Protein 2MQD (pdb70)

CATH classification: 3.30.1460.60

Secondary structure (DSSP, 8-state):
---SS-HHHHHHHHHHTS-HHHHHHHHHTT-EEEEE-STTSS--SS-TT-EEEEETT-TTT-EEEE-EETTEEEEEEES-TTS----EEEEHHHHHHHHS-SSTHHHHHHHHTTS-B--

Solvent-accessible surface area: 7165 Å² total; per-residue (Å²): 83,202,74,143,85,76,31,54,49,0,2,9,2,0,0,23,29,25,52,50,140,22,4,103,105,3,20,93,62,54,68,6,29,32,15,69,5,102,116,87,116,140,60,54,99,52,2,108,76,32,0,62,8,12,0,62,119,33,112,107,45,44,12,2,6,0,35,4,123,44,99,53,0,42,0,40,48,7,89,86,107,137,53,167,15,98,77,91,66,31,57,12,53,90,0,92,145,83,38,40,108,69,175,87,31,80,164,100,3,65,89,33,12,91,15,26,134,80,195

Radius of gyration: 13.43 Å; Cα contacts (8 Å, |Δi|>4): 189; chains: 1; bounding box: 39×31×28 Å

Sequence (119 aa):
GHMKFTDQQIGVLAGLAISPEWLKQNIAANQLVYGIVKPSDTVPAGVDDYSYLVAADDQDGTIIFFKAEGQTVIIKYTSQRNTKLKAKALTLSQLKKEFYQTRSQKREVDDYVAGLRTEGHMKFTDQQIGVLAGLAISPEWLKQNIAANQLVYGIVKPSDTVPAGVDDYSYLVAADDQDGTIIFFKAEGQTVIIKYTSQRNTKLKAKALTLSQLKKEFYQTRSQKREVDDYVAGLRTEGHMKFTDQQIGVLAGLAISPEWLKQNIAANQLVYGIVKPSDTVPAGVDDYSYLVAADDQDGTIIFFKAEGQTVIIKYTSQRNTKLKAKALTLSQLKKEFYQTRSQKREVDDYVAGLRTEGHMKFTDQQIGVLAGLAISPEWLKQNIAANQLVYGIVKPSDTVPAGVDDYSYLVAADDQDGTIIFFKAEGQTVIIKYTSQRNTKLKAKALTLSQLKKEFYQTRSQKREVDDYVAGLRTEGHMKFTDQQIGVLAGLAISPEWLKQNIAANQLVYGIVKPSDTVPAGVDDYSYLVAADDQDGTIIFFKAEGQTVIIKYTSQRNTKLKAKALTLSQLKKEFYQTRSQKREVDDYVAGLRTEGHMKFTDQQIGVLAGLAISPEWLKQNIAANQLVYGIVKPSDTVPAGVDDYSYLVAADDQDGTIIFFKAEGQTVIIKYTSQRNTKLKAKALTLSQLKKEFYQTRSQKREVDDYVAGLRTEGHMKFTDQQIGVLAGLAISPEWLKQNIAANQLVYGIVKPSDTVPAGVDDYSYLVAADDQDGTIIFFKAEGQTVIIKYTSQRNTKLKAKALTLSQLKKEFYQTRSQKREVDDYVAGLRTEGHMKFTDQQIGVLAGLAISPEWLKQNIAANQLVYGIVKPSDTVPAGVDDYSYLVAADDQDGTIIFFKAEGQTVIIKYTSQRNTKLKAKALTLSQLKKEFYQTRSQKREVDDYVAGLRTEGHMKFTDQQIGVLAGLAISPEWLKQNIAANQLVYGIVKPSDTVPAGVDDYSYLVAADDQDGTIIFFKAEGQTVIIKYTSQRNTKLKAKALTLSQLKKEFYQTRSQKREVDDYVAGLRTEGHMKFTDQQIGVLAGLAISPEWLKQNIAANQLVYGIVKPSDTVPAGVDDYSYLVAADDQDGTIIFFKAEGQTVIIKYTSQRNTKLKAKALTLSQLKKEFYQTRSQKREVDDYVAGLRTEGHMKFTDQQIGVLAGLAISPEWLKQNIAANQLVYGIVKPSDTVPAGVDDYSYLVAADDQDGTIIFFKAEGQTVIIKYTSQRNTKLKAKALTLSQLKKEFYQTRSQKREVDDYVAGLRTEGHMKFTDQQIGVLAGLAISPEWLKQNIAANQLVYGIVKPSDTVPAGVDDYSYLVAADDQDGTIIFFKAEGQTVIIKYTSQRNTKLKAKALTLSQLKKEFYQTRSQKREVDDYVAGLRTEGHMKFTDQQIGVLAGLAISPEWLKQNIAANQLVYGIVKPSDTVPAGVDDYSYLVAADDQDGTIIFFKAEGQTVIIKYTSQRNTKLKAKALTLSQLKKEFYQTRSQKREVDDYVAGLRTEGHMKFTDQQIGVLAGLAISPEWLKQNIAANQLVYGIVKPSDTVPAGVDDYSYLVAADDQDGTIIFFKAEGQTVIIKYTSQRNTKLKAKALTLSQLKKEFYQTRSQKREVDDYVAGLRTEGHMKFTDQQIGVLAGLAISPEWLKQNIAANQLVYGIVKPSDTVPAGVDDYSYLVAADDQDGTIIFFKAEGQTVIIKYTSQRNTKLKAKALTLSQLKKEFYQTRSQKREVDDYVAGLRTEGHMKFTDQQIGVLAGLAISPEWLKQNIAANQLVYGIVKPSDTVPAGVDDYSYLVAADDQDGTIIFFKAEGQTVIIKYTSQRNTKLKAKALTLSQLKKEFYQTRSQKREVDDYVAGLRTEGHMKFTDQQIGVLAGLAISPEWLKQNIAANQLVYGIVKPSDTVPAGVDDYSYLVAADDQDGTIIFFKAEGQTVIIKYTSQRNTKLKAKALTLSQLKKEFYQTRSQKREVDDYVAGLRTEGHMKFTDQQIGVLAGLAISPEWLKQNIAANQLVYGIVKPSDTVPAGVDDYSYLVAADDQDGTIIFFKAEGQTVIIKYTSQRNTKLKAKALTLSQLKKEFYQTRSQKREVDDYVAGLRTEGHMKFTDQQIGVLAGLAISPEWLKQNIAANQLVYGIVKPSDTVPAGVDDYSYLVAADDQDGTIIFFKAEGQTVIIKYTSQRNTKLKAKALTLSQLKKEFYQTRSQKREVDDYVAGLRTEGHMKFTDQQIGVLAGLAISPEWLKQNIAANQLVYGIVKPSDTVPAGVDDYSYLVAADDQDGTIIFFKAEGQTVIIKYTSQRNTKLKAKALTLSQLKKEFYQTRSQKREVDDYVAGLRTE

Foldseek 3Di:
DPPLDDLLLVVLLLCCVPPNVVLVVCLVVLFKAKEFDDPPDDQDPDRHGWIKIDGNPCQQAWIWTWDADDFKIWIFTDGGRPDGTDTDIGGVVVSCVVQVVDPVSVVVSVSSSVSYHHD

Structure (mmCIF, N/CA/C/O backbone):
data_2MQD
#
_entry.id   2MQD
#
loop_
_atom_site.group_PDB
_atom_site.id
_atom_site.type_symbol
_atom_site.label_atom_id
_atom_site.label_alt_id
_atom_site.label_comp_id
_atom_site.label_asym_id
_atom_site.label_entity_id
_atom_site.label_seq_id
_atom_site.pdbx_PDB_ins_code
_atom_site.Cartn_x
_atom_site.Cartn_y
_atom_site.Cartn_z
_atom_site.occupancy
_atom_site.B_iso_or_equiv
_atom_site.auth_seq_id
_atom_site.auth_comp_id
_atom_site.auth_asym_id
_atom_site.auth_atom_id
_atom_site.pdbx_PDB_model_num
ATOM 1 N N . GLY A 1 1 ? -2.774 -18.520 3.813 1.00 0.00 19 GLY A N 1
ATOM 2 C CA . GLY A 1 1 ? -3.891 -18.222 2.908 1.00 0.00 19 GLY A CA 1
ATOM 3 C C . GLY A 1 1 ? -5.189 -18.224 3.689 1.00 0.00 19 GLY A C 1
ATOM 4 O O . GLY A 1 1 ? -5.297 -17.471 4.653 1.00 0.00 19 GLY A O 1
ATOM 8 N N . HIS A 1 2 ? -6.179 -19.037 3.289 1.00 0.00 20 HIS A N 1
ATOM 9 C CA . HIS A 1 2 ? -7.512 -19.148 3.908 1.00 0.00 20 HIS A CA 1
ATOM 10 C C . HIS A 1 2 ? -8.168 -17.785 4.237 1.00 0.00 20 HIS A C 1
ATOM 11 O O . HIS A 1 2 ? -8.982 -17.666 5.155 1.00 0.00 20 HIS A O 1
ATOM 25 N N . MET A 1 3 ? -7.822 -16.745 3.468 1.00 0.00 21 MET A N 1
ATOM 26 C CA . MET A 1 3 ? -8.062 -15.334 3.762 1.00 0.00 21 MET A CA 1
ATOM 27 C C . MET A 1 3 ? -9.338 -14.844 3.071 1.00 0.00 21 MET A C 1
ATOM 28 O O . MET A 1 3 ? -10.185 -15.652 2.676 1.00 0.00 21 MET A O 1
ATOM 42 N N . LYS A 1 4 ? -9.532 -13.529 2.971 1.00 0.00 22 LYS A N 1
ATOM 43 C CA . LYS A 1 4 ? -10.453 -12.888 2.036 1.00 0.00 22 LYS A CA 1
ATOM 44 C C . LYS A 1 4 ? -9.685 -11.752 1.353 1.00 0.00 22 LYS A C 1
ATOM 45 O O . LYS A 1 4 ? -8.517 -11.506 1.676 1.00 0.00 22 LYS A O 1
ATOM 64 N N . PHE A 1 5 ? -10.367 -11.021 0.467 1.00 0.00 23 PHE A N 1
ATOM 65 C CA . PHE A 1 5 ? -9.822 -9.955 -0.369 1.00 0.00 23 PHE A CA 1
ATOM 66 C C . PHE A 1 5 ? -8.681 -10.525 -1.237 1.00 0.00 23 PHE A C 1
ATOM 67 O O . PHE A 1 5 ? -8.453 -11.738 -1.277 1.00 0.00 23 PHE A O 1
ATOM 84 N N . THR A 1 6 ? -7.976 -9.667 -1.962 1.00 0.00 24 THR A N 1
ATOM 85 C CA . THR A 1 6 ? -6.731 -9.973 -2.644 1.00 0.00 24 THR A CA 1
ATOM 86 C C . THR A 1 6 ? -5.735 -8.871 -2.287 1.00 0.00 24 THR A C 1
ATOM 87 O O . THR A 1 6 ? -6.122 -7.740 -1.995 1.00 0.00 24 THR A O 1
ATOM 98 N N . ASP A 1 7 ? -4.444 -9.191 -2.303 1.00 0.00 25 ASP A N 1
ATOM 99 C CA . ASP A 1 7 ? -3.367 -8.302 -1.864 1.00 0.00 25 ASP A CA 1
ATOM 100 C C . ASP A 1 7 ? -3.383 -7.021 -2.696 1.00 0.00 25 ASP A C 1
ATOM 101 O O . ASP A 1 7 ? -3.332 -5.927 -2.139 1.00 0.00 25 ASP A O 1
ATOM 110 N N . GLN A 1 8 ? -3.574 -7.161 -4.014 1.00 0.00 26 GLN A N 1
ATOM 111 C CA . GLN A 1 8 ? -3.774 -6.075 -4.975 1.00 0.00 26 GLN A CA 1
ATOM 112 C C . GLN A 1 8 ? -4.771 -5.028 -4.460 1.00 0.00 26 GLN A C 1
ATOM 113 O O . GLN A 1 8 ? -4.517 -3.828 -4.557 1.00 0.00 26 GLN A O 1
ATOM 127 N N . GLN A 1 9 ? -5.918 -5.486 -3.949 1.00 0.00 27 GLN A N 1
ATOM 128 C CA . GLN A 1 9 ? -7.030 -4.645 -3.520 1.00 0.00 27 GLN A CA 1
ATOM 129 C C . GLN A 1 9 ? -6.727 -3.929 -2.201 1.00 0.00 27 GLN A C 1
ATOM 130 O O . GLN A 1 9 ? -7.293 -2.870 -1.921 1.00 0.00 27 GLN A O 1
ATOM 144 N N . ILE A 1 10 ? -5.890 -4.541 -1.365 1.00 0.00 28 ILE A N 1
ATOM 145 C CA . ILE A 1 10 ? -5.539 -4.063 -0.036 1.00 0.00 28 ILE A CA 1
ATOM 146 C C . ILE A 1 10 ? -4.423 -3.017 -0.130 1.00 0.00 28 ILE A C 1
ATOM 147 O O . ILE A 1 10 ? -4.416 -2.076 0.664 1.00 0.00 28 ILE A O 1
ATOM 163 N N . GLY A 1 11 ? -3.493 -3.146 -1.080 1.00 0.00 29 GLY A N 1
ATOM 164 C CA . GLY A 1 11 ? -2.352 -2.242 -1.155 1.00 0.00 29 GLY A CA 1
ATOM 165 C C . GLY A 1 11 ? -2.774 -0.809 -1.407 1.00 0.00 29 GLY A C 1
ATOM 166 O O . GLY A 1 11 ? -2.191 0.106 -0.827 1.00 0.00 29 GLY A O 1
ATOM 170 N N . VAL A 1 12 ? -3.813 -0.607 -2.220 1.00 0.00 30 VAL A N 1
ATOM 171 C CA . VAL A 1 12 ? -4.385 0.710 -2.462 1.00 0.00 30 VAL A CA 1
ATOM 172 C C . VAL A 1 12 ? -4.814 1.344 -1.139 1.00 0.00 30 VAL A C 1
ATOM 173 O O . VAL A 1 12 ? -4.457 2.488 -0.886 1.00 0.00 30 VAL A O 1
ATOM 186 N N . LEU A 1 13 ? -5.533 0.613 -0.280 1.00 0.00 31 LEU A N 1
ATOM 187 C CA . LEU A 1 13 ? -5.942 1.106 1.034 1.00 0.00 31 LEU A CA 1
ATOM 188 C C . LEU A 1 13 ? -4.695 1.452 1.855 1.00 0.00 31 LEU A C 1
ATOM 189 O O . LEU A 1 13 ? -4.645 2.515 2.471 1.00 0.00 31 LEU A O 1
ATOM 205 N N . ALA A 1 14 ? -3.697 0.560 1.876 1.00 0.00 32 ALA A N 1
ATOM 206 C CA . ALA A 1 14 ? -2.491 0.725 2.682 1.00 0.00 32 ALA A CA 1
ATOM 207 C C . ALA A 1 14 ? -1.646 1.941 2.274 1.00 0.00 32 ALA A C 1
ATOM 208 O O . ALA A 1 14 ? -0.919 2.462 3.118 1.00 0.00 32 ALA A O 1
ATOM 215 N N . GLY A 1 15 ? -1.731 2.400 1.021 1.00 0.00 33 GLY A N 1
ATOM 216 C CA . GLY A 1 15 ? -1.025 3.592 0.559 1.00 0.00 33 GLY A CA 1
ATOM 217 C C . GLY A 1 15 ? -1.927 4.828 0.540 1.00 0.00 33 GLY A C 1
ATOM 218 O O . GLY A 1 15 ? -1.439 5.939 0.717 1.00 0.00 33 GLY A O 1
ATOM 222 N N . LEU A 1 16 ? -3.255 4.688 0.438 1.00 0.00 34 LEU A N 1
ATOM 223 C CA . LEU A 1 16 ? -4.164 5.800 0.729 1.00 0.00 34 LEU A CA 1
ATOM 224 C C . LEU A 1 16 ? -4.034 6.227 2.199 1.00 0.00 34 LEU A C 1
ATOM 225 O O . LEU A 1 16 ? -4.280 7.390 2.539 1.00 0.00 34 LEU A O 1
ATOM 241 N N . ALA A 1 17 ? -3.657 5.287 3.068 1.00 0.00 35 ALA A N 1
ATOM 242 C CA . ALA A 1 17 ? -3.322 5.524 4.462 1.00 0.00 35 ALA A CA 1
ATOM 243 C C . ALA A 1 17 ? -1.974 6.233 4.650 1.00 0.00 35 ALA A C 1
ATOM 244 O O . ALA A 1 17 ? -1.777 6.819 5.716 1.00 0.00 35 ALA A O 1
ATOM 251 N N . ILE A 1 18 ? -1.043 6.138 3.692 1.00 0.00 36 ILE A N 1
ATOM 252 C CA . ILE A 1 18 ? 0.363 6.509 3.842 1.00 0.00 36 ILE A CA 1
ATOM 253 C C . ILE A 1 18 ? 0.814 7.149 2.519 1.00 0.00 36 ILE A C 1
ATOM 254 O O . ILE A 1 18 ? 1.278 6.468 1.606 1.00 0.00 36 ILE A O 1
ATOM 270 N N . SER A 1 19 ? 0.723 8.472 2.437 1.00 0.00 37 SER A N 1
ATOM 271 C CA . SER A 1 19 ? 1.028 9.276 1.260 1.00 0.00 37 SER A CA 1
ATOM 272 C C . SER A 1 19 ? 0.051 8.967 0.100 1.00 0.00 37 SER A C 1
ATOM 273 O O . SER A 1 19 ? 0.460 8.511 -0.973 1.00 0.00 37 SER A O 1
ATOM 281 N N . PRO A 1 20 ? -1.254 9.285 0.264 1.00 0.00 38 PRO A N 1
ATOM 282 C CA . PRO A 1 20 ? -2.267 9.084 -0.774 1.00 0.00 38 PRO A CA 1
ATOM 283 C C . PRO A 1 20 ? -1.951 9.894 -2.037 1.00 0.00 38 PRO A C 1
ATOM 284 O O . PRO A 1 20 ? -2.268 9.469 -3.146 1.00 0.00 38 PRO A O 1
ATOM 295 N N . GLU A 1 21 ? -1.347 11.074 -1.878 1.00 0.00 39 GLU A N 1
ATOM 296 C CA . GLU A 1 21 ? -1.061 11.989 -2.978 1.00 0.00 39 GLU A CA 1
ATOM 297 C C . GLU A 1 21 ? 0.064 11.409 -3.841 1.00 0.00 39 GLU A C 1
ATOM 298 O O . GLU A 1 21 ? -0.026 11.418 -5.068 1.00 0.00 39 GLU A O 1
ATOM 310 N N . TRP A 1 22 ? 1.088 10.824 -3.210 1.00 0.00 40 TRP A N 1
ATOM 311 C CA . TRP A 1 22 ? 2.149 10.119 -3.917 1.00 0.00 40 TRP A CA 1
ATOM 312 C C . TRP A 1 22 ? 1.607 8.885 -4.641 1.00 0.00 40 TRP A C 1
ATOM 313 O O . TRP A 1 22 ? 2.037 8.572 -5.749 1.00 0.00 40 TRP A O 1
ATOM 334 N N . LEU A 1 23 ? 0.653 8.169 -4.048 1.00 0.00 41 LEU A N 1
ATOM 335 C CA . LEU A 1 23 ? -0.006 7.066 -4.741 1.00 0.00 41 LEU A CA 1
ATOM 336 C C . LEU A 1 23 ? -0.684 7.614 -6.004 1.00 0.00 41 LEU A C 1
ATOM 337 O O . LEU A 1 23 ? -0.463 7.103 -7.106 1.00 0.00 41 LEU A O 1
ATOM 353 N N . LYS A 1 24 ? -1.462 8.690 -5.863 1.00 0.00 42 LYS A N 1
ATOM 354 C CA . LYS A 1 24 ? -2.192 9.316 -6.960 1.00 0.00 42 LYS A CA 1
ATOM 355 C C . LYS A 1 24 ? -1.282 9.806 -8.085 1.00 0.00 42 LYS A C 1
ATOM 356 O O . LYS A 1 24 ? -1.602 9.497 -9.236 1.00 0.00 42 LYS A O 1
ATOM 375 N N . GLN A 1 25 ? -0.190 10.533 -7.801 1.00 0.00 43 GLN A N 1
ATOM 376 C CA . GLN A 1 25 ? 0.671 11.100 -8.851 1.00 0.00 43 GLN A CA 1
ATOM 377 C C . GLN A 1 25 ? 1.208 10.006 -9.775 1.00 0.00 43 GLN A C 1
ATOM 378 O O . GLN A 1 25 ? 1.295 10.185 -10.990 1.00 0.00 43 GLN A O 1
ATOM 392 N N . ASN A 1 26 ? 1.553 8.866 -9.179 1.00 0.00 44 ASN A N 1
ATOM 393 C CA . ASN A 1 26 ? 2.142 7.729 -9.855 1.00 0.00 44 ASN A CA 1
ATOM 394 C C . ASN A 1 26 ? 1.092 6.975 -10.654 1.00 0.00 44 ASN A C 1
ATOM 395 O O . ASN A 1 26 ? 1.328 6.713 -11.830 1.00 0.00 44 ASN A O 1
ATOM 406 N N . ILE A 1 27 ? -0.071 6.651 -10.072 1.00 0.00 45 ILE A N 1
ATOM 407 C CA . ILE A 1 27 ? -1.158 6.005 -10.814 1.00 0.00 45 ILE A CA 1
ATOM 408 C C . ILE A 1 27 ? -1.621 6.878 -11.992 1.00 0.00 45 ILE A C 1
ATOM 409 O O . ILE A 1 27 ? -2.021 6.333 -13.023 1.00 0.00 45 ILE A O 1
ATOM 425 N N . ALA A 1 28 ? -1.563 8.212 -11.886 1.00 0.00 46 ALA A N 1
ATOM 426 C CA . ALA A 1 28 ? -2.015 9.090 -12.963 1.00 0.00 46 ALA A CA 1
ATOM 427 C C . ALA A 1 28 ? -1.297 8.771 -14.282 1.00 0.00 46 ALA A C 1
ATOM 428 O O . ALA A 1 28 ? -1.941 8.716 -15.329 1.00 0.00 46 ALA A O 1
ATOM 435 N N . ALA A 1 29 ? 0.003 8.464 -14.212 1.00 0.00 47 ALA A N 1
ATOM 436 C CA . ALA A 1 29 ? 0.825 8.057 -15.345 1.00 0.00 47 ALA A CA 1
ATOM 437 C C . ALA A 1 29 ? 1.220 6.572 -15.259 1.00 0.00 47 ALA A C 1
ATOM 438 O O . ALA A 1 29 ? 2.171 6.144 -15.914 1.00 0.00 47 ALA A O 1
ATOM 445 N N . ASN A 1 30 ? 0.511 5.746 -14.482 1.00 0.00 48 ASN A N 1
ATOM 446 C CA . ASN A 1 30 ? 0.743 4.298 -14.337 1.00 0.00 48 ASN A CA 1
ATOM 447 C C . ASN A 1 30 ? 2.161 3.940 -13.828 1.00 0.00 48 ASN A C 1
ATOM 448 O O . ASN A 1 30 ? 2.571 2.788 -13.908 1.00 0.00 48 ASN A O 1
ATOM 459 N N . GLN A 1 31 ? 2.928 4.896 -13.294 1.00 0.00 49 GLN A N 1
ATOM 460 C CA . GLN A 1 31 ? 4.349 4.775 -12.922 1.00 0.00 49 GLN A CA 1
ATOM 461 C C . GLN A 1 31 ? 4.587 3.867 -11.701 1.00 0.00 49 GLN A C 1
ATOM 462 O O . GLN A 1 31 ? 5.729 3.635 -11.307 1.00 0.00 49 GLN A O 1
ATOM 476 N N . LEU A 1 32 ? 3.515 3.415 -11.048 1.00 0.00 50 LEU A N 1
ATOM 477 C CA . LEU A 1 32 ? 3.549 2.675 -9.795 1.00 0.00 50 LEU A CA 1
ATOM 478 C C . LEU A 1 32 ? 3.736 1.200 -10.117 1.00 0.00 50 LEU A C 1
ATOM 479 O O . LEU A 1 32 ? 2.952 0.676 -10.905 1.00 0.00 50 LEU A O 1
ATOM 495 N N . VAL A 1 33 ? 4.678 0.518 -9.466 1.00 0.00 51 VAL A N 1
ATOM 496 C CA . VAL A 1 33 ? 4.817 -0.930 -9.555 1.00 0.00 51 VAL A CA 1
ATOM 497 C C . VAL A 1 33 ? 4.328 -1.552 -8.247 1.00 0.00 51 VAL A C 1
ATOM 498 O O . VAL A 1 33 ? 4.719 -1.129 -7.154 1.00 0.00 51 VAL A O 1
ATOM 511 N N . TYR A 1 34 ? 3.473 -2.564 -8.367 1.00 0.00 52 TYR A N 1
ATOM 512 C CA . TYR A 1 34 ? 3.148 -3.548 -7.343 1.00 0.00 52 TYR A CA 1
ATOM 513 C C . TYR A 1 34 ? 4.075 -4.735 -7.600 1.00 0.00 52 TYR A C 1
ATOM 514 O O . TYR A 1 34 ? 3.976 -5.362 -8.653 1.00 0.00 52 TYR A O 1
ATOM 532 N N . GLY A 1 35 ? 4.968 -5.052 -6.665 1.00 0.00 53 GLY A N 1
ATOM 533 C CA . GLY A 1 35 ? 5.780 -6.260 -6.711 1.00 0.00 53 GLY A CA 1
ATOM 534 C C . GLY A 1 35 ? 6.013 -6.837 -5.322 1.00 0.00 53 GLY A C 1
ATOM 535 O O . GLY A 1 35 ? 5.757 -6.160 -4.322 1.00 0.00 53 GLY A O 1
ATOM 539 N N . ILE A 1 36 ? 6.452 -8.096 -5.260 1.00 0.00 54 ILE A N 1
ATOM 540 C CA . ILE A 1 36 ? 6.674 -8.835 -4.016 1.00 0.00 54 ILE A CA 1
ATOM 541 C C . ILE A 1 36 ? 8.169 -8.833 -3.736 1.00 0.00 54 ILE A C 1
ATOM 542 O O . ILE A 1 36 ? 8.959 -9.000 -4.662 1.00 0.00 54 ILE A O 1
ATOM 558 N N . VAL A 1 37 ? 8.544 -8.688 -2.466 1.00 0.00 55 VAL A N 1
ATOM 559 C CA . VAL A 1 37 ? 9.910 -8.748 -1.968 1.00 0.00 55 VAL A CA 1
ATOM 560 C C . VAL A 1 37 ? 10.610 -10.020 -2.446 1.00 0.00 55 VAL A C 1
ATOM 561 O O . VAL A 1 37 ? 11.489 -9.931 -3.301 1.00 0.00 55 VAL A O 1
ATOM 574 N N . LYS A 1 38 ? 10.254 -11.182 -1.879 1.00 0.00 56 LYS A N 1
ATOM 575 C CA . LYS A 1 38 ? 10.963 -12.450 -2.017 1.00 0.00 56 LYS A CA 1
ATOM 576 C C . LYS A 1 38 ? 12.434 -12.361 -1.583 1.00 0.00 56 LYS A C 1
ATOM 577 O O . LYS A 1 38 ? 12.989 -11.281 -1.374 1.00 0.00 56 LYS A O 1
ATOM 596 N N . PRO A 1 39 ? 13.110 -13.502 -1.391 1.00 0.00 57 PRO A N 1
ATOM 597 C CA . PRO A 1 39 ? 14.564 -13.538 -1.383 1.00 0.00 57 PRO A CA 1
ATOM 598 C C . PRO A 1 39 ? 15.081 -13.294 -2.813 1.00 0.00 57 PRO A C 1
ATOM 599 O O . PRO A 1 39 ? 15.443 -14.233 -3.528 1.00 0.00 57 PRO A O 1
ATOM 610 N N . SER A 1 40 ? 15.037 -12.043 -3.264 1.00 0.00 58 SER A N 1
ATOM 611 C CA . SER A 1 40 ? 15.230 -11.646 -4.656 1.00 0.00 58 SER A CA 1
ATOM 612 C C . SER A 1 40 ? 16.244 -10.509 -4.765 1.00 0.00 58 SER A C 1
ATOM 613 O O . SER A 1 40 ? 17.240 -10.643 -5.478 1.00 0.00 58 SER A O 1
ATOM 621 N N . ASP A 1 41 ? 16.003 -9.401 -4.067 1.00 0.00 59 ASP A N 1
ATOM 622 C CA . ASP A 1 41 ? 16.773 -8.168 -4.194 1.00 0.00 59 ASP A CA 1
ATOM 623 C C . ASP A 1 41 ? 17.173 -7.699 -2.802 1.00 0.00 59 ASP A C 1
ATOM 624 O O . ASP A 1 41 ? 16.785 -8.301 -1.798 1.00 0.00 59 ASP A O 1
ATOM 633 N N . THR A 1 42 ? 17.952 -6.625 -2.725 1.00 0.00 60 THR A N 1
ATOM 634 C CA . THR A 1 42 ? 18.277 -5.956 -1.478 1.00 0.00 60 THR A CA 1
ATOM 635 C C . THR A 1 42 ? 16.993 -5.507 -0.781 1.00 0.00 60 THR A C 1
ATOM 636 O O . THR A 1 42 ? 16.315 -4.596 -1.262 1.00 0.00 60 THR A O 1
ATOM 647 N N . VAL A 1 43 ? 16.680 -6.082 0.378 1.00 0.00 61 VAL A N 1
ATOM 648 C CA . VAL A 1 43 ? 15.550 -5.650 1.189 1.00 0.00 61 VAL A CA 1
ATOM 649 C C . VAL A 1 43 ? 15.941 -5.621 2.670 1.00 0.00 61 VAL A C 1
ATOM 650 O O . VAL A 1 43 ? 16.903 -6.289 3.074 1.00 0.00 61 VAL A O 1
ATOM 663 N N . PRO A 1 44 ? 15.205 -4.870 3.501 1.00 0.00 62 PRO A N 1
ATOM 664 C CA . PRO A 1 44 ? 15.323 -4.922 4.951 1.00 0.00 62 PRO A CA 1
ATOM 665 C C . PRO A 1 44 ? 14.731 -6.221 5.517 1.00 0.00 62 PRO A C 1
ATOM 666 O O . PRO A 1 44 ? 14.158 -7.041 4.794 1.00 0.00 62 PRO A O 1
ATOM 677 N N . ALA A 1 45 ? 14.870 -6.408 6.830 1.00 0.00 63 ALA A N 1
ATOM 678 C CA . ALA A 1 45 ? 14.316 -7.546 7.551 1.00 0.00 63 ALA A CA 1
ATOM 679 C C . ALA A 1 45 ? 12.788 -7.451 7.655 1.00 0.00 63 ALA A C 1
ATOM 680 O O . ALA A 1 45 ? 12.232 -6.351 7.765 1.00 0.00 63 ALA A O 1
ATOM 687 N N . GLY A 1 46 ? 12.111 -8.597 7.750 1.00 0.00 64 GLY A N 1
ATOM 688 C CA . GLY A 1 46 ? 10.728 -8.692 8.211 1.00 0.00 64 GLY A CA 1
ATOM 689 C C . GLY A 1 46 ? 9.684 -8.427 7.134 1.00 0.00 64 GLY A C 1
ATOM 690 O O . GLY A 1 46 ? 8.613 -7.908 7.458 1.00 0.00 64 GLY A O 1
ATOM 694 N N . VAL A 1 47 ? 9.993 -8.715 5.868 1.00 0.00 65 VAL A N 1
ATOM 695 C CA . VAL A 1 47 ? 9.142 -8.407 4.719 1.00 0.00 65 VAL A CA 1
ATOM 696 C C . VAL A 1 47 ? 9.162 -9.554 3.686 1.00 0.00 65 VAL A C 1
ATOM 697 O O . VAL A 1 47 ? 8.970 -9.313 2.503 1.00 0.00 65 VAL A O 1
ATOM 710 N N . ASP A 1 48 ? 9.379 -10.806 4.102 1.00 0.00 66 ASP A N 1
ATOM 711 C CA . ASP A 1 48 ? 9.958 -11.876 3.265 1.00 0.00 66 ASP A CA 1
ATOM 712 C C . ASP A 1 48 ? 9.142 -12.315 2.037 1.00 0.00 66 ASP A C 1
ATOM 713 O O . ASP A 1 48 ? 9.664 -12.878 1.075 1.00 0.00 66 ASP A O 1
ATOM 722 N N . ASP A 1 49 ? 7.869 -11.945 2.022 1.00 0.00 67 ASP A N 1
ATOM 723 C CA . ASP A 1 49 ? 6.898 -12.111 0.928 1.00 0.00 67 ASP A CA 1
ATOM 724 C C . ASP A 1 49 ? 5.859 -10.985 1.024 1.00 0.00 67 ASP A C 1
ATOM 725 O O . ASP A 1 49 ? 4.677 -11.152 0.699 1.00 0.00 67 ASP A O 1
ATOM 734 N N . TYR A 1 50 ? 6.283 -9.835 1.559 1.00 0.00 68 TYR A N 1
ATOM 735 C CA . TYR A 1 50 ? 5.482 -8.624 1.588 1.00 0.00 68 TYR A CA 1
ATOM 736 C C . TYR A 1 50 ? 5.396 -8.075 0.176 1.00 0.00 68 TYR A C 1
ATOM 737 O O . TYR A 1 50 ? 6.329 -8.203 -0.623 1.00 0.00 68 TYR A O 1
ATOM 755 N N . SER A 1 51 ? 4.273 -7.440 -0.112 1.00 0.00 69 SER A N 1
ATOM 756 C CA . SER A 1 51 ? 4.101 -6.607 -1.268 1.00 0.00 69 SER A CA 1
ATOM 757 C C . SER A 1 51 ? 4.789 -5.273 -0.949 1.00 0.00 69 SER A C 1
ATOM 758 O O . SER A 1 51 ? 4.754 -4.814 0.195 1.00 0.00 69 SER A O 1
ATOM 766 N N . TYR A 1 52 ? 5.443 -4.652 -1.928 1.00 0.00 70 TYR A N 1
ATOM 767 C CA . TYR A 1 52 ? 5.970 -3.300 -1.821 1.00 0.00 70 TYR A CA 1
ATOM 768 C C . TYR A 1 52 ? 5.486 -2.475 -3.000 1.00 0.00 70 TYR A C 1
ATOM 769 O O . TYR A 1 52 ? 5.504 -2.928 -4.150 1.00 0.00 70 TYR A O 1
ATOM 787 N N . LEU A 1 53 ? 5.049 -1.259 -2.686 1.00 0.00 71 LEU A N 1
ATOM 788 C CA . LEU A 1 53 ? 4.685 -0.230 -3.637 1.00 0.00 71 LEU A CA 1
ATOM 789 C C . LEU A 1 53 ? 5.863 0.723 -3.724 1.00 0.00 71 LEU A C 1
ATOM 790 O O . LEU A 1 53 ? 6.360 1.185 -2.691 1.00 0.00 71 LEU A O 1
ATOM 806 N N . VAL A 1 54 ? 6.271 1.035 -4.946 1.00 0.00 72 VAL A N 1
ATOM 807 C CA . VAL A 1 54 ? 7.270 2.038 -5.284 1.00 0.00 72 VAL A CA 1
ATOM 808 C C . VAL A 1 54 ? 6.896 2.546 -6.686 1.00 0.00 72 VAL A C 1
ATOM 809 O O . VAL A 1 54 ? 6.051 1.930 -7.348 1.00 0.00 72 VAL A O 1
ATOM 822 N N . ALA A 1 55 ? 7.471 3.657 -7.148 1.00 0.00 73 ALA A N 1
ATOM 823 C CA . ALA A 1 55 ? 7.399 4.008 -8.562 1.00 0.00 73 ALA A CA 1
ATOM 824 C C . ALA A 1 55 ? 8.662 3.493 -9.236 1.00 0.00 73 ALA A C 1
ATOM 825 O O . ALA A 1 55 ? 9.703 3.394 -8.581 1.00 0.00 73 ALA A O 1
ATOM 832 N N . ALA A 1 56 ? 8.607 3.264 -10.547 1.00 0.00 74 ALA A N 1
ATOM 833 C CA . ALA A 1 56 ? 9.764 2.789 -11.300 1.00 0.00 74 ALA A CA 1
ATOM 834 C C . ALA A 1 56 ? 10.939 3.778 -11.282 1.00 0.00 74 ALA A C 1
ATOM 835 O O . ALA A 1 56 ? 12.067 3.386 -11.582 1.00 0.00 74 ALA A O 1
ATOM 842 N N . ASP A 1 57 ? 10.689 5.034 -10.904 1.00 0.00 75 ASP A N 1
ATOM 843 C CA . ASP A 1 57 ? 11.692 6.095 -10.820 1.00 0.00 75 ASP A CA 1
ATOM 844 C C . ASP A 1 57 ? 11.932 6.545 -9.373 1.00 0.00 75 ASP A C 1
ATOM 845 O O . ASP A 1 57 ? 12.771 7.422 -9.153 1.00 0.00 75 ASP A O 1
ATOM 854 N N . ASP A 1 58 ? 11.216 5.991 -8.387 1.00 0.00 76 ASP A N 1
ATOM 855 C CA . ASP A 1 58 ? 11.210 6.470 -6.991 1.00 0.00 76 ASP A CA 1
ATOM 856 C C . ASP A 1 58 ? 11.913 5.457 -6.085 1.00 0.00 76 ASP A C 1
ATOM 857 O O . ASP A 1 58 ? 11.636 5.430 -4.886 1.00 0.00 76 ASP A O 1
ATOM 866 N N . GLN A 1 59 ? 12.792 4.609 -6.646 1.00 0.00 77 GLN A N 1
ATOM 867 C CA . GLN A 1 59 ? 13.457 3.520 -5.931 1.00 0.00 77 GLN A CA 1
ATOM 868 C C . GLN A 1 59 ? 13.977 3.990 -4.566 1.00 0.00 77 GLN A C 1
ATOM 869 O O . GLN A 1 59 ? 13.532 3.502 -3.525 1.00 0.00 77 GLN A O 1
ATOM 883 N N . ASP A 1 60 ? 14.929 4.930 -4.559 1.00 0.00 78 ASP A N 1
ATOM 884 C CA . ASP A 1 60 ? 15.509 5.467 -3.319 1.00 0.00 78 ASP A CA 1
ATOM 885 C C . ASP A 1 60 ? 14.603 6.572 -2.743 1.00 0.00 78 ASP A C 1
ATOM 886 O O . ASP A 1 60 ? 14.683 6.882 -1.554 1.00 0.00 78 ASP A O 1
ATOM 895 N N . GLY A 1 61 ? 13.684 7.112 -3.546 1.00 0.00 79 GLY A N 1
ATOM 896 C CA . GLY A 1 61 ? 12.694 8.126 -3.219 1.00 0.00 79 GLY A CA 1
ATOM 897 C C . GLY A 1 61 ? 11.811 7.764 -2.027 1.00 0.00 79 GLY A C 1
ATOM 898 O O . GLY A 1 61 ? 12.041 8.266 -0.925 1.00 0.00 79 GLY A O 1
ATOM 902 N N . THR A 1 62 ? 10.787 6.933 -2.230 1.00 0.00 80 THR A N 1
ATOM 903 C CA . THR A 1 62 ? 9.829 6.580 -1.179 1.00 0.00 80 THR A CA 1
ATOM 904 C C . THR A 1 62 ? 9.340 5.157 -1.422 1.00 0.00 80 THR A C 1
ATOM 905 O O . THR A 1 62 ? 9.217 4.759 -2.580 1.00 0.00 80 THR A O 1
ATOM 916 N N . ILE A 1 63 ? 9.002 4.395 -0.374 1.00 0.00 81 ILE A N 1
ATOM 917 C CA . ILE A 1 63 ? 8.574 3.016 -0.568 1.00 0.00 81 ILE A CA 1
ATOM 918 C C . ILE A 1 63 ? 7.598 2.625 0.557 1.00 0.00 81 ILE A C 1
ATOM 919 O O . ILE A 1 63 ? 7.729 3.095 1.697 1.00 0.00 81 ILE A O 1
ATOM 935 N N . ILE A 1 64 ? 6.634 1.739 0.271 1.00 0.00 82 ILE A N 1
ATOM 936 C CA . ILE A 1 64 ? 5.638 1.269 1.238 1.00 0.00 82 ILE A CA 1
ATOM 937 C C . ILE A 1 64 ? 5.529 -0.248 1.097 1.00 0.00 82 ILE A C 1
ATOM 938 O O . ILE A 1 64 ? 5.029 -0.740 0.089 1.00 0.00 82 ILE A O 1
ATOM 954 N N . PHE A 1 65 ? 6.002 -0.995 2.088 1.00 0.00 83 PHE A N 1
ATOM 955 C CA . PHE A 1 65 ? 5.780 -2.433 2.196 1.00 0.00 83 PHE A CA 1
ATOM 956 C C . PHE A 1 65 ? 4.434 -2.656 2.907 1.00 0.00 83 PHE A C 1
ATOM 957 O O . PHE A 1 65 ? 4.096 -1.897 3.822 1.00 0.00 83 PHE A O 1
ATOM 974 N N . PHE A 1 66 ? 3.676 -3.707 2.579 1.00 0.00 84 PHE A N 1
ATOM 975 C CA . PHE A 1 66 ? 2.517 -4.154 3.354 1.00 0.00 84 PHE A CA 1
ATOM 976 C C . PHE A 1 66 ? 2.344 -5.671 3.218 1.00 0.00 84 PHE A C 1
ATOM 977 O O . PHE A 1 66 ? 2.913 -6.298 2.324 1.00 0.00 84 PHE A O 1
ATOM 994 N N . LYS A 1 67 ? 1.542 -6.262 4.106 1.00 0.00 85 LYS A N 1
ATOM 995 C CA . LYS A 1 67 ? 1.053 -7.634 3.994 1.00 0.00 85 LYS A CA 1
ATOM 996 C C . LYS A 1 67 ? -0.205 -7.712 4.839 1.00 0.00 85 LYS A C 1
ATOM 997 O O . LYS A 1 67 ? -0.162 -7.368 6.024 1.00 0.00 85 LYS A O 1
ATOM 1016 N N . ALA A 1 68 ? -1.315 -8.130 4.244 1.00 0.00 86 ALA A N 1
ATOM 1017 C CA . ALA A 1 68 ? -2.464 -8.615 4.981 1.00 0.00 86 ALA A CA 1
ATOM 1018 C C . ALA A 1 68 ? -2.201 -10.048 5.422 1.00 0.00 86 ALA A C 1
ATOM 1019 O O . ALA A 1 68 ? -1.976 -10.908 4.568 1.00 0.00 86 ALA A O 1
ATOM 1026 N N . GLU A 1 69 ? -2.308 -10.328 6.713 1.00 0.00 87 GLU A N 1
ATOM 1027 C CA . GLU A 1 69 ? -2.366 -11.672 7.270 1.00 0.00 87 GLU A CA 1
ATOM 1028 C C . GLU A 1 69 ? -3.663 -11.725 8.066 1.00 0.00 87 GLU A C 1
ATOM 1029 O O . GLU A 1 69 ? -3.828 -10.972 9.030 1.00 0.00 87 GLU A O 1
ATOM 1041 N N . GLY A 1 70 ? -4.606 -12.567 7.646 1.00 0.00 88 GLY A N 1
ATOM 1042 C CA . GLY A 1 70 ? -5.858 -12.796 8.339 1.00 0.00 88 GLY A CA 1
ATOM 1043 C C . GLY A 1 70 ? -6.802 -11.603 8.263 1.00 0.00 88 GLY A C 1
ATOM 1044 O O . GLY A 1 70 ? -7.565 -11.470 7.306 1.00 0.00 88 GLY A O 1
ATOM 1048 N N . GLN A 1 71 ? -6.796 -10.769 9.305 1.00 0.00 89 GLN A N 1
ATOM 1049 C CA . GLN A 1 71 ? -7.641 -9.588 9.481 1.00 0.00 89 GLN A CA 1
ATOM 1050 C C . GLN A 1 71 ? -6.811 -8.412 10.012 1.00 0.00 89 GLN A C 1
ATOM 1051 O O . GLN A 1 71 ? -7.380 -7.456 10.530 1.00 0.00 89 GLN A O 1
ATOM 1065 N N . THR A 1 72 ? -5.491 -8.439 9.830 1.00 0.00 90 THR A N 1
ATOM 1066 C CA . THR A 1 72 ? -4.567 -7.363 10.160 1.00 0.00 90 THR A CA 1
ATOM 1067 C C . THR A 1 72 ? -3.760 -7.048 8.894 1.00 0.00 90 THR A C 1
ATOM 1068 O O . THR A 1 72 ? -3.508 -7.944 8.083 1.00 0.00 90 THR A O 1
ATOM 1079 N N . VAL A 1 73 ? -3.341 -5.795 8.722 1.00 0.00 91 VAL A N 1
ATOM 1080 C CA . VAL A 1 73 ? -2.334 -5.380 7.748 1.00 0.00 91 VAL A CA 1
ATOM 1081 C C . VAL A 1 73 ? -1.230 -4.700 8.532 1.00 0.00 91 VAL A C 1
ATOM 1082 O O . VAL A 1 73 ? -1.509 -3.820 9.347 1.00 0.00 91 VAL A O 1
ATOM 1095 N N . ILE A 1 74 ? 0.013 -5.099 8.282 1.00 0.00 92 ILE A N 1
ATOM 1096 C CA . ILE A 1 74 ? 1.188 -4.514 8.882 1.00 0.00 92 ILE A CA 1
ATOM 1097 C C . ILE A 1 74 ? 1.844 -3.693 7.765 1.00 0.00 92 ILE A C 1
ATOM 1098 O O . ILE A 1 74 ? 2.592 -4.212 6.937 1.00 0.00 92 ILE A O 1
ATOM 1114 N N . ILE A 1 75 ? 1.503 -2.411 7.693 1.00 0.00 93 ILE A N 1
ATOM 1115 C CA . ILE A 1 75 ? 2.071 -1.452 6.757 1.00 0.00 93 ILE A CA 1
ATOM 1116 C C . ILE A 1 75 ? 3.444 -1.061 7.314 1.00 0.00 93 ILE A C 1
ATOM 1117 O O . ILE A 1 75 ? 3.570 -0.705 8.490 1.00 0.00 93 ILE A O 1
ATOM 1133 N N . LYS A 1 76 ? 4.481 -1.120 6.482 1.00 0.00 94 LYS A N 1
ATOM 1134 C CA . LYS A 1 76 ? 5.873 -0.901 6.848 1.00 0.00 94 LYS A CA 1
ATOM 1135 C C . LYS A 1 76 ? 6.454 0.086 5.835 1.00 0.00 94 LYS A C 1
ATOM 1136 O O . LYS A 1 76 ? 6.787 -0.293 4.720 1.00 0.00 94 LYS A O 1
ATOM 1155 N N . TYR A 1 77 ? 6.527 1.374 6.163 1.00 0.00 95 TYR A N 1
ATOM 1156 C CA . TYR A 1 77 ? 6.842 2.450 5.208 1.00 0.00 95 TYR A CA 1
ATOM 1157 C C . TYR A 1 77 ? 8.047 3.256 5.690 1.00 0.00 95 TYR A C 1
ATOM 1158 O O . TYR A 1 77 ? 8.423 3.150 6.858 1.00 0.00 95 TYR A O 1
ATOM 1176 N N . THR A 1 78 ? 8.662 4.058 4.820 1.00 0.00 96 THR A N 1
ATOM 1177 C CA . THR A 1 78 ? 9.748 4.955 5.194 1.00 0.00 96 THR A CA 1
ATOM 1178 C C . THR A 1 78 ? 9.835 6.106 4.187 1.00 0.00 96 THR A C 1
ATOM 1179 O O . THR A 1 78 ? 9.368 5.995 3.051 1.00 0.00 96 THR A O 1
ATOM 1190 N N . SER A 1 79 ? 10.487 7.188 4.609 1.00 0.00 97 SER A N 1
ATOM 1191 C CA . SER A 1 79 ? 10.853 8.341 3.799 1.00 0.00 97 SER A CA 1
ATOM 1192 C C . SER A 1 79 ? 12.373 8.381 3.551 1.00 0.00 97 SER A C 1
ATOM 1193 O O . SER A 1 79 ? 12.896 9.383 3.066 1.00 0.00 97 SER A O 1
ATOM 1201 N N . GLN A 1 80 ? 13.094 7.318 3.939 1.00 0.00 98 GLN A N 1
ATOM 1202 C CA . GLN A 1 80 ? 14.545 7.151 3.842 1.00 0.00 98 GLN A CA 1
ATOM 1203 C C . GLN A 1 80 ? 14.807 5.658 3.739 1.00 0.00 98 GLN A C 1
ATOM 1204 O O . GLN A 1 80 ? 14.817 4.894 4.708 1.00 0.00 98 GLN A O 1
ATOM 1218 N N . ARG A 1 81 ? 15.065 5.319 2.499 1.00 0.00 99 ARG A N 1
ATOM 1219 C CA . ARG A 1 81 ? 15.405 4.024 1.911 1.00 0.00 99 ARG A CA 1
ATOM 1220 C C . ARG A 1 81 ? 16.432 3.303 2.765 1.00 0.00 99 ARG A C 1
ATOM 1221 O O . ARG A 1 81 ? 16.248 2.137 3.121 1.00 0.00 99 ARG A O 1
ATOM 1242 N N . ASN A 1 82 ? 17.509 4.013 3.093 1.00 0.00 100 ASN A N 1
ATOM 1243 C CA . ASN A 1 82 ? 18.639 3.472 3.845 1.00 0.00 100 ASN A CA 1
ATOM 1244 C C . ASN A 1 82 ? 18.395 3.286 5.327 1.00 0.00 100 ASN A C 1
ATOM 1245 O O . ASN A 1 82 ? 19.316 2.915 6.054 1.00 0.00 100 ASN A O 1
ATOM 1256 N N . THR A 1 83 ? 17.186 3.554 5.793 1.00 0.00 101 THR A N 1
ATOM 1257 C CA . THR A 1 83 ? 16.821 3.225 7.161 1.00 0.00 101 THR A CA 1
ATOM 1258 C C . THR A 1 83 ? 15.645 2.253 7.192 1.00 0.00 101 THR A C 1
ATOM 1259 O O . THR A 1 83 ? 14.969 2.043 6.178 1.00 0.00 101 THR A O 1
ATOM 1270 N N . LYS A 1 84 ? 15.401 1.642 8.352 1.00 0.00 102 LYS A N 1
ATOM 1271 C CA . LYS A 1 84 ? 14.335 0.662 8.487 1.00 0.00 102 LYS A CA 1
ATOM 1272 C C . LYS A 1 84 ? 12.963 1.302 8.293 1.00 0.00 102 LYS A C 1
ATOM 1273 O O . LYS A 1 84 ? 12.803 2.525 8.209 1.00 0.00 102 LYS A O 1
ATOM 1292 N N . LEU A 1 85 ? 11.952 0.447 8.263 1.00 0.00 103 LEU A N 1
ATOM 1293 C CA . LEU A 1 85 ? 10.568 0.833 8.109 1.00 0.00 103 LEU A CA 1
ATOM 1294 C C . LEU A 1 85 ? 9.998 1.257 9.453 1.00 0.00 103 LEU A C 1
ATOM 1295 O O . LEU A 1 85 ? 10.391 0.759 10.503 1.00 0.00 103 LEU A O 1
ATOM 1311 N N . LYS A 1 86 ? 8.987 2.118 9.405 1.00 0.00 104 LYS A N 1
ATOM 1312 C CA . LYS A 1 86 ? 8.003 2.273 10.466 1.00 0.00 104 LYS A CA 1
ATOM 1313 C C . LYS A 1 86 ? 7.118 1.021 10.514 1.00 0.00 104 LYS A C 1
ATOM 1314 O O . LYS A 1 86 ? 7.271 0.106 9.698 1.00 0.00 104 LYS A O 1
ATOM 1333 N N . ALA A 1 87 ? 6.151 0.992 11.429 1.00 0.00 105 ALA A N 1
ATOM 1334 C CA . ALA A 1 87 ? 5.097 -0.005 11.482 1.00 0.00 105 ALA A CA 1
ATOM 1335 C C . ALA A 1 87 ? 3.789 0.702 11.817 1.00 0.00 105 ALA A C 1
ATOM 1336 O O . ALA A 1 87 ? 3.671 1.310 12.883 1.00 0.00 105 ALA A O 1
ATOM 1343 N N . LYS A 1 88 ? 2.802 0.601 10.926 1.00 0.00 106 LYS A N 1
ATOM 1344 C CA . LYS A 1 88 ? 1.394 0.806 11.236 1.00 0.00 106 LYS A CA 1
ATOM 1345 C C . LYS A 1 88 ? 0.743 -0.559 11.089 1.00 0.00 106 LYS A C 1
ATOM 1346 O O . LYS A 1 88 ? 0.597 -1.036 9.966 1.00 0.00 106 LYS A O 1
ATOM 1365 N N . ALA A 1 89 ? 0.392 -1.207 12.192 1.00 0.00 107 ALA A N 1
ATOM 1366 C CA . ALA A 1 89 ? -0.582 -2.284 12.149 1.00 0.00 107 ALA A CA 1
ATOM 1367 C C . ALA A 1 89 ? -1.975 -1.662 12.208 1.00 0.00 107 ALA A C 1
ATOM 1368 O O . ALA A 1 89 ? -2.191 -0.768 13.028 1.00 0.00 107 ALA A O 1
ATOM 1375 N N . LEU A 1 90 ? -2.898 -2.128 11.372 1.00 0.00 108 LEU A N 1
ATOM 1376 C CA . LEU A 1 90 ? -4.327 -1.828 11.424 1.00 0.00 108 LEU A CA 1
ATOM 1377 C C . LEU A 1 90 ? -5.060 -3.150 11.244 1.00 0.00 108 LEU A C 1
ATOM 1378 O O . LEU A 1 90 ? -4.523 -4.061 10.608 1.00 0.00 108 LEU A O 1
ATOM 1394 N N . THR A 1 91 ? -6.315 -3.245 11.679 1.00 0.00 109 THR A N 1
ATOM 1395 C CA . THR A 1 91 ? -7.163 -4.315 11.173 1.00 0.00 109 THR A CA 1
ATOM 1396 C C . THR A 1 91 ? -7.490 -4.059 9.699 1.00 0.00 109 THR A C 1
ATOM 1397 O O . THR A 1 91 ? -7.529 -2.911 9.239 1.00 0.00 109 THR A O 1
ATOM 1408 N N . LEU A 1 92 ? -7.798 -5.125 8.954 1.00 0.00 110 LEU A N 1
ATOM 1409 C CA . LEU A 1 92 ? -8.351 -4.990 7.611 1.00 0.00 110 LEU A CA 1
ATOM 1410 C C . LEU A 1 92 ? -9.660 -4.192 7.625 1.00 0.00 110 LEU A C 1
ATOM 1411 O O . LEU A 1 92 ? -9.961 -3.512 6.642 1.00 0.00 110 LEU A O 1
ATOM 1427 N N . SER A 1 93 ? -10.439 -4.259 8.708 1.00 0.00 111 SER A N 1
ATOM 1428 C CA . SER A 1 93 ? -11.629 -3.436 8.878 1.00 0.00 111 SER A CA 1
ATOM 1429 C C . SER A 1 93 ? -11.273 -1.949 8.971 1.00 0.00 111 SER A C 1
ATOM 1430 O O . SER A 1 93 ? -11.951 -1.165 8.313 1.00 0.00 111 SER A O 1
ATOM 1438 N N . GLN A 1 94 ? -10.238 -1.551 9.730 1.00 0.00 112 GLN A N 1
ATOM 1439 C CA . GLN A 1 94 ? -9.843 -0.149 9.879 1.00 0.00 112 GLN A CA 1
ATOM 1440 C C . GLN A 1 94 ? -9.675 0.486 8.496 1.00 0.00 112 GLN A C 1
ATOM 1441 O O . GLN A 1 94 ? -10.372 1.445 8.160 1.00 0.00 112 GLN A O 1
ATOM 1455 N N . LEU A 1 95 ? -8.803 -0.111 7.683 1.00 0.00 113 LEU A N 1
ATOM 1456 C CA . LEU A 1 95 ? -8.472 0.329 6.331 1.00 0.00 113 LEU A CA 1
ATOM 1457 C C . LEU A 1 95 ? -9.716 0.367 5.443 1.00 0.00 113 LEU A C 1
ATOM 1458 O O . LEU A 1 95 ? -9.935 1.332 4.712 1.00 0.00 113 LEU A O 1
ATOM 1474 N N . LYS A 1 96 ? -10.556 -0.672 5.500 1.00 0.00 114 LYS A N 1
ATOM 1475 C CA . LYS A 1 96 ? -11.809 -0.725 4.749 1.00 0.00 114 LYS A CA 1
ATOM 1476 C C . LYS A 1 96 ? -12.744 0.413 5.164 1.00 0.00 114 LYS A C 1
ATOM 1477 O O . LYS A 1 96 ? -13.501 0.923 4.337 1.00 0.00 114 LYS A O 1
ATOM 1496 N N . LYS A 1 97 ? -12.810 0.764 6.445 1.00 0.00 115 LYS A N 1
ATOM 1497 C CA . LYS A 1 97 ? -13.749 1.778 6.903 1.00 0.00 115 LYS A CA 1
ATOM 1498 C C . LYS A 1 97 ? -13.203 3.183 6.661 1.00 0.00 115 LYS A C 1
ATOM 1499 O O . LYS A 1 97 ? -14.005 4.100 6.556 1.00 0.00 115 LYS A O 1
ATOM 1518 N N . GLU A 1 98 ? -11.894 3.336 6.468 1.00 0.00 116 GLU A N 1
ATOM 1519 C CA . GLU A 1 98 ? -11.260 4.580 6.045 1.00 0.00 116 GLU A CA 1
ATOM 1520 C C . GLU A 1 98 ? -11.414 4.799 4.537 1.00 0.00 116 GLU A C 1
ATOM 1521 O O . GLU A 1 98 ? -11.866 5.861 4.110 1.00 0.00 116 GLU A O 1
ATOM 1533 N N . PHE A 1 99 ? -11.078 3.807 3.707 1.00 0.00 117 PHE A N 1
ATOM 1534 C CA . PHE A 1 99 ? -10.898 3.991 2.264 1.00 0.00 117 PHE A CA 1
ATOM 1535 C C . PHE A 1 99 ? -11.801 3.076 1.438 1.00 0.00 117 PHE A C 1
ATOM 1536 O O . PHE A 1 99 ? -11.541 2.837 0.267 1.00 0.00 117 PHE A O 1
ATOM 1553 N N . TYR A 1 100 ? -12.860 2.518 2.024 1.00 0.00 118 TYR A N 1
ATOM 1554 C CA . TYR A 1 100 ? -13.838 1.715 1.294 1.00 0.00 118 TYR A CA 1
ATOM 1555 C C . TYR A 1 100 ? -15.225 1.871 1.928 1.00 0.00 118 TYR A C 1
ATOM 1556 O O . TYR A 1 100 ? -16.011 0.920 1.970 1.00 0.00 118 TYR A O 1
ATOM 1574 N N . GLN A 1 101 ? -15.518 3.044 2.515 1.00 0.00 119 GLN A N 1
ATOM 1575 C CA . GLN A 1 101 ? -16.749 3.310 3.223 1.00 0.00 119 GLN A CA 1
ATOM 1576 C C . GLN A 1 101 ? -17.902 3.221 2.211 1.00 0.00 119 GLN A C 1
ATOM 1577 O O . GLN A 1 101 ? -18.763 2.342 2.321 1.00 0.00 119 GLN A O 1
ATOM 1591 N N . THR A 1 102 ? -17.901 4.150 1.243 1.00 0.00 120 THR A N 1
ATOM 1592 C CA . THR A 1 102 ? -19.028 4.372 0.328 1.00 0.00 120 THR A CA 1
ATOM 1593 C C . THR A 1 102 ? -19.097 3.277 -0.748 1.00 0.00 120 THR A C 1
ATOM 1594 O O . THR A 1 102 ? -18.216 2.411 -0.822 1.00 0.00 120 THR A O 1
ATOM 1605 N N . ARG A 1 103 ? -20.125 3.294 -1.607 1.00 0.00 121 ARG A N 1
ATOM 1606 C CA . ARG A 1 103 ? -20.221 2.389 -2.755 1.00 0.00 121 ARG A CA 1
ATOM 1607 C C . ARG A 1 103 ? -19.538 3.002 -3.966 1.00 0.00 121 ARG A C 1
ATOM 1608 O O . ARG A 1 103 ? -18.823 2.291 -4.661 1.00 0.00 121 ARG A O 1
ATOM 1629 N N . SER A 1 104 ? -19.723 4.298 -4.224 1.00 0.00 122 SER A N 1
ATOM 1630 C CA . SER A 1 104 ? -19.085 4.945 -5.366 1.00 0.00 122 SER A CA 1
ATOM 1631 C C . SER A 1 104 ? -17.565 4.806 -5.307 1.00 0.00 122 SER A C 1
ATOM 1632 O O . SER A 1 104 ? -16.955 4.497 -6.328 1.00 0.00 122 SER A O 1
ATOM 1640 N N . GLN A 1 105 ? -16.968 4.931 -4.118 1.00 0.00 123 GLN A N 1
ATOM 1641 C CA . GLN A 1 105 ? -15.522 4.852 -3.911 1.00 0.00 123 GLN A CA 1
ATOM 1642 C C . GLN A 1 105 ? -14.950 3.518 -4.381 1.00 0.00 123 GLN A C 1
ATOM 1643 O O . GLN A 1 105 ? -13.774 3.434 -4.724 1.00 0.00 123 GLN A O 1
ATOM 1657 N N . LYS A 1 106 ? -15.770 2.467 -4.403 1.00 0.00 124 LYS A N 1
ATOM 1658 C CA . LYS A 1 106 ? -15.337 1.143 -4.807 1.00 0.00 124 LYS A CA 1
ATOM 1659 C C . LYS A 1 106 ? -14.893 1.120 -6.268 1.00 0.00 124 LYS A C 1
ATOM 1660 O O . LYS A 1 106 ? -14.148 0.216 -6.636 1.00 0.00 124 LYS A O 1
ATOM 1679 N N . ARG A 1 107 ? -15.332 2.086 -7.084 1.00 0.00 125 ARG A N 1
ATOM 1680 C CA . ARG A 1 107 ? -14.779 2.323 -8.409 1.00 0.00 125 ARG A CA 1
ATOM 1681 C C . ARG A 1 107 ? -13.349 2.773 -8.241 1.00 0.00 125 ARG A C 1
ATOM 1682 O O . ARG A 1 107 ? -12.456 2.079 -8.694 1.00 0.00 125 ARG A O 1
ATOM 1703 N N . GLU A 1 108 ? -13.141 3.929 -7.619 1.00 0.00 126 GLU A N 1
ATOM 1704 C CA . GLU A 1 108 ? -11.855 4.602 -7.592 1.00 0.00 126 GLU A CA 1
ATOM 1705 C C . GLU A 1 108 ? -10.753 3.717 -7.027 1.00 0.00 126 GLU A C 1
ATOM 1706 O O . GLU A 1 108 ? -9.682 3.588 -7.601 1.00 0.00 126 GLU A O 1
ATOM 1718 N N . VAL A 1 109 ? -11.025 3.103 -5.886 1.00 0.00 127 VAL A N 1
ATOM 1719 C CA . VAL A 1 109 ? -10.083 2.211 -5.223 1.00 0.00 127 VAL A CA 1
ATOM 1720 C C . VAL A 1 109 ? -9.675 1.097 -6.193 1.00 0.00 127 VAL A C 1
ATOM 1721 O O . VAL A 1 109 ? -8.490 0.893 -6.432 1.00 0.00 127 VAL A O 1
ATOM 1734 N N . ASP A 1 110 ? -10.648 0.383 -6.762 1.00 0.00 128 ASP A N 1
ATOM 1735 C CA . ASP A 1 110 ? -10.409 -0.683 -7.735 1.00 0.00 128 ASP A CA 1
ATOM 1736 C C . ASP A 1 110 ? -9.817 -0.173 -9.059 1.00 0.00 128 ASP A C 1
ATOM 1737 O O . ASP A 1 110 ? -9.252 -0.951 -9.830 1.00 0.00 128 ASP A O 1
ATOM 1746 N N . ASP A 1 111 ? -9.929 1.125 -9.338 1.00 0.00 129 ASP A N 1
ATOM 1747 C CA . ASP A 1 111 ? -9.342 1.796 -10.492 1.00 0.00 129 ASP A CA 1
ATOM 1748 C C . ASP A 1 111 ? -7.847 1.972 -10.278 1.00 0.00 129 ASP A C 1
ATOM 1749 O O . ASP A 1 111 ? -7.068 1.640 -11.165 1.00 0.00 129 ASP A O 1
ATOM 1758 N N . TYR A 1 112 ? -7.437 2.394 -9.077 1.00 0.00 130 TYR A N 1
ATOM 1759 C CA . TYR A 1 112 ? -6.039 2.437 -8.665 1.00 0.00 130 TYR A CA 1
ATOM 1760 C C . TYR A 1 112 ? -5.425 1.022 -8.726 1.00 0.00 130 TYR A C 1
ATOM 1761 O O . TYR A 1 112 ? -4.240 0.887 -9.036 1.00 0.00 130 TYR A O 1
ATOM 1779 N N . VAL A 1 113 ? -6.194 -0.050 -8.478 1.00 0.00 131 VAL A N 1
ATOM 1780 C CA . VAL A 1 113 ? -5.733 -1.439 -8.665 1.00 0.00 131 VAL A CA 1
ATOM 1781 C C . VAL A 1 113 ? -5.559 -1.792 -10.150 1.00 0.00 131 VAL A C 1
ATOM 1782 O O . VAL A 1 113 ? -4.836 -2.735 -10.470 1.00 0.00 131 VAL A O 1
ATOM 1795 N N . ALA A 1 114 ? -6.195 -1.056 -11.059 1.00 0.00 132 ALA A N 1
ATOM 1796 C CA . ALA A 1 114 ? -6.245 -1.351 -12.482 1.00 0.00 132 ALA A CA 1
ATOM 1797 C C . ALA A 1 114 ? -5.604 -0.233 -13.308 1.00 0.00 132 ALA A C 1
ATOM 1798 O O . ALA A 1 114 ? -5.920 -0.119 -14.497 1.00 0.00 132 ALA A O 1
ATOM 1805 N N . GLY A 1 115 ? -4.748 0.579 -12.683 1.00 0.00 133 GLY A N 1
ATOM 1806 C CA . GLY A 1 115 ? -3.861 1.565 -13.290 1.00 0.00 133 GLY A CA 1
ATOM 1807 C C . GLY A 1 115 ? -2.455 1.480 -12.685 1.00 0.00 133 GLY A C 1
ATOM 1808 O O . GLY A 1 115 ? -1.698 2.450 -12.744 1.00 0.00 133 GLY A O 1
ATOM 1812 N N . LEU A 1 116 ? -2.120 0.359 -12.029 1.00 0.00 134 LEU A N 1
ATOM 1813 C CA . LEU A 1 116 ? -0.760 0.041 -11.596 1.00 0.00 134 LEU A CA 1
ATOM 1814 C C . LEU A 1 116 ? -0.029 -0.746 -12.688 1.00 0.00 134 LEU A C 1
ATOM 1815 O O . LEU A 1 116 ? -0.639 -1.264 -13.633 1.00 0.00 134 LEU A O 1
ATOM 1831 N N . ARG A 1 117 ? 1.293 -0.835 -12.570 1.00 0.00 135 ARG A N 1
ATOM 1832 C CA . ARG A 1 117 ? 2.146 -1.795 -13.259 1.00 0.00 135 ARG A CA 1
ATOM 1833 C C . ARG A 1 117 ? 2.524 -2.867 -12.247 1.00 0.00 135 ARG A C 1
ATOM 1834 O O . ARG A 1 117 ? 2.369 -2.690 -11.037 1.00 0.00 135 ARG A O 1
ATOM 1855 N N . THR A 1 118 ? 3.040 -3.973 -12.746 1.00 0.00 136 THR A N 1
ATOM 1856 C CA . THR A 1 118 ? 3.230 -5.210 -11.994 1.00 0.00 136 THR A CA 1
ATOM 1857 C C . THR A 1 118 ? 4.595 -5.836 -12.269 1.00 0.00 136 THR A C 1
ATOM 1858 O O . THR A 1 118 ? 4.946 -6.873 -11.710 1.00 0.00 136 THR A O 1
ATOM 1869 N N . GLU A 1 119 ? 5.312 -5.225 -13.196 1.00 0.00 137 GLU A N 1
ATOM 1870 C CA . GLU A 1 119 ? 6.564 -5.586 -13.826 1.00 0.00 137 GLU A CA 1
ATOM 1871 C C . GLU A 1 119 ? 6.813 -4.412 -14.772 1.00 0.00 137 GLU A C 1
ATOM 1872 O O . GLU A 1 119 ? 7.112 -4.610 -15.966 1.00 0.00 137 GLU A O 1
ATOM 1884 N N . GLY A 1 1 ? -15.388 -15.913 -7.868 1.00 0.00 19 GLY A N 2
ATOM 1885 C CA . GLY A 1 1 ? -15.480 -14.765 -8.770 1.00 0.00 19 GLY A CA 2
ATOM 1886 C C . GLY A 1 1 ? -15.729 -13.474 -8.021 1.00 0.00 19 GLY A C 2
ATOM 1887 O O . GLY A 1 1 ? -16.813 -13.285 -7.470 1.00 0.00 19 GLY A O 2
ATOM 1891 N N . HIS A 1 2 ? -14.741 -12.574 -8.026 1.00 0.00 20 HIS A N 2
ATOM 1892 C CA . HIS A 1 2 ? -14.787 -11.201 -7.528 1.00 0.00 20 HIS A CA 2
ATOM 1893 C C . HIS A 1 2 ? -15.476 -11.092 -6.157 1.00 0.00 20 HIS A C 2
ATOM 1894 O O . HIS A 1 2 ? -16.458 -10.368 -5.989 1.00 0.00 20 HIS A O 2
ATOM 1908 N N . MET A 1 3 ? -14.978 -11.830 -5.166 1.00 0.00 21 MET A N 2
ATOM 1909 C CA . MET A 1 3 ? -15.487 -11.785 -3.802 1.00 0.00 21 MET A CA 2
ATOM 1910 C C . MET A 1 3 ? -14.320 -12.081 -2.868 1.00 0.00 21 MET A C 2
ATOM 1911 O O . MET A 1 3 ? -13.437 -12.874 -3.215 1.00 0.00 21 MET A O 2
ATOM 1925 N N . LYS A 1 4 ? -14.308 -11.469 -1.681 1.00 0.00 22 LYS A N 2
ATOM 1926 C CA . LYS A 1 4 ? -13.123 -11.266 -0.852 1.00 0.00 22 LYS A CA 2
ATOM 1927 C C . LYS A 1 4 ? -12.123 -10.367 -1.594 1.00 0.00 22 LYS A C 2
ATOM 1928 O O . LYS A 1 4 ? -12.304 -10.038 -2.774 1.00 0.00 22 LYS A O 2
ATOM 1947 N N . PHE A 1 5 ? -11.101 -9.898 -0.888 1.00 0.00 23 PHE A N 2
ATOM 1948 C CA . PHE A 1 5 ? -10.105 -9.009 -1.456 1.00 0.00 23 PHE A CA 2
ATOM 1949 C C . PHE A 1 5 ? -9.136 -9.833 -2.309 1.00 0.00 23 PHE A C 2
ATOM 1950 O O . PHE A 1 5 ? -9.140 -11.069 -2.277 1.00 0.00 23 PHE A O 2
ATOM 1967 N N . THR A 1 6 ? -8.284 -9.129 -3.045 1.00 0.00 24 THR A N 2
ATOM 1968 C CA . THR A 1 6 ? -7.059 -9.661 -3.611 1.00 0.00 24 THR A CA 2
ATOM 1969 C C . THR A 1 6 ? -5.913 -8.825 -3.058 1.00 0.00 24 THR A C 2
ATOM 1970 O O . THR A 1 6 ? -6.136 -7.748 -2.496 1.00 0.00 24 THR A O 2
ATOM 1981 N N . ASP A 1 7 ? -4.693 -9.343 -3.154 1.00 0.00 25 ASP A N 2
ATOM 1982 C CA . ASP A 1 7 ? -3.548 -8.822 -2.410 1.00 0.00 25 ASP A CA 2
ATOM 1983 C C . ASP A 1 7 ? -3.256 -7.380 -2.827 1.00 0.00 25 ASP A C 2
ATOM 1984 O O . ASP A 1 7 ? -2.929 -6.526 -2.005 1.00 0.00 25 ASP A O 2
ATOM 1993 N N . GLN A 1 8 ? -3.471 -7.091 -4.114 1.00 0.00 26 GLN A N 2
ATOM 1994 C CA . GLN A 1 8 ? -3.310 -5.765 -4.701 1.00 0.00 26 GLN A CA 2
ATOM 1995 C C . GLN A 1 8 ? -4.315 -4.784 -4.097 1.00 0.00 26 GLN A C 2
ATOM 1996 O O . GLN A 1 8 ? -3.953 -3.651 -3.783 1.00 0.00 26 GLN A O 2
ATOM 2010 N N . GLN A 1 9 ? -5.570 -5.223 -3.940 1.00 0.00 27 GLN A N 2
ATOM 2011 C CA . GLN A 1 9 ? -6.660 -4.400 -3.431 1.00 0.00 27 GLN A CA 2
ATOM 2012 C C . GLN A 1 9 ? -6.286 -3.897 -2.035 1.00 0.00 27 GLN A C 2
ATOM 2013 O O . GLN A 1 9 ? -6.412 -2.705 -1.755 1.00 0.00 27 GLN A O 2
ATOM 2027 N N . ILE A 1 10 ? -5.807 -4.795 -1.170 1.00 0.00 28 ILE A N 2
ATOM 2028 C CA . ILE A 1 10 ? -5.384 -4.467 0.186 1.00 0.00 28 ILE A CA 2
ATOM 2029 C C . ILE A 1 10 ? -4.166 -3.539 0.128 1.00 0.00 28 ILE A C 2
ATOM 2030 O O . ILE A 1 10 ? -4.112 -2.569 0.886 1.00 0.00 28 ILE A O 2
ATOM 2046 N N . GLY A 1 11 ? -3.210 -3.799 -0.766 1.00 0.00 29 GLY A N 2
ATOM 2047 C CA . GLY A 1 11 ? -2.021 -2.978 -0.937 1.00 0.00 29 GLY A CA 2
ATOM 2048 C C . GLY A 1 11 ? -2.351 -1.524 -1.239 1.00 0.00 29 GLY A C 2
ATOM 2049 O O . GLY A 1 11 ? -1.742 -0.621 -0.656 1.00 0.00 29 GLY A O 2
ATOM 2053 N N . VAL A 1 12 ? -3.322 -1.297 -2.127 1.00 0.00 30 VAL A N 2
ATOM 2054 C CA . VAL A 1 12 ? -3.821 0.031 -2.449 1.00 0.00 30 VAL A CA 2
ATOM 2055 C C . VAL A 1 12 ? -4.398 0.672 -1.192 1.00 0.00 30 VAL A C 2
ATOM 2056 O O . VAL A 1 12 ? -4.001 1.781 -0.864 1.00 0.00 30 VAL A O 2
ATOM 2069 N N . LEU A 1 13 ? -5.299 0.002 -0.464 1.00 0.00 31 LEU A N 2
ATOM 2070 C CA . LEU A 1 13 ? -5.948 0.611 0.703 1.00 0.00 31 LEU A CA 2
ATOM 2071 C C . LEU A 1 13 ? -4.941 0.944 1.801 1.00 0.00 31 LEU A C 2
ATOM 2072 O O . LEU A 1 13 ? -5.106 1.925 2.518 1.00 0.00 31 LEU A O 2
ATOM 2088 N N . ALA A 1 14 ? -3.894 0.134 1.941 1.00 0.00 32 ALA A N 2
ATOM 2089 C CA . ALA A 1 14 ? -2.789 0.420 2.848 1.00 0.00 32 ALA A CA 2
ATOM 2090 C C . ALA A 1 14 ? -2.041 1.676 2.385 1.00 0.00 32 ALA A C 2
ATOM 2091 O O . ALA A 1 14 ? -1.738 2.546 3.201 1.00 0.00 32 ALA A O 2
ATOM 2098 N N . GLY A 1 15 ? -1.830 1.821 1.077 1.00 0.00 33 GLY A N 2
ATOM 2099 C CA . GLY A 1 15 ? -1.261 3.013 0.471 1.00 0.00 33 GLY A CA 2
ATOM 2100 C C . GLY A 1 15 ? -2.270 4.164 0.343 1.00 0.00 33 GLY A C 2
ATOM 2101 O O . GLY A 1 15 ? -1.913 5.196 -0.224 1.00 0.00 33 GLY A O 2
ATOM 2105 N N . LEU A 1 16 ? -3.487 4.050 0.901 1.00 0.00 34 LEU A N 2
ATOM 2106 C CA . LEU A 1 16 ? -4.390 5.172 1.178 1.00 0.00 34 LEU A CA 2
ATOM 2107 C C . LEU A 1 16 ? -4.351 5.583 2.661 1.00 0.00 34 LEU A C 2
ATOM 2108 O O . LEU A 1 16 ? -4.863 6.651 3.005 1.00 0.00 34 LEU A O 2
ATOM 2124 N N . ALA A 1 17 ? -3.686 4.802 3.526 1.00 0.00 35 ALA A N 2
ATOM 2125 C CA . ALA A 1 17 ? -3.463 5.138 4.931 1.00 0.00 35 ALA A CA 2
ATOM 2126 C C . ALA A 1 17 ? -2.068 5.726 5.205 1.00 0.00 35 ALA A C 2
ATOM 2127 O O . ALA A 1 17 ? -1.818 6.162 6.333 1.00 0.00 35 ALA A O 2
ATOM 2134 N N . ILE A 1 18 ? -1.148 5.688 4.236 1.00 0.00 36 ILE A N 2
ATOM 2135 C CA . ILE A 1 18 ? 0.271 6.044 4.280 1.00 0.00 36 ILE A CA 2
ATOM 2136 C C . ILE A 1 18 ? 0.604 6.782 2.969 1.00 0.00 36 ILE A C 2
ATOM 2137 O O . ILE A 1 18 ? 0.950 6.141 1.979 1.00 0.00 36 ILE A O 2
ATOM 2153 N N . SER A 1 19 ? 0.538 8.121 2.961 1.00 0.00 37 SER A N 2
ATOM 2154 C CA . SER A 1 19 ? 0.892 8.958 1.804 1.00 0.00 37 SER A CA 2
ATOM 2155 C C . SER A 1 19 ? -0.010 8.723 0.563 1.00 0.00 37 SER A C 2
ATOM 2156 O O . SER A 1 19 ? 0.410 8.123 -0.428 1.00 0.00 37 SER A O 2
ATOM 2164 N N . PRO A 1 20 ? -1.274 9.200 0.586 1.00 0.00 38 PRO A N 2
ATOM 2165 C CA . PRO A 1 20 ? -2.256 8.878 -0.456 1.00 0.00 38 PRO A CA 2
ATOM 2166 C C . PRO A 1 20 ? -2.037 9.717 -1.713 1.00 0.00 38 PRO A C 2
ATOM 2167 O O . PRO A 1 20 ? -2.349 9.278 -2.816 1.00 0.00 38 PRO A O 2
ATOM 2178 N N . GLU A 1 21 ? -1.522 10.936 -1.548 1.00 0.00 39 GLU A N 2
ATOM 2179 C CA . GLU A 1 21 ? -1.309 11.896 -2.592 1.00 0.00 39 GLU A CA 2
ATOM 2180 C C . GLU A 1 21 ? -0.269 11.365 -3.577 1.00 0.00 39 GLU A C 2
ATOM 2181 O O . GLU A 1 21 ? -0.497 11.445 -4.783 1.00 0.00 39 GLU A O 2
ATOM 2193 N N . TRP A 1 22 ? 0.827 10.791 -3.063 1.00 0.00 40 TRP A N 2
ATOM 2194 C CA . TRP A 1 22 ? 1.811 10.028 -3.823 1.00 0.00 40 TRP A CA 2
ATOM 2195 C C . TRP A 1 22 ? 1.119 8.943 -4.632 1.00 0.00 40 TRP A C 2
ATOM 2196 O O . TRP A 1 22 ? 1.151 9.026 -5.855 1.00 0.00 40 TRP A O 2
ATOM 2217 N N . LEU A 1 23 ? 0.451 7.983 -3.981 1.00 0.00 41 LEU A N 2
ATOM 2218 C CA . LEU A 1 23 ? -0.165 6.849 -4.669 1.00 0.00 41 LEU A CA 2
ATOM 2219 C C . LEU A 1 23 ? -1.071 7.312 -5.811 1.00 0.00 41 LEU A C 2
ATOM 2220 O O . LEU A 1 23 ? -0.900 6.883 -6.951 1.00 0.00 41 LEU A O 2
ATOM 2236 N N . LYS A 1 24 ? -1.998 8.229 -5.529 1.00 0.00 42 LYS A N 2
ATOM 2237 C CA . LYS A 1 24 ? -2.913 8.774 -6.529 1.00 0.00 42 LYS A CA 2
ATOM 2238 C C . LYS A 1 24 ? -2.152 9.452 -7.673 1.00 0.00 42 LYS A C 2
ATOM 2239 O O . LYS A 1 24 ? -2.485 9.195 -8.829 1.00 0.00 42 LYS A O 2
ATOM 2258 N N . GLN A 1 25 ? -1.128 10.272 -7.394 1.00 0.00 43 GLN A N 2
ATOM 2259 C CA . GLN A 1 25 ? -0.327 10.886 -8.455 1.00 0.00 43 GLN A CA 2
ATOM 2260 C C . GLN A 1 25 ? 0.357 9.814 -9.302 1.00 0.00 43 GLN A C 2
ATOM 2261 O O . GLN A 1 25 ? 0.305 9.890 -10.529 1.00 0.00 43 GLN A O 2
ATOM 2275 N N . ASN A 1 26 ? 0.960 8.803 -8.665 1.00 0.00 44 ASN A N 2
ATOM 2276 C CA . ASN A 1 26 ? 1.668 7.749 -9.376 1.00 0.00 44 ASN A CA 2
ATOM 2277 C C . ASN A 1 26 ? 0.706 7.059 -10.344 1.00 0.00 44 ASN A C 2
ATOM 2278 O O . ASN A 1 26 ? 1.103 6.761 -11.466 1.00 0.00 44 ASN A O 2
ATOM 2289 N N . ILE A 1 27 ? -0.534 6.772 -9.925 1.00 0.00 45 ILE A N 2
ATOM 2290 C CA . ILE A 1 27 ? -1.556 6.183 -10.789 1.00 0.00 45 ILE A CA 2
ATOM 2291 C C . ILE A 1 27 ? -1.921 7.156 -11.915 1.00 0.00 45 ILE A C 2
ATOM 2292 O O . ILE A 1 27 ? -1.960 6.737 -13.066 1.00 0.00 45 ILE A O 2
ATOM 2308 N N . ALA A 1 28 ? -2.148 8.443 -11.629 1.00 0.00 46 ALA A N 2
ATOM 2309 C CA . ALA A 1 28 ? -2.429 9.450 -12.653 1.00 0.00 46 ALA A CA 2
ATOM 2310 C C . ALA A 1 28 ? -1.291 9.577 -13.672 1.00 0.00 46 ALA A C 2
ATOM 2311 O O . ALA A 1 28 ? -1.499 10.095 -14.769 1.00 0.00 46 ALA A O 2
ATOM 2318 N N . ALA A 1 29 ? -0.078 9.134 -13.335 1.00 0.00 47 ALA A N 2
ATOM 2319 C CA . ALA A 1 29 ? 1.083 9.080 -14.218 1.00 0.00 47 ALA A CA 2
ATOM 2320 C C . ALA A 1 29 ? 1.360 7.656 -14.749 1.00 0.00 47 ALA A C 2
ATOM 2321 O O . ALA A 1 29 ? 2.342 7.434 -15.461 1.00 0.00 47 ALA A O 2
ATOM 2328 N N . ASN A 1 30 ? 0.523 6.675 -14.374 1.00 0.00 48 ASN A N 2
ATOM 2329 C CA . ASN A 1 30 ? 0.685 5.234 -14.587 1.00 0.00 48 ASN A CA 2
ATOM 2330 C C . ASN A 1 30 ? 2.117 4.781 -14.252 1.00 0.00 48 ASN A C 2
ATOM 2331 O O . ASN A 1 30 ? 2.688 3.955 -14.961 1.00 0.00 48 ASN A O 2
ATOM 2342 N N . GLN A 1 31 ? 2.757 5.404 -13.256 1.00 0.00 49 GLN A N 2
ATOM 2343 C CA . GLN A 1 31 ? 4.161 5.220 -12.860 1.00 0.00 49 GLN A CA 2
ATOM 2344 C C . GLN A 1 31 ? 4.350 4.103 -11.829 1.00 0.00 49 GLN A C 2
ATOM 2345 O O . GLN A 1 31 ? 5.473 3.659 -11.573 1.00 0.00 49 GLN A O 2
ATOM 2359 N N . LEU A 1 32 ? 3.259 3.732 -11.176 1.00 0.00 50 LEU A N 2
ATOM 2360 C CA . LEU A 1 32 ? 3.234 2.955 -9.945 1.00 0.00 50 LEU A CA 2
ATOM 2361 C C . LEU A 1 32 ? 3.508 1.480 -10.266 1.00 0.00 50 LEU A C 2
ATOM 2362 O O . LEU A 1 32 ? 2.837 0.939 -11.144 1.00 0.00 50 LEU A O 2
ATOM 2378 N N . VAL A 1 33 ? 4.431 0.817 -9.565 1.00 0.00 51 VAL A N 2
ATOM 2379 C CA . VAL A 1 33 ? 4.664 -0.625 -9.679 1.00 0.00 51 VAL A CA 2
ATOM 2380 C C . VAL A 1 33 ? 4.149 -1.300 -8.391 1.00 0.00 51 VAL A C 2
ATOM 2381 O O . VAL A 1 33 ? 3.976 -0.687 -7.336 1.00 0.00 51 VAL A O 2
ATOM 2394 N N . TYR A 1 34 ? 3.835 -2.584 -8.482 1.00 0.00 52 TYR A N 2
ATOM 2395 C CA . TYR A 1 34 ? 3.406 -3.466 -7.414 1.00 0.00 52 TYR A CA 2
ATOM 2396 C C . TYR A 1 34 ? 4.341 -4.663 -7.484 1.00 0.00 52 TYR A C 2
ATOM 2397 O O . TYR A 1 34 ? 4.627 -5.148 -8.580 1.00 0.00 52 TYR A O 2
ATOM 2415 N N . GLY A 1 35 ? 4.802 -5.167 -6.343 1.00 0.00 53 GLY A N 2
ATOM 2416 C CA . GLY A 1 35 ? 5.653 -6.335 -6.346 1.00 0.00 53 GLY A CA 2
ATOM 2417 C C . GLY A 1 35 ? 5.710 -7.011 -4.994 1.00 0.00 53 GLY A C 2
ATOM 2418 O O . GLY A 1 35 ? 5.036 -6.622 -4.033 1.00 0.00 53 GLY A O 2
ATOM 2422 N N . ILE A 1 36 ? 6.502 -8.068 -4.967 1.00 0.00 54 ILE A N 2
ATOM 2423 C CA . ILE A 1 36 ? 6.707 -9.026 -3.908 1.00 0.00 54 ILE A CA 2
ATOM 2424 C C . ILE A 1 36 ? 8.208 -9.008 -3.655 1.00 0.00 54 ILE A C 2
ATOM 2425 O O . ILE A 1 36 ? 8.986 -9.001 -4.608 1.00 0.00 54 ILE A O 2
ATOM 2441 N N . VAL A 1 37 ? 8.607 -8.969 -2.385 1.00 0.00 55 VAL A N 2
ATOM 2442 C CA . VAL A 1 37 ? 10.003 -8.869 -1.968 1.00 0.00 55 VAL A CA 2
ATOM 2443 C C . VAL A 1 37 ? 10.934 -9.803 -2.743 1.00 0.00 55 VAL A C 2
ATOM 2444 O O . VAL A 1 37 ? 11.899 -9.321 -3.334 1.00 0.00 55 VAL A O 2
ATOM 2457 N N . LYS A 1 38 ? 10.613 -11.097 -2.766 1.00 0.00 56 LYS A N 2
ATOM 2458 C CA . LYS A 1 38 ? 11.379 -12.226 -3.272 1.00 0.00 56 LYS A CA 2
ATOM 2459 C C . LYS A 1 38 ? 12.656 -12.437 -2.453 1.00 0.00 56 LYS A C 2
ATOM 2460 O O . LYS A 1 38 ? 13.161 -11.517 -1.815 1.00 0.00 56 LYS A O 2
ATOM 2479 N N . PRO A 1 39 ? 13.207 -13.659 -2.452 1.00 0.00 57 PRO A N 2
ATOM 2480 C CA . PRO A 1 39 ? 14.379 -14.028 -1.663 1.00 0.00 57 PRO A CA 2
ATOM 2481 C C . PRO A 1 39 ? 15.670 -13.309 -2.091 1.00 0.00 57 PRO A C 2
ATOM 2482 O O . PRO A 1 39 ? 16.736 -13.626 -1.563 1.00 0.00 57 PRO A O 2
ATOM 2493 N N . SER A 1 40 ? 15.646 -12.487 -3.144 1.00 0.00 58 SER A N 2
ATOM 2494 C CA . SER A 1 40 ? 16.831 -12.040 -3.862 1.00 0.00 58 SER A CA 2
ATOM 2495 C C . SER A 1 40 ? 17.023 -10.518 -3.858 1.00 0.00 58 SER A C 2
ATOM 2496 O O . SER A 1 40 ? 18.012 -10.059 -4.437 1.00 0.00 58 SER A O 2
ATOM 2504 N N . ASP A 1 41 ? 16.124 -9.715 -3.276 1.00 0.00 59 ASP A N 2
ATOM 2505 C CA . ASP A 1 41 ? 16.173 -8.251 -3.439 1.00 0.00 59 ASP A CA 2
ATOM 2506 C C . ASP A 1 41 ? 17.033 -7.540 -2.367 1.00 0.00 59 ASP A C 2
ATOM 2507 O O . ASP A 1 41 ? 17.498 -8.177 -1.417 1.00 0.00 59 ASP A O 2
ATOM 2516 N N . THR A 1 42 ? 17.255 -6.229 -2.514 1.00 0.00 60 THR A N 2
ATOM 2517 C CA . THR A 1 42 ? 18.012 -5.307 -1.656 1.00 0.00 60 THR A CA 2
ATOM 2518 C C . THR A 1 42 ? 17.240 -4.912 -0.381 1.00 0.00 60 THR A C 2
ATOM 2519 O O . THR A 1 42 ? 17.248 -3.763 0.070 1.00 0.00 60 THR A O 2
ATOM 2530 N N . VAL A 1 43 ? 16.479 -5.852 0.171 1.00 0.00 61 VAL A N 2
ATOM 2531 C CA . VAL A 1 43 ? 15.441 -5.566 1.151 1.00 0.00 61 VAL A CA 2
ATOM 2532 C C . VAL A 1 43 ? 15.942 -5.604 2.603 1.00 0.00 61 VAL A C 2
ATOM 2533 O O . VAL A 1 43 ? 16.840 -6.383 2.946 1.00 0.00 61 VAL A O 2
ATOM 2546 N N . PRO A 1 44 ? 15.302 -4.835 3.502 1.00 0.00 62 PRO A N 2
ATOM 2547 C CA . PRO A 1 44 ? 15.616 -4.834 4.924 1.00 0.00 62 PRO A CA 2
ATOM 2548 C C . PRO A 1 44 ? 15.156 -6.144 5.570 1.00 0.00 62 PRO A C 2
ATOM 2549 O O . PRO A 1 44 ? 14.266 -6.827 5.056 1.00 0.00 62 PRO A O 2
ATOM 2560 N N . ALA A 1 45 ? 15.741 -6.499 6.714 1.00 0.00 63 ALA A N 2
ATOM 2561 C CA . ALA A 1 45 ? 15.409 -7.721 7.441 1.00 0.00 63 ALA A CA 2
ATOM 2562 C C . ALA A 1 45 ? 13.979 -7.622 7.980 1.00 0.00 63 ALA A C 2
ATOM 2563 O O . ALA A 1 45 ? 13.574 -6.536 8.409 1.00 0.00 63 ALA A O 2
ATOM 2570 N N . GLY A 1 46 ? 13.221 -8.718 8.016 1.00 0.00 64 GLY A N 2
ATOM 2571 C CA . GLY A 1 46 ? 11.874 -8.707 8.594 1.00 0.00 64 GLY A CA 2
ATOM 2572 C C . GLY A 1 46 ? 10.783 -8.346 7.586 1.00 0.00 64 GLY A C 2
ATOM 2573 O O . GLY A 1 46 ? 9.704 -7.904 7.988 1.00 0.00 64 GLY A O 2
ATOM 2577 N N . VAL A 1 47 ? 11.057 -8.502 6.291 1.00 0.00 65 VAL A N 2
ATOM 2578 C CA . VAL A 1 47 ? 10.082 -8.490 5.217 1.00 0.00 65 VAL A CA 2
ATOM 2579 C C . VAL A 1 47 ? 10.550 -9.590 4.271 1.00 0.00 65 VAL A C 2
ATOM 2580 O O . VAL A 1 47 ? 11.417 -9.365 3.435 1.00 0.00 65 VAL A O 2
ATOM 2593 N N . ASP A 1 48 ? 10.065 -10.812 4.473 1.00 0.00 66 ASP A N 2
ATOM 2594 C CA . ASP A 1 48 ? 10.348 -11.938 3.564 1.00 0.00 66 ASP A CA 2
ATOM 2595 C C . ASP A 1 48 ? 9.294 -12.100 2.477 1.00 0.00 66 ASP A C 2
ATOM 2596 O O . ASP A 1 48 ? 9.528 -12.752 1.457 1.00 0.00 66 ASP A O 2
ATOM 2605 N N . ASP A 1 49 ? 8.149 -11.461 2.682 1.00 0.00 67 ASP A N 2
ATOM 2606 C CA . ASP A 1 49 ? 6.970 -11.510 1.817 1.00 0.00 67 ASP A CA 2
ATOM 2607 C C . ASP A 1 49 ? 5.939 -10.455 2.235 1.00 0.00 67 ASP A C 2
ATOM 2608 O O . ASP A 1 49 ? 4.744 -10.722 2.365 1.00 0.00 67 ASP A O 2
ATOM 2617 N N . TYR A 1 50 ? 6.405 -9.231 2.470 1.00 0.00 68 TYR A N 2
ATOM 2618 C CA . TYR A 1 50 ? 5.550 -8.054 2.504 1.00 0.00 68 TYR A CA 2
ATOM 2619 C C . TYR A 1 50 ? 5.618 -7.454 1.107 1.00 0.00 68 TYR A C 2
ATOM 2620 O O . TYR A 1 50 ? 6.699 -7.011 0.718 1.00 0.00 68 TYR A O 2
ATOM 2638 N N . SER A 1 51 ? 4.521 -7.427 0.352 1.00 0.00 69 SER A N 2
ATOM 2639 C CA . SER A 1 51 ? 4.500 -6.736 -0.920 1.00 0.00 69 SER A CA 2
ATOM 2640 C C . SER A 1 51 ? 4.910 -5.275 -0.740 1.00 0.00 69 SER A C 2
ATOM 2641 O O . SER A 1 51 ? 4.714 -4.688 0.327 1.00 0.00 69 SER A O 2
ATOM 2649 N N . TYR A 1 52 ? 5.438 -4.670 -1.803 1.00 0.00 70 TYR A N 2
ATOM 2650 C CA . TYR A 1 52 ? 5.897 -3.290 -1.791 1.00 0.00 70 TYR A CA 2
ATOM 2651 C C . TYR A 1 52 ? 5.331 -2.532 -2.980 1.00 0.00 70 TYR A C 2
ATOM 2652 O O . TYR A 1 52 ? 5.035 -3.121 -4.026 1.00 0.00 70 TYR A O 2
ATOM 2670 N N . LEU A 1 53 ? 5.207 -1.216 -2.813 1.00 0.00 71 LEU A N 2
ATOM 2671 C CA . LEU A 1 53 ? 4.875 -0.243 -3.828 1.00 0.00 71 LEU A CA 2
ATOM 2672 C C . LEU A 1 53 ? 6.052 0.716 -3.911 1.00 0.00 71 LEU A C 2
ATOM 2673 O O . LEU A 1 53 ? 6.523 1.194 -2.875 1.00 0.00 71 LEU A O 2
ATOM 2689 N N . VAL A 1 54 ? 6.479 1.026 -5.125 1.00 0.00 72 VAL A N 2
ATOM 2690 C CA . VAL A 1 54 ? 7.467 2.042 -5.467 1.00 0.00 72 VAL A CA 2
ATOM 2691 C C . VAL A 1 54 ? 7.028 2.566 -6.842 1.00 0.00 72 VAL A C 2
ATOM 2692 O O . VAL A 1 54 ? 6.271 1.872 -7.538 1.00 0.00 72 VAL A O 2
ATOM 2705 N N . ALA A 1 55 ? 7.433 3.769 -7.257 1.00 0.00 73 ALA A N 2
ATOM 2706 C CA . ALA A 1 55 ? 7.237 4.152 -8.646 1.00 0.00 73 ALA A CA 2
ATOM 2707 C C . ALA A 1 55 ? 8.427 3.627 -9.451 1.00 0.00 73 ALA A C 2
ATOM 2708 O O . ALA A 1 55 ? 9.470 3.242 -8.920 1.00 0.00 73 ALA A O 2
ATOM 2715 N N . ALA A 1 56 ? 8.273 3.602 -10.769 1.00 0.00 74 ALA A N 2
ATOM 2716 C CA . ALA A 1 56 ? 9.307 3.118 -11.666 1.00 0.00 74 ALA A CA 2
ATOM 2717 C C . ALA A 1 56 ? 10.418 4.145 -11.900 1.00 0.00 74 ALA A C 2
ATOM 2718 O O . ALA A 1 56 ? 11.311 3.870 -12.697 1.00 0.00 74 ALA A O 2
ATOM 2725 N N . ASP A 1 57 ? 10.356 5.329 -11.291 1.00 0.00 75 ASP A N 2
ATOM 2726 C CA . ASP A 1 57 ? 11.242 6.437 -11.655 1.00 0.00 75 ASP A CA 2
ATOM 2727 C C . ASP A 1 57 ? 11.778 7.189 -10.435 1.00 0.00 75 ASP A C 2
ATOM 2728 O O . ASP A 1 57 ? 12.483 8.189 -10.568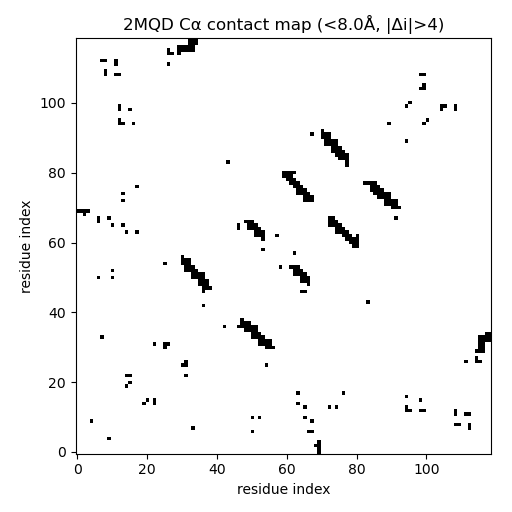 1.00 0.00 75 ASP A O 2
ATOM 2737 N N . ASP A 1 58 ? 11.458 6.715 -9.232 1.00 0.00 76 ASP A N 2
ATOM 2738 C CA . ASP A 1 58 ? 11.819 7.303 -7.940 1.00 0.00 76 ASP A CA 2
ATOM 2739 C C . ASP A 1 58 ? 12.470 6.232 -7.051 1.00 0.00 76 ASP A C 2
ATOM 2740 O O . ASP A 1 58 ? 12.279 6.205 -5.837 1.00 0.00 76 ASP A O 2
ATOM 2749 N N . GLN A 1 59 ? 13.216 5.310 -7.677 1.00 0.00 77 GLN A N 2
ATOM 2750 C CA . GLN A 1 59 ? 13.636 4.032 -7.096 1.00 0.00 77 GLN A CA 2
ATOM 2751 C C . GLN A 1 59 ? 14.427 4.129 -5.779 1.00 0.00 77 GLN A C 2
ATOM 2752 O O . GLN A 1 59 ? 14.602 3.101 -5.123 1.00 0.00 77 GLN A O 2
ATOM 2766 N N . ASP A 1 60 ? 14.926 5.291 -5.361 1.00 0.00 78 ASP A N 2
ATOM 2767 C CA . ASP A 1 60 ? 15.586 5.465 -4.056 1.00 0.00 78 ASP A CA 2
ATOM 2768 C C . ASP A 1 60 ? 14.949 6.593 -3.240 1.00 0.00 78 ASP A C 2
ATOM 2769 O O . ASP A 1 60 ? 15.460 6.956 -2.177 1.00 0.00 78 ASP A O 2
ATOM 2778 N N . GLY A 1 61 ? 13.838 7.146 -3.726 1.00 0.00 79 GLY A N 2
ATOM 2779 C CA . GLY A 1 61 ? 13.097 8.242 -3.143 1.00 0.00 79 GLY A CA 2
ATOM 2780 C C . GLY A 1 61 ? 12.173 7.725 -2.052 1.00 0.00 79 GLY A C 2
ATOM 2781 O O . GLY A 1 61 ? 12.463 7.903 -0.868 1.00 0.00 79 GLY A O 2
ATOM 2785 N N . THR A 1 62 ? 11.107 7.015 -2.420 1.00 0.00 80 THR A N 2
ATOM 2786 C CA . THR A 1 62 ? 10.125 6.468 -1.478 1.00 0.00 80 THR A CA 2
ATOM 2787 C C . THR A 1 62 ? 10.104 4.928 -1.593 1.00 0.00 80 THR A C 2
ATOM 2788 O O . THR A 1 62 ? 10.798 4.370 -2.447 1.00 0.00 80 THR A O 2
ATOM 2799 N N . ILE A 1 63 ? 9.403 4.231 -0.689 1.00 0.00 81 ILE A N 2
ATOM 2800 C CA . ILE A 1 63 ? 8.878 2.870 -0.839 1.00 0.00 81 ILE A CA 2
ATOM 2801 C C . ILE A 1 63 ? 7.913 2.633 0.326 1.00 0.00 81 ILE A C 2
ATOM 2802 O O . ILE A 1 63 ? 8.120 3.162 1.427 1.00 0.00 81 ILE A O 2
ATOM 2818 N N . ILE A 1 64 ? 6.873 1.824 0.114 1.00 0.00 82 ILE A N 2
ATOM 2819 C CA . ILE A 1 64 ? 5.959 1.394 1.164 1.00 0.00 82 ILE A CA 2
ATOM 2820 C C . ILE A 1 64 ? 5.792 -0.112 1.018 1.00 0.00 82 ILE A C 2
ATOM 2821 O O . ILE A 1 64 ? 5.519 -0.598 -0.076 1.00 0.00 82 ILE A O 2
ATOM 2837 N N . PHE A 1 65 ? 5.930 -0.851 2.117 1.00 0.00 83 PHE A N 2
ATOM 2838 C CA . PHE A 1 65 ? 5.655 -2.276 2.219 1.00 0.00 83 PHE A CA 2
ATOM 2839 C C . PHE A 1 65 ? 4.341 -2.469 2.983 1.00 0.00 83 PHE A C 2
ATOM 2840 O O . PHE A 1 65 ? 4.015 -1.672 3.871 1.00 0.00 83 PHE A O 2
ATOM 2857 N N . PHE A 1 66 ? 3.613 -3.551 2.715 1.00 0.00 84 PHE A N 2
ATOM 2858 C CA . PHE A 1 66 ? 2.451 -3.982 3.486 1.00 0.00 84 PHE A CA 2
ATOM 2859 C C . PHE A 1 66 ? 2.430 -5.508 3.532 1.00 0.00 84 PHE A C 2
ATOM 2860 O O . PHE A 1 66 ? 2.962 -6.164 2.637 1.00 0.00 84 PHE A O 2
ATOM 2877 N N . LYS A 1 67 ? 1.765 -6.077 4.535 1.00 0.00 85 LYS A N 2
ATOM 2878 C CA . LYS A 1 67 ? 1.319 -7.463 4.507 1.00 0.00 85 LYS A CA 2
ATOM 2879 C C . LYS A 1 67 ? -0.006 -7.540 5.231 1.00 0.00 85 LYS A C 2
ATOM 2880 O O . LYS A 1 67 ? -0.127 -6.967 6.317 1.00 0.00 85 LYS A O 2
ATOM 2899 N N . ALA A 1 68 ? -0.981 -8.241 4.657 1.00 0.00 86 ALA A N 2
ATOM 2900 C CA . ALA A 1 68 ? -2.099 -8.731 5.437 1.00 0.00 86 ALA A CA 2
ATOM 2901 C C . ALA A 1 68 ? -1.555 -9.842 6.329 1.00 0.00 86 ALA A C 2
ATOM 2902 O O . ALA A 1 68 ? -1.001 -10.818 5.829 1.00 0.00 86 ALA A O 2
ATOM 2909 N N . GLU A 1 69 ? -1.730 -9.705 7.638 1.00 0.00 87 GLU A N 2
ATOM 2910 C CA . GLU A 1 69 ? -1.556 -10.787 8.603 1.00 0.00 87 GLU A CA 2
ATOM 2911 C C . GLU A 1 69 ? -2.933 -11.369 8.957 1.00 0.00 87 GLU A C 2
ATOM 2912 O O . GLU A 1 69 ? -3.108 -11.953 10.029 1.00 0.00 87 GLU A O 2
ATOM 2924 N N . GLY A 1 70 ? -3.921 -11.194 8.069 1.00 0.00 88 GLY A N 2
ATOM 2925 C CA . GLY A 1 70 ? -5.264 -11.740 8.168 1.00 0.00 88 GLY A CA 2
ATOM 2926 C C . GLY A 1 70 ? -6.098 -10.949 9.169 1.00 0.00 88 GLY A C 2
ATOM 2927 O O . GLY A 1 70 ? -5.792 -10.939 10.361 1.00 0.00 88 GLY A O 2
ATOM 2931 N N . GLN A 1 71 ? -7.153 -10.274 8.702 1.00 0.00 89 GLN A N 2
ATOM 2932 C CA . GLN A 1 71 ? -7.990 -9.346 9.477 1.00 0.00 89 GLN A CA 2
ATOM 2933 C C . GLN A 1 71 ? -7.221 -8.132 10.024 1.00 0.00 89 GLN A C 2
ATOM 2934 O O . GLN A 1 71 ? -7.838 -7.253 10.634 1.00 0.00 89 GLN A O 2
ATOM 2948 N N . THR A 1 72 ? -5.925 -8.039 9.737 1.00 0.00 90 THR A N 2
ATOM 2949 C CA . THR A 1 72 ? -5.015 -6.972 10.099 1.00 0.00 90 THR A CA 2
ATOM 2950 C C . THR A 1 72 ? -4.058 -6.795 8.921 1.00 0.00 90 THR A C 2
ATOM 2951 O O . THR A 1 72 ? -3.741 -7.771 8.232 1.00 0.00 90 THR A O 2
ATOM 2962 N N . VAL A 1 73 ? -3.569 -5.578 8.712 1.00 0.00 91 VAL A N 2
ATOM 2963 C CA . VAL A 1 73 ? -2.538 -5.240 7.749 1.00 0.00 91 VAL A CA 2
ATOM 2964 C C . VAL A 1 73 ? -1.464 -4.493 8.526 1.00 0.00 91 VAL A C 2
ATOM 2965 O O . VAL A 1 73 ? -1.763 -3.555 9.274 1.00 0.00 91 VAL A O 2
ATOM 2978 N N . ILE A 1 74 ? -0.219 -4.925 8.364 1.00 0.00 92 ILE A N 2
ATOM 2979 C CA . ILE A 1 74 ? 0.953 -4.289 8.926 1.00 0.00 92 ILE A CA 2
ATOM 2980 C C . ILE A 1 74 ? 1.547 -3.481 7.777 1.00 0.00 92 ILE A C 2
ATOM 2981 O O . ILE A 1 74 ? 1.973 -4.060 6.779 1.00 0.00 92 ILE A O 2
ATOM 2997 N N . ILE A 1 75 ? 1.523 -2.152 7.877 1.00 0.00 93 ILE A N 2
ATOM 2998 C CA . ILE A 1 75 ? 2.052 -1.259 6.853 1.00 0.00 93 ILE A CA 2
ATOM 2999 C C . ILE A 1 75 ? 3.415 -0.793 7.355 1.00 0.00 93 ILE A C 2
ATOM 3000 O O . ILE A 1 75 ? 3.516 -0.159 8.412 1.00 0.00 93 ILE A O 2
ATOM 3016 N N . LYS A 1 76 ? 4.469 -1.119 6.613 1.00 0.00 94 LYS A N 2
ATOM 3017 C CA . LYS A 1 76 ? 5.873 -0.917 6.949 1.00 0.00 94 LYS A CA 2
ATOM 3018 C C . LYS A 1 76 ? 6.450 0.052 5.915 1.00 0.00 94 LYS A C 2
ATOM 3019 O O . LYS A 1 76 ? 6.648 -0.333 4.771 1.00 0.00 94 LYS A O 2
ATOM 3038 N N . TYR A 1 77 ? 6.689 1.319 6.245 1.00 0.00 95 TYR A N 2
ATOM 3039 C CA . TYR A 1 77 ? 7.188 2.308 5.278 1.00 0.00 95 TYR A CA 2
ATOM 3040 C C . TYR A 1 77 ? 8.455 2.977 5.795 1.00 0.00 95 TYR A C 2
ATOM 3041 O O . TYR A 1 77 ? 8.817 2.814 6.962 1.00 0.00 95 TYR A O 2
ATOM 3059 N N . THR A 1 78 ? 9.122 3.734 4.930 1.00 0.00 96 THR A N 2
ATOM 3060 C CA . THR A 1 78 ? 10.325 4.487 5.233 1.00 0.00 96 THR A CA 2
ATOM 3061 C C . THR A 1 78 ? 10.372 5.709 4.313 1.00 0.00 96 THR A C 2
ATOM 3062 O O . THR A 1 78 ? 9.602 5.817 3.353 1.00 0.00 96 THR A O 2
ATOM 3073 N N . SER A 1 79 ? 11.285 6.626 4.618 1.00 0.00 97 SER A N 2
ATOM 3074 C CA . SER A 1 79 ? 11.678 7.717 3.751 1.00 0.00 97 SER A CA 2
ATOM 3075 C C . SER A 1 79 ? 12.818 7.352 2.806 1.00 0.00 97 SER A C 2
ATOM 3076 O O . SER A 1 79 ? 13.116 8.111 1.889 1.00 0.00 97 SER A O 2
ATOM 3084 N N . GLN A 1 80 ? 13.484 6.223 3.041 1.00 0.00 98 GLN A N 2
ATOM 3085 C CA . GLN A 1 80 ? 14.662 5.809 2.285 1.00 0.00 98 GLN A CA 2
ATOM 3086 C C . GLN A 1 80 ? 14.739 4.289 2.243 1.00 0.00 98 GLN A C 2
ATOM 3087 O O . GLN A 1 80 ? 14.586 3.618 3.267 1.00 0.00 98 GLN A O 2
ATOM 3101 N N . ARG A 1 81 ? 15.068 3.741 1.075 1.00 0.00 99 ARG A N 2
ATOM 3102 C CA . ARG A 1 81 ? 15.156 2.308 0.803 1.00 0.00 99 ARG A CA 2
ATOM 3103 C C . ARG A 1 81 ? 16.192 1.617 1.693 1.00 0.00 99 ARG A C 2
ATOM 3104 O O . ARG A 1 81 ? 16.086 0.407 1.915 1.00 0.00 99 ARG A O 2
ATOM 3125 N N . ASN A 1 82 ? 17.144 2.382 2.244 1.00 0.00 100 ASN A N 2
ATOM 3126 C CA . ASN A 1 82 ? 18.230 1.908 3.105 1.00 0.00 100 ASN A CA 2
ATOM 3127 C C . ASN A 1 82 ? 17.960 1.987 4.605 1.00 0.00 100 ASN A C 2
ATOM 3128 O O . ASN A 1 82 ? 18.838 1.630 5.390 1.00 0.00 100 ASN A O 2
ATOM 3139 N N . THR A 1 83 ? 16.779 2.419 5.032 1.00 0.00 101 THR A N 2
ATOM 3140 C CA . THR A 1 83 ? 16.509 2.670 6.456 1.00 0.00 101 THR A CA 2
ATOM 3141 C C . THR A 1 83 ? 15.335 1.843 6.992 1.00 0.00 101 THR A C 2
ATOM 3142 O O . THR A 1 83 ? 14.491 1.356 6.230 1.00 0.00 101 THR A O 2
ATOM 3153 N N . LYS A 1 84 ? 15.332 1.629 8.317 1.00 0.00 102 LYS A N 2
ATOM 3154 C CA . LYS A 1 84 ? 14.441 0.697 9.006 1.00 0.00 102 LYS A CA 2
ATOM 3155 C C . LYS A 1 84 ? 12.992 1.160 8.858 1.00 0.00 102 LYS A C 2
ATOM 3156 O O . LYS A 1 84 ? 12.686 2.346 8.996 1.00 0.00 102 LYS A O 2
ATOM 3175 N N . LEU A 1 85 ? 12.103 0.217 8.558 1.00 0.00 103 LEU A N 2
ATOM 3176 C CA . LEU A 1 85 ? 10.694 0.479 8.301 1.00 0.00 103 LEU A CA 2
ATOM 3177 C C . LEU A 1 85 ? 9.984 0.821 9.612 1.00 0.00 103 LEU A C 2
ATOM 3178 O O . LEU A 1 85 ? 10.282 0.253 10.665 1.00 0.00 103 LEU A O 2
ATOM 3194 N N . LYS A 1 86 ? 9.019 1.738 9.571 1.00 0.00 104 LYS A N 2
ATOM 3195 C CA . LYS A 1 86 ? 8.114 2.057 10.670 1.00 0.00 104 LYS A CA 2
ATOM 3196 C C . LYS A 1 86 ? 7.121 0.896 10.870 1.00 0.00 104 LYS A C 2
ATOM 3197 O O . LYS A 1 86 ? 7.289 -0.178 10.275 1.00 0.00 104 LYS A O 2
ATOM 3216 N N . ALA A 1 87 ? 6.100 1.064 11.719 1.00 0.00 105 ALA A N 2
ATOM 3217 C CA . ALA A 1 87 ? 4.995 0.114 11.822 1.00 0.00 105 ALA A CA 2
ATOM 3218 C C . ALA A 1 87 ? 3.683 0.857 12.088 1.00 0.00 105 ALA A C 2
ATOM 3219 O O . ALA A 1 87 ? 3.426 1.279 13.217 1.00 0.00 105 ALA A O 2
ATOM 3226 N N . LYS A 1 88 ? 2.825 1.002 11.073 1.00 0.00 106 LYS A N 2
ATOM 3227 C CA . LYS A 1 88 ? 1.383 1.028 11.324 1.00 0.00 106 LYS A CA 2
ATOM 3228 C C . LYS A 1 88 ? 0.931 -0.429 11.353 1.00 0.00 106 LYS A C 2
ATOM 3229 O O . LYS A 1 88 ? 1.457 -1.255 10.605 1.00 0.00 106 LYS A O 2
ATOM 3248 N N . ALA A 1 89 ? 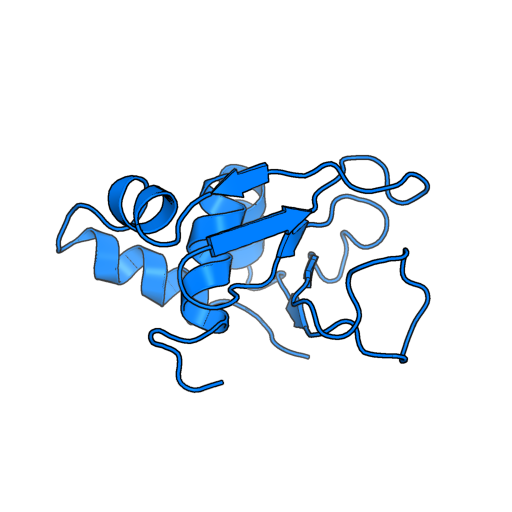-0.075 -0.727 12.162 1.00 0.00 107 ALA A N 2
ATOM 3249 C CA . ALA A 1 89 ? -0.810 -1.977 12.170 1.00 0.00 107 ALA A CA 2
ATOM 3250 C C . ALA A 1 89 ? -2.278 -1.603 12.321 1.00 0.00 107 ALA A C 2
ATOM 3251 O O . ALA A 1 89 ? -2.618 -0.807 13.202 1.00 0.00 107 ALA A O 2
ATOM 3258 N N . LEU A 1 90 ? -3.133 -2.100 11.433 1.00 0.00 108 LEU A N 2
ATOM 3259 C CA . LEU A 1 90 ? -4.511 -1.645 11.287 1.00 0.00 108 LEU A CA 2
ATOM 3260 C C . LEU A 1 90 ? -5.382 -2.855 11.002 1.00 0.00 108 LEU A C 2
ATOM 3261 O O . LEU A 1 90 ? -4.969 -3.708 10.216 1.00 0.00 108 LEU A O 2
ATOM 3277 N N . THR A 1 91 ? -6.574 -2.951 11.584 1.00 0.00 109 THR A N 2
ATOM 3278 C CA . THR A 1 91 ? -7.481 -4.026 11.207 1.00 0.00 109 THR A CA 2
ATOM 3279 C C . THR A 1 91 ? -7.992 -3.800 9.781 1.00 0.00 109 THR A C 2
ATOM 3280 O O . THR A 1 91 ? -8.111 -2.661 9.316 1.00 0.00 109 THR A O 2
ATOM 3291 N N . LEU A 1 92 ? -8.386 -4.877 9.092 1.00 0.00 110 LEU A N 2
ATOM 3292 C CA . LEU A 1 92 ? -9.120 -4.743 7.841 1.00 0.00 110 LEU A CA 2
ATOM 3293 C C . LEU A 1 92 ? -10.423 -3.977 8.077 1.00 0.00 110 LEU A C 2
ATOM 3294 O O . LEU A 1 92 ? -10.907 -3.303 7.174 1.00 0.00 110 LEU A O 2
ATOM 3310 N N . SER A 1 93 ? -10.996 -4.056 9.282 1.00 0.00 111 SER A N 2
ATOM 3311 C CA . SER A 1 93 ? -12.231 -3.360 9.594 1.00 0.00 111 SER A CA 2
ATOM 3312 C C . SER A 1 93 ? -12.033 -1.845 9.706 1.00 0.00 111 SER A C 2
ATOM 3313 O O . SER A 1 93 ? -12.968 -1.097 9.422 1.00 0.00 111 SER A O 2
ATOM 3321 N N . GLN A 1 94 ? -10.856 -1.368 10.117 1.00 0.00 112 GLN A N 2
ATOM 3322 C CA . GLN A 1 94 ? -10.515 0.022 10.190 1.00 0.00 112 GLN A CA 2
ATOM 3323 C C . GLN A 1 94 ? -10.397 0.502 8.736 1.00 0.00 112 GLN A C 2
ATOM 3324 O O . GLN A 1 94 ? -11.174 1.340 8.281 1.00 0.00 112 GLN A O 2
ATOM 3338 N N . LEU A 1 95 ? -9.483 -0.110 7.978 1.00 0.00 113 LEU A N 2
ATOM 3339 C CA . LEU A 1 95 ? -9.160 0.259 6.598 1.00 0.00 113 LEU A CA 2
ATOM 3340 C C . LEU A 1 95 ? -10.373 0.211 5.662 1.00 0.00 113 LEU A C 2
ATOM 3341 O O . LEU A 1 95 ? -10.492 1.054 4.772 1.00 0.00 113 LEU A O 2
ATOM 3357 N N . LYS A 1 96 ? -11.284 -0.757 5.836 1.00 0.00 114 LYS A N 2
ATOM 3358 C CA . LYS A 1 96 ? -12.445 -0.899 4.958 1.00 0.00 114 LYS A CA 2
ATOM 3359 C C . LYS A 1 96 ? -13.431 0.243 5.198 1.00 0.00 114 LYS A C 2
ATOM 3360 O O . LYS A 1 96 ? -14.170 0.619 4.292 1.00 0.00 114 LYS A O 2
ATOM 3379 N N . LYS A 1 97 ? -13.511 0.750 6.426 1.00 0.00 115 LYS A N 2
ATOM 3380 C CA . LYS A 1 97 ? -14.324 1.901 6.745 1.00 0.00 115 LYS A CA 2
ATOM 3381 C C . LYS A 1 97 ? -13.689 3.099 6.049 1.00 0.00 115 LYS A C 2
ATOM 3382 O O . LYS A 1 97 ? -14.307 3.636 5.131 1.00 0.00 115 LYS A O 2
ATOM 3401 N N . GLU A 1 98 ? -12.456 3.445 6.424 1.00 0.00 116 GLU A N 2
ATOM 3402 C CA . GLU A 1 98 ? -11.736 4.633 5.968 1.00 0.00 116 GLU A CA 2
ATOM 3403 C C . GLU A 1 98 ? -11.827 4.798 4.453 1.00 0.00 116 GLU A C 2
ATOM 3404 O O . GLU A 1 98 ? -12.252 5.837 3.951 1.00 0.00 116 GLU A O 2
ATOM 3416 N N . PHE A 1 99 ? -11.460 3.757 3.708 1.00 0.00 117 PHE A N 2
ATOM 3417 C CA . PHE A 1 99 ? -11.154 3.889 2.290 1.00 0.00 117 PHE A CA 2
ATOM 3418 C C . PHE A 1 99 ? -12.086 3.045 1.424 1.00 0.00 117 PHE A C 2
ATOM 3419 O O . PHE A 1 99 ? -11.817 2.861 0.237 1.00 0.00 117 PHE A O 2
ATOM 3436 N N . TYR A 1 100 ? -13.174 2.498 1.989 1.00 0.00 118 TYR A N 2
ATOM 3437 C CA . TYR A 1 100 ? -14.099 1.672 1.219 1.00 0.00 118 TYR A CA 2
ATOM 3438 C C . TYR A 1 100 ? -15.556 1.751 1.722 1.00 0.00 118 TYR A C 2
ATOM 3439 O O . TYR A 1 100 ? -16.290 0.755 1.688 1.00 0.00 118 TYR A O 2
ATOM 3457 N N . GLN A 1 101 ? -16.005 2.919 2.208 1.00 0.00 119 GLN A N 2
ATOM 3458 C CA . GLN A 1 101 ? -17.335 3.102 2.784 1.00 0.00 119 GLN A CA 2
ATOM 3459 C C . GLN A 1 101 ? -18.451 3.301 1.756 1.00 0.00 119 GLN A C 2
ATOM 3460 O O . GLN A 1 101 ? -19.542 2.775 1.976 1.00 0.00 119 GLN A O 2
ATOM 3474 N N . THR A 1 102 ? -18.257 4.056 0.669 1.00 0.00 120 THR A N 2
ATOM 3475 C CA . THR A 1 102 ? -19.357 4.308 -0.281 1.00 0.00 120 THR A CA 2
ATOM 3476 C C . THR A 1 102 ? -19.398 3.215 -1.361 1.00 0.00 120 THR A C 2
ATOM 3477 O O . THR A 1 102 ? -18.582 2.287 -1.330 1.00 0.00 120 THR A O 2
ATOM 3488 N N . ARG A 1 103 ? -20.322 3.290 -2.330 1.00 0.00 121 ARG A N 2
ATOM 3489 C CA . ARG A 1 103 ? -20.273 2.398 -3.487 1.00 0.00 121 ARG A CA 2
ATOM 3490 C C . ARG A 1 103 ? -19.410 3.029 -4.574 1.00 0.00 121 ARG A C 2
ATOM 3491 O O . ARG A 1 103 ? -18.582 2.322 -5.144 1.00 0.00 121 ARG A O 2
ATOM 3512 N N . SER A 1 104 ? -19.577 4.318 -4.874 1.00 0.00 122 SER A N 2
ATOM 3513 C CA . SER A 1 104 ? -18.845 4.924 -5.977 1.00 0.00 122 SER A CA 2
ATOM 3514 C C . SER A 1 104 ? -17.340 4.975 -5.683 1.00 0.00 122 SER A C 2
ATOM 3515 O O . SER A 1 104 ? -16.549 4.791 -6.600 1.00 0.00 122 SER A O 2
ATOM 3523 N N . GLN A 1 105 ? -16.923 5.090 -4.411 1.00 0.00 123 GLN A N 2
ATOM 3524 C CA . GLN A 1 105 ? -15.493 5.075 -4.064 1.00 0.00 123 GLN A CA 2
ATOM 3525 C C . GLN A 1 105 ? -14.837 3.776 -4.538 1.00 0.00 123 GLN A C 2
ATOM 3526 O O . GLN A 1 105 ? -13.664 3.778 -4.903 1.00 0.00 123 GLN A O 2
ATOM 3540 N N . LYS A 1 106 ? -15.582 2.664 -4.576 1.00 0.00 124 LYS A N 2
ATOM 3541 C CA . LYS A 1 106 ? -15.039 1.390 -5.028 1.00 0.00 124 LYS A CA 2
ATOM 3542 C C . LYS A 1 106 ? -14.530 1.469 -6.467 1.00 0.00 124 LYS A C 2
ATOM 3543 O O . LYS A 1 106 ? -13.666 0.677 -6.837 1.00 0.00 124 LYS A O 2
ATOM 3562 N N . ARG A 1 107 ? -15.096 2.369 -7.273 1.00 0.00 125 ARG A N 2
ATOM 3563 C CA . ARG A 1 107 ? -14.747 2.576 -8.666 1.00 0.00 125 ARG A CA 2
ATOM 3564 C C . ARG A 1 107 ? -13.332 3.139 -8.741 1.00 0.00 125 ARG A C 2
ATOM 3565 O O . ARG A 1 107 ? -12.506 2.577 -9.452 1.00 0.00 125 ARG A O 2
ATOM 3586 N N . GLU A 1 108 ? -13.039 4.193 -7.977 1.00 0.00 126 GLU A N 2
ATOM 3587 C CA . GLU A 1 108 ? -11.700 4.778 -7.906 1.00 0.00 126 GLU A CA 2
ATOM 3588 C C . GLU A 1 108 ? -10.686 3.802 -7.323 1.00 0.00 126 GLU A C 2
ATOM 3589 O O . GLU A 1 108 ? -9.581 3.641 -7.831 1.00 0.00 126 GLU A O 2
ATOM 3601 N N . VAL A 1 109 ? -11.049 3.196 -6.195 1.00 0.00 127 VAL A N 2
ATOM 3602 C CA . VAL A 1 109 ? -10.179 2.268 -5.483 1.00 0.00 127 VAL A CA 2
ATOM 3603 C C . VAL A 1 109 ? -9.717 1.174 -6.438 1.00 0.00 127 VAL A C 2
ATOM 3604 O O . VAL A 1 109 ? -8.521 0.940 -6.583 1.00 0.00 127 VAL A O 2
ATOM 3617 N N . ASP A 1 110 ? -10.670 0.501 -7.081 1.00 0.00 128 ASP A N 2
ATOM 3618 C CA . ASP A 1 110 ? -10.356 -0.525 -8.068 1.00 0.00 128 ASP A CA 2
ATOM 3619 C C . ASP A 1 110 ? -9.621 0.011 -9.303 1.00 0.00 128 ASP A C 2
ATOM 3620 O O . ASP A 1 110 ? -8.870 -0.740 -9.921 1.00 0.00 128 ASP A O 2
ATOM 3629 N N . ASP A 1 111 ? -9.772 1.297 -9.636 1.00 0.00 129 ASP A N 2
ATOM 3630 C CA . ASP A 1 111 ? -8.984 1.947 -10.685 1.00 0.00 129 ASP A CA 2
ATOM 3631 C C . ASP A 1 111 ? -7.513 1.974 -10.298 1.00 0.00 129 ASP A C 2
ATOM 3632 O O . ASP A 1 111 ? -6.677 1.628 -11.124 1.00 0.00 129 ASP A O 2
ATOM 3641 N N . TYR A 1 112 ? -7.164 2.303 -9.050 1.00 0.00 130 TYR A N 2
ATOM 3642 C CA . TYR A 1 112 ? -5.767 2.238 -8.612 1.00 0.00 130 TYR A CA 2
ATOM 3643 C C . TYR A 1 112 ? -5.230 0.808 -8.747 1.00 0.00 130 TYR A C 2
ATOM 3644 O O . TYR A 1 112 ? -4.083 0.602 -9.141 1.00 0.00 130 TYR A O 2
ATOM 3662 N N . VAL A 1 113 ? -6.068 -0.194 -8.468 1.00 0.00 131 VAL A N 2
ATOM 3663 C CA . VAL A 1 113 ? -5.711 -1.604 -8.590 1.00 0.00 131 VAL A CA 2
ATOM 3664 C C . VAL A 1 113 ? -5.576 -2.031 -10.069 1.00 0.00 131 VAL A C 2
ATOM 3665 O O . VAL A 1 113 ? -5.104 -3.137 -10.352 1.00 0.00 131 VAL A O 2
ATOM 3678 N N . ALA A 1 114 ? -5.957 -1.182 -11.027 1.00 0.00 132 ALA A N 2
ATOM 3679 C CA . ALA A 1 114 ? -5.854 -1.443 -12.457 1.00 0.00 132 ALA A CA 2
ATOM 3680 C C . ALA A 1 114 ? -4.924 -0.462 -13.191 1.00 0.00 132 ALA A C 2
ATOM 3681 O O . ALA A 1 114 ? -4.527 -0.752 -14.320 1.00 0.00 132 ALA A O 2
ATOM 3688 N N . GLY A 1 115 ? -4.544 0.664 -12.586 1.00 0.00 133 GLY A N 2
ATOM 3689 C CA . GLY A 1 115 ? -3.607 1.653 -13.126 1.00 0.00 133 GLY A CA 2
ATOM 3690 C C . GLY A 1 115 ? -2.188 1.478 -12.586 1.00 0.00 133 GLY A C 2
ATOM 3691 O O . GLY A 1 115 ? -1.268 2.183 -13.002 1.00 0.00 133 GLY A O 2
ATOM 3695 N N . LEU A 1 116 ? -2.001 0.556 -11.639 1.00 0.00 134 LEU A N 2
ATOM 3696 C CA . LEU A 1 116 ? -0.690 0.068 -11.244 1.00 0.00 134 LEU A CA 2
ATOM 3697 C C . LEU A 1 116 ? -0.064 -0.751 -12.375 1.00 0.00 134 LEU A C 2
ATOM 3698 O O . LEU A 1 116 ? -0.702 -1.084 -13.376 1.00 0.00 134 LEU A O 2
ATOM 3714 N N . ARG A 1 117 ? 1.206 -1.094 -12.209 1.00 0.00 135 ARG A N 2
ATOM 3715 C CA . ARG A 1 117 ? 1.990 -1.988 -13.054 1.00 0.00 135 ARG A CA 2
ATOM 3716 C C . ARG A 1 117 ? 2.610 -3.043 -12.147 1.00 0.00 135 ARG A C 2
ATOM 3717 O O . ARG A 1 117 ? 2.452 -2.960 -10.929 1.00 0.00 135 ARG A O 2
ATOM 3738 N N . THR A 1 118 ? 3.290 -4.055 -12.682 1.00 0.00 136 THR A N 2
ATOM 3739 C CA . THR A 1 118 ? 3.740 -5.183 -11.851 1.00 0.00 136 THR A CA 2
ATOM 3740 C C . THR A 1 118 ? 5.052 -5.810 -12.359 1.00 0.00 136 THR A C 2
ATOM 3741 O O . THR A 1 118 ? 5.407 -6.928 -11.989 1.00 0.00 136 THR A O 2
ATOM 3752 N N . GLU A 1 119 ? 5.785 -5.097 -13.212 1.00 0.00 137 GLU A N 2
ATOM 3753 C CA . GLU A 1 119 ? 6.959 -5.581 -13.944 1.00 0.00 137 GLU A CA 2
ATOM 3754 C C . GLU A 1 119 ? 6.570 -6.831 -14.734 1.00 0.00 137 GLU A C 2
ATOM 3755 O O . GLU A 1 119 ? 7.384 -7.769 -14.894 1.00 0.00 137 GLU A O 2
ATOM 3767 N N . GLY A 1 1 ? -12.905 -19.527 -5.989 1.00 0.00 19 GLY A N 3
ATOM 3768 C CA . GLY A 1 1 ? -13.748 -18.755 -5.067 1.00 0.00 19 GLY A CA 3
ATOM 3769 C C . GLY A 1 1 ? -13.084 -18.597 -3.706 1.00 0.00 19 GLY A C 3
ATOM 3770 O O . GLY A 1 1 ? -11.867 -18.724 -3.597 1.00 0.00 19 GLY A O 3
ATOM 3774 N N . HIS A 1 2 ? -13.890 -18.304 -2.684 1.00 0.00 20 HIS A N 3
ATOM 3775 C CA . HIS A 1 2 ? -13.560 -18.197 -1.266 1.00 0.00 20 HIS A CA 3
ATOM 3776 C C . HIS A 1 2 ? -12.269 -17.424 -0.928 1.00 0.00 20 HIS A C 3
ATOM 3777 O O . HIS A 1 2 ? -11.174 -17.981 -0.912 1.00 0.00 20 HIS A O 3
ATOM 3791 N N . MET A 1 3 ? -12.401 -16.132 -0.604 1.00 0.00 21 MET A N 3
ATOM 3792 C CA . MET A 1 3 ? -11.304 -15.310 -0.082 1.00 0.00 21 MET A CA 3
ATOM 3793 C C . MET A 1 3 ? -11.834 -14.148 0.772 1.00 0.00 21 MET A C 3
ATOM 3794 O O . MET A 1 3 ? -13.054 -13.957 0.877 1.00 0.00 21 MET A O 3
ATOM 3808 N N . LYS A 1 4 ? -10.927 -13.347 1.350 1.00 0.00 22 LYS A N 3
ATOM 3809 C CA . LYS A 1 4 ? -11.203 -12.119 2.093 1.00 0.00 22 LYS A CA 3
ATOM 3810 C C . LYS A 1 4 ? -10.207 -11.078 1.588 1.00 0.00 22 LYS A C 3
ATOM 3811 O O . LYS A 1 4 ? -9.078 -11.010 2.066 1.00 0.00 22 LYS A O 3
ATOM 3830 N N . PHE A 1 5 ? -10.641 -10.296 0.597 1.00 0.00 23 PHE A N 3
ATOM 3831 C CA . PHE A 1 5 ? -9.807 -9.404 -0.212 1.00 0.00 23 PHE A CA 3
ATOM 3832 C C . PHE A 1 5 ? -8.603 -10.158 -0.818 1.00 0.00 23 PHE A C 3
ATOM 3833 O O . PHE A 1 5 ? -8.574 -11.388 -0.854 1.00 0.00 23 PHE A O 3
ATOM 3850 N N . THR A 1 6 ? -7.655 -9.409 -1.377 1.00 0.00 24 THR A N 3
ATOM 3851 C CA . THR A 1 6 ? -6.397 -9.816 -1.984 1.00 0.00 24 THR A CA 3
ATOM 3852 C C . THR A 1 6 ? -5.320 -8.822 -1.549 1.00 0.00 24 THR A C 3
ATOM 3853 O O . THR A 1 6 ? -5.646 -7.652 -1.336 1.00 0.00 24 THR A O 3
ATOM 3864 N N . ASP A 1 7 ? -4.057 -9.255 -1.454 1.00 0.00 25 ASP A N 3
ATOM 3865 C CA . ASP A 1 7 ? -2.929 -8.412 -1.032 1.00 0.00 25 ASP A CA 3
ATOM 3866 C C . ASP A 1 7 ? -2.904 -7.116 -1.847 1.00 0.00 25 ASP A C 3
ATOM 3867 O O . ASP A 1 7 ? -2.721 -6.040 -1.287 1.00 0.00 25 ASP A O 3
ATOM 3876 N N . GLN A 1 8 ? -3.166 -7.199 -3.154 1.00 0.00 26 GLN A N 3
ATOM 3877 C CA . GLN A 1 8 ? -3.290 -6.062 -4.070 1.00 0.00 26 GLN A CA 3
ATOM 3878 C C . GLN A 1 8 ? -4.296 -5.019 -3.577 1.00 0.00 26 GLN A C 3
ATOM 3879 O O . GLN A 1 8 ? -3.958 -3.853 -3.377 1.00 0.00 26 GLN A O 3
ATOM 3893 N N . GLN A 1 9 ? -5.542 -5.459 -3.404 1.00 0.00 27 GLN A N 3
ATOM 3894 C CA . GLN A 1 9 ? -6.687 -4.639 -3.034 1.00 0.00 27 GLN A CA 3
ATOM 3895 C C . GLN A 1 9 ? -6.506 -4.020 -1.642 1.00 0.00 27 GLN A C 3
ATOM 3896 O O . GLN A 1 9 ? -7.095 -2.986 -1.325 1.00 0.00 27 GLN A O 3
ATOM 3910 N N . ILE A 1 10 ? -5.716 -4.672 -0.795 1.00 0.00 28 ILE A N 3
ATOM 3911 C CA . ILE A 1 10 ? -5.330 -4.199 0.520 1.00 0.00 28 ILE A CA 3
ATOM 3912 C C . ILE A 1 10 ? -4.217 -3.153 0.388 1.00 0.00 28 ILE A C 3
ATOM 3913 O O . ILE A 1 10 ? -4.234 -2.154 1.102 1.00 0.00 28 ILE A O 3
ATOM 3929 N N . GLY A 1 11 ? -3.251 -3.364 -0.508 1.00 0.00 29 GLY A N 3
ATOM 3930 C CA . GLY A 1 11 ? -2.087 -2.511 -0.686 1.00 0.00 29 GLY A CA 3
ATOM 3931 C C . GLY A 1 11 ? -2.465 -1.067 -0.980 1.00 0.00 29 GLY A C 3
ATOM 3932 O O . GLY A 1 11 ? -1.846 -0.151 -0.435 1.00 0.00 29 GLY A O 3
ATOM 3936 N N . VAL A 1 12 ? -3.492 -0.864 -1.809 1.00 0.00 30 VAL A N 3
ATOM 3937 C CA . VAL A 1 12 ? -3.995 0.466 -2.127 1.00 0.00 30 VAL A CA 3
ATOM 3938 C C . VAL A 1 12 ? -4.605 1.086 -0.866 1.00 0.00 30 VAL A C 3
ATOM 3939 O O . VAL A 1 12 ? -4.241 2.203 -0.519 1.00 0.00 30 VAL A O 3
ATOM 3952 N N . LEU A 1 13 ? -5.481 0.373 -0.145 1.00 0.00 31 LEU A N 3
ATOM 3953 C CA . LEU A 1 13 ? -6.071 0.856 1.110 1.00 0.00 31 LEU A CA 3
ATOM 3954 C C . LEU A 1 13 ? -4.979 1.274 2.094 1.00 0.00 31 LEU A C 3
ATOM 3955 O O . LEU A 1 13 ? -5.047 2.357 2.669 1.00 0.00 31 LEU A O 3
ATOM 3971 N N . ALA A 1 14 ? -3.986 0.412 2.304 1.00 0.00 32 ALA A N 3
ATOM 3972 C CA . ALA A 1 14 ? -2.878 0.683 3.200 1.00 0.00 32 ALA A CA 3
ATOM 3973 C C . ALA A 1 14 ? -2.076 1.905 2.738 1.00 0.00 32 ALA A C 3
ATOM 3974 O O . ALA A 1 14 ? -1.654 2.699 3.578 1.00 0.00 32 ALA A O 3
ATOM 3981 N N . GLY A 1 15 ? -1.890 2.080 1.428 1.00 0.00 33 GLY A N 3
ATOM 3982 C CA . GLY A 1 15 ? -1.219 3.243 0.870 1.00 0.00 33 GLY A CA 3
ATOM 3983 C C . GLY A 1 15 ? -2.046 4.510 1.042 1.00 0.00 33 GLY A C 3
ATOM 3984 O O . GLY A 1 15 ? -1.493 5.580 1.273 1.00 0.00 33 GLY A O 3
ATOM 3988 N N . LEU A 1 16 ? -3.377 4.429 1.013 1.00 0.00 34 LEU A N 3
ATOM 3989 C CA . LEU A 1 16 ? -4.196 5.613 1.243 1.00 0.00 34 LEU A CA 3
ATOM 3990 C C . LEU A 1 16 ? -4.027 6.150 2.669 1.00 0.00 34 LEU A C 3
ATOM 3991 O O . LEU A 1 16 ? -4.227 7.341 2.902 1.00 0.00 34 LEU A O 3
ATOM 4007 N N . ALA A 1 17 ? -3.608 5.315 3.625 1.00 0.00 35 ALA A N 3
ATOM 4008 C CA . ALA A 1 17 ? -3.254 5.779 4.960 1.00 0.00 35 ALA A CA 3
ATOM 4009 C C . ALA A 1 17 ? -1.844 6.388 5.029 1.00 0.00 35 ALA A C 3
ATOM 4010 O O . ALA A 1 17 ? -1.538 7.050 6.025 1.00 0.00 35 ALA A O 3
ATOM 4017 N N . ILE A 1 18 ? -0.967 6.136 4.052 1.00 0.00 36 ILE A N 3
ATOM 4018 C CA . ILE A 1 18 ? 0.439 6.519 4.049 1.00 0.00 36 ILE A CA 3
ATOM 4019 C C . ILE A 1 18 ? 0.750 7.111 2.672 1.00 0.00 36 ILE A C 3
ATOM 4020 O O . ILE A 1 18 ? 1.076 6.392 1.727 1.00 0.00 36 ILE A O 3
ATOM 4036 N N . SER A 1 19 ? 0.730 8.437 2.582 1.00 0.00 37 SER A N 3
ATOM 4037 C CA . SER A 1 19 ? 1.082 9.177 1.379 1.00 0.00 37 SER A CA 3
ATOM 4038 C C . SER A 1 19 ? 0.075 8.880 0.243 1.00 0.00 37 SER A C 3
ATOM 4039 O O . SER A 1 19 ? 0.502 8.529 -0.859 1.00 0.00 37 SER A O 3
ATOM 4047 N N . PRO A 1 20 ? -1.249 9.073 0.456 1.00 0.00 38 PRO A N 3
ATOM 4048 C CA . PRO A 1 20 ? -2.276 8.786 -0.551 1.00 0.00 38 PRO A CA 3
ATOM 4049 C C . PRO A 1 20 ? -2.005 9.543 -1.849 1.00 0.00 38 PRO A C 3
ATOM 4050 O O . PRO A 1 20 ? -2.195 9.026 -2.945 1.00 0.00 38 PRO A O 3
ATOM 4061 N N . GLU A 1 21 ? -1.560 10.788 -1.716 1.00 0.00 39 GLU A N 3
ATOM 4062 C CA . GLU A 1 21 ? -1.329 11.703 -2.811 1.00 0.00 39 GLU A CA 3
ATOM 4063 C C . GLU A 1 21 ? -0.169 11.264 -3.707 1.00 0.00 39 GLU A C 3
ATOM 4064 O O . GLU A 1 21 ? -0.236 11.456 -4.917 1.00 0.00 39 GLU A O 3
ATOM 4076 N N . TRP A 1 22 ? 0.866 10.648 -3.125 1.00 0.00 40 TRP A N 3
ATOM 4077 C CA . TRP A 1 22 ? 1.965 10.053 -3.871 1.00 0.00 40 TRP A CA 3
ATOM 4078 C C . TRP A 1 22 ? 1.397 8.915 -4.711 1.00 0.00 40 TRP A C 3
ATOM 4079 O O . TRP A 1 22 ? 1.515 8.966 -5.931 1.00 0.00 40 TRP A O 3
ATOM 4100 N N . LEU A 1 23 ? 0.690 7.959 -4.090 1.00 0.00 41 LEU A N 3
ATOM 4101 C CA . LEU A 1 23 ? 0.067 6.837 -4.796 1.00 0.00 41 LEU A CA 3
ATOM 4102 C C . LEU A 1 23 ? -0.774 7.337 -5.974 1.00 0.00 41 LEU A C 3
ATOM 4103 O O . LEU A 1 23 ? -0.618 6.866 -7.103 1.00 0.00 41 LEU A O 3
ATOM 4119 N N . LYS A 1 24 ? -1.621 8.339 -5.727 1.00 0.00 42 LYS A N 3
ATOM 4120 C CA . LYS A 1 24 ? -2.427 8.993 -6.750 1.00 0.00 42 LYS A CA 3
ATOM 4121 C C . LYS A 1 24 ? -1.544 9.616 -7.843 1.00 0.00 42 LYS A C 3
ATOM 4122 O O . LYS A 1 24 ? -1.826 9.391 -9.016 1.00 0.00 42 LYS A O 3
ATOM 4141 N N . GLN A 1 25 ? -0.481 10.367 -7.521 1.00 0.00 43 GLN A N 3
ATOM 4142 C CA . GLN A 1 25 ? 0.455 10.923 -8.510 1.00 0.00 43 GLN A CA 3
ATOM 4143 C C . GLN A 1 25 ? 1.114 9.836 -9.363 1.00 0.00 43 GLN A C 3
ATOM 4144 O O . GLN A 1 25 ? 1.278 10.039 -10.567 1.00 0.00 43 GLN A O 3
ATOM 4158 N N . ASN A 1 26 ? 1.494 8.703 -8.770 1.00 0.00 44 ASN A N 3
ATOM 4159 C CA . ASN A 1 26 ? 2.173 7.622 -9.480 1.00 0.00 44 ASN A CA 3
ATOM 4160 C C . ASN A 1 26 ? 1.210 7.003 -10.493 1.00 0.00 44 ASN A C 3
ATOM 4161 O O . ASN A 1 26 ? 1.570 6.692 -11.632 1.00 0.00 44 ASN A O 3
ATOM 4172 N N . ILE A 1 27 ? -0.028 6.755 -10.063 1.00 0.00 45 ILE A N 3
ATOM 4173 C CA . ILE A 1 27 ? -1.054 6.149 -10.897 1.00 0.00 45 ILE A CA 3
ATOM 4174 C C . ILE A 1 27 ? -1.516 7.154 -11.948 1.00 0.00 45 ILE A C 3
ATOM 4175 O O . ILE A 1 27 ? -1.789 6.751 -13.073 1.00 0.00 45 ILE A O 3
ATOM 4191 N N . ALA A 1 28 ? -1.518 8.451 -11.639 1.00 0.00 46 ALA A N 3
ATOM 4192 C CA . ALA A 1 28 ? -1.795 9.512 -12.595 1.00 0.00 46 ALA A CA 3
ATOM 4193 C C . ALA A 1 28 ? -0.630 9.747 -13.570 1.00 0.00 46 ALA A C 3
ATOM 4194 O O . ALA A 1 28 ? -0.764 10.567 -14.478 1.00 0.00 46 ALA A O 3
ATOM 4201 N N . ALA A 1 29 ? 0.508 9.055 -13.407 1.00 0.00 47 ALA A N 3
ATOM 4202 C CA . ALA A 1 29 ? 1.498 8.873 -14.471 1.00 0.00 47 ALA A CA 3
ATOM 4203 C C . ALA A 1 29 ? 1.245 7.586 -15.266 1.00 0.00 47 ALA A C 3
ATOM 4204 O O . ALA A 1 29 ? 1.768 7.414 -16.371 1.00 0.00 47 ALA A O 3
ATOM 4211 N N . ASN A 1 30 ? 0.435 6.684 -14.710 1.00 0.00 48 ASN A N 3
ATOM 4212 C CA . ASN A 1 30 ? 0.185 5.318 -15.148 1.00 0.00 48 ASN A CA 3
ATOM 4213 C C . ASN A 1 30 ? 1.442 4.478 -14.924 1.00 0.00 48 ASN A C 3
ATOM 4214 O O . ASN A 1 30 ? 1.705 3.567 -15.695 1.00 0.00 48 ASN A O 3
ATOM 4225 N N . GLN A 1 31 ? 2.248 4.813 -13.905 1.00 0.00 49 GLN A N 3
ATOM 4226 C CA . GLN A 1 31 ? 3.448 4.052 -13.598 1.00 0.00 49 GLN A CA 3
ATOM 4227 C C . GLN A 1 31 ? 3.135 3.007 -12.507 1.00 0.00 49 GLN A C 3
ATOM 4228 O O . GLN A 1 31 ? 2.745 1.903 -12.841 1.00 0.00 49 GLN A O 3
ATOM 4242 N N . LEU A 1 32 ? 3.276 3.374 -11.234 1.00 0.00 50 LEU A N 3
ATOM 4243 C CA . LEU A 1 32 ? 2.964 2.624 -9.995 1.00 0.00 50 LEU A CA 3
ATOM 4244 C C . LEU A 1 32 ? 3.356 1.132 -10.051 1.00 0.00 50 LEU A C 3
ATOM 4245 O O . LEU A 1 32 ? 2.547 0.332 -10.512 1.00 0.00 50 LEU A O 3
ATOM 4261 N N . VAL A 1 33 ? 4.507 0.725 -9.525 1.00 0.00 51 VAL A N 3
ATOM 4262 C CA . VAL A 1 33 ? 4.940 -0.673 -9.606 1.00 0.00 51 VAL A CA 3
ATOM 4263 C C . VAL A 1 33 ? 4.547 -1.396 -8.304 1.00 0.00 51 VAL A C 3
ATOM 4264 O O . VAL A 1 33 ? 4.584 -0.814 -7.215 1.00 0.00 51 VAL A O 3
ATOM 4277 N N . TYR A 1 34 ? 4.156 -2.666 -8.437 1.00 0.00 52 TYR A N 3
ATOM 4278 C CA . TYR A 1 34 ? 3.835 -3.622 -7.388 1.00 0.00 52 TYR A CA 3
ATOM 4279 C C . TYR A 1 34 ? 4.795 -4.802 -7.521 1.00 0.00 52 TYR A C 3
ATOM 4280 O O . TYR A 1 34 ? 4.991 -5.335 -8.616 1.00 0.00 52 TYR A O 3
ATOM 4298 N N . GLY A 1 35 ? 5.314 -5.287 -6.399 1.00 0.00 53 GLY A N 3
ATOM 4299 C CA . GLY A 1 35 ? 6.177 -6.445 -6.334 1.00 0.00 53 GLY A CA 3
ATOM 4300 C C . GLY A 1 35 ? 6.068 -7.085 -4.966 1.00 0.00 53 GLY A C 3
ATOM 4301 O O . GLY A 1 35 ? 5.424 -6.543 -4.065 1.00 0.00 53 GLY A O 3
ATOM 4305 N N . ILE A 1 36 ? 6.734 -8.223 -4.821 1.00 0.00 54 ILE A N 3
ATOM 4306 C CA . ILE A 1 36 ? 6.915 -8.959 -3.579 1.00 0.00 54 ILE A CA 3
ATOM 4307 C C . ILE A 1 36 ? 8.415 -8.954 -3.319 1.00 0.00 54 ILE A C 3
ATOM 4308 O O . ILE A 1 36 ? 9.189 -9.011 -4.275 1.00 0.00 54 ILE A O 3
ATOM 4324 N N . VAL A 1 37 ? 8.810 -8.909 -2.051 1.00 0.00 55 VAL A N 3
ATOM 4325 C CA . VAL A 1 37 ? 10.178 -8.966 -1.576 1.00 0.00 55 VAL A CA 3
ATOM 4326 C C . VAL A 1 37 ? 10.925 -10.147 -2.210 1.00 0.00 55 VAL A C 3
ATOM 4327 O O . VAL A 1 37 ? 11.693 -9.915 -3.145 1.00 0.00 55 VAL A O 3
ATOM 4340 N N . LYS A 1 38 ? 10.717 -11.391 -1.756 1.00 0.00 56 LYS A N 3
ATOM 4341 C CA . LYS A 1 38 ? 11.553 -12.564 -2.047 1.00 0.00 56 LYS A CA 3
ATOM 4342 C C . LYS A 1 38 ? 13.023 -12.341 -1.620 1.00 0.00 56 LYS A C 3
ATOM 4343 O O . LYS A 1 38 ? 13.407 -11.218 -1.290 1.00 0.00 56 LYS A O 3
ATOM 4362 N N . PRO A 1 39 ? 13.872 -13.381 -1.539 1.00 0.00 57 PRO A N 3
ATOM 4363 C CA . PRO A 1 39 ? 15.242 -13.186 -1.073 1.00 0.00 57 PRO A CA 3
ATOM 4364 C C . PRO A 1 39 ? 16.140 -12.530 -2.128 1.00 0.00 57 PRO A C 3
ATOM 4365 O O . PRO A 1 39 ? 17.063 -11.797 -1.768 1.00 0.00 57 PRO A O 3
ATOM 4376 N N . SER A 1 40 ? 15.900 -12.806 -3.415 1.00 0.00 58 SER A N 3
ATOM 4377 C CA . SER A 1 40 ? 16.691 -12.316 -4.539 1.00 0.00 58 SER A CA 3
ATOM 4378 C C . SER A 1 40 ? 16.270 -10.873 -4.857 1.00 0.00 58 SER A C 3
ATOM 4379 O O . SER A 1 40 ? 15.695 -10.578 -5.908 1.00 0.00 58 SER A O 3
ATOM 4387 N N . ASP A 1 41 ? 16.568 -9.957 -3.937 1.00 0.00 59 ASP A N 3
ATOM 4388 C CA . ASP A 1 41 ? 16.670 -8.515 -4.160 1.00 0.00 59 ASP A CA 3
ATOM 4389 C C . ASP A 1 41 ? 17.559 -7.943 -3.047 1.00 0.00 59 ASP A C 3
ATOM 4390 O O . ASP A 1 41 ? 18.230 -8.728 -2.368 1.00 0.00 59 ASP A O 3
ATOM 4399 N N . THR A 1 42 ? 17.621 -6.625 -2.847 1.00 0.00 60 THR A N 3
ATOM 4400 C CA . THR A 1 42 ? 18.340 -6.002 -1.737 1.00 0.00 60 THR A CA 3
ATOM 4401 C C . THR A 1 42 ? 17.299 -5.421 -0.779 1.00 0.00 60 THR A C 3
ATOM 4402 O O . THR A 1 42 ? 16.705 -4.394 -1.105 1.00 0.00 60 THR A O 3
ATOM 4413 N N . VAL A 1 43 ? 17.056 -6.052 0.374 1.00 0.00 61 VAL A N 3
ATOM 4414 C CA . VAL A 1 43 ? 15.956 -5.685 1.273 1.00 0.00 61 VAL A CA 3
ATOM 4415 C C . VAL A 1 43 ? 16.369 -5.698 2.750 1.00 0.00 61 VAL A C 3
ATOM 4416 O O . VAL A 1 43 ? 17.335 -6.375 3.124 1.00 0.00 61 VAL A O 3
ATOM 4429 N N . PRO A 1 44 ? 15.615 -4.989 3.608 1.00 0.00 62 PRO A N 3
ATOM 4430 C CA . PRO A 1 44 ? 15.797 -5.020 5.048 1.00 0.00 62 PRO A CA 3
ATOM 4431 C C . PRO A 1 44 ? 15.308 -6.341 5.640 1.00 0.00 62 PRO A C 3
ATOM 4432 O O . PRO A 1 44 ? 14.502 -7.060 5.051 1.00 0.00 62 PRO A O 3
ATOM 4443 N N . ALA A 1 45 ? 15.723 -6.593 6.878 1.00 0.00 63 ALA A N 3
ATOM 4444 C CA . ALA A 1 45 ? 15.202 -7.666 7.698 1.00 0.00 63 ALA A CA 3
ATOM 4445 C C . ALA A 1 45 ? 13.705 -7.481 7.986 1.00 0.00 63 ALA A C 3
ATOM 4446 O O . ALA A 1 45 ? 13.270 -6.378 8.349 1.00 0.00 63 ALA A O 3
ATOM 4453 N N . GLY A 1 46 ? 12.929 -8.565 7.912 1.00 0.00 64 GLY A N 3
ATOM 4454 C CA . GLY A 1 46 ? 11.582 -8.616 8.472 1.00 0.00 64 GLY A CA 3
ATOM 4455 C C . GLY A 1 46 ? 10.496 -8.163 7.501 1.00 0.00 64 GLY A C 3
ATOM 4456 O O . GLY A 1 46 ? 9.502 -7.582 7.935 1.00 0.00 64 GLY A O 3
ATOM 4460 N N . VAL A 1 47 ? 10.676 -8.379 6.198 1.00 0.00 65 VAL A N 3
ATOM 4461 C CA . VAL A 1 47 ? 9.642 -8.155 5.179 1.00 0.00 65 VAL A CA 3
ATOM 4462 C C . VAL A 1 47 ? 9.613 -9.332 4.193 1.00 0.00 65 VAL A C 3
ATOM 4463 O O . VAL A 1 47 ? 9.211 -9.177 3.052 1.00 0.00 65 VAL A O 3
ATOM 4476 N N . ASP A 1 48 ? 10.099 -10.506 4.590 1.00 0.00 66 ASP A N 3
ATOM 4477 C CA . ASP A 1 48 ? 10.719 -11.504 3.709 1.00 0.00 66 ASP A CA 3
ATOM 4478 C C . ASP A 1 48 ? 9.826 -12.123 2.621 1.00 0.00 66 ASP A C 3
ATOM 4479 O O . ASP A 1 48 ? 10.326 -12.864 1.776 1.00 0.00 66 ASP A O 3
ATOM 4488 N N . ASP A 1 49 ? 8.522 -11.870 2.667 1.00 0.00 67 ASP A N 3
ATOM 4489 C CA . ASP A 1 49 ? 7.474 -12.215 1.674 1.00 0.00 67 ASP A CA 3
ATOM 4490 C C . ASP A 1 49 ? 6.361 -11.154 1.644 1.00 0.00 67 ASP A C 3
ATOM 4491 O O . ASP A 1 49 ? 5.199 -11.449 1.367 1.00 0.00 67 ASP A O 3
ATOM 4500 N N . TYR A 1 50 ? 6.695 -9.916 2.013 1.00 0.00 68 TYR A N 3
ATOM 4501 C CA . TYR A 1 50 ? 5.788 -8.778 1.965 1.00 0.00 68 TYR A CA 3
ATOM 4502 C C . TYR A 1 50 ? 5.687 -8.275 0.527 1.00 0.00 68 TYR A C 3
ATOM 4503 O O . TYR A 1 50 ? 6.643 -8.391 -0.246 1.00 0.00 68 TYR A O 3
ATOM 4521 N N . SER A 1 51 ? 4.568 -7.640 0.189 1.00 0.00 69 SER A N 3
ATOM 4522 C CA . SER A 1 51 ? 4.419 -6.820 -0.983 1.00 0.00 69 SER A CA 3
ATOM 4523 C C . SER A 1 51 ? 5.117 -5.474 -0.734 1.00 0.00 69 SER A C 3
ATOM 4524 O O . SER A 1 51 ? 5.189 -5.018 0.413 1.00 0.00 69 SER A O 3
ATOM 4532 N N . TYR A 1 52 ? 5.604 -4.816 -1.790 1.00 0.00 70 TYR A N 3
ATOM 4533 C CA . TYR A 1 52 ? 6.049 -3.427 -1.755 1.00 0.00 70 TYR A CA 3
ATOM 4534 C C . TYR A 1 52 ? 5.491 -2.661 -2.948 1.00 0.00 70 TYR A C 3
ATOM 4535 O O . TYR A 1 52 ? 5.338 -3.225 -4.040 1.00 0.00 70 TYR A O 3
ATOM 4553 N N . LEU A 1 53 ? 5.184 -1.384 -2.737 1.00 0.00 71 LEU A N 3
ATOM 4554 C CA . LEU A 1 53 ? 4.724 -0.428 -3.737 1.00 0.00 71 LEU A CA 3
ATOM 4555 C C . LEU A 1 53 ? 5.801 0.640 -3.830 1.00 0.00 71 LEU A C 3
ATOM 4556 O O . LEU A 1 53 ? 6.343 1.083 -2.812 1.00 0.00 71 LEU A O 3
ATOM 4572 N N . VAL A 1 54 ? 6.096 1.036 -5.056 1.00 0.00 72 VAL A N 3
ATOM 4573 C CA . VAL A 1 54 ? 7.085 2.028 -5.446 1.00 0.00 72 VAL A CA 3
ATOM 4574 C C . VAL A 1 54 ? 6.518 2.648 -6.739 1.00 0.00 72 VAL A C 3
ATOM 4575 O O . VAL A 1 54 ? 5.559 2.116 -7.311 1.00 0.00 72 VAL A O 3
ATOM 4588 N N . ALA A 1 55 ? 7.057 3.760 -7.230 1.00 0.00 73 ALA A N 3
ATOM 4589 C CA . ALA A 1 55 ? 6.751 4.237 -8.576 1.00 0.00 73 ALA A CA 3
ATOM 4590 C C . ALA A 1 55 ? 7.986 4.053 -9.440 1.00 0.00 73 ALA A C 3
ATOM 4591 O O . ALA A 1 55 ? 9.099 4.074 -8.919 1.00 0.00 73 ALA A O 3
ATOM 4598 N N . ALA A 1 56 ? 7.801 3.904 -10.752 1.00 0.00 74 ALA A N 3
ATOM 4599 C CA . ALA A 1 56 ? 8.918 3.743 -11.677 1.00 0.00 74 ALA A CA 3
ATOM 4600 C C . ALA A 1 56 ? 9.648 5.058 -11.968 1.00 0.00 74 ALA A C 3
ATOM 4601 O O . ALA A 1 56 ? 10.580 5.068 -12.775 1.00 0.00 74 ALA A O 3
ATOM 4608 N N . ASP A 1 57 ? 9.258 6.166 -11.333 1.00 0.00 75 ASP A N 3
ATOM 4609 C CA . ASP A 1 57 ? 10.158 7.306 -11.229 1.00 0.00 75 ASP A CA 3
ATOM 4610 C C . ASP A 1 57 ? 10.811 7.330 -9.852 1.00 0.00 75 ASP A C 3
ATOM 4611 O O . ASP A 1 57 ? 12.030 7.374 -9.744 1.00 0.00 75 ASP A O 3
ATOM 4620 N N . ASP A 1 58 ? 10.013 7.175 -8.793 1.00 0.00 76 ASP A N 3
ATOM 4621 C CA . ASP A 1 58 ? 10.413 7.284 -7.383 1.00 0.00 76 ASP A CA 3
ATOM 4622 C C . ASP A 1 58 ? 11.178 6.035 -6.888 1.00 0.00 76 ASP A C 3
ATOM 4623 O O . ASP A 1 58 ? 11.104 5.712 -5.699 1.00 0.00 76 ASP A O 3
ATOM 4632 N N . GLN A 1 59 ? 11.836 5.264 -7.760 1.00 0.00 77 GLN A N 3
ATOM 4633 C CA . GLN A 1 59 ? 12.322 3.898 -7.499 1.00 0.00 77 GLN A CA 3
ATOM 4634 C C . GLN A 1 59 ? 13.249 3.796 -6.281 1.00 0.00 77 GLN A C 3
ATOM 4635 O O . GLN A 1 59 ? 13.354 2.735 -5.660 1.00 0.00 77 GLN A O 3
ATOM 4649 N N . ASP A 1 60 ? 13.969 4.870 -5.974 1.00 0.00 78 ASP A N 3
ATOM 4650 C CA . ASP A 1 60 ? 14.833 5.051 -4.805 1.00 0.00 78 ASP A CA 3
ATOM 4651 C C . ASP A 1 60 ? 14.494 6.346 -4.062 1.00 0.00 78 ASP A C 3
ATOM 4652 O O . ASP A 1 60 ? 15.216 6.735 -3.143 1.00 0.00 78 ASP A O 3
ATOM 4661 N N . GLY A 1 61 ? 13.366 6.974 -4.402 1.00 0.00 79 GLY A N 3
ATOM 4662 C CA . GLY A 1 61 ? 12.839 8.163 -3.757 1.00 0.00 79 GLY A CA 3
ATOM 4663 C C . GLY A 1 61 ? 11.944 7.796 -2.572 1.00 0.00 79 GLY A C 3
ATOM 4664 O O . GLY A 1 61 ? 12.235 8.201 -1.445 1.00 0.00 79 GLY A O 3
ATOM 4668 N N . THR A 1 62 ? 10.898 6.999 -2.799 1.00 0.00 80 THR A N 3
ATOM 4669 C CA . THR A 1 62 ? 9.950 6.540 -1.778 1.00 0.00 80 THR A CA 3
ATOM 4670 C C . THR A 1 62 ? 9.850 5.006 -1.876 1.00 0.00 80 THR A C 3
ATOM 4671 O O . THR A 1 62 ? 10.189 4.442 -2.914 1.00 0.00 80 THR A O 3
ATOM 4682 N N . ILE A 1 63 ? 9.362 4.301 -0.853 1.00 0.00 81 ILE A N 3
ATOM 4683 C CA . ILE A 1 63 ? 8.830 2.945 -0.984 1.00 0.00 81 ILE A CA 3
ATOM 4684 C C . ILE A 1 63 ? 7.876 2.704 0.191 1.00 0.00 81 ILE A C 3
ATOM 4685 O O . ILE A 1 63 ? 8.040 3.298 1.267 1.00 0.00 81 ILE A O 3
ATOM 4701 N N . ILE A 1 64 ? 6.913 1.797 0.031 1.00 0.00 82 ILE A N 3
ATOM 4702 C CA . ILE A 1 64 ? 6.078 1.298 1.114 1.00 0.00 82 ILE A CA 3
ATOM 4703 C C . ILE A 1 64 ? 5.991 -0.227 0.971 1.00 0.00 82 ILE A C 3
ATOM 4704 O O . ILE A 1 64 ? 6.059 -0.749 -0.136 1.00 0.00 82 ILE A O 3
ATOM 4720 N N . PHE A 1 65 ? 5.828 -0.938 2.089 1.00 0.00 83 PHE A N 3
ATOM 4721 C CA . PHE A 1 65 ? 5.660 -2.383 2.193 1.00 0.00 83 PHE A CA 3
ATOM 4722 C C . PHE A 1 65 ? 4.365 -2.678 2.948 1.00 0.00 83 PHE A C 3
ATOM 4723 O O . PHE A 1 65 ? 3.882 -1.841 3.727 1.00 0.00 83 PHE A O 3
ATOM 4740 N N . PHE A 1 66 ? 3.815 -3.880 2.780 1.00 0.00 84 PHE A N 3
ATOM 4741 C CA . PHE A 1 66 ? 2.686 -4.377 3.561 1.00 0.00 84 PHE A CA 3
ATOM 4742 C C . PHE A 1 66 ? 2.582 -5.895 3.426 1.00 0.00 84 PHE A C 3
ATOM 4743 O O . PHE A 1 66 ? 3.132 -6.476 2.490 1.00 0.00 84 PHE A O 3
ATOM 4760 N N . LYS A 1 67 ? 1.843 -6.529 4.340 1.00 0.00 85 LYS A N 3
ATOM 4761 C CA . LYS A 1 67 ? 1.466 -7.935 4.250 1.00 0.00 85 LYS A CA 3
ATOM 4762 C C . LYS A 1 67 ? 0.186 -8.123 5.044 1.00 0.00 85 LYS A C 3
ATOM 4763 O O . LYS A 1 67 ? 0.138 -7.646 6.183 1.00 0.00 85 LYS A O 3
ATOM 4782 N N . ALA A 1 68 ? -0.822 -8.778 4.468 1.00 0.00 86 ALA A N 3
ATOM 4783 C CA . ALA A 1 68 ? -2.017 -9.178 5.195 1.00 0.00 86 ALA A CA 3
ATOM 4784 C C . ALA A 1 68 ? -1.777 -10.520 5.870 1.00 0.00 86 ALA A C 3
ATOM 4785 O O . ALA A 1 68 ? -1.066 -11.368 5.328 1.00 0.00 86 ALA A O 3
ATOM 4792 N N . GLU A 1 69 ? -2.454 -10.724 6.997 1.00 0.00 87 GLU A N 3
ATOM 4793 C CA . GLU A 1 69 ? -2.487 -11.961 7.773 1.00 0.00 87 GLU A CA 3
ATOM 4794 C C . GLU A 1 69 ? -3.909 -12.551 7.823 1.00 0.00 87 GLU A C 3
ATOM 4795 O O . GLU A 1 69 ? -4.104 -13.642 8.367 1.00 0.00 87 GLU A O 3
ATOM 4807 N N . GLY A 1 70 ? -4.900 -11.863 7.247 1.00 0.00 88 GLY A N 3
ATOM 4808 C CA . GLY A 1 70 ? -6.282 -12.316 7.149 1.00 0.00 88 GLY A CA 3
ATOM 4809 C C . GLY A 1 70 ? -7.275 -11.213 7.483 1.00 0.00 88 GLY A C 3
ATOM 4810 O O . GLY A 1 70 ? -8.349 -11.149 6.882 1.00 0.00 88 GLY A O 3
ATOM 4814 N N . GLN A 1 71 ? -6.939 -10.369 8.462 1.00 0.00 89 GLN A N 3
ATOM 4815 C CA . GLN A 1 71 ? -7.594 -9.103 8.762 1.00 0.00 89 GLN A CA 3
ATOM 4816 C C . GLN A 1 71 ? -6.494 -8.047 8.898 1.00 0.00 89 GLN A C 3
ATOM 4817 O O . GLN A 1 71 ? -6.489 -6.998 8.276 1.00 0.00 89 GLN A O 3
ATOM 4831 N N . THR A 1 72 ? -5.595 -8.253 9.823 1.00 0.00 90 THR A N 3
ATOM 4832 C CA . THR A 1 72 ? -4.566 -7.290 10.127 1.00 0.00 90 THR A CA 3
ATOM 4833 C C . THR A 1 72 ? -3.516 -7.263 9.024 1.00 0.00 90 THR A C 3
ATOM 4834 O O . THR A 1 72 ? -3.187 -8.283 8.414 1.00 0.00 90 THR A O 3
ATOM 4845 N N . VAL A 1 73 ? -3.029 -6.053 8.760 1.00 0.00 91 VAL A N 3
ATOM 4846 C CA . VAL A 1 73 ? -2.101 -5.724 7.701 1.00 0.00 91 VAL A CA 3
ATOM 4847 C C . VAL A 1 73 ? -1.031 -4.852 8.339 1.00 0.00 91 VAL A C 3
ATOM 4848 O O . VAL A 1 73 ? -1.309 -3.763 8.855 1.00 0.00 91 VAL A O 3
ATOM 4861 N N . ILE A 1 74 ? 0.193 -5.359 8.350 1.00 0.00 92 ILE A N 3
ATOM 4862 C CA . ILE A 1 74 ? 1.359 -4.700 8.884 1.00 0.00 92 ILE A CA 3
ATOM 4863 C C . ILE A 1 74 ? 1.872 -3.800 7.770 1.00 0.00 92 ILE A C 3
ATOM 4864 O O . ILE A 1 74 ? 2.606 -4.230 6.886 1.00 0.00 92 ILE A O 3
ATOM 4880 N N . ILE A 1 75 ? 1.455 -2.541 7.806 1.00 0.00 93 ILE A N 3
ATOM 4881 C CA . ILE A 1 75 ? 1.978 -1.502 6.935 1.00 0.00 93 ILE A CA 3
ATOM 4882 C C . ILE A 1 75 ? 3.396 -1.230 7.436 1.00 0.00 93 ILE A C 3
ATOM 4883 O O . ILE A 1 75 ? 3.596 -0.987 8.634 1.00 0.00 93 ILE A O 3
ATOM 4899 N N . LYS A 1 76 ? 4.383 -1.268 6.545 1.00 0.00 94 LYS A N 3
ATOM 4900 C CA . LYS A 1 76 ? 5.769 -0.950 6.856 1.00 0.00 94 LYS A CA 3
ATOM 4901 C C . LYS A 1 76 ? 6.262 0.065 5.838 1.00 0.00 94 LYS A C 3
ATOM 4902 O O . LYS A 1 76 ? 6.425 -0.271 4.678 1.00 0.00 94 LYS A O 3
ATOM 4921 N N . TYR A 1 77 ? 6.463 1.319 6.224 1.00 0.00 95 TYR A N 3
ATOM 4922 C CA . TYR A 1 77 ? 6.772 2.416 5.303 1.00 0.00 95 TYR A CA 3
ATOM 4923 C C . TYR A 1 77 ? 7.997 3.172 5.790 1.00 0.00 95 TYR A C 3
ATOM 4924 O O . TYR A 1 77 ? 8.454 2.950 6.912 1.00 0.00 95 TYR A O 3
ATOM 4942 N N . THR A 1 78 ? 8.535 4.039 4.940 1.00 0.00 96 THR A N 3
ATOM 4943 C CA . THR A 1 78 ? 9.742 4.799 5.196 1.00 0.00 96 THR A CA 3
ATOM 4944 C C . THR A 1 78 ? 9.706 6.082 4.354 1.00 0.00 96 THR A C 3
ATOM 4945 O O . THR A 1 78 ? 8.860 6.215 3.461 1.00 0.00 96 THR A O 3
ATOM 4956 N N . SER A 1 79 ? 10.632 7.006 4.619 1.00 0.00 97 SER A N 3
ATOM 4957 C CA . SER A 1 79 ? 10.977 8.088 3.707 1.00 0.00 97 SER A CA 3
ATOM 4958 C C . SER A 1 79 ? 12.246 7.778 2.909 1.00 0.00 97 SER A C 3
ATOM 4959 O O . SER A 1 79 ? 12.513 8.423 1.899 1.00 0.00 97 SER A O 3
ATOM 4967 N N . GLN A 1 80 ? 13.008 6.765 3.322 1.00 0.00 98 GLN A N 3
ATOM 4968 C CA . GLN A 1 80 ? 14.284 6.397 2.720 1.00 0.00 98 GLN A CA 3
ATOM 4969 C C . GLN A 1 80 ? 14.390 4.892 2.509 1.00 0.00 98 GLN A C 3
ATOM 4970 O O . GLN A 1 80 ? 14.241 4.110 3.455 1.00 0.00 98 GLN A O 3
ATOM 4984 N N . ARG A 1 81 ? 14.705 4.503 1.271 1.00 0.00 99 ARG A N 3
ATOM 4985 C CA . ARG A 1 81 ? 14.742 3.128 0.769 1.00 0.00 99 ARG A CA 3
ATOM 4986 C C . ARG A 1 81 ? 15.670 2.236 1.578 1.00 0.00 99 ARG A C 3
ATOM 4987 O O . ARG A 1 81 ? 15.406 1.050 1.725 1.00 0.00 99 ARG A O 3
ATOM 5008 N N . ASN A 1 82 ? 16.721 2.809 2.143 1.00 0.00 100 ASN A N 3
ATOM 5009 C CA . ASN A 1 82 ? 17.719 2.110 2.942 1.00 0.00 100 ASN A CA 3
ATOM 5010 C C . ASN A 1 82 ? 17.705 2.644 4.376 1.00 0.00 100 ASN A C 3
ATOM 5011 O O . ASN A 1 82 ? 18.738 3.002 4.947 1.00 0.00 100 ASN A O 3
ATOM 5022 N N . THR A 1 83 ? 16.512 2.704 4.974 1.00 0.00 101 THR A N 3
ATOM 5023 C CA . THR A 1 83 ? 16.321 2.865 6.414 1.00 0.00 101 THR A CA 3
ATOM 5024 C C . THR A 1 83 ? 15.228 1.886 6.874 1.00 0.00 101 THR A C 3
ATOM 5025 O O . THR A 1 83 ? 14.405 1.458 6.059 1.00 0.00 101 THR A O 3
ATOM 5036 N N . LYS A 1 84 ? 15.198 1.505 8.155 1.00 0.00 102 LYS A N 3
ATOM 5037 C CA . LYS A 1 84 ? 14.189 0.586 8.692 1.00 0.00 102 LYS A CA 3
ATOM 5038 C C . LYS A 1 84 ? 12.781 1.189 8.591 1.00 0.00 102 LYS A C 3
ATOM 5039 O O . LYS A 1 84 ? 12.615 2.410 8.651 1.00 0.00 102 LYS A O 3
ATOM 5058 N N . LEU A 1 85 ? 11.770 0.335 8.426 1.00 0.00 103 LEU A N 3
ATOM 5059 C CA . LEU A 1 85 ? 10.377 0.718 8.209 1.00 0.00 103 LEU A CA 3
ATOM 5060 C C . LEU A 1 85 ? 9.673 0.999 9.538 1.00 0.00 103 LEU A C 3
ATOM 5061 O O . LEU A 1 85 ? 10.042 0.435 10.566 1.00 0.00 103 LEU A O 3
ATOM 5077 N N . LYS A 1 86 ? 8.626 1.828 9.504 1.00 0.00 104 LYS A N 3
ATOM 5078 C CA . LYS A 1 86 ? 7.715 2.102 10.612 1.00 0.00 104 LYS A CA 3
ATOM 5079 C C . LYS A 1 86 ? 6.814 0.903 10.892 1.00 0.00 104 LYS A C 3
ATOM 5080 O O . LYS A 1 86 ? 6.694 0.002 10.062 1.00 0.00 104 LYS A O 3
ATOM 5099 N N . ALA A 1 87 ? 6.074 0.987 11.998 1.00 0.00 105 ALA A N 3
ATOM 5100 C CA . ALA A 1 87 ? 4.964 0.114 12.338 1.00 0.00 105 ALA A CA 3
ATOM 5101 C C . ALA A 1 87 ? 3.678 0.945 12.356 1.00 0.00 105 ALA A C 3
ATOM 5102 O O . ALA A 1 87 ? 3.550 1.861 13.168 1.00 0.00 105 ALA A O 3
ATOM 5109 N N . LYS A 1 88 ? 2.719 0.642 11.482 1.00 0.00 106 LYS A N 3
ATOM 5110 C CA . LYS A 1 88 ? 1.299 0.957 11.666 1.00 0.00 106 LYS A CA 3
ATOM 5111 C C . LYS A 1 88 ? 0.576 -0.335 11.274 1.00 0.00 106 LYS A C 3
ATOM 5112 O O . LYS A 1 88 ? 0.813 -0.841 10.175 1.00 0.00 106 LYS A O 3
ATOM 5131 N N . ALA A 1 89 ? -0.118 -0.999 12.193 1.00 0.00 107 ALA A N 3
ATOM 5132 C CA . ALA A 1 89 ? -0.730 -2.316 11.996 1.00 0.00 107 ALA A CA 3
ATOM 5133 C C . ALA A 1 89 ? -2.216 -2.108 12.254 1.00 0.00 107 ALA A C 3
ATOM 5134 O O . ALA A 1 89 ? -2.567 -1.600 13.318 1.00 0.00 107 ALA A O 3
ATOM 5141 N N . LEU A 1 90 ? -3.061 -2.428 11.275 1.00 0.00 108 LEU A N 3
ATOM 5142 C CA . LEU A 1 90 ? -4.478 -2.071 11.253 1.00 0.00 108 LEU A CA 3
ATOM 5143 C C . LEU A 1 90 ? -5.275 -3.267 10.743 1.00 0.00 108 LEU A C 3
ATOM 5144 O O . LEU A 1 90 ? -4.779 -3.992 9.875 1.00 0.00 108 LEU A O 3
ATOM 5160 N N . THR A 1 91 ? -6.493 -3.479 11.249 1.00 0.00 109 THR A N 3
ATOM 5161 C CA . THR A 1 91 ? -7.377 -4.530 10.755 1.00 0.00 109 THR A CA 3
ATOM 5162 C C . THR A 1 91 ? -8.024 -4.116 9.434 1.00 0.00 109 THR A C 3
ATOM 5163 O O . THR A 1 91 ? -8.339 -2.942 9.237 1.00 0.00 109 THR A O 3
ATOM 5174 N N . LEU A 1 92 ? -8.360 -5.097 8.588 1.00 0.00 110 LEU A N 3
ATOM 5175 C CA . LEU A 1 92 ? -9.075 -4.888 7.330 1.00 0.00 110 LEU A CA 3
ATOM 5176 C C . LEU A 1 92 ? -10.330 -4.054 7.553 1.00 0.00 110 LEU A C 3
ATOM 5177 O O . LEU A 1 92 ? -10.686 -3.181 6.764 1.00 0.00 110 LEU A O 3
ATOM 5193 N N . SER A 1 93 ? -11.024 -4.379 8.641 1.00 0.00 111 SER A N 3
ATOM 5194 C CA . SER A 1 93 ? -12.282 -3.788 9.030 1.00 0.00 111 SER A CA 3
ATOM 5195 C C . SER A 1 93 ? -12.166 -2.270 9.184 1.00 0.00 111 SER A C 3
ATOM 5196 O O . SER A 1 93 ? -13.116 -1.560 8.848 1.00 0.00 111 SER A O 3
ATOM 5204 N N . GLN A 1 94 ? -11.014 -1.803 9.677 1.00 0.00 112 GLN A N 3
ATOM 5205 C CA . GLN A 1 94 ? -10.634 -0.418 9.808 1.00 0.00 112 GLN A CA 3
ATOM 5206 C C . GLN A 1 94 ? -10.563 0.229 8.424 1.00 0.00 112 GLN A C 3
ATOM 5207 O O . GLN A 1 94 ? -11.421 1.048 8.103 1.00 0.00 112 GLN A O 3
ATOM 5221 N N . LEU A 1 95 ? -9.596 -0.170 7.592 1.00 0.00 113 LEU A N 3
ATOM 5222 C CA . LEU A 1 95 ? -9.304 0.449 6.294 1.00 0.00 113 LEU A CA 3
ATOM 5223 C C . LEU A 1 95 ? -10.534 0.450 5.392 1.00 0.00 113 LEU A C 3
ATOM 5224 O O . LEU A 1 95 ? -10.783 1.407 4.662 1.00 0.00 113 LEU A O 3
ATOM 5240 N N . LYS A 1 96 ? -11.320 -0.624 5.439 1.00 0.00 114 LYS A N 3
ATOM 5241 C CA . LYS A 1 96 ? -12.559 -0.730 4.688 1.00 0.00 114 LYS A CA 3
ATOM 5242 C C . LYS A 1 96 ? -13.561 0.361 5.071 1.00 0.00 114 LYS A C 3
ATOM 5243 O O . LYS A 1 96 ? -14.384 0.749 4.237 1.00 0.00 114 LYS A O 3
ATOM 5262 N N . LYS A 1 97 ? -13.609 0.795 6.329 1.00 0.00 115 LYS A N 3
ATOM 5263 C CA . LYS A 1 97 ? -14.442 1.908 6.712 1.00 0.00 115 LYS A CA 3
ATOM 5264 C C . LYS A 1 97 ? -13.856 3.167 6.100 1.00 0.00 115 LYS A C 3
ATOM 5265 O O . LYS A 1 97 ? -14.502 3.760 5.239 1.00 0.00 115 LYS A O 3
ATOM 5284 N N . GLU A 1 98 ? -12.606 3.461 6.446 1.00 0.00 116 GLU A N 3
ATOM 5285 C CA . GLU A 1 98 ? -11.850 4.654 6.076 1.00 0.00 116 GLU A CA 3
ATOM 5286 C C . GLU A 1 98 ? -12.011 4.950 4.584 1.00 0.00 116 GLU A C 3
ATOM 5287 O O . GLU A 1 98 ? -12.488 6.019 4.200 1.00 0.00 116 GLU A O 3
ATOM 5299 N N . PHE A 1 99 ? -11.651 3.971 3.752 1.00 0.00 117 PHE A N 3
ATOM 5300 C CA . PHE A 1 99 ? -11.405 4.133 2.337 1.00 0.00 117 PHE A CA 3
ATOM 5301 C C . PHE A 1 99 ? -12.326 3.266 1.487 1.00 0.00 117 PHE A C 3
ATOM 5302 O O . PHE A 1 99 ? -12.047 3.093 0.304 1.00 0.00 117 PHE A O 3
ATOM 5319 N N . TYR A 1 100 ? -13.394 2.673 2.043 1.00 0.00 118 TYR A N 3
ATOM 5320 C CA . TYR A 1 100 ? -14.260 1.823 1.229 1.00 0.00 118 TYR A CA 3
ATOM 5321 C C . TYR A 1 100 ? -15.732 1.841 1.650 1.00 0.00 118 TYR A C 3
ATOM 5322 O O . TYR A 1 100 ? -16.456 0.857 1.482 1.00 0.00 118 TYR A O 3
ATOM 5340 N N . GLN A 1 101 ? -16.205 2.946 2.236 1.00 0.00 119 GLN A N 3
ATOM 5341 C CA . GLN A 1 101 ? -17.596 3.061 2.663 1.00 0.00 119 GLN A CA 3
ATOM 5342 C C . GLN A 1 101 ? -18.557 3.122 1.471 1.00 0.00 119 GLN A C 3
ATOM 5343 O O . GLN A 1 101 ? -19.420 2.260 1.304 1.00 0.00 119 GLN A O 3
ATOM 5357 N N . THR A 1 102 ? -18.382 4.134 0.632 1.00 0.00 120 THR A N 3
ATOM 5358 C CA . THR A 1 102 ? -19.343 4.576 -0.365 1.00 0.00 120 THR A CA 3
ATOM 5359 C C . THR A 1 102 ? -18.959 4.021 -1.741 1.00 0.00 120 THR A C 3
ATOM 5360 O O . THR A 1 102 ? -17.842 3.542 -1.947 1.00 0.00 120 THR A O 3
ATOM 5371 N N . ARG A 1 103 ? -19.895 4.046 -2.688 1.00 0.00 121 ARG A N 3
ATOM 5372 C CA . ARG A 1 103 ? -19.796 3.327 -3.958 1.00 0.00 121 ARG A CA 3
ATOM 5373 C C . ARG A 1 103 ? -18.940 4.028 -4.994 1.00 0.00 121 ARG A C 3
ATOM 5374 O O . ARG A 1 103 ? -18.194 3.347 -5.687 1.00 0.00 121 ARG A O 3
ATOM 5395 N N . SER A 1 104 ? -19.001 5.350 -5.082 1.00 0.00 122 SER A N 3
ATOM 5396 C CA . SER A 1 104 ? -18.145 6.132 -5.960 1.00 0.00 122 SER A CA 3
ATOM 5397 C C . SER A 1 104 ? -16.672 5.854 -5.627 1.00 0.00 122 SER A C 3
ATOM 5398 O O . SER A 1 104 ? -15.864 5.645 -6.527 1.00 0.00 122 SER A O 3
ATOM 5406 N N . GLN A 1 105 ? -16.342 5.708 -4.338 1.00 0.00 123 GLN A N 3
ATOM 5407 C CA . GLN A 1 105 ? -14.992 5.370 -3.901 1.00 0.00 123 GLN A CA 3
ATOM 5408 C C . GLN A 1 105 ? -14.542 3.993 -4.407 1.00 0.00 123 GLN A C 3
ATOM 5409 O O . GLN A 1 105 ? -13.345 3.747 -4.543 1.00 0.00 123 GLN A O 3
ATOM 5423 N N . LYS A 1 106 ? -15.477 3.079 -4.692 1.00 0.00 124 LYS A N 3
ATOM 5424 C CA . LYS A 1 106 ? -15.136 1.760 -5.213 1.00 0.00 124 LYS A CA 3
ATOM 5425 C C . LYS A 1 106 ? -14.653 1.827 -6.656 1.00 0.00 124 LYS A C 3
ATOM 5426 O O . LYS A 1 106 ? -14.158 0.806 -7.139 1.00 0.00 124 LYS A O 3
ATOM 5445 N N . ARG A 1 107 ? -14.830 2.954 -7.358 1.00 0.00 125 ARG A N 3
ATOM 5446 C CA . ARG A 1 107 ? -14.092 3.220 -8.582 1.00 0.00 125 ARG A CA 3
ATOM 5447 C C . ARG A 1 107 ? -12.669 3.497 -8.168 1.00 0.00 125 ARG A C 3
ATOM 5448 O O . ARG A 1 107 ? -11.874 2.595 -8.355 1.00 0.00 125 ARG A O 3
ATOM 5469 N N . GLU A 1 108 ? -12.354 4.651 -7.569 1.00 0.00 126 GLU A N 3
ATOM 5470 C CA . GLU A 1 108 ? -10.968 5.092 -7.412 1.00 0.00 126 GLU A CA 3
ATOM 5471 C C . GLU A 1 108 ? -10.067 3.993 -6.870 1.00 0.00 126 GLU A C 3
ATOM 5472 O O . GLU A 1 108 ? -9.065 3.656 -7.485 1.00 0.00 126 GLU A O 3
ATOM 5484 N N . VAL A 1 109 ? -10.444 3.431 -5.726 1.00 0.00 127 VAL A N 3
ATOM 5485 C CA . VAL A 1 109 ? -9.657 2.425 -5.024 1.00 0.00 127 VAL A CA 3
ATOM 5486 C C . VAL A 1 109 ? -9.332 1.252 -5.959 1.00 0.00 127 VAL A C 3
ATOM 5487 O O . VAL A 1 109 ? -8.194 0.799 -6.027 1.00 0.00 127 VAL A O 3
ATOM 5500 N N . ASP A 1 110 ? -10.334 0.699 -6.642 1.00 0.00 128 ASP A N 3
ATOM 5501 C CA . ASP A 1 110 ? -10.108 -0.371 -7.617 1.00 0.00 128 ASP A CA 3
ATOM 5502 C C . ASP A 1 110 ? -9.392 0.071 -8.878 1.00 0.00 128 ASP A C 3
ATOM 5503 O O . ASP A 1 110 ? -8.632 -0.706 -9.446 1.00 0.00 128 ASP A O 3
ATOM 5512 N N . ASP A 1 111 ? -9.647 1.298 -9.315 1.00 0.00 129 ASP A N 3
ATOM 5513 C CA . ASP A 1 111 ? -9.065 1.919 -10.491 1.00 0.00 129 ASP A CA 3
ATOM 5514 C C . ASP A 1 111 ? -7.563 2.067 -10.277 1.00 0.00 129 ASP A C 3
ATOM 5515 O O . ASP A 1 111 ? -6.799 1.954 -11.230 1.00 0.00 129 ASP A O 3
ATOM 5524 N N . TYR A 1 112 ? -7.128 2.265 -9.032 1.00 0.00 130 TYR A N 3
ATOM 5525 C CA . TYR A 1 112 ? -5.737 2.256 -8.617 1.00 0.00 130 TYR A CA 3
ATOM 5526 C C . TYR A 1 112 ? -5.145 0.852 -8.721 1.00 0.00 130 TYR A C 3
ATOM 5527 O O . TYR A 1 112 ? -4.026 0.704 -9.211 1.00 0.00 130 TYR A O 3
ATOM 5545 N N . VAL A 1 113 ? -5.877 -0.198 -8.330 1.00 0.00 131 VAL A N 3
ATOM 5546 C CA . VAL A 1 113 ? -5.410 -1.568 -8.563 1.00 0.00 131 VAL A CA 3
ATOM 5547 C C . VAL A 1 113 ? -5.366 -1.840 -10.080 1.00 0.00 131 VAL A C 3
ATOM 5548 O O . VAL A 1 113 ? -4.451 -2.497 -10.560 1.00 0.00 131 VAL A O 3
ATOM 5561 N N . ALA A 1 114 ? -6.297 -1.286 -10.862 1.00 0.00 132 ALA A N 3
ATOM 5562 C CA . ALA A 1 114 ? -6.283 -1.342 -12.322 1.00 0.00 132 ALA A CA 3
ATOM 5563 C C . ALA A 1 114 ? -5.341 -0.300 -12.947 1.00 0.00 132 ALA A C 3
ATOM 5564 O O . ALA A 1 114 ? -5.429 -0.025 -14.149 1.00 0.00 132 ALA A O 3
ATOM 5571 N N . GLY A 1 115 ? -4.515 0.368 -12.139 1.00 0.00 133 GLY A N 3
ATOM 5572 C CA . GLY A 1 115 ? -3.674 1.495 -12.518 1.00 0.00 133 GLY A CA 3
ATOM 5573 C C . GLY A 1 115 ? -2.228 1.307 -12.078 1.00 0.00 133 GLY A C 3
ATOM 5574 O O . GLY A 1 115 ? -1.382 2.120 -12.456 1.00 0.00 133 GLY A O 3
ATOM 5578 N N . LEU A 1 116 ? -1.929 0.237 -11.336 1.00 0.00 134 LEU A N 3
ATOM 5579 C CA . LEU A 1 116 ? -0.573 -0.211 -11.069 1.00 0.00 134 LEU A CA 3
ATOM 5580 C C . LEU A 1 116 ? -0.069 -1.086 -12.210 1.00 0.00 134 LEU A C 3
ATOM 5581 O O . LEU A 1 116 ? -0.773 -1.353 -13.188 1.00 0.00 134 LEU A O 3
ATOM 5597 N N . ARG A 1 117 ? 1.186 -1.485 -12.097 1.00 0.00 135 ARG A N 3
ATOM 5598 C CA . ARG A 1 117 ? 1.963 -2.306 -13.008 1.00 0.00 135 ARG A CA 3
ATOM 5599 C C . ARG A 1 117 ? 2.745 -3.268 -12.124 1.00 0.00 135 ARG A C 3
ATOM 5600 O O . ARG A 1 117 ? 2.894 -3.005 -10.928 1.00 0.00 135 ARG A O 3
ATOM 5621 N N . THR A 1 118 ? 3.282 -4.347 -12.674 1.00 0.00 136 THR A N 3
ATOM 5622 C CA . THR A 1 118 ? 4.073 -5.276 -11.859 1.00 0.00 136 THR A CA 3
ATOM 5623 C C . THR A 1 118 ? 5.555 -5.208 -12.244 1.00 0.00 136 THR A C 3
ATOM 5624 O O . THR A 1 118 ? 6.422 -5.819 -11.624 1.00 0.00 136 THR A O 3
ATOM 5635 N N . GLU A 1 119 ? 5.828 -4.444 -13.287 1.00 0.00 137 GLU A N 3
ATOM 5636 C CA . GLU A 1 119 ? 7.084 -4.190 -13.952 1.00 0.00 137 GLU A CA 3
ATOM 5637 C C . GLU A 1 119 ? 6.916 -2.862 -14.668 1.00 0.00 137 GLU A C 3
ATOM 5638 O O . GLU A 1 119 ? 5.836 -2.685 -15.280 1.00 0.00 137 GLU A O 3
ATOM 5650 N N . GLY A 1 1 ? -20.224 -10.832 6.622 1.00 0.00 19 GLY A N 4
ATOM 5651 C CA . GLY A 1 1 ? -19.603 -11.750 5.666 1.00 0.00 19 GLY A CA 4
ATOM 5652 C C . GLY A 1 1 ? -18.096 -11.688 5.803 1.00 0.00 19 GLY A C 4
ATOM 5653 O O . GLY A 1 1 ? -17.518 -10.599 5.810 1.00 0.00 19 GLY A O 4
ATOM 5657 N N . HIS A 1 2 ? -17.424 -12.837 5.896 1.00 0.00 20 HIS A N 4
ATOM 5658 C CA . HIS A 1 2 ? -16.007 -12.879 5.570 1.00 0.00 20 HIS A CA 4
ATOM 5659 C C . HIS A 1 2 ? -15.885 -12.590 4.079 1.00 0.00 20 HIS A C 4
ATOM 5660 O O . HIS A 1 2 ? -16.681 -13.085 3.272 1.00 0.00 20 HIS A O 4
ATOM 5674 N N . MET A 1 3 ? -14.932 -11.741 3.716 1.00 0.00 21 MET A N 4
ATOM 5675 C CA . MET A 1 3 ? -14.889 -11.068 2.431 1.00 0.00 21 MET A CA 4
ATOM 5676 C C . MET A 1 3 ? -13.447 -11.178 1.963 1.00 0.00 21 MET A C 4
ATOM 5677 O O . MET A 1 3 ? -12.575 -10.495 2.505 1.00 0.00 21 MET A O 4
ATOM 5691 N N . LYS A 1 4 ? -13.191 -12.107 1.040 1.00 0.00 22 LYS A N 4
ATOM 5692 C CA . LYS A 1 4 ? -11.867 -12.349 0.481 1.00 0.00 22 LYS A CA 4
ATOM 5693 C C . LYS A 1 4 ? -11.367 -11.059 -0.157 1.00 0.00 22 LYS A C 4
ATOM 5694 O O . LYS A 1 4 ? -12.047 -10.510 -1.027 1.00 0.00 22 LYS A O 4
ATOM 5713 N N . PHE A 1 5 ? -10.223 -10.563 0.307 1.00 0.00 23 PHE A N 4
ATOM 5714 C CA . PHE A 1 5 ? -9.527 -9.410 -0.255 1.00 0.00 23 PHE A CA 4
ATOM 5715 C C . PHE A 1 5 ? -8.216 -9.912 -0.881 1.00 0.00 23 PHE A C 4
ATOM 5716 O O . PHE A 1 5 ? -7.840 -11.073 -0.686 1.00 0.00 23 PHE A O 4
ATOM 5733 N N . THR A 1 6 ? -7.490 -9.060 -1.595 1.00 0.00 24 THR A N 4
ATOM 5734 C CA . THR A 1 6 ? -6.227 -9.393 -2.244 1.00 0.00 24 THR A CA 4
ATOM 5735 C C . THR A 1 6 ? -5.170 -8.362 -1.890 1.00 0.00 24 THR A C 4
ATOM 5736 O O . THR A 1 6 ? -5.505 -7.195 -1.702 1.00 0.00 24 THR A O 4
ATOM 5747 N N . ASP A 1 7 ? -3.892 -8.759 -1.903 1.00 0.00 25 ASP A N 4
ATOM 5748 C CA . ASP A 1 7 ? -2.742 -7.866 -1.715 1.00 0.00 25 ASP A CA 4
ATOM 5749 C C . ASP A 1 7 ? -2.877 -6.639 -2.609 1.00 0.00 25 ASP A C 4
ATOM 5750 O O . ASP A 1 7 ? -2.648 -5.515 -2.181 1.00 0.00 25 ASP A O 4
ATOM 5759 N N . GLN A 1 8 ? -3.321 -6.876 -3.843 1.00 0.00 26 GLN A N 4
ATOM 5760 C CA . GLN A 1 8 ? -3.641 -5.898 -4.869 1.00 0.00 26 GLN A CA 4
ATOM 5761 C C . GLN A 1 8 ? -4.575 -4.811 -4.305 1.00 0.00 26 GLN A C 4
ATOM 5762 O O . GLN A 1 8 ? -4.228 -3.634 -4.227 1.00 0.00 26 GLN A O 4
ATOM 5776 N N . GLN A 1 9 ? -5.775 -5.236 -3.909 1.00 0.00 27 GLN A N 4
ATOM 5777 C CA . GLN A 1 9 ? -6.897 -4.412 -3.491 1.00 0.00 27 GLN A CA 4
ATOM 5778 C C . GLN A 1 9 ? -6.629 -3.751 -2.137 1.00 0.00 27 GLN A C 4
ATOM 5779 O O . GLN A 1 9 ? -7.098 -2.644 -1.867 1.00 0.00 27 GLN A O 4
ATOM 5793 N N . ILE A 1 10 ? -5.892 -4.431 -1.264 1.00 0.00 28 ILE A N 4
ATOM 5794 C CA . ILE A 1 10 ? -5.452 -3.917 0.022 1.00 0.00 28 ILE A CA 4
ATOM 5795 C C . ILE A 1 10 ? -4.367 -2.867 -0.212 1.00 0.00 28 ILE A C 4
ATOM 5796 O O . ILE A 1 10 ? -4.284 -1.909 0.554 1.00 0.00 28 ILE A O 4
ATOM 5812 N N . GLY A 1 11 ? -3.538 -3.042 -1.243 1.00 0.00 29 GLY A N 4
ATOM 5813 C CA . GLY A 1 11 ? -2.396 -2.205 -1.546 1.00 0.00 29 GLY A CA 4
ATOM 5814 C C . GLY A 1 11 ? -2.798 -0.742 -1.629 1.00 0.00 29 GLY A C 4
ATOM 5815 O O . GLY A 1 11 ? -2.140 0.109 -1.029 1.00 0.00 29 GLY A O 4
ATOM 5819 N N . VAL A 1 12 ? -3.888 -0.463 -2.344 1.00 0.00 30 VAL A N 4
ATOM 5820 C CA . VAL A 1 12 ? -4.396 0.886 -2.530 1.00 0.00 30 VAL A CA 4
ATOM 5821 C C . VAL A 1 12 ? -4.920 1.422 -1.194 1.00 0.00 30 VAL A C 4
ATOM 5822 O O . VAL A 1 12 ? -4.575 2.537 -0.817 1.00 0.00 30 VAL A O 4
ATOM 5835 N N . LEU A 1 13 ? -5.710 0.638 -0.454 1.00 0.00 31 LEU A N 4
ATOM 5836 C CA . LEU A 1 13 ? -6.278 1.045 0.834 1.00 0.00 31 LEU A CA 4
ATOM 5837 C C . LEU A 1 13 ? -5.186 1.410 1.837 1.00 0.00 31 LEU A C 4
ATOM 5838 O O . LEU A 1 13 ? -5.250 2.470 2.452 1.00 0.00 31 LEU A O 4
ATOM 5854 N N . ALA A 1 14 ? -4.209 0.526 2.033 1.00 0.00 32 ALA A N 4
ATOM 5855 C CA . ALA A 1 14 ? -3.116 0.759 2.964 1.00 0.00 32 ALA A CA 4
ATOM 5856 C C . ALA A 1 14 ? -2.251 1.943 2.518 1.00 0.00 32 ALA A C 4
ATOM 5857 O O . ALA A 1 14 ? -1.830 2.722 3.371 1.00 0.00 32 ALA A O 4
ATOM 5864 N N . GLY A 1 15 ? -2.025 2.119 1.214 1.00 0.00 33 GLY A N 4
ATOM 5865 C CA . GLY A 1 15 ? -1.285 3.266 0.708 1.00 0.00 33 GLY A CA 4
ATOM 5866 C C . GLY A 1 15 ? -2.070 4.568 0.867 1.00 0.00 33 GLY A C 4
ATOM 5867 O O . GLY A 1 15 ? -1.479 5.623 1.063 1.00 0.00 33 GLY A O 4
ATOM 5871 N N . LEU A 1 16 ? -3.404 4.534 0.858 1.00 0.00 34 LEU A N 4
ATOM 5872 C CA . LEU A 1 16 ? -4.201 5.734 1.084 1.00 0.00 34 LEU A CA 4
ATOM 5873 C C . LEU A 1 16 ? -4.029 6.292 2.500 1.00 0.00 34 LEU A C 4
ATOM 5874 O O . LEU A 1 16 ? -4.211 7.490 2.715 1.00 0.00 34 LEU A O 4
ATOM 5890 N N . ALA A 1 17 ? -3.656 5.448 3.462 1.00 0.00 35 ALA A N 4
ATOM 5891 C CA . ALA A 1 17 ? -3.296 5.898 4.799 1.00 0.00 35 ALA A CA 4
ATOM 5892 C C . ALA A 1 17 ? -1.871 6.477 4.865 1.00 0.00 35 ALA A C 4
ATOM 5893 O O . ALA A 1 17 ? -1.574 7.220 5.804 1.00 0.00 35 ALA A O 4
ATOM 5900 N N . ILE A 1 18 ? -0.978 6.126 3.932 1.00 0.00 36 ILE A N 4
ATOM 5901 C CA . ILE A 1 18 ? 0.442 6.463 3.948 1.00 0.00 36 ILE A CA 4
ATOM 5902 C C . ILE A 1 18 ? 0.780 7.053 2.569 1.00 0.00 36 ILE A C 4
ATOM 5903 O O . ILE A 1 18 ? 1.173 6.336 1.655 1.00 0.00 36 ILE A O 4
ATOM 5919 N N . SER A 1 19 ? 0.692 8.376 2.441 1.00 0.00 37 SER A N 4
ATOM 5920 C CA . SER A 1 19 ? 0.966 9.110 1.209 1.00 0.00 37 SER A CA 4
ATOM 5921 C C . SER A 1 19 ? -0.052 8.760 0.100 1.00 0.00 37 SER A C 4
ATOM 5922 O O . SER A 1 19 ? 0.322 8.294 -0.981 1.00 0.00 37 SER A O 4
ATOM 5930 N N . PRO A 1 20 ? -1.349 9.080 0.308 1.00 0.00 38 PRO A N 4
ATOM 5931 C CA . PRO A 1 20 ? -2.378 8.895 -0.712 1.00 0.00 38 PRO A CA 4
ATOM 5932 C C . PRO A 1 20 ? -2.054 9.694 -1.974 1.00 0.00 38 PRO A C 4
ATOM 5933 O O . PRO A 1 20 ? -2.356 9.259 -3.080 1.00 0.00 38 PRO A O 4
ATOM 5944 N N . GLU A 1 21 ? -1.460 10.878 -1.815 1.00 0.00 39 GLU A N 4
ATOM 5945 C CA . GLU A 1 21 ? -1.180 11.771 -2.927 1.00 0.00 39 GLU A CA 4
ATOM 5946 C C . GLU A 1 21 ? -0.096 11.193 -3.831 1.00 0.00 39 GLU A C 4
ATOM 5947 O O . GLU A 1 21 ? -0.347 11.077 -5.027 1.00 0.00 39 GLU A O 4
ATOM 5959 N N . TRP A 1 22 ? 1.041 10.753 -3.276 1.00 0.00 40 TRP A N 4
ATOM 5960 C CA . TRP A 1 22 ? 2.079 10.053 -4.029 1.00 0.00 40 TRP A CA 4
ATOM 5961 C C . TRP A 1 22 ? 1.464 8.883 -4.792 1.00 0.00 40 TRP A C 4
ATOM 5962 O O . TRP A 1 22 ? 1.662 8.760 -6.002 1.00 0.00 40 TRP A O 4
ATOM 5983 N N . LEU A 1 23 ? 0.692 8.039 -4.098 1.00 0.00 41 LEU A N 4
ATOM 5984 C CA . LEU A 1 23 ? 0.037 6.885 -4.698 1.00 0.00 41 LEU A CA 4
ATOM 5985 C C . LEU A 1 23 ? -0.782 7.341 -5.904 1.00 0.00 41 LEU A C 4
ATOM 5986 O O . LEU A 1 23 ? -0.525 6.912 -7.029 1.00 0.00 41 LEU A O 4
ATOM 6002 N N . LYS A 1 24 ? -1.743 8.239 -5.692 1.00 0.00 42 LYS A N 4
ATOM 6003 C CA . LYS A 1 24 ? -2.657 8.672 -6.741 1.00 0.00 42 LYS A CA 4
ATOM 6004 C C . LYS A 1 24 ? -1.933 9.376 -7.890 1.00 0.00 42 LYS A C 4
ATOM 6005 O O . LYS A 1 24 ? -2.374 9.222 -9.027 1.00 0.00 42 LYS A O 4
ATOM 6024 N N . GLN A 1 25 ? -0.835 10.107 -7.649 1.00 0.00 43 GLN A N 4
ATOM 6025 C CA . GLN A 1 25 ? -0.081 10.725 -8.739 1.00 0.00 43 GLN A CA 4
ATOM 6026 C C . GLN A 1 25 ? 0.493 9.627 -9.625 1.00 0.00 43 GLN A C 4
ATOM 6027 O O . GLN A 1 25 ? 0.313 9.658 -10.839 1.00 0.00 43 GLN A O 4
ATOM 6041 N N . ASN A 1 26 ? 1.130 8.627 -9.018 1.00 0.00 44 ASN A N 4
ATOM 6042 C CA . ASN A 1 26 ? 1.764 7.561 -9.774 1.00 0.00 44 ASN A CA 4
ATOM 6043 C C . ASN A 1 26 ? 0.745 6.716 -10.528 1.00 0.00 44 ASN A C 4
ATOM 6044 O O . ASN A 1 26 ? 1.066 6.249 -11.621 1.00 0.00 44 ASN A O 4
ATOM 6055 N N . ILE A 1 27 ? -0.460 6.498 -9.985 1.00 0.00 45 ILE A N 4
ATOM 6056 C CA . ILE A 1 27 ? -1.548 5.883 -10.736 1.00 0.00 45 ILE A CA 4
ATOM 6057 C C . ILE A 1 27 ? -1.904 6.770 -11.933 1.00 0.00 45 ILE A C 4
ATOM 6058 O O . ILE A 1 27 ? -1.947 6.276 -13.058 1.00 0.00 45 ILE A O 4
ATOM 6074 N N . ALA A 1 28 ? -2.111 8.074 -11.727 1.00 0.00 46 ALA A N 4
ATOM 6075 C CA . ALA A 1 28 ? -2.412 9.036 -12.791 1.00 0.00 46 ALA A CA 4
ATOM 6076 C C . ALA A 1 28 ? -1.248 9.234 -13.782 1.00 0.00 46 ALA A C 4
ATOM 6077 O O . ALA A 1 28 ? -1.374 9.984 -14.757 1.00 0.00 46 ALA A O 4
ATOM 6084 N N . ALA A 1 29 ? -0.107 8.584 -13.542 1.00 0.00 47 ALA A N 4
ATOM 6085 C CA . ALA A 1 29 ? 1.048 8.504 -14.422 1.00 0.00 47 ALA A CA 4
ATOM 6086 C C . ALA A 1 29 ? 1.262 7.093 -14.976 1.00 0.00 47 ALA A C 4
ATOM 6087 O O . ALA A 1 29 ? 2.107 6.904 -15.852 1.00 0.00 47 ALA A O 4
ATOM 6094 N N . ASN A 1 30 ? 0.498 6.106 -14.500 1.00 0.00 48 ASN A N 4
ATOM 6095 C CA . ASN A 1 30 ? 0.695 4.667 -14.685 1.00 0.00 48 ASN A CA 4
ATOM 6096 C C . ASN A 1 30 ? 2.165 4.276 -14.474 1.00 0.00 48 ASN A C 4
ATOM 6097 O O . ASN A 1 30 ? 2.722 3.461 -15.206 1.00 0.00 48 ASN A O 4
ATOM 6108 N N . GLN A 1 31 ? 2.818 4.902 -13.490 1.00 0.00 49 GLN A N 4
ATOM 6109 C CA . GLN A 1 31 ? 4.244 4.743 -13.177 1.00 0.00 49 GLN A CA 4
ATOM 6110 C C . GLN A 1 31 ? 4.448 3.922 -11.908 1.00 0.00 49 GLN A C 4
ATOM 6111 O O . GLN A 1 31 ? 5.580 3.652 -11.519 1.00 0.00 49 GLN A O 4
ATOM 6125 N N . LEU A 1 32 ? 3.365 3.568 -11.227 1.00 0.00 50 LEU A N 4
ATOM 6126 C CA . LEU A 1 32 ? 3.400 2.869 -9.955 1.00 0.00 50 LEU A CA 4
ATOM 6127 C C . LEU A 1 32 ? 3.624 1.397 -10.255 1.00 0.00 50 LEU A C 4
ATOM 6128 O O . LEU A 1 32 ? 2.994 0.881 -11.171 1.00 0.00 50 LEU A O 4
ATOM 6144 N N . VAL A 1 33 ? 4.461 0.719 -9.484 1.00 0.00 51 VAL A N 4
ATOM 6145 C CA . VAL A 1 33 ? 4.735 -0.708 -9.556 1.00 0.00 51 VAL A CA 4
ATOM 6146 C C . VAL A 1 33 ? 4.305 -1.309 -8.215 1.00 0.00 51 VAL A C 4
ATOM 6147 O O . VAL A 1 33 ? 4.322 -0.636 -7.181 1.00 0.00 51 VAL A O 4
ATOM 6160 N N . TYR A 1 34 ? 3.897 -2.571 -8.265 1.00 0.00 52 TYR A N 4
ATOM 6161 C CA . TYR A 1 34 ? 3.539 -3.462 -7.181 1.00 0.00 52 TYR A CA 4
ATOM 6162 C C . TYR A 1 34 ? 4.418 -4.695 -7.356 1.00 0.00 52 TYR A C 4
ATOM 6163 O O . TYR A 1 34 ? 4.659 -5.128 -8.486 1.00 0.00 52 TYR A O 4
ATOM 6181 N N . GLY A 1 35 ? 4.887 -5.292 -6.263 1.00 0.00 53 GLY A N 4
ATOM 6182 C CA . GLY A 1 35 ? 5.729 -6.471 -6.340 1.00 0.00 53 GLY A CA 4
ATOM 6183 C C . GLY A 1 35 ? 5.874 -7.138 -4.985 1.00 0.00 53 GLY A C 4
ATOM 6184 O O . GLY A 1 35 ? 5.299 -6.692 -3.990 1.00 0.00 53 GLY A O 4
ATOM 6188 N N . ILE A 1 36 ? 6.652 -8.217 -4.971 1.00 0.00 54 ILE A N 4
ATOM 6189 C CA . ILE A 1 36 ? 6.890 -9.077 -3.825 1.00 0.00 54 ILE A CA 4
ATOM 6190 C C . ILE A 1 36 ? 8.378 -9.023 -3.537 1.00 0.00 54 ILE A C 4
ATOM 6191 O O . ILE A 1 36 ? 9.177 -9.105 -4.471 1.00 0.00 54 ILE A O 4
ATOM 6207 N N . VAL A 1 37 ? 8.728 -8.931 -2.257 1.00 0.00 55 VAL A N 4
ATOM 6208 C CA . VAL A 1 37 ? 10.099 -8.969 -1.767 1.00 0.00 55 VAL A CA 4
ATOM 6209 C C . VAL A 1 37 ? 10.935 -10.067 -2.438 1.00 0.00 55 VAL A C 4
ATOM 6210 O O . VAL A 1 37 ? 11.788 -9.728 -3.254 1.00 0.00 55 VAL A O 4
ATOM 6223 N N . LYS A 1 38 ? 10.687 -11.350 -2.115 1.00 0.00 56 LYS A N 4
ATOM 6224 C CA . LYS A 1 38 ? 11.569 -12.486 -2.389 1.00 0.00 56 LYS A CA 4
ATOM 6225 C C . LYS A 1 38 ? 12.996 -12.295 -1.822 1.00 0.00 56 LYS A C 4
ATOM 6226 O O . LYS A 1 38 ? 13.386 -11.192 -1.446 1.00 0.00 56 LYS A O 4
ATOM 6245 N N . PRO A 1 39 ? 13.812 -13.359 -1.729 1.00 0.00 57 PRO A N 4
ATOM 6246 C CA . PRO A 1 39 ? 15.199 -13.208 -1.297 1.00 0.00 57 PRO A CA 4
ATOM 6247 C C . PRO A 1 39 ? 16.079 -12.691 -2.443 1.00 0.00 57 PRO A C 4
ATOM 6248 O O . PRO A 1 39 ? 17.140 -12.121 -2.206 1.00 0.00 57 PRO A O 4
ATOM 6259 N N . SER A 1 40 ? 15.648 -12.882 -3.692 1.00 0.00 58 SER A N 4
ATOM 6260 C CA . SER A 1 40 ? 16.395 -12.604 -4.912 1.00 0.00 58 SER A CA 4
ATOM 6261 C C . SER A 1 40 ? 16.445 -11.112 -5.281 1.00 0.00 58 SER A C 4
ATOM 6262 O O . SER A 1 40 ? 16.721 -10.788 -6.439 1.00 0.00 58 SER A O 4
ATOM 6270 N N . ASP A 1 41 ? 16.192 -10.205 -4.332 1.00 0.00 59 ASP A N 4
ATOM 6271 C CA . ASP A 1 41 ? 16.262 -8.753 -4.501 1.00 0.00 59 ASP A CA 4
ATOM 6272 C C . ASP A 1 41 ? 17.048 -8.147 -3.328 1.00 0.00 59 ASP A C 4
ATOM 6273 O O . ASP A 1 41 ? 17.503 -8.886 -2.450 1.00 0.00 59 ASP A O 4
ATOM 6282 N N . THR A 1 42 ? 17.272 -6.835 -3.299 1.00 0.00 60 THR A N 4
ATOM 6283 C CA . THR A 1 42 ? 17.880 -6.116 -2.181 1.00 0.00 60 THR A CA 4
ATOM 6284 C C . THR A 1 42 ? 16.756 -5.644 -1.259 1.00 0.00 60 THR A C 4
ATOM 6285 O O . THR A 1 42 ? 15.956 -4.802 -1.676 1.00 0.00 60 THR A O 4
ATOM 6296 N N . VAL A 1 43 ? 16.663 -6.199 -0.048 1.00 0.00 61 VAL A N 4
ATOM 6297 C CA . VAL A 1 43 ? 15.614 -5.872 0.914 1.00 0.00 61 VAL A CA 4
ATOM 6298 C C . VAL A 1 43 ? 16.172 -5.903 2.349 1.00 0.00 61 VAL A C 4
ATOM 6299 O O . VAL A 1 43 ? 17.237 -6.492 2.579 1.00 0.00 61 VAL A O 4
ATOM 6312 N N . PRO A 1 44 ? 15.479 -5.290 3.328 1.00 0.00 62 PRO A N 4
ATOM 6313 C CA . PRO A 1 44 ? 15.818 -5.405 4.743 1.00 0.00 62 PRO A CA 4
ATOM 6314 C C . PRO A 1 44 ? 15.456 -6.781 5.316 1.00 0.00 62 PRO A C 4
ATOM 6315 O O . PRO A 1 44 ? 15.085 -7.717 4.605 1.00 0.00 62 PRO A O 4
ATOM 6326 N N . ALA A 1 45 ? 15.601 -6.902 6.635 1.00 0.00 63 ALA A N 4
ATOM 6327 C CA . ALA A 1 45 ? 15.051 -7.989 7.421 1.00 0.00 63 ALA A CA 4
ATOM 6328 C C . ALA A 1 45 ? 13.527 -7.902 7.511 1.00 0.00 63 ALA A C 4
ATOM 6329 O O . ALA A 1 45 ? 12.945 -6.814 7.428 1.00 0.00 63 ALA A O 4
ATOM 6336 N N . GLY A 1 46 ? 12.908 -9.021 7.882 1.00 0.00 64 GLY A N 4
ATOM 6337 C CA . GLY A 1 46 ? 11.558 -9.062 8.414 1.00 0.00 64 GLY A CA 4
ATOM 6338 C C . GLY A 1 46 ? 10.489 -8.705 7.388 1.00 0.00 64 GLY A C 4
ATOM 6339 O O . GLY A 1 46 ? 9.501 -8.062 7.745 1.00 0.00 64 GLY A O 4
ATOM 6343 N N . VAL A 1 47 ? 10.689 -9.052 6.119 1.00 0.00 65 VAL A N 4
ATOM 6344 C CA . VAL A 1 47 ? 9.773 -8.719 5.038 1.00 0.00 65 VAL A CA 4
ATOM 6345 C C . VAL A 1 47 ? 9.697 -9.843 3.995 1.00 0.00 65 VAL A C 4
ATOM 6346 O O . VAL A 1 47 ? 9.398 -9.550 2.846 1.00 0.00 65 VAL A O 4
ATOM 6359 N N . ASP A 1 48 ? 9.944 -11.115 4.351 1.00 0.00 66 ASP A N 4
ATOM 6360 C CA . ASP A 1 48 ? 10.235 -12.220 3.407 1.00 0.00 66 ASP A CA 4
ATOM 6361 C C . ASP A 1 48 ? 9.191 -12.456 2.329 1.00 0.00 66 ASP A C 4
ATOM 6362 O O . ASP A 1 48 ? 9.450 -13.104 1.314 1.00 0.00 66 ASP A O 4
ATOM 6371 N N . ASP A 1 49 ? 8.023 -11.902 2.546 1.00 0.00 67 ASP A N 4
ATOM 6372 C CA . ASP A 1 49 ? 6.793 -12.093 1.818 1.00 0.00 67 ASP A CA 4
ATOM 6373 C C . ASP A 1 49 ? 5.948 -10.827 1.861 1.00 0.00 67 ASP A C 4
ATOM 6374 O O . ASP A 1 49 ? 4.760 -10.879 1.547 1.00 0.00 67 ASP A O 4
ATOM 6383 N N . TYR A 1 50 ? 6.531 -9.689 2.240 1.00 0.00 68 TYR A N 4
ATOM 6384 C CA . TYR A 1 50 ? 5.812 -8.431 2.234 1.00 0.00 68 TYR A CA 4
ATOM 6385 C C . TYR A 1 50 ? 5.684 -7.987 0.783 1.00 0.00 68 TYR A C 4
ATOM 6386 O O . TYR A 1 50 ? 6.637 -8.009 -0.002 1.00 0.00 68 TYR A O 4
ATOM 6404 N N . SER A 1 51 ? 4.468 -7.610 0.432 1.00 0.00 69 SER A N 4
ATOM 6405 C CA . SER A 1 51 ? 4.147 -6.904 -0.771 1.00 0.00 69 SER A CA 4
ATOM 6406 C C . SER A 1 51 ? 4.755 -5.502 -0.648 1.00 0.00 69 SER A C 4
ATOM 6407 O O . SER A 1 51 ? 4.878 -4.964 0.457 1.00 0.00 69 SER A O 4
ATOM 6415 N N . TYR A 1 52 ? 5.149 -4.892 -1.764 1.00 0.00 70 TYR A N 4
ATOM 6416 C CA . TYR A 1 52 ? 5.609 -3.510 -1.791 1.00 0.00 70 TYR A CA 4
ATOM 6417 C C . TYR A 1 52 ? 5.020 -2.773 -2.976 1.00 0.00 70 TYR A C 4
ATOM 6418 O O . TYR A 1 52 ? 4.473 -3.386 -3.897 1.00 0.00 70 TYR A O 4
ATOM 6436 N N . LEU A 1 53 ? 5.113 -1.448 -2.905 1.00 0.00 71 LEU A N 4
ATOM 6437 C CA . LEU A 1 53 ? 4.638 -0.488 -3.880 1.00 0.00 71 LEU A CA 4
ATOM 6438 C C . LEU A 1 53 ? 5.719 0.584 -3.971 1.00 0.00 71 LEU A C 4
ATOM 6439 O O . LEU A 1 53 ? 6.246 1.020 -2.941 1.00 0.00 71 LEU A O 4
ATOM 6455 N N . VAL A 1 54 ? 6.056 0.997 -5.185 1.00 0.00 72 VAL A N 4
ATOM 6456 C CA . VAL A 1 54 ? 7.138 1.932 -5.486 1.00 0.00 72 VAL A CA 4
ATOM 6457 C C . VAL A 1 54 ? 6.813 2.577 -6.830 1.00 0.00 72 VAL A C 4
ATOM 6458 O O . VAL A 1 54 ? 6.049 2.007 -7.606 1.00 0.00 72 VAL A O 4
ATOM 6471 N N . ALA A 1 55 ? 7.364 3.745 -7.143 1.00 0.00 73 ALA A N 4
ATOM 6472 C CA . ALA A 1 55 ? 7.273 4.244 -8.507 1.00 0.00 73 ALA A CA 4
ATOM 6473 C C . ALA A 1 55 ? 8.409 3.637 -9.317 1.00 0.00 73 ALA A C 4
ATOM 6474 O O . ALA A 1 55 ? 9.480 3.354 -8.776 1.00 0.00 73 ALA A O 4
ATOM 6481 N N . ALA A 1 56 ? 8.223 3.527 -10.628 1.00 0.00 74 ALA A N 4
ATOM 6482 C CA . ALA A 1 56 ? 9.276 3.050 -11.501 1.00 0.00 74 ALA A CA 4
ATOM 6483 C C . ALA A 1 56 ? 10.414 4.045 -11.653 1.00 0.00 74 ALA A C 4
ATOM 6484 O O . ALA A 1 56 ? 11.492 3.640 -12.077 1.00 0.00 74 ALA A O 4
ATOM 6491 N N . ASP A 1 57 ? 10.203 5.305 -11.280 1.00 0.00 75 ASP A N 4
ATOM 6492 C CA . ASP A 1 57 ? 11.267 6.302 -11.259 1.00 0.00 75 ASP A CA 4
ATOM 6493 C C . ASP A 1 57 ? 11.725 6.568 -9.834 1.00 0.00 75 ASP A C 4
ATOM 6494 O O . ASP A 1 57 ? 12.931 6.622 -9.597 1.00 0.00 75 ASP A O 4
ATOM 6503 N N . ASP A 1 58 ? 10.802 6.613 -8.868 1.00 0.00 76 ASP A N 4
ATOM 6504 C CA . ASP A 1 58 ? 11.045 7.110 -7.494 1.00 0.00 76 ASP A CA 4
ATOM 6505 C C . ASP A 1 58 ? 11.687 6.013 -6.629 1.00 0.00 76 ASP A C 4
ATOM 6506 O O . ASP A 1 58 ? 11.454 5.952 -5.422 1.00 0.00 76 ASP A O 4
ATOM 6515 N N . GLN A 1 59 ? 12.444 5.100 -7.238 1.00 0.00 77 GLN A N 4
ATOM 6516 C CA . GLN A 1 59 ? 12.959 3.867 -6.650 1.00 0.00 77 GLN A CA 4
ATOM 6517 C C . GLN A 1 59 ? 13.635 4.154 -5.308 1.00 0.00 77 GLN A C 4
ATOM 6518 O O . GLN A 1 59 ? 13.276 3.569 -4.293 1.00 0.00 77 GLN A O 4
ATOM 6532 N N . ASP A 1 60 ? 14.589 5.084 -5.286 1.00 0.00 78 ASP A N 4
ATOM 6533 C CA . ASP A 1 60 ? 15.285 5.545 -4.085 1.00 0.00 78 ASP A CA 4
ATOM 6534 C C . ASP A 1 60 ? 14.624 6.776 -3.441 1.00 0.00 78 ASP A C 4
ATOM 6535 O O . ASP A 1 60 ? 15.175 7.333 -2.489 1.00 0.00 78 ASP A O 4
ATOM 6544 N N . GLY A 1 61 ? 13.445 7.183 -3.915 1.00 0.00 79 GLY A N 4
ATOM 6545 C CA . GLY A 1 61 ? 12.706 8.362 -3.488 1.00 0.00 79 GLY A CA 4
ATOM 6546 C C . GLY A 1 61 ? 11.666 8.014 -2.423 1.00 0.00 79 GLY A C 4
ATOM 6547 O O . GLY A 1 61 ? 11.836 8.379 -1.257 1.00 0.00 79 GLY A O 4
ATOM 6551 N N . THR A 1 62 ? 10.607 7.275 -2.773 1.00 0.00 80 THR A N 4
ATOM 6552 C CA . THR A 1 62 ? 9.630 6.773 -1.799 1.00 0.00 80 THR A CA 4
ATOM 6553 C C . THR A 1 62 ? 9.335 5.313 -2.102 1.00 0.00 80 THR A C 4
ATOM 6554 O O . THR A 1 62 ? 9.237 4.921 -3.264 1.00 0.00 80 THR A O 4
ATOM 6565 N N . ILE A 1 63 ? 9.146 4.512 -1.055 1.00 0.00 81 ILE A N 4
ATOM 6566 C CA . ILE A 1 63 ? 8.687 3.147 -1.190 1.00 0.00 81 ILE A CA 4
ATOM 6567 C C . ILE A 1 63 ? 7.761 2.854 -0.015 1.00 0.00 81 ILE A C 4
ATOM 6568 O O . ILE A 1 63 ? 7.893 3.491 1.038 1.00 0.00 81 ILE A O 4
ATOM 6584 N N . ILE A 1 64 ? 6.877 1.864 -0.130 1.00 0.00 82 ILE A N 4
ATOM 6585 C CA . ILE A 1 64 ? 5.983 1.449 0.947 1.00 0.00 82 ILE A CA 4
ATOM 6586 C C . ILE A 1 64 ? 5.883 -0.081 0.883 1.00 0.00 82 ILE A C 4
ATOM 6587 O O . ILE A 1 64 ? 5.809 -0.647 -0.207 1.00 0.00 82 ILE A O 4
ATOM 6603 N N . PHE A 1 65 ? 5.917 -0.761 2.034 1.00 0.00 83 PHE A N 4
ATOM 6604 C CA . PHE A 1 65 ? 5.766 -2.216 2.148 1.00 0.00 83 PHE A CA 4
ATOM 6605 C C . PHE A 1 65 ? 4.517 -2.515 2.986 1.00 0.00 83 PHE A C 4
ATOM 6606 O O . PHE A 1 65 ? 4.102 -1.692 3.811 1.00 0.00 83 PHE A O 4
ATOM 6623 N N . PHE A 1 66 ? 3.916 -3.697 2.832 1.00 0.00 84 PHE A N 4
ATOM 6624 C CA . PHE A 1 66 ? 2.796 -4.158 3.649 1.00 0.00 84 PHE A CA 4
ATOM 6625 C C . PHE A 1 66 ? 2.648 -5.679 3.551 1.00 0.00 84 PHE A C 4
ATOM 6626 O O . PHE A 1 66 ? 3.045 -6.280 2.554 1.00 0.00 84 PHE A O 4
ATOM 6643 N N . LYS A 1 67 ? 1.993 -6.297 4.537 1.00 0.00 85 LYS A N 4
ATOM 6644 C CA . LYS A 1 67 ? 1.529 -7.681 4.455 1.00 0.00 85 LYS A CA 4
ATOM 6645 C C . LYS A 1 67 ? 0.249 -7.767 5.263 1.00 0.00 85 LYS A C 4
ATOM 6646 O O . LYS A 1 67 ? 0.278 -7.576 6.478 1.00 0.00 85 LYS A O 4
ATOM 6665 N N . ALA A 1 68 ? -0.885 -7.947 4.587 1.00 0.00 86 ALA A N 4
ATOM 6666 C CA . ALA A 1 68 ? -2.153 -8.179 5.254 1.00 0.00 86 ALA A CA 4
ATOM 6667 C C . ALA A 1 68 ? -2.279 -9.668 5.553 1.00 0.00 86 ALA A C 4
ATOM 6668 O O . ALA A 1 68 ? -2.148 -10.495 4.643 1.00 0.00 86 ALA A O 4
ATOM 6675 N N . GLU A 1 69 ? -2.502 -9.996 6.818 1.00 0.00 87 GLU A N 4
ATOM 6676 C CA . GLU A 1 69 ? -2.607 -11.330 7.374 1.00 0.00 87 GLU A CA 4
ATOM 6677 C C . GLU A 1 69 ? -3.506 -11.333 8.608 1.00 0.00 87 GLU A C 4
ATOM 6678 O O . GLU A 1 69 ? -3.531 -10.342 9.329 1.00 0.00 87 GLU A O 4
ATOM 6690 N N . GLY A 1 70 ? -4.184 -12.448 8.891 1.00 0.00 88 GLY A N 4
ATOM 6691 C CA . GLY A 1 70 ? -4.953 -12.673 10.120 1.00 0.00 88 GLY A CA 4
ATOM 6692 C C . GLY A 1 70 ? -5.859 -11.497 10.508 1.00 0.00 88 GLY A C 4
ATOM 6693 O O . GLY A 1 70 ? -5.769 -10.992 11.626 1.00 0.00 88 GLY A O 4
ATOM 6697 N N . GLN A 1 71 ? -6.715 -11.037 9.587 1.00 0.00 89 GLN A N 4
ATOM 6698 C CA . GLN A 1 71 ? -7.559 -9.834 9.698 1.00 0.00 89 GLN A CA 4
ATOM 6699 C C . GLN A 1 71 ? -6.794 -8.521 9.949 1.00 0.00 89 GLN A C 4
ATOM 6700 O O . GLN A 1 71 ? -7.448 -7.515 10.202 1.00 0.00 89 GLN A O 4
ATOM 6714 N N . THR A 1 72 ? -5.472 -8.482 9.812 1.00 0.00 90 THR A N 4
ATOM 6715 C CA . THR A 1 72 ? -4.546 -7.424 10.218 1.00 0.00 90 THR A CA 4
ATOM 6716 C C . THR A 1 72 ? -3.659 -7.042 9.018 1.00 0.00 90 THR A C 4
ATOM 6717 O O . THR A 1 72 ? -3.680 -7.738 8.004 1.00 0.00 90 THR A O 4
ATOM 6728 N N . VAL A 1 73 ? -2.871 -5.961 9.097 1.00 0.00 91 VAL A N 4
ATOM 6729 C CA . VAL A 1 73 ? -1.904 -5.580 8.075 1.00 0.00 91 VAL A CA 4
ATOM 6730 C C . VAL A 1 73 ? -0.791 -4.723 8.621 1.00 0.00 91 VAL A C 4
ATOM 6731 O O . VAL A 1 73 ? -1.024 -3.562 8.942 1.00 0.00 91 VAL A O 4
ATOM 6744 N N . ILE A 1 74 ? 0.410 -5.286 8.697 1.00 0.00 92 ILE A N 4
ATOM 6745 C CA . ILE A 1 74 ? 1.619 -4.579 9.057 1.00 0.00 92 ILE A CA 4
ATOM 6746 C C . ILE A 1 74 ? 2.063 -3.824 7.802 1.00 0.00 92 ILE A C 4
ATOM 6747 O O . ILE A 1 74 ? 2.698 -4.386 6.913 1.00 0.00 92 ILE A O 4
ATOM 6763 N N . ILE A 1 75 ? 1.684 -2.557 7.693 1.00 0.00 93 ILE A N 4
ATOM 6764 C CA . ILE A 1 75 ? 2.249 -1.602 6.755 1.00 0.00 93 ILE A CA 4
ATOM 6765 C C . ILE A 1 75 ? 3.604 -1.202 7.345 1.00 0.00 93 ILE A C 4
ATOM 6766 O O . ILE A 1 75 ? 3.687 -0.787 8.508 1.00 0.00 93 ILE A O 4
ATOM 6782 N N . LYS A 1 76 ? 4.666 -1.293 6.550 1.00 0.00 94 LYS A N 4
ATOM 6783 C CA . LYS A 1 76 ? 6.040 -0.941 6.897 1.00 0.00 94 LYS A CA 4
ATOM 6784 C C . LYS A 1 76 ? 6.446 0.190 5.956 1.00 0.00 94 LYS A C 4
ATOM 6785 O O . LYS A 1 76 ? 6.538 -0.045 4.754 1.00 0.00 94 LYS A O 4
ATOM 6804 N N . TYR A 1 77 ? 6.623 1.419 6.453 1.00 0.00 95 TYR A N 4
ATOM 6805 C CA . TYR A 1 77 ? 7.007 2.560 5.610 1.00 0.00 95 TYR A CA 4
ATOM 6806 C C . TYR A 1 77 ? 8.244 3.294 6.129 1.00 0.00 95 TYR A C 4
ATOM 6807 O O . TYR A 1 77 ? 8.641 3.099 7.281 1.00 0.00 95 TYR A O 4
ATOM 6825 N N . THR A 1 78 ? 8.848 4.136 5.284 1.00 0.00 96 THR A N 4
ATOM 6826 C CA . THR A 1 78 ? 10.047 4.916 5.564 1.00 0.00 96 THR A CA 4
ATOM 6827 C C . THR A 1 78 ? 9.974 6.226 4.773 1.00 0.00 96 THR A C 4
ATOM 6828 O O . THR A 1 78 ? 9.099 6.393 3.918 1.00 0.00 96 THR A O 4
ATOM 6839 N N . SER A 1 79 ? 10.916 7.129 5.043 1.00 0.00 97 SER A N 4
ATOM 6840 C CA . SER A 1 79 ? 11.183 8.335 4.273 1.00 0.00 97 SER A CA 4
ATOM 6841 C C . SER A 1 79 ? 12.564 8.300 3.616 1.00 0.00 97 SER A C 4
ATOM 6842 O O . SER A 1 79 ? 12.912 9.229 2.890 1.00 0.00 97 SER A O 4
ATOM 6850 N N . GLN A 1 80 ? 13.340 7.233 3.838 1.00 0.00 98 GLN A N 4
ATOM 6851 C CA . GLN A 1 80 ? 14.456 6.897 2.965 1.00 0.00 98 GLN A CA 4
ATOM 6852 C C . GLN A 1 80 ? 14.554 5.383 2.835 1.00 0.00 98 GLN A C 4
ATOM 6853 O O . GLN A 1 80 ? 14.389 4.656 3.820 1.00 0.00 98 GLN A O 4
ATOM 6867 N N . ARG A 1 81 ? 14.911 4.896 1.645 1.00 0.00 99 ARG A N 4
ATOM 6868 C CA . ARG A 1 81 ? 15.131 3.473 1.384 1.00 0.00 99 ARG A CA 4
ATOM 6869 C C . ARG A 1 81 ? 16.243 2.858 2.232 1.00 0.00 99 ARG A C 4
ATOM 6870 O O . ARG A 1 81 ? 16.343 1.629 2.258 1.00 0.00 99 ARG A O 4
ATOM 6891 N N . ASN A 1 82 ? 17.047 3.657 2.944 1.00 0.00 100 ASN A N 4
ATOM 6892 C CA . ASN A 1 82 ? 18.102 3.158 3.829 1.00 0.00 100 ASN A CA 4
ATOM 6893 C C . ASN A 1 82 ? 17.763 3.170 5.313 1.00 0.00 100 ASN A C 4
ATOM 6894 O O . ASN A 1 82 ? 18.609 2.783 6.116 1.00 0.00 100 ASN A O 4
ATOM 6905 N N . THR A 1 83 ? 16.565 3.593 5.689 1.00 0.00 101 THR A N 4
ATOM 6906 C CA . THR A 1 83 ? 16.193 3.750 7.097 1.00 0.00 101 THR A CA 4
ATOM 6907 C C . THR A 1 83 ? 15.110 2.759 7.534 1.00 0.00 101 THR A C 4
ATOM 6908 O O . THR A 1 83 ? 14.356 2.209 6.723 1.00 0.00 101 THR A O 4
ATOM 6919 N N . LYS A 1 84 ? 15.078 2.504 8.846 1.00 0.00 102 LYS A N 4
ATOM 6920 C CA . LYS A 1 84 ? 14.317 1.440 9.491 1.00 0.00 102 LYS A CA 4
ATOM 6921 C C . LYS A 1 84 ? 12.827 1.683 9.306 1.00 0.00 102 LYS A C 4
ATOM 6922 O O . LYS A 1 84 ? 12.357 2.803 9.522 1.00 0.00 102 LYS A O 4
ATOM 6941 N N . LEU A 1 85 ? 12.075 0.665 8.908 1.00 0.00 103 LEU A N 4
ATOM 6942 C CA . LEU A 1 85 ? 10.667 0.809 8.560 1.00 0.00 103 LEU A CA 4
ATOM 6943 C C . LEU A 1 85 ? 9.834 0.887 9.831 1.00 0.00 103 LEU A C 4
ATOM 6944 O O . LEU A 1 85 ? 10.087 0.153 10.791 1.00 0.00 103 LEU A O 4
ATOM 6960 N N . LYS A 1 86 ? 8.820 1.750 9.825 1.00 0.00 104 LYS A N 4
ATOM 6961 C CA . LYS A 1 86 ? 7.880 1.938 10.931 1.00 0.00 104 LYS A CA 4
ATOM 6962 C C . LYS A 1 86 ? 7.010 0.680 11.130 1.00 0.00 104 LYS A C 4
ATOM 6963 O O . LYS A 1 86 ? 7.216 -0.360 10.491 1.00 0.00 104 LYS A O 4
ATOM 6982 N N . ALA A 1 87 ? 6.026 0.752 12.032 1.00 0.00 105 ALA A N 4
ATOM 6983 C CA . ALA A 1 87 ? 5.094 -0.330 12.321 1.00 0.00 105 ALA A CA 4
ATOM 6984 C C . ALA A 1 87 ? 3.690 0.247 12.454 1.00 0.00 105 ALA A C 4
ATOM 6985 O O . ALA A 1 87 ? 3.369 0.842 13.479 1.00 0.00 105 ALA A O 4
ATOM 6992 N N . LYS A 1 88 ? 2.856 0.110 11.427 1.00 0.00 106 LYS A N 4
ATOM 6993 C CA . LYS A 1 88 ? 1.448 0.494 11.426 1.00 0.00 106 LYS A CA 4
ATOM 6994 C C . LYS A 1 88 ? 0.718 -0.803 11.109 1.00 0.00 106 LYS A C 4
ATOM 6995 O O . LYS A 1 88 ? 0.984 -1.363 10.054 1.00 0.00 106 LYS A O 4
ATOM 7014 N N . ALA A 1 89 ? -0.056 -1.362 12.032 1.00 0.00 107 ALA A N 4
ATOM 7015 C CA . ALA A 1 89 ? -0.579 -2.724 11.945 1.00 0.00 107 ALA A CA 4
ATOM 7016 C C . ALA A 1 89 ? -2.093 -2.661 12.125 1.00 0.00 107 ALA A C 4
ATOM 7017 O O . ALA A 1 89 ? -2.500 -2.411 13.267 1.00 0.00 107 ALA A O 4
ATOM 7024 N N . LEU A 1 90 ? -2.918 -2.833 11.075 1.00 0.00 108 LEU A N 4
ATOM 7025 C CA . LEU A 1 90 ? -4.296 -2.326 11.127 1.00 0.00 108 LEU A CA 4
ATOM 7026 C C . LEU A 1 90 ? -5.253 -3.446 10.758 1.00 0.00 108 LEU A C 4
ATOM 7027 O O . LEU A 1 90 ? -4.823 -4.331 10.024 1.00 0.00 108 LEU A O 4
ATOM 7043 N N . THR A 1 91 ? -6.516 -3.445 11.184 1.00 0.00 109 THR A N 4
ATOM 7044 C CA . THR A 1 91 ? -7.394 -4.509 10.714 1.00 0.00 109 THR A CA 4
ATOM 7045 C C . THR A 1 91 ? -7.793 -4.300 9.248 1.00 0.00 109 THR A C 4
ATOM 7046 O O . THR A 1 91 ? -7.970 -3.164 8.810 1.00 0.00 109 THR A O 4
ATOM 7057 N N . LEU A 1 92 ? -7.993 -5.375 8.471 1.00 0.00 110 LEU A N 4
ATOM 7058 C CA . LEU A 1 92 ? -8.624 -5.308 7.152 1.00 0.00 110 LEU A CA 4
ATOM 7059 C C . LEU A 1 92 ? -9.893 -4.450 7.227 1.00 0.00 110 LEU A C 4
ATOM 7060 O O . LEU A 1 92 ? -10.138 -3.548 6.428 1.00 0.00 110 LEU A O 4
ATOM 7076 N N . SER A 1 93 ? -10.727 -4.745 8.219 1.00 0.00 111 SER A N 4
ATOM 7077 C CA . SER A 1 93 ? -12.029 -4.135 8.391 1.00 0.00 111 SER A CA 4
ATOM 7078 C C . SER A 1 93 ? -11.931 -2.673 8.837 1.00 0.00 111 SER A C 4
ATOM 7079 O O . SER A 1 93 ? -12.934 -1.957 8.770 1.00 0.00 111 SER A O 4
ATOM 7087 N N . GLN A 1 94 ? -10.773 -2.218 9.317 1.00 0.00 112 GLN A N 4
ATOM 7088 C CA . GLN A 1 94 ? -10.500 -0.838 9.604 1.00 0.00 112 GLN A CA 4
ATOM 7089 C C . GLN A 1 94 ? -10.264 -0.118 8.275 1.00 0.00 112 GLN A C 4
ATOM 7090 O O . GLN A 1 94 ? -11.021 0.797 7.973 1.00 0.00 112 GLN A O 4
ATOM 7104 N N . LEU A 1 95 ? -9.313 -0.554 7.442 1.00 0.00 113 LEU A N 4
ATOM 7105 C CA . LEU A 1 95 ? -9.022 0.091 6.151 1.00 0.00 113 LEU A CA 4
ATOM 7106 C C . LEU A 1 95 ? -10.268 0.191 5.272 1.00 0.00 113 LEU A C 4
ATOM 7107 O O . LEU A 1 95 ? -10.460 1.192 4.579 1.00 0.00 113 LEU A O 4
ATOM 7123 N N . LYS A 1 96 ? -11.134 -0.831 5.293 1.00 0.00 114 LYS A N 4
ATOM 7124 C CA . LYS A 1 96 ? -12.420 -0.751 4.597 1.00 0.00 114 LYS A CA 4
ATOM 7125 C C . LYS A 1 96 ? -13.219 0.456 5.095 1.00 0.00 114 LYS A C 4
ATOM 7126 O O . LYS A 1 96 ? -13.813 1.171 4.291 1.00 0.00 114 LYS A O 4
ATOM 7145 N N . LYS A 1 97 ? -13.313 0.626 6.412 1.00 0.00 115 LYS A N 4
ATOM 7146 C CA . LYS A 1 97 ? -14.093 1.681 7.037 1.00 0.00 115 LYS A CA 4
ATOM 7147 C C . LYS A 1 97 ? -13.483 3.066 6.824 1.00 0.00 115 LYS A C 4
ATOM 7148 O O . LYS A 1 97 ? -14.203 4.050 6.992 1.00 0.00 115 LYS A O 4
ATOM 7167 N N . GLU A 1 98 ? -12.191 3.145 6.503 1.00 0.00 116 GLU A N 4
ATOM 7168 C CA . GLU A 1 98 ? -11.514 4.401 6.179 1.00 0.00 116 GLU A CA 4
ATOM 7169 C C . GLU A 1 98 ? -11.739 4.782 4.713 1.00 0.00 116 GLU A C 4
ATOM 7170 O O . GLU A 1 98 ? -12.277 5.848 4.425 1.00 0.00 116 GLU A O 4
ATOM 7182 N N . PHE A 1 99 ? -11.367 3.914 3.770 1.00 0.00 117 PHE A N 4
ATOM 7183 C CA . PHE A 1 99 ? -11.201 4.316 2.372 1.00 0.00 117 PHE A CA 4
ATOM 7184 C C . PHE A 1 99 ? -12.180 3.623 1.431 1.00 0.00 117 PHE A C 4
ATOM 7185 O O . PHE A 1 99 ? -12.122 3.857 0.224 1.00 0.00 117 PHE A O 4
ATOM 7202 N N . TYR A 1 100 ? -13.071 2.767 1.950 1.00 0.00 118 TYR A N 4
ATOM 7203 C CA . TYR A 1 100 ? -13.969 1.954 1.137 1.00 0.00 118 TYR A CA 4
ATOM 7204 C C . TYR A 1 100 ? -15.393 1.881 1.692 1.00 0.00 118 TYR A C 4
ATOM 7205 O O . TYR A 1 100 ? -16.122 0.927 1.405 1.00 0.00 118 TYR A O 4
ATOM 7223 N N . GLN A 1 101 ? -15.825 2.900 2.438 1.00 0.00 119 GLN A N 4
ATOM 7224 C CA . GLN A 1 101 ? -17.199 2.972 2.917 1.00 0.00 119 GLN A CA 4
ATOM 7225 C C . GLN A 1 101 ? -18.208 3.469 1.876 1.00 0.00 119 GLN A C 4
ATOM 7226 O O . GLN A 1 101 ? -19.387 3.136 1.986 1.00 0.00 119 GLN A O 4
ATOM 7240 N N . THR A 1 102 ? -17.790 4.274 0.897 1.00 0.00 120 THR A N 4
ATOM 7241 C CA . THR A 1 102 ? -18.713 4.996 0.020 1.00 0.00 120 THR A CA 4
ATOM 7242 C C . THR A 1 102 ? -19.255 4.072 -1.093 1.00 0.00 120 THR A C 4
ATOM 7243 O O . THR A 1 102 ? -19.160 2.839 -0.993 1.00 0.00 120 THR A O 4
ATOM 7254 N N . ARG A 1 103 ? -19.868 4.651 -2.135 1.00 0.00 121 ARG A N 4
ATOM 7255 C CA . ARG A 1 103 ? -20.297 3.940 -3.349 1.00 0.00 121 ARG A CA 4
ATOM 7256 C C . ARG A 1 103 ? -19.523 4.407 -4.584 1.00 0.00 121 ARG A C 4
ATOM 7257 O O . ARG A 1 103 ? -19.285 3.607 -5.487 1.00 0.00 121 ARG A O 4
ATOM 7278 N N . SER A 1 104 ? -19.154 5.680 -4.626 1.00 0.00 122 SER A N 4
ATOM 7279 C CA . SER A 1 104 ? -18.329 6.302 -5.644 1.00 0.00 122 SER A CA 4
ATOM 7280 C C . SER A 1 104 ? -16.942 5.675 -5.676 1.00 0.00 122 SER A C 4
ATOM 7281 O O . SER A 1 104 ? -16.492 5.281 -6.744 1.00 0.00 122 SER A O 4
ATOM 7289 N N . GLN A 1 105 ? -16.284 5.514 -4.526 1.00 0.00 123 GLN A N 4
ATOM 7290 C CA . GLN A 1 105 ? -14.887 5.077 -4.461 1.00 0.00 123 GLN A CA 4
ATOM 7291 C C . GLN A 1 105 ? -14.639 3.722 -5.131 1.00 0.00 123 GLN A C 4
ATOM 7292 O O . GLN A 1 105 ? -13.523 3.437 -5.543 1.00 0.00 123 GLN A O 4
ATOM 7306 N N . LYS A 1 106 ? -15.658 2.864 -5.216 1.00 0.00 124 LYS A N 4
ATOM 7307 C CA . LYS A 1 106 ? -15.611 1.568 -5.897 1.00 0.00 124 LYS A CA 4
ATOM 7308 C C . LYS A 1 106 ? -15.412 1.700 -7.409 1.00 0.00 124 LYS A C 4
ATOM 7309 O O . LYS A 1 106 ? -15.340 0.684 -8.101 1.00 0.00 124 LYS A O 4
ATOM 7328 N N . ARG A 1 107 ? -15.397 2.920 -7.936 1.00 0.00 125 ARG A N 4
ATOM 7329 C CA . ARG A 1 107 ? -14.711 3.245 -9.165 1.00 0.00 125 ARG A CA 4
ATOM 7330 C C . ARG A 1 107 ? -13.248 3.404 -8.777 1.00 0.00 125 ARG A C 4
ATOM 7331 O O . ARG A 1 107 ? -12.488 2.453 -8.864 1.00 0.00 125 ARG A O 4
ATOM 7352 N N . GLU A 1 108 ? -12.863 4.580 -8.291 1.00 0.00 126 GLU A N 4
ATOM 7353 C CA . GLU A 1 108 ? -11.480 5.040 -8.260 1.00 0.00 126 GLU A CA 4
ATOM 7354 C C . GLU A 1 108 ? -10.531 4.073 -7.553 1.00 0.00 126 GLU A C 4
ATOM 7355 O O . GLU A 1 108 ? -9.542 3.624 -8.113 1.00 0.00 126 GLU A O 4
ATOM 7367 N N . VAL A 1 109 ? -10.832 3.749 -6.305 1.00 0.00 127 VAL A N 4
ATOM 7368 C CA . VAL A 1 109 ? -9.990 2.917 -5.448 1.00 0.00 127 VAL A CA 4
ATOM 7369 C C . VAL A 1 109 ? -9.842 1.491 -6.015 1.00 0.00 127 VAL A C 4
ATOM 7370 O O . VAL A 1 109 ? -8.920 0.771 -5.639 1.00 0.00 127 VAL A O 4
ATOM 7383 N N . ASP A 1 110 ? -10.767 1.052 -6.868 1.00 0.00 128 ASP A N 4
ATOM 7384 C CA . ASP A 1 110 ? -10.768 -0.241 -7.553 1.00 0.00 128 ASP A CA 4
ATOM 7385 C C . ASP A 1 110 ? -10.002 -0.131 -8.880 1.00 0.00 128 ASP A C 4
ATOM 7386 O O . ASP A 1 110 ? -9.191 -1.000 -9.204 1.00 0.00 128 ASP A O 4
ATOM 7395 N N . ASP A 1 111 ? -10.176 0.991 -9.586 1.00 0.00 129 ASP A N 4
ATOM 7396 C CA . ASP A 1 111 ? -9.480 1.375 -10.813 1.00 0.00 129 ASP A CA 4
ATOM 7397 C C . ASP A 1 111 ? -7.976 1.455 -10.576 1.00 0.00 129 ASP A C 4
ATOM 7398 O O . ASP A 1 111 ? -7.194 1.054 -11.438 1.00 0.00 129 ASP A O 4
ATOM 7407 N N . TYR A 1 112 ? -7.559 1.985 -9.424 1.00 0.00 130 TYR A N 4
ATOM 7408 C CA . TYR A 1 112 ? -6.161 2.124 -9.017 1.00 0.00 130 TYR A CA 4
ATOM 7409 C C . TYR A 1 112 ? -5.483 0.762 -8.938 1.00 0.00 130 TYR A C 4
ATOM 7410 O O . TYR A 1 112 ? -4.315 0.624 -9.303 1.00 0.00 130 TYR A O 4
ATOM 7428 N N . VAL A 1 113 ? -6.225 -0.280 -8.563 1.00 0.00 131 VAL A N 4
ATOM 7429 C CA . VAL A 1 113 ? -5.711 -1.648 -8.532 1.00 0.00 131 VAL A CA 4
ATOM 7430 C C . VAL A 1 113 ? -5.444 -2.166 -9.964 1.00 0.00 131 VAL A C 4
ATOM 7431 O O . VAL A 1 113 ? -4.740 -3.157 -10.128 1.00 0.00 131 VAL A O 4
ATOM 7444 N N . ALA A 1 114 ? -5.946 -1.492 -11.004 1.00 0.00 132 ALA A N 4
ATOM 7445 C CA . ALA A 1 114 ? -5.649 -1.762 -12.404 1.00 0.00 132 ALA A CA 4
ATOM 7446 C C . ALA A 1 114 ? -4.920 -0.565 -13.060 1.00 0.00 132 ALA A C 4
ATOM 7447 O O . ALA A 1 114 ? -4.966 -0.374 -14.283 1.00 0.00 132 ALA A O 4
ATOM 7454 N N . GLY A 1 115 ? -4.350 0.340 -12.256 1.00 0.00 133 GLY A N 4
ATOM 7455 C CA . GLY A 1 115 ? -3.589 1.519 -12.681 1.00 0.00 133 GLY A CA 4
ATOM 7456 C C . GLY A 1 115 ? -2.171 1.520 -12.101 1.00 0.00 133 GLY A C 4
ATOM 7457 O O . GLY A 1 115 ? -1.327 2.327 -12.494 1.00 0.00 133 GLY A O 4
ATOM 7461 N N . LEU A 1 116 ? -1.904 0.617 -11.154 1.00 0.00 134 LEU A N 4
ATOM 7462 C CA . LEU A 1 116 ? -0.571 0.143 -10.824 1.00 0.00 134 LEU A CA 4
ATOM 7463 C C . LEU A 1 116 ? -0.087 -0.786 -11.934 1.00 0.00 134 LEU A C 4
ATOM 7464 O O . LEU A 1 116 ? -0.866 -1.259 -12.759 1.00 0.00 134 LEU A O 4
ATOM 7480 N N . ARG A 1 117 ? 1.207 -1.070 -11.936 1.00 0.00 135 ARG A N 4
ATOM 7481 C CA . ARG A 1 117 ? 1.900 -2.039 -12.776 1.00 0.00 135 ARG A CA 4
ATOM 7482 C C . ARG A 1 117 ? 2.350 -3.175 -11.868 1.00 0.00 135 ARG A C 4
ATOM 7483 O O . ARG A 1 117 ? 2.494 -2.969 -10.664 1.00 0.00 135 ARG A O 4
ATOM 7504 N N . THR A 1 118 ? 2.683 -4.327 -12.436 1.00 0.00 136 THR A N 4
ATOM 7505 C CA . THR A 1 118 ? 3.198 -5.470 -11.677 1.00 0.00 136 THR A CA 4
ATOM 7506 C C . THR A 1 118 ? 4.451 -6.046 -12.360 1.00 0.00 136 THR A C 4
ATOM 7507 O O . THR A 1 118 ? 4.860 -7.177 -12.086 1.00 0.00 136 THR A O 4
ATOM 7518 N N . GLU A 1 119 ? 5.071 -5.268 -13.247 1.00 0.00 137 GLU A N 4
ATOM 7519 C CA . GLU A 1 119 ? 6.140 -5.612 -14.166 1.00 0.00 137 GLU A CA 4
ATOM 7520 C C . GLU A 1 119 ? 5.542 -6.438 -15.304 1.00 0.00 137 GLU A C 4
ATOM 7521 O O . GLU A 1 119 ? 5.088 -5.778 -16.264 1.00 0.00 137 GLU A O 4
ATOM 7533 N N . GLY A 1 1 ? -22.287 -10.867 -1.214 1.00 0.00 19 GLY A N 5
ATOM 7534 C CA . GLY A 1 1 ? -22.373 -10.673 0.234 1.00 0.00 19 GLY A CA 5
ATOM 7535 C C . GLY A 1 1 ? -20.987 -10.428 0.784 1.00 0.00 19 GLY A C 5
ATOM 7536 O O . GLY A 1 1 ? -20.317 -9.515 0.309 1.00 0.00 19 GLY A O 5
ATOM 7540 N N . HIS A 1 2 ? -20.544 -11.225 1.761 1.00 0.00 20 HIS A N 5
ATOM 7541 C CA . HIS A 1 2 ? -19.299 -10.967 2.484 1.00 0.00 20 HIS A CA 5
ATOM 7542 C C . HIS A 1 2 ? -18.053 -10.893 1.606 1.00 0.00 20 HIS A C 5
ATOM 7543 O O . HIS A 1 2 ? -17.177 -10.069 1.901 1.00 0.00 20 HIS A O 5
ATOM 7557 N N . MET A 1 3 ? -18.002 -11.667 0.511 1.00 0.00 21 MET A N 5
ATOM 7558 C CA . MET A 1 3 ? -16.899 -11.630 -0.450 1.00 0.00 21 MET A CA 5
ATOM 7559 C C . MET A 1 3 ? -15.565 -11.994 0.232 1.00 0.00 21 MET A C 5
ATOM 7560 O O . MET A 1 3 ? -15.551 -12.545 1.340 1.00 0.00 21 MET A O 5
ATOM 7574 N N . LYS A 1 4 ? -14.442 -11.754 -0.446 1.00 0.00 22 LYS A N 5
ATOM 7575 C CA . LYS A 1 4 ? -13.100 -11.713 0.125 1.00 0.00 22 LYS A CA 5
ATOM 7576 C C . LYS A 1 4 ? -12.383 -10.476 -0.405 1.00 0.00 22 LYS A C 5
ATOM 7577 O O . LYS A 1 4 ? -12.906 -9.775 -1.282 1.00 0.00 22 LYS A O 5
ATOM 7596 N N . PHE A 1 5 ? -11.216 -10.190 0.159 1.00 0.00 23 PHE A N 5
ATOM 7597 C CA . PHE A 1 5 ? -10.304 -9.154 -0.295 1.00 0.00 23 PHE A CA 5
ATOM 7598 C C . PHE A 1 5 ? -9.164 -9.821 -1.076 1.00 0.00 23 PHE A C 5
ATOM 7599 O O . PHE A 1 5 ? -9.065 -11.055 -1.131 1.00 0.00 23 PHE A O 5
ATOM 7616 N N . THR A 1 6 ? -8.306 -9.012 -1.689 1.00 0.00 24 THR A N 5
ATOM 7617 C CA . THR A 1 6 ? -7.134 -9.445 -2.437 1.00 0.00 24 THR A CA 5
ATOM 7618 C C . THR A 1 6 ? -5.950 -8.553 -2.049 1.00 0.00 24 THR A C 5
ATOM 7619 O O . THR A 1 6 ? -6.136 -7.382 -1.709 1.00 0.00 24 THR A O 5
ATOM 7630 N N . ASP A 1 7 ? -4.726 -9.090 -2.119 1.00 0.00 25 ASP A N 5
ATOM 7631 C CA . ASP A 1 7 ? -3.512 -8.398 -1.660 1.00 0.00 25 ASP A CA 5
ATOM 7632 C C . ASP A 1 7 ? -3.344 -7.061 -2.380 1.00 0.00 25 ASP A C 5
ATOM 7633 O O . ASP A 1 7 ? -2.989 -6.056 -1.770 1.00 0.00 25 ASP A O 5
ATOM 7642 N N . GLN A 1 8 ? -3.672 -7.058 -3.674 1.00 0.00 26 GLN A N 5
ATOM 7643 C CA . GLN A 1 8 ? -3.749 -5.910 -4.565 1.00 0.00 26 GLN A CA 5
ATOM 7644 C C . GLN A 1 8 ? -4.562 -4.760 -3.949 1.00 0.00 26 GLN A C 5
ATOM 7645 O O . GLN A 1 8 ? -4.069 -3.649 -3.751 1.00 0.00 26 GLN A O 5
ATOM 7659 N N . GLN A 1 9 ? -5.836 -5.041 -3.674 1.00 0.00 27 GLN A N 5
ATOM 7660 C CA . GLN A 1 9 ? -6.842 -4.093 -3.226 1.00 0.00 27 GLN A CA 5
ATOM 7661 C C . GLN A 1 9 ? -6.481 -3.590 -1.824 1.00 0.00 27 GLN A C 5
ATOM 7662 O O . GLN A 1 9 ? -6.612 -2.398 -1.542 1.00 0.00 27 GLN A O 5
ATOM 7676 N N . ILE A 1 10 ? -5.994 -4.484 -0.954 1.00 0.00 28 ILE A N 5
ATOM 7677 C CA . ILE A 1 10 ? -5.480 -4.115 0.359 1.00 0.00 28 ILE A CA 5
ATOM 7678 C C . ILE A 1 10 ? -4.275 -3.182 0.192 1.00 0.00 28 ILE A C 5
ATOM 7679 O O . ILE A 1 10 ? -4.098 -2.276 1.004 1.00 0.00 28 ILE A O 5
ATOM 7695 N N . GLY A 1 11 ? -3.453 -3.387 -0.838 1.00 0.00 29 GLY A N 5
ATOM 7696 C CA . GLY A 1 11 ? -2.304 -2.559 -1.138 1.00 0.00 29 GLY A CA 5
ATOM 7697 C C . GLY A 1 11 ? -2.705 -1.106 -1.316 1.00 0.00 29 GLY A C 5
ATOM 7698 O O . GLY A 1 11 ? -2.094 -0.250 -0.672 1.00 0.00 29 GLY A O 5
ATOM 7702 N N . VAL A 1 12 ? -3.708 -0.827 -2.155 1.00 0.00 30 VAL A N 5
ATOM 7703 C CA . VAL A 1 12 ? -4.224 0.526 -2.374 1.00 0.00 30 VAL A CA 5
ATOM 7704 C C . VAL A 1 12 ? -4.703 1.103 -1.041 1.00 0.00 30 VAL A C 5
ATOM 7705 O O . VAL A 1 12 ? -4.301 2.199 -0.664 1.00 0.00 30 VAL A O 5
ATOM 7718 N N . LEU A 1 13 ? -5.525 0.353 -0.307 1.00 0.00 31 LEU A N 5
ATOM 7719 C CA . LEU A 1 13 ? -6.085 0.763 0.977 1.00 0.00 31 LEU A CA 5
ATOM 7720 C C . LEU A 1 13 ? -4.997 1.151 1.979 1.00 0.00 31 LEU A C 5
ATOM 7721 O O . LEU A 1 13 ? -5.093 2.201 2.609 1.00 0.00 31 LEU A O 5
ATOM 7737 N N . ALA A 1 14 ? -3.981 0.308 2.159 1.00 0.00 32 ALA A N 5
ATOM 7738 C CA . ALA A 1 14 ? -2.917 0.549 3.119 1.00 0.00 32 ALA A CA 5
ATOM 7739 C C . ALA A 1 14 ? -2.091 1.780 2.737 1.00 0.00 32 ALA A C 5
ATOM 7740 O O . ALA A 1 14 ? -1.784 2.587 3.615 1.00 0.00 32 ALA A O 5
ATOM 7747 N N . GLY A 1 15 ? -1.747 1.958 1.457 1.00 0.00 33 GLY A N 5
ATOM 7748 C CA . GLY A 1 15 ? -1.020 3.157 1.042 1.00 0.00 33 GLY A CA 5
ATOM 7749 C C . GLY A 1 15 ? -1.874 4.413 1.156 1.00 0.00 33 GLY A C 5
ATOM 7750 O O . GLY A 1 15 ? -1.355 5.505 1.369 1.00 0.00 33 GLY A O 5
ATOM 7754 N N . LEU A 1 16 ? -3.196 4.300 1.093 1.00 0.00 34 LEU A N 5
ATOM 7755 C CA . LEU A 1 16 ? -4.052 5.458 1.266 1.00 0.00 34 LEU A CA 5
ATOM 7756 C C . LEU A 1 16 ? -3.972 6.014 2.688 1.00 0.00 34 LEU A C 5
ATOM 7757 O O . LEU A 1 16 ? -4.197 7.206 2.894 1.00 0.00 34 LEU A O 5
ATOM 7773 N N . ALA A 1 17 ? -3.596 5.187 3.670 1.00 0.00 35 ALA A N 5
ATOM 7774 C CA . ALA A 1 17 ? -3.287 5.651 5.017 1.00 0.00 35 ALA A CA 5
ATOM 7775 C C . ALA A 1 17 ? -1.890 6.292 5.120 1.00 0.00 35 ALA A C 5
ATOM 7776 O O . ALA A 1 17 ? -1.657 7.060 6.053 1.00 0.00 35 ALA A O 5
ATOM 7783 N N . ILE A 1 18 ? -0.946 5.988 4.224 1.00 0.00 36 ILE A N 5
ATOM 7784 C CA . ILE A 1 18 ? 0.460 6.359 4.316 1.00 0.00 36 ILE A CA 5
ATOM 7785 C C . ILE A 1 18 ? 0.887 6.837 2.925 1.00 0.00 36 ILE A C 5
ATOM 7786 O O . ILE A 1 18 ? 1.201 6.028 2.055 1.00 0.00 36 ILE A O 5
ATOM 7802 N N . SER A 1 19 ? 0.967 8.152 2.732 1.00 0.00 37 SER A N 5
ATOM 7803 C CA . SER A 1 19 ? 1.350 8.790 1.466 1.00 0.00 37 SER A CA 5
ATOM 7804 C C . SER A 1 19 ? 0.340 8.521 0.327 1.00 0.00 37 SER A C 5
ATOM 7805 O O . SER A 1 19 ? 0.727 8.002 -0.722 1.00 0.00 37 SER A O 5
ATOM 7813 N N . PRO A 1 20 ? -0.940 8.912 0.493 1.00 0.00 38 PRO A N 5
ATOM 7814 C CA . PRO A 1 20 ? -1.963 8.773 -0.542 1.00 0.00 38 PRO A CA 5
ATOM 7815 C C . PRO A 1 20 ? -1.662 9.636 -1.772 1.00 0.00 38 PRO A C 5
ATOM 7816 O O . PRO A 1 20 ? -1.810 9.141 -2.882 1.00 0.00 38 PRO A O 5
ATOM 7827 N N . GLU A 1 21 ? -1.231 10.896 -1.605 1.00 0.00 39 GLU A N 5
ATOM 7828 C CA . GLU A 1 21 ? -0.961 11.827 -2.710 1.00 0.00 39 GLU A CA 5
ATOM 7829 C C . GLU A 1 21 ? 0.007 11.194 -3.707 1.00 0.00 39 GLU A C 5
ATOM 7830 O O . GLU A 1 21 ? -0.324 11.049 -4.880 1.00 0.00 39 GLU A O 5
ATOM 7842 N N . TRP A 1 22 ? 1.170 10.756 -3.218 1.00 0.00 40 TRP A N 5
ATOM 7843 C CA . TRP A 1 22 ? 2.188 10.067 -3.998 1.00 0.00 40 TRP A CA 5
ATOM 7844 C C . TRP A 1 22 ? 1.588 8.865 -4.729 1.00 0.00 40 TRP A C 5
ATOM 7845 O O . TRP A 1 22 ? 1.905 8.632 -5.898 1.00 0.00 40 TRP A O 5
ATOM 7866 N N . LEU A 1 23 ? 0.723 8.097 -4.056 1.00 0.00 41 LEU A N 5
ATOM 7867 C CA . LEU A 1 23 ? 0.194 6.861 -4.618 1.00 0.00 41 LEU A CA 5
ATOM 7868 C C . LEU A 1 23 ? -0.680 7.253 -5.810 1.00 0.00 41 LEU A C 5
ATOM 7869 O O . LEU A 1 23 ? -0.444 6.787 -6.924 1.00 0.00 41 LEU A O 5
ATOM 7885 N N . LYS A 1 24 ? -1.645 8.153 -5.592 1.00 0.00 42 LYS A N 5
ATOM 7886 C CA . LYS A 1 24 ? -2.570 8.617 -6.619 1.00 0.00 42 LYS A CA 5
ATOM 7887 C C . LYS A 1 24 ? -1.814 9.229 -7.785 1.00 0.00 42 LYS A C 5
ATOM 7888 O O . LYS A 1 24 ? -2.156 8.934 -8.922 1.00 0.00 42 LYS A O 5
ATOM 7907 N N . GLN A 1 25 ? -0.805 10.059 -7.516 1.00 0.00 43 GLN A N 5
ATOM 7908 C CA . GLN A 1 25 ? 0.014 10.697 -8.533 1.00 0.00 43 GLN A CA 5
ATOM 7909 C C . GLN A 1 25 ? 0.627 9.639 -9.446 1.00 0.00 43 GLN A C 5
ATOM 7910 O O . GLN A 1 25 ? 0.467 9.705 -10.662 1.00 0.00 43 GLN A O 5
ATOM 7924 N N . ASN A 1 26 ? 1.292 8.636 -8.870 1.00 0.00 44 ASN A N 5
ATOM 7925 C CA . ASN A 1 26 ? 1.996 7.652 -9.678 1.00 0.00 44 ASN A CA 5
ATOM 7926 C C . ASN A 1 26 ? 1.024 6.729 -10.407 1.00 0.00 44 ASN A C 5
ATOM 7927 O O . ASN A 1 26 ? 1.383 6.217 -11.463 1.00 0.00 44 ASN A O 5
ATOM 7938 N N . ILE A 1 27 ? -0.209 6.538 -9.925 1.00 0.00 45 ILE A N 5
ATOM 7939 C CA . ILE A 1 27 ? -1.247 5.893 -10.729 1.00 0.00 45 ILE A CA 5
ATOM 7940 C C . ILE A 1 27 ? -1.725 6.831 -11.846 1.00 0.00 45 ILE A C 5
ATOM 7941 O O . ILE A 1 27 ? -1.979 6.368 -12.956 1.00 0.00 45 ILE A O 5
ATOM 7957 N N . ALA A 1 28 ? -1.859 8.134 -11.597 1.00 0.00 46 ALA A N 5
ATOM 7958 C CA . ALA A 1 28 ? -2.333 9.110 -12.575 1.00 0.00 46 ALA A CA 5
ATOM 7959 C C . ALA A 1 28 ? -1.377 9.271 -13.764 1.00 0.00 46 ALA A C 5
ATOM 7960 O O . ALA A 1 28 ? -1.711 9.980 -14.716 1.00 0.00 46 ALA A O 5
ATOM 7967 N N . ALA A 1 29 ? -0.200 8.637 -13.718 1.00 0.00 47 ALA A N 5
ATOM 7968 C CA . ALA A 1 29 ? 0.710 8.472 -14.843 1.00 0.00 47 ALA A CA 5
ATOM 7969 C C . ALA A 1 29 ? 1.067 6.995 -15.093 1.00 0.00 47 ALA A C 5
ATOM 7970 O O . ALA A 1 29 ? 1.974 6.695 -15.875 1.00 0.00 47 ALA A O 5
ATOM 7977 N N . ASN A 1 30 ? 0.370 6.064 -14.429 1.00 0.00 48 ASN A N 5
ATOM 7978 C CA . ASN A 1 30 ? 0.527 4.604 -14.456 1.00 0.00 48 ASN A CA 5
ATOM 7979 C C . ASN A 1 30 ? 1.986 4.162 -14.218 1.00 0.00 48 ASN A C 5
ATOM 7980 O O . ASN A 1 30 ? 2.429 3.117 -14.687 1.00 0.00 48 ASN A O 5
ATOM 7991 N N . GLN A 1 31 ? 2.754 4.983 -13.495 1.00 0.00 49 GLN A N 5
ATOM 7992 C CA . GLN A 1 31 ? 4.161 4.794 -13.147 1.00 0.00 49 GLN A CA 5
ATOM 7993 C C . GLN A 1 31 ? 4.354 3.893 -11.931 1.00 0.00 49 GLN A C 5
ATOM 7994 O O . GLN A 1 31 ? 5.488 3.526 -11.626 1.00 0.00 49 GLN A O 5
ATOM 8008 N N . LEU A 1 32 ? 3.296 3.514 -11.222 1.00 0.00 50 LEU A N 5
ATOM 8009 C CA . LEU A 1 32 ? 3.428 2.725 -10.001 1.00 0.00 50 LEU A CA 5
ATOM 8010 C C . LEU A 1 32 ? 3.729 1.255 -10.347 1.00 0.00 50 LEU A C 5
ATOM 8011 O O . LEU A 1 32 ? 3.235 0.762 -11.362 1.00 0.00 50 LEU A O 5
ATOM 8027 N N . VAL A 1 33 ? 4.496 0.540 -9.520 1.00 0.00 51 VAL A N 5
ATOM 8028 C CA . VAL A 1 33 ? 4.714 -0.913 -9.595 1.00 0.00 51 VAL A CA 5
ATOM 8029 C C . VAL A 1 33 ? 4.317 -1.520 -8.233 1.00 0.00 51 VAL A C 5
ATOM 8030 O O . VAL A 1 33 ? 4.260 -0.817 -7.218 1.00 0.00 51 VAL A O 5
ATOM 8043 N N . TYR A 1 34 ? 4.036 -2.824 -8.223 1.00 0.00 52 TYR A N 5
ATOM 8044 C CA . TYR A 1 34 ? 3.771 -3.688 -7.083 1.00 0.00 52 TYR A CA 5
ATOM 8045 C C . TYR A 1 34 ? 4.668 -4.922 -7.220 1.00 0.00 52 TYR A C 5
ATOM 8046 O O . TYR A 1 34 ? 4.848 -5.429 -8.333 1.00 0.00 52 TYR A O 5
ATOM 8064 N N . GLY A 1 35 ? 5.170 -5.471 -6.111 1.00 0.00 53 GLY A N 5
ATOM 8065 C CA . GLY A 1 35 ? 5.938 -6.713 -6.118 1.00 0.00 53 GLY A CA 5
ATOM 8066 C C . GLY A 1 35 ? 5.988 -7.329 -4.727 1.00 0.00 53 GLY A C 5
ATOM 8067 O O . GLY A 1 35 ? 5.530 -6.709 -3.767 1.00 0.00 53 GLY A O 5
ATOM 8071 N N . ILE A 1 36 ? 6.555 -8.531 -4.623 1.00 0.00 54 ILE A N 5
ATOM 8072 C CA . ILE A 1 36 ? 6.901 -9.175 -3.363 1.00 0.00 54 ILE A CA 5
ATOM 8073 C C . ILE A 1 36 ? 8.417 -9.089 -3.251 1.00 0.00 54 ILE A C 5
ATOM 8074 O O . ILE A 1 36 ? 9.124 -9.124 -4.257 1.00 0.00 54 ILE A O 5
ATOM 8090 N N . VAL A 1 37 ? 8.906 -8.978 -2.022 1.00 0.00 55 VAL A N 5
ATOM 8091 C CA . VAL A 1 37 ? 10.315 -9.006 -1.653 1.00 0.00 55 VAL A CA 5
ATOM 8092 C C . VAL A 1 37 ? 11.050 -10.213 -2.249 1.00 0.00 55 VAL A C 5
ATOM 8093 O O . VAL A 1 37 ? 11.748 -10.057 -3.257 1.00 0.00 55 VAL A O 5
ATOM 8106 N N . LYS A 1 38 ? 10.863 -11.397 -1.650 1.00 0.00 56 LYS A N 5
ATOM 8107 C CA . LYS A 1 38 ? 11.593 -12.627 -1.918 1.00 0.00 56 LYS A CA 5
ATOM 8108 C C . LYS A 1 38 ? 13.119 -12.516 -1.733 1.00 0.00 56 LYS A C 5
ATOM 8109 O O . LYS A 1 38 ? 13.664 -11.412 -1.620 1.00 0.00 56 LYS A O 5
ATOM 8128 N N . PRO A 1 39 ? 13.854 -13.643 -1.663 1.00 0.00 57 PRO A N 5
ATOM 8129 C CA . PRO A 1 39 ? 15.312 -13.641 -1.616 1.00 0.00 57 PRO A CA 5
ATOM 8130 C C . PRO A 1 39 ? 15.870 -13.418 -3.031 1.00 0.00 57 PRO A C 5
ATOM 8131 O O . PRO A 1 39 ? 16.510 -14.291 -3.637 1.00 0.00 57 PRO A O 5
ATOM 8142 N N . SER A 1 40 ? 15.584 -12.236 -3.562 1.00 0.00 58 SER A N 5
ATOM 8143 C CA . SER A 1 40 ? 15.762 -11.854 -4.953 1.00 0.00 58 SER A CA 5
ATOM 8144 C C . SER A 1 40 ? 16.281 -10.427 -5.111 1.00 0.00 58 SER A C 5
ATOM 8145 O O . SER A 1 40 ? 16.802 -10.099 -6.176 1.00 0.00 58 SER A O 5
ATOM 8153 N N . ASP A 1 41 ? 16.195 -9.578 -4.082 1.00 0.00 59 ASP A N 5
ATOM 8154 C CA . ASP A 1 41 ? 16.440 -8.138 -4.202 1.00 0.00 59 ASP A CA 5
ATOM 8155 C C . ASP A 1 41 ? 17.075 -7.630 -2.902 1.00 0.00 59 ASP A C 5
ATOM 8156 O O . ASP A 1 41 ? 16.977 -8.310 -1.878 1.00 0.00 59 ASP A O 5
ATOM 8165 N N . THR A 1 42 ? 17.721 -6.464 -2.891 1.00 0.00 60 THR A N 5
ATOM 8166 C CA . THR A 1 42 ? 18.226 -5.864 -1.661 1.00 0.00 60 THR A CA 5
ATOM 8167 C C . THR A 1 42 ? 17.031 -5.380 -0.849 1.00 0.00 60 THR A C 5
ATOM 8168 O O . THR A 1 42 ? 16.281 -4.511 -1.297 1.00 0.00 60 THR A O 5
ATOM 8179 N N . VAL A 1 43 ? 16.852 -5.952 0.340 1.00 0.00 61 VAL A N 5
ATOM 8180 C CA . VAL A 1 43 ? 15.772 -5.634 1.259 1.00 0.00 61 VAL A CA 5
ATOM 8181 C C . VAL A 1 43 ? 16.318 -5.616 2.689 1.00 0.00 61 VAL A C 5
ATOM 8182 O O . VAL A 1 43 ? 17.370 -6.212 2.944 1.00 0.00 61 VAL A O 5
ATOM 8195 N N . PRO A 1 44 ? 15.632 -4.954 3.635 1.00 0.00 62 PRO A N 5
ATOM 8196 C CA . PRO A 1 44 ? 15.960 -5.078 5.042 1.00 0.00 62 PRO A CA 5
ATOM 8197 C C . PRO A 1 44 ? 15.537 -6.458 5.556 1.00 0.00 62 PRO A C 5
ATOM 8198 O O . PRO A 1 44 ? 15.010 -7.304 4.827 1.00 0.00 62 PRO A O 5
ATOM 8209 N N . ALA A 1 45 ? 15.755 -6.686 6.846 1.00 0.00 63 ALA A N 5
ATOM 8210 C CA . ALA A 1 45 ? 15.214 -7.847 7.516 1.00 0.00 63 ALA A CA 5
ATOM 8211 C C . ALA A 1 45 ? 13.706 -7.712 7.734 1.00 0.00 63 ALA A C 5
ATOM 8212 O O . ALA A 1 45 ? 13.157 -6.605 7.719 1.00 0.00 63 ALA A O 5
ATOM 8219 N N . GLY A 1 46 ? 13.037 -8.833 8.022 1.00 0.00 64 GLY A N 5
ATOM 8220 C CA . GLY A 1 46 ? 11.670 -8.818 8.532 1.00 0.00 64 GLY A CA 5
ATOM 8221 C C . GLY A 1 46 ? 10.604 -8.681 7.450 1.00 0.00 64 GLY A C 5
ATOM 8222 O O . GLY A 1 46 ? 9.482 -8.290 7.783 1.00 0.00 64 GLY A O 5
ATOM 8226 N N . VAL A 1 47 ? 10.933 -8.927 6.178 1.00 0.00 65 VAL A N 5
ATOM 8227 C CA . VAL A 1 47 ? 10.051 -8.649 5.044 1.00 0.00 65 VAL A CA 5
ATOM 8228 C C . VAL A 1 47 ? 10.108 -9.724 3.948 1.00 0.00 65 VAL A C 5
ATOM 8229 O O . VAL A 1 47 ? 9.672 -9.461 2.841 1.00 0.00 65 VAL A O 5
ATOM 8242 N N . ASP A 1 48 ? 10.589 -10.934 4.231 1.00 0.00 66 ASP A N 5
ATOM 8243 C CA . ASP A 1 48 ? 10.956 -11.998 3.267 1.00 0.00 66 ASP A CA 5
ATOM 8244 C C . ASP A 1 48 ? 9.842 -12.461 2.305 1.00 0.00 66 ASP A C 5
ATOM 8245 O O . ASP A 1 48 ? 10.071 -13.104 1.283 1.00 0.00 66 ASP A O 5
ATOM 8254 N N . ASP A 1 49 ? 8.610 -12.064 2.594 1.00 0.00 67 ASP A N 5
ATOM 8255 C CA . ASP A 1 49 ? 7.415 -12.310 1.766 1.00 0.00 67 ASP A CA 5
ATOM 8256 C C . ASP A 1 49 ? 6.451 -11.116 1.787 1.00 0.00 67 ASP A C 5
ATOM 8257 O O . ASP A 1 49 ? 5.284 -11.228 1.418 1.00 0.00 67 ASP A O 5
ATOM 8266 N N . TYR A 1 50 ? 6.920 -9.956 2.256 1.00 0.00 68 TYR A N 5
ATOM 8267 C CA . TYR A 1 50 ? 6.122 -8.740 2.256 1.00 0.00 68 TYR A CA 5
ATOM 8268 C C . TYR A 1 50 ? 5.946 -8.262 0.819 1.00 0.00 68 TYR A C 5
ATOM 8269 O O . TYR A 1 50 ? 6.846 -8.388 -0.016 1.00 0.00 68 TYR A O 5
ATOM 8287 N N . SER A 1 51 ? 4.805 -7.639 0.554 1.00 0.00 69 SER A N 5
ATOM 8288 C CA . SER A 1 51 ? 4.583 -6.824 -0.606 1.00 0.00 69 SER A CA 5
ATOM 8289 C C . SER A 1 51 ? 5.342 -5.501 -0.463 1.00 0.00 69 SER A C 5
ATOM 8290 O O . SER A 1 51 ? 5.590 -5.034 0.654 1.00 0.00 69 SER A O 5
ATOM 8298 N N . TYR A 1 52 ? 5.623 -4.841 -1.587 1.00 0.00 70 TYR A N 5
ATOM 8299 C CA . TYR A 1 52 ? 6.019 -3.441 -1.648 1.00 0.00 70 TYR A CA 5
ATOM 8300 C C . TYR A 1 52 ? 5.282 -2.736 -2.780 1.00 0.00 70 TYR A C 5
ATOM 8301 O O . TYR A 1 52 ? 4.729 -3.380 -3.678 1.00 0.00 70 TYR A O 5
ATOM 8319 N N . LEU A 1 53 ? 5.270 -1.404 -2.708 1.00 0.00 71 LEU A N 5
ATOM 8320 C CA . LEU A 1 53 ? 4.803 -0.491 -3.740 1.00 0.00 71 LEU A CA 5
ATOM 8321 C C . LEU A 1 53 ? 5.869 0.588 -3.845 1.00 0.00 71 LEU A C 5
ATOM 8322 O O . LEU A 1 53 ? 6.381 1.069 -2.829 1.00 0.00 71 LEU A O 5
ATOM 8338 N N . VAL A 1 54 ? 6.208 0.945 -5.073 1.00 0.00 72 VAL A N 5
ATOM 8339 C CA . VAL A 1 54 ? 7.207 1.934 -5.451 1.00 0.00 72 VAL A CA 5
ATOM 8340 C C . VAL A 1 54 ? 6.764 2.434 -6.838 1.00 0.00 72 VAL A C 5
ATOM 8341 O O . VAL A 1 54 ? 5.713 2.016 -7.339 1.00 0.00 72 VAL A O 5
ATOM 8354 N N . ALA A 1 55 ? 7.508 3.331 -7.479 1.00 0.00 73 ALA A N 5
ATOM 8355 C CA . ALA A 1 55 ? 7.194 3.762 -8.830 1.00 0.00 73 ALA A CA 5
ATOM 8356 C C . ALA A 1 55 ? 8.444 3.731 -9.702 1.00 0.00 73 ALA A C 5
ATOM 8357 O O . ALA A 1 55 ? 9.568 3.714 -9.194 1.00 0.00 73 ALA A O 5
ATOM 8364 N N . ALA A 1 56 ? 8.213 3.664 -11.012 1.00 0.00 74 ALA A N 5
ATOM 8365 C CA . ALA A 1 56 ? 9.175 3.246 -12.024 1.00 0.00 74 ALA A CA 5
ATOM 8366 C C . ALA A 1 56 ? 10.301 4.234 -12.274 1.00 0.00 74 ALA A C 5
ATOM 8367 O O . ALA A 1 56 ? 11.323 3.862 -12.854 1.00 0.00 74 ALA A O 5
ATOM 8374 N N . ASP A 1 57 ? 10.118 5.473 -11.844 1.00 0.00 75 ASP A N 5
ATOM 8375 C CA . ASP A 1 57 ? 11.141 6.507 -11.923 1.00 0.00 75 ASP A CA 5
ATOM 8376 C C . ASP A 1 57 ? 11.546 6.996 -10.537 1.00 0.00 75 ASP A C 5
ATOM 8377 O O . ASP A 1 57 ? 12.647 7.506 -10.359 1.00 0.00 75 ASP A O 5
ATOM 8386 N N . ASP A 1 58 ? 10.725 6.772 -9.514 1.00 0.00 76 ASP A N 5
ATOM 8387 C CA . ASP A 1 58 ? 11.007 7.239 -8.159 1.00 0.00 76 ASP A CA 5
ATOM 8388 C C . ASP A 1 58 ? 11.824 6.182 -7.398 1.00 0.00 76 ASP A C 5
ATOM 8389 O O . ASP A 1 58 ? 11.571 5.941 -6.218 1.00 0.00 76 ASP A O 5
ATOM 8398 N N . GLN A 1 59 ? 12.773 5.503 -8.057 1.00 0.00 77 GLN A N 5
ATOM 8399 C CA . GLN A 1 59 ? 13.430 4.305 -7.522 1.00 0.00 77 GLN A CA 5
ATOM 8400 C C . GLN A 1 59 ? 13.978 4.508 -6.100 1.00 0.00 77 GLN A C 5
ATOM 8401 O O . GLN A 1 59 ? 13.654 3.727 -5.199 1.00 0.00 77 GLN A O 5
ATOM 8415 N N . ASP A 1 60 ? 14.774 5.562 -5.889 1.00 0.00 78 ASP A N 5
ATOM 8416 C CA . ASP A 1 60 ? 15.328 5.894 -4.568 1.00 0.00 78 ASP A CA 5
ATOM 8417 C C . ASP A 1 60 ? 14.469 6.941 -3.846 1.00 0.00 78 ASP A C 5
ATOM 8418 O O . ASP A 1 60 ? 14.827 7.387 -2.753 1.00 0.00 78 ASP A O 5
ATOM 8427 N N . GLY A 1 61 ? 13.352 7.368 -4.432 1.00 0.00 79 GLY A N 5
ATOM 8428 C CA . GLY A 1 61 ? 12.552 8.501 -3.993 1.00 0.00 79 GLY A CA 5
ATOM 8429 C C . GLY A 1 61 ? 11.758 8.202 -2.723 1.00 0.00 79 GLY A C 5
ATOM 8430 O O . GLY A 1 61 ? 12.054 8.780 -1.673 1.00 0.00 79 GLY A O 5
ATOM 8434 N N . THR A 1 62 ? 10.780 7.293 -2.798 1.00 0.00 80 THR A N 5
ATOM 8435 C CA . THR A 1 62 ? 9.946 6.866 -1.670 1.00 0.00 80 THR A CA 5
ATOM 8436 C C . THR A 1 62 ? 9.647 5.369 -1.850 1.00 0.00 80 THR A C 5
ATOM 8437 O O . THR A 1 62 ? 9.648 4.895 -2.986 1.00 0.00 80 THR A O 5
ATOM 8448 N N . ILE A 1 63 ? 9.375 4.608 -0.780 1.00 0.00 81 ILE A N 5
ATOM 8449 C CA . ILE A 1 63 ? 8.969 3.209 -0.907 1.00 0.00 81 ILE A CA 5
ATOM 8450 C C . ILE A 1 63 ? 8.115 2.843 0.323 1.00 0.00 81 ILE A C 5
ATOM 8451 O O . ILE A 1 63 ? 8.370 3.341 1.430 1.00 0.00 81 ILE A O 5
ATOM 8467 N N . ILE A 1 64 ? 7.146 1.930 0.194 1.00 0.00 82 ILE A N 5
ATOM 8468 C CA . ILE A 1 64 ? 6.370 1.385 1.309 1.00 0.00 82 ILE A CA 5
ATOM 8469 C C . ILE A 1 64 ? 6.234 -0.132 1.119 1.00 0.00 82 ILE A C 5
ATOM 8470 O O . ILE A 1 64 ? 6.194 -0.635 -0.003 1.00 0.00 82 ILE A O 5
ATOM 8486 N N . PHE A 1 65 ? 6.137 -0.871 2.229 1.00 0.00 83 PHE A N 5
ATOM 8487 C CA . PHE A 1 65 ? 5.993 -2.323 2.296 1.00 0.00 83 PHE A CA 5
ATOM 8488 C C . PHE A 1 65 ? 4.751 -2.673 3.123 1.00 0.00 83 PHE A C 5
ATOM 8489 O O . PHE A 1 65 ? 4.248 -1.835 3.883 1.00 0.00 83 PHE A O 5
ATOM 8506 N N . PHE A 1 66 ? 4.241 -3.904 3.018 1.00 0.00 84 PHE A N 5
ATOM 8507 C CA . PHE A 1 66 ? 3.117 -4.390 3.823 1.00 0.00 84 PHE A CA 5
ATOM 8508 C C . PHE A 1 66 ? 3.032 -5.912 3.815 1.00 0.00 84 PHE A C 5
ATOM 8509 O O . PHE A 1 66 ? 3.552 -6.541 2.896 1.00 0.00 84 PHE A O 5
ATOM 8526 N N . LYS A 1 67 ? 2.333 -6.488 4.801 1.00 0.00 85 LYS A N 5
ATOM 8527 C CA . LYS A 1 67 ? 1.828 -7.855 4.749 1.00 0.00 85 LYS A CA 5
ATOM 8528 C C . LYS A 1 67 ? 0.469 -7.905 5.418 1.00 0.00 85 LYS A C 5
ATOM 8529 O O . LYS A 1 67 ? 0.387 -7.645 6.624 1.00 0.00 85 LYS A O 5
ATOM 8548 N N . ALA A 1 68 ? -0.598 -8.132 4.646 1.00 0.00 86 ALA A N 5
ATOM 8549 C CA . ALA A 1 68 ? -1.916 -8.334 5.225 1.00 0.00 86 ALA A CA 5
ATOM 8550 C C . ALA A 1 68 ? -1.999 -9.791 5.667 1.00 0.00 86 ALA A C 5
ATOM 8551 O O . ALA A 1 68 ? -2.123 -10.716 4.861 1.00 0.00 86 ALA A O 5
ATOM 8558 N N . GLU A 1 69 ? -1.858 -9.977 6.967 1.00 0.00 87 GLU A N 5
ATOM 8559 C CA . GLU A 1 69 ? -1.913 -11.246 7.665 1.00 0.00 87 GLU A CA 5
ATOM 8560 C C . GLU A 1 69 ? -3.339 -11.388 8.188 1.00 0.00 87 GLU A C 5
ATOM 8561 O O . GLU A 1 69 ? -3.629 -10.927 9.296 1.00 0.00 87 GLU A O 5
ATOM 8573 N N . GLY A 1 70 ? -4.229 -11.993 7.400 1.00 0.00 88 GLY A N 5
ATOM 8574 C CA . GLY A 1 70 ? -5.605 -12.194 7.810 1.00 0.00 88 GLY A CA 5
ATOM 8575 C C . GLY A 1 70 ? -6.303 -10.851 8.023 1.00 0.00 88 GLY A C 5
ATOM 8576 O O . GLY A 1 70 ? -6.149 -9.905 7.248 1.00 0.00 88 GLY A O 5
ATOM 8580 N N . GLN A 1 71 ? -7.079 -10.766 9.102 1.00 0.00 89 GLN A N 5
ATOM 8581 C CA . GLN A 1 71 ? -7.846 -9.591 9.491 1.00 0.00 89 GLN A CA 5
ATOM 8582 C C . GLN A 1 71 ? -7.012 -8.344 9.813 1.00 0.00 89 GLN A C 5
ATOM 8583 O O . GLN A 1 71 ? -7.630 -7.360 10.214 1.00 0.00 89 GLN A O 5
ATOM 8597 N N . THR A 1 72 ? -5.691 -8.322 9.639 1.00 0.00 90 THR A N 5
ATOM 8598 C CA . THR A 1 72 ? -4.816 -7.212 10.001 1.00 0.00 90 THR A CA 5
ATOM 8599 C C . THR A 1 72 ? -3.663 -7.079 8.990 1.00 0.00 90 THR A C 5
ATOM 8600 O O . THR A 1 72 ? -3.304 -8.044 8.321 1.00 0.00 90 THR A O 5
ATOM 8611 N N . VAL A 1 73 ? -3.050 -5.897 8.874 1.00 0.00 91 VAL A N 5
ATOM 8612 C CA . VAL A 1 73 ? -1.914 -5.652 7.984 1.00 0.00 91 VAL A CA 5
ATOM 8613 C C . VAL A 1 73 ? -0.823 -4.827 8.614 1.00 0.00 91 VAL A C 5
ATOM 8614 O O . VAL A 1 73 ? -1.065 -3.670 8.943 1.00 0.00 91 VAL A O 5
ATOM 8627 N N . ILE A 1 74 ? 0.372 -5.405 8.727 1.00 0.00 92 ILE A N 5
ATOM 8628 C CA . ILE A 1 74 ? 1.560 -4.697 9.163 1.00 0.00 92 ILE A CA 5
ATOM 8629 C C . ILE A 1 74 ? 2.049 -3.897 7.951 1.00 0.00 92 ILE A C 5
ATOM 8630 O O . ILE A 1 74 ? 2.775 -4.407 7.099 1.00 0.00 92 ILE A O 5
ATOM 8646 N N . ILE A 1 75 ? 1.630 -2.640 7.866 1.00 0.00 93 ILE A N 5
ATOM 8647 C CA . ILE A 1 75 ? 2.188 -1.614 7.004 1.00 0.00 93 ILE A CA 5
ATOM 8648 C C . ILE A 1 75 ? 3.587 -1.334 7.549 1.00 0.00 93 ILE A C 5
ATOM 8649 O O . ILE A 1 75 ? 3.752 -1.028 8.737 1.00 0.00 93 ILE A O 5
ATOM 8665 N N . LYS A 1 76 ? 4.593 -1.440 6.680 1.00 0.00 94 LYS A N 5
ATOM 8666 C CA . LYS A 1 76 ? 5.981 -1.146 7.001 1.00 0.00 94 LYS A CA 5
ATOM 8667 C C . LYS A 1 76 ? 6.452 -0.049 6.042 1.00 0.00 94 LYS A C 5
ATOM 8668 O O . LYS A 1 76 ? 6.849 -0.331 4.917 1.00 0.00 94 LYS A O 5
ATOM 8687 N N . TYR A 1 77 ? 6.401 1.220 6.444 1.00 0.00 95 TYR A N 5
ATOM 8688 C CA . TYR A 1 77 ? 6.771 2.347 5.581 1.00 0.00 95 TYR A CA 5
ATOM 8689 C C . TYR A 1 77 ? 8.061 3.001 6.037 1.00 0.00 95 TYR A C 5
ATOM 8690 O O . TYR A 1 77 ? 8.483 2.834 7.183 1.00 0.00 95 TYR A O 5
ATOM 8708 N N . THR A 1 78 ? 8.650 3.794 5.150 1.00 0.00 96 THR A N 5
ATOM 8709 C CA . THR A 1 78 ? 9.768 4.664 5.442 1.00 0.00 96 THR A CA 5
ATOM 8710 C C . THR A 1 78 ? 9.620 5.900 4.550 1.00 0.00 96 THR A C 5
ATOM 8711 O O . THR A 1 78 ? 8.825 5.909 3.606 1.00 0.00 96 THR A O 5
ATOM 8722 N N . SER A 1 79 ? 10.388 6.939 4.855 1.00 0.00 97 SER A N 5
ATOM 8723 C CA . SER A 1 79 ? 10.542 8.140 4.045 1.00 0.00 97 SER A CA 5
ATOM 8724 C C . SER A 1 79 ? 11.806 8.072 3.198 1.00 0.00 97 SER A C 5
ATOM 8725 O O . SER A 1 79 ? 11.988 8.886 2.303 1.00 0.00 97 SER A O 5
ATOM 8733 N N . GLN A 1 80 ? 12.675 7.105 3.491 1.00 0.00 98 GLN A N 5
ATOM 8734 C CA . GLN A 1 80 ? 13.930 6.910 2.798 1.00 0.00 98 GLN A CA 5
ATOM 8735 C C . GLN A 1 80 ? 14.157 5.420 2.611 1.00 0.00 98 GLN A C 5
ATOM 8736 O O . GLN A 1 80 ? 14.076 4.640 3.565 1.00 0.00 98 GLN A O 5
ATOM 8750 N N . ARG A 1 81 ? 14.528 5.037 1.395 1.00 0.00 99 ARG A N 5
ATOM 8751 C CA . ARG A 1 81 ? 14.848 3.662 1.008 1.00 0.00 99 ARG A CA 5
ATOM 8752 C C . ARG A 1 81 ? 15.943 3.050 1.893 1.00 0.00 99 ARG A C 5
ATOM 8753 O O . ARG A 1 81 ? 15.951 1.833 2.108 1.00 0.00 99 ARG A O 5
ATOM 8774 N N . ASN A 1 82 ? 16.801 3.891 2.482 1.00 0.00 100 ASN A N 5
ATOM 8775 C CA . ASN A 1 82 ? 17.915 3.440 3.324 1.00 0.00 100 ASN A CA 5
ATOM 8776 C C . ASN A 1 82 ? 17.630 3.118 4.793 1.00 0.00 100 ASN A C 5
ATOM 8777 O O . ASN A 1 82 ? 18.525 2.625 5.478 1.00 0.00 100 ASN A O 5
ATOM 8788 N N . THR A 1 83 ? 16.427 3.352 5.289 1.00 0.00 101 THR A N 5
ATOM 8789 C CA . THR A 1 83 ? 16.134 3.284 6.736 1.00 0.00 101 THR A CA 5
ATOM 8790 C C . THR A 1 83 ? 15.126 2.191 7.112 1.00 0.00 101 THR A C 5
ATOM 8791 O O . THR A 1 83 ? 14.390 1.674 6.263 1.00 0.00 101 THR A O 5
ATOM 8802 N N . LYS A 1 84 ? 15.104 1.819 8.405 1.00 0.00 102 LYS A N 5
ATOM 8803 C CA . LYS A 1 84 ? 14.196 0.800 8.931 1.00 0.00 102 LYS A CA 5
ATOM 8804 C C . LYS A 1 84 ? 12.759 1.280 8.806 1.00 0.00 102 LYS A C 5
ATOM 8805 O O . LYS A 1 84 ? 12.496 2.484 8.830 1.00 0.00 102 LYS A O 5
ATOM 8824 N N . LEU A 1 85 ? 11.829 0.338 8.705 1.00 0.00 103 LEU A N 5
ATOM 8825 C CA . LEU A 1 85 ? 10.435 0.643 8.465 1.00 0.00 103 LEU A CA 5
ATOM 8826 C C . LEU A 1 85 ? 9.723 0.873 9.794 1.00 0.00 103 LEU A C 5
ATOM 8827 O O . LEU A 1 85 ? 9.929 0.139 10.766 1.00 0.00 103 LEU A O 5
ATOM 8843 N N . LYS A 1 86 ? 8.843 1.871 9.819 1.00 0.00 104 LYS A N 5
ATOM 8844 C CA . LYS A 1 86 ? 7.835 2.042 10.858 1.00 0.00 104 LYS A CA 5
ATOM 8845 C C . LYS A 1 86 ? 6.894 0.835 10.868 1.00 0.00 104 LYS A C 5
ATOM 8846 O O . LYS A 1 86 ? 6.959 -0.020 9.982 1.00 0.00 104 LYS A O 5
ATOM 8865 N N . ALA A 1 87 ? 5.985 0.782 11.838 1.00 0.00 105 ALA A N 5
ATOM 8866 C CA . ALA A 1 87 ? 4.954 -0.245 11.918 1.00 0.00 105 ALA A CA 5
ATOM 8867 C C . ALA A 1 87 ? 3.610 0.424 12.181 1.00 0.00 105 ALA A C 5
ATOM 8868 O O . ALA A 1 87 ? 3.462 1.157 13.158 1.00 0.00 105 ALA A O 5
ATOM 8875 N N . LYS A 1 88 ? 2.620 0.174 11.331 1.00 0.00 106 LYS A N 5
ATOM 8876 C CA . LYS A 1 88 ? 1.204 0.414 11.599 1.00 0.00 106 LYS A CA 5
ATOM 8877 C C . LYS A 1 88 ? 0.542 -0.919 11.274 1.00 0.00 106 LYS A C 5
ATOM 8878 O O . LYS A 1 88 ? 0.754 -1.430 10.179 1.00 0.00 106 LYS A O 5
ATOM 8897 N N . ALA A 1 89 ? -0.178 -1.522 12.216 1.00 0.00 107 ALA A N 5
ATOM 8898 C CA . ALA A 1 89 ? -0.973 -2.717 11.932 1.00 0.00 107 ALA A CA 5
ATOM 8899 C C . ALA A 1 89 ? -2.412 -2.230 11.684 1.00 0.00 107 ALA A C 5
ATOM 8900 O O . ALA A 1 89 ? -2.859 -1.469 12.547 1.00 0.00 107 ALA A O 5
ATOM 8907 N N . LEU A 1 90 ? -3.122 -2.569 10.581 1.00 0.00 108 LEU A N 5
ATOM 8908 C CA . LEU A 1 90 ? -4.504 -2.060 10.454 1.00 0.00 108 LEU A CA 5
ATOM 8909 C C . LEU A 1 90 ? -5.426 -3.230 10.252 1.00 0.00 108 LEU A C 5
ATOM 8910 O O . LEU A 1 90 ? -5.087 -4.119 9.477 1.00 0.00 108 LEU A O 5
ATOM 8926 N N . THR A 1 91 ? -6.579 -3.247 10.909 1.00 0.00 109 THR A N 5
ATOM 8927 C CA . THR A 1 91 ? -7.551 -4.283 10.614 1.00 0.00 109 THR A CA 5
ATOM 8928 C C . THR A 1 91 ? -8.055 -4.142 9.171 1.00 0.00 109 THR A C 5
ATOM 8929 O O . THR A 1 91 ? -8.212 -3.018 8.684 1.00 0.00 109 THR A O 5
ATOM 8940 N N . LEU A 1 92 ? -8.405 -5.258 8.512 1.00 0.00 110 LEU A N 5
ATOM 8941 C CA . LEU A 1 92 ? -9.177 -5.237 7.271 1.00 0.00 110 LEU A CA 5
ATOM 8942 C C . LEU A 1 92 ? -10.410 -4.349 7.439 1.00 0.00 110 LEU A C 5
ATOM 8943 O O . LEU A 1 92 ? -10.780 -3.593 6.544 1.00 0.00 110 LEU A O 5
ATOM 8959 N N . SER A 1 93 ? -11.066 -4.474 8.596 1.00 0.00 111 SER A N 5
ATOM 8960 C CA . SER A 1 93 ? -12.282 -3.751 8.892 1.00 0.00 111 SER A CA 5
ATOM 8961 C C . SER A 1 93 ? -12.019 -2.242 8.901 1.00 0.00 111 SER A C 5
ATOM 8962 O O . SER A 1 93 ? -12.783 -1.512 8.269 1.00 0.00 111 SER A O 5
ATOM 8970 N N . GLN A 1 94 ? -10.936 -1.782 9.553 1.00 0.00 112 GLN A N 5
ATOM 8971 C CA . GLN A 1 94 ? -10.545 -0.378 9.537 1.00 0.00 112 GLN A CA 5
ATOM 8972 C C . GLN A 1 94 ? -10.457 0.130 8.113 1.00 0.00 112 GLN A C 5
ATOM 8973 O O . GLN A 1 94 ? -11.197 1.036 7.751 1.00 0.00 112 GLN A O 5
ATOM 8987 N N . LEU A 1 95 ? -9.581 -0.455 7.304 1.00 0.00 113 LEU A N 5
ATOM 8988 C CA . LEU A 1 95 ? -9.298 0.072 5.977 1.00 0.00 113 LEU A CA 5
ATOM 8989 C C . LEU A 1 95 ? -10.542 0.064 5.088 1.00 0.00 113 LEU A C 5
ATOM 8990 O O . LEU A 1 95 ? -10.724 0.967 4.276 1.00 0.00 113 LEU A O 5
ATOM 9006 N N . LYS A 1 96 ? -11.439 -0.911 5.262 1.00 0.00 114 LYS A N 5
ATOM 9007 C CA . LYS A 1 96 ? -12.717 -0.931 4.559 1.00 0.00 114 LYS A CA 5
ATOM 9008 C C . LYS A 1 96 ? -13.587 0.240 5.019 1.00 0.00 114 LYS A C 5
ATOM 9009 O O . LYS A 1 96 ? -14.334 0.806 4.215 1.00 0.00 114 LYS A O 5
ATOM 9028 N N . LYS A 1 97 ? -13.609 0.556 6.312 1.00 0.00 115 LYS A N 5
ATOM 9029 C CA . LYS A 1 97 ? -14.444 1.620 6.834 1.00 0.00 115 LYS A CA 5
ATOM 9030 C C . LYS A 1 97 ? -13.912 2.975 6.414 1.00 0.00 115 LYS A C 5
ATOM 9031 O O . LYS A 1 97 ? -14.699 3.757 5.879 1.00 0.00 115 LYS A O 5
ATOM 9050 N N . GLU A 1 98 ? -12.617 3.211 6.612 1.00 0.00 116 GLU A N 5
ATOM 9051 C CA . GLU A 1 98 ? -11.896 4.420 6.239 1.00 0.00 116 GLU A CA 5
ATOM 9052 C C . GLU A 1 98 ? -12.107 4.665 4.746 1.00 0.00 116 GLU A C 5
ATOM 9053 O O . GLU A 1 98 ? -12.640 5.700 4.358 1.00 0.00 116 GLU A O 5
ATOM 9065 N N . PHE A 1 99 ? -11.747 3.688 3.909 1.00 0.00 117 PHE A N 5
ATOM 9066 C CA . PHE A 1 99 ? -11.482 3.919 2.495 1.00 0.00 117 PHE A CA 5
ATOM 9067 C C . PHE A 1 99 ? -12.426 3.143 1.576 1.00 0.00 117 PHE A C 5
ATOM 9068 O O . PHE A 1 99 ? -12.123 2.973 0.397 1.00 0.00 117 PHE A O 5
ATOM 9085 N N . TYR A 1 100 ? -13.560 2.627 2.069 1.00 0.00 118 TYR A N 5
ATOM 9086 C CA . TYR A 1 100 ? -14.471 1.863 1.209 1.00 0.00 118 TYR A CA 5
ATOM 9087 C C . TYR A 1 100 ? -15.970 1.968 1.523 1.00 0.00 118 TYR A C 5
ATOM 9088 O O . TYR A 1 100 ? -16.734 1.044 1.224 1.00 0.00 118 TYR A O 5
ATOM 9106 N N . GLN A 1 101 ? -16.428 3.069 2.127 1.00 0.00 119 GLN A N 5
ATOM 9107 C CA . GLN A 1 101 ? -17.830 3.236 2.498 1.00 0.00 119 GLN A CA 5
ATOM 9108 C C . GLN A 1 101 ? -18.742 3.644 1.320 1.00 0.00 119 GLN A C 5
ATOM 9109 O O . GLN A 1 101 ? -19.744 2.961 1.097 1.00 0.00 119 GLN A O 5
ATOM 9123 N N . THR A 1 102 ? -18.443 4.707 0.558 1.00 0.00 120 THR A N 5
ATOM 9124 C CA . THR A 1 102 ? -19.367 5.222 -0.468 1.00 0.00 120 THR A CA 5
ATOM 9125 C C . THR A 1 102 ? -19.208 4.472 -1.803 1.00 0.00 120 THR A C 5
ATOM 9126 O O . THR A 1 102 ? -18.148 3.900 -2.067 1.00 0.00 120 THR A O 5
ATOM 9137 N N . ARG A 1 103 ? -20.216 4.513 -2.687 1.00 0.00 121 ARG A N 5
ATOM 9138 C CA . ARG A 1 103 ? -20.133 3.885 -4.012 1.00 0.00 121 ARG A CA 5
ATOM 9139 C C . ARG A 1 103 ? -19.061 4.482 -4.912 1.00 0.00 121 ARG A C 5
ATOM 9140 O O . ARG A 1 103 ? -18.383 3.691 -5.566 1.00 0.00 121 ARG A O 5
ATOM 9161 N N . SER A 1 104 ? -18.926 5.811 -5.007 1.00 0.00 122 SER A N 5
ATOM 9162 C CA . SER A 1 104 ? -17.916 6.382 -5.899 1.00 0.00 122 SER A CA 5
ATOM 9163 C C . SER A 1 104 ? -16.539 5.922 -5.440 1.00 0.00 122 SER A C 5
ATOM 9164 O O . SER A 1 104 ? -15.722 5.514 -6.262 1.00 0.00 122 SER A O 5
ATOM 9172 N N . GLN A 1 105 ? -16.318 5.876 -4.120 1.00 0.00 123 GLN A N 5
ATOM 9173 C CA . GLN A 1 105 ? -15.033 5.479 -3.576 1.00 0.00 123 GLN A CA 5
ATOM 9174 C C . GLN A 1 105 ? -14.650 4.102 -4.098 1.00 0.00 123 GLN A C 5
ATOM 9175 O O . GLN A 1 105 ? -13.496 3.880 -4.447 1.00 0.00 123 GLN A O 5
ATOM 9189 N N . LYS A 1 106 ? -15.619 3.188 -4.208 1.00 0.00 124 LYS A N 5
ATOM 9190 C CA . LYS A 1 106 ? -15.343 1.860 -4.721 1.00 0.00 124 LYS A CA 5
ATOM 9191 C C . LYS A 1 106 ? -14.762 1.878 -6.119 1.00 0.00 124 LYS A C 5
ATOM 9192 O O . LYS A 1 106 ? -13.997 0.973 -6.445 1.00 0.00 124 LYS A O 5
ATOM 9211 N N . ARG A 1 107 ? -15.229 2.793 -6.964 1.00 0.00 125 ARG A N 5
ATOM 9212 C CA . ARG A 1 107 ? -14.785 2.898 -8.337 1.00 0.00 125 ARG A CA 5
ATOM 9213 C C . ARG A 1 107 ? -13.343 3.348 -8.305 1.00 0.00 125 ARG A C 5
ATOM 9214 O O . ARG A 1 107 ? -12.492 2.578 -8.722 1.00 0.00 125 ARG A O 5
ATOM 9235 N N . GLU A 1 108 ? -13.082 4.523 -7.743 1.00 0.00 126 GLU A N 5
ATOM 9236 C CA . GLU A 1 108 ? -11.766 5.145 -7.666 1.00 0.00 126 GLU A CA 5
ATOM 9237 C C . GLU A 1 108 ? -10.724 4.171 -7.114 1.00 0.00 126 GLU A C 5
ATOM 9238 O O . GLU A 1 108 ? -9.691 3.944 -7.730 1.00 0.00 126 GLU A O 5
ATOM 9250 N N . VAL A 1 109 ? -11.009 3.576 -5.960 1.00 0.00 127 VAL A N 5
ATOM 9251 C CA . VAL A 1 109 ? -10.130 2.610 -5.292 1.00 0.00 127 VAL A CA 5
ATOM 9252 C C . VAL A 1 109 ? -9.785 1.436 -6.223 1.00 0.00 127 VAL A C 5
ATOM 9253 O O . VAL A 1 109 ? -8.624 1.052 -6.331 1.00 0.00 127 VAL A O 5
ATOM 9266 N N . ASP A 1 110 ? -10.793 0.837 -6.863 1.00 0.00 128 ASP A N 5
ATOM 9267 C CA . ASP A 1 110 ? -10.611 -0.289 -7.784 1.00 0.00 128 ASP A CA 5
ATOM 9268 C C . ASP A 1 110 ? -9.859 0.132 -9.050 1.00 0.00 128 ASP A C 5
ATOM 9269 O O . ASP A 1 110 ? -9.082 -0.641 -9.610 1.00 0.00 128 ASP A O 5
ATOM 9278 N N . ASP A 1 111 ? -10.054 1.385 -9.467 1.00 0.00 129 ASP A N 5
ATOM 9279 C CA . ASP A 1 111 ? -9.378 2.023 -10.583 1.00 0.00 129 ASP A CA 5
ATOM 9280 C C . ASP A 1 111 ? -7.874 2.072 -10.321 1.00 0.00 129 ASP A C 5
ATOM 9281 O O . ASP A 1 111 ? -7.097 1.788 -11.235 1.00 0.00 129 ASP A O 5
ATOM 9290 N N . TYR A 1 112 ? -7.463 2.392 -9.084 1.00 0.00 130 TYR A N 5
ATOM 9291 C CA . TYR A 1 112 ? -6.054 2.412 -8.697 1.00 0.00 130 TYR A CA 5
ATOM 9292 C C . TYR A 1 112 ? -5.399 1.045 -8.847 1.00 0.00 130 TYR A C 5
ATOM 9293 O O . TYR A 1 112 ? -4.253 0.966 -9.284 1.00 0.00 130 TYR A O 5
ATOM 9311 N N . VAL A 1 113 ? -6.102 -0.040 -8.525 1.00 0.00 131 VAL A N 5
ATOM 9312 C CA . VAL A 1 113 ? -5.540 -1.376 -8.690 1.00 0.00 131 VAL A CA 5
ATOM 9313 C C . VAL A 1 113 ? -5.280 -1.650 -10.176 1.00 0.00 131 VAL A C 5
ATOM 9314 O O . VAL A 1 113 ? -4.234 -2.192 -10.521 1.00 0.00 131 VAL A O 5
ATOM 9327 N N . ALA A 1 114 ? -6.195 -1.255 -11.066 1.00 0.00 132 ALA A N 5
ATOM 9328 C CA . ALA A 1 114 ? -5.994 -1.427 -12.502 1.00 0.00 132 ALA A CA 5
ATOM 9329 C C . ALA A 1 114 ? -4.925 -0.478 -13.071 1.00 0.00 132 ALA A C 5
ATOM 9330 O O . ALA A 1 114 ? -4.497 -0.660 -14.213 1.00 0.00 132 ALA A O 5
ATOM 9337 N N . GLY A 1 115 ? -4.506 0.541 -12.316 1.00 0.00 133 GLY A N 5
ATOM 9338 C CA . GLY A 1 115 ? -3.630 1.615 -12.769 1.00 0.00 133 GLY A CA 5
ATOM 9339 C C . GLY A 1 115 ? -2.181 1.456 -12.309 1.00 0.00 133 GLY A C 5
ATOM 9340 O O . GLY A 1 115 ? -1.400 2.407 -12.414 1.00 0.00 133 GLY A O 5
ATOM 9344 N N . LEU A 1 116 ? -1.815 0.287 -11.771 1.00 0.00 134 LEU A N 5
ATOM 9345 C CA . LEU A 1 116 ? -0.453 -0.044 -11.392 1.00 0.00 134 LEU A CA 5
ATOM 9346 C C . LEU A 1 116 ? 0.049 -1.219 -12.213 1.00 0.00 134 LEU A C 5
ATOM 9347 O O . LEU A 1 116 ? -0.686 -1.799 -13.015 1.00 0.00 134 LEU A O 5
ATOM 9363 N N . ARG A 1 117 ? 1.331 -1.528 -12.059 1.00 0.00 135 ARG A N 5
ATOM 9364 C CA . ARG A 1 117 ? 2.064 -2.500 -12.861 1.00 0.00 135 ARG A CA 5
ATOM 9365 C C . ARG A 1 117 ? 2.707 -3.506 -11.917 1.00 0.00 135 ARG A C 5
ATOM 9366 O O . ARG A 1 117 ? 2.754 -3.264 -10.712 1.00 0.00 135 ARG A O 5
ATOM 9387 N N . THR A 1 118 ? 3.222 -4.622 -12.426 1.00 0.00 136 THR A N 5
ATOM 9388 C CA . THR A 1 118 ? 3.772 -5.664 -11.553 1.00 0.00 136 THR A CA 5
ATOM 9389 C C . THR A 1 118 ? 5.199 -6.066 -11.926 1.00 0.00 136 THR A C 5
ATOM 9390 O O . THR A 1 118 ? 5.849 -6.882 -11.265 1.00 0.00 136 THR A O 5
ATOM 9401 N N . GLU A 1 119 ? 5.654 -5.511 -13.037 1.00 0.00 137 GLU A N 5
ATOM 9402 C CA . GLU A 1 119 ? 6.894 -5.701 -13.782 1.00 0.00 137 GLU A CA 5
ATOM 9403 C C . GLU A 1 119 ? 6.782 -4.760 -14.983 1.00 0.00 137 GLU A C 5
ATOM 9404 O O . GLU A 1 119 ? 5.913 -3.863 -14.958 1.00 0.00 137 GLU A O 5
ATOM 9416 N N . GLY A 1 1 ? -1.791 -11.770 1.597 1.00 0.00 19 GLY A N 6
ATOM 9417 C CA . GLY A 1 1 ? -3.235 -11.971 1.423 1.00 0.00 19 GLY A CA 6
ATOM 9418 C C . GLY A 1 1 ? -3.691 -13.292 2.025 1.00 0.00 19 GLY A C 6
ATOM 9419 O O . GLY A 1 1 ? -3.510 -14.342 1.400 1.00 0.00 19 GLY A O 6
ATOM 9423 N N . HIS A 1 2 ? -4.289 -13.267 3.226 1.00 0.00 20 HIS A N 6
ATOM 9424 C CA . HIS A 1 2 ? -4.601 -14.454 4.028 1.00 0.00 20 HIS A CA 6
ATOM 9425 C C . HIS A 1 2 ? -6.061 -14.527 4.520 1.00 0.00 20 HIS A C 6
ATOM 9426 O O . HIS A 1 2 ? -6.478 -15.601 4.955 1.00 0.00 20 HIS A O 6
ATOM 9440 N N . MET A 1 3 ? -6.855 -13.448 4.470 1.00 0.00 21 MET A N 6
ATOM 9441 C CA . MET A 1 3 ? -8.256 -13.438 4.909 1.00 0.00 21 MET A CA 6
ATOM 9442 C C . MET A 1 3 ? -9.082 -12.481 4.044 1.00 0.00 21 MET A C 6
ATOM 9443 O O . MET A 1 3 ? -9.249 -11.308 4.387 1.00 0.00 21 MET A O 6
ATOM 9457 N N . LYS A 1 4 ? -9.664 -13.014 2.962 1.00 0.00 22 LYS A N 6
ATOM 9458 C CA . LYS A 1 4 ? -10.519 -12.304 2.002 1.00 0.00 22 LYS A CA 6
ATOM 9459 C C . LYS A 1 4 ? -9.776 -11.137 1.342 1.00 0.00 22 LYS A C 6
ATOM 9460 O O . LYS A 1 4 ? -8.592 -10.901 1.581 1.00 0.00 22 LYS A O 6
ATOM 9479 N N . PHE A 1 5 ? -10.488 -10.423 0.468 1.00 0.00 23 PHE A N 6
ATOM 9480 C CA . PHE A 1 5 ? -9.954 -9.466 -0.488 1.00 0.00 23 PHE A CA 6
ATOM 9481 C C . PHE A 1 5 ? -8.959 -10.166 -1.425 1.00 0.00 23 PHE A C 6
ATOM 9482 O O . PHE A 1 5 ? -8.818 -11.393 -1.420 1.00 0.00 23 PHE A O 6
ATOM 9499 N N . THR A 1 6 ? -8.325 -9.377 -2.279 1.00 0.00 24 THR A N 6
ATOM 9500 C CA . THR A 1 6 ? -7.154 -9.745 -3.042 1.00 0.00 24 THR A CA 6
ATOM 9501 C C . THR A 1 6 ? -6.069 -8.762 -2.633 1.00 0.00 24 THR A C 6
ATOM 9502 O O . THR A 1 6 ? -6.372 -7.635 -2.231 1.00 0.00 24 THR A O 6
ATOM 9513 N N . ASP A 1 7 ? -4.817 -9.204 -2.669 1.00 0.00 25 ASP A N 6
ATOM 9514 C CA . ASP A 1 7 ? -3.729 -8.519 -1.977 1.00 0.00 25 ASP A CA 6
ATOM 9515 C C . ASP A 1 7 ? -3.536 -7.106 -2.537 1.00 0.00 25 ASP A C 6
ATOM 9516 O O . ASP A 1 7 ? -3.313 -6.155 -1.786 1.00 0.00 25 ASP A O 6
ATOM 9525 N N . GLN A 1 8 ? -3.739 -6.941 -3.851 1.00 0.00 26 GLN A N 6
ATOM 9526 C CA . GLN A 1 8 ? -3.570 -5.664 -4.533 1.00 0.00 26 GLN A CA 6
ATOM 9527 C C . GLN A 1 8 ? -4.606 -4.658 -4.021 1.00 0.00 26 GLN A C 6
ATOM 9528 O O . GLN A 1 8 ? -4.254 -3.502 -3.765 1.00 0.00 26 GLN A O 6
ATOM 9542 N N . GLN A 1 9 ? -5.867 -5.089 -3.856 1.00 0.00 27 GLN A N 6
ATOM 9543 C CA . GLN A 1 9 ? -6.949 -4.234 -3.378 1.00 0.00 27 GLN A CA 6
ATOM 9544 C C . GLN A 1 9 ? -6.625 -3.728 -1.973 1.00 0.00 27 GLN A C 6
ATOM 9545 O O . GLN A 1 9 ? -6.951 -2.588 -1.639 1.00 0.00 27 GLN A O 6
ATOM 9559 N N . ILE A 1 10 ? -5.994 -4.568 -1.151 1.00 0.00 28 ILE A N 6
ATOM 9560 C CA . ILE A 1 10 ? -5.599 -4.220 0.203 1.00 0.00 28 ILE A CA 6
ATOM 9561 C C . ILE A 1 10 ? -4.468 -3.185 0.140 1.00 0.00 28 ILE A C 6
ATOM 9562 O O . ILE A 1 10 ? -4.524 -2.194 0.865 1.00 0.00 28 ILE A O 6
ATOM 9578 N N . GLY A 1 11 ? -3.463 -3.392 -0.717 1.00 0.00 29 GLY A N 6
ATOM 9579 C CA . GLY A 1 11 ? -2.290 -2.528 -0.811 1.00 0.00 29 GLY A CA 6
ATOM 9580 C C . GLY A 1 11 ? -2.627 -1.082 -1.163 1.00 0.00 29 GLY A C 6
ATOM 9581 O O . GLY A 1 11 ? -1.997 -0.168 -0.625 1.00 0.00 29 GLY A O 6
ATOM 9585 N N . VAL A 1 12 ? -3.630 -0.868 -2.021 1.00 0.00 30 VAL A N 6
ATOM 9586 C CA . VAL A 1 12 ? -4.118 0.469 -2.347 1.00 0.00 30 VAL A CA 6
ATOM 9587 C C . VAL A 1 12 ? -4.706 1.119 -1.091 1.00 0.00 30 VAL A C 6
ATOM 9588 O O . VAL A 1 12 ? -4.371 2.260 -0.784 1.00 0.00 30 VAL A O 6
ATOM 9601 N N . LEU A 1 13 ? -5.575 0.419 -0.351 1.00 0.00 31 LEU A N 6
ATOM 9602 C CA . LEU A 1 13 ? -6.201 0.988 0.845 1.00 0.00 31 LEU A CA 6
ATOM 9603 C C . LEU A 1 13 ? -5.144 1.310 1.891 1.00 0.00 31 LEU A C 6
ATOM 9604 O O . LEU A 1 13 ? -5.184 2.374 2.506 1.00 0.00 31 LEU A O 6
ATOM 9620 N N . ALA A 1 14 ? -4.209 0.381 2.087 1.00 0.00 32 ALA A N 6
ATOM 9621 C CA . ALA A 1 14 ? -3.068 0.557 2.970 1.00 0.00 32 ALA A CA 6
ATOM 9622 C C . ALA A 1 14 ? -2.307 1.821 2.584 1.00 0.00 32 ALA A C 6
ATOM 9623 O O . ALA A 1 14 ? -1.910 2.591 3.455 1.00 0.00 32 ALA A O 6
ATOM 9630 N N . GLY A 1 15 ? -2.086 2.049 1.291 1.00 0.00 33 GLY A N 6
ATOM 9631 C CA . GLY A 1 15 ? -1.374 3.226 0.836 1.00 0.00 33 GLY A CA 6
ATOM 9632 C C . GLY A 1 15 ? -2.217 4.471 1.079 1.00 0.00 33 GLY A C 6
ATOM 9633 O O . GLY A 1 15 ? -1.671 5.522 1.405 1.00 0.00 33 GLY A O 6
ATOM 9637 N N . LEU A 1 16 ? -3.544 4.420 0.952 1.00 0.00 34 LEU A N 6
ATOM 9638 C CA . LEU A 1 16 ? -4.377 5.598 1.200 1.00 0.00 34 LEU A CA 6
ATOM 9639 C C . LEU A 1 16 ? -4.277 6.086 2.652 1.00 0.00 34 LEU A C 6
ATOM 9640 O O . LEU A 1 16 ? -4.614 7.239 2.940 1.00 0.00 34 LEU A O 6
ATOM 9656 N N . ALA A 1 17 ? -3.798 5.230 3.555 1.00 0.00 35 ALA A N 6
ATOM 9657 C CA . ALA A 1 17 ? -3.461 5.553 4.938 1.00 0.00 35 ALA A CA 6
ATOM 9658 C C . ALA A 1 17 ? -2.031 6.098 5.126 1.00 0.00 35 ALA A C 6
ATOM 9659 O O . ALA A 1 17 ? -1.761 6.653 6.191 1.00 0.00 35 ALA A O 6
ATOM 9666 N N . ILE A 1 18 ? -1.114 5.919 4.167 1.00 0.00 36 ILE A N 6
ATOM 9667 C CA . ILE A 1 18 ? 0.290 6.324 4.209 1.00 0.00 36 ILE A CA 6
ATOM 9668 C C . ILE A 1 18 ? 0.614 6.958 2.844 1.00 0.00 36 ILE A C 6
ATOM 9669 O O . ILE A 1 18 ? 0.960 6.260 1.893 1.00 0.00 36 ILE A O 6
ATOM 9685 N N . SER A 1 19 ? 0.546 8.282 2.757 1.00 0.00 37 SER A N 6
ATOM 9686 C CA . SER A 1 19 ? 0.767 9.111 1.572 1.00 0.00 37 SER A CA 6
ATOM 9687 C C . SER A 1 19 ? -0.200 8.761 0.421 1.00 0.00 37 SER A C 6
ATOM 9688 O O . SER A 1 19 ? 0.209 8.165 -0.582 1.00 0.00 37 SER A O 6
ATOM 9696 N N . PRO A 1 20 ? -1.489 9.144 0.532 1.00 0.00 38 PRO A N 6
ATOM 9697 C CA . PRO A 1 20 ? -2.468 9.026 -0.550 1.00 0.00 38 PRO A CA 6
ATOM 9698 C C . PRO A 1 20 ? -2.054 9.834 -1.788 1.00 0.00 38 PRO A C 6
ATOM 9699 O O . PRO A 1 20 ? -2.106 9.322 -2.905 1.00 0.00 38 PRO A O 6
ATOM 9710 N N . GLU A 1 21 ? -1.622 11.088 -1.607 1.00 0.00 39 GLU A N 6
ATOM 9711 C CA . GLU A 1 21 ? -1.312 12.000 -2.714 1.00 0.00 39 GLU A CA 6
ATOM 9712 C C . GLU A 1 21 ? -0.164 11.478 -3.585 1.00 0.00 39 GLU A C 6
ATOM 9713 O O . GLU A 1 21 ? -0.102 11.780 -4.777 1.00 0.00 39 GLU A O 6
ATOM 9725 N N . TRP A 1 22 ? 0.751 10.684 -3.022 1.00 0.00 40 TRP A N 6
ATOM 9726 C CA . TRP A 1 22 ? 1.788 10.014 -3.792 1.00 0.00 40 TRP A CA 6
ATOM 9727 C C . TRP A 1 22 ? 1.134 9.004 -4.736 1.00 0.00 40 TRP A C 6
ATOM 9728 O O . TRP A 1 22 ? 1.163 9.198 -5.950 1.00 0.00 40 TRP A O 6
ATOM 9749 N N . LEU A 1 23 ? 0.491 7.962 -4.196 1.00 0.00 41 LEU A N 6
ATOM 9750 C CA . LEU A 1 23 ? -0.077 6.856 -4.974 1.00 0.00 41 LEU A CA 6
ATOM 9751 C C . LEU A 1 23 ? -0.983 7.385 -6.083 1.00 0.00 41 LEU A C 6
ATOM 9752 O O . LEU A 1 23 ? -0.871 6.969 -7.237 1.00 0.00 41 LEU A O 6
ATOM 9768 N N . LYS A 1 24 ? -1.875 8.316 -5.737 1.00 0.00 42 LYS A N 6
ATOM 9769 C CA . LYS A 1 24 ? -2.845 8.891 -6.664 1.00 0.00 42 LYS A CA 6
ATOM 9770 C C . LYS A 1 24 ? -2.129 9.575 -7.827 1.00 0.00 42 LYS A C 6
ATOM 9771 O O . LYS A 1 24 ? -2.491 9.314 -8.977 1.00 0.00 42 LYS A O 6
ATOM 9790 N N . GLN A 1 25 ? -1.105 10.396 -7.568 1.00 0.00 43 GLN A N 6
ATOM 9791 C CA . GLN A 1 25 ? -0.290 10.969 -8.637 1.00 0.00 43 GLN A CA 6
ATOM 9792 C C . GLN A 1 25 ? 0.418 9.881 -9.447 1.00 0.00 43 GLN A C 6
ATOM 9793 O O . GLN A 1 25 ? 0.474 9.978 -10.671 1.00 0.00 43 GLN A O 6
ATOM 9807 N N . ASN A 1 26 ? 0.960 8.847 -8.799 1.00 0.00 44 ASN A N 6
ATOM 9808 C CA . ASN A 1 26 ? 1.720 7.815 -9.498 1.00 0.00 44 ASN A CA 6
ATOM 9809 C C . ASN A 1 26 ? 0.811 7.126 -10.519 1.00 0.00 44 ASN A C 6
ATOM 9810 O O . ASN A 1 26 ? 1.169 6.992 -11.691 1.00 0.00 44 ASN A O 6
ATOM 9821 N N . ILE A 1 27 ? -0.386 6.712 -10.087 1.00 0.00 45 ILE A N 6
ATOM 9822 C CA . ILE A 1 27 ? -1.390 6.087 -10.943 1.00 0.00 45 ILE A CA 6
ATOM 9823 C C . ILE A 1 27 ? -1.824 7.052 -12.054 1.00 0.00 45 ILE A C 6
ATOM 9824 O O . ILE A 1 27 ? -2.085 6.612 -13.174 1.00 0.00 45 ILE A O 6
ATOM 9840 N N . ALA A 1 28 ? -1.882 8.364 -11.800 1.00 0.00 46 ALA A N 6
ATOM 9841 C CA . ALA A 1 28 ? -2.290 9.322 -12.821 1.00 0.00 46 ALA A CA 6
ATOM 9842 C C . ALA A 1 28 ? -1.305 9.396 -14.002 1.00 0.00 46 ALA A C 6
ATOM 9843 O O . ALA A 1 28 ? -1.653 9.991 -15.026 1.00 0.00 46 ALA A O 6
ATOM 9850 N N . ALA A 1 29 ? -0.131 8.760 -13.915 1.00 0.00 47 ALA A N 6
ATOM 9851 C CA . ALA A 1 29 ? 0.772 8.542 -15.041 1.00 0.00 47 ALA A CA 6
ATOM 9852 C C . ALA A 1 29 ? 1.096 7.055 -15.253 1.00 0.00 47 ALA A C 6
ATOM 9853 O O . ALA A 1 29 ? 1.973 6.703 -16.042 1.00 0.00 47 ALA A O 6
ATOM 9860 N N . ASN A 1 30 ? 0.377 6.159 -14.569 1.00 0.00 48 ASN A N 6
ATOM 9861 C CA . ASN A 1 30 ? 0.592 4.712 -14.555 1.00 0.00 48 ASN A CA 6
ATOM 9862 C C . ASN A 1 30 ? 2.056 4.349 -14.218 1.00 0.00 48 ASN A C 6
ATOM 9863 O O . ASN A 1 30 ? 2.617 3.385 -14.746 1.00 0.00 48 ASN A O 6
ATOM 9874 N N . GLN A 1 31 ? 2.680 5.155 -13.351 1.00 0.00 49 GLN A N 6
ATOM 9875 C CA . GLN A 1 31 ? 4.080 5.073 -12.922 1.00 0.00 49 GLN A CA 6
ATOM 9876 C C . GLN A 1 31 ? 4.328 4.151 -11.721 1.00 0.00 49 GLN A C 6
ATOM 9877 O O . GLN A 1 31 ? 5.460 4.060 -11.256 1.00 0.00 49 GLN A O 6
ATOM 9891 N N . LEU A 1 32 ? 3.295 3.527 -11.168 1.00 0.00 50 LEU A N 6
ATOM 9892 C CA . LEU A 1 32 ? 3.363 2.759 -9.923 1.00 0.00 50 LEU A CA 6
ATOM 9893 C C . LEU A 1 32 ? 3.685 1.305 -10.245 1.00 0.00 50 LEU A C 6
ATOM 9894 O O . LEU A 1 32 ? 3.028 0.701 -11.102 1.00 0.00 50 LEU A O 6
ATOM 9910 N N . VAL A 1 33 ? 4.618 0.714 -9.503 1.00 0.00 51 VAL A N 6
ATOM 9911 C CA . VAL A 1 33 ? 4.995 -0.693 -9.559 1.00 0.00 51 VAL A CA 6
ATOM 9912 C C . VAL A 1 33 ? 4.713 -1.316 -8.185 1.00 0.00 51 VAL A C 6
ATOM 9913 O O . VAL A 1 33 ? 4.621 -0.626 -7.165 1.00 0.00 51 VAL A O 6
ATOM 9926 N N . TYR A 1 34 ? 4.472 -2.624 -8.210 1.00 0.00 52 TYR A N 6
ATOM 9927 C CA . TYR A 1 34 ? 4.090 -3.472 -7.108 1.00 0.00 52 TYR A CA 6
ATOM 9928 C C . TYR A 1 34 ? 4.935 -4.747 -7.195 1.00 0.00 52 TYR A C 6
ATOM 9929 O O . TYR A 1 34 ? 5.195 -5.234 -8.301 1.00 0.00 52 TYR A O 6
ATOM 9947 N N . GLY A 1 35 ? 5.264 -5.358 -6.055 1.00 0.00 53 GLY A N 6
ATOM 9948 C CA . GLY A 1 35 ? 5.884 -6.673 -6.019 1.00 0.00 53 GLY A CA 6
ATOM 9949 C C . GLY A 1 35 ? 5.783 -7.302 -4.638 1.00 0.00 53 GLY A C 6
ATOM 9950 O O . GLY A 1 35 ? 5.348 -6.659 -3.684 1.00 0.00 53 GLY A O 6
ATOM 9954 N N . ILE A 1 36 ? 6.197 -8.564 -4.521 1.00 0.00 54 ILE A N 6
ATOM 9955 C CA . ILE A 1 36 ? 6.531 -9.187 -3.246 1.00 0.00 54 ILE A CA 6
ATOM 9956 C C . ILE A 1 36 ? 8.043 -9.060 -3.088 1.00 0.00 54 ILE A C 6
ATOM 9957 O O . ILE A 1 36 ? 8.771 -9.150 -4.074 1.00 0.00 54 ILE A O 6
ATOM 9973 N N . VAL A 1 37 ? 8.494 -8.933 -1.842 1.00 0.00 55 VAL A N 6
ATOM 9974 C CA . VAL A 1 37 ? 9.880 -8.829 -1.427 1.00 0.00 55 VAL A CA 6
ATOM 9975 C C . VAL A 1 37 ? 10.804 -9.828 -2.121 1.00 0.00 55 VAL A C 6
ATOM 9976 O O . VAL A 1 37 ? 11.741 -9.384 -2.786 1.00 0.00 55 VAL A O 6
ATOM 9989 N N . LYS A 1 38 ? 10.537 -11.134 -1.972 1.00 0.00 56 LYS A N 6
ATOM 9990 C CA . LYS A 1 38 ? 11.333 -12.246 -2.490 1.00 0.00 56 LYS A CA 6
ATOM 9991 C C . LYS A 1 38 ? 12.783 -12.253 -1.979 1.00 0.00 56 LYS A C 6
ATOM 9992 O O . LYS A 1 38 ? 13.245 -11.298 -1.351 1.00 0.00 56 LYS A O 6
ATOM 10011 N N . PRO A 1 39 ? 13.514 -13.371 -2.142 1.00 0.00 57 PRO A N 6
ATOM 10012 C CA . PRO A 1 39 ? 14.934 -13.420 -1.801 1.00 0.00 57 PRO A CA 6
ATOM 10013 C C . PRO A 1 39 ? 15.792 -12.663 -2.826 1.00 0.00 57 PRO A C 6
ATOM 10014 O O . PRO A 1 39 ? 16.888 -12.207 -2.500 1.00 0.00 57 PRO A O 6
ATOM 10025 N N . SER A 1 40 ? 15.313 -12.530 -4.063 1.00 0.00 58 SER A N 6
ATOM 10026 C CA . SER A 1 40 ? 16.043 -12.018 -5.216 1.00 0.00 58 SER A CA 6
ATOM 10027 C C . SER A 1 40 ? 15.650 -10.563 -5.494 1.00 0.00 58 SER A C 6
ATOM 10028 O O . SER A 1 40 ? 15.077 -10.252 -6.541 1.00 0.00 58 SER A O 6
ATOM 10036 N N . ASP A 1 41 ? 15.958 -9.687 -4.535 1.00 0.00 59 ASP A N 6
ATOM 10037 C CA . ASP A 1 41 ? 15.906 -8.223 -4.613 1.00 0.00 59 ASP A CA 6
ATOM 10038 C C . ASP A 1 41 ? 16.851 -7.684 -3.513 1.00 0.00 59 ASP A C 6
ATOM 10039 O O . ASP A 1 41 ? 17.615 -8.470 -2.939 1.00 0.00 59 ASP A O 6
ATOM 10048 N N . THR A 1 42 ? 16.848 -6.387 -3.200 1.00 0.00 60 THR A N 6
ATOM 10049 C CA . THR A 1 42 ? 17.575 -5.793 -2.074 1.00 0.00 60 THR A CA 6
ATOM 10050 C C . THR A 1 42 ? 16.567 -5.144 -1.127 1.00 0.00 60 THR A C 6
ATOM 10051 O O . THR A 1 42 ? 15.956 -4.124 -1.467 1.00 0.00 60 THR A O 6
ATOM 10062 N N . VAL A 1 43 ? 16.399 -5.737 0.058 1.00 0.00 61 VAL A N 6
ATOM 10063 C CA . VAL A 1 43 ? 15.425 -5.328 1.066 1.00 0.00 61 VAL A CA 6
ATOM 10064 C C . VAL A 1 43 ? 16.032 -5.298 2.481 1.00 0.00 61 VAL A C 6
ATOM 10065 O O . VAL A 1 43 ? 17.090 -5.900 2.709 1.00 0.00 61 VAL A O 6
ATOM 10078 N N . PRO A 1 44 ? 15.371 -4.620 3.440 1.00 0.00 62 PRO A N 6
ATOM 10079 C CA . PRO A 1 44 ? 15.741 -4.630 4.854 1.00 0.00 62 PRO A CA 6
ATOM 10080 C C . PRO A 1 44 ? 15.342 -5.935 5.549 1.00 0.00 62 PRO A C 6
ATOM 10081 O O . PRO A 1 44 ? 14.633 -6.774 4.987 1.00 0.00 62 PRO A O 6
ATOM 10092 N N . ALA A 1 45 ? 15.772 -6.091 6.803 1.00 0.00 63 ALA A N 6
ATOM 10093 C CA . ALA A 1 45 ? 15.497 -7.266 7.610 1.00 0.00 63 ALA A CA 6
ATOM 10094 C C . ALA A 1 45 ? 14.056 -7.257 8.119 1.00 0.00 63 ALA A C 6
ATOM 10095 O O . ALA A 1 45 ? 13.587 -6.250 8.671 1.00 0.00 63 ALA A O 6
ATOM 10102 N N . GLY A 1 46 ? 13.398 -8.409 8.023 1.00 0.00 64 GLY A N 6
ATOM 10103 C CA . GLY A 1 46 ? 12.119 -8.699 8.644 1.00 0.00 64 GLY A CA 6
ATOM 10104 C C . GLY A 1 46 ? 10.931 -8.231 7.815 1.00 0.00 64 GLY A C 6
ATOM 10105 O O . GLY A 1 46 ? 10.016 -7.625 8.375 1.00 0.00 64 GLY A O 6
ATOM 10109 N N . VAL A 1 47 ? 10.942 -8.488 6.507 1.00 0.00 65 VAL A N 6
ATOM 10110 C CA . VAL A 1 47 ? 9.838 -8.243 5.574 1.00 0.00 65 VAL A CA 6
ATOM 10111 C C . VAL A 1 47 ? 9.721 -9.432 4.594 1.00 0.00 65 VAL A C 6
ATOM 10112 O O . VAL A 1 47 ? 9.473 -9.245 3.410 1.00 0.00 65 VAL A O 6
ATOM 10125 N N . ASP A 1 48 ? 9.919 -10.667 5.068 1.00 0.00 66 ASP A N 6
ATOM 10126 C CA . ASP A 1 48 ? 10.488 -11.787 4.292 1.00 0.00 66 ASP A CA 6
ATOM 10127 C C . ASP A 1 48 ? 9.650 -12.291 3.105 1.00 0.00 66 ASP A C 6
ATOM 10128 O O . ASP A 1 48 ? 10.161 -12.925 2.184 1.00 0.00 66 ASP A O 6
ATOM 10137 N N . ASP A 1 49 ? 8.379 -11.913 3.084 1.00 0.00 67 ASP A N 6
ATOM 10138 C CA . ASP A 1 49 ? 7.383 -12.171 2.031 1.00 0.00 67 ASP A CA 6
ATOM 10139 C C . ASP A 1 49 ? 6.363 -11.027 1.934 1.00 0.00 67 ASP A C 6
ATOM 10140 O O . ASP A 1 49 ? 5.286 -11.176 1.349 1.00 0.00 67 ASP A O 6
ATOM 10149 N N . TYR A 1 50 ? 6.699 -9.870 2.508 1.00 0.00 68 TYR A N 6
ATOM 10150 C CA . TYR A 1 50 ? 5.861 -8.684 2.451 1.00 0.00 68 TYR A CA 6
ATOM 10151 C C . TYR A 1 50 ? 5.688 -8.255 0.993 1.00 0.00 68 TYR A C 6
ATOM 10152 O O . TYR A 1 50 ? 6.538 -8.496 0.137 1.00 0.00 68 TYR A O 6
ATOM 10170 N N . SER A 1 51 ? 4.575 -7.601 0.721 1.00 0.00 69 SER A N 6
ATOM 10171 C CA . SER A 1 51 ? 4.305 -6.837 -0.466 1.00 0.00 69 SER A CA 6
ATOM 10172 C C . SER A 1 51 ? 5.079 -5.509 -0.385 1.00 0.00 69 SER A C 6
ATOM 10173 O O . SER A 1 51 ? 5.334 -5.019 0.719 1.00 0.00 69 SER A O 6
ATOM 10181 N N . TYR A 1 52 ? 5.418 -4.888 -1.519 1.00 0.00 70 TYR A N 6
ATOM 10182 C CA . TYR A 1 52 ? 5.914 -3.514 -1.592 1.00 0.00 70 TYR A CA 6
ATOM 10183 C C . TYR A 1 52 ? 5.268 -2.768 -2.759 1.00 0.00 70 TYR A C 6
ATOM 10184 O O . TYR A 1 52 ? 4.664 -3.383 -3.641 1.00 0.00 70 TYR A O 6
ATOM 10202 N N . LEU A 1 53 ? 5.375 -1.439 -2.725 1.00 0.00 71 LEU A N 6
ATOM 10203 C CA . LEU A 1 53 ? 4.857 -0.483 -3.697 1.00 0.00 71 LEU A CA 6
ATOM 10204 C C . LEU A 1 53 ? 5.902 0.618 -3.829 1.00 0.00 71 LEU A C 6
ATOM 10205 O O . LEU A 1 53 ? 6.390 1.113 -2.805 1.00 0.00 71 LEU A O 6
ATOM 10221 N N . VAL A 1 54 ? 6.242 1.000 -5.060 1.00 0.00 72 VAL A N 6
ATOM 10222 C CA . VAL A 1 54 ? 7.297 1.965 -5.362 1.00 0.00 72 VAL A CA 6
ATOM 10223 C C . VAL A 1 54 ? 7.054 2.536 -6.770 1.00 0.00 72 VAL A C 6
ATOM 10224 O O . VAL A 1 54 ? 6.336 1.917 -7.558 1.00 0.00 72 VAL A O 6
ATOM 10237 N N . ALA A 1 55 ? 7.619 3.703 -7.106 1.00 0.00 73 ALA A N 6
ATOM 10238 C CA . ALA A 1 55 ? 7.454 4.255 -8.446 1.00 0.00 73 ALA A CA 6
ATOM 10239 C C . ALA A 1 55 ? 8.524 3.700 -9.369 1.00 0.00 73 ALA A C 6
ATOM 10240 O O . ALA A 1 55 ? 9.681 3.567 -8.973 1.00 0.00 73 ALA A O 6
ATOM 10247 N N . ALA A 1 56 ? 8.151 3.530 -10.633 1.00 0.00 74 ALA A N 6
ATOM 10248 C CA . ALA A 1 56 ? 8.991 3.092 -11.734 1.00 0.00 74 ALA A CA 6
ATOM 10249 C C . ALA A 1 56 ? 10.152 4.039 -12.047 1.00 0.00 74 ALA A C 6
ATOM 10250 O O . ALA A 1 56 ? 11.019 3.686 -12.843 1.00 0.00 74 ALA A O 6
ATOM 10257 N N . ASP A 1 57 ? 10.158 5.235 -11.461 1.00 0.00 75 ASP A N 6
ATOM 10258 C CA . ASP A 1 57 ? 11.045 6.347 -11.801 1.00 0.00 75 ASP A CA 6
ATOM 10259 C C . ASP A 1 57 ? 11.623 7.056 -10.580 1.00 0.00 75 ASP A C 6
ATOM 10260 O O . ASP A 1 57 ? 12.529 7.876 -10.715 1.00 0.00 75 ASP A O 6
ATOM 10269 N N . ASP A 1 58 ? 11.157 6.690 -9.391 1.00 0.00 76 ASP A N 6
ATOM 10270 C CA . ASP A 1 58 ? 11.586 7.223 -8.102 1.00 0.00 76 ASP A CA 6
ATOM 10271 C C . ASP A 1 58 ? 11.898 6.037 -7.196 1.00 0.00 76 ASP A C 6
ATOM 10272 O O . ASP A 1 58 ? 11.576 6.047 -6.008 1.00 0.00 76 ASP A O 6
ATOM 10281 N N . GLN A 1 59 ? 12.483 4.984 -7.786 1.00 0.00 77 GLN A N 6
ATOM 10282 C CA . GLN A 1 59 ? 12.737 3.714 -7.099 1.00 0.00 77 GLN A CA 6
ATOM 10283 C C . GLN A 1 59 ? 13.422 3.934 -5.744 1.00 0.00 77 GLN A C 6
ATOM 10284 O O . GLN A 1 59 ? 13.115 3.260 -4.763 1.00 0.00 77 GLN A O 6
ATOM 10298 N N . ASP A 1 60 ? 14.356 4.885 -5.690 1.00 0.00 78 ASP A N 6
ATOM 10299 C CA . ASP A 1 60 ? 15.198 5.155 -4.528 1.00 0.00 78 ASP A CA 6
ATOM 10300 C C . ASP A 1 60 ? 14.578 6.180 -3.580 1.00 0.00 78 ASP A C 6
ATOM 10301 O O . ASP A 1 60 ? 15.128 6.410 -2.500 1.00 0.00 78 ASP A O 6
ATOM 10310 N N . GLY A 1 61 ? 13.463 6.803 -3.966 1.00 0.00 79 GLY A N 6
ATOM 10311 C CA . GLY A 1 61 ? 12.901 7.963 -3.303 1.00 0.00 79 GLY A CA 6
ATOM 10312 C C . GLY A 1 61 ? 11.990 7.574 -2.164 1.00 0.00 79 GLY A C 6
ATOM 10313 O O . GLY A 1 61 ? 12.294 7.877 -1.007 1.00 0.00 79 GLY A O 6
ATOM 10317 N N . THR A 1 62 ? 10.871 6.931 -2.488 1.00 0.00 80 THR A N 6
ATOM 10318 C CA . THR A 1 62 ? 9.808 6.637 -1.537 1.00 0.00 80 THR A CA 6
ATOM 10319 C C . THR A 1 62 ? 9.390 5.187 -1.727 1.00 0.00 80 THR A C 6
ATOM 10320 O O . THR A 1 62 ? 9.064 4.798 -2.850 1.00 0.00 80 THR A O 6
ATOM 10331 N N . ILE A 1 63 ? 9.355 4.390 -0.657 1.00 0.00 81 ILE A N 6
ATOM 10332 C CA . ILE A 1 63 ? 8.902 3.012 -0.753 1.00 0.00 81 ILE A CA 6
ATOM 10333 C C . ILE A 1 63 ? 8.007 2.706 0.443 1.00 0.00 81 ILE A C 6
ATOM 10334 O O . ILE A 1 63 ? 8.216 3.241 1.543 1.00 0.00 81 ILE A O 6
ATOM 10350 N N . ILE A 1 64 ? 7.039 1.812 0.250 1.00 0.00 82 ILE A N 6
ATOM 10351 C CA . ILE A 1 64 ? 6.198 1.299 1.316 1.00 0.00 82 ILE A CA 6
ATOM 10352 C C . ILE A 1 64 ? 6.143 -0.213 1.139 1.00 0.00 82 ILE A C 6
ATOM 10353 O O . ILE A 1 64 ? 6.019 -0.720 0.024 1.00 0.00 82 ILE A O 6
ATOM 10369 N N . PHE A 1 65 ? 6.235 -0.930 2.252 1.00 0.00 83 PHE A N 6
ATOM 10370 C CA . PHE A 1 65 ? 6.058 -2.365 2.366 1.00 0.00 83 PHE A CA 6
ATOM 10371 C C . PHE A 1 65 ? 4.760 -2.591 3.147 1.00 0.00 83 PHE A C 6
ATOM 10372 O O . PHE A 1 65 ? 4.394 -1.762 3.988 1.00 0.00 83 PHE A O 6
ATOM 10389 N N . PHE A 1 66 ? 4.069 -3.708 2.935 1.00 0.00 84 PHE A N 6
ATOM 10390 C CA . PHE A 1 66 ? 2.921 -4.104 3.742 1.00 0.00 84 PHE A CA 6
ATOM 10391 C C . PHE A 1 66 ? 2.781 -5.621 3.687 1.00 0.00 84 PHE A C 6
ATOM 10392 O O . PHE A 1 66 ? 3.340 -6.252 2.796 1.00 0.00 84 PHE A O 6
ATOM 10409 N N . LYS A 1 67 ? 2.023 -6.231 4.599 1.00 0.00 85 LYS A N 6
ATOM 10410 C CA . LYS A 1 67 ? 1.731 -7.661 4.522 1.00 0.00 85 LYS A CA 6
ATOM 10411 C C . LYS A 1 67 ? 0.346 -7.899 5.073 1.00 0.00 85 LYS A C 6
ATOM 10412 O O . LYS A 1 67 ? 0.114 -7.677 6.264 1.00 0.00 85 LYS A O 6
ATOM 10431 N N . ALA A 1 68 ? -0.583 -8.244 4.184 1.00 0.00 86 ALA A N 6
ATOM 10432 C CA . ALA A 1 68 ? -1.963 -8.534 4.513 1.00 0.00 86 ALA A CA 6
ATOM 10433 C C . ALA A 1 68 ? -2.038 -9.933 5.120 1.00 0.00 86 ALA A C 6
ATOM 10434 O O . ALA A 1 68 ? -2.318 -10.924 4.438 1.00 0.00 86 ALA A O 6
ATOM 10441 N N . GLU A 1 69 ? -1.743 -9.983 6.412 1.00 0.00 87 GLU A N 6
ATOM 10442 C CA . GLU A 1 69 ? -1.869 -11.123 7.296 1.00 0.00 87 GLU A CA 6
ATOM 10443 C C . GLU A 1 69 ? -3.359 -11.356 7.619 1.00 0.00 87 GLU A C 6
ATOM 10444 O O . GLU A 1 69 ? -4.251 -10.637 7.152 1.00 0.00 87 GLU A O 6
ATOM 10456 N N . GLY A 1 70 ? -3.662 -12.377 8.417 1.00 0.00 88 GLY A N 6
ATOM 10457 C CA . GLY A 1 70 ? -5.008 -12.677 8.872 1.00 0.00 88 GLY A CA 6
ATOM 10458 C C . GLY A 1 70 ? -5.682 -11.464 9.518 1.00 0.00 88 GLY A C 6
ATOM 10459 O O . GLY A 1 70 ? -5.192 -10.970 10.538 1.00 0.00 88 GLY A O 6
ATOM 10463 N N . GLN A 1 71 ? -6.788 -10.986 8.928 1.00 0.00 89 GLN A N 6
ATOM 10464 C CA . GLN A 1 71 ? -7.607 -9.841 9.352 1.00 0.00 89 GLN A CA 6
ATOM 10465 C C . GLN A 1 71 ? -6.817 -8.537 9.547 1.00 0.00 89 GLN A C 6
ATOM 10466 O O . GLN A 1 71 ? -7.396 -7.585 10.076 1.00 0.00 89 GLN A O 6
ATOM 10480 N N . THR A 1 72 ? -5.557 -8.444 9.121 1.00 0.00 90 THR A N 6
ATOM 10481 C CA . THR A 1 72 ? -4.643 -7.375 9.507 1.00 0.00 90 THR A CA 6
ATOM 10482 C C . THR A 1 72 ? -3.752 -7.021 8.314 1.00 0.00 90 THR A C 6
ATOM 10483 O O . THR A 1 72 ? -3.557 -7.833 7.413 1.00 0.00 90 THR A O 6
ATOM 10494 N N . VAL A 1 73 ? -3.167 -5.829 8.323 1.00 0.00 91 VAL A N 6
ATOM 10495 C CA . VAL A 1 73 ? -2.105 -5.418 7.426 1.00 0.00 91 VAL A CA 6
ATOM 10496 C C . VAL A 1 73 ? -1.073 -4.754 8.323 1.00 0.00 91 VAL A C 6
ATOM 10497 O O . VAL A 1 73 ? -1.388 -3.766 8.990 1.00 0.00 91 VAL A O 6
ATOM 10510 N N . ILE A 1 74 ? 0.128 -5.319 8.403 1.00 0.00 92 ILE A N 6
ATOM 10511 C CA . ILE A 1 74 ? 1.263 -4.663 9.017 1.00 0.00 92 ILE A CA 6
ATOM 10512 C C . ILE A 1 74 ? 1.841 -3.788 7.910 1.00 0.00 92 ILE A C 6
ATOM 10513 O O . ILE A 1 74 ? 2.469 -4.299 6.983 1.00 0.00 92 ILE A O 6
ATOM 10529 N N . ILE A 1 75 ? 1.577 -2.486 7.955 1.00 0.00 93 ILE A N 6
ATOM 10530 C CA . ILE A 1 75 ? 2.145 -1.527 7.025 1.00 0.00 93 ILE A CA 6
ATOM 10531 C C . ILE A 1 75 ? 3.520 -1.146 7.580 1.00 0.00 93 ILE A C 6
ATOM 10532 O O . ILE A 1 75 ? 3.672 -0.877 8.778 1.00 0.00 93 ILE A O 6
ATOM 10548 N N . LYS A 1 76 ? 4.530 -1.121 6.711 1.00 0.00 94 LYS A N 6
ATOM 10549 C CA . LYS A 1 76 ? 5.926 -0.883 7.038 1.00 0.00 94 LYS A CA 6
ATOM 10550 C C . LYS A 1 76 ? 6.495 0.124 6.033 1.00 0.00 94 LYS A C 6
ATOM 10551 O O . LYS A 1 76 ? 6.852 -0.236 4.918 1.00 0.00 94 LYS A O 6
ATOM 10570 N N . TYR A 1 77 ? 6.564 1.406 6.386 1.00 0.00 95 TYR A N 6
ATOM 10571 C CA . TYR A 1 77 ? 6.937 2.497 5.476 1.00 0.00 95 TYR A CA 6
ATOM 10572 C C . TYR A 1 77 ? 8.147 3.258 6.018 1.00 0.00 95 TYR A C 6
ATOM 10573 O O . TYR A 1 77 ? 8.537 3.059 7.173 1.00 0.00 95 TYR A O 6
ATOM 10591 N N . THR A 1 78 ? 8.748 4.121 5.198 1.00 0.00 96 THR A N 6
ATOM 10592 C CA . THR A 1 78 ? 9.989 4.823 5.503 1.00 0.00 96 THR A CA 6
ATOM 10593 C C . THR A 1 78 ? 10.022 6.141 4.724 1.00 0.00 96 THR A C 6
ATOM 10594 O O . THR A 1 78 ? 9.216 6.345 3.815 1.00 0.00 96 THR A O 6
ATOM 10605 N N . SER A 1 79 ? 10.952 7.032 5.075 1.00 0.00 97 SER A N 6
ATOM 10606 C CA . SER A 1 79 ? 11.297 8.194 4.268 1.00 0.00 97 SER A CA 6
ATOM 10607 C C . SER A 1 79 ? 12.398 7.891 3.249 1.00 0.00 97 SER A C 6
ATOM 10608 O O . SER A 1 79 ? 12.597 8.673 2.325 1.00 0.00 97 SER A O 6
ATOM 10616 N N . GLN A 1 80 ? 13.116 6.778 3.398 1.00 0.00 98 GLN A N 6
ATOM 10617 C CA . GLN A 1 80 ? 14.319 6.478 2.613 1.00 0.00 98 GLN A CA 6
ATOM 10618 C C . GLN A 1 80 ? 14.494 4.962 2.447 1.00 0.00 98 GLN A C 6
ATOM 10619 O O . GLN A 1 80 ? 14.225 4.202 3.380 1.00 0.00 98 GLN A O 6
ATOM 10633 N N . ARG A 1 81 ? 15.045 4.510 1.310 1.00 0.00 99 ARG A N 6
ATOM 10634 C CA . ARG A 1 81 ? 15.356 3.098 0.985 1.00 0.00 99 ARG A CA 6
ATOM 10635 C C . ARG A 1 81 ? 16.458 2.494 1.867 1.00 0.00 99 ARG A C 6
ATOM 10636 O O . ARG A 1 81 ? 16.992 1.433 1.548 1.00 0.00 99 ARG A O 6
ATOM 10657 N N . ASN A 1 82 ? 16.866 3.158 2.948 1.00 0.00 100 ASN A N 6
ATOM 10658 C CA . ASN A 1 82 ? 17.943 2.702 3.829 1.00 0.00 100 ASN A CA 6
ATOM 10659 C C . ASN A 1 82 ? 17.711 2.816 5.328 1.00 0.00 100 ASN A C 6
ATOM 10660 O O . ASN A 1 82 ? 18.645 2.629 6.104 1.00 0.00 100 ASN A O 6
ATOM 10671 N N . THR A 1 83 ? 16.489 3.122 5.744 1.00 0.00 101 THR A N 6
ATOM 10672 C CA . THR A 1 83 ? 16.152 3.242 7.160 1.00 0.00 101 THR A CA 6
ATOM 10673 C C . THR A 1 83 ? 15.125 2.176 7.560 1.00 0.00 101 THR A C 6
ATOM 10674 O O . THR A 1 83 ? 14.449 1.586 6.707 1.00 0.00 101 THR A O 6
ATOM 10685 N N . LYS A 1 84 ? 15.044 1.868 8.862 1.00 0.00 102 LYS A N 6
ATOM 10686 C CA . LYS A 1 84 ? 14.179 0.809 9.381 1.00 0.00 102 LYS A CA 6
ATOM 10687 C C . LYS A 1 84 ? 12.731 1.271 9.269 1.00 0.00 102 LYS A C 6
ATOM 10688 O O . LYS A 1 84 ? 12.404 2.390 9.672 1.00 0.00 102 LYS A O 6
ATOM 10707 N N . LEU A 1 85 ? 11.866 0.421 8.716 1.00 0.00 103 LEU A N 6
ATOM 10708 C CA . LEU A 1 85 ? 10.465 0.754 8.493 1.00 0.00 103 LEU A CA 6
ATOM 10709 C C . LEU A 1 85 ? 9.762 0.976 9.826 1.00 0.00 103 LEU A C 6
ATOM 10710 O O . LEU A 1 85 ? 10.008 0.269 10.805 1.00 0.00 103 LEU A O 6
ATOM 10726 N N . LYS A 1 86 ? 8.799 1.898 9.820 1.00 0.00 104 LYS A N 6
ATOM 10727 C CA . LYS A 1 86 ? 7.786 2.025 10.851 1.00 0.00 104 LYS A CA 6
ATOM 10728 C C . LYS A 1 86 ? 6.974 0.733 10.946 1.00 0.00 104 LYS A C 6
ATOM 10729 O O . LYS A 1 86 ? 7.065 -0.125 10.069 1.00 0.00 104 LYS A O 6
ATOM 10748 N N . ALA A 1 87 ? 6.109 0.624 11.952 1.00 0.00 105 ALA A N 6
ATOM 10749 C CA . ALA A 1 87 ? 5.094 -0.417 12.050 1.00 0.00 105 ALA A CA 6
ATOM 10750 C C . ALA A 1 87 ? 3.756 0.242 12.349 1.00 0.00 105 ALA A C 6
ATOM 10751 O O . ALA A 1 87 ? 3.522 0.733 13.456 1.00 0.00 105 ALA A O 6
ATOM 10758 N N . LYS A 1 88 ? 2.874 0.254 11.357 1.00 0.00 106 LYS A N 6
ATOM 10759 C CA . LYS A 1 88 ? 1.489 0.687 11.463 1.00 0.00 106 LYS A CA 6
ATOM 10760 C C . LYS A 1 88 ? 0.683 -0.563 11.147 1.00 0.00 106 LYS A C 6
ATOM 10761 O O . LYS A 1 88 ? 0.393 -0.830 9.984 1.00 0.00 106 LYS A O 6
ATOM 10780 N N . ALA A 1 89 ? 0.447 -1.399 12.154 1.00 0.00 107 ALA A N 6
ATOM 10781 C CA . ALA A 1 89 ? -0.458 -2.525 12.005 1.00 0.00 107 ALA A CA 6
ATOM 10782 C C . ALA A 1 89 ? -1.870 -1.981 12.139 1.00 0.00 107 ALA A C 6
ATOM 10783 O O . ALA A 1 89 ? -2.116 -1.125 12.993 1.00 0.00 107 ALA A O 6
ATOM 10790 N N . LEU A 1 90 ? -2.770 -2.454 11.284 1.00 0.00 108 LEU A N 6
ATOM 10791 C CA . LEU A 1 90 ? -4.163 -2.041 11.225 1.00 0.00 108 LEU A CA 6
ATOM 10792 C C . LEU A 1 90 ? -4.982 -3.265 10.877 1.00 0.00 108 LEU A C 6
ATOM 10793 O O . LEU A 1 90 ? -4.527 -4.091 10.079 1.00 0.00 108 LEU A O 6
ATOM 10809 N N . THR A 1 91 ? -6.210 -3.362 11.365 1.00 0.00 109 THR A N 6
ATOM 10810 C CA . THR A 1 91 ? -7.117 -4.414 10.934 1.00 0.00 109 THR A CA 6
ATOM 10811 C C . THR A 1 91 ? -7.656 -4.118 9.531 1.00 0.00 109 THR A C 6
ATOM 10812 O O . THR A 1 91 ? -7.804 -2.952 9.145 1.00 0.00 109 THR A O 6
ATOM 10823 N N . LEU A 1 92 ? -7.963 -5.162 8.750 1.00 0.00 110 LEU A N 6
ATOM 10824 C CA . LEU A 1 92 ? -8.587 -5.034 7.437 1.00 0.00 110 LEU A CA 6
ATOM 10825 C C . LEU A 1 92 ? -9.897 -4.264 7.541 1.00 0.00 110 LEU A C 6
ATOM 10826 O O . LEU A 1 92 ? -10.206 -3.465 6.658 1.00 0.00 110 LEU A O 6
ATOM 10842 N N . SER A 1 93 ? -10.657 -4.495 8.617 1.00 0.00 111 SER A N 6
ATOM 10843 C CA . SER A 1 93 ? -11.893 -3.766 8.838 1.00 0.00 111 SER A CA 6
ATOM 10844 C C . SER A 1 93 ? -11.643 -2.257 8.826 1.00 0.00 111 SER A C 6
ATOM 10845 O O . SER A 1 93 ? -12.418 -1.548 8.185 1.00 0.00 111 SER A O 6
ATOM 10853 N N . GLN A 1 94 ? -10.563 -1.776 9.463 1.00 0.00 112 GLN A N 6
ATOM 10854 C CA . GLN A 1 94 ? -10.220 -0.363 9.507 1.00 0.00 112 GLN A CA 6
ATOM 10855 C C . GLN A 1 94 ? -10.085 0.189 8.095 1.00 0.00 112 GLN A C 6
ATOM 10856 O O . GLN A 1 94 ? -10.814 1.110 7.745 1.00 0.00 112 GLN A O 6
ATOM 10870 N N . LEU A 1 95 ? -9.215 -0.400 7.270 1.00 0.00 113 LEU A N 6
ATOM 10871 C CA . LEU A 1 95 ? -8.988 0.059 5.899 1.00 0.00 113 LEU A CA 6
ATOM 10872 C C . LEU A 1 95 ? -10.296 0.112 5.110 1.00 0.00 113 LEU A C 6
ATOM 10873 O O . LEU A 1 95 ? -10.526 1.044 4.337 1.00 0.00 113 LEU A O 6
ATOM 10889 N N . LYS A 1 96 ? -11.167 -0.883 5.303 1.00 0.00 114 LYS A N 6
ATOM 10890 C CA . LYS A 1 96 ? -12.432 -0.970 4.594 1.00 0.00 114 LYS A CA 6
ATOM 10891 C C . LYS A 1 96 ? -13.394 0.118 5.061 1.00 0.00 114 LYS A C 6
ATOM 10892 O O . LYS A 1 96 ? -14.190 0.616 4.266 1.00 0.00 114 LYS A O 6
ATOM 10911 N N . LYS A 1 97 ? -13.397 0.425 6.355 1.00 0.00 115 LYS A N 6
ATOM 10912 C CA . LYS A 1 97 ? -14.204 1.472 6.950 1.00 0.00 115 LYS A CA 6
ATOM 10913 C C . LYS A 1 97 ? -13.679 2.859 6.568 1.00 0.00 115 LYS A C 6
ATOM 10914 O O . LYS A 1 97 ? -14.471 3.799 6.578 1.00 0.00 115 LYS A O 6
ATOM 10933 N N . GLU A 1 98 ? -12.378 3.007 6.322 1.00 0.00 116 GLU A N 6
ATOM 10934 C CA . GLU A 1 98 ? -11.735 4.305 6.173 1.00 0.00 116 GLU A CA 6
ATOM 10935 C C . GLU A 1 98 ? -11.765 4.799 4.734 1.00 0.00 116 GLU A C 6
ATOM 10936 O O . GLU A 1 98 ? -12.058 5.982 4.532 1.00 0.00 116 GLU A O 6
ATOM 10948 N N . PHE A 1 99 ? -11.497 3.934 3.747 1.00 0.00 117 PHE A N 6
ATOM 10949 C CA . PHE A 1 99 ? -11.430 4.317 2.343 1.00 0.00 117 PHE A CA 6
ATOM 10950 C C . PHE A 1 99 ? -12.209 3.361 1.429 1.00 0.00 117 PHE A C 6
ATOM 10951 O O . PHE A 1 99 ? -12.007 3.373 0.218 1.00 0.00 117 PHE A O 6
ATOM 10968 N N . TYR A 1 100 ? -13.085 2.503 1.966 1.00 0.00 118 TYR A N 6
ATOM 10969 C CA . TYR A 1 100 ? -13.909 1.593 1.169 1.00 0.00 118 TYR A CA 6
ATOM 10970 C C . TYR A 1 100 ? -15.368 1.544 1.638 1.00 0.00 118 TYR A C 6
ATOM 10971 O O . TYR A 1 100 ? -16.064 0.540 1.469 1.00 0.00 118 TYR A O 6
ATOM 10989 N N . GLN A 1 101 ? -15.838 2.627 2.248 1.00 0.00 119 GLN A N 6
ATOM 10990 C CA . GLN A 1 101 ? -17.144 2.778 2.871 1.00 0.00 119 GLN A CA 6
ATOM 10991 C C . GLN A 1 101 ? -18.195 3.370 1.934 1.00 0.00 119 GLN A C 6
ATOM 10992 O O . GLN A 1 101 ? -19.380 3.182 2.191 1.00 0.00 119 GLN A O 6
ATOM 11006 N N . THR A 1 102 ? -17.792 4.072 0.875 1.00 0.00 120 THR A N 6
ATOM 11007 C CA . THR A 1 102 ? -18.712 4.760 -0.035 1.00 0.00 120 THR A CA 6
ATOM 11008 C C . THR A 1 102 ? -19.176 3.801 -1.156 1.00 0.00 120 THR A C 6
ATOM 11009 O O . THR A 1 102 ? -18.999 2.575 -1.057 1.00 0.00 120 THR A O 6
ATOM 11020 N N . ARG A 1 103 ? -19.816 4.333 -2.208 1.00 0.00 121 ARG A N 6
ATOM 11021 C CA . ARG A 1 103 ? -19.963 3.653 -3.503 1.00 0.00 121 ARG A CA 6
ATOM 11022 C C . ARG A 1 103 ? -18.985 4.246 -4.526 1.00 0.00 121 ARG A C 6
ATOM 11023 O O . ARG A 1 103 ? -18.386 3.498 -5.288 1.00 0.00 121 ARG A O 6
ATOM 11044 N N . SER A 1 104 ? -18.837 5.575 -4.586 1.00 0.00 122 SER A N 6
ATOM 11045 C CA . SER A 1 104 ? -18.007 6.244 -5.589 1.00 0.00 122 SER A CA 6
ATOM 11046 C C . SER A 1 104 ? -16.519 5.903 -5.474 1.00 0.00 122 SER A C 6
ATOM 11047 O O . SER A 1 104 ? -15.807 6.006 -6.469 1.00 0.00 122 SER A O 6
ATOM 11055 N N . GLN A 1 105 ? -16.016 5.464 -4.321 1.00 0.00 123 GLN A N 6
ATOM 11056 C CA . GLN A 1 105 ? -14.632 5.018 -4.219 1.00 0.00 123 GLN A CA 6
ATOM 11057 C C . GLN A 1 105 ? -14.397 3.766 -5.063 1.00 0.00 123 GLN A C 6
ATOM 11058 O O . GLN A 1 105 ? -13.279 3.520 -5.493 1.00 0.00 123 GLN A O 6
ATOM 11072 N N . LYS A 1 106 ? -15.437 2.975 -5.334 1.00 0.00 124 LYS A N 6
ATOM 11073 C CA . LYS A 1 106 ? -15.350 1.812 -6.219 1.00 0.00 124 LYS A CA 6
ATOM 11074 C C . LYS A 1 106 ? -15.059 2.215 -7.665 1.00 0.00 124 LYS A C 6
ATOM 11075 O O . LYS A 1 106 ? -14.858 1.338 -8.501 1.00 0.00 124 LYS A O 6
ATOM 11094 N N . ARG A 1 107 ? -15.068 3.509 -7.999 1.00 0.00 125 ARG A N 6
ATOM 11095 C CA . ARG A 1 107 ? -14.365 3.996 -9.172 1.00 0.00 125 ARG A CA 6
ATOM 11096 C C . ARG A 1 107 ? -12.909 4.120 -8.795 1.00 0.00 125 ARG A C 6
ATOM 11097 O O . ARG A 1 107 ? -12.130 3.277 -9.202 1.00 0.00 125 ARG A O 6
ATOM 11118 N N . GLU A 1 108 ? -12.542 5.147 -8.038 1.00 0.00 126 GLU A N 6
ATOM 11119 C CA . GLU A 1 108 ? -11.151 5.535 -7.845 1.00 0.00 126 GLU A CA 6
ATOM 11120 C C . GLU A 1 108 ? -10.263 4.404 -7.327 1.00 0.00 126 GLU A C 6
ATOM 11121 O O . GLU A 1 108 ? -9.256 4.087 -7.942 1.00 0.00 126 GLU A O 6
ATOM 11133 N N . VAL A 1 109 ? -10.626 3.799 -6.203 1.00 0.00 127 VAL A N 6
ATOM 11134 C CA . VAL A 1 109 ? -9.874 2.724 -5.560 1.00 0.00 127 VAL A CA 6
ATOM 11135 C C . VAL A 1 109 ? -9.728 1.545 -6.526 1.00 0.00 127 VAL A C 6
ATOM 11136 O O . VAL A 1 109 ? -8.618 1.071 -6.754 1.00 0.00 127 VAL A O 6
ATOM 11149 N N . ASP A 1 110 ? -10.837 1.037 -7.073 1.00 0.00 128 ASP A N 6
ATOM 11150 C CA . ASP A 1 110 ? -10.798 -0.058 -8.054 1.00 0.00 128 ASP A CA 6
ATOM 11151 C C . ASP A 1 110 ? -10.029 0.314 -9.327 1.00 0.00 128 ASP A C 6
ATOM 11152 O O . ASP A 1 110 ? -9.500 -0.559 -10.012 1.00 0.00 128 ASP A O 6
ATOM 11161 N N . ASP A 1 111 ? -9.962 1.601 -9.662 1.00 0.00 129 ASP A N 6
ATOM 11162 C CA . ASP A 1 111 ? -9.208 2.134 -10.790 1.00 0.00 129 ASP A CA 6
ATOM 11163 C C . ASP A 1 111 ? -7.717 2.123 -10.484 1.00 0.00 129 ASP A C 6
ATOM 11164 O O . ASP A 1 111 ? -6.934 1.666 -11.309 1.00 0.00 129 ASP A O 6
ATOM 11173 N N . TYR A 1 112 ? -7.321 2.511 -9.267 1.00 0.00 130 TYR A N 6
ATOM 11174 C CA . TYR A 1 112 ? -5.945 2.401 -8.802 1.00 0.00 130 TYR A CA 6
ATOM 11175 C C . TYR A 1 112 ? -5.472 0.946 -8.888 1.00 0.00 130 TYR A C 6
ATOM 11176 O O . TYR A 1 112 ? -4.351 0.689 -9.323 1.00 0.00 130 TYR A O 6
ATOM 11194 N N . VAL A 1 113 ? -6.310 -0.028 -8.514 1.00 0.00 131 VAL A N 6
ATOM 11195 C CA . VAL A 1 113 ? -5.940 -1.441 -8.617 1.00 0.00 131 VAL A CA 6
ATOM 11196 C C . VAL A 1 113 ? -5.892 -1.896 -10.086 1.00 0.00 131 VAL A C 6
ATOM 11197 O O . VAL A 1 113 ? -5.118 -2.795 -10.421 1.00 0.00 131 VAL A O 6
ATOM 11210 N N . ALA A 1 114 ? -6.701 -1.306 -10.972 1.00 0.00 132 ALA A N 6
ATOM 11211 C CA . ALA A 1 114 ? -6.679 -1.588 -12.404 1.00 0.00 132 ALA A CA 6
ATOM 11212 C C . ALA A 1 114 ? -5.509 -0.898 -13.124 1.00 0.00 132 ALA A C 6
ATOM 11213 O O . ALA A 1 114 ? -5.195 -1.274 -14.255 1.00 0.00 132 ALA A O 6
ATOM 11220 N N . GLY A 1 115 ? -4.865 0.087 -12.496 1.00 0.00 133 GLY A N 6
ATOM 11221 C CA . GLY A 1 115 ? -3.838 0.945 -13.077 1.00 0.00 133 GLY A CA 6
ATOM 11222 C C . GLY A 1 115 ? -2.438 0.597 -12.576 1.00 0.00 133 GLY A C 6
ATOM 11223 O O . GLY A 1 115 ? -1.489 1.343 -12.828 1.00 0.00 133 GLY A O 6
ATOM 11227 N N . LEU A 1 116 ? -2.283 -0.493 -11.819 1.00 0.00 134 LEU A N 6
ATOM 11228 C CA . LEU A 1 116 ? -1.025 -0.832 -11.165 1.00 0.00 134 LEU A CA 6
ATOM 11229 C C . LEU A 1 116 ? -0.316 -1.948 -11.937 1.00 0.00 134 LEU A C 6
ATOM 11230 O O . LEU A 1 116 ? -0.959 -2.800 -12.560 1.00 0.00 134 LEU A O 6
ATOM 11246 N N . ARG A 1 117 ? 1.018 -1.915 -11.941 1.00 0.00 135 ARG A N 6
ATOM 11247 C CA . ARG A 1 117 ? 1.920 -2.788 -12.700 1.00 0.00 135 ARG A CA 6
ATOM 11248 C C . ARG A 1 117 ? 2.671 -3.698 -11.739 1.00 0.00 135 ARG A C 6
ATOM 11249 O O . ARG A 1 117 ? 2.906 -3.306 -10.599 1.00 0.00 135 ARG A O 6
ATOM 11270 N N . THR A 1 118 ? 3.134 -4.851 -12.207 1.00 0.00 136 THR A N 6
ATOM 11271 C CA . THR A 1 118 ? 3.814 -5.851 -11.381 1.00 0.00 136 THR A CA 6
ATOM 11272 C C . THR A 1 118 ? 5.122 -6.318 -12.054 1.00 0.00 136 THR A C 6
ATOM 11273 O O . THR A 1 118 ? 5.643 -7.401 -11.791 1.00 0.00 136 THR A O 6
ATOM 11284 N N . GLU A 1 119 ? 5.639 -5.449 -12.922 1.00 0.00 137 GLU A N 6
ATOM 11285 C CA . GLU A 1 119 ? 7.000 -5.379 -13.441 1.00 0.00 137 GLU A CA 6
ATOM 11286 C C . GLU A 1 119 ? 7.328 -6.550 -14.360 1.00 0.00 137 GLU A C 6
ATOM 11287 O O . GLU A 1 119 ? 6.967 -6.432 -15.552 1.00 0.00 137 GLU A O 6
ATOM 11299 N N . GLY A 1 1 ? -7.849 -16.438 -6.000 1.00 0.00 19 GLY A N 7
ATOM 11300 C CA . GLY A 1 1 ? -8.098 -15.783 -7.290 1.00 0.00 19 GLY A CA 7
ATOM 11301 C C . GLY A 1 1 ? -8.872 -14.489 -7.086 1.00 0.00 19 GLY A C 7
ATOM 11302 O O . GLY A 1 1 ? -8.337 -13.521 -6.554 1.00 0.00 19 GLY A O 7
ATOM 11306 N N . HIS A 1 2 ? -10.127 -14.458 -7.531 1.00 0.00 20 HIS A N 7
ATOM 11307 C CA . HIS A 1 2 ? -11.043 -13.318 -7.445 1.00 0.00 20 HIS A CA 7
ATOM 11308 C C . HIS A 1 2 ? -11.811 -13.277 -6.121 1.00 0.00 20 HIS A C 7
ATOM 11309 O O . HIS A 1 2 ? -12.386 -12.241 -5.784 1.00 0.00 20 HIS A O 7
ATOM 11323 N N . MET A 1 3 ? -11.889 -14.397 -5.397 1.00 0.00 21 MET A N 7
ATOM 11324 C CA . MET A 1 3 ? -12.669 -14.475 -4.168 1.00 0.00 21 MET A CA 7
ATOM 11325 C C . MET A 1 3 ? -12.031 -13.588 -3.098 1.00 0.00 21 MET A C 7
ATOM 11326 O O . MET A 1 3 ? -10.829 -13.711 -2.838 1.00 0.00 21 MET A O 7
ATOM 11340 N N . LYS A 1 4 ? -12.849 -12.766 -2.436 1.00 0.00 22 LYS A N 7
ATOM 11341 C CA . LYS A 1 4 ? -12.471 -11.815 -1.390 1.00 0.00 22 LYS A CA 7
ATOM 11342 C C . LYS A 1 4 ? -11.507 -10.733 -1.900 1.00 0.00 22 LYS A C 7
ATOM 11343 O O . LYS A 1 4 ? -11.297 -10.574 -3.103 1.00 0.00 22 LYS A O 7
ATOM 11362 N N . PHE A 1 5 ? -10.974 -9.935 -0.971 1.00 0.00 23 PHE A N 7
ATOM 11363 C CA . PHE A 1 5 ? -9.842 -9.055 -1.234 1.00 0.00 23 PHE A CA 7
ATOM 11364 C C . PHE A 1 5 ? -8.635 -9.903 -1.655 1.00 0.00 23 PHE A C 7
ATOM 11365 O O . PHE A 1 5 ? -8.633 -11.125 -1.498 1.00 0.00 23 PHE A O 7
ATOM 11382 N N . THR A 1 6 ? -7.603 -9.249 -2.172 1.00 0.00 24 THR A N 7
ATOM 11383 C CA . THR A 1 6 ? -6.341 -9.843 -2.581 1.00 0.00 24 THR A CA 7
ATOM 11384 C C . THR A 1 6 ? -5.240 -8.923 -2.050 1.00 0.00 24 THR A C 7
ATOM 11385 O O . THR A 1 6 ? -5.525 -7.783 -1.662 1.00 0.00 24 THR A O 7
ATOM 11396 N N . ASP A 1 7 ? -3.986 -9.379 -2.061 1.00 0.00 25 ASP A N 7
ATOM 11397 C CA . ASP A 1 7 ? -2.861 -8.620 -1.515 1.00 0.00 25 ASP A CA 7
ATOM 11398 C C . ASP A 1 7 ? -2.749 -7.255 -2.199 1.00 0.00 25 ASP A C 7
ATOM 11399 O O . ASP A 1 7 ? -2.474 -6.256 -1.537 1.00 0.00 25 ASP A O 7
ATOM 11408 N N . GLN A 1 8 ? -3.032 -7.206 -3.505 1.00 0.00 26 GLN A N 7
ATOM 11409 C CA . GLN A 1 8 ? -3.020 -5.990 -4.320 1.00 0.00 26 GLN A CA 7
ATOM 11410 C C . GLN A 1 8 ? -4.071 -4.990 -3.824 1.00 0.00 26 GLN A C 7
ATOM 11411 O O . GLN A 1 8 ? -3.766 -3.820 -3.596 1.00 0.00 26 GLN A O 7
ATOM 11425 N N . GLN A 1 9 ? -5.310 -5.465 -3.630 1.00 0.00 27 GLN A N 7
ATOM 11426 C CA . GLN A 1 9 ? -6.457 -4.640 -3.244 1.00 0.00 27 GLN A CA 7
ATOM 11427 C C . GLN A 1 9 ? -6.162 -3.935 -1.922 1.00 0.00 27 GLN A C 7
ATOM 11428 O O . GLN A 1 9 ? -6.528 -2.778 -1.709 1.00 0.00 27 GLN A O 7
ATOM 11442 N N . ILE A 1 10 ? -5.520 -4.668 -1.021 1.00 0.00 28 ILE A N 7
ATOM 11443 C CA . ILE A 1 10 ? -5.203 -4.236 0.321 1.00 0.00 28 ILE A CA 7
ATOM 11444 C C . ILE A 1 10 ? -4.083 -3.188 0.279 1.00 0.00 28 ILE A C 7
ATOM 11445 O O . ILE A 1 10 ? -4.122 -2.225 1.048 1.00 0.00 28 ILE A O 7
ATOM 11461 N N . GLY A 1 11 ? -3.119 -3.339 -0.633 1.00 0.00 29 GLY A N 7
ATOM 11462 C CA . GLY A 1 11 ? -2.018 -2.406 -0.803 1.00 0.00 29 GLY A CA 7
ATOM 11463 C C . GLY A 1 11 ? -2.488 -0.980 -1.082 1.00 0.00 29 GLY A C 7
ATOM 11464 O O . GLY A 1 11 ? -1.830 -0.028 -0.651 1.00 0.00 29 GLY A O 7
ATOM 11468 N N . VAL A 1 12 ? -3.608 -0.813 -1.790 1.00 0.00 30 VAL A N 7
ATOM 11469 C CA . VAL A 1 12 ? -4.207 0.490 -2.062 1.00 0.00 30 VAL A CA 7
ATOM 11470 C C . VAL A 1 12 ? -4.675 1.114 -0.744 1.00 0.00 30 VAL A C 7
ATOM 11471 O O . VAL A 1 12 ? -4.219 2.195 -0.390 1.00 0.00 30 VAL A O 7
ATOM 11484 N N . LEU A 1 13 ? -5.521 0.418 0.020 1.00 0.00 31 LEU A N 7
ATOM 11485 C CA . LEU A 1 13 ? -6.046 0.893 1.304 1.00 0.00 31 LEU A CA 7
ATOM 11486 C C . LEU A 1 13 ? -4.921 1.255 2.279 1.00 0.00 31 LEU A C 7
ATOM 11487 O O . LEU A 1 13 ? -5.006 2.275 2.960 1.00 0.00 31 LEU A O 7
ATOM 11503 N N . ALA A 1 14 ? -3.874 0.436 2.346 1.00 0.00 32 ALA A N 7
ATOM 11504 C CA . ALA A 1 14 ? -2.655 0.661 3.094 1.00 0.00 32 ALA A CA 7
ATOM 11505 C C . ALA A 1 14 ? -1.996 1.982 2.677 1.00 0.00 32 ALA A C 7
ATOM 11506 O O . ALA A 1 14 ? -1.708 2.814 3.538 1.00 0.00 32 ALA A O 7
ATOM 11513 N N . GLY A 1 15 ? -1.795 2.200 1.375 1.00 0.00 33 GLY A N 7
ATOM 11514 C CA . GLY A 1 15 ? -1.162 3.407 0.854 1.00 0.00 33 GLY A CA 7
ATOM 11515 C C . GLY A 1 15 ? -2.034 4.645 1.018 1.00 0.00 33 GLY A C 7
ATOM 11516 O O . GLY A 1 15 ? -1.513 5.748 1.141 1.00 0.00 33 GLY A O 7
ATOM 11520 N N . LEU A 1 16 ? -3.358 4.512 1.091 1.00 0.00 34 LEU A N 7
ATOM 11521 C CA . LEU A 1 16 ? -4.195 5.681 1.327 1.00 0.00 34 LEU A CA 7
ATOM 11522 C C . LEU A 1 16 ? -3.998 6.266 2.725 1.00 0.00 34 LEU A C 7
ATOM 11523 O O . LEU A 1 16 ? -4.286 7.441 2.947 1.00 0.00 34 LEU A O 7
ATOM 11539 N N . ALA A 1 17 ? -3.470 5.486 3.667 1.00 0.00 35 ALA A N 7
ATOM 11540 C CA . ALA A 1 17 ? -3.044 6.010 4.956 1.00 0.00 35 ALA A CA 7
ATOM 11541 C C . ALA A 1 17 ? -1.656 6.652 4.903 1.00 0.00 35 ALA A C 7
ATOM 11542 O O . ALA A 1 17 ? -1.290 7.347 5.848 1.00 0.00 35 ALA A O 7
ATOM 11549 N N . ILE A 1 18 ? -0.847 6.384 3.878 1.00 0.00 36 ILE A N 7
ATOM 11550 C CA . ILE A 1 18 ? 0.593 6.536 3.901 1.00 0.00 36 ILE A CA 7
ATOM 11551 C C . ILE A 1 18 ? 0.997 7.040 2.523 1.00 0.00 36 ILE A C 7
ATOM 11552 O O . ILE A 1 18 ? 1.142 6.261 1.588 1.00 0.00 36 ILE A O 7
ATOM 11568 N N . SER A 1 19 ? 1.253 8.334 2.408 1.00 0.00 37 SER A N 7
ATOM 11569 C CA . SER A 1 19 ? 1.559 8.980 1.136 1.00 0.00 37 SER A CA 7
ATOM 11570 C C . SER A 1 19 ? 0.461 8.751 0.075 1.00 0.00 37 SER A C 7
ATOM 11571 O O . SER A 1 19 ? 0.767 8.386 -1.059 1.00 0.00 37 SER A O 7
ATOM 11579 N N . PRO A 1 20 ? -0.808 9.082 0.386 1.00 0.00 38 PRO A N 7
ATOM 11580 C CA . PRO A 1 20 ? -1.919 8.954 -0.553 1.00 0.00 38 PRO A CA 7
ATOM 11581 C C . PRO A 1 20 ? -1.704 9.841 -1.783 1.00 0.00 38 PRO A C 7
ATOM 11582 O O . PRO A 1 20 ? -2.029 9.439 -2.900 1.00 0.00 38 PRO A O 7
ATOM 11593 N N . GLU A 1 21 ? -1.202 11.066 -1.594 1.00 0.00 39 GLU A N 7
ATOM 11594 C CA . GLU A 1 21 ? -1.158 12.060 -2.661 1.00 0.00 39 GLU A CA 7
ATOM 11595 C C . GLU A 1 21 ? -0.213 11.601 -3.776 1.00 0.00 39 GLU A C 7
ATOM 11596 O O . GLU A 1 21 ? -0.618 11.562 -4.941 1.00 0.00 39 GLU A O 7
ATOM 11608 N N . TRP A 1 22 ? 0.990 11.154 -3.392 1.00 0.00 40 TRP A N 7
ATOM 11609 C CA . TRP A 1 22 ? 1.983 10.486 -4.235 1.00 0.00 40 TRP A CA 7
ATOM 11610 C C . TRP A 1 22 ? 1.329 9.371 -5.045 1.00 0.00 40 TRP A C 7
ATOM 11611 O O . TRP A 1 22 ? 1.568 9.243 -6.249 1.00 0.00 40 TRP A O 7
ATOM 11632 N N . LEU A 1 23 ? 0.501 8.557 -4.382 1.00 0.00 41 LEU A N 7
ATOM 11633 C CA . LEU A 1 23 ? 0.043 7.296 -4.940 1.00 0.00 41 LEU A CA 7
ATOM 11634 C C . LEU A 1 23 ? -0.862 7.610 -6.143 1.00 0.00 41 LEU A C 7
ATOM 11635 O O . LEU A 1 23 ? -0.669 7.041 -7.219 1.00 0.00 41 LEU A O 7
ATOM 11651 N N . LYS A 1 24 ? -1.801 8.559 -5.997 1.00 0.00 42 LYS A N 7
ATOM 11652 C CA . LYS A 1 24 ? -2.686 8.973 -7.089 1.00 0.00 42 LYS A CA 7
ATOM 11653 C C . LYS A 1 24 ? -1.900 9.588 -8.246 1.00 0.00 42 LYS A C 7
ATOM 11654 O O . LYS A 1 24 ? -2.265 9.302 -9.384 1.00 0.00 42 LYS A O 7
ATOM 11673 N N . GLN A 1 25 ? -0.833 10.371 -8.000 1.00 0.00 43 GLN A N 7
ATOM 11674 C CA . GLN A 1 25 ? -0.036 10.908 -9.106 1.00 0.00 43 GLN A CA 7
ATOM 11675 C C . GLN A 1 25 ? 0.519 9.747 -9.928 1.00 0.00 43 GLN A C 7
ATOM 11676 O O . GLN A 1 25 ? 0.401 9.723 -11.152 1.00 0.00 43 GLN A O 7
ATOM 11690 N N . ASN A 1 26 ? 1.105 8.768 -9.238 1.00 0.00 44 ASN A N 7
ATOM 11691 C CA . ASN A 1 26 ? 1.816 7.676 -9.876 1.00 0.00 44 ASN A CA 7
ATOM 11692 C C . ASN A 1 26 ? 0.868 6.816 -10.702 1.00 0.00 44 ASN A C 7
ATOM 11693 O O . ASN A 1 26 ? 1.235 6.443 -11.814 1.00 0.00 44 ASN A O 7
ATOM 11704 N N . ILE A 1 27 ? -0.346 6.524 -10.214 1.00 0.00 45 ILE A N 7
ATOM 11705 C CA . ILE A 1 27 ? -1.356 5.825 -11.008 1.00 0.00 45 ILE A CA 7
ATOM 11706 C C . ILE A 1 27 ? -1.767 6.668 -12.217 1.00 0.00 45 ILE A C 7
ATOM 11707 O O . ILE A 1 27 ? -1.838 6.132 -13.325 1.00 0.00 45 ILE A O 7
ATOM 11723 N N . ALA A 1 28 ? -2.007 7.972 -12.038 1.00 0.00 46 ALA A N 7
ATOM 11724 C CA . ALA A 1 28 ? -2.403 8.864 -13.123 1.00 0.00 46 ALA A CA 7
ATOM 11725 C C . ALA A 1 28 ? -1.322 9.013 -14.203 1.00 0.00 46 ALA A C 7
ATOM 11726 O O . ALA A 1 28 ? -1.599 9.571 -15.262 1.00 0.00 46 ALA A O 7
ATOM 11733 N N . ALA A 1 29 ? -0.108 8.534 -13.943 1.00 0.00 47 ALA A N 7
ATOM 11734 C CA . ALA A 1 29 ? 0.996 8.485 -14.888 1.00 0.00 47 ALA A CA 7
ATOM 11735 C C . ALA A 1 29 ? 1.426 7.044 -15.196 1.00 0.00 47 ALA A C 7
ATOM 11736 O O . ALA A 1 29 ? 2.431 6.841 -15.880 1.00 0.00 47 ALA A O 7
ATOM 11743 N N . ASN A 1 30 ? 0.670 6.047 -14.712 1.00 0.00 48 ASN A N 7
ATOM 11744 C CA . ASN A 1 30 ? 0.908 4.605 -14.796 1.00 0.00 48 ASN A CA 7
ATOM 11745 C C . ASN A 1 30 ? 2.354 4.214 -14.447 1.00 0.00 48 ASN A C 7
ATOM 11746 O O . ASN A 1 30 ? 2.929 3.303 -15.028 1.00 0.00 48 ASN A O 7
ATOM 11757 N N . GLN A 1 31 ? 2.967 4.937 -13.510 1.00 0.00 49 GLN A N 7
ATOM 11758 C CA . GLN A 1 31 ? 4.357 4.769 -13.072 1.00 0.00 49 GLN A CA 7
ATOM 11759 C C . GLN A 1 31 ? 4.550 3.658 -12.033 1.00 0.00 49 GLN A C 7
ATOM 11760 O O . GLN A 1 31 ? 5.686 3.328 -11.697 1.00 0.00 49 GLN A O 7
ATOM 11774 N N . LEU A 1 32 ? 3.473 3.158 -11.433 1.00 0.00 50 LEU A N 7
ATOM 11775 C CA . LEU A 1 32 ? 3.517 2.500 -10.132 1.00 0.00 50 LEU A CA 7
ATOM 11776 C C . LEU A 1 32 ? 3.666 0.995 -10.308 1.00 0.00 50 LEU A C 7
ATOM 11777 O O . LEU A 1 32 ? 2.802 0.374 -10.937 1.00 0.00 50 LEU A O 7
ATOM 11793 N N . VAL A 1 33 ? 4.706 0.413 -9.711 1.00 0.00 51 VAL A N 7
ATOM 11794 C CA . VAL A 1 33 ? 4.934 -1.025 -9.666 1.00 0.00 51 VAL A CA 7
ATOM 11795 C C . VAL A 1 33 ? 4.577 -1.523 -8.257 1.00 0.00 51 VAL A C 7
ATOM 11796 O O . VAL A 1 33 ? 4.837 -0.873 -7.240 1.00 0.00 51 VAL A O 7
ATOM 11809 N N . TYR A 1 34 ? 3.953 -2.695 -8.220 1.00 0.00 52 TYR A N 7
ATOM 11810 C CA . TYR A 1 34 ? 3.667 -3.544 -7.080 1.00 0.00 52 TYR A CA 7
ATOM 11811 C C . TYR A 1 34 ? 4.587 -4.759 -7.191 1.00 0.00 52 TYR A C 7
ATOM 11812 O O . TYR A 1 34 ? 4.920 -5.183 -8.299 1.00 0.00 52 TYR A O 7
ATOM 11830 N N . GLY A 1 35 ? 4.959 -5.372 -6.072 1.00 0.00 53 GLY A N 7
ATOM 11831 C CA . GLY A 1 35 ? 5.751 -6.588 -6.098 1.00 0.00 53 GLY A CA 7
ATOM 11832 C C . GLY A 1 35 ? 5.749 -7.286 -4.752 1.00 0.00 53 GLY A C 7
ATOM 11833 O O . GLY A 1 35 ? 5.238 -6.746 -3.772 1.00 0.00 53 GLY A O 7
ATOM 11837 N N . ILE A 1 36 ? 6.345 -8.475 -4.714 1.00 0.00 54 ILE A N 7
ATOM 11838 C CA . ILE A 1 36 ? 6.757 -9.162 -3.498 1.00 0.00 54 ILE A CA 7
ATOM 11839 C C . ILE A 1 36 ? 8.276 -9.075 -3.469 1.00 0.00 54 ILE A C 7
ATOM 11840 O O . ILE A 1 36 ? 8.919 -9.189 -4.514 1.00 0.00 54 ILE A O 7
ATOM 11856 N N . VAL A 1 37 ? 8.827 -8.914 -2.272 1.00 0.00 55 VAL A N 7
ATOM 11857 C CA . VAL A 1 37 ? 10.250 -8.793 -2.002 1.00 0.00 55 VAL A CA 7
ATOM 11858 C C . VAL A 1 37 ? 11.103 -9.871 -2.689 1.00 0.00 55 VAL A C 7
ATOM 11859 O O . VAL A 1 37 ? 11.971 -9.519 -3.491 1.00 0.00 55 VAL A O 7
ATOM 11872 N N . LYS A 1 38 ? 10.873 -11.156 -2.375 1.00 0.00 56 LYS A N 7
ATOM 11873 C CA . LYS A 1 38 ? 11.705 -12.294 -2.761 1.00 0.00 56 LYS A CA 7
ATOM 11874 C C . LYS A 1 38 ? 13.144 -12.205 -2.223 1.00 0.00 56 LYS A C 7
ATOM 11875 O O . LYS A 1 38 ? 13.562 -11.181 -1.687 1.00 0.00 56 LYS A O 7
ATOM 11894 N N . PRO A 1 39 ? 13.917 -13.304 -2.260 1.00 0.00 57 PRO A N 7
ATOM 11895 C CA . PRO A 1 39 ? 15.346 -13.262 -1.945 1.00 0.00 57 PRO A CA 7
ATOM 11896 C C . PRO A 1 39 ? 16.174 -12.588 -3.053 1.00 0.00 57 PRO A C 7
ATOM 11897 O O . PRO A 1 39 ? 17.371 -12.364 -2.872 1.00 0.00 57 PRO A O 7
ATOM 11908 N N . SER A 1 40 ? 15.565 -12.268 -4.199 1.00 0.00 58 SER A N 7
ATOM 11909 C CA . SER A 1 40 ? 16.249 -11.670 -5.333 1.00 0.00 58 SER A CA 7
ATOM 11910 C C . SER A 1 40 ? 16.674 -10.225 -5.063 1.00 0.00 58 SER A C 7
ATOM 11911 O O . SER A 1 40 ? 17.689 -9.791 -5.611 1.00 0.00 58 SER A O 7
ATOM 11919 N N . ASP A 1 41 ? 15.889 -9.448 -4.306 1.00 0.00 59 ASP A N 7
ATOM 11920 C CA . ASP A 1 41 ? 15.995 -7.988 -4.356 1.00 0.00 59 ASP A CA 7
ATOM 11921 C C . ASP A 1 41 ? 16.653 -7.415 -3.103 1.00 0.00 59 ASP A C 7
ATOM 11922 O O . ASP A 1 41 ? 16.853 -8.107 -2.101 1.00 0.00 59 ASP A O 7
ATOM 11931 N N . THR A 1 42 ? 17.024 -6.138 -3.162 1.00 0.00 60 THR A N 7
ATOM 11932 C CA . THR A 1 42 ? 17.810 -5.471 -2.139 1.00 0.00 60 THR A CA 7
ATOM 11933 C C . THR A 1 42 ? 16.876 -4.870 -1.086 1.00 0.00 60 THR A C 7
ATOM 11934 O O . THR A 1 42 ? 16.214 -3.855 -1.341 1.00 0.00 60 THR A O 7
ATOM 11945 N N . VAL A 1 43 ? 16.771 -5.507 0.081 1.00 0.00 61 VAL A N 7
ATOM 11946 C CA . VAL A 1 43 ? 15.703 -5.256 1.046 1.00 0.00 61 VAL A CA 7
ATOM 11947 C C . VAL A 1 43 ? 16.222 -5.273 2.493 1.00 0.00 61 VAL A C 7
ATOM 11948 O O . VAL A 1 43 ? 17.253 -5.893 2.771 1.00 0.00 61 VAL A O 7
ATOM 11961 N N . PRO A 1 44 ? 15.527 -4.615 3.438 1.00 0.00 62 PRO A N 7
ATOM 11962 C CA . PRO A 1 44 ? 15.845 -4.710 4.857 1.00 0.00 62 PRO A CA 7
ATOM 11963 C C . PRO A 1 44 ? 15.449 -6.094 5.397 1.00 0.00 62 PRO A C 7
ATOM 11964 O O . PRO A 1 44 ? 14.953 -6.953 4.664 1.00 0.00 62 PRO A O 7
ATOM 11975 N N . ALA A 1 45 ? 15.696 -6.331 6.684 1.00 0.00 63 ALA A N 7
ATOM 11976 C CA . ALA A 1 45 ? 15.258 -7.530 7.384 1.00 0.00 63 ALA A CA 7
ATOM 11977 C C . ALA A 1 45 ? 13.759 -7.447 7.690 1.00 0.00 63 ALA A C 7
ATOM 11978 O O . ALA A 1 45 ? 13.184 -6.355 7.738 1.00 0.00 63 ALA A O 7
ATOM 11985 N N . GLY A 1 46 ? 13.147 -8.593 8.000 1.00 0.00 64 GLY A N 7
ATOM 11986 C CA . GLY A 1 46 ? 11.777 -8.653 8.484 1.00 0.00 64 GLY A CA 7
ATOM 11987 C C . GLY A 1 46 ? 10.735 -8.515 7.374 1.00 0.00 64 GLY A C 7
ATOM 11988 O O . GLY A 1 46 ? 9.553 -8.322 7.684 1.00 0.00 64 GLY A O 7
ATOM 11992 N N . VAL A 1 47 ? 11.119 -8.632 6.103 1.00 0.00 65 VAL A N 7
ATOM 11993 C CA . VAL A 1 47 ? 10.249 -8.537 4.942 1.00 0.00 65 VAL A CA 7
ATOM 11994 C C . VAL A 1 47 ? 10.769 -9.486 3.849 1.00 0.00 65 VAL A C 7
ATOM 11995 O O . VAL A 1 47 ? 11.348 -9.043 2.876 1.00 0.00 65 VAL A O 7
ATOM 12008 N N . ASP A 1 48 ? 10.578 -10.805 3.970 1.00 0.00 66 ASP A N 7
ATOM 12009 C CA . ASP A 1 48 ? 10.936 -11.753 2.888 1.00 0.00 66 ASP A CA 7
ATOM 12010 C C . ASP A 1 48 ? 9.800 -11.992 1.899 1.00 0.00 66 ASP A C 7
ATOM 12011 O O . ASP A 1 48 ? 9.981 -12.535 0.807 1.00 0.00 66 ASP A O 7
ATOM 12020 N N . ASP A 1 49 ? 8.617 -11.591 2.320 1.00 0.00 67 ASP A N 7
ATOM 12021 C CA . ASP A 1 49 ? 7.336 -12.017 1.775 1.00 0.00 67 ASP A CA 7
ATOM 12022 C C . ASP A 1 49 ? 6.282 -10.923 1.939 1.00 0.00 67 ASP A C 7
ATOM 12023 O O . ASP A 1 49 ? 5.100 -11.119 1.642 1.00 0.00 67 ASP A O 7
ATOM 12032 N N . TYR A 1 50 ? 6.696 -9.750 2.421 1.00 0.00 68 TYR A N 7
ATOM 12033 C CA . TYR A 1 50 ? 5.859 -8.571 2.374 1.00 0.00 68 TYR A CA 7
ATOM 12034 C C . TYR A 1 50 ? 5.750 -8.161 0.908 1.00 0.00 68 TYR A C 7
ATOM 12035 O O . TYR A 1 50 ? 6.705 -8.286 0.131 1.00 0.00 68 TYR A O 7
ATOM 12053 N N . SER A 1 51 ? 4.579 -7.663 0.540 1.00 0.00 69 SER A N 7
ATOM 12054 C CA . SER A 1 51 ? 4.378 -6.917 -0.670 1.00 0.00 69 SER A CA 7
ATOM 12055 C C . SER A 1 51 ? 5.045 -5.546 -0.536 1.00 0.00 69 SER A C 7
ATOM 12056 O O . SER A 1 51 ? 5.308 -5.091 0.581 1.00 0.00 69 SER A O 7
ATOM 12064 N N . TYR A 1 52 ? 5.261 -4.855 -1.657 1.00 0.00 70 TYR A N 7
ATOM 12065 C CA . TYR A 1 52 ? 5.678 -3.461 -1.686 1.00 0.00 70 TYR A CA 7
ATOM 12066 C C . TYR A 1 52 ? 5.004 -2.707 -2.837 1.00 0.00 70 TYR A C 7
ATOM 12067 O O . TYR A 1 52 ? 4.411 -3.318 -3.729 1.00 0.00 70 TYR A O 7
ATOM 12085 N N . LEU A 1 53 ? 5.094 -1.374 -2.806 1.00 0.00 71 LEU A N 7
ATOM 12086 C CA . LEU A 1 53 ? 4.615 -0.429 -3.814 1.00 0.00 71 LEU A CA 7
ATOM 12087 C C . LEU A 1 53 ? 5.635 0.697 -3.909 1.00 0.00 71 LEU A C 7
ATOM 12088 O O . LEU A 1 53 ? 6.059 1.215 -2.872 1.00 0.00 71 LEU A O 7
ATOM 12104 N N . VAL A 1 54 ? 5.997 1.087 -5.125 1.00 0.00 72 VAL A N 7
ATOM 12105 C CA . VAL A 1 54 ? 7.080 2.013 -5.442 1.00 0.00 72 VAL A CA 7
ATOM 12106 C C . VAL A 1 54 ? 6.818 2.526 -6.870 1.00 0.00 72 VAL A C 7
ATOM 12107 O O . VAL A 1 54 ? 6.114 1.862 -7.639 1.00 0.00 72 VAL A O 7
ATOM 12120 N N . ALA A 1 55 ? 7.356 3.683 -7.257 1.00 0.00 73 ALA A N 7
ATOM 12121 C CA . ALA A 1 55 ? 7.353 4.073 -8.663 1.00 0.00 73 ALA A CA 7
ATOM 12122 C C . ALA A 1 55 ? 8.440 3.293 -9.398 1.00 0.00 73 ALA A C 7
ATOM 12123 O O . ALA A 1 55 ? 9.444 2.889 -8.807 1.00 0.00 73 ALA A O 7
ATOM 12130 N N . ALA A 1 56 ? 8.296 3.158 -10.711 1.00 0.00 74 ALA A N 7
ATOM 12131 C CA . ALA A 1 56 ? 9.329 2.635 -11.587 1.00 0.00 74 ALA A CA 7
ATOM 12132 C C . ALA A 1 56 ? 10.512 3.591 -11.744 1.00 0.00 74 ALA A C 7
ATOM 12133 O O . ALA A 1 56 ? 11.528 3.171 -12.294 1.00 0.00 74 ALA A O 7
ATOM 12140 N N . ASP A 1 57 ? 10.383 4.839 -11.286 1.00 0.00 75 ASP A N 7
ATOM 12141 C CA . ASP A 1 57 ? 11.335 5.932 -11.506 1.00 0.00 75 ASP A CA 7
ATOM 12142 C C . ASP A 1 57 ? 11.565 6.731 -10.207 1.00 0.00 75 ASP A C 7
ATOM 12143 O O . ASP A 1 57 ? 11.953 7.895 -10.244 1.00 0.00 75 ASP A O 7
ATOM 12152 N N . ASP A 1 58 ? 11.294 6.146 -9.034 1.00 0.00 76 ASP A N 7
ATOM 12153 C CA . ASP A 1 58 ? 11.612 6.727 -7.720 1.00 0.00 76 ASP A CA 7
ATOM 12154 C C . ASP A 1 58 ? 12.092 5.595 -6.813 1.00 0.00 76 ASP A C 7
ATOM 12155 O O . ASP A 1 58 ? 11.615 5.446 -5.683 1.00 0.00 76 ASP A O 7
ATOM 12164 N N . GLN A 1 59 ? 12.954 4.707 -7.322 1.00 0.00 77 GLN A N 7
ATOM 12165 C CA . GLN A 1 59 ? 13.327 3.507 -6.572 1.00 0.00 77 GLN A CA 7
ATOM 12166 C C . GLN A 1 59 ? 14.021 3.884 -5.260 1.00 0.00 77 GLN A C 7
ATOM 12167 O O . GLN A 1 59 ? 13.656 3.369 -4.204 1.00 0.00 77 GLN A O 7
ATOM 12181 N N . ASP A 1 60 ? 15.008 4.785 -5.297 1.00 0.00 78 ASP A N 7
ATOM 12182 C CA . ASP A 1 60 ? 15.678 5.287 -4.087 1.00 0.00 78 ASP A CA 7
ATOM 12183 C C . ASP A 1 60 ? 14.828 6.309 -3.309 1.00 0.00 78 ASP A C 7
ATOM 12184 O O . ASP A 1 60 ? 15.216 6.706 -2.209 1.00 0.00 78 ASP A O 7
ATOM 12193 N N . GLY A 1 61 ? 13.654 6.683 -3.822 1.00 0.00 79 GLY A N 7
ATOM 12194 C CA . GLY A 1 61 ? 12.815 7.728 -3.262 1.00 0.00 79 GLY A CA 7
ATOM 12195 C C . GLY A 1 61 ? 11.884 7.198 -2.173 1.00 0.00 79 GLY A C 7
ATOM 12196 O O . GLY A 1 61 ? 12.284 7.065 -1.015 1.00 0.00 79 GLY A O 7
ATOM 12200 N N . THR A 1 62 ? 10.624 6.913 -2.513 1.00 0.00 80 THR A N 7
ATOM 12201 C CA . THR A 1 62 ? 9.601 6.488 -1.548 1.00 0.00 80 THR A CA 7
ATOM 12202 C C . THR A 1 62 ? 9.358 4.987 -1.694 1.00 0.00 80 THR A C 7
ATOM 12203 O O . THR A 1 62 ? 9.487 4.463 -2.797 1.00 0.00 80 THR A O 7
ATOM 12214 N N . ILE A 1 63 ? 8.961 4.284 -0.631 1.00 0.00 81 ILE A N 7
ATOM 12215 C CA . ILE A 1 63 ? 8.413 2.939 -0.765 1.00 0.00 81 ILE A CA 7
ATOM 12216 C C . ILE A 1 63 ? 7.487 2.651 0.413 1.00 0.00 81 ILE A C 7
ATOM 12217 O O . ILE A 1 63 ? 7.664 3.187 1.515 1.00 0.00 81 ILE A O 7
ATOM 12233 N N . ILE A 1 64 ? 6.532 1.747 0.201 1.00 0.00 82 ILE A N 7
ATOM 12234 C CA . ILE A 1 64 ? 5.668 1.208 1.236 1.00 0.00 82 ILE A CA 7
ATOM 12235 C C . ILE A 1 64 ? 5.709 -0.310 1.087 1.00 0.00 82 ILE A C 7
ATOM 12236 O O . ILE A 1 64 ? 5.476 -0.811 -0.009 1.00 0.00 82 ILE A O 7
ATOM 12252 N N . PHE A 1 65 ? 6.011 -1.036 2.166 1.00 0.00 83 PHE A N 7
ATOM 12253 C CA . PHE A 1 65 ? 5.870 -2.485 2.267 1.00 0.00 83 PHE A CA 7
ATOM 12254 C C . PHE A 1 65 ? 4.606 -2.780 3.081 1.00 0.00 83 PHE A C 7
ATOM 12255 O O . PHE A 1 65 ? 4.187 -1.946 3.891 1.00 0.00 83 PHE A O 7
ATOM 12272 N N . PHE A 1 66 ? 3.987 -3.949 2.920 1.00 0.00 84 PHE A N 7
ATOM 12273 C CA . PHE A 1 66 ? 2.798 -4.354 3.677 1.00 0.00 84 PHE A CA 7
ATOM 12274 C C . PHE A 1 66 ? 2.629 -5.873 3.601 1.00 0.00 84 PHE A C 7
ATOM 12275 O O . PHE A 1 66 ? 3.081 -6.497 2.642 1.00 0.00 84 PHE A O 7
ATOM 12292 N N . LYS A 1 67 ? 1.978 -6.464 4.604 1.00 0.00 85 LYS A N 7
ATOM 12293 C CA . LYS A 1 67 ? 1.580 -7.868 4.631 1.00 0.00 85 LYS A CA 7
ATOM 12294 C C . LYS A 1 67 ? 0.222 -7.943 5.300 1.00 0.00 85 LYS A C 7
ATOM 12295 O O . LYS A 1 67 ? 0.097 -7.491 6.440 1.00 0.00 85 LYS A O 7
ATOM 12314 N N . ALA A 1 68 ? -0.779 -8.448 4.586 1.00 0.00 86 ALA A N 7
ATOM 12315 C CA . ALA A 1 68 ? -2.071 -8.785 5.153 1.00 0.00 86 ALA A CA 7
ATOM 12316 C C . ALA A 1 68 ? -1.995 -10.175 5.775 1.00 0.00 86 ALA A C 7
ATOM 12317 O O . ALA A 1 68 ? -1.434 -11.093 5.173 1.00 0.00 86 ALA A O 7
ATOM 12324 N N . GLU A 1 69 ? -2.640 -10.344 6.924 1.00 0.00 87 GLU A N 7
ATOM 12325 C CA . GLU A 1 69 ? -2.763 -11.586 7.663 1.00 0.00 87 GLU A CA 7
ATOM 12326 C C . GLU A 1 69 ? -4.220 -11.735 8.101 1.00 0.00 87 GLU A C 7
ATOM 12327 O O . GLU A 1 69 ? -4.588 -11.334 9.209 1.00 0.00 87 GLU A O 7
ATOM 12339 N N . GLY A 1 70 ? -5.073 -12.262 7.217 1.00 0.00 88 GLY A N 7
ATOM 12340 C CA . GLY A 1 70 ? -6.479 -12.582 7.465 1.00 0.00 88 GLY A CA 7
ATOM 12341 C C . GLY A 1 70 ? -7.375 -11.345 7.541 1.00 0.00 88 GLY A C 7
ATOM 12342 O O . GLY A 1 70 ? -8.427 -11.301 6.899 1.00 0.00 88 GLY A O 7
ATOM 12346 N N . GLN A 1 71 ? -6.971 -10.349 8.326 1.00 0.00 89 GLN A N 7
ATOM 12347 C CA . GLN A 1 71 ? -7.490 -8.996 8.354 1.00 0.00 89 GLN A CA 7
ATOM 12348 C C . GLN A 1 71 ? -6.356 -7.998 8.574 1.00 0.00 89 GLN A C 7
ATOM 12349 O O . GLN A 1 71 ? -6.359 -6.901 8.040 1.00 0.00 89 GLN A O 7
ATOM 12363 N N . THR A 1 72 ? -5.453 -8.289 9.480 1.00 0.00 90 THR A N 7
ATOM 12364 C CA . THR A 1 72 ? -4.545 -7.269 9.959 1.00 0.00 90 THR A CA 7
ATOM 12365 C C . THR A 1 72 ? -3.429 -7.054 8.941 1.00 0.00 90 THR A C 7
ATOM 12366 O O . THR A 1 72 ? -2.793 -8.013 8.509 1.00 0.00 90 THR A O 7
ATOM 12377 N N . VAL A 1 73 ? -3.237 -5.806 8.524 1.00 0.00 91 VAL A N 7
ATOM 12378 C CA . VAL A 1 73 ? -2.219 -5.383 7.582 1.00 0.00 91 VAL A CA 7
ATOM 12379 C C . VAL A 1 73 ? -1.157 -4.672 8.395 1.00 0.00 91 VAL A C 7
ATOM 12380 O O . VAL A 1 73 ? -1.438 -3.617 8.967 1.00 0.00 91 VAL A O 7
ATOM 12393 N N . ILE A 1 74 ? 0.038 -5.245 8.474 1.00 0.00 92 ILE A N 7
ATOM 12394 C CA . ILE A 1 74 ? 1.204 -4.586 9.017 1.00 0.00 92 ILE A CA 7
ATOM 12395 C C . ILE A 1 74 ? 1.766 -3.752 7.862 1.00 0.00 92 ILE A C 7
ATOM 12396 O O . ILE A 1 74 ? 2.478 -4.270 7.004 1.00 0.00 92 ILE A O 7
ATOM 12412 N N . ILE A 1 75 ? 1.403 -2.474 7.792 1.00 0.00 93 ILE A N 7
ATOM 12413 C CA . ILE A 1 75 ? 1.965 -1.518 6.848 1.00 0.00 93 ILE A CA 7
ATOM 12414 C C . ILE A 1 75 ? 3.347 -1.131 7.376 1.00 0.00 93 ILE A C 7
ATOM 12415 O O . ILE A 1 75 ? 3.484 -0.547 8.457 1.00 0.00 93 ILE A O 7
ATOM 12431 N N . LYS A 1 76 ? 4.377 -1.443 6.598 1.00 0.00 94 LYS A N 7
ATOM 12432 C CA . LYS A 1 76 ? 5.777 -1.205 6.886 1.00 0.00 94 LYS A CA 7
ATOM 12433 C C . LYS A 1 76 ? 6.290 -0.166 5.891 1.00 0.00 94 LYS A C 7
ATOM 12434 O O . LYS A 1 76 ? 6.838 -0.498 4.847 1.00 0.00 94 LYS A O 7
ATOM 12453 N N . TYR A 1 77 ? 6.088 1.117 6.165 1.00 0.00 95 TYR A N 7
ATOM 12454 C CA . TYR A 1 77 ? 6.487 2.196 5.258 1.00 0.00 95 TYR A CA 7
ATOM 12455 C C . TYR A 1 77 ? 7.764 2.860 5.738 1.00 0.00 95 TYR A C 7
ATOM 12456 O O . TYR A 1 77 ? 8.150 2.688 6.888 1.00 0.00 95 TYR A O 7
ATOM 12474 N N . THR A 1 78 ? 8.394 3.668 4.896 1.00 0.00 96 THR A N 7
ATOM 12475 C CA . THR A 1 78 ? 9.497 4.527 5.288 1.00 0.00 96 THR A CA 7
ATOM 12476 C C . THR A 1 78 ? 9.275 5.897 4.654 1.00 0.00 96 THR A C 7
ATOM 12477 O O . THR A 1 78 ? 8.278 6.143 3.970 1.00 0.00 96 THR A O 7
ATOM 12488 N N . SER A 1 79 ? 10.187 6.802 4.963 1.00 0.00 97 SER A N 7
ATOM 12489 C CA . SER A 1 79 ? 10.315 8.123 4.380 1.00 0.00 97 SER A CA 7
ATOM 12490 C C . SER A 1 79 ? 11.744 8.361 3.890 1.00 0.00 97 SER A C 7
ATOM 12491 O O . SER A 1 79 ? 11.998 9.382 3.254 1.00 0.00 97 SER A O 7
ATOM 12499 N N . GLN A 1 80 ? 12.649 7.397 4.113 1.00 0.00 98 GLN A N 7
ATOM 12500 C CA . GLN A 1 80 ? 13.863 7.268 3.324 1.00 0.00 98 GLN A CA 7
ATOM 12501 C C . GLN A 1 80 ? 14.244 5.798 3.202 1.00 0.00 98 GLN A C 7
ATOM 12502 O O . GLN A 1 80 ? 14.198 5.056 4.192 1.00 0.00 98 GLN A O 7
ATOM 12516 N N . ARG A 1 81 ? 14.749 5.401 2.034 1.00 0.00 99 ARG A N 7
ATOM 12517 C CA . ARG A 1 81 ? 15.240 4.044 1.785 1.00 0.00 99 ARG A CA 7
ATOM 12518 C C . ARG A 1 81 ? 16.350 3.630 2.747 1.00 0.00 99 ARG A C 7
ATOM 12519 O O . ARG A 1 81 ? 16.374 2.488 3.200 1.00 0.00 99 ARG A O 7
ATOM 12540 N N . ASN A 1 82 ? 17.199 4.574 3.156 1.00 0.00 100 ASN A N 7
ATOM 12541 C CA . ASN A 1 82 ? 18.325 4.323 4.062 1.00 0.00 100 ASN A CA 7
ATOM 12542 C C . ASN A 1 82 ? 17.919 4.116 5.528 1.00 0.00 100 ASN A C 7
ATOM 12543 O O . ASN A 1 82 ? 18.788 4.164 6.401 1.00 0.00 100 ASN A O 7
ATOM 12554 N N . THR A 1 83 ? 16.635 3.902 5.831 1.00 0.00 101 THR A N 7
ATOM 12555 C CA . THR A 1 83 ? 16.199 3.520 7.170 1.00 0.00 101 THR A CA 7
ATOM 12556 C C . THR A 1 83 ? 15.225 2.348 7.098 1.00 0.00 101 THR A C 7
ATOM 12557 O O . THR A 1 83 ? 14.584 2.131 6.064 1.00 0.00 101 THR A O 7
ATOM 12568 N N . LYS A 1 84 ? 15.077 1.615 8.208 1.00 0.00 102 LYS A N 7
ATOM 12569 C CA . LYS A 1 84 ? 14.057 0.582 8.348 1.00 0.00 102 LYS A CA 7
ATOM 12570 C C . LYS A 1 84 ? 12.658 1.180 8.251 1.00 0.00 102 LYS A C 7
ATOM 12571 O O . LYS A 1 84 ? 12.462 2.398 8.239 1.00 0.00 102 LYS A O 7
ATOM 12590 N N . LEU A 1 85 ? 11.670 0.299 8.248 1.00 0.00 103 LEU A N 7
ATOM 12591 C CA . LEU A 1 85 ? 10.279 0.668 8.125 1.00 0.00 103 LEU A CA 7
ATOM 12592 C C . LEU A 1 85 ? 9.701 1.064 9.491 1.00 0.00 103 LEU A C 7
ATOM 12593 O O . LEU A 1 85 ? 10.078 0.518 10.533 1.00 0.00 103 LEU A O 7
ATOM 12609 N N . LYS A 1 86 ? 8.725 1.974 9.471 1.00 0.00 104 LYS A N 7
ATOM 12610 C CA . LYS A 1 86 ? 7.709 2.174 10.503 1.00 0.00 104 LYS A CA 7
ATOM 12611 C C . LYS A 1 86 ? 6.818 0.917 10.557 1.00 0.00 104 LYS A C 7
ATOM 12612 O O . LYS A 1 86 ? 7.070 -0.058 9.841 1.00 0.00 104 LYS A O 7
ATOM 12631 N N . ALA A 1 87 ? 5.784 0.902 11.399 1.00 0.00 105 ALA A N 7
ATOM 12632 C CA . ALA A 1 87 ? 4.884 -0.244 11.542 1.00 0.00 105 ALA A CA 7
ATOM 12633 C C . ALA A 1 87 ? 3.496 0.187 12.038 1.00 0.00 105 ALA A C 7
ATOM 12634 O O . ALA A 1 87 ? 3.266 0.290 13.243 1.00 0.00 105 ALA A O 7
ATOM 12641 N N . LYS A 1 88 ? 2.553 0.410 11.121 1.00 0.00 106 LYS A N 7
ATOM 12642 C CA . LYS A 1 88 ? 1.136 0.691 11.392 1.00 0.00 106 LYS A CA 7
ATOM 12643 C C . LYS A 1 88 ? 0.389 -0.621 11.137 1.00 0.00 106 LYS A C 7
ATOM 12644 O O . LYS A 1 88 ? 0.494 -1.137 10.030 1.00 0.00 106 LYS A O 7
ATOM 12663 N N . ALA A 1 89 ? -0.300 -1.189 12.126 1.00 0.00 107 ALA A N 7
ATOM 12664 C CA . ALA A 1 89 ? -1.028 -2.455 12.021 1.00 0.00 107 ALA A CA 7
ATOM 12665 C C . ALA A 1 89 ? -2.523 -2.184 12.179 1.00 0.00 107 ALA A C 7
ATOM 12666 O O . ALA A 1 89 ? -2.917 -1.597 13.191 1.00 0.00 107 ALA A O 7
ATOM 12673 N N . LEU A 1 90 ? -3.344 -2.578 11.201 1.00 0.00 108 LEU A N 7
ATOM 12674 C CA . LEU A 1 90 ? -4.752 -2.175 11.089 1.00 0.00 108 LEU A CA 7
ATOM 12675 C C . LEU A 1 90 ? -5.574 -3.352 10.568 1.00 0.00 108 LEU A C 7
ATOM 12676 O O . LEU A 1 90 ? -5.087 -4.048 9.679 1.00 0.00 108 LEU A O 7
ATOM 12692 N N . THR A 1 91 ? -6.799 -3.586 11.047 1.00 0.00 109 THR A N 7
ATOM 12693 C CA . THR A 1 91 ? -7.623 -4.684 10.526 1.00 0.00 109 THR A CA 7
ATOM 12694 C C . THR A 1 91 ? -8.276 -4.315 9.191 1.00 0.00 109 THR A C 7
ATOM 12695 O O . THR A 1 91 ? -8.684 -3.177 8.980 1.00 0.00 109 THR A O 7
ATOM 12706 N N . LEU A 1 92 ? -8.495 -5.298 8.308 1.00 0.00 110 LEU A N 7
ATOM 12707 C CA . LEU A 1 92 ? -9.091 -5.097 6.984 1.00 0.00 110 LEU A CA 7
ATOM 12708 C C . LEU A 1 92 ? -10.453 -4.426 7.070 1.00 0.00 110 LEU A C 7
ATOM 12709 O O . LEU A 1 92 ? -10.868 -3.710 6.160 1.00 0.00 110 LEU A O 7
ATOM 12725 N N . SER A 1 93 ? -11.152 -4.694 8.164 1.00 0.00 111 SER A N 7
ATOM 12726 C CA . SER A 1 93 ? -12.433 -4.119 8.466 1.00 0.00 111 SER A CA 7
ATOM 12727 C C . SER A 1 93 ? -12.316 -2.603 8.694 1.00 0.00 111 SER A C 7
ATOM 12728 O O . SER A 1 93 ? -13.074 -1.851 8.079 1.00 0.00 111 SER A O 7
ATOM 12736 N N . GLN A 1 94 ? -11.332 -2.163 9.496 1.00 0.00 112 GLN A N 7
ATOM 12737 C CA . GLN A 1 94 ? -10.940 -0.764 9.623 1.00 0.00 112 GLN A CA 7
ATOM 12738 C C . GLN A 1 94 ? -10.610 -0.216 8.245 1.00 0.00 112 GLN A C 7
ATOM 12739 O O . GLN A 1 94 ? -11.289 0.710 7.827 1.00 0.00 112 GLN A O 7
ATOM 12753 N N . LEU A 1 95 ? -9.631 -0.785 7.527 1.00 0.00 113 LEU A N 7
ATOM 12754 C CA . LEU A 1 95 ? -9.194 -0.269 6.225 1.00 0.00 113 LEU A CA 7
ATOM 12755 C C . LEU A 1 95 ? -10.386 0.010 5.301 1.00 0.00 113 LEU A C 7
ATOM 12756 O O . LEU A 1 95 ? -10.440 1.046 4.642 1.00 0.00 113 LEU A O 7
ATOM 12772 N N . LYS A 1 96 ? -11.341 -0.920 5.233 1.00 0.00 114 LYS A N 7
ATOM 12773 C CA . LYS A 1 96 ? -12.502 -0.817 4.359 1.00 0.00 114 LYS A CA 7
ATOM 12774 C C . LYS A 1 96 ? -13.466 0.271 4.822 1.00 0.00 114 LYS A C 7
ATOM 12775 O O . LYS A 1 96 ? -14.191 0.843 4.015 1.00 0.00 114 LYS A O 7
ATOM 12794 N N . LYS A 1 97 ? -13.554 0.534 6.116 1.00 0.00 115 LYS A N 7
ATOM 12795 C CA . LYS A 1 97 ? -14.270 1.691 6.612 1.00 0.00 115 LYS A CA 7
ATOM 12796 C C . LYS A 1 97 ? -13.507 2.940 6.170 1.00 0.00 115 LYS A C 7
ATOM 12797 O O . LYS A 1 97 ? -13.993 3.632 5.273 1.00 0.00 115 LYS A O 7
ATOM 12816 N N . GLU A 1 98 ? -12.292 3.123 6.690 1.00 0.00 116 GLU A N 7
ATOM 12817 C CA . GLU A 1 98 ? -11.431 4.298 6.552 1.00 0.00 116 GLU A CA 7
ATOM 12818 C C . GLU A 1 98 ? -11.417 4.779 5.098 1.00 0.00 116 GLU A C 7
ATOM 12819 O O . GLU A 1 98 ? -11.688 5.950 4.814 1.00 0.00 116 GLU A O 7
ATOM 12831 N N . PHE A 1 99 ? -11.143 3.859 4.173 1.00 0.00 117 PHE A N 7
ATOM 12832 C CA . PHE A 1 99 ? -10.816 4.165 2.790 1.00 0.00 117 PHE A CA 7
ATOM 12833 C C . PHE A 1 99 ? -11.732 3.433 1.812 1.00 0.00 117 PHE A C 7
ATOM 12834 O O . PHE A 1 99 ? -11.441 3.417 0.623 1.00 0.00 117 PHE A O 7
ATOM 12851 N N . TYR A 1 100 ? -12.851 2.842 2.256 1.00 0.00 118 TYR A N 7
ATOM 12852 C CA . TYR A 1 100 ? -13.843 2.265 1.342 1.00 0.00 118 TYR A CA 7
ATOM 12853 C C . TYR A 1 100 ? -15.297 2.616 1.751 1.00 0.00 118 TYR A C 7
ATOM 12854 O O . TYR A 1 100 ? -16.231 2.027 1.213 1.00 0.00 118 TYR A O 7
ATOM 12872 N N . GLN A 1 101 ? -15.552 3.607 2.632 1.00 0.00 119 GLN A N 7
ATOM 12873 C CA . GLN A 1 101 ? -16.932 3.954 2.995 1.00 0.00 119 GLN A CA 7
ATOM 12874 C C . GLN A 1 101 ? -17.858 4.463 1.872 1.00 0.00 119 GLN A C 7
ATOM 12875 O O . GLN A 1 101 ? -19.021 4.057 1.836 1.00 0.00 119 GLN A O 7
ATOM 12889 N N . THR A 1 102 ? -17.412 5.380 1.001 1.00 0.00 120 THR A N 7
ATOM 12890 C CA . THR A 1 102 ? -18.358 6.129 0.135 1.00 0.00 120 THR A CA 7
ATOM 12891 C C . THR A 1 102 ? -18.907 5.217 -0.986 1.00 0.00 120 THR A C 7
ATOM 12892 O O . THR A 1 102 ? -18.564 4.040 -1.032 1.00 0.00 120 THR A O 7
ATOM 12903 N N . ARG A 1 103 ? -19.721 5.699 -1.937 1.00 0.00 121 ARG A N 7
ATOM 12904 C CA . ARG A 1 103 ? -20.094 4.921 -3.141 1.00 0.00 121 ARG A CA 7
ATOM 12905 C C . ARG A 1 103 ? -18.996 4.974 -4.196 1.00 0.00 121 ARG A C 7
ATOM 12906 O O . ARG A 1 103 ? -18.913 4.113 -5.064 1.00 0.00 121 ARG A O 7
ATOM 12927 N N . SER A 1 104 ? -18.188 6.016 -4.164 1.00 0.00 122 SER A N 7
ATOM 12928 C CA . SER A 1 104 ? -17.279 6.395 -5.219 1.00 0.00 122 SER A CA 7
ATOM 12929 C C . SER A 1 104 ? -15.962 5.622 -5.065 1.00 0.00 122 SER A C 7
ATOM 12930 O O . SER A 1 104 ? -15.294 5.352 -6.059 1.00 0.00 122 SER A O 7
ATOM 12938 N N . GLN A 1 105 ? -15.659 5.130 -3.855 1.00 0.00 123 GLN A N 7
ATOM 12939 C CA . GLN A 1 105 ? -14.516 4.259 -3.590 1.00 0.00 123 GLN A CA 7
ATOM 12940 C C . GLN A 1 105 ? -14.551 3.019 -4.511 1.00 0.00 123 GLN A C 7
ATOM 12941 O O . GLN A 1 105 ? -13.505 2.565 -4.960 1.00 0.00 123 GLN A O 7
ATOM 12955 N N . LYS A 1 106 ? -15.738 2.500 -4.867 1.00 0.00 124 LYS A N 7
ATOM 12956 C CA . LYS A 1 106 ? -15.946 1.348 -5.767 1.00 0.00 124 LYS A CA 7
ATOM 12957 C C . LYS A 1 106 ? -15.459 1.608 -7.203 1.00 0.00 124 LYS A C 7
ATOM 12958 O O . LYS A 1 106 ? -15.550 0.732 -8.066 1.00 0.00 124 LYS A O 7
ATOM 12977 N N . ARG A 1 107 ? -14.991 2.819 -7.476 1.00 0.00 125 ARG A N 7
ATOM 12978 C CA . ARG A 1 107 ? -14.550 3.350 -8.760 1.00 0.00 125 ARG A CA 7
ATOM 12979 C C . ARG A 1 107 ? -13.251 4.110 -8.639 1.00 0.00 125 ARG A C 7
ATOM 12980 O O . ARG A 1 107 ? -12.753 4.655 -9.617 1.00 0.00 125 ARG A O 7
ATOM 13001 N N . GLU A 1 108 ? -12.759 4.216 -7.424 1.00 0.00 126 GLU A N 7
ATOM 13002 C CA . GLU A 1 108 ? -11.490 4.805 -7.098 1.00 0.00 126 GLU A CA 7
ATOM 13003 C C . GLU A 1 108 ? -10.576 3.710 -6.602 1.00 0.00 126 GLU A C 7
ATOM 13004 O O . GLU A 1 108 ? -9.669 3.330 -7.327 1.00 0.00 126 GLU A O 7
ATOM 13016 N N . VAL A 1 109 ? -10.838 3.168 -5.414 1.00 0.00 127 VAL A N 7
ATOM 13017 C CA . VAL A 1 109 ? -10.100 2.064 -4.822 1.00 0.00 127 VAL A CA 7
ATOM 13018 C C . VAL A 1 109 ? -9.974 0.952 -5.846 1.00 0.00 127 VAL A C 7
ATOM 13019 O O . VAL A 1 109 ? -8.862 0.576 -6.206 1.00 0.00 127 VAL A O 7
ATOM 13032 N N . ASP A 1 110 ? -11.109 0.452 -6.337 1.00 0.00 128 ASP A N 7
ATOM 13033 C CA . ASP A 1 110 ? -11.113 -0.629 -7.312 1.00 0.00 128 ASP A CA 7
ATOM 13034 C C . ASP A 1 110 ? -10.402 -0.265 -8.622 1.00 0.00 128 ASP A C 7
ATOM 13035 O O . ASP A 1 110 ? -10.041 -1.171 -9.375 1.00 0.00 128 ASP A O 7
ATOM 13044 N N . ASP A 1 111 ? -10.208 1.029 -8.891 1.00 0.00 129 ASP A N 7
ATOM 13045 C CA . ASP A 1 111 ? -9.584 1.567 -10.095 1.00 0.00 129 ASP A CA 7
ATOM 13046 C C . ASP A 1 111 ? -8.066 1.599 -9.964 1.00 0.00 129 ASP A C 7
ATOM 13047 O O . ASP A 1 111 ? -7.369 1.189 -10.882 1.00 0.00 129 ASP A O 7
ATOM 13056 N N . TYR A 1 112 ? -7.536 2.023 -8.811 1.00 0.00 130 TYR A N 7
ATOM 13057 C CA . TYR A 1 112 ? -6.094 2.044 -8.549 1.00 0.00 130 TYR A CA 7
ATOM 13058 C C . TYR A 1 112 ? -5.526 0.619 -8.583 1.00 0.00 130 TYR A C 7
ATOM 13059 O O . TYR A 1 112 ? -4.417 0.399 -9.074 1.00 0.00 130 TYR A O 7
ATOM 13077 N N . VAL A 1 113 ? -6.295 -0.383 -8.136 1.00 0.00 131 VAL A N 7
ATOM 13078 C CA . VAL A 1 113 ? -5.908 -1.793 -8.257 1.00 0.00 131 VAL A CA 7
ATOM 13079 C C . VAL A 1 113 ? -5.861 -2.232 -9.732 1.00 0.00 131 VAL A C 7
ATOM 13080 O O . VAL A 1 113 ? -5.276 -3.266 -10.041 1.00 0.00 131 VAL A O 7
ATOM 13093 N N . ALA A 1 114 ? -6.464 -1.485 -10.656 1.00 0.00 132 ALA A N 7
ATOM 13094 C CA . ALA A 1 114 ? -6.445 -1.738 -12.088 1.00 0.00 132 ALA A CA 7
ATOM 13095 C C . ALA A 1 114 ? -5.540 -0.746 -12.833 1.00 0.00 132 ALA A C 7
ATOM 13096 O O . ALA A 1 114 ? -5.458 -0.817 -14.060 1.00 0.00 132 ALA A O 7
ATOM 13103 N N . GLY A 1 115 ? -4.856 0.166 -12.136 1.00 0.00 133 GLY A N 7
ATOM 13104 C CA . GLY A 1 115 ? -3.948 1.146 -12.725 1.00 0.00 133 GLY A CA 7
ATOM 13105 C C . GLY A 1 115 ? -2.495 0.931 -12.304 1.00 0.00 133 GLY A C 7
ATOM 13106 O O . GLY A 1 115 ? -1.607 1.630 -12.795 1.00 0.00 133 GLY A O 7
ATOM 13110 N N . LEU A 1 116 ? -2.229 0.006 -11.376 1.00 0.00 134 LEU A N 7
ATOM 13111 C CA . LEU A 1 116 ? -0.875 -0.390 -10.997 1.00 0.00 134 LEU A CA 7
ATOM 13112 C C . LEU A 1 116 ? -0.305 -1.378 -12.022 1.00 0.00 134 LEU A C 7
ATOM 13113 O O . LEU A 1 116 ? -1.014 -1.867 -12.902 1.00 0.00 134 LEU A O 7
ATOM 13129 N N . ARG A 1 117 ? 0.991 -1.659 -11.913 1.00 0.00 135 ARG A N 7
ATOM 13130 C CA . ARG A 1 117 ? 1.741 -2.637 -12.700 1.00 0.00 135 ARG A CA 7
ATOM 13131 C C . ARG A 1 117 ? 2.403 -3.587 -11.711 1.00 0.00 135 ARG A C 7
ATOM 13132 O O . ARG A 1 117 ? 2.587 -3.213 -10.555 1.00 0.00 135 ARG A O 7
ATOM 13153 N N . THR A 1 118 ? 2.848 -4.759 -12.155 1.00 0.00 136 THR A N 7
ATOM 13154 C CA . THR A 1 118 ? 3.420 -5.777 -11.270 1.00 0.00 136 THR A CA 7
ATOM 13155 C C . THR A 1 118 ? 4.734 -6.340 -11.824 1.00 0.00 136 THR A C 7
ATOM 13156 O O . THR A 1 118 ? 5.251 -7.333 -11.313 1.00 0.00 136 THR A O 7
ATOM 13167 N N . GLU A 1 119 ? 5.292 -5.707 -12.859 1.00 0.00 137 GLU A N 7
ATOM 13168 C CA . GLU A 1 119 ? 6.229 -6.326 -13.791 1.00 0.00 137 GLU A CA 7
ATOM 13169 C C . GLU A 1 119 ? 5.587 -7.601 -14.347 1.00 0.00 137 GLU A C 7
ATOM 13170 O O . GLU A 1 119 ? 6.266 -8.634 -14.545 1.00 0.00 137 GLU A O 7
ATOM 13182 N N . GLY A 1 1 ? -7.043 -18.081 9.844 1.00 0.00 19 GLY A N 8
ATOM 13183 C CA . GLY A 1 1 ? -6.747 -18.233 8.415 1.00 0.00 19 GLY A CA 8
ATOM 13184 C C . GLY A 1 1 ? -7.946 -17.956 7.528 1.00 0.00 19 GLY A C 8
ATOM 13185 O O . GLY A 1 1 ? -8.317 -18.805 6.712 1.00 0.00 19 GLY A O 8
ATOM 13189 N N . HIS A 1 2 ? -8.538 -16.766 7.633 1.00 0.00 20 HIS A N 8
ATOM 13190 C CA . HIS A 1 2 ? -9.572 -16.277 6.736 1.00 0.00 20 HIS A CA 8
ATOM 13191 C C . HIS A 1 2 ? -9.313 -14.795 6.479 1.00 0.00 20 HIS A C 8
ATOM 13192 O O . HIS A 1 2 ? -8.878 -14.072 7.382 1.00 0.00 20 HIS A O 8
ATOM 13206 N N . MET A 1 3 ? -9.597 -14.324 5.267 1.00 0.00 21 MET A N 8
ATOM 13207 C CA . MET A 1 3 ? -9.274 -12.979 4.805 1.00 0.00 21 MET A CA 8
ATOM 13208 C C . MET A 1 3 ? -10.324 -12.483 3.809 1.00 0.00 21 MET A C 8
ATOM 13209 O O . MET A 1 3 ? -11.247 -13.204 3.429 1.00 0.00 21 MET A O 8
ATOM 13223 N N . LYS A 1 4 ? -10.180 -11.237 3.366 1.00 0.00 22 LYS A N 8
ATOM 13224 C CA . LYS A 1 4 ? -10.973 -10.594 2.324 1.00 0.00 22 LYS A CA 8
ATOM 13225 C C . LYS A 1 4 ? -10.021 -9.700 1.538 1.00 0.00 22 LYS A C 8
ATOM 13226 O O . LYS A 1 4 ? -8.971 -9.358 2.080 1.00 0.00 22 LYS A O 8
ATOM 13245 N N . PHE A 1 5 ? -10.440 -9.268 0.345 1.00 0.00 23 PHE A N 8
ATOM 13246 C CA . PHE A 1 5 ? -9.687 -8.519 -0.657 1.00 0.00 23 PHE A CA 8
ATOM 13247 C C . PHE A 1 5 ? -8.474 -9.305 -1.189 1.00 0.00 23 PHE A C 8
ATOM 13248 O O . PHE A 1 5 ? -8.058 -10.306 -0.606 1.00 0.00 23 PHE A O 8
ATOM 13265 N N . THR A 1 6 ? -7.916 -8.853 -2.315 1.00 0.00 24 THR A N 8
ATOM 13266 C CA . THR A 1 6 ? -6.682 -9.399 -2.874 1.00 0.00 24 THR A CA 8
ATOM 13267 C C . THR A 1 6 ? -5.510 -8.635 -2.240 1.00 0.00 24 THR A C 8
ATOM 13268 O O . THR A 1 6 ? -5.696 -7.496 -1.796 1.00 0.00 24 THR A O 8
ATOM 13279 N N . ASP A 1 7 ? -4.296 -9.197 -2.265 1.00 0.00 25 ASP A N 8
ATOM 13280 C CA . ASP A 1 7 ? -3.072 -8.522 -1.813 1.00 0.00 25 ASP A CA 8
ATOM 13281 C C . ASP A 1 7 ? -2.976 -7.122 -2.423 1.00 0.00 25 ASP A C 8
ATOM 13282 O O . ASP A 1 7 ? -2.767 -6.145 -1.707 1.00 0.00 25 ASP A O 8
ATOM 13291 N N . GLN A 1 8 ? -3.193 -7.015 -3.739 1.00 0.00 26 GLN A N 8
ATOM 13292 C CA . GLN A 1 8 ? -3.120 -5.755 -4.477 1.00 0.00 26 GLN A CA 8
ATOM 13293 C C . GLN A 1 8 ? -4.040 -4.707 -3.837 1.00 0.00 26 GLN A C 8
ATOM 13294 O O . GLN A 1 8 ? -3.598 -3.621 -3.468 1.00 0.00 26 GLN A O 8
ATOM 13308 N N . GLN A 1 9 ? -5.322 -5.055 -3.692 1.00 0.00 27 GLN A N 8
ATOM 13309 C CA . GLN A 1 9 ? -6.397 -4.180 -3.226 1.00 0.00 27 GLN A CA 8
ATOM 13310 C C . GLN A 1 9 ? -6.082 -3.647 -1.825 1.00 0.00 27 GLN A C 8
ATOM 13311 O O . GLN A 1 9 ? -6.264 -2.457 -1.550 1.00 0.00 27 GLN A O 8
ATOM 13325 N N . ILE A 1 10 ? -5.605 -4.536 -0.954 1.00 0.00 28 ILE A N 8
ATOM 13326 C CA . ILE A 1 10 ? -5.201 -4.247 0.412 1.00 0.00 28 ILE A CA 8
ATOM 13327 C C . ILE A 1 10 ? -4.060 -3.233 0.378 1.00 0.00 28 ILE A C 8
ATOM 13328 O O . ILE A 1 10 ? -4.089 -2.277 1.159 1.00 0.00 28 ILE A O 8
ATOM 13344 N N . GLY A 1 11 ? -3.075 -3.437 -0.498 1.00 0.00 29 GLY A N 8
ATOM 13345 C CA . GLY A 1 11 ? -1.917 -2.574 -0.639 1.00 0.00 29 GLY A CA 8
ATOM 13346 C C . GLY A 1 11 ? -2.282 -1.156 -1.051 1.00 0.00 29 GLY A C 8
ATOM 13347 O O . GLY A 1 11 ? -1.629 -0.215 -0.600 1.00 0.00 29 GLY A O 8
ATOM 13351 N N . VAL A 1 12 ? -3.313 -0.987 -1.882 1.00 0.00 30 VAL A N 8
ATOM 13352 C CA . VAL A 1 12 ? -3.774 0.329 -2.304 1.00 0.00 30 VAL A CA 8
ATOM 13353 C C . VAL A 1 12 ? -4.338 1.061 -1.089 1.00 0.00 30 VAL A C 8
ATOM 13354 O O . VAL A 1 12 ? -3.932 2.184 -0.804 1.00 0.00 30 VAL A O 8
ATOM 13367 N N . LEU A 1 13 ? -5.257 0.432 -0.349 1.00 0.00 31 LEU A N 8
ATOM 13368 C CA . LEU A 1 13 ? -5.901 1.075 0.793 1.00 0.00 31 LEU A CA 8
ATOM 13369 C C . LEU A 1 13 ? -4.898 1.411 1.888 1.00 0.00 31 LEU A C 8
ATOM 13370 O O . LEU A 1 13 ? -4.992 2.467 2.510 1.00 0.00 31 LEU A O 8
ATOM 13386 N N . ALA A 1 14 ? -3.957 0.502 2.139 1.00 0.00 32 ALA A N 8
ATOM 13387 C CA . ALA A 1 14 ? -2.881 0.736 3.087 1.00 0.00 32 ALA A CA 8
ATOM 13388 C C . ALA A 1 14 ? -2.011 1.918 2.635 1.00 0.00 32 ALA A C 8
ATOM 13389 O O . ALA A 1 14 ? -1.571 2.703 3.476 1.00 0.00 32 ALA A O 8
ATOM 13396 N N . GLY A 1 15 ? -1.820 2.101 1.326 1.00 0.00 33 GLY A N 8
ATOM 13397 C CA . GLY A 1 15 ? -0.999 3.178 0.804 1.00 0.00 33 GLY A CA 8
ATOM 13398 C C . GLY A 1 15 ? -1.752 4.502 0.858 1.00 0.00 33 GLY A C 8
ATOM 13399 O O . GLY A 1 15 ? -1.134 5.540 1.069 1.00 0.00 33 GLY A O 8
ATOM 13403 N N . LEU A 1 16 ? -3.087 4.494 0.775 1.00 0.00 34 LEU A N 8
ATOM 13404 C CA . LEU A 1 16 ? -3.866 5.704 1.024 1.00 0.00 34 LEU A CA 8
ATOM 13405 C C . LEU A 1 16 ? -3.693 6.189 2.469 1.00 0.00 34 LEU A C 8
ATOM 13406 O O . LEU A 1 16 ? -3.795 7.386 2.726 1.00 0.00 34 LEU A O 8
ATOM 13422 N N . ALA A 1 17 ? -3.393 5.300 3.423 1.00 0.00 35 ALA A N 8
ATOM 13423 C CA . ALA A 1 17 ? -3.098 5.723 4.788 1.00 0.00 35 ALA A CA 8
ATOM 13424 C C . ALA A 1 17 ? -1.704 6.368 4.902 1.00 0.00 35 ALA A C 8
ATOM 13425 O O . ALA A 1 17 ? -1.457 7.097 5.870 1.00 0.00 35 ALA A O 8
ATOM 13432 N N . ILE A 1 18 ? -0.782 6.098 3.970 1.00 0.00 36 ILE A N 8
ATOM 13433 C CA . ILE A 1 18 ? 0.625 6.479 4.033 1.00 0.00 36 ILE A CA 8
ATOM 13434 C C . ILE A 1 18 ? 1.019 7.139 2.700 1.00 0.00 36 ILE A C 8
ATOM 13435 O O . ILE A 1 18 ? 1.498 6.501 1.765 1.00 0.00 36 ILE A O 8
ATOM 13451 N N . SER A 1 19 ? 0.893 8.463 2.657 1.00 0.00 37 SER A N 8
ATOM 13452 C CA . SER A 1 19 ? 1.177 9.301 1.500 1.00 0.00 37 SER A CA 8
ATOM 13453 C C . SER A 1 19 ? 0.205 8.962 0.350 1.00 0.00 37 SER A C 8
ATOM 13454 O O . SER A 1 19 ? 0.616 8.474 -0.705 1.00 0.00 37 SER A O 8
ATOM 13462 N N . PRO A 1 20 ? -1.100 9.267 0.522 1.00 0.00 38 PRO A N 8
ATOM 13463 C CA . PRO A 1 20 ? -2.105 9.042 -0.511 1.00 0.00 38 PRO A CA 8
ATOM 13464 C C . PRO A 1 20 ? -1.843 9.901 -1.743 1.00 0.00 38 PRO A C 8
ATOM 13465 O O . PRO A 1 20 ? -2.167 9.490 -2.849 1.00 0.00 38 PRO A O 8
ATOM 13476 N N . GLU A 1 21 ? -1.302 11.106 -1.564 1.00 0.00 39 GLU A N 8
ATOM 13477 C CA . GLU A 1 21 ? -1.052 12.018 -2.670 1.00 0.00 39 GLU A CA 8
ATOM 13478 C C . GLU A 1 21 ? -0.003 11.438 -3.606 1.00 0.00 39 GLU A C 8
ATOM 13479 O O . GLU A 1 21 ? -0.290 11.349 -4.793 1.00 0.00 39 GLU A O 8
ATOM 13491 N N . TRP A 1 22 ? 1.126 10.946 -3.086 1.00 0.00 40 TRP A N 8
ATOM 13492 C CA . TRP A 1 22 ? 2.091 10.158 -3.847 1.00 0.00 40 TRP A CA 8
ATOM 13493 C C . TRP A 1 22 ? 1.369 9.051 -4.615 1.00 0.00 40 TRP A C 8
ATOM 13494 O O . TRP A 1 22 ? 1.377 9.069 -5.840 1.00 0.00 40 TRP A O 8
ATOM 13515 N N . LEU A 1 23 ? 0.700 8.139 -3.897 1.00 0.00 41 LEU A N 8
ATOM 13516 C CA . LEU A 1 23 ? -0.012 6.971 -4.429 1.00 0.00 41 LEU A CA 8
ATOM 13517 C C . LEU A 1 23 ? -0.858 7.382 -5.647 1.00 0.00 41 LEU A C 8
ATOM 13518 O O . LEU A 1 23 ? -0.666 6.899 -6.765 1.00 0.00 41 LEU A O 8
ATOM 13534 N N . LYS A 1 24 ? -1.770 8.331 -5.445 1.00 0.00 42 LYS A N 8
ATOM 13535 C CA . LYS A 1 24 ? -2.684 8.836 -6.462 1.00 0.00 42 LYS A CA 8
ATOM 13536 C C . LYS A 1 24 ? -1.935 9.510 -7.607 1.00 0.00 42 LYS A C 8
ATOM 13537 O O . LYS A 1 24 ? -2.270 9.252 -8.762 1.00 0.00 42 LYS A O 8
ATOM 13556 N N . GLN A 1 25 ? -0.937 10.349 -7.331 1.00 0.00 43 GLN A N 8
ATOM 13557 C CA . GLN A 1 25 ? -0.132 11.005 -8.354 1.00 0.00 43 GLN A CA 8
ATOM 13558 C C . GLN A 1 25 ? 0.624 9.980 -9.200 1.00 0.00 43 GLN A C 8
ATOM 13559 O O . GLN A 1 25 ? 0.848 10.222 -10.387 1.00 0.00 43 GLN A O 8
ATOM 13573 N N . ASN A 1 26 ? 1.035 8.851 -8.617 1.00 0.00 44 ASN A N 8
ATOM 13574 C CA . ASN A 1 26 ? 1.696 7.794 -9.363 1.00 0.00 44 ASN A CA 8
ATOM 13575 C C . ASN A 1 26 ? 0.683 7.223 -10.358 1.00 0.00 44 ASN A C 8
ATOM 13576 O O . ASN A 1 26 ? 0.998 7.099 -11.540 1.00 0.00 44 ASN A O 8
ATOM 13587 N N . ILE A 1 27 ? -0.529 6.863 -9.904 1.00 0.00 45 ILE A N 8
ATOM 13588 C CA . ILE A 1 27 ? -1.590 6.358 -10.785 1.00 0.00 45 ILE A CA 8
ATOM 13589 C C . ILE A 1 27 ? -1.967 7.395 -11.850 1.00 0.00 45 ILE A C 8
ATOM 13590 O O . ILE A 1 27 ? -2.186 7.023 -12.999 1.00 0.00 45 ILE A O 8
ATOM 13606 N N . ALA A 1 28 ? -1.968 8.687 -11.514 1.00 0.00 46 ALA A N 8
ATOM 13607 C CA . ALA A 1 28 ? -2.308 9.757 -12.445 1.00 0.00 46 ALA A CA 8
ATOM 13608 C C . ALA A 1 28 ? -1.340 9.836 -13.637 1.00 0.00 46 ALA A C 8
ATOM 13609 O O . ALA A 1 28 ? -1.634 10.535 -14.611 1.00 0.00 46 ALA A O 8
ATOM 13616 N N . ALA A 1 29 ? -0.202 9.133 -13.563 1.00 0.00 47 ALA A N 8
ATOM 13617 C CA . ALA A 1 29 ? 0.762 8.944 -14.635 1.00 0.00 47 ALA A CA 8
ATOM 13618 C C . ALA A 1 29 ? 1.064 7.453 -14.875 1.00 0.00 47 ALA A C 8
ATOM 13619 O O . ALA A 1 29 ? 2.093 7.119 -15.464 1.00 0.00 47 ALA A O 8
ATOM 13626 N N . ASN A 1 30 ? 0.183 6.550 -14.426 1.00 0.00 48 ASN A N 8
ATOM 13627 C CA . ASN A 1 30 ? 0.251 5.088 -14.551 1.00 0.00 48 ASN A CA 8
ATOM 13628 C C . ASN A 1 30 ? 1.591 4.500 -14.068 1.00 0.00 48 ASN A C 8
ATOM 13629 O O . ASN A 1 30 ? 2.009 3.428 -14.491 1.00 0.00 48 ASN A O 8
ATOM 13640 N N . GLN A 1 31 ? 2.295 5.212 -13.192 1.00 0.00 49 GLN A N 8
ATOM 13641 C CA . GLN A 1 31 ? 3.699 4.974 -12.860 1.00 0.00 49 GLN A CA 8
ATOM 13642 C C . GLN A 1 31 ? 3.911 3.808 -11.895 1.00 0.00 49 GLN A C 8
ATOM 13643 O O . GLN A 1 31 ? 5.008 3.250 -11.792 1.00 0.00 49 GLN A O 8
ATOM 13657 N N . LEU A 1 32 ? 2.883 3.554 -11.100 1.00 0.00 50 LEU A N 8
ATOM 13658 C CA . LEU A 1 32 ? 2.953 2.856 -9.831 1.00 0.00 50 LEU A CA 8
ATOM 13659 C C . LEU A 1 32 ? 3.094 1.351 -10.077 1.00 0.00 50 LEU A C 8
ATOM 13660 O O . LEU A 1 32 ? 2.478 0.830 -11.005 1.00 0.00 50 LEU A O 8
ATOM 13676 N N . VAL A 1 33 ? 3.837 0.644 -9.231 1.00 0.00 51 VAL A N 8
ATOM 13677 C CA . VAL A 1 33 ? 4.106 -0.786 -9.302 1.00 0.00 51 VAL A CA 8
ATOM 13678 C C . VAL A 1 33 ? 3.681 -1.433 -7.970 1.00 0.00 51 VAL A C 8
ATOM 13679 O O . VAL A 1 33 ? 3.570 -0.764 -6.938 1.00 0.00 51 VAL A O 8
ATOM 13692 N N . TYR A 1 34 ? 3.434 -2.740 -7.999 1.00 0.00 52 TYR A N 8
ATOM 13693 C CA . TYR A 1 34 ? 3.310 -3.632 -6.861 1.00 0.00 52 TYR A CA 8
ATOM 13694 C C . TYR A 1 34 ? 4.324 -4.753 -7.074 1.00 0.00 52 TYR A C 8
ATOM 13695 O O . TYR A 1 34 ? 4.476 -5.249 -8.193 1.00 0.00 52 TYR A O 8
ATOM 13713 N N . GLY A 1 35 ? 4.954 -5.232 -6.006 1.00 0.00 53 GLY A N 8
ATOM 13714 C CA . GLY A 1 35 ? 5.756 -6.439 -6.048 1.00 0.00 53 GLY A CA 8
ATOM 13715 C C . GLY A 1 35 ? 5.713 -7.144 -4.708 1.00 0.00 53 GLY A C 8
ATOM 13716 O O . GLY A 1 35 ? 5.365 -6.546 -3.688 1.00 0.00 53 GLY A O 8
ATOM 13720 N N . ILE A 1 36 ? 6.124 -8.408 -4.714 1.00 0.00 54 ILE A N 8
ATOM 13721 C CA . ILE A 1 36 ? 6.603 -9.094 -3.529 1.00 0.00 54 ILE A CA 8
ATOM 13722 C C . ILE A 1 36 ? 8.115 -8.908 -3.541 1.00 0.00 54 ILE A C 8
ATOM 13723 O O . ILE A 1 36 ? 8.738 -8.933 -4.606 1.00 0.00 54 ILE A O 8
ATOM 13739 N N . VAL A 1 37 ? 8.681 -8.756 -2.346 1.00 0.00 55 VAL A N 8
ATOM 13740 C CA . VAL A 1 37 ? 10.097 -8.585 -2.078 1.00 0.00 55 VAL A CA 8
ATOM 13741 C C . VAL A 1 37 ? 10.962 -9.565 -2.870 1.00 0.00 55 VAL A C 8
ATOM 13742 O O . VAL A 1 37 ? 11.699 -9.131 -3.756 1.00 0.00 55 VAL A O 8
ATOM 13755 N N . LYS A 1 38 ? 10.863 -10.852 -2.531 1.00 0.00 56 LYS A N 8
ATOM 13756 C CA . LYS A 1 38 ? 11.711 -11.979 -2.867 1.00 0.00 56 LYS A CA 8
ATOM 13757 C C . LYS A 1 38 ? 13.164 -11.808 -2.388 1.00 0.00 56 LYS A C 8
ATOM 13758 O O . LYS A 1 38 ? 13.672 -10.693 -2.296 1.00 0.00 56 LYS A O 8
ATOM 13777 N N . PRO A 1 39 ? 13.870 -12.911 -2.085 1.00 0.00 57 PRO A N 8
ATOM 13778 C CA . PRO A 1 39 ? 15.178 -12.844 -1.436 1.00 0.00 57 PRO A CA 8
ATOM 13779 C C . PRO A 1 39 ? 16.312 -12.467 -2.394 1.00 0.00 57 PRO A C 8
ATOM 13780 O O . PRO A 1 39 ? 17.386 -12.058 -1.959 1.00 0.00 57 PRO A O 8
ATOM 13791 N N . SER A 1 40 ? 16.088 -12.569 -3.704 1.00 0.00 58 SER A N 8
ATOM 13792 C CA . SER A 1 40 ? 17.052 -12.153 -4.724 1.00 0.00 58 SER A CA 8
ATOM 13793 C C . SER A 1 40 ? 17.237 -10.625 -4.784 1.00 0.00 58 SER A C 8
ATOM 13794 O O . SER A 1 40 ? 18.057 -10.130 -5.563 1.00 0.00 58 SER A O 8
ATOM 13802 N N . ASP A 1 41 ? 16.479 -9.869 -3.990 1.00 0.00 59 ASP A N 8
ATOM 13803 C CA . ASP A 1 41 ? 16.514 -8.417 -3.919 1.00 0.00 59 ASP A CA 8
ATOM 13804 C C . ASP A 1 41 ? 16.990 -8.008 -2.523 1.00 0.00 59 ASP A C 8
ATOM 13805 O O . ASP A 1 41 ? 17.231 -8.853 -1.656 1.00 0.00 59 ASP A O 8
ATOM 13814 N N . THR A 1 42 ? 17.233 -6.721 -2.307 1.00 0.00 60 THR A N 8
ATOM 13815 C CA . THR A 1 42 ? 17.917 -6.180 -1.136 1.00 0.00 60 THR A CA 8
ATOM 13816 C C . THR A 1 42 ? 16.866 -5.457 -0.296 1.00 0.00 60 THR A C 8
ATOM 13817 O O . THR A 1 42 ? 16.139 -4.614 -0.826 1.00 0.00 60 THR A O 8
ATOM 13828 N N . VAL A 1 43 ? 16.716 -5.829 0.978 1.00 0.00 61 VAL A N 8
ATOM 13829 C CA . VAL A 1 43 ? 15.622 -5.376 1.841 1.00 0.00 61 VAL A CA 8
ATOM 13830 C C . VAL A 1 43 ? 16.103 -5.146 3.279 1.00 0.00 61 VAL A C 8
ATOM 13831 O O . VAL A 1 43 ? 17.105 -5.737 3.693 1.00 0.00 61 VAL A O 8
ATOM 13844 N N . PRO A 1 44 ? 15.413 -4.295 4.060 1.00 0.00 62 PRO A N 8
ATOM 13845 C CA . PRO A 1 44 ? 15.554 -4.237 5.510 1.00 0.00 62 PRO A CA 8
ATOM 13846 C C . PRO A 1 44 ? 15.053 -5.533 6.169 1.00 0.00 62 PRO A C 8
ATOM 13847 O O . PRO A 1 44 ? 14.492 -6.394 5.499 1.00 0.00 62 PRO A O 8
ATOM 13858 N N . ALA A 1 45 ? 15.247 -5.691 7.480 1.00 0.00 63 ALA A N 8
ATOM 13859 C CA . ALA A 1 45 ? 14.830 -6.901 8.179 1.00 0.00 63 ALA A CA 8
ATOM 13860 C C . ALA A 1 45 ? 13.308 -6.956 8.368 1.00 0.00 63 ALA A C 8
ATOM 13861 O O . ALA A 1 45 ? 12.668 -5.971 8.753 1.00 0.00 63 ALA A O 8
ATOM 13868 N N . GLY A 1 46 ? 12.749 -8.150 8.189 1.00 0.00 64 GLY A N 8
ATOM 13869 C CA . GLY A 1 46 ? 11.362 -8.500 8.462 1.00 0.00 64 GLY A CA 8
ATOM 13870 C C . GLY A 1 46 ? 10.416 -8.091 7.389 1.00 0.00 64 GLY A C 8
ATOM 13871 O O . GLY A 1 46 ? 9.419 -7.414 7.648 1.00 0.00 64 GLY A O 8
ATOM 13875 N N . VAL A 1 47 ? 10.766 -8.555 6.199 1.00 0.00 65 VAL A N 8
ATOM 13876 C CA . VAL A 1 47 ? 10.195 -8.170 4.947 1.00 0.00 65 VAL A CA 8
ATOM 13877 C C . VAL A 1 47 ? 11.005 -8.917 3.900 1.00 0.00 65 VAL A C 8
ATOM 13878 O O . VAL A 1 47 ? 11.809 -8.325 3.199 1.00 0.00 65 VAL A O 8
ATOM 13891 N N . ASP A 1 48 ? 10.795 -10.237 3.829 1.00 0.00 66 ASP A N 8
ATOM 13892 C CA . ASP A 1 48 ? 11.411 -11.127 2.837 1.00 0.00 66 ASP A CA 8
ATOM 13893 C C . ASP A 1 48 ? 10.378 -11.633 1.828 1.00 0.00 66 ASP A C 8
ATOM 13894 O O . ASP A 1 48 ? 10.695 -12.094 0.737 1.00 0.00 66 ASP A O 8
ATOM 13903 N N . ASP A 1 49 ? 9.112 -11.478 2.196 1.00 0.00 67 ASP A N 8
ATOM 13904 C CA . ASP A 1 49 ? 7.912 -11.857 1.442 1.00 0.00 67 ASP A CA 8
ATOM 13905 C C . ASP A 1 49 ? 6.782 -10.844 1.692 1.00 0.00 67 ASP A C 8
ATOM 13906 O O . ASP A 1 49 ? 5.612 -11.071 1.379 1.00 0.00 67 ASP A O 8
ATOM 13915 N N . TYR A 1 50 ? 7.134 -9.705 2.294 1.00 0.00 68 TYR A N 8
ATOM 13916 C CA . TYR A 1 50 ? 6.250 -8.556 2.377 1.00 0.00 68 TYR A CA 8
ATOM 13917 C C . TYR A 1 50 ? 5.975 -8.106 0.933 1.00 0.00 68 TYR A C 8
ATOM 13918 O O . TYR A 1 50 ? 6.829 -8.237 0.049 1.00 0.00 68 TYR A O 8
ATOM 13936 N N . SER A 1 51 ? 4.790 -7.582 0.675 1.00 0.00 69 SER A N 8
ATOM 13937 C CA . SER A 1 51 ? 4.504 -6.816 -0.507 1.00 0.00 69 SER A CA 8
ATOM 13938 C C . SER A 1 51 ? 5.202 -5.454 -0.385 1.00 0.00 69 SER A C 8
ATOM 13939 O O . SER A 1 51 ? 5.505 -5.011 0.727 1.00 0.00 69 SER A O 8
ATOM 13947 N N . TYR A 1 52 ? 5.418 -4.753 -1.498 1.00 0.00 70 TYR A N 8
ATOM 13948 C CA . TYR A 1 52 ? 5.776 -3.341 -1.525 1.00 0.00 70 TYR A CA 8
ATOM 13949 C C . TYR A 1 52 ? 5.053 -2.642 -2.671 1.00 0.00 70 TYR A C 8
ATOM 13950 O O . TYR A 1 52 ? 4.686 -3.284 -3.659 1.00 0.00 70 TYR A O 8
ATOM 13968 N N . LEU A 1 53 ? 4.875 -1.326 -2.533 1.00 0.00 71 LEU A N 8
ATOM 13969 C CA . LEU A 1 53 ? 4.454 -0.412 -3.578 1.00 0.00 71 LEU A CA 8
ATOM 13970 C C . LEU A 1 53 ? 5.600 0.577 -3.761 1.00 0.00 71 LEU A C 8
ATOM 13971 O O . LEU A 1 53 ? 6.088 1.097 -2.754 1.00 0.00 71 LEU A O 8
ATOM 13987 N N . VAL A 1 54 ? 5.997 0.857 -4.998 1.00 0.00 72 VAL A N 8
ATOM 13988 C CA . VAL A 1 54 ? 6.928 1.922 -5.381 1.00 0.00 72 VAL A CA 8
ATOM 13989 C C . VAL A 1 54 ? 6.528 2.374 -6.791 1.00 0.00 72 VAL A C 8
ATOM 13990 O O . VAL A 1 54 ? 5.772 1.657 -7.450 1.00 0.00 72 VAL A O 8
ATOM 14003 N N . ALA A 1 55 ? 6.997 3.523 -7.281 1.00 0.00 73 ALA A N 8
ATOM 14004 C CA . ALA A 1 55 ? 6.787 3.903 -8.674 1.00 0.00 73 ALA A CA 8
ATOM 14005 C C . ALA A 1 55 ? 8.048 3.552 -9.465 1.00 0.00 73 ALA A C 8
ATOM 14006 O O . ALA A 1 55 ? 9.151 3.580 -8.915 1.00 0.00 73 ALA A O 8
ATOM 14013 N N . ALA A 1 56 ? 7.893 3.227 -10.749 1.00 0.00 74 ALA A N 8
ATOM 14014 C CA . ALA A 1 56 ? 8.984 2.712 -11.573 1.00 0.00 74 ALA A CA 8
ATOM 14015 C C . ALA A 1 56 ? 10.127 3.708 -11.769 1.00 0.00 74 ALA A C 8
ATOM 14016 O O . ALA A 1 56 ? 11.220 3.317 -12.173 1.00 0.00 74 ALA A O 8
ATOM 14023 N N . ASP A 1 57 ? 9.855 4.980 -11.529 1.00 0.00 75 ASP A N 8
ATOM 14024 C CA . ASP A 1 57 ? 10.731 6.126 -11.723 1.00 0.00 75 ASP A CA 8
ATOM 14025 C C . ASP A 1 57 ? 10.622 7.056 -10.496 1.00 0.00 75 ASP A C 8
ATOM 14026 O O . ASP A 1 57 ? 10.779 8.274 -10.588 1.00 0.00 75 ASP A O 8
ATOM 14035 N N . ASP A 1 58 ? 10.269 6.481 -9.339 1.00 0.00 76 ASP A N 8
ATOM 14036 C CA . ASP A 1 58 ? 10.472 6.989 -7.972 1.00 0.00 76 ASP A CA 8
ATOM 14037 C C . ASP A 1 58 ? 11.138 5.836 -7.202 1.00 0.00 76 ASP A C 8
ATOM 14038 O O . ASP A 1 58 ? 10.762 5.479 -6.088 1.00 0.00 76 ASP A O 8
ATOM 14047 N N . GLN A 1 59 ? 12.051 5.146 -7.893 1.00 0.00 77 GLN A N 8
ATOM 14048 C CA . GLN A 1 59 ? 12.556 3.816 -7.596 1.00 0.00 77 GLN A CA 8
ATOM 14049 C C . GLN A 1 59 ? 13.376 3.823 -6.307 1.00 0.00 77 GLN A C 8
ATOM 14050 O O . GLN A 1 59 ? 13.114 3.028 -5.407 1.00 0.00 77 GLN A O 8
ATOM 14064 N N . ASP A 1 60 ? 14.329 4.747 -6.198 1.00 0.00 78 ASP A N 8
ATOM 14065 C CA . ASP A 1 60 ? 15.047 5.087 -4.970 1.00 0.00 78 ASP A CA 8
ATOM 14066 C C . ASP A 1 60 ? 14.360 6.319 -4.353 1.00 0.00 78 ASP A C 8
ATOM 14067 O O . ASP A 1 60 ? 14.999 7.214 -3.795 1.00 0.00 78 ASP A O 8
ATOM 14076 N N . GLY A 1 61 ? 13.025 6.335 -4.412 1.00 0.00 79 GLY A N 8
ATOM 14077 C CA . GLY A 1 61 ? 12.156 7.367 -3.882 1.00 0.00 79 GLY A CA 8
ATOM 14078 C C . GLY A 1 61 ? 11.272 6.794 -2.779 1.00 0.00 79 GLY A C 8
ATOM 14079 O O . GLY A 1 61 ? 11.790 6.268 -1.781 1.00 0.00 79 GLY A O 8
ATOM 14083 N N . THR A 1 62 ? 9.956 6.962 -2.898 1.00 0.00 80 THR A N 8
ATOM 14084 C CA . THR A 1 62 ? 9.014 6.607 -1.847 1.00 0.00 80 THR A CA 8
ATOM 14085 C C . THR A 1 62 ? 8.605 5.143 -1.986 1.00 0.00 80 THR A C 8
ATOM 14086 O O . THR A 1 62 ? 8.276 4.688 -3.078 1.00 0.00 80 THR A O 8
ATOM 14097 N N . ILE A 1 63 ? 8.558 4.408 -0.876 1.00 0.00 81 ILE A N 8
ATOM 14098 C CA . ILE A 1 63 ? 8.142 3.020 -0.880 1.00 0.00 81 ILE A CA 8
ATOM 14099 C C . ILE A 1 63 ? 7.283 2.738 0.338 1.00 0.00 81 ILE A C 8
ATOM 14100 O O . ILE A 1 63 ? 7.472 3.321 1.414 1.00 0.00 81 ILE A O 8
ATOM 14116 N N . ILE A 1 64 ? 6.375 1.777 0.199 1.00 0.00 82 ILE A N 8
ATOM 14117 C CA . ILE A 1 64 ? 5.549 1.315 1.295 1.00 0.00 82 ILE A CA 8
ATOM 14118 C C . ILE A 1 64 ? 5.548 -0.214 1.244 1.00 0.00 82 ILE A C 8
ATOM 14119 O O . ILE A 1 64 ? 4.918 -0.789 0.356 1.00 0.00 82 ILE A O 8
ATOM 14135 N N . PHE A 1 65 ? 6.212 -0.898 2.183 1.00 0.00 83 PHE A N 8
ATOM 14136 C CA . PHE A 1 65 ? 6.047 -2.346 2.366 1.00 0.00 83 PHE A CA 8
ATOM 14137 C C . PHE A 1 65 ? 4.723 -2.625 3.102 1.00 0.00 83 PHE A C 8
ATOM 14138 O O . PHE A 1 65 ? 4.253 -1.776 3.870 1.00 0.00 83 PHE A O 8
ATOM 14155 N N . PHE A 1 66 ? 4.095 -3.788 2.918 1.00 0.00 84 PHE A N 8
ATOM 14156 C CA . PHE A 1 66 ? 3.004 -4.258 3.779 1.00 0.00 84 PHE A CA 8
ATOM 14157 C C . PHE A 1 66 ? 2.958 -5.784 3.770 1.00 0.00 84 PHE A C 8
ATOM 14158 O O . PHE A 1 66 ? 3.506 -6.413 2.867 1.00 0.00 84 PHE A O 8
ATOM 14175 N N . LYS A 1 67 ? 2.242 -6.385 4.721 1.00 0.00 85 LYS A N 8
ATOM 14176 C CA . LYS A 1 67 ? 1.740 -7.748 4.586 1.00 0.00 85 LYS A CA 8
ATOM 14177 C C . LYS A 1 67 ? 0.431 -7.869 5.341 1.00 0.00 85 LYS A C 8
ATOM 14178 O O . LYS A 1 67 ? 0.330 -7.329 6.446 1.00 0.00 85 LYS A O 8
ATOM 14197 N N . ALA A 1 68 ? -0.556 -8.553 4.760 1.00 0.00 86 ALA A N 8
ATOM 14198 C CA . ALA A 1 68 ? -1.687 -9.040 5.533 1.00 0.00 86 ALA A CA 8
ATOM 14199 C C . ALA A 1 68 ? -1.241 -10.256 6.357 1.00 0.00 86 ALA A C 8
ATOM 14200 O O . ALA A 1 68 ? -0.365 -11.001 5.922 1.00 0.00 86 ALA A O 8
ATOM 14207 N N . GLU A 1 69 ? -1.875 -10.482 7.508 1.00 0.00 87 GLU A N 8
ATOM 14208 C CA . GLU A 1 69 ? -1.574 -11.548 8.473 1.00 0.00 87 GLU A CA 8
ATOM 14209 C C . GLU A 1 69 ? -2.866 -12.189 9.028 1.00 0.00 87 GLU A C 8
ATOM 14210 O O . GLU A 1 69 ? -2.831 -12.930 10.013 1.00 0.00 87 GLU A O 8
ATOM 14222 N N . GLY A 1 70 ? -4.025 -11.934 8.408 1.00 0.00 88 GLY A N 8
ATOM 14223 C CA . GLY A 1 70 ? -5.317 -12.458 8.857 1.00 0.00 88 GLY A CA 8
ATOM 14224 C C . GLY A 1 70 ? -6.083 -11.342 9.556 1.00 0.00 88 GLY A C 8
ATOM 14225 O O . GLY A 1 70 ? -5.760 -10.960 10.683 1.00 0.00 88 GLY A O 8
ATOM 14229 N N . GLN A 1 71 ? -7.035 -10.741 8.833 1.00 0.00 89 GLN A N 8
ATOM 14230 C CA . GLN A 1 71 ? -7.786 -9.537 9.205 1.00 0.00 89 GLN A CA 8
ATOM 14231 C C . GLN A 1 71 ? -6.929 -8.356 9.679 1.00 0.00 89 GLN A C 8
ATOM 14232 O O . GLN A 1 71 ? -7.495 -7.379 10.159 1.00 0.00 89 GLN A O 8
ATOM 14246 N N . THR A 1 72 ? -5.610 -8.379 9.486 1.00 0.00 90 THR A N 8
ATOM 14247 C CA . THR A 1 72 ? -4.677 -7.378 9.986 1.00 0.00 90 THR A CA 8
ATOM 14248 C C . THR A 1 72 ? -3.617 -7.155 8.912 1.00 0.00 90 THR A C 8
ATOM 14249 O O . THR A 1 72 ? -3.303 -8.104 8.189 1.00 0.00 90 THR A O 8
ATOM 14260 N N . VAL A 1 73 ? -3.077 -5.939 8.810 1.00 0.00 91 VAL A N 8
ATOM 14261 C CA . VAL A 1 73 ? -2.062 -5.545 7.841 1.00 0.00 91 VAL A CA 8
ATOM 14262 C C . VAL A 1 73 ? -1.008 -4.733 8.578 1.00 0.00 91 VAL A C 8
ATOM 14263 O O . VAL A 1 73 ? -1.313 -3.644 9.068 1.00 0.00 91 VAL A O 8
ATOM 14276 N N . ILE A 1 74 ? 0.219 -5.248 8.663 1.00 0.00 92 ILE A N 8
ATOM 14277 C CA . ILE A 1 74 ? 1.377 -4.493 9.094 1.00 0.00 92 ILE A CA 8
ATOM 14278 C C . ILE A 1 74 ? 1.819 -3.664 7.883 1.00 0.00 92 ILE A C 8
ATOM 14279 O O . ILE A 1 74 ? 2.433 -4.191 6.957 1.00 0.00 92 ILE A O 8
ATOM 14295 N N . ILE A 1 75 ? 1.477 -2.378 7.863 1.00 0.00 93 ILE A N 8
ATOM 14296 C CA . ILE A 1 75 ? 1.989 -1.398 6.920 1.00 0.00 93 ILE A CA 8
ATOM 14297 C C . ILE A 1 75 ? 3.376 -0.995 7.437 1.00 0.00 93 ILE A C 8
ATOM 14298 O O . ILE A 1 75 ? 3.510 -0.398 8.514 1.00 0.00 93 ILE A O 8
ATOM 14314 N N . LYS A 1 76 ? 4.422 -1.348 6.690 1.00 0.00 94 LYS A N 8
ATOM 14315 C CA . LYS A 1 76 ? 5.812 -1.085 7.040 1.00 0.00 94 LYS A CA 8
ATOM 14316 C C . LYS A 1 76 ? 6.333 -0.024 6.084 1.00 0.00 94 LYS A C 8
ATOM 14317 O O . LYS A 1 76 ? 6.647 -0.330 4.944 1.00 0.00 94 LYS A O 8
ATOM 14336 N N . TYR A 1 77 ? 6.399 1.231 6.509 1.00 0.00 95 TYR A N 8
ATOM 14337 C CA . TYR A 1 77 ? 6.716 2.352 5.625 1.00 0.00 95 TYR A CA 8
ATOM 14338 C C . TYR A 1 77 ? 7.901 3.137 6.152 1.00 0.00 95 TYR A C 8
ATOM 14339 O O . TYR A 1 77 ? 8.394 2.851 7.249 1.00 0.00 95 TYR A O 8
ATOM 14357 N N . THR A 1 78 ? 8.370 4.115 5.379 1.00 0.00 96 THR A N 8
ATOM 14358 C CA . THR A 1 78 ? 9.572 4.865 5.679 1.00 0.00 96 THR A CA 8
ATOM 14359 C C . THR A 1 78 ? 9.598 6.049 4.698 1.00 0.00 96 THR A C 8
ATOM 14360 O O . THR A 1 78 ? 8.871 6.039 3.701 1.00 0.00 96 THR A O 8
ATOM 14371 N N . SER A 1 79 ? 10.434 7.050 4.978 1.00 0.00 97 SER A N 8
ATOM 14372 C CA . SER A 1 79 ? 10.793 8.101 4.036 1.00 0.00 97 SER A CA 8
ATOM 14373 C C . SER A 1 79 ? 11.769 7.627 2.960 1.00 0.00 97 SER A C 8
ATOM 14374 O O . SER A 1 79 ? 12.031 8.351 2.000 1.00 0.00 97 SER A O 8
ATOM 14382 N N . GLN A 1 80 ? 12.367 6.459 3.161 1.00 0.00 98 GLN A N 8
ATOM 14383 C CA . GLN A 1 80 ? 13.566 6.028 2.466 1.00 0.00 98 GLN A CA 8
ATOM 14384 C C . GLN A 1 80 ? 13.434 4.578 2.008 1.00 0.00 98 GLN A C 8
ATOM 14385 O O . GLN A 1 80 ? 12.347 4.019 1.992 1.00 0.00 98 GLN A O 8
ATOM 14399 N N . ARG A 1 81 ? 14.518 3.981 1.527 1.00 0.00 99 ARG A N 8
ATOM 14400 C CA . ARG A 1 81 ? 14.554 2.664 0.916 1.00 0.00 99 ARG A CA 8
ATOM 14401 C C . ARG A 1 81 ? 15.365 1.729 1.769 1.00 0.00 99 ARG A C 8
ATOM 14402 O O . ARG A 1 81 ? 14.814 0.880 2.468 1.00 0.00 99 ARG A O 8
ATOM 14423 N N . ASN A 1 82 ? 16.666 1.954 1.791 1.00 0.00 100 ASN A N 8
ATOM 14424 C CA . ASN A 1 82 ? 17.605 1.175 2.582 1.00 0.00 100 ASN A CA 8
ATOM 14425 C C . ASN A 1 82 ? 17.580 1.559 4.081 1.00 0.00 100 ASN A C 8
ATOM 14426 O O . ASN A 1 82 ? 18.628 1.837 4.672 1.00 0.00 100 ASN A O 8
ATOM 14437 N N . THR A 1 83 ? 16.416 1.598 4.740 1.00 0.00 101 THR A N 8
ATOM 14438 C CA . THR A 1 83 ? 16.337 1.880 6.177 1.00 0.00 101 THR A CA 8
ATOM 14439 C C . THR A 1 83 ? 15.259 1.026 6.853 1.00 0.00 101 THR A C 8
ATOM 14440 O O . THR A 1 83 ? 14.392 0.456 6.187 1.00 0.00 101 THR A O 8
ATOM 14451 N N . LYS A 1 84 ? 15.275 0.957 8.188 1.00 0.00 102 LYS A N 8
ATOM 14452 C CA . LYS A 1 84 ? 14.243 0.267 8.959 1.00 0.00 102 LYS A CA 8
ATOM 14453 C C . LYS A 1 84 ? 12.896 0.994 8.837 1.00 0.00 102 LYS A C 8
ATOM 14454 O O . LYS A 1 84 ? 12.845 2.165 8.455 1.00 0.00 102 LYS A O 8
ATOM 14473 N N . LEU A 1 85 ? 11.800 0.304 9.157 1.00 0.00 103 LEU A N 8
ATOM 14474 C CA . LEU A 1 85 ? 10.436 0.688 8.798 1.00 0.00 103 LEU A CA 8
ATOM 14475 C C . LEU A 1 85 ? 9.637 1.021 10.061 1.00 0.00 103 LEU A C 8
ATOM 14476 O O . LEU A 1 85 ? 9.964 0.554 11.155 1.00 0.00 103 LEU A O 8
ATOM 14492 N N . LYS A 1 86 ? 8.534 1.758 9.910 1.00 0.00 104 LYS A N 8
ATOM 14493 C CA . LYS A 1 86 ? 7.481 1.859 10.928 1.00 0.00 104 LYS A CA 8
ATOM 14494 C C . LYS A 1 86 ? 6.670 0.550 10.950 1.00 0.00 104 LYS A C 8
ATOM 14495 O O . LYS A 1 86 ? 6.912 -0.342 10.133 1.00 0.00 104 LYS A O 8
ATOM 14514 N N . ALA A 1 87 ? 5.697 0.430 11.859 1.00 0.00 105 ALA A N 8
ATOM 14515 C CA . ALA A 1 87 ? 4.959 -0.804 12.117 1.00 0.00 105 ALA A CA 8
ATOM 14516 C C . ALA A 1 87 ? 3.487 -0.535 12.451 1.00 0.00 105 ALA A C 8
ATOM 14517 O O . ALA A 1 87 ? 2.965 -1.037 13.448 1.00 0.00 105 ALA A O 8
ATOM 14524 N N . LYS A 1 88 ? 2.806 0.239 11.607 1.00 0.00 106 LYS A N 8
ATOM 14525 C CA . LYS A 1 88 ? 1.368 0.498 11.692 1.00 0.00 106 LYS A CA 8
ATOM 14526 C C . LYS A 1 88 ? 0.675 -0.838 11.429 1.00 0.00 106 LYS A C 8
ATOM 14527 O O . LYS A 1 88 ? 0.935 -1.429 10.387 1.00 0.00 106 LYS A O 8
ATOM 14546 N N . ALA A 1 89 ? -0.121 -1.366 12.356 1.00 0.00 107 ALA A N 8
ATOM 14547 C CA . ALA A 1 89 ? -0.843 -2.627 12.209 1.00 0.00 107 ALA A CA 8
ATOM 14548 C C . ALA A 1 89 ? -2.326 -2.353 12.389 1.00 0.00 107 ALA A C 8
ATOM 14549 O O . ALA A 1 89 ? -2.827 -2.334 13.517 1.00 0.00 107 ALA A O 8
ATOM 14556 N N . LEU A 1 90 ? -3.011 -2.114 11.275 1.00 0.00 108 LEU A N 8
ATOM 14557 C CA . LEU A 1 90 ? -4.446 -1.866 11.240 1.00 0.00 108 LEU A CA 8
ATOM 14558 C C . LEU A 1 90 ? -5.158 -3.169 10.927 1.00 0.00 108 LEU A C 8
ATOM 14559 O O . LEU A 1 90 ? -4.576 -4.066 10.313 1.00 0.00 108 LEU A O 8
ATOM 14575 N N . THR A 1 91 ? -6.446 -3.250 11.252 1.00 0.00 109 THR A N 8
ATOM 14576 C CA . THR A 1 91 ? -7.259 -4.343 10.742 1.00 0.00 109 THR A CA 8
ATOM 14577 C C . THR A 1 91 ? -7.560 -4.111 9.247 1.00 0.00 109 THR A C 8
ATOM 14578 O O . THR A 1 91 ? -7.633 -2.970 8.787 1.00 0.00 109 THR A O 8
ATOM 14589 N N . LEU A 1 92 ? -7.835 -5.169 8.477 1.00 0.00 110 LEU A N 8
ATOM 14590 C CA . LEU A 1 92 ? -8.409 -5.059 7.136 1.00 0.00 110 LEU A CA 8
ATOM 14591 C C . LEU A 1 92 ? -9.735 -4.306 7.212 1.00 0.00 110 LEU A C 8
ATOM 14592 O O . LEU A 1 92 ? -10.064 -3.496 6.344 1.00 0.00 110 LEU A O 8
ATOM 14608 N N . SER A 1 93 ? -10.495 -4.593 8.267 1.00 0.00 111 SER A N 8
ATOM 14609 C CA . SER A 1 93 ? -11.775 -3.984 8.532 1.00 0.00 111 SER A CA 8
ATOM 14610 C C . SER A 1 93 ? -11.632 -2.471 8.773 1.00 0.00 111 SER A C 8
ATOM 14611 O O . SER A 1 93 ? -12.520 -1.728 8.344 1.00 0.00 111 SER A O 8
ATOM 14619 N N . GLN A 1 94 ? -10.527 -2.013 9.388 1.00 0.00 112 GLN A N 8
ATOM 14620 C CA . GLN A 1 94 ? -10.151 -0.605 9.467 1.00 0.00 112 GLN A CA 8
ATOM 14621 C C . GLN A 1 94 ? -10.113 -0.056 8.050 1.00 0.00 112 GLN A C 8
ATOM 14622 O O . GLN A 1 94 ? -11.005 0.702 7.691 1.00 0.00 112 GLN A O 8
ATOM 14636 N N . LEU A 1 95 ? -9.141 -0.486 7.233 1.00 0.00 113 LEU A N 8
ATOM 14637 C CA . LEU A 1 95 ? -8.863 0.118 5.928 1.00 0.00 113 LEU A CA 8
ATOM 14638 C C . LEU A 1 95 ? -10.104 0.184 5.041 1.00 0.00 113 LEU A C 8
ATOM 14639 O O . LEU A 1 95 ? -10.276 1.152 4.304 1.00 0.00 113 LEU A O 8
ATOM 14655 N N . LYS A 1 96 ? -10.988 -0.816 5.120 1.00 0.00 114 LYS A N 8
ATOM 14656 C CA . LYS A 1 96 ? -12.263 -0.757 4.423 1.00 0.00 114 LYS A CA 8
ATOM 14657 C C . LYS A 1 96 ? -13.101 0.405 4.933 1.00 0.00 114 LYS A C 8
ATOM 14658 O O . LYS A 1 96 ? -13.611 1.182 4.131 1.00 0.00 114 LYS A O 8
ATOM 14677 N N . LYS A 1 97 ? -13.398 0.434 6.233 1.00 0.00 115 LYS A N 8
ATOM 14678 C CA . LYS A 1 97 ? -14.352 1.383 6.777 1.00 0.00 115 LYS A CA 8
ATOM 14679 C C . LYS A 1 97 ? -13.816 2.810 6.669 1.00 0.00 115 LYS A C 8
ATOM 14680 O O . LYS A 1 97 ? -14.624 3.717 6.505 1.00 0.00 115 LYS A O 8
ATOM 14699 N N . GLU A 1 98 ? -12.490 2.956 6.733 1.00 0.00 116 GLU A N 8
ATOM 14700 C CA . GLU A 1 98 ? -11.712 4.155 6.470 1.00 0.00 116 GLU A CA 8
ATOM 14701 C C . GLU A 1 98 ? -11.952 4.567 5.006 1.00 0.00 116 GLU A C 8
ATOM 14702 O O . GLU A 1 98 ? -12.863 5.341 4.713 1.00 0.00 116 GLU A O 8
ATOM 14714 N N . PHE A 1 99 ? -11.200 3.998 4.059 1.00 0.00 117 PHE A N 8
ATOM 14715 C CA . PHE A 1 99 ? -11.047 4.548 2.714 1.00 0.00 117 PHE A CA 8
ATOM 14716 C C . PHE A 1 99 ? -12.082 4.039 1.716 1.00 0.00 117 PHE A C 8
ATOM 14717 O O . PHE A 1 99 ? -12.245 4.639 0.654 1.00 0.00 117 PHE A O 8
ATOM 14734 N N . TYR A 1 100 ? -12.790 2.952 2.021 1.00 0.00 118 TYR A N 8
ATOM 14735 C CA . TYR A 1 100 ? -13.612 2.216 1.067 1.00 0.00 118 TYR A CA 8
ATOM 14736 C C . TYR A 1 100 ? -15.093 2.308 1.463 1.00 0.00 118 TYR A C 8
ATOM 14737 O O . TYR A 1 100 ? -15.819 1.308 1.493 1.00 0.00 118 TYR A O 8
ATOM 14755 N N . GLN A 1 101 ? -15.549 3.513 1.810 1.00 0.00 119 GLN A N 8
ATOM 14756 C CA . GLN A 1 101 ? -16.813 3.690 2.512 1.00 0.00 119 GLN A CA 8
ATOM 14757 C C . GLN A 1 101 ? -18.063 3.670 1.619 1.00 0.00 119 GLN A C 8
ATOM 14758 O O . GLN A 1 101 ? -19.084 3.113 2.023 1.00 0.00 119 GLN A O 8
ATOM 14772 N N . THR A 1 102 ? -18.005 4.233 0.415 1.00 0.00 120 THR A N 8
ATOM 14773 C CA . THR A 1 102 ? -19.163 4.409 -0.477 1.00 0.00 120 THR A CA 8
ATOM 14774 C C . THR A 1 102 ? -19.156 3.317 -1.574 1.00 0.00 120 THR A C 8
ATOM 14775 O O . THR A 1 102 ? -18.522 2.262 -1.422 1.00 0.00 120 THR A O 8
ATOM 14786 N N . ARG A 1 103 ? -19.935 3.503 -2.644 1.00 0.00 121 ARG A N 8
ATOM 14787 C CA . ARG A 1 103 ? -19.810 2.811 -3.931 1.00 0.00 121 ARG A CA 8
ATOM 14788 C C . ARG A 1 103 ? -19.047 3.647 -4.958 1.00 0.00 121 ARG A C 8
ATOM 14789 O O . ARG A 1 103 ? -18.534 3.089 -5.930 1.00 0.00 121 ARG A O 8
ATOM 14810 N N . SER A 1 104 ? -18.997 4.963 -4.790 1.00 0.00 122 SER A N 8
ATOM 14811 C CA . SER A 1 104 ? -18.424 5.868 -5.766 1.00 0.00 122 SER A CA 8
ATOM 14812 C C . SER A 1 104 ? -16.905 5.896 -5.653 1.00 0.00 122 SER A C 8
ATOM 14813 O O . SER A 1 104 ? -16.262 5.990 -6.687 1.00 0.00 122 SER A O 8
ATOM 14821 N N . GLN A 1 105 ? -16.309 5.703 -4.467 1.00 0.00 123 GLN A N 8
ATOM 14822 C CA . GLN A 1 105 ? -14.843 5.667 -4.364 1.00 0.00 123 GLN A CA 8
ATOM 14823 C C . GLN A 1 105 ? -14.272 4.523 -5.189 1.00 0.00 123 GLN A C 8
ATOM 14824 O O . GLN A 1 105 ? -13.141 4.600 -5.654 1.00 0.00 123 GLN A O 8
ATOM 14838 N N . LYS A 1 106 ? -15.043 3.434 -5.334 1.00 0.00 124 LYS A N 8
ATOM 14839 C CA . LYS A 1 106 ? -14.620 2.254 -6.074 1.00 0.00 124 LYS A CA 8
ATOM 14840 C C . LYS A 1 106 ? -14.157 2.658 -7.461 1.00 0.00 124 LYS A C 8
ATOM 14841 O O . LYS A 1 106 ? -13.211 2.075 -7.957 1.00 0.00 124 LYS A O 8
ATOM 14860 N N . ARG A 1 107 ? -14.784 3.670 -8.060 1.00 0.00 125 ARG A N 8
ATOM 14861 C CA . ARG A 1 107 ? -14.432 4.114 -9.390 1.00 0.00 125 ARG A CA 8
ATOM 14862 C C . ARG A 1 107 ? -12.988 4.566 -9.496 1.00 0.00 125 ARG A C 8
ATOM 14863 O O . ARG A 1 107 ? -12.451 4.535 -10.601 1.00 0.00 125 ARG A O 8
ATOM 14884 N N . GLU A 1 108 ? -12.384 5.020 -8.403 1.00 0.00 126 GLU A N 8
ATOM 14885 C CA . GLU A 1 108 ? -10.986 5.369 -8.372 1.00 0.00 126 GLU A CA 8
ATOM 14886 C C . GLU A 1 108 ? -10.179 4.237 -7.754 1.00 0.00 126 GLU A C 8
ATOM 14887 O O . GLU A 1 108 ? -9.196 3.812 -8.327 1.00 0.00 126 GLU A O 8
ATOM 14899 N N . VAL A 1 109 ? -10.565 3.754 -6.574 1.00 0.00 127 VAL A N 8
ATOM 14900 C CA . VAL A 1 109 ? -9.781 2.751 -5.842 1.00 0.00 127 VAL A CA 8
ATOM 14901 C C . VAL A 1 109 ? -9.616 1.480 -6.688 1.00 0.00 127 VAL A C 8
ATOM 14902 O O . VAL A 1 109 ? -8.512 0.958 -6.813 1.00 0.00 127 VAL A O 8
ATOM 14915 N N . ASP A 1 110 ? -10.706 0.966 -7.261 1.00 0.00 128 ASP A N 8
ATOM 14916 C CA . ASP A 1 110 ? -10.654 -0.187 -8.155 1.00 0.00 128 ASP A CA 8
ATOM 14917 C C . ASP A 1 110 ? -9.821 0.099 -9.400 1.00 0.00 128 ASP A C 8
ATOM 14918 O O . ASP A 1 110 ? -9.101 -0.781 -9.872 1.00 0.00 128 ASP A O 8
ATOM 14927 N N . ASP A 1 111 ? -9.908 1.331 -9.912 1.00 0.00 129 ASP A N 8
ATOM 14928 C CA . ASP A 1 111 ? -9.099 1.806 -11.027 1.00 0.00 129 ASP A CA 8
ATOM 14929 C C . ASP A 1 111 ? -7.617 1.786 -10.651 1.00 0.00 129 ASP A C 8
ATOM 14930 O O . ASP A 1 111 ? -6.824 1.299 -11.449 1.00 0.00 129 ASP A O 8
ATOM 14939 N N . TYR A 1 112 ? -7.241 2.217 -9.443 1.00 0.00 130 TYR A N 8
ATOM 14940 C CA . TYR A 1 112 ? -5.865 2.210 -8.962 1.00 0.00 130 TYR A CA 8
ATOM 14941 C C . TYR A 1 112 ? -5.304 0.784 -8.976 1.00 0.00 130 TYR A C 8
ATOM 14942 O O . TYR A 1 112 ? -4.141 0.583 -9.331 1.00 0.00 130 TYR A O 8
ATOM 14960 N N . VAL A 1 113 ? -6.110 -0.219 -8.607 1.00 0.00 131 VAL A N 8
ATOM 14961 C CA . VAL A 1 113 ? -5.679 -1.617 -8.588 1.00 0.00 131 VAL A CA 8
ATOM 14962 C C . VAL A 1 113 ? -5.452 -2.149 -10.012 1.00 0.00 131 VAL A C 8
ATOM 14963 O O . VAL A 1 113 ? -4.557 -2.971 -10.210 1.00 0.00 131 VAL A O 8
ATOM 14976 N N . ALA A 1 114 ? -6.217 -1.691 -11.007 1.00 0.00 132 ALA A N 8
ATOM 14977 C CA . ALA A 1 114 ? -5.984 -2.067 -12.400 1.00 0.00 132 ALA A CA 8
ATOM 14978 C C . ALA A 1 114 ? -4.954 -1.149 -13.071 1.00 0.00 132 ALA A C 8
ATOM 14979 O O . ALA A 1 114 ? -4.422 -1.502 -14.118 1.00 0.00 132 ALA A O 8
ATOM 14986 N N . GLY A 1 115 ? -4.659 0.012 -12.489 1.00 0.00 133 GLY A N 8
ATOM 14987 C CA . GLY A 1 115 ? -3.731 1.006 -13.001 1.00 0.00 133 GLY A CA 8
ATOM 14988 C C . GLY A 1 115 ? -2.300 0.646 -12.637 1.00 0.00 133 GLY A C 8
ATOM 14989 O O . GLY A 1 115 ? -1.410 0.678 -13.492 1.00 0.00 133 GLY A O 8
ATOM 14993 N N . LEU A 1 116 ? -2.080 0.273 -11.370 1.00 0.00 134 LEU A N 8
ATOM 14994 C CA . LEU A 1 116 ? -0.775 -0.172 -10.896 1.00 0.00 134 LEU A CA 8
ATOM 14995 C C . LEU A 1 116 ? -0.281 -1.331 -11.755 1.00 0.00 134 LEU A C 8
ATOM 14996 O O . LEU A 1 116 ? -1.057 -2.181 -12.196 1.00 0.00 134 LEU A O 8
ATOM 15012 N N . ARG A 1 117 ? 1.021 -1.337 -12.005 1.00 0.00 135 ARG A N 8
ATOM 15013 C CA . ARG A 1 117 ? 1.754 -2.403 -12.659 1.00 0.00 135 ARG A CA 8
ATOM 15014 C C . ARG A 1 117 ? 2.158 -3.459 -11.643 1.00 0.00 135 ARG A C 8
ATOM 15015 O O . ARG A 1 117 ? 2.075 -3.237 -10.438 1.00 0.00 135 ARG A O 8
ATOM 15036 N N . THR A 1 118 ? 2.686 -4.574 -12.129 1.00 0.00 136 THR A N 8
ATOM 15037 C CA . THR A 1 118 ? 3.289 -5.615 -11.304 1.00 0.00 136 THR A CA 8
ATOM 15038 C C . THR A 1 118 ? 4.789 -5.787 -11.607 1.00 0.00 136 THR A C 8
ATOM 15039 O O . THR A 1 118 ? 5.509 -6.518 -10.929 1.00 0.00 136 THR A O 8
ATOM 15050 N N . GLU A 1 119 ? 5.263 -5.071 -12.616 1.00 0.00 137 GLU A N 8
ATOM 15051 C CA . GLU A 1 119 ? 6.622 -4.915 -13.121 1.00 0.00 137 GLU A CA 8
ATOM 15052 C C . GLU A 1 119 ? 6.629 -3.680 -14.015 1.00 0.00 137 GLU A C 8
ATOM 15053 O O . GLU A 1 119 ? 7.636 -2.959 -14.071 1.00 0.00 137 GLU A O 8
ATOM 15065 N N . GLY A 1 1 ? -5.147 -12.752 5.688 1.00 0.00 19 GLY A N 9
ATOM 15066 C CA . GLY A 1 1 ? -6.532 -13.237 5.800 1.00 0.00 19 GLY A CA 9
ATOM 15067 C C . GLY A 1 1 ? -6.700 -14.578 5.101 1.00 0.00 19 GLY A C 9
ATOM 15068 O O . GLY A 1 1 ? -5.713 -15.179 4.677 1.00 0.00 19 GLY A O 9
ATOM 15072 N N . HIS A 1 2 ? -7.940 -15.061 4.994 1.00 0.00 20 HIS A N 9
ATOM 15073 C CA . HIS A 1 2 ? -8.301 -16.274 4.270 1.00 0.00 20 HIS A CA 9
ATOM 15074 C C . HIS A 1 2 ? -9.597 -15.986 3.515 1.00 0.00 20 HIS A C 9
ATOM 15075 O O . HIS A 1 2 ? -10.584 -15.573 4.134 1.00 0.00 20 HIS A O 9
ATOM 15089 N N . MET A 1 3 ? -9.615 -16.214 2.200 1.00 0.00 21 MET A N 9
ATOM 15090 C CA . MET A 1 3 ? -10.725 -15.929 1.293 1.00 0.00 21 MET A CA 9
ATOM 15091 C C . MET A 1 3 ? -11.349 -14.543 1.547 1.00 0.00 21 MET A C 9
ATOM 15092 O O . MET A 1 3 ? -12.553 -14.424 1.814 1.00 0.00 21 MET A O 9
ATOM 15106 N N . LYS A 1 4 ? -10.549 -13.472 1.485 1.00 0.00 22 LYS A N 9
ATOM 15107 C CA . LYS A 1 4 ? -11.061 -12.116 1.653 1.00 0.00 22 LYS A CA 9
ATOM 15108 C C . LYS A 1 4 ? -10.167 -11.131 0.904 1.00 0.00 22 LYS A C 9
ATOM 15109 O O . LYS A 1 4 ? -8.990 -10.998 1.234 1.00 0.00 22 LYS A O 9
ATOM 15128 N N . PHE A 1 5 ? -10.765 -10.398 -0.042 1.00 0.00 23 PHE A N 9
ATOM 15129 C CA . PHE A 1 5 ? -10.162 -9.384 -0.912 1.00 0.00 23 PHE A CA 9
ATOM 15130 C C . PHE A 1 5 ? -9.141 -10.039 -1.858 1.00 0.00 23 PHE A C 9
ATOM 15131 O O . PHE A 1 5 ? -9.036 -11.268 -1.914 1.00 0.00 23 PHE A O 9
ATOM 15148 N N . THR A 1 6 ? -8.413 -9.227 -2.620 1.00 0.00 24 THR A N 9
ATOM 15149 C CA . THR A 1 6 ? -7.204 -9.605 -3.332 1.00 0.00 24 THR A CA 9
ATOM 15150 C C . THR A 1 6 ? -6.104 -8.619 -2.935 1.00 0.00 24 THR A C 9
ATOM 15151 O O . THR A 1 6 ? -6.365 -7.452 -2.637 1.00 0.00 24 THR A O 9
ATOM 15162 N N . ASP A 1 7 ? -4.853 -9.070 -2.924 1.00 0.00 25 ASP A N 9
ATOM 15163 C CA . ASP A 1 7 ? -3.706 -8.337 -2.368 1.00 0.00 25 ASP A CA 9
ATOM 15164 C C . ASP A 1 7 ? -3.410 -7.072 -3.171 1.00 0.00 25 ASP A C 9
ATOM 15165 O O . ASP A 1 7 ? -2.920 -6.065 -2.657 1.00 0.00 25 ASP A O 9
ATOM 15174 N N . GLN A 1 8 ? -3.836 -7.085 -4.430 1.00 0.00 26 GLN A N 9
ATOM 15175 C CA . GLN A 1 8 ? -3.870 -5.970 -5.358 1.00 0.00 26 GLN A CA 9
ATOM 15176 C C . GLN A 1 8 ? -4.691 -4.817 -4.757 1.00 0.00 26 GLN A C 9
ATOM 15177 O O . GLN A 1 8 ? -4.222 -3.681 -4.717 1.00 0.00 26 GLN A O 9
ATOM 15191 N N . GLN A 1 9 ? -5.889 -5.119 -4.251 1.00 0.00 27 GLN A N 9
ATOM 15192 C CA . GLN A 1 9 ? -6.826 -4.172 -3.657 1.00 0.00 27 GLN A CA 9
ATOM 15193 C C . GLN A 1 9 ? -6.272 -3.613 -2.340 1.00 0.00 27 GLN A C 9
ATOM 15194 O O . GLN A 1 9 ? -6.494 -2.452 -2.000 1.00 0.00 27 GLN A O 9
ATOM 15208 N N . ILE A 1 10 ? -5.568 -4.453 -1.580 1.00 0.00 28 ILE A N 9
ATOM 15209 C CA . ILE A 1 10 ? -5.109 -4.142 -0.232 1.00 0.00 28 ILE A CA 9
ATOM 15210 C C . ILE A 1 10 ? -4.013 -3.086 -0.258 1.00 0.00 28 ILE A C 9
ATOM 15211 O O . ILE A 1 10 ? -4.045 -2.193 0.580 1.00 0.00 28 ILE A O 9
ATOM 15227 N N . GLY A 1 11 ? -3.050 -3.174 -1.177 1.00 0.00 29 GLY A N 9
ATOM 15228 C CA . GLY A 1 11 ? -1.930 -2.240 -1.192 1.00 0.00 29 GLY A CA 9
ATOM 15229 C C . GLY A 1 11 ? -2.374 -0.818 -1.489 1.00 0.00 29 GLY A C 9
ATOM 15230 O O . GLY A 1 11 ? -1.769 0.119 -0.970 1.00 0.00 29 GLY A O 9
ATOM 15234 N N . VAL A 1 12 ? -3.455 -0.662 -2.259 1.00 0.00 30 VAL A N 9
ATOM 15235 C CA . VAL A 1 12 ? -4.091 0.624 -2.476 1.00 0.00 30 VAL A CA 9
ATOM 15236 C C . VAL A 1 12 ? -4.603 1.133 -1.133 1.00 0.00 30 VAL A C 9
ATOM 15237 O O . VAL A 1 12 ? -4.202 2.204 -0.699 1.00 0.00 30 VAL A O 9
ATOM 15250 N N . LEU A 1 13 ? -5.447 0.357 -0.451 1.00 0.00 31 LEU A N 9
ATOM 15251 C CA . LEU A 1 13 ? -6.013 0.719 0.846 1.00 0.00 31 LEU A CA 9
ATOM 15252 C C . LEU A 1 13 ? -4.926 1.021 1.889 1.00 0.00 31 LEU A C 9
ATOM 15253 O O . LEU A 1 13 ? -5.091 1.946 2.677 1.00 0.00 31 LEU A O 9
ATOM 15269 N N . ALA A 1 14 ? -3.836 0.253 1.925 1.00 0.00 32 ALA A N 9
ATOM 15270 C CA . ALA A 1 14 ? -2.729 0.476 2.848 1.00 0.00 32 ALA A CA 9
ATOM 15271 C C . ALA A 1 14 ? -1.955 1.747 2.483 1.00 0.00 32 ALA A C 9
ATOM 15272 O O . ALA A 1 14 ? -1.640 2.544 3.363 1.00 0.00 32 ALA A O 9
ATOM 15279 N N . GLY A 1 15 ? -1.657 1.962 1.201 1.00 0.00 33 GLY A N 9
ATOM 15280 C CA . GLY A 1 15 ? -0.913 3.131 0.755 1.00 0.00 33 GLY A CA 9
ATOM 15281 C C . GLY A 1 15 ? -1.773 4.398 0.820 1.00 0.00 33 GLY A C 9
ATOM 15282 O O . GLY A 1 15 ? -1.252 5.496 0.961 1.00 0.00 33 GLY A O 9
ATOM 15286 N N . LEU A 1 16 ? -3.102 4.280 0.814 1.00 0.00 34 LEU A N 9
ATOM 15287 C CA . LEU A 1 16 ? -3.999 5.404 1.072 1.00 0.00 34 LEU A CA 9
ATOM 15288 C C . LEU A 1 16 ? -3.880 5.918 2.508 1.00 0.00 34 LEU A C 9
ATOM 15289 O O . LEU A 1 16 ? -4.216 7.069 2.782 1.00 0.00 34 LEU A O 9
ATOM 15305 N N . ALA A 1 17 ? -3.397 5.083 3.428 1.00 0.00 35 ALA A N 9
ATOM 15306 C CA . ALA A 1 17 ? -3.098 5.470 4.804 1.00 0.00 35 ALA A CA 9
ATOM 15307 C C . ALA A 1 17 ? -1.692 6.065 4.970 1.00 0.00 35 ALA A C 9
ATOM 15308 O O . ALA A 1 17 ? -1.445 6.690 6.001 1.00 0.00 35 ALA A O 9
ATOM 15315 N N . ILE A 1 18 ? -0.772 5.846 4.024 1.00 0.00 36 ILE A N 9
ATOM 15316 C CA . ILE A 1 18 ? 0.618 6.284 4.081 1.00 0.00 36 ILE A CA 9
ATOM 15317 C C . ILE A 1 18 ? 0.938 6.934 2.726 1.00 0.00 36 ILE A C 9
ATOM 15318 O O . ILE A 1 18 ? 1.330 6.262 1.776 1.00 0.00 36 ILE A O 9
ATOM 15334 N N . SER A 1 19 ? 0.810 8.256 2.655 1.00 0.00 37 SER A N 9
ATOM 15335 C CA . SER A 1 19 ? 0.953 9.082 1.463 1.00 0.00 37 SER A CA 9
ATOM 15336 C C . SER A 1 19 ? -0.052 8.680 0.366 1.00 0.00 37 SER A C 9
ATOM 15337 O O . SER A 1 19 ? 0.335 8.196 -0.704 1.00 0.00 37 SER A O 9
ATOM 15345 N N . PRO A 1 20 ? -1.357 8.962 0.571 1.00 0.00 38 PRO A N 9
ATOM 15346 C CA . PRO A 1 20 ? -2.370 8.743 -0.455 1.00 0.00 38 PRO A CA 9
ATOM 15347 C C . PRO A 1 20 ? -2.018 9.508 -1.729 1.00 0.00 38 PRO A C 9
ATOM 15348 O O . PRO A 1 20 ? -2.086 8.949 -2.820 1.00 0.00 38 PRO A O 9
ATOM 15359 N N . GLU A 1 21 ? -1.617 10.776 -1.599 1.00 0.00 39 GLU A N 9
ATOM 15360 C CA . GLU A 1 21 ? -1.268 11.631 -2.725 1.00 0.00 39 GLU A CA 9
ATOM 15361 C C . GLU A 1 21 ? -0.167 11.020 -3.591 1.00 0.00 39 GLU A C 9
ATOM 15362 O O . GLU A 1 21 ? -0.312 11.016 -4.810 1.00 0.00 39 GLU A O 9
ATOM 15374 N N . TRP A 1 22 ? 0.913 10.500 -2.997 1.00 0.00 40 TRP A N 9
ATOM 15375 C CA . TRP A 1 22 ? 1.991 9.884 -3.764 1.00 0.00 40 TRP A CA 9
ATOM 15376 C C . TRP A 1 22 ? 1.427 8.749 -4.619 1.00 0.00 40 TRP A C 9
ATOM 15377 O O . TRP A 1 22 ? 1.663 8.718 -5.828 1.00 0.00 40 TRP A O 9
ATOM 15398 N N . LEU A 1 23 ? 0.638 7.849 -4.022 1.00 0.00 41 LEU A N 9
ATOM 15399 C CA . LEU A 1 23 ? -0.003 6.755 -4.745 1.00 0.00 41 LEU A CA 9
ATOM 15400 C C . LEU A 1 23 ? -0.824 7.321 -5.907 1.00 0.00 41 LEU A C 9
ATOM 15401 O O . LEU A 1 23 ? -0.567 6.988 -7.064 1.00 0.00 41 LEU A O 9
ATOM 15417 N N . LYS A 1 24 ? -1.785 8.199 -5.612 1.00 0.00 42 LYS A N 9
ATOM 15418 C CA . LYS A 1 24 ? -2.732 8.751 -6.583 1.00 0.00 42 LYS A CA 9
ATOM 15419 C C . LYS A 1 24 ? -1.997 9.407 -7.752 1.00 0.00 42 LYS A C 9
ATOM 15420 O O . LYS A 1 24 ? -2.412 9.247 -8.901 1.00 0.00 42 LYS A O 9
ATOM 15439 N N . GLN A 1 25 ? -0.901 10.120 -7.490 1.00 0.00 43 GLN A N 9
ATOM 15440 C CA . GLN A 1 25 ? -0.154 10.791 -8.537 1.00 0.00 43 GLN A CA 9
ATOM 15441 C C . GLN A 1 25 ? 0.513 9.786 -9.460 1.00 0.00 43 GLN A C 9
ATOM 15442 O O . GLN A 1 25 ? 0.393 9.901 -10.680 1.00 0.00 43 GLN A O 9
ATOM 15456 N N . ASN A 1 26 ? 1.199 8.795 -8.893 1.00 0.00 44 ASN A N 9
ATOM 15457 C CA . ASN A 1 26 ? 1.944 7.828 -9.687 1.00 0.00 44 ASN A CA 9
ATOM 15458 C C . ASN A 1 26 ? 0.993 6.964 -10.528 1.00 0.00 44 ASN A C 9
ATOM 15459 O O . ASN A 1 26 ? 1.377 6.545 -11.619 1.00 0.00 44 ASN A O 9
ATOM 15470 N N . ILE A 1 27 ? -0.252 6.718 -10.084 1.00 0.00 45 ILE A N 9
ATOM 15471 C CA . ILE A 1 27 ? -1.285 6.096 -10.921 1.00 0.00 45 ILE A CA 9
ATOM 15472 C C . ILE A 1 27 ? -1.627 7.020 -12.094 1.00 0.00 45 ILE A C 9
ATOM 15473 O O . ILE A 1 27 ? -1.711 6.566 -13.236 1.00 0.00 45 ILE A O 9
ATOM 15489 N N . ALA A 1 28 ? -1.814 8.321 -11.856 1.00 0.00 46 ALA A N 9
ATOM 15490 C CA . ALA A 1 28 ? -2.074 9.275 -12.932 1.00 0.00 46 ALA A CA 9
ATOM 15491 C C . ALA A 1 28 ? -0.877 9.439 -13.884 1.00 0.00 46 ALA A C 9
ATOM 15492 O O . ALA A 1 28 ? -1.033 10.036 -14.952 1.00 0.00 46 ALA A O 9
ATOM 15499 N N . ALA A 1 29 ? 0.295 8.895 -13.545 1.00 0.00 47 ALA A N 9
ATOM 15500 C CA . ALA A 1 29 ? 1.463 8.801 -14.412 1.00 0.00 47 ALA A CA 9
ATOM 15501 C C . ALA A 1 29 ? 1.652 7.404 -15.012 1.00 0.00 47 ALA A C 9
ATOM 15502 O O . ALA A 1 29 ? 2.540 7.222 -15.844 1.00 0.00 47 ALA A O 9
ATOM 15509 N N . ASN A 1 30 ? 0.831 6.416 -14.631 1.00 0.00 48 ASN A N 9
ATOM 15510 C CA . ASN A 1 30 ? 1.033 4.988 -14.911 1.00 0.00 48 ASN A CA 9
ATOM 15511 C C . ASN A 1 30 ? 2.490 4.579 -14.609 1.00 0.00 48 ASN A C 9
ATOM 15512 O O . ASN A 1 30 ? 3.111 3.843 -15.372 1.00 0.00 48 ASN A O 9
ATOM 15523 N N . GLN A 1 31 ? 3.058 5.109 -13.518 1.00 0.00 49 GLN A N 9
ATOM 15524 C CA . GLN A 1 31 ? 4.447 4.892 -13.094 1.00 0.00 49 GLN A CA 9
ATOM 15525 C C . GLN A 1 31 ? 4.549 3.948 -11.891 1.00 0.00 49 GLN A C 9
ATOM 15526 O O . GLN A 1 31 ? 5.647 3.524 -11.530 1.00 0.00 49 GLN A O 9
ATOM 15540 N N . LEU A 1 32 ? 3.431 3.672 -11.221 1.00 0.00 50 LEU A N 9
ATOM 15541 C CA . LEU A 1 32 ? 3.400 3.006 -9.922 1.00 0.00 50 LEU A CA 9
ATOM 15542 C C . LEU A 1 32 ? 3.442 1.494 -10.139 1.00 0.00 50 LEU A C 9
ATOM 15543 O O . LEU A 1 32 ? 2.683 0.983 -10.970 1.00 0.00 50 LEU A O 9
ATOM 15559 N N . VAL A 1 33 ? 4.273 0.781 -9.379 1.00 0.00 51 VAL A N 9
ATOM 15560 C CA . VAL A 1 33 ? 4.476 -0.661 -9.461 1.00 0.00 51 VAL A CA 9
ATOM 15561 C C . VAL A 1 33 ? 4.045 -1.311 -8.131 1.00 0.00 51 VAL A C 9
ATOM 15562 O O . VAL A 1 33 ? 3.813 -0.643 -7.120 1.00 0.00 51 VAL A O 9
ATOM 15575 N N . TYR A 1 34 ? 3.872 -2.627 -8.148 1.00 0.00 52 TYR A N 9
ATOM 15576 C CA . TYR A 1 34 ? 3.462 -3.524 -7.079 1.00 0.00 52 TYR A CA 9
ATOM 15577 C C . TYR A 1 34 ? 4.270 -4.782 -7.352 1.00 0.00 52 TYR A C 9
ATOM 15578 O O . TYR A 1 34 ? 4.027 -5.428 -8.371 1.00 0.00 52 TYR A O 9
ATOM 15596 N N . GLY A 1 35 ? 5.247 -5.111 -6.512 1.00 0.00 53 GLY A N 9
ATOM 15597 C CA . GLY A 1 35 ? 5.919 -6.400 -6.608 1.00 0.00 53 GLY A CA 9
ATOM 15598 C C . GLY A 1 35 ? 6.215 -6.949 -5.224 1.00 0.00 53 GLY A C 9
ATOM 15599 O O . GLY A 1 35 ? 6.015 -6.259 -4.219 1.00 0.00 53 GLY A O 9
ATOM 15603 N N . ILE A 1 36 ? 6.655 -8.203 -5.167 1.00 0.00 54 ILE A N 9
ATOM 15604 C CA . ILE A 1 36 ? 6.894 -8.902 -3.912 1.00 0.00 54 ILE A CA 9
ATOM 15605 C C . ILE A 1 36 ? 8.389 -8.862 -3.621 1.00 0.00 54 ILE A C 9
ATOM 15606 O O . ILE A 1 36 ? 9.216 -8.949 -4.531 1.00 0.00 54 ILE A O 9
ATOM 15622 N N . VAL A 1 37 ? 8.712 -8.731 -2.334 1.00 0.00 55 VAL A N 9
ATOM 15623 C CA . VAL A 1 37 ? 10.065 -8.782 -1.805 1.00 0.00 55 VAL A CA 9
ATOM 15624 C C . VAL A 1 37 ? 10.809 -10.024 -2.288 1.00 0.00 55 VAL A C 9
ATOM 15625 O O . VAL A 1 37 ? 11.831 -9.880 -2.953 1.00 0.00 55 VAL A O 9
ATOM 15638 N N . LYS A 1 38 ? 10.300 -11.221 -1.967 1.00 0.00 56 LYS A N 9
ATOM 15639 C CA . LYS A 1 38 ? 10.879 -12.508 -2.329 1.00 0.00 56 LYS A CA 9
ATOM 15640 C C . LYS A 1 38 ? 12.297 -12.729 -1.781 1.00 0.00 56 LYS A C 9
ATOM 15641 O O . LYS A 1 38 ? 12.974 -11.808 -1.322 1.00 0.00 56 LYS A O 9
ATOM 15660 N N . PRO A 1 39 ? 12.793 -13.980 -1.809 1.00 0.00 57 PRO A N 9
ATOM 15661 C CA . PRO A 1 39 ? 14.192 -14.261 -1.504 1.00 0.00 57 PRO A CA 9
ATOM 15662 C C . PRO A 1 39 ? 15.158 -13.624 -2.511 1.00 0.00 57 PRO A C 9
ATOM 15663 O O . PRO A 1 39 ? 16.319 -13.400 -2.180 1.00 0.00 57 PRO A O 9
ATOM 15674 N N . SER A 1 40 ? 14.713 -13.380 -3.743 1.00 0.00 58 SER A N 9
ATOM 15675 C CA . SER A 1 40 ? 15.578 -13.086 -4.879 1.00 0.00 58 SER A CA 9
ATOM 15676 C C . SER A 1 40 ? 15.954 -11.608 -5.045 1.00 0.00 58 SER A C 9
ATOM 15677 O O . SER A 1 40 ? 16.653 -11.295 -6.013 1.00 0.00 58 SER A O 9
ATOM 15685 N N . ASP A 1 41 ? 15.534 -10.714 -4.147 1.00 0.00 59 ASP A N 9
ATOM 15686 C CA . ASP A 1 41 ? 15.669 -9.264 -4.328 1.00 0.00 59 ASP A CA 9
ATOM 15687 C C . ASP A 1 41 ? 16.407 -8.640 -3.139 1.00 0.00 59 ASP A C 9
ATOM 15688 O O . ASP A 1 41 ? 16.479 -9.257 -2.072 1.00 0.00 59 ASP A O 9
ATOM 15697 N N . THR A 1 42 ? 16.959 -7.433 -3.298 1.00 0.00 60 THR A N 9
ATOM 15698 C CA . THR A 1 42 ? 17.737 -6.754 -2.261 1.00 0.00 60 THR A CA 9
ATOM 15699 C C . THR A 1 42 ? 16.792 -5.916 -1.393 1.00 0.00 60 THR A C 9
ATOM 15700 O O . THR A 1 42 ? 16.202 -4.950 -1.879 1.00 0.00 60 THR A O 9
ATOM 15711 N N . VAL A 1 43 ? 16.641 -6.248 -0.111 1.00 0.00 61 VAL A N 9
ATOM 15712 C CA . VAL A 1 43 ? 15.610 -5.643 0.728 1.00 0.00 61 VAL A CA 9
ATOM 15713 C C . VAL A 1 43 ? 16.089 -5.409 2.167 1.00 0.00 61 VAL A C 9
ATOM 15714 O O . VAL A 1 43 ? 17.126 -5.942 2.581 1.00 0.00 61 VAL A O 9
ATOM 15727 N N . PRO A 1 44 ? 15.350 -4.593 2.939 1.00 0.00 62 PRO A N 9
ATOM 15728 C CA . PRO A 1 44 ? 15.542 -4.468 4.377 1.00 0.00 62 PRO A CA 9
ATOM 15729 C C . PRO A 1 44 ? 15.170 -5.763 5.108 1.00 0.00 62 PRO A C 9
ATOM 15730 O O . PRO A 1 44 ? 14.474 -6.626 4.574 1.00 0.00 62 PRO A O 9
ATOM 15741 N N . ALA A 1 45 ? 15.589 -5.878 6.369 1.00 0.00 63 ALA A N 9
ATOM 15742 C CA . ALA A 1 45 ? 15.223 -6.998 7.220 1.00 0.00 63 ALA A CA 9
ATOM 15743 C C . ALA A 1 45 ? 13.736 -6.950 7.559 1.00 0.00 63 ALA A C 9
ATOM 15744 O O . ALA A 1 45 ? 13.230 -5.898 7.968 1.00 0.00 63 ALA A O 9
ATOM 15751 N N . GLY A 1 46 ? 13.070 -8.106 7.526 1.00 0.00 64 GLY A N 9
ATOM 15752 C CA . GLY A 1 46 ? 11.783 -8.298 8.183 1.00 0.00 64 GLY A CA 9
ATOM 15753 C C . GLY A 1 46 ? 10.571 -8.138 7.273 1.00 0.00 64 GLY A C 9
ATOM 15754 O O . GLY A 1 46 ? 9.504 -7.763 7.766 1.00 0.00 64 GLY A O 9
ATOM 15758 N N . VAL A 1 47 ? 10.733 -8.355 5.967 1.00 0.00 65 VAL A N 9
ATOM 15759 C CA . VAL A 1 47 ? 9.704 -8.128 4.957 1.00 0.00 65 VAL A CA 9
ATOM 15760 C C . VAL A 1 47 ? 9.659 -9.292 3.947 1.00 0.00 65 VAL A C 9
ATOM 15761 O O . VAL A 1 47 ? 9.315 -9.075 2.795 1.00 0.00 65 VAL A O 9
ATOM 15774 N N . ASP A 1 48 ? 10.009 -10.525 4.342 1.00 0.00 66 ASP A N 9
ATOM 15775 C CA . ASP A 1 48 ? 10.555 -11.596 3.472 1.00 0.00 66 ASP A CA 9
ATOM 15776 C C . ASP A 1 48 ? 9.703 -12.043 2.274 1.00 0.00 66 ASP A C 9
ATOM 15777 O O . ASP A 1 48 ? 10.207 -12.623 1.315 1.00 0.00 66 ASP A O 9
ATOM 15786 N N . ASP A 1 49 ? 8.428 -11.688 2.298 1.00 0.00 67 ASP A N 9
ATOM 15787 C CA . ASP A 1 49 ? 7.434 -11.855 1.230 1.00 0.00 67 ASP A CA 9
ATOM 15788 C C . ASP A 1 49 ? 6.325 -10.830 1.421 1.00 0.00 67 ASP A C 9
ATOM 15789 O O . ASP A 1 49 ? 5.160 -11.095 1.154 1.00 0.00 67 ASP A O 9
ATOM 15798 N N . TYR A 1 50 ? 6.667 -9.655 1.945 1.00 0.00 68 TYR A N 9
ATOM 15799 C CA . TYR A 1 50 ? 5.762 -8.518 1.937 1.00 0.00 68 TYR A CA 9
ATOM 15800 C C . TYR A 1 50 ? 5.633 -8.061 0.489 1.00 0.00 68 TYR A C 9
ATOM 15801 O O . TYR A 1 50 ? 6.534 -8.252 -0.339 1.00 0.00 68 TYR A O 9
ATOM 15819 N N . SER A 1 51 ? 4.526 -7.401 0.200 1.00 0.00 69 SER A N 9
ATOM 15820 C CA . SER A 1 51 ? 4.399 -6.562 -0.969 1.00 0.00 69 SER A CA 9
ATOM 15821 C C . SER A 1 51 ? 5.160 -5.262 -0.705 1.00 0.00 69 SER A C 9
ATOM 15822 O O . SER A 1 51 ? 5.283 -4.833 0.448 1.00 0.00 69 SER A O 9
ATOM 15830 N N . TYR A 1 52 ? 5.625 -4.604 -1.763 1.00 0.00 70 TYR A N 9
ATOM 15831 C CA . TYR A 1 52 ? 6.072 -3.224 -1.721 1.00 0.00 70 TYR A CA 9
ATOM 15832 C C . TYR A 1 52 ? 5.547 -2.474 -2.937 1.00 0.00 70 TYR A C 9
ATOM 15833 O O . TYR A 1 52 ? 5.377 -3.048 -4.018 1.00 0.00 70 TYR A O 9
ATOM 15851 N N . LEU A 1 53 ? 5.318 -1.177 -2.745 1.00 0.00 71 LEU A N 9
ATOM 15852 C CA . LEU A 1 53 ? 4.912 -0.231 -3.761 1.00 0.00 71 LEU A CA 9
ATOM 15853 C C . LEU A 1 53 ? 6.047 0.775 -3.885 1.00 0.00 71 LEU A C 9
ATOM 15854 O O . LEU A 1 53 ? 6.460 1.362 -2.882 1.00 0.00 71 LEU A O 9
ATOM 15870 N N . VAL A 1 54 ? 6.530 0.980 -5.104 1.00 0.00 72 VAL A N 9
ATOM 15871 C CA . VAL A 1 54 ? 7.481 2.017 -5.499 1.00 0.00 72 VAL A CA 9
ATOM 15872 C C . VAL A 1 54 ? 7.083 2.425 -6.922 1.00 0.00 72 VAL A C 9
ATOM 15873 O O . VAL A 1 54 ? 6.364 1.677 -7.593 1.00 0.00 72 VAL A O 9
ATOM 15886 N N . ALA A 1 55 ? 7.489 3.606 -7.386 1.00 0.00 73 ALA A N 9
ATOM 15887 C CA . ALA A 1 55 ? 7.344 3.939 -8.797 1.00 0.00 73 ALA A CA 9
ATOM 15888 C C . ALA A 1 55 ? 8.559 3.401 -9.540 1.00 0.00 73 ALA A C 9
ATOM 15889 O O . ALA A 1 55 ? 9.626 3.263 -8.937 1.00 0.00 73 ALA A O 9
ATOM 15896 N N . ALA A 1 56 ? 8.446 3.219 -10.856 1.00 0.00 74 ALA A N 9
ATOM 15897 C CA . ALA A 1 56 ? 9.560 2.697 -11.645 1.00 0.00 74 ALA A CA 9
ATOM 15898 C C . ALA A 1 56 ? 10.801 3.598 -11.590 1.00 0.00 74 ALA A C 9
ATOM 15899 O O . ALA A 1 56 ? 11.908 3.138 -11.875 1.00 0.00 74 ALA A O 9
ATOM 15906 N N . ASP A 1 57 ? 10.625 4.861 -11.199 1.00 0.00 75 ASP A N 9
ATOM 15907 C CA . ASP A 1 57 ? 11.645 5.906 -11.205 1.00 0.00 75 ASP A CA 9
ATOM 15908 C C . ASP A 1 57 ? 11.856 6.530 -9.819 1.00 0.00 75 ASP A C 9
ATOM 15909 O O . ASP A 1 57 ? 12.570 7.522 -9.696 1.00 0.00 75 ASP A O 9
ATOM 15918 N N . ASP A 1 58 ? 11.240 5.977 -8.767 1.00 0.00 76 ASP A N 9
ATOM 15919 C CA . ASP A 1 58 ? 11.264 6.544 -7.405 1.00 0.00 76 ASP A CA 9
ATOM 15920 C C . ASP A 1 58 ? 12.096 5.672 -6.457 1.00 0.00 76 ASP A C 9
ATOM 15921 O O . ASP A 1 58 ? 11.926 5.699 -5.241 1.00 0.00 76 ASP A O 9
ATOM 15930 N N . GLN A 1 59 ? 12.982 4.862 -7.044 1.00 0.00 77 GLN A N 9
ATOM 15931 C CA . GLN A 1 59 ? 13.727 3.757 -6.445 1.00 0.00 77 GLN A CA 9
ATOM 15932 C C . GLN A 1 59 ? 14.408 4.136 -5.131 1.00 0.00 77 GLN A C 9
ATOM 15933 O O . GLN A 1 59 ? 14.385 3.353 -4.180 1.00 0.00 77 GLN A O 9
ATOM 15947 N N . ASP A 1 60 ? 15.049 5.303 -5.086 1.00 0.00 78 ASP A N 9
ATOM 15948 C CA . ASP A 1 60 ? 15.746 5.810 -3.899 1.00 0.00 78 ASP A CA 9
ATOM 15949 C C . ASP A 1 60 ? 14.943 6.905 -3.187 1.00 0.00 78 ASP A C 9
ATOM 15950 O O . ASP A 1 60 ? 15.269 7.267 -2.055 1.00 0.00 78 ASP A O 9
ATOM 15959 N N . GLY A 1 61 ? 13.856 7.371 -3.805 1.00 0.00 79 GLY A N 9
ATOM 15960 C CA . GLY A 1 61 ? 12.962 8.392 -3.292 1.00 0.00 79 GLY A CA 9
ATOM 15961 C C . GLY A 1 61 ? 12.092 7.824 -2.181 1.00 0.00 79 GLY A C 9
ATOM 15962 O O . GLY A 1 61 ? 12.297 8.164 -1.007 1.00 0.00 79 GLY A O 9
ATOM 15966 N N . THR A 1 62 ? 11.159 6.929 -2.514 1.00 0.00 80 THR A N 9
ATOM 15967 C CA . THR A 1 62 ? 10.127 6.465 -1.588 1.00 0.00 80 THR A CA 9
ATOM 15968 C C . THR A 1 62 ? 9.860 4.968 -1.776 1.00 0.00 80 THR A C 9
ATOM 15969 O O . THR A 1 62 ? 10.221 4.386 -2.794 1.00 0.00 80 THR A O 9
ATOM 15980 N N . ILE A 1 63 ? 9.237 4.325 -0.785 1.00 0.00 81 ILE A N 9
ATOM 15981 C CA . ILE A 1 63 ? 8.739 2.956 -0.869 1.00 0.00 81 ILE A CA 9
ATOM 15982 C C . ILE A 1 63 ? 7.751 2.755 0.275 1.00 0.00 81 ILE A C 9
ATOM 15983 O O . ILE A 1 63 ? 7.916 3.368 1.334 1.00 0.00 81 ILE A O 9
ATOM 15999 N N . ILE A 1 64 ? 6.772 1.865 0.128 1.00 0.00 82 ILE A N 9
ATOM 16000 C CA . ILE A 1 64 ? 5.924 1.407 1.226 1.00 0.00 82 ILE A CA 9
ATOM 16001 C C . ILE A 1 64 ? 5.867 -0.114 1.107 1.00 0.00 82 ILE A C 9
ATOM 16002 O O . ILE A 1 64 ? 5.839 -0.632 -0.006 1.00 0.00 82 ILE A O 9
ATOM 16018 N N . PHE A 1 65 ? 5.842 -0.832 2.229 1.00 0.00 83 PHE A N 9
ATOM 16019 C CA . PHE A 1 65 ? 5.711 -2.287 2.312 1.00 0.00 83 PHE A CA 9
ATOM 16020 C C . PHE A 1 65 ? 4.422 -2.609 3.080 1.00 0.00 83 PHE A C 9
ATOM 16021 O O . PHE A 1 65 ? 4.062 -1.852 3.987 1.00 0.00 83 PHE A O 9
ATOM 16038 N N . PHE A 1 66 ? 3.744 -3.732 2.811 1.00 0.00 84 PHE A N 9
ATOM 16039 C CA . PHE A 1 66 ? 2.615 -4.188 3.634 1.00 0.00 84 PHE A CA 9
ATOM 16040 C C . PHE A 1 66 ? 2.527 -5.713 3.685 1.00 0.00 84 PHE A C 9
ATOM 16041 O O . PHE A 1 66 ? 3.064 -6.388 2.805 1.00 0.00 84 PHE A O 9
ATOM 16058 N N . LYS A 1 67 ? 1.831 -6.253 4.696 1.00 0.00 85 LYS A N 9
ATOM 16059 C CA . LYS A 1 67 ? 1.431 -7.666 4.732 1.00 0.00 85 LYS A CA 9
ATOM 16060 C C . LYS A 1 67 ? 0.196 -7.854 5.605 1.00 0.00 85 LYS A C 9
ATOM 16061 O O . LYS A 1 67 ? 0.269 -7.647 6.814 1.00 0.00 85 LYS A O 9
ATOM 16080 N N . ALA A 1 68 ? -0.941 -8.176 4.998 1.00 0.00 86 ALA A N 9
ATOM 16081 C CA . ALA A 1 68 ? -2.210 -8.552 5.610 1.00 0.00 86 ALA A CA 9
ATOM 16082 C C . ALA A 1 68 ? -2.132 -9.876 6.377 1.00 0.00 86 ALA A C 9
ATOM 16083 O O . ALA A 1 68 ? -2.116 -10.947 5.774 1.00 0.00 86 ALA A O 9
ATOM 16090 N N . GLU A 1 69 ? -2.184 -9.815 7.707 1.00 0.00 87 GLU A N 9
ATOM 16091 C CA . GLU A 1 69 ? -2.071 -10.962 8.594 1.00 0.00 87 GLU A CA 9
ATOM 16092 C C . GLU A 1 69 ? -3.306 -11.103 9.480 1.00 0.00 87 GLU A C 9
ATOM 16093 O O . GLU A 1 69 ? -3.425 -10.471 10.532 1.00 0.00 87 GLU A O 9
ATOM 16105 N N . GLY A 1 70 ? -4.224 -11.974 9.058 1.00 0.00 88 GLY A N 9
ATOM 16106 C CA . GLY A 1 70 ? -5.409 -12.347 9.814 1.00 0.00 88 GLY A CA 9
ATOM 16107 C C . GLY A 1 70 ? -6.180 -11.149 10.350 1.00 0.00 88 GLY A C 9
ATOM 16108 O O . GLY A 1 70 ? -6.099 -10.823 11.530 1.00 0.00 88 GLY A O 9
ATOM 16112 N N . GLN A 1 71 ? -6.936 -10.500 9.465 1.00 0.00 89 GLN A N 9
ATOM 16113 C CA . GLN A 1 71 ? -7.366 -9.116 9.547 1.00 0.00 89 GLN A CA 9
ATOM 16114 C C . GLN A 1 71 ? -6.131 -8.228 9.370 1.00 0.00 89 GLN A C 9
ATOM 16115 O O . GLN A 1 71 ? -5.796 -7.864 8.247 1.00 0.00 89 GLN A O 9
ATOM 16129 N N . THR A 1 72 ? -5.419 -7.940 10.436 1.00 0.00 90 THR A N 9
ATOM 16130 C CA . THR A 1 72 ? -4.547 -6.795 10.567 1.00 0.00 90 THR A CA 9
ATOM 16131 C C . THR A 1 72 ? -3.364 -6.808 9.600 1.00 0.00 90 THR A C 9
ATOM 16132 O O . THR A 1 72 ? -2.630 -7.781 9.500 1.00 0.00 90 THR A O 9
ATOM 16143 N N . VAL A 1 73 ? -3.126 -5.698 8.916 1.00 0.00 91 VAL A N 9
ATOM 16144 C CA . VAL A 1 73 ? -2.063 -5.555 7.956 1.00 0.00 91 VAL A CA 9
ATOM 16145 C C . VAL A 1 73 ? -0.881 -4.807 8.545 1.00 0.00 91 VAL A C 9
ATOM 16146 O O . VAL A 1 73 ? -1.010 -3.634 8.866 1.00 0.00 91 VAL A O 9
ATOM 16159 N N . ILE A 1 74 ? 0.270 -5.453 8.697 1.00 0.00 92 ILE A N 9
ATOM 16160 C CA . ILE A 1 74 ? 1.503 -4.805 9.101 1.00 0.00 92 ILE A CA 9
ATOM 16161 C C . ILE A 1 74 ? 1.985 -3.980 7.904 1.00 0.00 92 ILE A C 9
ATOM 16162 O O . ILE A 1 74 ? 2.558 -4.527 6.966 1.00 0.00 92 ILE A O 9
ATOM 16178 N N . ILE A 1 75 ? 1.751 -2.672 7.912 1.00 0.00 93 ILE A N 9
ATOM 16179 C CA . ILE A 1 75 ? 2.388 -1.748 6.976 1.00 0.00 93 ILE A CA 9
ATOM 16180 C C . ILE A 1 75 ? 3.781 -1.465 7.545 1.00 0.00 93 ILE A C 9
ATOM 16181 O O . ILE A 1 75 ? 3.952 -1.300 8.758 1.00 0.00 93 ILE A O 9
ATOM 16197 N N . LYS A 1 76 ? 4.781 -1.401 6.669 1.00 0.00 94 LYS A N 9
ATOM 16198 C CA . LYS A 1 76 ? 6.163 -1.099 6.995 1.00 0.00 94 LYS A CA 9
ATOM 16199 C C . LYS A 1 76 ? 6.625 0.002 6.052 1.00 0.00 94 LYS A C 9
ATOM 16200 O O . LYS A 1 76 ? 6.672 -0.198 4.845 1.00 0.00 94 LYS A O 9
ATOM 16219 N N . TYR A 1 77 ? 6.893 1.203 6.555 1.00 0.00 95 TYR A N 9
ATOM 16220 C CA . TYR A 1 77 ? 7.098 2.386 5.711 1.00 0.00 95 TYR A CA 9
ATOM 16221 C C . TYR A 1 77 ? 8.270 3.208 6.221 1.00 0.00 95 TYR A C 9
ATOM 16222 O O . TYR A 1 77 ? 8.759 2.968 7.325 1.00 0.00 95 TYR A O 9
ATOM 16240 N N . THR A 1 78 ? 8.741 4.162 5.426 1.00 0.00 96 THR A N 9
ATOM 16241 C CA . THR A 1 78 ? 9.934 4.927 5.732 1.00 0.00 96 THR A CA 9
ATOM 16242 C C . THR A 1 78 ? 9.846 6.293 5.050 1.00 0.00 96 THR A C 9
ATOM 16243 O O . THR A 1 78 ? 8.983 6.541 4.210 1.00 0.00 96 THR A O 9
ATOM 16254 N N . SER A 1 79 ? 10.772 7.180 5.384 1.00 0.00 97 SER A N 9
ATOM 16255 C CA . SER A 1 79 ? 10.981 8.443 4.696 1.00 0.00 97 SER A CA 9
ATOM 16256 C C . SER A 1 79 ? 12.360 8.471 4.009 1.00 0.00 97 SER A C 9
ATOM 16257 O O . SER A 1 79 ? 12.673 9.449 3.331 1.00 0.00 97 SER A O 9
ATOM 16265 N N . GLN A 1 80 ? 13.156 7.391 4.106 1.00 0.00 98 GLN A N 9
ATOM 16266 C CA . GLN A 1 80 ? 14.369 7.188 3.305 1.00 0.00 98 GLN A CA 9
ATOM 16267 C C . GLN A 1 80 ? 14.558 5.713 2.933 1.00 0.00 98 GLN A C 9
ATOM 16268 O O . GLN A 1 80 ? 14.185 4.800 3.685 1.00 0.00 98 GLN A O 9
ATOM 16282 N N . ARG A 1 81 ? 15.248 5.458 1.815 1.00 0.00 99 ARG A N 9
ATOM 16283 C CA . ARG A 1 81 ? 15.527 4.100 1.330 1.00 0.00 99 ARG A CA 9
ATOM 16284 C C . ARG A 1 81 ? 16.671 3.424 2.105 1.00 0.00 99 ARG A C 9
ATOM 16285 O O . ARG A 1 81 ? 17.055 2.308 1.768 1.00 0.00 99 ARG A O 9
ATOM 16306 N N . ASN A 1 82 ? 17.253 4.073 3.121 1.00 0.00 100 ASN A N 9
ATOM 16307 C CA . ASN A 1 82 ? 18.435 3.600 3.867 1.00 0.00 100 ASN A CA 9
ATOM 16308 C C . ASN A 1 82 ? 18.181 3.266 5.339 1.00 0.00 100 ASN A C 9
ATOM 16309 O O . ASN A 1 82 ? 19.087 2.840 6.055 1.00 0.00 100 ASN A O 9
ATOM 16320 N N . THR A 1 83 ? 16.945 3.400 5.792 1.00 0.00 101 THR A N 9
ATOM 16321 C CA . THR A 1 83 ? 16.598 3.419 7.215 1.00 0.00 101 THR A CA 9
ATOM 16322 C C . THR A 1 83 ? 15.633 2.285 7.602 1.00 0.00 101 THR A C 9
ATOM 16323 O O . THR A 1 83 ? 15.151 1.539 6.734 1.00 0.00 101 THR A O 9
ATOM 16334 N N . LYS A 1 84 ? 15.360 2.121 8.908 1.00 0.00 102 LYS A N 9
ATOM 16335 C CA . LYS A 1 84 ? 14.460 1.088 9.424 1.00 0.00 102 LYS A CA 9
ATOM 16336 C C . LYS A 1 84 ? 13.016 1.430 9.066 1.00 0.00 102 LYS A C 9
ATOM 16337 O O . LYS A 1 84 ? 12.576 2.553 9.333 1.00 0.00 102 LYS A O 9
ATOM 16356 N N . LEU A 1 85 ? 12.258 0.467 8.533 1.00 0.00 103 LEU A N 9
ATOM 16357 C CA . LEU A 1 85 ? 10.818 0.650 8.357 1.00 0.00 103 LEU A CA 9
ATOM 16358 C C . LEU A 1 85 ? 10.150 0.798 9.724 1.00 0.00 103 LEU A C 9
ATOM 16359 O O . LEU A 1 85 ? 10.357 -0.014 10.628 1.00 0.00 103 LEU A O 9
ATOM 16375 N N . LYS A 1 86 ? 9.298 1.809 9.843 1.00 0.00 104 LYS A N 9
ATOM 16376 C CA . LYS A 1 86 ? 8.320 1.963 10.905 1.00 0.00 104 LYS A CA 9
ATOM 16377 C C . LYS A 1 86 ? 7.261 0.871 10.782 1.00 0.00 104 LYS A C 9
ATOM 16378 O O . LYS A 1 86 ? 7.234 0.146 9.789 1.00 0.00 104 LYS A O 9
ATOM 16397 N N . ALA A 1 87 ? 6.337 0.812 11.739 1.00 0.00 105 ALA A N 9
ATOM 16398 C CA . ALA A 1 87 ? 5.204 -0.110 11.751 1.00 0.00 105 ALA A CA 9
ATOM 16399 C C . ALA A 1 87 ? 3.890 0.674 11.881 1.00 0.00 105 ALA A C 9
ATOM 16400 O O . ALA A 1 87 ? 3.873 1.760 12.467 1.00 0.00 105 ALA A O 9
ATOM 16407 N N . LYS A 1 88 ? 2.773 0.139 11.384 1.00 0.00 106 LYS A N 9
ATOM 16408 C CA . LYS A 1 88 ? 1.389 0.586 11.605 1.00 0.00 106 LYS A CA 9
ATOM 16409 C C . LYS A 1 88 ? 0.523 -0.577 11.126 1.00 0.00 106 LYS A C 9
ATOM 16410 O O . LYS A 1 88 ? 0.540 -0.880 9.934 1.00 0.00 106 LYS A O 9
ATOM 16429 N N . ALA A 1 89 ? -0.133 -1.282 12.048 1.00 0.00 107 ALA A N 9
ATOM 16430 C CA . ALA A 1 89 ? -0.840 -2.525 11.758 1.00 0.00 107 ALA A CA 9
ATOM 16431 C C . ALA A 1 89 ? -2.328 -2.191 11.552 1.00 0.00 107 ALA A C 9
ATOM 16432 O O . ALA A 1 89 ? -2.878 -1.615 12.497 1.00 0.00 107 ALA A O 9
ATOM 16439 N N . LEU A 1 90 ? -2.993 -2.476 10.409 1.00 0.00 108 LEU A N 9
ATOM 16440 C CA . LEU A 1 90 ? -4.370 -1.951 10.221 1.00 0.00 108 LEU A CA 9
ATOM 16441 C C . LEU A 1 90 ? -5.358 -3.085 10.045 1.00 0.00 108 LEU A C 9
ATOM 16442 O O . LEU A 1 90 ? -5.201 -3.886 9.126 1.00 0.00 108 LEU A O 9
ATOM 16458 N N . THR A 1 91 ? -6.374 -3.170 10.900 1.00 0.00 109 THR A N 9
ATOM 16459 C CA . THR A 1 91 ? -7.412 -4.179 10.754 1.00 0.00 109 THR A CA 9
ATOM 16460 C C . THR A 1 91 ? -8.105 -4.024 9.394 1.00 0.00 109 THR A C 9
ATOM 16461 O O . THR A 1 91 ? -8.339 -2.914 8.919 1.00 0.00 109 THR A O 9
ATOM 16472 N N . LEU A 1 92 ? -8.495 -5.132 8.758 1.00 0.00 110 LEU A N 9
ATOM 16473 C CA . LEU A 1 92 ? -9.321 -5.081 7.553 1.00 0.00 110 LEU A CA 9
ATOM 16474 C C . LEU A 1 92 ? -10.573 -4.237 7.750 1.00 0.00 110 LEU A C 9
ATOM 16475 O O . LEU A 1 92 ? -11.084 -3.643 6.795 1.00 0.00 110 LEU A O 9
ATOM 16491 N N . SER A 1 93 ? -11.102 -4.214 8.968 1.00 0.00 111 SER A N 9
ATOM 16492 C CA . SER A 1 93 ? -12.222 -3.346 9.280 1.00 0.00 111 SER A CA 9
ATOM 16493 C C . SER A 1 93 ? -11.846 -1.858 9.152 1.00 0.00 111 SER A C 9
ATOM 16494 O O . SER A 1 93 ? -12.625 -1.132 8.531 1.00 0.00 111 SER A O 9
ATOM 16502 N N . GLN A 1 94 ? -10.669 -1.425 9.644 1.00 0.00 112 GLN A N 9
ATOM 16503 C CA . GLN A 1 94 ? -10.148 -0.068 9.453 1.00 0.00 112 GLN A CA 9
ATOM 16504 C C . GLN A 1 94 ? -10.171 0.282 7.970 1.00 0.00 112 GLN A C 9
ATOM 16505 O O . GLN A 1 94 ? -10.921 1.172 7.582 1.00 0.00 112 GLN A O 9
ATOM 16519 N N . LEU A 1 95 ? -9.374 -0.408 7.140 1.00 0.00 113 LEU A N 9
ATOM 16520 C CA . LEU A 1 95 ? -9.162 0.012 5.749 1.00 0.00 113 LEU A CA 9
ATOM 16521 C C . LEU A 1 95 ? -10.482 0.117 4.984 1.00 0.00 113 LEU A C 9
ATOM 16522 O O . LEU A 1 95 ? -10.631 0.954 4.096 1.00 0.00 113 LEU A O 9
ATOM 16538 N N . LYS A 1 96 ? -11.439 -0.757 5.302 1.00 0.00 114 LYS A N 9
ATOM 16539 C CA . LYS A 1 96 ? -12.715 -0.792 4.619 1.00 0.00 114 LYS A CA 9
ATOM 16540 C C . LYS A 1 96 ? -13.547 0.422 4.984 1.00 0.00 114 LYS A C 9
ATOM 16541 O O . LYS A 1 96 ? -14.251 0.933 4.122 1.00 0.00 114 LYS A O 9
ATOM 16560 N N . LYS A 1 97 ? -13.540 0.846 6.248 1.00 0.00 115 LYS A N 9
ATOM 16561 C CA . LYS A 1 97 ? -14.206 2.067 6.626 1.00 0.00 115 LYS A CA 9
ATOM 16562 C C . LYS A 1 97 ? -13.466 3.215 5.960 1.00 0.00 115 LYS A C 9
ATOM 16563 O O . LYS A 1 97 ? -14.074 3.880 5.125 1.00 0.00 115 LYS A O 9
ATOM 16582 N N . GLU A 1 98 ? -12.171 3.372 6.246 1.00 0.00 116 GLU A N 9
ATOM 16583 C CA . GLU A 1 98 ? -11.377 4.499 5.784 1.00 0.00 116 GLU A CA 9
ATOM 16584 C C . GLU A 1 98 ? -11.577 4.766 4.299 1.00 0.00 116 GLU A C 9
ATOM 16585 O O . GLU A 1 98 ? -11.873 5.897 3.929 1.00 0.00 116 GLU A O 9
ATOM 16597 N N . PHE A 1 99 ? -11.447 3.739 3.455 1.00 0.00 117 PHE A N 9
ATOM 16598 C CA . PHE A 1 99 ? -11.309 3.937 2.017 1.00 0.00 117 PHE A CA 9
ATOM 16599 C C . PHE A 1 99 ? -12.266 3.065 1.209 1.00 0.00 117 PHE A C 9
ATOM 16600 O O . PHE A 1 99 ? -12.077 2.903 0.009 1.00 0.00 117 PHE A O 9
ATOM 16617 N N . TYR A 1 100 ? -13.295 2.465 1.823 1.00 0.00 118 TYR A N 9
ATOM 16618 C CA . TYR A 1 100 ? -14.241 1.633 1.074 1.00 0.00 118 TYR A CA 9
ATOM 16619 C C . TYR A 1 100 ? -15.659 1.642 1.671 1.00 0.00 118 TYR A C 9
ATOM 16620 O O . TYR A 1 100 ? -16.474 0.734 1.454 1.00 0.00 118 TYR A O 9
ATOM 16638 N N . GLN A 1 101 ? -15.971 2.695 2.430 1.00 0.00 119 GLN A N 9
ATOM 16639 C CA . GLN A 1 101 ? -17.223 2.892 3.155 1.00 0.00 119 GLN A CA 9
ATOM 16640 C C . GLN A 1 101 ? -18.472 2.810 2.269 1.00 0.00 119 GLN A C 9
ATOM 16641 O O . GLN A 1 101 ? -19.531 2.409 2.747 1.00 0.00 119 GLN A O 9
ATOM 16655 N N . THR A 1 102 ? -18.357 3.162 0.989 1.00 0.00 120 THR A N 9
ATOM 16656 C CA . THR A 1 102 ? -19.478 3.356 0.065 1.00 0.00 120 THR A CA 9
ATOM 16657 C C . THR A 1 102 ? -19.193 2.700 -1.293 1.00 0.00 120 THR A C 9
ATOM 16658 O O . THR A 1 102 ? -18.032 2.453 -1.632 1.00 0.00 120 THR A O 9
ATOM 16669 N N . ARG A 1 103 ? -20.239 2.428 -2.086 1.00 0.00 121 ARG A N 9
ATOM 16670 C CA . ARG A 1 103 ? -20.105 1.865 -3.432 1.00 0.00 121 ARG A CA 9
ATOM 16671 C C . ARG A 1 103 ? -19.535 2.871 -4.410 1.00 0.00 121 ARG A C 9
ATOM 16672 O O . ARG A 1 103 ? -18.813 2.468 -5.305 1.00 0.00 121 ARG A O 9
ATOM 16693 N N . SER A 1 104 ? -19.818 4.160 -4.267 1.00 0.00 122 SER A N 9
ATOM 16694 C CA . SER A 1 104 ? -19.347 5.145 -5.233 1.00 0.00 122 SER A CA 9
ATOM 16695 C C . SER A 1 104 ? -17.820 5.192 -5.226 1.00 0.00 122 SER A C 9
ATOM 16696 O O . SER A 1 104 ? -17.218 5.201 -6.294 1.00 0.00 122 SER A O 9
ATOM 16704 N N . GLN A 1 105 ? -17.204 5.062 -4.049 1.00 0.00 123 GLN A N 9
ATOM 16705 C CA . GLN A 1 105 ? -15.760 4.982 -3.874 1.00 0.00 123 GLN A CA 9
ATOM 16706 C C . GLN A 1 105 ? -15.144 3.744 -4.540 1.00 0.00 123 GLN A C 9
ATOM 16707 O O . GLN A 1 105 ? -13.949 3.755 -4.831 1.00 0.00 123 GLN A O 9
ATOM 16721 N N . LYS A 1 106 ? -15.927 2.700 -4.848 1.00 0.00 124 LYS A N 9
ATOM 16722 C CA . LYS A 1 106 ? -15.419 1.541 -5.580 1.00 0.00 124 LYS A CA 9
ATOM 16723 C C . LYS A 1 106 ? -14.792 1.954 -6.901 1.00 0.00 124 LYS A C 9
ATOM 16724 O O . LYS A 1 106 ? -13.834 1.305 -7.308 1.00 0.00 124 LYS A O 9
ATOM 16743 N N . ARG A 1 107 ? -15.310 3.008 -7.543 1.00 0.00 125 ARG A N 9
ATOM 16744 C CA . ARG A 1 107 ? -14.807 3.494 -8.818 1.00 0.00 125 ARG A CA 9
ATOM 16745 C C . ARG A 1 107 ? -13.317 3.768 -8.731 1.00 0.00 125 ARG A C 9
ATOM 16746 O O . ARG A 1 107 ? -12.542 3.243 -9.528 1.00 0.00 125 ARG A O 9
ATOM 16767 N N . GLU A 1 108 ? -12.945 4.660 -7.821 1.00 0.00 126 GLU A N 9
ATOM 16768 C CA . GLU A 1 108 ? -11.611 5.229 -7.760 1.00 0.00 126 GLU A CA 9
ATOM 16769 C C . GLU A 1 108 ? -10.630 4.217 -7.219 1.00 0.00 126 GLU A C 9
ATOM 16770 O O . GLU A 1 108 ? -9.569 4.020 -7.797 1.00 0.00 126 GLU A O 9
ATOM 16782 N N . VAL A 1 109 ? -11.014 3.566 -6.125 1.00 0.00 127 VAL A N 9
ATOM 16783 C CA . VAL A 1 109 ? -10.182 2.586 -5.451 1.00 0.00 127 VAL A CA 9
ATOM 16784 C C . VAL A 1 109 ? -9.800 1.502 -6.453 1.00 0.00 127 VAL A C 9
ATOM 16785 O O . VAL A 1 109 ? -8.616 1.268 -6.672 1.00 0.00 127 VAL A O 9
ATOM 16798 N N . ASP A 1 110 ? -10.794 0.860 -7.073 1.00 0.00 128 ASP A N 9
ATOM 16799 C CA . ASP A 1 110 ? -10.563 -0.165 -8.086 1.00 0.00 128 ASP A CA 9
ATOM 16800 C C . ASP A 1 110 ? -9.773 0.349 -9.285 1.00 0.00 128 ASP A C 9
ATOM 16801 O O . ASP A 1 110 ? -9.026 -0.426 -9.869 1.00 0.00 128 ASP A O 9
ATOM 16810 N N . ASP A 1 111 ? -9.904 1.630 -9.649 1.00 0.00 129 ASP A N 9
ATOM 16811 C CA . ASP A 1 111 ? -9.140 2.201 -10.757 1.00 0.00 129 ASP A CA 9
ATOM 16812 C C . ASP A 1 111 ? -7.654 2.274 -10.422 1.00 0.00 129 ASP A C 9
ATOM 16813 O O . ASP A 1 111 ? -6.829 1.972 -11.282 1.00 0.00 129 ASP A O 9
ATOM 16822 N N . TYR A 1 112 ? -7.293 2.588 -9.170 1.00 0.00 130 TYR A N 9
ATOM 16823 C CA . TYR A 1 112 ? -5.904 2.499 -8.735 1.00 0.00 130 TYR A CA 9
ATOM 16824 C C . TYR A 1 112 ? -5.420 1.046 -8.851 1.00 0.00 130 TYR A C 9
ATOM 16825 O O . TYR A 1 112 ? -4.313 0.809 -9.331 1.00 0.00 130 TYR A O 9
ATOM 16843 N N . VAL A 1 113 ? -6.235 0.061 -8.456 1.00 0.00 131 VAL A N 9
ATOM 16844 C CA . VAL A 1 113 ? -5.871 -1.355 -8.571 1.00 0.00 131 VAL A CA 9
ATOM 16845 C C . VAL A 1 113 ? -5.686 -1.745 -10.044 1.00 0.00 131 VAL A C 9
ATOM 16846 O O . VAL A 1 113 ? -4.787 -2.519 -10.376 1.00 0.00 131 VAL A O 9
ATOM 16859 N N . ALA A 1 114 ? -6.528 -1.226 -10.935 1.00 0.00 132 ALA A N 9
ATOM 16860 C CA . ALA A 1 114 ? -6.521 -1.565 -12.346 1.00 0.00 132 ALA A CA 9
ATOM 16861 C C . ALA A 1 114 ? -5.446 -0.795 -13.132 1.00 0.00 132 ALA A C 9
ATOM 16862 O O . ALA A 1 114 ? -5.078 -1.236 -14.224 1.00 0.00 132 ALA A O 9
ATOM 16869 N N . GLY A 1 115 ? -4.926 0.317 -12.600 1.00 0.00 133 GLY A N 9
ATOM 16870 C CA . GLY A 1 115 ? -3.940 1.187 -13.243 1.00 0.00 133 GLY A CA 9
ATOM 16871 C C . GLY A 1 115 ? -2.540 1.105 -12.630 1.00 0.00 133 GLY A C 9
ATOM 16872 O O . GLY A 1 115 ? -1.606 1.736 -13.133 1.00 0.00 133 GLY A O 9
ATOM 16876 N N . LEU A 1 116 ? -2.362 0.368 -11.531 1.00 0.00 134 LEU A N 9
ATOM 16877 C CA . LEU A 1 116 ? -1.033 0.076 -11.009 1.00 0.00 134 LEU A CA 9
ATOM 16878 C C . LEU A 1 116 ? -0.404 -1.036 -11.847 1.00 0.00 134 LEU A C 9
ATOM 16879 O O . LEU A 1 116 ? -1.106 -1.926 -12.331 1.00 0.00 134 LEU A O 9
ATOM 16895 N N . ARG A 1 117 ? 0.916 -0.982 -12.025 1.00 0.00 135 ARG A N 9
ATOM 16896 C CA . ARG A 1 117 ? 1.684 -1.975 -12.772 1.00 0.00 135 ARG A CA 9
ATOM 16897 C C . ARG A 1 117 ? 2.147 -3.067 -11.814 1.00 0.00 135 ARG A C 9
ATOM 16898 O O . ARG A 1 117 ? 2.193 -2.849 -10.606 1.00 0.00 135 ARG A O 9
ATOM 16919 N N . THR A 1 118 ? 2.591 -4.200 -12.351 1.00 0.00 136 THR A N 9
ATOM 16920 C CA . THR A 1 118 ? 3.130 -5.315 -11.567 1.00 0.00 136 THR A CA 9
ATOM 16921 C C . THR A 1 118 ? 4.572 -5.648 -11.991 1.00 0.00 136 THR A C 9
ATOM 16922 O O . THR A 1 118 ? 5.157 -6.606 -11.497 1.00 0.00 136 THR A O 9
ATOM 16933 N N . GLU A 1 119 ? 5.127 -4.815 -12.881 1.00 0.00 137 GLU A N 9
ATOM 16934 C CA . GLU A 1 119 ? 6.291 -5.011 -13.729 1.00 0.00 137 GLU A CA 9
ATOM 16935 C C . GLU A 1 119 ? 6.216 -6.282 -14.566 1.00 0.00 137 GLU A C 9
ATOM 16936 O O . GLU A 1 119 ? 6.300 -6.112 -15.798 1.00 0.00 137 GLU A O 9
ATOM 16948 N N . GLY A 1 1 ? -7.871 -11.696 -10.252 1.00 0.00 19 GLY A N 10
ATOM 16949 C CA . GLY A 1 1 ? -8.873 -12.012 -9.223 1.00 0.00 19 GLY A CA 10
ATOM 16950 C C . GLY A 1 1 ? -10.146 -11.200 -9.403 1.00 0.00 19 GLY A C 10
ATOM 16951 O O . GLY A 1 1 ? -10.125 -10.127 -10.015 1.00 0.00 19 GLY A O 10
ATOM 16955 N N . HIS A 1 2 ? -11.255 -11.706 -8.852 1.00 0.00 20 HIS A N 10
ATOM 16956 C CA . HIS A 1 2 ? -12.531 -11.003 -8.708 1.00 0.00 20 HIS A CA 10
ATOM 16957 C C . HIS A 1 2 ? -13.369 -11.685 -7.611 1.00 0.00 20 HIS A C 10
ATOM 16958 O O . HIS A 1 2 ? -14.561 -11.953 -7.780 1.00 0.00 20 HIS A O 10
ATOM 16972 N N . MET A 1 3 ? -12.741 -12.040 -6.491 1.00 0.00 21 MET A N 10
ATOM 16973 C CA . MET A 1 3 ? -13.420 -12.562 -5.316 1.00 0.00 21 MET A CA 10
ATOM 16974 C C . MET A 1 3 ? -12.638 -12.114 -4.085 1.00 0.00 21 MET A C 10
ATOM 16975 O O . MET A 1 3 ? -11.411 -12.240 -4.070 1.00 0.00 21 MET A O 10
ATOM 16989 N N . LYS A 1 4 ? -13.358 -11.626 -3.069 1.00 0.00 22 LYS A N 10
ATOM 16990 C CA . LYS A 1 4 ? -12.862 -11.026 -1.828 1.00 0.00 22 LYS A CA 10
ATOM 16991 C C . LYS A 1 4 ? -11.861 -9.882 -2.053 1.00 0.00 22 LYS A C 10
ATOM 16992 O O . LYS A 1 4 ? -11.585 -9.472 -3.185 1.00 0.00 22 LYS A O 10
ATOM 17011 N N . PHE A 1 5 ? -11.366 -9.306 -0.958 1.00 0.00 23 PHE A N 10
ATOM 17012 C CA . PHE A 1 5 ? -10.240 -8.385 -0.990 1.00 0.00 23 PHE A CA 10
ATOM 17013 C C . PHE A 1 5 ? -9.050 -9.143 -1.584 1.00 0.00 23 PHE A C 10
ATOM 17014 O O . PHE A 1 5 ? -8.702 -10.200 -1.058 1.00 0.00 23 PHE A O 10
ATOM 17031 N N . THR A 1 6 ? -8.443 -8.644 -2.659 1.00 0.00 24 THR A N 10
ATOM 17032 C CA . THR A 1 6 ? -7.247 -9.238 -3.255 1.00 0.00 24 THR A CA 10
ATOM 17033 C C . THR A 1 6 ? -6.011 -8.546 -2.662 1.00 0.00 24 THR A C 10
ATOM 17034 O O . THR A 1 6 ? -6.139 -7.467 -2.079 1.00 0.00 24 THR A O 10
ATOM 17045 N N . ASP A 1 7 ? -4.809 -9.109 -2.832 1.00 0.00 25 ASP A N 10
ATOM 17046 C CA . ASP A 1 7 ? -3.575 -8.483 -2.329 1.00 0.00 25 ASP A CA 10
ATOM 17047 C C . ASP A 1 7 ? -3.431 -7.069 -2.895 1.00 0.00 25 ASP A C 10
ATOM 17048 O O . ASP A 1 7 ? -3.130 -6.126 -2.162 1.00 0.00 25 ASP A O 10
ATOM 17057 N N . GLN A 1 8 ? -3.692 -6.930 -4.200 1.00 0.00 26 GLN A N 10
ATOM 17058 C CA . GLN A 1 8 ? -3.616 -5.659 -4.905 1.00 0.00 26 GLN A CA 10
ATOM 17059 C C . GLN A 1 8 ? -4.545 -4.637 -4.245 1.00 0.00 26 GLN A C 10
ATOM 17060 O O . GLN A 1 8 ? -4.136 -3.517 -3.947 1.00 0.00 26 GLN A O 10
ATOM 17074 N N . GLN A 1 9 ? -5.807 -5.031 -4.035 1.00 0.00 27 GLN A N 10
ATOM 17075 C CA . GLN A 1 9 ? -6.864 -4.175 -3.515 1.00 0.00 27 GLN A CA 10
ATOM 17076 C C . GLN A 1 9 ? -6.465 -3.641 -2.140 1.00 0.00 27 GLN A C 10
ATOM 17077 O O . GLN A 1 9 ? -6.594 -2.442 -1.879 1.00 0.00 27 GLN A O 10
ATOM 17091 N N . ILE A 1 10 ? -6.004 -4.518 -1.246 1.00 0.00 28 ILE A N 10
ATOM 17092 C CA . ILE A 1 10 ? -5.684 -4.141 0.127 1.00 0.00 28 ILE A CA 10
ATOM 17093 C C . ILE A 1 10 ? -4.502 -3.169 0.110 1.00 0.00 28 ILE A C 10
ATOM 17094 O O . ILE A 1 10 ? -4.480 -2.226 0.898 1.00 0.00 28 ILE A O 10
ATOM 17110 N N . GLY A 1 11 ? -3.549 -3.361 -0.809 1.00 0.00 29 GLY A N 10
ATOM 17111 C CA . GLY A 1 11 ? -2.413 -2.473 -0.959 1.00 0.00 29 GLY A CA 10
ATOM 17112 C C . GLY A 1 11 ? -2.825 -1.032 -1.235 1.00 0.00 29 GLY A C 10
ATOM 17113 O O . GLY A 1 11 ? -2.167 -0.117 -0.736 1.00 0.00 29 GLY A O 10
ATOM 17117 N N . VAL A 1 12 ? -3.893 -0.819 -2.003 1.00 0.00 30 VAL A N 10
ATOM 17118 C CA . VAL A 1 12 ? -4.351 0.514 -2.363 1.00 0.00 30 VAL A CA 10
ATOM 17119 C C . VAL A 1 12 ? -4.932 1.200 -1.119 1.00 0.00 30 VAL A C 10
ATOM 17120 O O . VAL A 1 12 ? -4.575 2.340 -0.823 1.00 0.00 30 VAL A O 10
ATOM 17133 N N . LEU A 1 13 ? -5.777 0.495 -0.361 1.00 0.00 31 LEU A N 10
ATOM 17134 C CA . LEU A 1 13 ? -6.371 0.980 0.885 1.00 0.00 31 LEU A CA 10
ATOM 17135 C C . LEU A 1 13 ? -5.301 1.318 1.921 1.00 0.00 31 LEU A C 10
ATOM 17136 O O . LEU A 1 13 ? -5.373 2.366 2.555 1.00 0.00 31 LEU A O 10
ATOM 17152 N N . ALA A 1 14 ? -4.323 0.433 2.104 1.00 0.00 32 ALA A N 10
ATOM 17153 C CA . ALA A 1 14 ? -3.179 0.635 2.973 1.00 0.00 32 ALA A CA 10
ATOM 17154 C C . ALA A 1 14 ? -2.489 1.965 2.652 1.00 0.00 32 ALA A C 10
ATOM 17155 O O . ALA A 1 14 ? -2.266 2.765 3.566 1.00 0.00 32 ALA A O 10
ATOM 17162 N N . GLY A 1 15 ? -2.218 2.222 1.368 1.00 0.00 33 GLY A N 10
ATOM 17163 C CA . GLY A 1 15 ? -1.607 3.465 0.919 1.00 0.00 33 GLY A CA 10
ATOM 17164 C C . GLY A 1 15 ? -2.470 4.694 1.169 1.00 0.00 33 GLY A C 10
ATOM 17165 O O . GLY A 1 15 ? -1.927 5.762 1.431 1.00 0.00 33 GLY A O 10
ATOM 17169 N N . LEU A 1 16 ? -3.801 4.581 1.160 1.00 0.00 34 LEU A N 10
ATOM 17170 C CA . LEU A 1 16 ? -4.640 5.747 1.440 1.00 0.00 34 LEU A CA 10
ATOM 17171 C C . LEU A 1 16 ? -4.447 6.275 2.857 1.00 0.00 34 LEU A C 10
ATOM 17172 O O . LEU A 1 16 ? -4.692 7.452 3.115 1.00 0.00 34 LEU A O 10
ATOM 17188 N N . ALA A 1 17 ? -3.967 5.428 3.764 1.00 0.00 35 ALA A N 10
ATOM 17189 C CA . ALA A 1 17 ? -3.630 5.830 5.118 1.00 0.00 35 ALA A CA 10
ATOM 17190 C C . ALA A 1 17 ? -2.139 6.187 5.267 1.00 0.00 35 ALA A C 10
ATOM 17191 O O . ALA A 1 17 ? -1.785 6.832 6.253 1.00 0.00 35 ALA A O 10
ATOM 17198 N N . ILE A 1 18 ? -1.264 5.803 4.330 1.00 0.00 36 ILE A N 10
ATOM 17199 C CA . ILE A 1 18 ? 0.169 6.094 4.344 1.00 0.00 36 ILE A CA 10
ATOM 17200 C C . ILE A 1 18 ? 0.503 6.752 2.997 1.00 0.00 36 ILE A C 10
ATOM 17201 O O . ILE A 1 18 ? 0.799 6.075 2.012 1.00 0.00 36 ILE A O 10
ATOM 17217 N N . SER A 1 19 ? 0.501 8.087 2.977 1.00 0.00 37 SER A N 10
ATOM 17218 C CA . SER A 1 19 ? 0.775 8.916 1.807 1.00 0.00 37 SER A CA 10
ATOM 17219 C C . SER A 1 19 ? -0.230 8.646 0.661 1.00 0.00 37 SER A C 10
ATOM 17220 O O . SER A 1 19 ? 0.164 8.206 -0.420 1.00 0.00 37 SER A O 10
ATOM 17228 N N . PRO A 1 20 ? -1.528 8.972 0.849 1.00 0.00 38 PRO A N 10
ATOM 17229 C CA . PRO A 1 20 ? -2.558 8.778 -0.176 1.00 0.00 38 PRO A CA 10
ATOM 17230 C C . PRO A 1 20 ? -2.206 9.493 -1.480 1.00 0.00 38 PRO A C 10
ATOM 17231 O O . PRO A 1 20 ? -2.370 8.935 -2.562 1.00 0.00 38 PRO A O 10
ATOM 17242 N N . GLU A 1 21 ? -1.738 10.733 -1.354 1.00 0.00 39 GLU A N 10
ATOM 17243 C CA . GLU A 1 21 ? -1.487 11.621 -2.471 1.00 0.00 39 GLU A CA 10
ATOM 17244 C C . GLU A 1 21 ? -0.341 11.092 -3.316 1.00 0.00 39 GLU A C 10
ATOM 17245 O O . GLU A 1 21 ? -0.417 11.129 -4.539 1.00 0.00 39 GLU A O 10
ATOM 17257 N N . TRP A 1 22 ? 0.703 10.534 -2.693 1.00 0.00 40 TRP A N 10
ATOM 17258 C CA . TRP A 1 22 ? 1.777 9.870 -3.417 1.00 0.00 40 TRP A CA 10
ATOM 17259 C C . TRP A 1 22 ? 1.178 8.778 -4.301 1.00 0.00 40 TRP A C 10
ATOM 17260 O O . TRP A 1 22 ? 1.341 8.820 -5.520 1.00 0.00 40 TRP A O 10
ATOM 17281 N N . LEU A 1 23 ? 0.428 7.837 -3.722 1.00 0.00 41 LEU A N 10
ATOM 17282 C CA . LEU A 1 23 ? -0.156 6.733 -4.483 1.00 0.00 41 LEU A CA 10
ATOM 17283 C C . LEU A 1 23 ? -0.991 7.261 -5.652 1.00 0.00 41 LEU A C 10
ATOM 17284 O O . LEU A 1 23 ? -0.751 6.885 -6.800 1.00 0.00 41 LEU A O 10
ATOM 17300 N N . LYS A 1 24 ? -1.925 8.173 -5.382 1.00 0.00 42 LYS A N 10
ATOM 17301 C CA . LYS A 1 24 ? -2.808 8.751 -6.392 1.00 0.00 42 LYS A CA 10
ATOM 17302 C C . LYS A 1 24 ? -2.015 9.396 -7.534 1.00 0.00 42 LYS A C 10
ATOM 17303 O O . LYS A 1 24 ? -2.301 9.118 -8.699 1.00 0.00 42 LYS A O 10
ATOM 17322 N N . GLN A 1 25 ? -1.004 10.216 -7.236 1.00 0.00 43 GLN A N 10
ATOM 17323 C CA . GLN A 1 25 ? -0.231 10.904 -8.258 1.00 0.00 43 GLN A CA 10
ATOM 17324 C C . GLN A 1 25 ? 0.556 9.896 -9.089 1.00 0.00 43 GLN A C 10
ATOM 17325 O O . GLN A 1 25 ? 0.677 10.069 -10.301 1.00 0.00 43 GLN A O 10
ATOM 17339 N N . ASN A 1 26 ? 1.100 8.848 -8.474 1.00 0.00 44 ASN A N 10
ATOM 17340 C CA . ASN A 1 26 ? 1.885 7.857 -9.204 1.00 0.00 44 ASN A CA 10
ATOM 17341 C C . ASN A 1 26 ? 0.988 7.039 -10.136 1.00 0.00 44 ASN A C 10
ATOM 17342 O O . ASN A 1 26 ? 1.382 6.776 -11.272 1.00 0.00 44 ASN A O 10
ATOM 17353 N N . ILE A 1 27 ? -0.207 6.626 -9.696 1.00 0.00 45 ILE A N 10
ATOM 17354 C CA . ILE A 1 27 ? -1.149 5.887 -10.540 1.00 0.00 45 ILE A CA 10
ATOM 17355 C C . ILE A 1 27 ? -1.494 6.693 -11.800 1.00 0.00 45 ILE A C 10
ATOM 17356 O O . ILE A 1 27 ? -1.561 6.118 -12.890 1.00 0.00 45 ILE A O 10
ATOM 17372 N N . ALA A 1 28 ? -1.678 8.011 -11.677 1.00 0.00 46 ALA A N 10
ATOM 17373 C CA . ALA A 1 28 ? -2.096 8.865 -12.784 1.00 0.00 46 ALA A CA 10
ATOM 17374 C C . ALA A 1 28 ? -1.120 8.852 -13.973 1.00 0.00 46 ALA A C 10
ATOM 17375 O O . ALA A 1 28 ? -1.520 9.161 -15.092 1.00 0.00 46 ALA A O 10
ATOM 17382 N N . ALA A 1 29 ? 0.141 8.450 -13.780 1.00 0.00 47 ALA A N 10
ATOM 17383 C CA . ALA A 1 29 ? 1.129 8.278 -14.854 1.00 0.00 47 ALA A CA 10
ATOM 17384 C C . ALA A 1 29 ? 1.650 6.835 -14.935 1.00 0.00 47 ALA A C 10
ATOM 17385 O O . ALA A 1 29 ? 2.748 6.580 -15.444 1.00 0.00 47 ALA A O 10
ATOM 17392 N N . ASN A 1 30 ? 0.860 5.878 -14.424 1.00 0.00 48 ASN A N 10
ATOM 17393 C CA . ASN A 1 30 ? 1.167 4.447 -14.311 1.00 0.00 48 ASN A CA 10
ATOM 17394 C C . ASN A 1 30 ? 2.587 4.237 -13.772 1.00 0.00 48 ASN A C 10
ATOM 17395 O O . ASN A 1 30 ? 3.324 3.349 -14.197 1.00 0.00 48 ASN A O 10
ATOM 17406 N N . GLN A 1 31 ? 3.015 5.118 -12.867 1.00 0.00 49 GLN A N 10
ATOM 17407 C CA . GLN A 1 31 ? 4.358 5.107 -12.293 1.00 0.00 49 GLN A CA 10
ATOM 17408 C C . GLN A 1 31 ? 4.443 4.052 -11.202 1.00 0.00 49 GLN A C 10
ATOM 17409 O O . GLN A 1 31 ? 5.525 3.811 -10.698 1.00 0.00 49 GLN A O 10
ATOM 17423 N N . LEU A 1 32 ? 3.322 3.501 -10.745 1.00 0.00 50 LEU A N 10
ATOM 17424 C CA . LEU A 1 32 ? 3.248 2.886 -9.427 1.00 0.00 50 LEU A CA 10
ATOM 17425 C C . LEU A 1 32 ? 3.172 1.381 -9.592 1.00 0.00 50 LEU A C 10
ATOM 17426 O O . LEU A 1 32 ? 2.271 0.905 -10.276 1.00 0.00 50 LEU A O 10
ATOM 17442 N N . VAL A 1 33 ? 4.092 0.639 -8.986 1.00 0.00 51 VAL A N 10
ATOM 17443 C CA . VAL A 1 33 ? 4.167 -0.811 -9.067 1.00 0.00 51 VAL A CA 10
ATOM 17444 C C . VAL A 1 33 ? 3.823 -1.406 -7.727 1.00 0.00 51 VAL A C 10
ATOM 17445 O O . VAL A 1 33 ? 4.186 -0.845 -6.701 1.00 0.00 51 VAL A O 10
ATOM 17458 N N . TYR A 1 34 ? 3.128 -2.533 -7.748 1.00 0.00 52 TYR A N 10
ATOM 17459 C CA . TYR A 1 34 ? 2.960 -3.453 -6.640 1.00 0.00 52 TYR A CA 10
ATOM 17460 C C . TYR A 1 34 ? 3.963 -4.590 -6.856 1.00 0.00 52 TYR A C 10
ATOM 17461 O O . TYR A 1 34 ? 4.101 -5.057 -7.983 1.00 0.00 52 TYR A O 10
ATOM 17479 N N . GLY A 1 35 ? 4.652 -5.058 -5.818 1.00 0.00 53 GLY A N 10
ATOM 17480 C CA . GLY A 1 35 ? 5.570 -6.188 -5.944 1.00 0.00 53 GLY A CA 10
ATOM 17481 C C . GLY A 1 35 ? 5.726 -6.913 -4.615 1.00 0.00 53 GLY A C 10
ATOM 17482 O O . GLY A 1 35 ? 5.131 -6.495 -3.621 1.00 0.00 53 GLY A O 10
ATOM 17486 N N . ILE A 1 36 ? 6.516 -7.986 -4.588 1.00 0.00 54 ILE A N 10
ATOM 17487 C CA . ILE A 1 36 ? 6.914 -8.717 -3.389 1.00 0.00 54 ILE A CA 10
ATOM 17488 C C . ILE A 1 36 ? 8.427 -8.554 -3.236 1.00 0.00 54 ILE A C 10
ATOM 17489 O O . ILE A 1 36 ? 9.170 -8.513 -4.221 1.00 0.00 54 ILE A O 10
ATOM 17505 N N . VAL A 1 37 ? 8.867 -8.509 -1.984 1.00 0.00 55 VAL A N 10
ATOM 17506 C CA . VAL A 1 37 ? 10.265 -8.544 -1.562 1.00 0.00 55 VAL A CA 10
ATOM 17507 C C . VAL A 1 37 ? 10.981 -9.760 -2.146 1.00 0.00 55 VAL A C 10
ATOM 17508 O O . VAL A 1 37 ? 11.727 -9.599 -3.140 1.00 0.00 55 VAL A O 10
ATOM 17521 N N . LYS A 1 38 ? 10.741 -10.942 -1.615 1.00 0.00 56 LYS A N 10
ATOM 17522 C CA . LYS A 1 38 ? 11.576 -12.159 -1.627 1.00 0.00 56 LYS A CA 10
ATOM 17523 C C . LYS A 1 38 ? 12.991 -11.894 -1.086 1.00 0.00 56 LYS A C 10
ATOM 17524 O O . LYS A 1 38 ? 13.481 -10.767 -1.098 1.00 0.00 56 LYS A O 10
ATOM 17543 N N . PRO A 1 39 ? 13.714 -12.922 -0.620 1.00 0.00 57 PRO A N 10
ATOM 17544 C CA . PRO A 1 39 ? 15.145 -12.808 -0.338 1.00 0.00 57 PRO A CA 10
ATOM 17545 C C . PRO A 1 39 ? 15.967 -12.693 -1.631 1.00 0.00 57 PRO A C 10
ATOM 17546 O O . PRO A 1 39 ? 17.176 -12.482 -1.575 1.00 0.00 57 PRO A O 10
ATOM 17557 N N . SER A 1 40 ? 15.330 -12.809 -2.794 1.00 0.00 58 SER A N 10
ATOM 17558 C CA . SER A 1 40 ? 15.900 -12.603 -4.120 1.00 0.00 58 SER A CA 10
ATOM 17559 C C . SER A 1 40 ? 16.277 -11.140 -4.402 1.00 0.00 58 SER A C 10
ATOM 17560 O O . SER A 1 40 ? 16.693 -10.845 -5.524 1.00 0.00 58 SER A O 10
ATOM 17568 N N . ASP A 1 41 ? 16.139 -10.212 -3.448 1.00 0.00 59 ASP A N 10
ATOM 17569 C CA . ASP A 1 41 ? 16.348 -8.777 -3.647 1.00 0.00 59 ASP A CA 10
ATOM 17570 C C . ASP A 1 41 ? 17.151 -8.178 -2.479 1.00 0.00 59 ASP A C 10
ATOM 17571 O O . ASP A 1 41 ? 17.455 -8.867 -1.499 1.00 0.00 59 ASP A O 10
ATOM 17580 N N . THR A 1 42 ? 17.534 -6.909 -2.580 1.00 0.00 60 THR A N 10
ATOM 17581 C CA . THR A 1 42 ? 18.280 -6.152 -1.583 1.00 0.00 60 THR A CA 10
ATOM 17582 C C . THR A 1 42 ? 17.276 -5.478 -0.649 1.00 0.00 60 THR A C 10
ATOM 17583 O O . THR A 1 42 ? 16.620 -4.509 -1.049 1.00 0.00 60 THR A O 10
ATOM 17594 N N . VAL A 1 43 ? 17.096 -5.997 0.564 1.00 0.00 61 VAL A N 10
ATOM 17595 C CA . VAL A 1 43 ? 16.004 -5.587 1.441 1.00 0.00 61 VAL A CA 10
ATOM 17596 C C . VAL A 1 43 ? 16.386 -5.724 2.923 1.00 0.00 61 VAL A C 10
ATOM 17597 O O . VAL A 1 43 ? 17.215 -6.567 3.291 1.00 0.00 61 VAL A O 10
ATOM 17610 N N . PRO A 1 44 ? 15.752 -4.936 3.808 1.00 0.00 62 PRO A N 10
ATOM 17611 C CA . PRO A 1 44 ? 15.957 -5.044 5.243 1.00 0.00 62 PRO A CA 10
ATOM 17612 C C . PRO A 1 44 ? 15.366 -6.353 5.785 1.00 0.00 62 PRO A C 10
ATOM 17613 O O . PRO A 1 44 ? 14.601 -7.041 5.104 1.00 0.00 62 PRO A O 10
ATOM 17624 N N . ALA A 1 45 ? 15.724 -6.708 7.019 1.00 0.00 63 ALA A N 10
ATOM 17625 C CA . ALA A 1 45 ? 15.350 -7.977 7.631 1.00 0.00 63 ALA A CA 10
ATOM 17626 C C . ALA A 1 45 ? 13.886 -7.941 8.090 1.00 0.00 63 ALA A C 10
ATOM 17627 O O . ALA A 1 45 ? 13.401 -6.897 8.540 1.00 0.00 63 ALA A O 10
ATOM 17634 N N . GLY A 1 46 ? 13.184 -9.073 8.036 1.00 0.00 64 GLY A N 10
ATOM 17635 C CA . GLY A 1 46 ? 11.816 -9.179 8.535 1.00 0.00 64 GLY A CA 10
ATOM 17636 C C . GLY A 1 46 ? 10.765 -8.591 7.595 1.00 0.00 64 GLY A C 10
ATOM 17637 O O . GLY A 1 46 ? 9.745 -8.082 8.061 1.00 0.00 64 GLY A O 10
ATOM 17641 N N . VAL A 1 47 ? 10.972 -8.655 6.282 1.00 0.00 65 VAL A N 10
ATOM 17642 C CA . VAL A 1 47 ? 9.959 -8.347 5.266 1.00 0.00 65 VAL A CA 10
ATOM 17643 C C . VAL A 1 47 ? 9.955 -9.437 4.190 1.00 0.00 65 VAL A C 10
ATOM 17644 O O . VAL A 1 47 ? 9.614 -9.167 3.051 1.00 0.00 65 VAL A O 10
ATOM 17657 N N . ASP A 1 48 ? 10.375 -10.667 4.519 1.00 0.00 66 ASP A N 10
ATOM 17658 C CA . ASP A 1 48 ? 10.924 -11.643 3.566 1.00 0.00 66 ASP A CA 10
ATOM 17659 C C . ASP A 1 48 ? 9.995 -12.089 2.435 1.00 0.00 66 ASP A C 10
ATOM 17660 O O . ASP A 1 48 ? 10.447 -12.573 1.401 1.00 0.00 66 ASP A O 10
ATOM 17669 N N . ASP A 1 49 ? 8.710 -11.824 2.603 1.00 0.00 67 ASP A N 10
ATOM 17670 C CA . ASP A 1 49 ? 7.617 -12.100 1.669 1.00 0.00 67 ASP A CA 10
ATOM 17671 C C . ASP A 1 49 ? 6.553 -10.990 1.702 1.00 0.00 67 ASP A C 10
ATOM 17672 O O . ASP A 1 49 ? 5.438 -11.165 1.206 1.00 0.00 67 ASP A O 10
ATOM 17681 N N . TYR A 1 50 ? 6.880 -9.836 2.291 1.00 0.00 68 TYR A N 10
ATOM 17682 C CA . TYR A 1 50 ? 6.008 -8.667 2.306 1.00 0.00 68 TYR A CA 10
ATOM 17683 C C . TYR A 1 50 ? 5.864 -8.151 0.879 1.00 0.00 68 TYR A C 10
ATOM 17684 O O . TYR A 1 50 ? 6.808 -8.182 0.081 1.00 0.00 68 TYR A O 10
ATOM 17702 N N . SER A 1 51 ? 4.684 -7.622 0.581 1.00 0.00 69 SER A N 10
ATOM 17703 C CA . SER A 1 51 ? 4.500 -6.791 -0.584 1.00 0.00 69 SER A CA 10
ATOM 17704 C C . SER A 1 51 ? 5.137 -5.420 -0.359 1.00 0.00 69 SER A C 10
ATOM 17705 O O . SER A 1 51 ? 5.347 -4.982 0.776 1.00 0.00 69 SER A O 10
ATOM 17713 N N . TYR A 1 52 ? 5.369 -4.702 -1.452 1.00 0.00 70 TYR A N 10
ATOM 17714 C CA . TYR A 1 52 ? 5.681 -3.289 -1.472 1.00 0.00 70 TYR A CA 10
ATOM 17715 C C . TYR A 1 52 ? 4.876 -2.604 -2.566 1.00 0.00 70 TYR A C 10
ATOM 17716 O O . TYR A 1 52 ? 4.212 -3.253 -3.379 1.00 0.00 70 TYR A O 10
ATOM 17734 N N . LEU A 1 53 ? 4.956 -1.278 -2.577 1.00 0.00 71 LEU A N 10
ATOM 17735 C CA . LEU A 1 53 ? 4.497 -0.401 -3.640 1.00 0.00 71 LEU A CA 10
ATOM 17736 C C . LEU A 1 53 ? 5.652 0.556 -3.931 1.00 0.00 71 LEU A C 10
ATOM 17737 O O . LEU A 1 53 ? 6.246 1.038 -2.954 1.00 0.00 71 LEU A O 10
ATOM 17753 N N . VAL A 1 54 ? 5.999 0.838 -5.197 1.00 0.00 72 VAL A N 10
ATOM 17754 C CA . VAL A 1 54 ? 7.106 1.752 -5.469 1.00 0.00 72 VAL A CA 10
ATOM 17755 C C . VAL A 1 54 ? 6.876 2.508 -6.780 1.00 0.00 72 VAL A C 10
ATOM 17756 O O . VAL A 1 54 ? 6.171 2.039 -7.671 1.00 0.00 72 VAL A O 10
ATOM 17769 N N . ALA A 1 55 ? 7.441 3.711 -6.893 1.00 0.00 73 ALA A N 10
ATOM 17770 C CA . ALA A 1 55 ? 7.437 4.476 -8.118 1.00 0.00 73 ALA A CA 10
ATOM 17771 C C . ALA A 1 55 ? 8.523 3.910 -9.040 1.00 0.00 73 ALA A C 10
ATOM 17772 O O . ALA A 1 55 ? 9.714 4.037 -8.767 1.00 0.00 73 ALA A O 10
ATOM 17779 N N . ALA A 1 56 ? 8.099 3.304 -10.140 1.00 0.00 74 ALA A N 10
ATOM 17780 C CA . ALA A 1 56 ? 8.867 2.717 -11.232 1.00 0.00 74 ALA A CA 10
ATOM 17781 C C . ALA A 1 56 ? 9.705 3.714 -12.033 1.00 0.00 74 ALA A C 10
ATOM 17782 O O . ALA A 1 56 ? 10.483 3.302 -12.895 1.00 0.00 74 ALA A O 10
ATOM 17789 N N . ASP A 1 57 ? 9.510 5.004 -11.801 1.00 0.00 75 ASP A N 10
ATOM 17790 C CA . ASP A 1 57 ? 10.380 6.049 -12.308 1.00 0.00 75 ASP A CA 10
ATOM 17791 C C . ASP A 1 57 ? 11.219 6.611 -11.176 1.00 0.00 75 ASP A C 10
ATOM 17792 O O . ASP A 1 57 ? 12.402 6.889 -11.341 1.00 0.00 75 ASP A O 10
ATOM 17801 N N . ASP A 1 58 ? 10.615 6.762 -10.011 1.00 0.00 76 ASP A N 10
ATOM 17802 C CA . ASP A 1 58 ? 11.230 7.441 -8.897 1.00 0.00 76 ASP A CA 10
ATOM 17803 C C . ASP A 1 58 ? 11.896 6.376 -8.023 1.00 0.00 76 ASP A C 10
ATOM 17804 O O . ASP A 1 58 ? 11.614 6.232 -6.828 1.00 0.00 76 ASP A O 10
ATOM 17813 N N . GLN A 1 59 ? 12.706 5.521 -8.658 1.00 0.00 77 GLN A N 10
ATOM 17814 C CA . GLN A 1 59 ? 13.204 4.288 -8.051 1.00 0.00 77 GLN A CA 10
ATOM 17815 C C . GLN A 1 59 ? 14.192 4.475 -6.884 1.00 0.00 77 GLN A C 10
ATOM 17816 O O . GLN A 1 59 ? 14.543 3.474 -6.261 1.00 0.00 77 GLN A O 10
ATOM 17830 N N . ASP A 1 60 ? 14.578 5.704 -6.528 1.00 0.00 78 ASP A N 10
ATOM 17831 C CA . ASP A 1 60 ? 15.292 6.070 -5.284 1.00 0.00 78 ASP A CA 10
ATOM 17832 C C . ASP A 1 60 ? 14.531 7.156 -4.495 1.00 0.00 78 ASP A C 10
ATOM 17833 O O . ASP A 1 60 ? 15.043 7.773 -3.559 1.00 0.00 78 ASP A O 10
ATOM 17842 N N . GLY A 1 61 ? 13.268 7.381 -4.851 1.00 0.00 79 GLY A N 10
ATOM 17843 C CA . GLY A 1 61 ? 12.378 8.289 -4.158 1.00 0.00 79 GLY A CA 10
ATOM 17844 C C . GLY A 1 61 ? 11.796 7.643 -2.910 1.00 0.00 79 GLY A C 10
ATOM 17845 O O . GLY A 1 61 ? 12.371 7.792 -1.832 1.00 0.00 79 GLY A O 10
ATOM 17849 N N . THR A 1 62 ? 10.672 6.942 -3.047 1.00 0.00 80 THR A N 10
ATOM 17850 C CA . THR A 1 62 ? 9.886 6.437 -1.922 1.00 0.00 80 THR A CA 10
ATOM 17851 C C . THR A 1 62 ? 9.577 4.954 -2.146 1.00 0.00 80 THR A C 10
ATOM 17852 O O . THR A 1 62 ? 9.641 4.463 -3.278 1.00 0.00 80 THR A O 10
ATOM 17863 N N . ILE A 1 63 ? 9.222 4.231 -1.082 1.00 0.00 81 ILE A N 10
ATOM 17864 C CA . ILE A 1 63 ? 8.698 2.875 -1.151 1.00 0.00 81 ILE A CA 10
ATOM 17865 C C . ILE A 1 63 ? 7.838 2.630 0.091 1.00 0.00 81 ILE A C 10
ATOM 17866 O O . ILE A 1 63 ? 8.115 3.218 1.142 1.00 0.00 81 ILE A O 10
ATOM 17882 N N . ILE A 1 64 ? 6.854 1.725 0.031 1.00 0.00 82 ILE A N 10
ATOM 17883 C CA . ILE A 1 64 ? 5.979 1.417 1.163 1.00 0.00 82 ILE A CA 10
ATOM 17884 C C . ILE A 1 64 ? 5.728 -0.104 1.221 1.00 0.00 82 ILE A C 10
ATOM 17885 O O . ILE A 1 64 ? 5.095 -0.647 0.317 1.00 0.00 82 ILE A O 10
ATOM 17901 N N . PHE A 1 65 ? 6.235 -0.814 2.243 1.00 0.00 83 PHE A N 10
ATOM 17902 C CA . PHE A 1 65 ? 6.008 -2.256 2.435 1.00 0.00 83 PHE A CA 10
ATOM 17903 C C . PHE A 1 65 ? 4.709 -2.509 3.207 1.00 0.00 83 PHE A C 10
ATOM 17904 O O . PHE A 1 65 ? 4.284 -1.675 4.014 1.00 0.00 83 PHE A O 10
ATOM 17921 N N . PHE A 1 66 ? 4.091 -3.683 3.032 1.00 0.00 84 PHE A N 10
ATOM 17922 C CA . PHE A 1 66 ? 2.933 -4.122 3.811 1.00 0.00 84 PHE A CA 10
ATOM 17923 C C . PHE A 1 66 ? 2.750 -5.629 3.655 1.00 0.00 84 PHE A C 10
ATOM 17924 O O . PHE A 1 66 ? 3.124 -6.182 2.619 1.00 0.00 84 PHE A O 10
ATOM 17941 N N . LYS A 1 67 ? 2.106 -6.279 4.626 1.00 0.00 85 LYS A N 10
ATOM 17942 C CA . LYS A 1 67 ? 1.631 -7.653 4.511 1.00 0.00 85 LYS A CA 10
ATOM 17943 C C . LYS A 1 67 ? 0.305 -7.768 5.238 1.00 0.00 85 LYS A C 10
ATOM 17944 O O . LYS A 1 67 ? 0.273 -7.544 6.449 1.00 0.00 85 LYS A O 10
ATOM 17963 N N . ALA A 1 68 ? -0.793 -8.013 4.518 1.00 0.00 86 ALA A N 10
ATOM 17964 C CA . ALA A 1 68 ? -2.089 -8.206 5.151 1.00 0.00 86 ALA A CA 10
ATOM 17965 C C . ALA A 1 68 ? -2.185 -9.665 5.559 1.00 0.00 86 ALA A C 10
ATOM 17966 O O . ALA A 1 68 ? -2.550 -10.525 4.758 1.00 0.00 86 ALA A O 10
ATOM 17973 N N . GLU A 1 69 ? -1.858 -9.942 6.817 1.00 0.00 87 GLU A N 10
ATOM 17974 C CA . GLU A 1 69 ? -1.912 -11.293 7.386 1.00 0.00 87 GLU A CA 10
ATOM 17975 C C . GLU A 1 69 ? -3.348 -11.836 7.470 1.00 0.00 87 GLU A C 10
ATOM 17976 O O . GLU A 1 69 ? -3.546 -12.974 7.888 1.00 0.00 87 GLU A O 10
ATOM 17988 N N . GLY A 1 70 ? -4.358 -11.052 7.093 1.00 0.00 88 GLY A N 10
ATOM 17989 C CA . GLY A 1 70 ? -5.751 -11.450 7.159 1.00 0.00 88 GLY A CA 10
ATOM 17990 C C . GLY A 1 70 ? -6.287 -11.007 8.506 1.00 0.00 88 GLY A C 10
ATOM 17991 O O . GLY A 1 70 ? -5.656 -11.240 9.537 1.00 0.00 88 GLY A O 10
ATOM 17995 N N . GLN A 1 71 ? -7.404 -10.281 8.490 1.00 0.00 89 GLN A N 10
ATOM 17996 C CA . GLN A 1 71 ? -7.911 -9.442 9.575 1.00 0.00 89 GLN A CA 10
ATOM 17997 C C . GLN A 1 71 ? -6.918 -8.418 10.131 1.00 0.00 89 GLN A C 10
ATOM 17998 O O . GLN A 1 71 ? -7.381 -7.509 10.811 1.00 0.00 89 GLN A O 10
ATOM 18012 N N . THR A 1 72 ? -5.615 -8.458 9.844 1.00 0.00 90 THR A N 10
ATOM 18013 C CA . THR A 1 72 ? -4.632 -7.462 10.261 1.00 0.00 90 THR A CA 10
ATOM 18014 C C . THR A 1 72 ? -3.579 -7.281 9.154 1.00 0.00 90 THR A C 10
ATOM 18015 O O . THR A 1 72 ? -3.430 -8.161 8.305 1.00 0.00 90 THR A O 10
ATOM 18026 N N . VAL A 1 73 ? -2.895 -6.132 9.115 1.00 0.00 91 VAL A N 10
ATOM 18027 C CA . VAL A 1 73 ? -1.938 -5.766 8.078 1.00 0.00 91 VAL A CA 10
ATOM 18028 C C . VAL A 1 73 ? -0.818 -4.925 8.634 1.00 0.00 91 VAL A C 10
ATOM 18029 O O . VAL A 1 73 ? -1.043 -3.761 8.938 1.00 0.00 91 VAL A O 10
ATOM 18042 N N . ILE A 1 74 ? 0.369 -5.504 8.763 1.00 0.00 92 ILE A N 10
ATOM 18043 C CA . ILE A 1 74 ? 1.551 -4.808 9.213 1.00 0.00 92 ILE A CA 10
ATOM 18044 C C . ILE A 1 74 ? 2.067 -4.008 8.017 1.00 0.00 92 ILE A C 10
ATOM 18045 O O . ILE A 1 74 ? 2.563 -4.582 7.044 1.00 0.00 92 ILE A O 10
ATOM 18061 N N . ILE A 1 75 ? 1.910 -2.687 8.077 1.00 0.00 93 ILE A N 10
ATOM 18062 C CA . ILE A 1 75 ? 2.433 -1.731 7.109 1.00 0.00 93 ILE A CA 10
ATOM 18063 C C . ILE A 1 75 ? 3.775 -1.200 7.634 1.00 0.00 93 ILE A C 10
ATOM 18064 O O . ILE A 1 75 ? 3.869 -0.674 8.748 1.00 0.00 93 ILE A O 10
ATOM 18080 N N . LYS A 1 76 ? 4.824 -1.300 6.819 1.00 0.00 94 LYS A N 10
ATOM 18081 C CA . LYS A 1 76 ? 6.213 -0.989 7.160 1.00 0.00 94 LYS A CA 10
ATOM 18082 C C . LYS A 1 76 ? 6.691 0.052 6.149 1.00 0.00 94 LYS A C 10
ATOM 18083 O O . LYS A 1 76 ? 6.958 -0.295 5.007 1.00 0.00 94 LYS A O 10
ATOM 18102 N N . TYR A 1 77 ? 6.751 1.335 6.513 1.00 0.00 95 TYR A N 10
ATOM 18103 C CA . TYR A 1 77 ? 7.120 2.397 5.571 1.00 0.00 95 TYR A CA 10
ATOM 18104 C C . TYR A 1 77 ? 8.412 3.099 5.987 1.00 0.00 95 TYR A C 10
ATOM 18105 O O . TYR A 1 77 ? 8.864 2.935 7.124 1.00 0.00 95 TYR A O 10
ATOM 18123 N N . THR A 1 78 ? 9.002 3.886 5.085 1.00 0.00 96 THR A N 10
ATOM 18124 C CA . THR A 1 78 ? 10.161 4.731 5.341 1.00 0.00 96 THR A CA 10
ATOM 18125 C C . THR A 1 78 ? 10.076 5.989 4.466 1.00 0.00 96 THR A C 10
ATOM 18126 O O . THR A 1 78 ? 9.249 6.074 3.557 1.00 0.00 96 THR A O 10
ATOM 18137 N N . SER A 1 79 ? 10.946 6.956 4.756 1.00 0.00 97 SER A N 10
ATOM 18138 C CA . SER A 1 79 ? 11.178 8.202 4.035 1.00 0.00 97 SER A CA 10
ATOM 18139 C C . SER A 1 79 ? 12.529 8.179 3.310 1.00 0.00 97 SER A C 10
ATOM 18140 O O . SER A 1 79 ? 12.881 9.125 2.610 1.00 0.00 97 SER A O 10
ATOM 18148 N N . GLN A 1 80 ? 13.297 7.101 3.474 1.00 0.00 98 GLN A N 10
ATOM 18149 C CA . GLN A 1 80 ? 14.572 6.886 2.797 1.00 0.00 98 GLN A CA 10
ATOM 18150 C C . GLN A 1 80 ? 14.622 5.461 2.288 1.00 0.00 98 GLN A C 10
ATOM 18151 O O . GLN A 1 80 ? 14.387 4.527 3.056 1.00 0.00 98 GLN A O 10
ATOM 18165 N N . ARG A 1 81 ? 15.001 5.282 1.025 1.00 0.00 99 ARG A N 10
ATOM 18166 C CA . ARG A 1 81 ? 15.106 3.964 0.401 1.00 0.00 99 ARG A CA 10
ATOM 18167 C C . ARG A 1 81 ? 16.033 3.016 1.152 1.00 0.00 99 ARG A C 10
ATOM 18168 O O . ARG A 1 81 ? 15.842 1.805 1.063 1.00 0.00 99 ARG A O 10
ATOM 18189 N N . ASN A 1 82 ? 16.983 3.538 1.930 1.00 0.00 100 ASN A N 10
ATOM 18190 C CA . ASN A 1 82 ? 18.096 2.787 2.508 1.00 0.00 100 ASN A CA 10
ATOM 18191 C C . ASN A 1 82 ? 17.924 2.325 3.953 1.00 0.00 100 ASN A C 10
ATOM 18192 O O . ASN A 1 82 ? 18.798 1.639 4.477 1.00 0.00 100 ASN A O 10
ATOM 18203 N N . THR A 1 83 ? 16.805 2.618 4.600 1.00 0.00 101 THR A N 10
ATOM 18204 C CA . THR A 1 83 ? 16.696 2.485 6.065 1.00 0.00 101 THR A CA 10
ATOM 18205 C C . THR A 1 83 ? 15.666 1.439 6.519 1.00 0.00 101 THR A C 10
ATOM 18206 O O . THR A 1 83 ? 14.874 0.935 5.717 1.00 0.00 101 THR A O 10
ATOM 18217 N N . LYS A 1 84 ? 15.690 1.067 7.808 1.00 0.00 102 LYS A N 10
ATOM 18218 C CA . LYS A 1 84 ? 14.715 0.140 8.394 1.00 0.00 102 LYS A CA 10
ATOM 18219 C C . LYS A 1 84 ? 13.361 0.846 8.534 1.00 0.00 102 LYS A C 10
ATOM 18220 O O . LYS A 1 84 ? 13.314 2.074 8.652 1.00 0.00 102 LYS A O 10
ATOM 18239 N N . LEU A 1 85 ? 12.264 0.086 8.510 1.00 0.00 103 LEU A N 10
ATOM 18240 C CA . LEU A 1 85 ? 10.910 0.618 8.369 1.00 0.00 103 LEU A CA 10
ATOM 18241 C C . LEU A 1 85 ? 10.302 0.979 9.729 1.00 0.00 103 LEU A C 10
ATOM 18242 O O . LEU A 1 85 ? 10.777 0.536 10.779 1.00 0.00 103 LEU A O 10
ATOM 18258 N N . LYS A 1 86 ? 9.239 1.788 9.709 1.00 0.00 104 LYS A N 10
ATOM 18259 C CA . LYS A 1 86 ? 8.330 2.042 10.833 1.00 0.00 104 LYS A CA 10
ATOM 18260 C C . LYS A 1 86 ? 7.436 0.802 11.046 1.00 0.00 104 LYS A C 10
ATOM 18261 O O . LYS A 1 86 ? 7.664 -0.234 10.419 1.00 0.00 104 LYS A O 10
ATOM 18280 N N . ALA A 1 87 ? 6.446 0.870 11.946 1.00 0.00 105 ALA A N 10
ATOM 18281 C CA . ALA A 1 87 ? 5.524 -0.226 12.233 1.00 0.00 105 ALA A CA 10
ATOM 18282 C C . ALA A 1 87 ? 4.107 0.302 12.507 1.00 0.00 105 ALA A C 10
ATOM 18283 O O . ALA A 1 87 ? 3.769 0.642 13.645 1.00 0.00 105 ALA A O 10
ATOM 18290 N N . LYS A 1 88 ? 3.246 0.358 11.490 1.00 0.00 106 LYS A N 10
ATOM 18291 C CA . LYS A 1 88 ? 1.793 0.499 11.650 1.00 0.00 106 LYS A CA 10
ATOM 18292 C C . LYS A 1 88 ? 1.201 -0.889 11.398 1.00 0.00 106 LYS A C 10
ATOM 18293 O O . LYS A 1 88 ? 1.777 -1.652 10.624 1.00 0.00 106 LYS A O 10
ATOM 18312 N N . ALA A 1 89 ? 0.072 -1.255 12.005 1.00 0.00 107 ALA A N 10
ATOM 18313 C CA . ALA A 1 89 ? -0.633 -2.499 11.769 1.00 0.00 107 ALA A CA 10
ATOM 18314 C C . ALA A 1 89 ? -2.126 -2.181 11.787 1.00 0.00 107 ALA A C 10
ATOM 18315 O O . ALA A 1 89 ? -2.535 -1.578 12.789 1.00 0.00 107 ALA A O 10
ATOM 18322 N N . LEU A 1 90 ? -2.937 -2.513 10.774 1.00 0.00 108 LEU A N 10
ATOM 18323 C CA . LEU A 1 90 ? -4.360 -2.127 10.835 1.00 0.00 108 LEU A CA 10
ATOM 18324 C C . LEU A 1 90 ? -5.190 -3.371 10.738 1.00 0.00 108 LEU A C 10
ATOM 18325 O O . LEU A 1 90 ? -4.690 -4.363 10.213 1.00 0.00 108 LEU A O 10
ATOM 18341 N N . THR A 1 91 ? -6.451 -3.368 11.186 1.00 0.00 109 THR A N 10
ATOM 18342 C CA . THR A 1 91 ? -7.326 -4.460 10.814 1.00 0.00 109 THR A CA 10
ATOM 18343 C C . THR A 1 91 ? -7.737 -4.304 9.350 1.00 0.00 109 THR A C 10
ATOM 18344 O O . THR A 1 91 ? -7.783 -3.185 8.834 1.00 0.00 109 THR A O 10
ATOM 18355 N N . LEU A 1 92 ? -8.126 -5.398 8.682 1.00 0.00 110 LEU A N 10
ATOM 18356 C CA . LEU A 1 92 ? -8.781 -5.263 7.385 1.00 0.00 110 LEU A CA 10
ATOM 18357 C C . LEU A 1 92 ? -10.058 -4.438 7.526 1.00 0.00 110 LEU A C 10
ATOM 18358 O O . LEU A 1 92 ? -10.423 -3.670 6.638 1.00 0.00 110 LEU A O 10
ATOM 18374 N N . SER A 1 93 ? -10.752 -4.612 8.651 1.00 0.00 111 SER A N 10
ATOM 18375 C CA . SER A 1 93 ? -11.998 -3.921 8.875 1.00 0.00 111 SER A CA 10
ATOM 18376 C C . SER A 1 93 ? -11.766 -2.411 9.015 1.00 0.00 111 SER A C 10
ATOM 18377 O O . SER A 1 93 ? -12.571 -1.650 8.470 1.00 0.00 111 SER A O 10
ATOM 18385 N N . GLN A 1 94 ? -10.651 -1.991 9.643 1.00 0.00 112 GLN A N 10
ATOM 18386 C CA . GLN A 1 94 ? -10.219 -0.599 9.697 1.00 0.00 112 GLN A CA 10
ATOM 18387 C C . GLN A 1 94 ? -10.202 -0.024 8.280 1.00 0.00 112 GLN A C 10
ATOM 18388 O O . GLN A 1 94 ? -10.932 0.924 7.998 1.00 0.00 112 GLN A O 10
ATOM 18402 N N . LEU A 1 95 ? -9.416 -0.625 7.378 1.00 0.00 113 LEU A N 10
ATOM 18403 C CA . LEU A 1 95 ? -9.227 -0.118 6.021 1.00 0.00 113 LEU A CA 10
ATOM 18404 C C . LEU A 1 95 ? -10.549 0.039 5.279 1.00 0.00 113 LEU A C 10
ATOM 18405 O O . LEU A 1 95 ? -10.744 1.011 4.550 1.00 0.00 113 LEU A O 10
ATOM 18421 N N . LYS A 1 96 ? -11.472 -0.910 5.447 1.00 0.00 114 LYS A N 10
ATOM 18422 C CA . LYS A 1 96 ? -12.772 -0.844 4.790 1.00 0.00 114 LYS A CA 10
ATOM 18423 C C . LYS A 1 96 ? -13.545 0.369 5.286 1.00 0.00 114 LYS A C 10
ATOM 18424 O O . LYS A 1 96 ? -14.212 1.030 4.492 1.00 0.00 114 LYS A O 10
ATOM 18443 N N . LYS A 1 97 ? -13.559 0.597 6.596 1.00 0.00 115 LYS A N 10
ATOM 18444 C CA . LYS A 1 97 ? -14.315 1.687 7.189 1.00 0.00 115 LYS A CA 10
ATOM 18445 C C . LYS A 1 97 ? -13.684 3.032 6.829 1.00 0.00 115 LYS A C 10
ATOM 18446 O O . LYS A 1 97 ? -14.409 4.005 6.649 1.00 0.00 115 LYS A O 10
ATOM 18465 N N . GLU A 1 98 ? -12.357 3.091 6.732 1.00 0.00 116 GLU A N 10
ATOM 18466 C CA . GLU A 1 98 ? -11.636 4.293 6.346 1.00 0.00 116 GLU A CA 10
ATOM 18467 C C . GLU A 1 98 ? -11.943 4.617 4.883 1.00 0.00 116 GLU A C 10
ATOM 18468 O O . GLU A 1 98 ? -12.469 5.690 4.591 1.00 0.00 116 GLU A O 10
ATOM 18480 N N . PHE A 1 99 ? -11.645 3.692 3.962 1.00 0.00 117 PHE A N 10
ATOM 18481 C CA . PHE A 1 99 ? -11.509 4.004 2.539 1.00 0.00 117 PHE A CA 10
ATOM 18482 C C . PHE A 1 99 ? -12.228 3.016 1.623 1.00 0.00 117 PHE A C 10
ATOM 18483 O O . PHE A 1 99 ? -11.899 2.945 0.442 1.00 0.00 117 PHE A O 10
ATOM 18500 N N . TYR A 1 100 ? -13.195 2.229 2.107 1.00 0.00 118 TYR A N 10
ATOM 18501 C CA . TYR A 1 100 ? -14.007 1.406 1.202 1.00 0.00 118 TYR A CA 10
ATOM 18502 C C . TYR A 1 100 ? -15.487 1.350 1.612 1.00 0.00 118 TYR A C 10
ATOM 18503 O O . TYR A 1 100 ? -16.020 0.293 1.959 1.00 0.00 118 TYR A O 10
ATOM 18521 N N . GLN A 1 101 ? -16.200 2.480 1.539 1.00 0.00 119 GLN A N 10
ATOM 18522 C CA . GLN A 1 101 ? -17.523 2.663 2.126 1.00 0.00 119 GLN A CA 10
ATOM 18523 C C . GLN A 1 101 ? -18.681 2.998 1.172 1.00 0.00 119 GLN A C 10
ATOM 18524 O O . GLN A 1 101 ? -19.821 2.667 1.499 1.00 0.00 119 GLN A O 10
ATOM 18538 N N . THR A 1 102 ? -18.443 3.599 0.007 1.00 0.00 120 THR A N 10
ATOM 18539 C CA . THR A 1 102 ? -19.469 4.098 -0.916 1.00 0.00 120 THR A CA 10
ATOM 18540 C C . THR A 1 102 ? -19.035 3.775 -2.354 1.00 0.00 120 THR A C 10
ATOM 18541 O O . THR A 1 102 ? -17.844 3.666 -2.638 1.00 0.00 120 THR A O 10
ATOM 18552 N N . ARG A 1 103 ? -19.965 3.610 -3.302 1.00 0.00 121 ARG A N 10
ATOM 18553 C CA . ARG A 1 103 ? -19.599 3.224 -4.677 1.00 0.00 121 ARG A CA 10
ATOM 18554 C C . ARG A 1 103 ? -18.659 4.205 -5.341 1.00 0.00 121 ARG A C 10
ATOM 18555 O O . ARG A 1 103 ? -17.869 3.795 -6.181 1.00 0.00 121 ARG A O 10
ATOM 18576 N N . SER A 1 104 ? -18.753 5.478 -4.980 1.00 0.00 122 SER A N 10
ATOM 18577 C CA . SER A 1 104 ? -17.903 6.507 -5.522 1.00 0.00 122 SER A CA 10
ATOM 18578 C C . SER A 1 104 ? -16.436 6.119 -5.370 1.00 0.00 122 SER A C 10
ATOM 18579 O O . SER A 1 104 ? -15.719 6.126 -6.367 1.00 0.00 122 SER A O 10
ATOM 18587 N N . GLN A 1 105 ? -15.997 5.677 -4.179 1.00 0.00 123 GLN A N 10
ATOM 18588 C CA . GLN A 1 105 ? -14.578 5.346 -4.072 1.00 0.00 123 GLN A CA 10
ATOM 18589 C C . GLN A 1 105 ? -14.344 4.032 -4.822 1.00 0.00 123 GLN A C 10
ATOM 18590 O O . GLN A 1 105 ? -13.308 3.853 -5.439 1.00 0.00 123 GLN A O 10
ATOM 18604 N N . LYS A 1 106 ? -15.318 3.111 -4.833 1.00 0.00 124 LYS A N 10
ATOM 18605 C CA . LYS A 1 106 ? -15.233 1.877 -5.620 1.00 0.00 124 LYS A CA 10
ATOM 18606 C C . LYS A 1 106 ? -15.159 2.101 -7.135 1.00 0.00 124 LYS A C 10
ATOM 18607 O O . LYS A 1 106 ? -15.088 1.109 -7.864 1.00 0.00 124 LYS A O 10
ATOM 18626 N N . ARG A 1 107 ? -15.241 3.325 -7.652 1.00 0.00 125 ARG A N 10
ATOM 18627 C CA . ARG A 1 107 ? -14.667 3.610 -8.961 1.00 0.00 125 ARG A CA 10
ATOM 18628 C C . ARG A 1 107 ? -13.173 3.708 -8.731 1.00 0.00 125 ARG A C 10
ATOM 18629 O O . ARG A 1 107 ? -12.465 2.733 -8.933 1.00 0.00 125 ARG A O 10
ATOM 18650 N N . GLU A 1 108 ? -12.711 4.865 -8.274 1.00 0.00 126 GLU A N 10
ATOM 18651 C CA . GLU A 1 108 ? -11.308 5.251 -8.331 1.00 0.00 126 GLU A CA 10
ATOM 18652 C C . GLU A 1 108 ? -10.386 4.267 -7.622 1.00 0.00 126 GLU A C 10
ATOM 18653 O O . GLU A 1 108 ? -9.395 3.835 -8.196 1.00 0.00 126 GLU A O 10
ATOM 18665 N N . VAL A 1 109 ? -10.729 3.911 -6.389 1.00 0.00 127 VAL A N 10
ATOM 18666 C CA . VAL A 1 109 ? -9.992 2.976 -5.544 1.00 0.00 127 VAL A CA 10
ATOM 18667 C C . VAL A 1 109 ? -9.836 1.620 -6.243 1.00 0.00 127 VAL A C 10
ATOM 18668 O O . VAL A 1 109 ? -8.805 0.967 -6.100 1.00 0.00 127 VAL A O 10
ATOM 18681 N N . ASP A 1 110 ? -10.855 1.158 -6.964 1.00 0.00 128 ASP A N 10
ATOM 18682 C CA . ASP A 1 110 ? -10.803 -0.085 -7.736 1.00 0.00 128 ASP A CA 10
ATOM 18683 C C . ASP A 1 110 ? -10.049 0.123 -9.058 1.00 0.00 128 ASP A C 10
ATOM 18684 O O . ASP A 1 110 ? -9.329 -0.767 -9.506 1.00 0.00 128 ASP A O 10
ATOM 18693 N N . ASP A 1 111 ? -10.132 1.307 -9.665 1.00 0.00 129 ASP A N 10
ATOM 18694 C CA . ASP A 1 111 ? -9.383 1.660 -10.874 1.00 0.00 129 ASP A CA 10
ATOM 18695 C C . ASP A 1 111 ? -7.886 1.790 -10.587 1.00 0.00 129 ASP A C 10
ATOM 18696 O O . ASP A 1 111 ? -7.077 1.446 -11.442 1.00 0.00 129 ASP A O 10
ATOM 18705 N N . TYR A 1 112 ? -7.469 2.209 -9.388 1.00 0.00 130 TYR A N 10
ATOM 18706 C CA . TYR A 1 112 ? -6.059 2.214 -8.987 1.00 0.00 130 TYR A CA 10
ATOM 18707 C C . TYR A 1 112 ? -5.486 0.794 -8.956 1.00 0.00 130 TYR A C 10
ATOM 18708 O O . TYR A 1 112 ? -4.279 0.620 -9.105 1.00 0.00 130 TYR A O 10
ATOM 18726 N N . VAL A 1 113 ? -6.330 -0.225 -8.778 1.00 0.00 131 VAL A N 10
ATOM 18727 C CA . VAL A 1 113 ? -5.914 -1.621 -8.849 1.00 0.00 131 VAL A CA 10
ATOM 18728 C C . VAL A 1 113 ? -5.761 -2.062 -10.314 1.00 0.00 131 VAL A C 10
ATOM 18729 O O . VAL A 1 113 ? -5.201 -3.126 -10.575 1.00 0.00 131 VAL A O 10
ATOM 18742 N N . ALA A 1 114 ? -6.233 -1.275 -11.283 1.00 0.00 132 ALA A N 10
ATOM 18743 C CA . ALA A 1 114 ? -6.016 -1.500 -12.705 1.00 0.00 132 ALA A CA 10
ATOM 18744 C C . ALA A 1 114 ? -4.975 -0.536 -13.286 1.00 0.00 132 ALA A C 10
ATOM 18745 O O . ALA A 1 114 ? -4.436 -0.805 -14.354 1.00 0.00 132 ALA A O 10
ATOM 18752 N N . GLY A 1 115 ? -4.659 0.561 -12.599 1.00 0.00 133 GLY A N 10
ATOM 18753 C CA . GLY A 1 115 ? -3.681 1.567 -13.001 1.00 0.00 133 GLY A CA 10
ATOM 18754 C C . GLY A 1 115 ? -2.312 1.360 -12.357 1.00 0.00 133 GLY A C 10
ATOM 18755 O O . GLY A 1 115 ? -1.530 2.311 -12.280 1.00 0.00 133 GLY A O 10
ATOM 18759 N N . LEU A 1 116 ? -2.039 0.160 -11.835 1.00 0.00 134 LEU A N 10
ATOM 18760 C CA . LEU A 1 116 ? -0.765 -0.197 -11.232 1.00 0.00 134 LEU A CA 10
ATOM 18761 C C . LEU A 1 116 ? 0.016 -1.126 -12.157 1.00 0.00 134 LEU A C 10
ATOM 18762 O O . LEU A 1 116 ? -0.544 -1.914 -12.921 1.00 0.00 134 LEU A O 10
ATOM 18778 N N . ARG A 1 117 ? 1.336 -1.001 -12.064 1.00 0.00 135 ARG A N 10
ATOM 18779 C CA . ARG A 1 117 ? 2.342 -1.939 -12.532 1.00 0.00 135 ARG A CA 10
ATOM 18780 C C . ARG A 1 117 ? 2.379 -3.118 -11.549 1.00 0.00 135 ARG A C 10
ATOM 18781 O O . ARG A 1 117 ? 1.880 -3.017 -10.425 1.00 0.00 135 ARG A O 10
ATOM 18802 N N . THR A 1 118 ? 3.077 -4.190 -11.909 1.00 0.00 136 THR A N 10
ATOM 18803 C CA . THR A 1 118 ? 3.255 -5.383 -11.070 1.00 0.00 136 THR A CA 10
ATOM 18804 C C . THR A 1 118 ? 4.709 -5.895 -11.051 1.00 0.00 136 THR A C 10
ATOM 18805 O O . THR A 1 118 ? 5.039 -6.861 -10.363 1.00 0.00 136 THR A O 10
ATOM 18816 N N . GLU A 1 119 ? 5.562 -5.255 -11.837 1.00 0.00 137 GLU A N 10
ATOM 18817 C CA . GLU A 1 119 ? 6.997 -5.422 -12.033 1.00 0.00 137 GLU A CA 10
ATOM 18818 C C . GLU A 1 119 ? 7.454 -4.314 -12.978 1.00 0.00 137 GLU A C 10
ATOM 18819 O O . GLU A 1 119 ? 8.674 -4.090 -13.086 1.00 0.00 137 GLU A O 10
ATOM 18831 N N . GLY A 1 1 ? -9.086 -22.204 2.905 1.00 0.00 19 GLY A N 11
ATOM 18832 C CA . GLY A 1 1 ? -10.113 -22.421 1.883 1.00 0.00 19 GLY A CA 11
ATOM 18833 C C . GLY A 1 1 ? -10.539 -21.104 1.261 1.00 0.00 19 GLY A C 11
ATOM 18834 O O . GLY A 1 1 ? -10.046 -20.754 0.193 1.00 0.00 19 GLY A O 11
ATOM 18838 N N . HIS A 1 2 ? -11.460 -20.369 1.890 1.00 0.00 20 HIS A N 11
ATOM 18839 C CA . HIS A 1 2 ? -11.829 -19.040 1.410 1.00 0.00 20 HIS A CA 11
ATOM 18840 C C . HIS A 1 2 ? -10.760 -18.024 1.795 1.00 0.00 20 HIS A C 11
ATOM 18841 O O . HIS A 1 2 ? -10.099 -18.182 2.824 1.00 0.00 20 HIS A O 11
ATOM 18855 N N . MET A 1 3 ? -10.691 -16.927 1.042 1.00 0.00 21 MET A N 11
ATOM 18856 C CA . MET A 1 3 ? -9.831 -15.773 1.287 1.00 0.00 21 MET A CA 11
ATOM 18857 C C . MET A 1 3 ? -10.684 -14.508 1.458 1.00 0.00 21 MET A C 11
ATOM 18858 O O . MET A 1 3 ? -11.894 -14.530 1.193 1.00 0.00 21 MET A O 11
ATOM 18872 N N . LYS A 1 4 ? -10.075 -13.402 1.888 1.00 0.00 22 LYS A N 11
ATOM 18873 C CA . LYS A 1 4 ? -10.706 -12.092 2.014 1.00 0.00 22 LYS A CA 11
ATOM 18874 C C . LYS A 1 4 ? -9.735 -11.039 1.482 1.00 0.00 22 LYS A C 11
ATOM 18875 O O . LYS A 1 4 ? -8.537 -11.132 1.733 1.00 0.00 22 LYS A O 11
ATOM 18894 N N . PHE A 1 5 ? -10.268 -10.039 0.767 1.00 0.00 23 PHE A N 11
ATOM 18895 C CA . PHE A 1 5 ? -9.529 -9.101 -0.086 1.00 0.00 23 PHE A CA 11
ATOM 18896 C C . PHE A 1 5 ? -8.555 -9.829 -1.047 1.00 0.00 23 PHE A C 11
ATOM 18897 O O . PHE A 1 5 ? -8.623 -11.053 -1.187 1.00 0.00 23 PHE A O 11
ATOM 18914 N N . THR A 1 6 ? -7.721 -9.092 -1.777 1.00 0.00 24 THR A N 11
ATOM 18915 C CA . THR A 1 6 ? -6.649 -9.522 -2.669 1.00 0.00 24 THR A CA 11
ATOM 18916 C C . THR A 1 6 ? -5.494 -8.530 -2.470 1.00 0.00 24 THR A C 11
ATOM 18917 O O . THR A 1 6 ? -5.763 -7.342 -2.305 1.00 0.00 24 THR A O 11
ATOM 18928 N N . ASP A 1 7 ? -4.224 -8.953 -2.535 1.00 0.00 25 ASP A N 11
ATOM 18929 C CA . ASP A 1 7 ? -3.069 -8.083 -2.229 1.00 0.00 25 ASP A CA 11
ATOM 18930 C C . ASP A 1 7 ? -3.136 -6.795 -3.049 1.00 0.00 25 ASP A C 11
ATOM 18931 O O . ASP A 1 7 ? -2.925 -5.700 -2.524 1.00 0.00 25 ASP A O 11
ATOM 18940 N N . GLN A 1 8 ? -3.470 -6.942 -4.338 1.00 0.00 26 GLN A N 11
ATOM 18941 C CA . GLN A 1 8 ? -3.715 -5.862 -5.292 1.00 0.00 26 GLN A CA 11
ATOM 18942 C C . GLN A 1 8 ? -4.604 -4.771 -4.671 1.00 0.00 26 GLN A C 11
ATOM 18943 O O . GLN A 1 8 ? -4.229 -3.601 -4.658 1.00 0.00 26 GLN A O 11
ATOM 18957 N N . GLN A 1 9 ? -5.778 -5.149 -4.145 1.00 0.00 27 GLN A N 11
ATOM 18958 C CA . GLN A 1 9 ? -6.764 -4.234 -3.562 1.00 0.00 27 GLN A CA 11
ATOM 18959 C C . GLN A 1 9 ? -6.252 -3.613 -2.261 1.00 0.00 27 GLN A C 11
ATOM 18960 O O . GLN A 1 9 ? -6.551 -2.457 -1.964 1.00 0.00 27 GLN A O 11
ATOM 18974 N N . ILE A 1 10 ? -5.520 -4.394 -1.464 1.00 0.00 28 ILE A N 11
ATOM 18975 C CA . ILE A 1 10 ? -5.078 -4.000 -0.132 1.00 0.00 28 ILE A CA 11
ATOM 18976 C C . ILE A 1 10 ? -3.988 -2.942 -0.253 1.00 0.00 28 ILE A C 11
ATOM 18977 O O . ILE A 1 10 ? -3.992 -1.995 0.529 1.00 0.00 28 ILE A O 11
ATOM 18993 N N . GLY A 1 11 ? -3.069 -3.072 -1.211 1.00 0.00 29 GLY A N 11
ATOM 18994 C CA . GLY A 1 11 ? -1.950 -2.148 -1.310 1.00 0.00 29 GLY A CA 11
ATOM 18995 C C . GLY A 1 11 ? -2.404 -0.723 -1.619 1.00 0.00 29 GLY A C 11
ATOM 18996 O O . GLY A 1 11 ? -1.842 0.222 -1.071 1.00 0.00 29 GLY A O 11
ATOM 19000 N N . VAL A 1 12 ? -3.456 -0.554 -2.426 1.00 0.00 30 VAL A N 11
ATOM 19001 C CA . VAL A 1 12 ? -4.044 0.758 -2.675 1.00 0.00 30 VAL A CA 11
ATOM 19002 C C . VAL A 1 12 ? -4.568 1.341 -1.362 1.00 0.00 30 VAL A C 11
ATOM 19003 O O . VAL A 1 12 ? -4.326 2.507 -1.065 1.00 0.00 30 VAL A O 11
ATOM 19016 N N . LEU A 1 13 ? -5.272 0.538 -0.564 1.00 0.00 31 LEU A N 11
ATOM 19017 C CA . LEU A 1 13 ? -5.795 0.937 0.739 1.00 0.00 31 LEU A CA 11
ATOM 19018 C C . LEU A 1 13 ? -4.649 1.292 1.699 1.00 0.00 31 LEU A C 11
ATOM 19019 O O . LEU A 1 13 ? -4.781 2.247 2.466 1.00 0.00 31 LEU A O 11
ATOM 19035 N N . ALA A 1 14 ? -3.534 0.557 1.662 1.00 0.00 32 ALA A N 11
ATOM 19036 C CA . ALA A 1 14 ? -2.354 0.835 2.473 1.00 0.00 32 ALA A CA 11
ATOM 19037 C C . ALA A 1 14 ? -1.676 2.138 2.036 1.00 0.00 32 ALA A C 11
ATOM 19038 O O . ALA A 1 14 ? -1.271 2.927 2.887 1.00 0.00 32 ALA A O 11
ATOM 19045 N N . GLY A 1 15 ? -1.573 2.400 0.732 1.00 0.00 33 GLY A N 11
ATOM 19046 C CA . GLY A 1 15 ? -1.010 3.646 0.224 1.00 0.00 33 GLY A CA 11
ATOM 19047 C C . GLY A 1 15 ? -1.935 4.828 0.510 1.00 0.00 33 GLY A C 11
ATOM 19048 O O . GLY A 1 15 ? -1.467 5.922 0.799 1.00 0.00 33 GLY A O 11
ATOM 19052 N N . LEU A 1 16 ? -3.258 4.633 0.503 1.00 0.00 34 LEU A N 11
ATOM 19053 C CA . LEU A 1 16 ? -4.182 5.677 0.936 1.00 0.00 34 LEU A CA 11
ATOM 19054 C C . LEU A 1 16 ? -3.986 6.017 2.414 1.00 0.00 34 LEU A C 11
ATOM 19055 O O . LEU A 1 16 ? -4.186 7.163 2.825 1.00 0.00 34 LEU A O 11
ATOM 19071 N N . ALA A 1 17 ? -3.562 5.047 3.222 1.00 0.00 35 ALA A N 11
ATOM 19072 C CA . ALA A 1 17 ? -3.193 5.290 4.608 1.00 0.00 35 ALA A CA 11
ATOM 19073 C C . ALA A 1 17 ? -1.881 6.075 4.729 1.00 0.00 35 ALA A C 11
ATOM 19074 O O . ALA A 1 17 ? -1.728 6.783 5.724 1.00 0.00 35 ALA A O 11
ATOM 19081 N N . ILE A 1 18 ? -0.955 5.971 3.771 1.00 0.00 36 ILE A N 11
ATOM 19082 C CA . ILE A 1 18 ? 0.428 6.403 3.887 1.00 0.00 36 ILE A CA 11
ATOM 19083 C C . ILE A 1 18 ? 0.798 7.147 2.600 1.00 0.00 36 ILE A C 11
ATOM 19084 O O . ILE A 1 18 ? 1.212 6.536 1.620 1.00 0.00 36 ILE A O 11
ATOM 19100 N N . SER A 1 19 ? 0.714 8.473 2.627 1.00 0.00 37 SER A N 11
ATOM 19101 C CA . SER A 1 19 ? 0.981 9.341 1.487 1.00 0.00 37 SER A CA 11
ATOM 19102 C C . SER A 1 19 ? -0.001 9.017 0.344 1.00 0.00 37 SER A C 11
ATOM 19103 O O . SER A 1 19 ? 0.394 8.562 -0.734 1.00 0.00 37 SER A O 11
ATOM 19111 N N . PRO A 1 20 ? -1.304 9.305 0.542 1.00 0.00 38 PRO A N 11
ATOM 19112 C CA . PRO A 1 20 ? -2.334 9.017 -0.448 1.00 0.00 38 PRO A CA 11
ATOM 19113 C C . PRO A 1 20 ? -2.057 9.759 -1.752 1.00 0.00 38 PRO A C 11
ATOM 19114 O O . PRO A 1 20 ? -2.368 9.246 -2.821 1.00 0.00 38 PRO A O 11
ATOM 19125 N N . GLU A 1 21 ? -1.487 10.964 -1.693 1.00 0.00 39 GLU A N 11
ATOM 19126 C CA . GLU A 1 21 ? -1.206 11.721 -2.900 1.00 0.00 39 GLU A CA 11
ATOM 19127 C C . GLU A 1 21 ? -0.074 11.101 -3.711 1.00 0.00 39 GLU A C 11
ATOM 19128 O O . GLU A 1 21 ? -0.166 11.066 -4.932 1.00 0.00 39 GLU A O 11
ATOM 19140 N N . TRP A 1 22 ? 0.982 10.598 -3.072 1.00 0.00 40 TRP A N 11
ATOM 19141 C CA . TRP A 1 22 ? 2.048 9.878 -3.765 1.00 0.00 40 TRP A CA 11
ATOM 19142 C C . TRP A 1 22 ? 1.437 8.697 -4.520 1.00 0.00 40 TRP A C 11
ATOM 19143 O O . TRP A 1 22 ? 1.571 8.622 -5.740 1.00 0.00 40 TRP A O 11
ATOM 19164 N N . LEU A 1 23 ? 0.671 7.858 -3.812 1.00 0.00 41 LEU A N 11
ATOM 19165 C CA . LEU A 1 23 ? -0.115 6.753 -4.366 1.00 0.00 41 LEU A CA 11
ATOM 19166 C C . LEU A 1 23 ? -0.888 7.247 -5.601 1.00 0.00 41 LEU A C 11
ATOM 19167 O O . LEU A 1 23 ? -0.708 6.714 -6.698 1.00 0.00 41 LEU A O 11
ATOM 19183 N N . LYS A 1 24 ? -1.715 8.286 -5.445 1.00 0.00 42 LYS A N 11
ATOM 19184 C CA . LYS A 1 24 ? -2.584 8.820 -6.498 1.00 0.00 42 LYS A CA 11
ATOM 19185 C C . LYS A 1 24 ? -1.788 9.343 -7.698 1.00 0.00 42 LYS A C 11
ATOM 19186 O O . LYS A 1 24 ? -2.195 9.094 -8.830 1.00 0.00 42 LYS A O 11
ATOM 19205 N N . GLN A 1 25 ? -0.666 10.036 -7.490 1.00 0.00 43 GLN A N 11
ATOM 19206 C CA . GLN A 1 25 ? 0.141 10.588 -8.577 1.00 0.00 43 GLN A CA 11
ATOM 19207 C C . GLN A 1 25 ? 0.776 9.446 -9.375 1.00 0.00 43 GLN A C 11
ATOM 19208 O O . GLN A 1 25 ? 0.668 9.410 -10.601 1.00 0.00 43 GLN A O 11
ATOM 19222 N N . ASN A 1 26 ? 1.388 8.479 -8.678 1.00 0.00 44 ASN A N 11
ATOM 19223 C CA . ASN A 1 26 ? 2.048 7.342 -9.314 1.00 0.00 44 ASN A CA 11
ATOM 19224 C C . ASN A 1 26 ? 1.054 6.581 -10.202 1.00 0.00 44 ASN A C 11
ATOM 19225 O O . ASN A 1 26 ? 1.410 6.153 -11.303 1.00 0.00 44 ASN A O 11
ATOM 19236 N N . ILE A 1 27 ? -0.179 6.391 -9.709 1.00 0.00 45 ILE A N 11
ATOM 19237 C CA . ILE A 1 27 ? -1.283 5.800 -10.455 1.00 0.00 45 ILE A CA 11
ATOM 19238 C C . ILE A 1 27 ? -1.596 6.644 -11.686 1.00 0.00 45 ILE A C 11
ATOM 19239 O O . ILE A 1 27 ? -1.640 6.103 -12.788 1.00 0.00 45 ILE A O 11
ATOM 19255 N N . ALA A 1 28 ? -1.857 7.944 -11.511 1.00 0.00 46 ALA A N 11
ATOM 19256 C CA . ALA A 1 28 ? -2.266 8.830 -12.590 1.00 0.00 46 ALA A CA 11
ATOM 19257 C C . ALA A 1 28 ? -1.284 8.746 -13.760 1.00 0.00 46 ALA A C 11
ATOM 19258 O O . ALA A 1 28 ? -1.703 8.660 -14.916 1.00 0.00 46 ALA A O 11
ATOM 19265 N N . ALA A 1 29 ? 0.014 8.725 -13.450 1.00 0.00 47 ALA A N 11
ATOM 19266 C CA . ALA A 1 29 ? 1.091 8.635 -14.421 1.00 0.00 47 ALA A CA 11
ATOM 19267 C C . ALA A 1 29 ? 1.225 7.265 -15.105 1.00 0.00 47 ALA A C 11
ATOM 19268 O O . ALA A 1 29 ? 2.005 7.132 -16.051 1.00 0.00 47 ALA A O 11
ATOM 19275 N N . ASN A 1 30 ? 0.492 6.241 -14.656 1.00 0.00 48 ASN A N 11
ATOM 19276 C CA . ASN A 1 30 ? 0.706 4.826 -14.972 1.00 0.00 48 ASN A CA 11
ATOM 19277 C C . ASN A 1 30 ? 2.170 4.426 -14.739 1.00 0.00 48 ASN A C 11
ATOM 19278 O O . ASN A 1 30 ? 2.778 3.738 -15.558 1.00 0.00 48 ASN A O 11
ATOM 19289 N N . GLN A 1 31 ? 2.775 4.920 -13.653 1.00 0.00 49 GLN A N 11
ATOM 19290 C CA . GLN A 1 31 ? 4.163 4.610 -13.275 1.00 0.00 49 GLN A CA 11
ATOM 19291 C C . GLN A 1 31 ? 4.271 3.762 -12.001 1.00 0.00 49 GLN A C 11
ATOM 19292 O O . GLN A 1 31 ? 5.380 3.386 -11.616 1.00 0.00 49 GLN A O 11
ATOM 19306 N N . LEU A 1 32 ? 3.164 3.486 -11.307 1.00 0.00 50 LEU A N 11
ATOM 19307 C CA . LEU A 1 32 ? 3.168 2.684 -10.090 1.00 0.00 50 LEU A CA 11
ATOM 19308 C C . LEU A 1 32 ? 3.384 1.216 -10.444 1.00 0.00 50 LEU A C 11
ATOM 19309 O O . LEU A 1 32 ? 2.620 0.669 -11.244 1.00 0.00 50 LEU A O 11
ATOM 19325 N N . VAL A 1 33 ? 4.350 0.570 -9.792 1.00 0.00 51 VAL A N 11
ATOM 19326 C CA . VAL A 1 33 ? 4.562 -0.870 -9.829 1.00 0.00 51 VAL A CA 11
ATOM 19327 C C . VAL A 1 33 ? 4.272 -1.410 -8.417 1.00 0.00 51 VAL A C 11
ATOM 19328 O O . VAL A 1 33 ? 4.440 -0.726 -7.401 1.00 0.00 51 VAL A O 11
ATOM 19341 N N . TYR A 1 34 ? 3.812 -2.653 -8.359 1.00 0.00 52 TYR A N 11
ATOM 19342 C CA . TYR A 1 34 ? 3.538 -3.452 -7.178 1.00 0.00 52 TYR A CA 11
ATOM 19343 C C . TYR A 1 34 ? 4.424 -4.688 -7.264 1.00 0.00 52 TYR A C 11
ATOM 19344 O O . TYR A 1 34 ? 4.698 -5.166 -8.366 1.00 0.00 52 TYR A O 11
ATOM 19362 N N . GLY A 1 35 ? 4.841 -5.230 -6.122 1.00 0.00 53 GLY A N 11
ATOM 19363 C CA . GLY A 1 35 ? 5.694 -6.402 -6.095 1.00 0.00 53 GLY A CA 11
ATOM 19364 C C . GLY A 1 35 ? 5.705 -7.053 -4.724 1.00 0.00 53 GLY A C 11
ATOM 19365 O O . GLY A 1 35 ? 5.092 -6.544 -3.782 1.00 0.00 53 GLY A O 11
ATOM 19369 N N . ILE A 1 36 ? 6.417 -8.173 -4.616 1.00 0.00 54 ILE A N 11
ATOM 19370 C CA . ILE A 1 36 ? 6.760 -8.836 -3.367 1.00 0.00 54 ILE A CA 11
ATOM 19371 C C . ILE A 1 36 ? 8.241 -8.578 -3.116 1.00 0.00 54 ILE A C 11
ATOM 19372 O O . ILE A 1 36 ? 9.007 -8.479 -4.068 1.00 0.00 54 ILE A O 11
ATOM 19388 N N . VAL A 1 37 ? 8.623 -8.512 -1.829 1.00 0.00 55 VAL A N 11
ATOM 19389 C CA . VAL A 1 37 ? 9.997 -8.429 -1.369 1.00 0.00 55 VAL A CA 11
ATOM 19390 C C . VAL A 1 37 ? 10.834 -9.540 -1.980 1.00 0.00 55 VAL A C 11
ATOM 19391 O O . VAL A 1 37 ? 11.413 -9.284 -3.031 1.00 0.00 55 VAL A O 11
ATOM 19404 N N . LYS A 1 38 ? 10.886 -10.748 -1.400 1.00 0.00 56 LYS A N 11
ATOM 19405 C CA . LYS A 1 38 ? 11.847 -11.809 -1.733 1.00 0.00 56 LYS A CA 11
ATOM 19406 C C . LYS A 1 38 ? 13.321 -11.346 -1.621 1.00 0.00 56 LYS A C 11
ATOM 19407 O O . LYS A 1 38 ? 13.602 -10.158 -1.530 1.00 0.00 56 LYS A O 11
ATOM 19426 N N . PRO A 1 39 ? 14.301 -12.274 -1.596 1.00 0.00 57 PRO A N 11
ATOM 19427 C CA . PRO A 1 39 ? 15.725 -11.940 -1.504 1.00 0.00 57 PRO A CA 11
ATOM 19428 C C . PRO A 1 39 ? 16.395 -11.608 -2.851 1.00 0.00 57 PRO A C 11
ATOM 19429 O O . PRO A 1 39 ? 17.600 -11.367 -2.886 1.00 0.00 57 PRO A O 11
ATOM 19440 N N . SER A 1 40 ? 15.680 -11.711 -3.977 1.00 0.00 58 SER A N 11
ATOM 19441 C CA . SER A 1 40 ? 16.219 -11.499 -5.319 1.00 0.00 58 SER A CA 11
ATOM 19442 C C . SER A 1 40 ? 16.808 -10.093 -5.526 1.00 0.00 58 SER A C 11
ATOM 19443 O O . SER A 1 40 ? 17.690 -9.936 -6.375 1.00 0.00 58 SER A O 11
ATOM 19451 N N . ASP A 1 41 ? 16.370 -9.105 -4.752 1.00 0.00 59 ASP A N 11
ATOM 19452 C CA . ASP A 1 41 ? 16.843 -7.729 -4.666 1.00 0.00 59 ASP A CA 11
ATOM 19453 C C . ASP A 1 41 ? 17.196 -7.438 -3.206 1.00 0.00 59 ASP A C 11
ATOM 19454 O O . ASP A 1 41 ? 16.774 -8.167 -2.305 1.00 0.00 59 ASP A O 11
ATOM 19463 N N . THR A 1 42 ? 17.917 -6.343 -2.946 1.00 0.00 60 THR A N 11
ATOM 19464 C CA . THR A 1 42 ? 18.138 -5.900 -1.574 1.00 0.00 60 THR A CA 11
ATOM 19465 C C . THR A 1 42 ? 16.805 -5.472 -0.952 1.00 0.00 60 THR A C 11
ATOM 19466 O O . THR A 1 42 ? 15.948 -4.875 -1.619 1.00 0.00 60 THR A O 11
ATOM 19477 N N . VAL A 1 43 ? 16.679 -5.703 0.351 1.00 0.00 61 VAL A N 11
ATOM 19478 C CA . VAL A 1 43 ? 15.563 -5.289 1.181 1.00 0.00 61 VAL A CA 11
ATOM 19479 C C . VAL A 1 43 ? 16.051 -5.135 2.628 1.00 0.00 61 VAL A C 11
ATOM 19480 O O . VAL A 1 43 ? 17.120 -5.656 2.968 1.00 0.00 61 VAL A O 11
ATOM 19493 N N . PRO A 1 44 ? 15.302 -4.428 3.491 1.00 0.00 62 PRO A N 11
ATOM 19494 C CA . PRO A 1 44 ? 15.587 -4.369 4.920 1.00 0.00 62 PRO A CA 11
ATOM 19495 C C . PRO A 1 44 ? 15.161 -5.671 5.604 1.00 0.00 62 PRO A C 11
ATOM 19496 O O . PRO A 1 44 ? 14.408 -6.473 5.042 1.00 0.00 62 PRO A O 11
ATOM 19507 N N . ALA A 1 45 ? 15.587 -5.855 6.852 1.00 0.00 63 ALA A N 11
ATOM 19508 C CA . ALA A 1 45 ? 15.137 -6.944 7.704 1.00 0.00 63 ALA A CA 11
ATOM 19509 C C . ALA A 1 45 ? 13.685 -6.716 8.120 1.00 0.00 63 ALA A C 11
ATOM 19510 O O . ALA A 1 45 ? 13.309 -5.599 8.496 1.00 0.00 63 ALA A O 11
ATOM 19517 N N . GLY A 1 46 ? 12.894 -7.787 8.140 1.00 0.00 64 GLY A N 11
ATOM 19518 C CA . GLY A 1 46 ? 11.560 -7.847 8.710 1.00 0.00 64 GLY A CA 11
ATOM 19519 C C . GLY A 1 46 ? 10.463 -7.575 7.682 1.00 0.00 64 GLY A C 11
ATOM 19520 O O . GLY A 1 46 ? 9.523 -6.852 8.013 1.00 0.00 64 GLY A O 11
ATOM 19524 N N . VAL A 1 47 ? 10.588 -8.076 6.448 1.00 0.00 65 VAL A N 11
ATOM 19525 C CA . VAL A 1 47 ? 9.605 -7.929 5.364 1.00 0.00 65 VAL A CA 11
ATOM 19526 C C . VAL A 1 47 ? 9.682 -9.121 4.373 1.00 0.00 65 VAL A C 11
ATOM 19527 O O . VAL A 1 47 ? 9.410 -8.943 3.195 1.00 0.00 65 VAL A O 11
ATOM 19540 N N . ASP A 1 48 ? 10.103 -10.326 4.781 1.00 0.00 66 ASP A N 11
ATOM 19541 C CA . ASP A 1 48 ? 10.779 -11.302 3.890 1.00 0.00 66 ASP A CA 11
ATOM 19542 C C . ASP A 1 48 ? 9.947 -11.888 2.740 1.00 0.00 66 ASP A C 11
ATOM 19543 O O . ASP A 1 48 ? 10.474 -12.405 1.753 1.00 0.00 66 ASP A O 11
ATOM 19552 N N . ASP A 1 49 ? 8.638 -11.729 2.850 1.00 0.00 67 ASP A N 11
ATOM 19553 C CA . ASP A 1 49 ? 7.600 -11.977 1.845 1.00 0.00 67 ASP A CA 11
ATOM 19554 C C . ASP A 1 49 ? 6.434 -11.048 2.185 1.00 0.00 67 ASP A C 11
ATOM 19555 O O . ASP A 1 49 ? 5.306 -11.471 2.448 1.00 0.00 67 ASP A O 11
ATOM 19564 N N . TYR A 1 50 ? 6.762 -9.763 2.335 1.00 0.00 68 TYR A N 11
ATOM 19565 C CA . TYR A 1 50 ? 5.793 -8.677 2.329 1.00 0.00 68 TYR A CA 11
ATOM 19566 C C . TYR A 1 50 ? 5.629 -8.213 0.887 1.00 0.00 68 TYR A C 11
ATOM 19567 O O . TYR A 1 50 ? 6.547 -8.331 0.073 1.00 0.00 68 TYR A O 11
ATOM 19585 N N . SER A 1 51 ? 4.482 -7.629 0.579 1.00 0.00 69 SER A N 11
ATOM 19586 C CA . SER A 1 51 ? 4.297 -6.848 -0.626 1.00 0.00 69 SER A CA 11
ATOM 19587 C C . SER A 1 51 ? 4.973 -5.494 -0.453 1.00 0.00 69 SER A C 11
ATOM 19588 O O . SER A 1 51 ? 5.209 -5.049 0.674 1.00 0.00 69 SER A O 11
ATOM 19596 N N . TYR A 1 52 ? 5.220 -4.803 -1.561 1.00 0.00 70 TYR A N 11
ATOM 19597 C CA . TYR A 1 52 ? 5.596 -3.405 -1.590 1.00 0.00 70 TYR A CA 11
ATOM 19598 C C . TYR A 1 52 ? 4.918 -2.714 -2.765 1.00 0.00 70 TYR A C 11
ATOM 19599 O O . TYR A 1 52 ? 4.315 -3.348 -3.636 1.00 0.00 70 TYR A O 11
ATOM 19617 N N . LEU A 1 53 ? 5.037 -1.391 -2.778 1.00 0.00 71 LEU A N 11
ATOM 19618 C CA . LEU A 1 53 ? 4.598 -0.497 -3.831 1.00 0.00 71 LEU A CA 11
ATOM 19619 C C . LEU A 1 53 ? 5.655 0.591 -3.967 1.00 0.00 71 LEU A C 11
ATOM 19620 O O . LEU A 1 53 ? 6.159 1.067 -2.941 1.00 0.00 71 LEU A O 11
ATOM 19636 N N . VAL A 1 54 ? 5.984 0.968 -5.202 1.00 0.00 72 VAL A N 11
ATOM 19637 C CA . VAL A 1 54 ? 6.939 2.018 -5.545 1.00 0.00 72 VAL A CA 11
ATOM 19638 C C . VAL A 1 54 ? 6.684 2.418 -7.012 1.00 0.00 72 VAL A C 11
ATOM 19639 O O . VAL A 1 54 ? 6.143 1.612 -7.770 1.00 0.00 72 VAL A O 11
ATOM 19652 N N . ALA A 1 55 ? 7.045 3.630 -7.440 1.00 0.00 73 ALA A N 11
ATOM 19653 C CA . ALA A 1 55 ? 7.009 3.962 -8.862 1.00 0.00 73 ALA A CA 11
ATOM 19654 C C . ALA A 1 55 ? 8.221 3.331 -9.551 1.00 0.00 73 ALA A C 11
ATOM 19655 O O . ALA A 1 55 ? 9.253 3.127 -8.909 1.00 0.00 73 ALA A O 11
ATOM 19662 N N . ALA A 1 56 ? 8.142 3.135 -10.868 1.00 0.00 74 ALA A N 11
ATOM 19663 C CA . ALA A 1 56 ? 9.236 2.593 -11.667 1.00 0.00 74 ALA A CA 11
ATOM 19664 C C . ALA A 1 56 ? 10.478 3.486 -11.678 1.00 0.00 74 ALA A C 11
ATOM 19665 O O . ALA A 1 56 ? 11.578 3.000 -11.936 1.00 0.00 74 ALA A O 11
ATOM 19672 N N . ASP A 1 57 ? 10.315 4.771 -11.374 1.00 0.00 75 ASP A N 11
ATOM 19673 C CA . ASP A 1 57 ? 11.411 5.738 -11.279 1.00 0.00 75 ASP A CA 11
ATOM 19674 C C . ASP A 1 57 ? 11.813 5.979 -9.828 1.00 0.00 75 ASP A C 11
ATOM 19675 O O . ASP A 1 57 ? 12.994 6.160 -9.558 1.00 0.00 75 ASP A O 11
ATOM 19684 N N . ASP A 1 58 ? 10.871 5.900 -8.883 1.00 0.00 76 ASP A N 11
ATOM 19685 C CA . ASP A 1 58 ? 11.030 6.123 -7.438 1.00 0.00 76 ASP A CA 11
ATOM 19686 C C . ASP A 1 58 ? 11.823 4.991 -6.762 1.00 0.00 76 ASP A C 11
ATOM 19687 O O . ASP A 1 58 ? 11.810 4.859 -5.536 1.00 0.00 76 ASP A O 11
ATOM 19696 N N . GLN A 1 59 ? 12.493 4.139 -7.542 1.00 0.00 77 GLN A N 11
ATOM 19697 C CA . GLN A 1 59 ? 13.146 2.911 -7.105 1.00 0.00 77 GLN A CA 11
ATOM 19698 C C . GLN A 1 59 ? 14.236 3.132 -6.044 1.00 0.00 77 GLN A C 11
ATOM 19699 O O . GLN A 1 59 ? 14.661 2.171 -5.405 1.00 0.00 77 GLN A O 11
ATOM 19713 N N . ASP A 1 60 ? 14.665 4.371 -5.802 1.00 0.00 78 ASP A N 11
ATOM 19714 C CA . ASP A 1 60 ? 15.622 4.712 -4.752 1.00 0.00 78 ASP A CA 11
ATOM 19715 C C . ASP A 1 60 ? 15.046 5.732 -3.751 1.00 0.00 78 ASP A C 11
ATOM 19716 O O . ASP A 1 60 ? 15.680 6.010 -2.731 1.00 0.00 78 ASP A O 11
ATOM 19725 N N . GLY A 1 61 ? 13.820 6.224 -3.961 1.00 0.00 79 GLY A N 11
ATOM 19726 C CA . GLY A 1 61 ? 13.207 7.276 -3.161 1.00 0.00 79 GLY A CA 11
ATOM 19727 C C . GLY A 1 61 ? 12.323 6.722 -2.047 1.00 0.00 79 GLY A C 11
ATOM 19728 O O . GLY A 1 61 ? 12.775 6.573 -0.902 1.00 0.00 79 GLY A O 11
ATOM 19732 N N . THR A 1 62 ? 11.047 6.473 -2.342 1.00 0.00 80 THR A N 11
ATOM 19733 C CA . THR A 1 62 ? 10.035 6.043 -1.373 1.00 0.00 80 THR A CA 11
ATOM 19734 C C . THR A 1 62 ? 9.773 4.538 -1.546 1.00 0.00 80 THR A C 11
ATOM 19735 O O . THR A 1 62 ? 10.206 3.935 -2.526 1.00 0.00 80 THR A O 11
ATOM 19746 N N . ILE A 1 63 ? 9.085 3.908 -0.588 1.00 0.00 81 ILE A N 11
ATOM 19747 C CA . ILE A 1 63 ? 8.502 2.576 -0.724 1.00 0.00 81 ILE A CA 11
ATOM 19748 C C . ILE A 1 63 ? 7.534 2.363 0.441 1.00 0.00 81 ILE A C 11
ATOM 19749 O O . ILE A 1 63 ? 7.743 2.921 1.524 1.00 0.00 81 ILE A O 11
ATOM 19765 N N . ILE A 1 64 ? 6.494 1.547 0.248 1.00 0.00 82 ILE A N 11
ATOM 19766 C CA . ILE A 1 64 ? 5.511 1.244 1.282 1.00 0.00 82 ILE A CA 11
ATOM 19767 C C . ILE A 1 64 ? 5.280 -0.267 1.260 1.00 0.00 82 ILE A C 11
ATOM 19768 O O . ILE A 1 64 ? 4.563 -0.767 0.391 1.00 0.00 82 ILE A O 11
ATOM 19784 N N . PHE A 1 65 ? 5.925 -1.002 2.171 1.00 0.00 83 PHE A N 11
ATOM 19785 C CA . PHE A 1 65 ? 5.712 -2.436 2.323 1.00 0.00 83 PHE A CA 11
ATOM 19786 C C . PHE A 1 65 ? 4.412 -2.678 3.100 1.00 0.00 83 PHE A C 11
ATOM 19787 O O . PHE A 1 65 ? 4.040 -1.865 3.956 1.00 0.00 83 PHE A O 11
ATOM 19804 N N . PHE A 1 66 ? 3.754 -3.821 2.891 1.00 0.00 84 PHE A N 11
ATOM 19805 C CA . PHE A 1 66 ? 2.661 -4.275 3.746 1.00 0.00 84 PHE A CA 11
ATOM 19806 C C . PHE A 1 66 ? 2.501 -5.786 3.602 1.00 0.00 84 PHE A C 11
ATOM 19807 O O . PHE A 1 66 ? 2.862 -6.350 2.568 1.00 0.00 84 PHE A O 11
ATOM 19824 N N . LYS A 1 67 ? 1.875 -6.425 4.588 1.00 0.00 85 LYS A N 11
ATOM 19825 C CA . LYS A 1 67 ? 1.411 -7.805 4.506 1.00 0.00 85 LYS A CA 11
ATOM 19826 C C . LYS A 1 67 ? 0.097 -7.843 5.261 1.00 0.00 85 LYS A C 11
ATOM 19827 O O . LYS A 1 67 ? 0.115 -7.657 6.479 1.00 0.00 85 LYS A O 11
ATOM 19846 N N . ALA A 1 68 ? -1.037 -7.950 4.564 1.00 0.00 86 ALA A N 11
ATOM 19847 C CA . ALA A 1 68 ? -2.302 -8.233 5.229 1.00 0.00 86 ALA A CA 11
ATOM 19848 C C . ALA A 1 68 ? -2.354 -9.745 5.428 1.00 0.00 86 ALA A C 11
ATOM 19849 O O . ALA A 1 68 ? -1.822 -10.507 4.622 1.00 0.00 86 ALA A O 11
ATOM 19856 N N . GLU A 1 69 ? -2.985 -10.180 6.504 1.00 0.00 87 GLU A N 11
ATOM 19857 C CA . GLU A 1 69 ? -2.939 -11.527 7.035 1.00 0.00 87 GLU A CA 11
ATOM 19858 C C . GLU A 1 69 ? -4.296 -11.826 7.679 1.00 0.00 87 GLU A C 11
ATOM 19859 O O . GLU A 1 69 ? -5.322 -11.267 7.271 1.00 0.00 87 GLU A O 11
ATOM 19871 N N . GLY A 1 70 ? -4.321 -12.733 8.661 1.00 0.00 88 GLY A N 11
ATOM 19872 C CA . GLY A 1 70 ? -5.461 -13.041 9.503 1.00 0.00 88 GLY A CA 11
ATOM 19873 C C . GLY A 1 70 ? -6.033 -11.782 10.150 1.00 0.00 88 GLY A C 11
ATOM 19874 O O . GLY A 1 70 ? -5.633 -11.394 11.247 1.00 0.00 88 GLY A O 11
ATOM 19878 N N . GLN A 1 71 ? -6.968 -11.141 9.447 1.00 0.00 89 GLN A N 11
ATOM 19879 C CA . GLN A 1 71 ? -7.697 -9.937 9.828 1.00 0.00 89 GLN A CA 11
ATOM 19880 C C . GLN A 1 71 ? -6.827 -8.737 10.230 1.00 0.00 89 GLN A C 11
ATOM 19881 O O . GLN A 1 71 ? -7.391 -7.717 10.625 1.00 0.00 89 GLN A O 11
ATOM 19895 N N . THR A 1 72 ? -5.511 -8.799 10.043 1.00 0.00 90 THR A N 11
ATOM 19896 C CA . THR A 1 72 ? -4.529 -7.797 10.441 1.00 0.00 90 THR A CA 11
ATOM 19897 C C . THR A 1 72 ? -3.712 -7.407 9.197 1.00 0.00 90 THR A C 11
ATOM 19898 O O . THR A 1 72 ? -3.733 -8.141 8.211 1.00 0.00 90 THR A O 11
ATOM 19909 N N . VAL A 1 73 ? -2.986 -6.287 9.217 1.00 0.00 91 VAL A N 11
ATOM 19910 C CA . VAL A 1 73 ? -2.076 -5.860 8.166 1.00 0.00 91 VAL A CA 11
ATOM 19911 C C . VAL A 1 73 ? -0.952 -5.027 8.705 1.00 0.00 91 VAL A C 11
ATOM 19912 O O . VAL A 1 73 ? -1.167 -3.872 9.048 1.00 0.00 91 VAL A O 11
ATOM 19925 N N . ILE A 1 74 ? 0.239 -5.601 8.768 1.00 0.00 92 ILE A N 11
ATOM 19926 C CA . ILE A 1 74 ? 1.441 -4.889 9.123 1.00 0.00 92 ILE A CA 11
ATOM 19927 C C . ILE A 1 74 ? 1.795 -4.044 7.898 1.00 0.00 92 ILE A C 11
ATOM 19928 O O . ILE A 1 74 ? 2.402 -4.546 6.954 1.00 0.00 92 ILE A O 11
ATOM 19944 N N . ILE A 1 75 ? 1.402 -2.773 7.888 1.00 0.00 93 ILE A N 11
ATOM 19945 C CA . ILE A 1 75 ? 1.968 -1.789 6.972 1.00 0.00 93 ILE A CA 11
ATOM 19946 C C . ILE A 1 75 ? 3.328 -1.403 7.556 1.00 0.00 93 ILE A C 11
ATOM 19947 O O . ILE A 1 75 ? 3.436 -1.025 8.729 1.00 0.00 93 ILE A O 11
ATOM 19963 N N . LYS A 1 76 ? 4.372 -1.491 6.733 1.00 0.00 94 LYS A N 11
ATOM 19964 C CA . LYS A 1 76 ? 5.749 -1.180 7.083 1.00 0.00 94 LYS A CA 11
ATOM 19965 C C . LYS A 1 76 ? 6.267 -0.187 6.050 1.00 0.00 94 LYS A C 11
ATOM 19966 O O . LYS A 1 76 ? 6.678 -0.551 4.956 1.00 0.00 94 LYS A O 11
ATOM 19985 N N . TYR A 1 77 ? 6.233 1.098 6.374 1.00 0.00 95 TYR A N 11
ATOM 19986 C CA . TYR A 1 77 ? 6.562 2.178 5.450 1.00 0.00 95 TYR A CA 11
ATOM 19987 C C . TYR A 1 77 ? 7.667 3.039 6.041 1.00 0.00 95 TYR A C 11
ATOM 19988 O O . TYR A 1 77 ? 7.983 2.913 7.220 1.00 0.00 95 TYR A O 11
ATOM 20006 N N . THR A 1 78 ? 8.267 3.911 5.245 1.00 0.00 96 THR A N 11
ATOM 20007 C CA . THR A 1 78 ? 9.505 4.588 5.593 1.00 0.00 96 THR A CA 11
ATOM 20008 C C . THR A 1 78 ? 9.361 6.089 5.326 1.00 0.00 96 THR A C 11
ATOM 20009 O O . THR A 1 78 ? 8.264 6.654 5.360 1.00 0.00 96 THR A O 11
ATOM 20020 N N . SER A 1 79 ? 10.482 6.787 5.273 1.00 0.00 97 SER A N 11
ATOM 20021 C CA . SER A 1 79 ? 10.627 8.013 4.509 1.00 0.00 97 SER A CA 11
ATOM 20022 C C . SER A 1 79 ? 11.767 7.900 3.490 1.00 0.00 97 SER A C 11
ATOM 20023 O O . SER A 1 79 ? 11.994 8.835 2.722 1.00 0.00 97 SER A O 11
ATOM 20031 N N . GLN A 1 80 ? 12.464 6.762 3.463 1.00 0.00 98 GLN A N 11
ATOM 20032 C CA . GLN A 1 80 ? 13.541 6.470 2.518 1.00 0.00 98 GLN A CA 11
ATOM 20033 C C . GLN A 1 80 ? 13.696 4.969 2.285 1.00 0.00 98 GLN A C 11
ATOM 20034 O O . GLN A 1 80 ? 13.640 4.187 3.235 1.00 0.00 98 GLN A O 11
ATOM 20048 N N . ARG A 1 81 ? 14.056 4.573 1.058 1.00 0.00 99 ARG A N 11
ATOM 20049 C CA . ARG A 1 81 ? 14.492 3.202 0.769 1.00 0.00 99 ARG A CA 11
ATOM 20050 C C . ARG A 1 81 ? 15.608 2.734 1.703 1.00 0.00 99 ARG A C 11
ATOM 20051 O O . ARG A 1 81 ? 15.631 1.555 2.064 1.00 0.00 99 ARG A O 11
ATOM 20072 N N . ASN A 1 82 ? 16.499 3.630 2.130 1.00 0.00 100 ASN A N 11
ATOM 20073 C CA . ASN A 1 82 ? 17.687 3.260 2.917 1.00 0.00 100 ASN A CA 11
ATOM 20074 C C . ASN A 1 82 ? 17.483 3.010 4.404 1.00 0.00 100 ASN A C 11
ATOM 20075 O O . ASN A 1 82 ? 18.427 2.616 5.090 1.00 0.00 100 ASN A O 11
ATOM 20086 N N . THR A 1 83 ? 16.285 3.242 4.910 1.00 0.00 101 THR A N 11
ATOM 20087 C CA . THR A 1 83 ? 16.042 3.276 6.354 1.00 0.00 101 THR A CA 11
ATOM 20088 C C . THR A 1 83 ? 14.812 2.465 6.764 1.00 0.00 101 THR A C 11
ATOM 20089 O O . THR A 1 83 ? 13.993 2.074 5.920 1.00 0.00 101 THR A O 11
ATOM 20100 N N . LYS A 1 84 ? 14.716 2.171 8.068 1.00 0.00 102 LYS A N 11
ATOM 20101 C CA . LYS A 1 84 ? 13.811 1.158 8.598 1.00 0.00 102 LYS A CA 11
ATOM 20102 C C . LYS A 1 84 ? 12.355 1.593 8.477 1.00 0.00 102 LYS A C 11
ATOM 20103 O O . LYS A 1 84 ? 12.027 2.764 8.261 1.00 0.00 102 LYS A O 11
ATOM 20122 N N . LEU A 1 85 ? 11.465 0.619 8.621 1.00 0.00 103 LEU A N 11
ATOM 20123 C CA . LEU A 1 85 ? 10.047 0.804 8.420 1.00 0.00 103 LEU A CA 11
ATOM 20124 C C . LEU A 1 85 ? 9.396 1.092 9.767 1.00 0.00 103 LEU A C 11
ATOM 20125 O O . LEU A 1 85 ? 9.676 0.420 10.763 1.00 0.00 103 LEU A O 11
ATOM 20141 N N . LYS A 1 86 ? 8.468 2.045 9.772 1.00 0.00 104 LYS A N 11
ATOM 20142 C CA . LYS A 1 86 ? 7.470 2.223 10.818 1.00 0.00 104 LYS A CA 11
ATOM 20143 C C . LYS A 1 86 ? 6.600 0.971 10.924 1.00 0.00 104 LYS A C 11
ATOM 20144 O O . LYS A 1 86 ? 6.627 0.122 10.033 1.00 0.00 104 LYS A O 11
ATOM 20163 N N . ALA A 1 87 ? 5.786 0.877 11.970 1.00 0.00 105 ALA A N 11
ATOM 20164 C CA . ALA A 1 87 ? 4.891 -0.243 12.228 1.00 0.00 105 ALA A CA 11
ATOM 20165 C C . ALA A 1 87 ? 3.467 0.270 12.447 1.00 0.00 105 ALA A C 11
ATOM 20166 O O . ALA A 1 87 ? 3.055 0.549 13.578 1.00 0.00 105 ALA A O 11
ATOM 20173 N N . LYS A 1 88 ? 2.695 0.359 11.361 1.00 0.00 106 LYS A N 11
ATOM 20174 C CA . LYS A 1 88 ? 1.264 0.652 11.381 1.00 0.00 106 LYS A CA 11
ATOM 20175 C C . LYS A 1 88 ? 0.567 -0.664 11.052 1.00 0.00 106 LYS A C 11
ATOM 20176 O O . LYS A 1 88 ? 0.280 -0.928 9.887 1.00 0.00 106 LYS A O 11
ATOM 20195 N N . ALA A 1 89 ? 0.358 -1.528 12.047 1.00 0.00 107 ALA A N 11
ATOM 20196 C CA . ALA A 1 89 ? -0.523 -2.673 11.855 1.00 0.00 107 ALA A CA 11
ATOM 20197 C C . ALA A 1 89 ? -1.956 -2.143 11.813 1.00 0.00 107 ALA A C 11
ATOM 20198 O O . ALA A 1 89 ? -2.261 -1.273 12.634 1.00 0.00 107 ALA A O 11
ATOM 20205 N N . LEU A 1 90 ? -2.838 -2.626 10.928 1.00 0.00 108 LEU A N 11
ATOM 20206 C CA . LEU A 1 90 ? -4.251 -2.258 11.009 1.00 0.00 108 LEU A CA 11
ATOM 20207 C C . LEU A 1 90 ? -5.048 -3.541 10.855 1.00 0.00 108 LEU A C 11
ATOM 20208 O O . LEU A 1 90 ? -4.455 -4.609 10.718 1.00 0.00 108 LEU A O 11
ATOM 20224 N N . THR A 1 91 ? -6.370 -3.470 10.842 1.00 0.00 109 THR A N 11
ATOM 20225 C CA . THR A 1 91 ? -7.186 -4.625 10.541 1.00 0.00 109 THR A CA 11
ATOM 20226 C C . THR A 1 91 ? -7.682 -4.566 9.104 1.00 0.00 109 THR A C 11
ATOM 20227 O O . THR A 1 91 ? -7.887 -3.493 8.534 1.00 0.00 109 THR A O 11
ATOM 20238 N N . LEU A 1 92 ? -7.999 -5.730 8.538 1.00 0.00 110 LEU A N 11
ATOM 20239 C CA . LEU A 1 92 ? -8.756 -5.817 7.293 1.00 0.00 110 LEU A CA 11
ATOM 20240 C C . LEU A 1 92 ? -10.139 -5.165 7.408 1.00 0.00 110 LEU A C 11
ATOM 20241 O O . LEU A 1 92 ? -10.792 -4.912 6.388 1.00 0.00 110 LEU A O 11
ATOM 20257 N N . SER A 1 93 ? -10.614 -4.927 8.632 1.00 0.00 111 SER A N 11
ATOM 20258 C CA . SER A 1 93 ? -11.821 -4.171 8.875 1.00 0.00 111 SER A CA 11
ATOM 20259 C C . SER A 1 93 ? -11.520 -2.678 8.757 1.00 0.00 111 SER A C 11
ATOM 20260 O O . SER A 1 93 ? -12.217 -2.015 7.987 1.00 0.00 111 SER A O 11
ATOM 20268 N N . GLN A 1 94 ? -10.479 -2.175 9.452 1.00 0.00 112 GLN A N 11
ATOM 20269 C CA . GLN A 1 94 ? -10.035 -0.785 9.383 1.00 0.00 112 GLN A CA 11
ATOM 20270 C C . GLN A 1 94 ? -9.995 -0.337 7.934 1.00 0.00 112 GLN A C 11
ATOM 20271 O O . GLN A 1 94 ? -10.714 0.580 7.585 1.00 0.00 112 GLN A O 11
ATOM 20285 N N . LEU A 1 95 ? -9.184 -0.964 7.081 1.00 0.00 113 LEU A N 11
ATOM 20286 C CA . LEU A 1 95 ? -8.910 -0.420 5.751 1.00 0.00 113 LEU A CA 11
ATOM 20287 C C . LEU A 1 95 ? -10.191 -0.241 4.927 1.00 0.00 113 LEU A C 11
ATOM 20288 O O . LEU A 1 95 ? -10.335 0.754 4.219 1.00 0.00 113 LEU A O 11
ATOM 20304 N N . LYS A 1 96 ? -11.157 -1.156 5.051 1.00 0.00 114 LYS A N 11
ATOM 20305 C CA . LYS A 1 96 ? -12.465 -1.015 4.416 1.00 0.00 114 LYS A CA 11
ATOM 20306 C C . LYS A 1 96 ? -13.220 0.180 5.007 1.00 0.00 114 LYS A C 11
ATOM 20307 O O . LYS A 1 96 ? -13.830 0.948 4.266 1.00 0.00 114 LYS A O 11
ATOM 20326 N N . LYS A 1 97 ? -13.208 0.309 6.334 1.00 0.00 115 LYS A N 11
ATOM 20327 C CA . LYS A 1 97 ? -13.814 1.383 7.115 1.00 0.00 115 LYS A CA 11
ATOM 20328 C C . LYS A 1 97 ? -13.022 2.705 7.061 1.00 0.00 115 LYS A C 11
ATOM 20329 O O . LYS A 1 97 ? -13.438 3.685 7.684 1.00 0.00 115 LYS A O 11
ATOM 20348 N N . GLU A 1 98 ? -11.883 2.738 6.372 1.00 0.00 116 GLU A N 11
ATOM 20349 C CA . GLU A 1 98 ? -11.021 3.893 6.201 1.00 0.00 116 GLU A CA 11
ATOM 20350 C C . GLU A 1 98 ? -11.167 4.437 4.787 1.00 0.00 116 GLU A C 11
ATOM 20351 O O . GLU A 1 98 ? -11.321 5.651 4.628 1.00 0.00 116 GLU A O 11
ATOM 20363 N N . PHE A 1 99 ? -11.131 3.558 3.776 1.00 0.00 117 PHE A N 11
ATOM 20364 C CA . PHE A 1 99 ? -10.975 3.923 2.373 1.00 0.00 117 PHE A CA 11
ATOM 20365 C C . PHE A 1 99 ? -11.868 3.107 1.433 1.00 0.00 117 PHE A C 11
ATOM 20366 O O . PHE A 1 99 ? -11.619 3.077 0.228 1.00 0.00 117 PHE A O 11
ATOM 20383 N N . TYR A 1 100 ? -12.909 2.427 1.938 1.00 0.00 118 TYR A N 11
ATOM 20384 C CA . TYR A 1 100 ? -13.831 1.703 1.058 1.00 0.00 118 TYR A CA 11
ATOM 20385 C C . TYR A 1 100 ? -15.300 1.831 1.480 1.00 0.00 118 TYR A C 11
ATOM 20386 O O . TYR A 1 100 ? -16.151 1.080 0.999 1.00 0.00 118 TYR A O 11
ATOM 20404 N N . GLN A 1 101 ? -15.627 2.782 2.360 1.00 0.00 119 GLN A N 11
ATOM 20405 C CA . GLN A 1 101 ? -16.991 3.055 2.799 1.00 0.00 119 GLN A CA 11
ATOM 20406 C C . GLN A 1 101 ? -17.959 3.411 1.663 1.00 0.00 119 GLN A C 11
ATOM 20407 O O . GLN A 1 101 ? -18.953 2.706 1.473 1.00 0.00 119 GLN A O 11
ATOM 20421 N N . THR A 1 102 ? -17.748 4.527 0.961 1.00 0.00 120 THR A N 11
ATOM 20422 C CA . THR A 1 102 ? -18.771 5.033 0.050 1.00 0.00 120 THR A CA 11
ATOM 20423 C C . THR A 1 102 ? -18.866 4.167 -1.221 1.00 0.00 120 THR A C 11
ATOM 20424 O O . THR A 1 102 ? -18.127 3.191 -1.378 1.00 0.00 120 THR A O 11
ATOM 20435 N N . ARG A 1 103 ? -19.773 4.512 -2.143 1.00 0.00 121 ARG A N 11
ATOM 20436 C CA . ARG A 1 103 ? -19.836 3.912 -3.474 1.00 0.00 121 ARG A CA 11
ATOM 20437 C C . ARG A 1 103 ? -18.839 4.539 -4.414 1.00 0.00 121 ARG A C 11
ATOM 20438 O O . ARG A 1 103 ? -18.072 3.823 -5.056 1.00 0.00 121 ARG A O 11
ATOM 20459 N N . SER A 1 104 ? -18.894 5.854 -4.579 1.00 0.00 122 SER A N 11
ATOM 20460 C CA . SER A 1 104 ? -18.134 6.481 -5.642 1.00 0.00 122 SER A CA 11
ATOM 20461 C C . SER A 1 104 ? -16.632 6.334 -5.376 1.00 0.00 122 SER A C 11
ATOM 20462 O O . SER A 1 104 ? -15.874 6.196 -6.334 1.00 0.00 122 SER A O 11
ATOM 20470 N N . GLN A 1 105 ? -16.217 6.213 -4.105 1.00 0.00 123 GLN A N 11
ATOM 20471 C CA . GLN A 1 105 ? -14.829 5.929 -3.740 1.00 0.00 123 GLN A CA 11
ATOM 20472 C C . GLN A 1 105 ? -14.336 4.657 -4.416 1.00 0.00 123 GLN A C 11
ATOM 20473 O O . GLN A 1 105 ? -13.192 4.591 -4.844 1.00 0.00 123 GLN A O 11
ATOM 20487 N N . LYS A 1 106 ? -15.199 3.646 -4.533 1.00 0.00 124 LYS A N 11
ATOM 20488 C CA . LYS A 1 106 ? -14.838 2.371 -5.128 1.00 0.00 124 LYS A CA 11
ATOM 20489 C C . LYS A 1 106 ? -14.438 2.551 -6.583 1.00 0.00 124 LYS A C 11
ATOM 20490 O O . LYS A 1 106 ? -13.657 1.749 -7.069 1.00 0.00 124 LYS A O 11
ATOM 20509 N N . ARG A 1 107 ? -14.974 3.566 -7.272 1.00 0.00 125 ARG A N 11
ATOM 20510 C CA . ARG A 1 107 ? -14.647 3.803 -8.668 1.00 0.00 125 ARG A CA 11
ATOM 20511 C C . ARG A 1 107 ? -13.165 4.141 -8.755 1.00 0.00 125 ARG A C 11
ATOM 20512 O O . ARG A 1 107 ? -12.448 3.527 -9.541 1.00 0.00 125 ARG A O 11
ATOM 20533 N N . GLU A 1 108 ? -12.724 5.108 -7.951 1.00 0.00 126 GLU A N 11
ATOM 20534 C CA . GLU A 1 108 ? -11.336 5.527 -7.885 1.00 0.00 126 GLU A CA 11
ATOM 20535 C C . GLU A 1 108 ? -10.456 4.410 -7.356 1.00 0.00 126 GLU A C 11
ATOM 20536 O O . GLU A 1 108 ? -9.528 4.007 -8.034 1.00 0.00 126 GLU A O 11
ATOM 20548 N N . VAL A 1 109 ? -10.745 3.902 -6.164 1.00 0.00 127 VAL A N 11
ATOM 20549 C CA . VAL A 1 109 ? -9.933 2.869 -5.533 1.00 0.00 127 VAL A CA 11
ATOM 20550 C C . VAL A 1 109 ? -9.718 1.710 -6.512 1.00 0.00 127 VAL A C 11
ATOM 20551 O O . VAL A 1 109 ? -8.585 1.298 -6.722 1.00 0.00 127 VAL A O 11
ATOM 20564 N N . ASP A 1 110 ? -10.780 1.174 -7.117 1.00 0.00 128 ASP A N 11
ATOM 20565 C CA . ASP A 1 110 ? -10.660 0.020 -8.004 1.00 0.00 128 ASP A CA 11
ATOM 20566 C C . ASP A 1 110 ? -10.037 0.382 -9.361 1.00 0.00 128 ASP A C 11
ATOM 20567 O O . ASP A 1 110 ? -9.418 -0.465 -10.000 1.00 0.00 128 ASP A O 11
ATOM 20576 N N . ASP A 1 111 ? -10.149 1.647 -9.787 1.00 0.00 129 ASP A N 11
ATOM 20577 C CA . ASP A 1 111 ? -9.387 2.202 -10.903 1.00 0.00 129 ASP A CA 11
ATOM 20578 C C . ASP A 1 111 ? -7.900 2.127 -10.583 1.00 0.00 129 ASP A C 11
ATOM 20579 O O . ASP A 1 111 ? -7.133 1.619 -11.398 1.00 0.00 129 ASP A O 11
ATOM 20588 N N . TYR A 1 112 ? -7.497 2.560 -9.387 1.00 0.00 130 TYR A N 11
ATOM 20589 C CA . TYR A 1 112 ? -6.117 2.535 -8.941 1.00 0.00 130 TYR A CA 11
ATOM 20590 C C . TYR A 1 112 ? -5.610 1.089 -8.909 1.00 0.00 130 TYR A C 11
ATOM 20591 O O . TYR A 1 112 ? -4.486 0.812 -9.328 1.00 0.00 130 TYR A O 11
ATOM 20609 N N . VAL A 1 113 ? -6.430 0.138 -8.447 1.00 0.00 131 VAL A N 11
ATOM 20610 C CA . VAL A 1 113 ? -6.026 -1.264 -8.356 1.00 0.00 131 VAL A CA 11
ATOM 20611 C C . VAL A 1 113 ? -5.751 -1.845 -9.751 1.00 0.00 131 VAL A C 11
ATOM 20612 O O . VAL A 1 113 ? -5.005 -2.816 -9.859 1.00 0.00 131 VAL A O 11
ATOM 20625 N N . ALA A 1 114 ? -6.301 -1.277 -10.828 1.00 0.00 132 ALA A N 11
ATOM 20626 C CA . ALA A 1 114 ? -5.995 -1.724 -12.186 1.00 0.00 132 ALA A CA 11
ATOM 20627 C C . ALA A 1 114 ? -5.042 -0.776 -12.932 1.00 0.00 132 ALA A C 11
ATOM 20628 O O . ALA A 1 114 ? -4.482 -1.154 -13.963 1.00 0.00 132 ALA A O 11
ATOM 20635 N N . GLY A 1 115 ? -4.830 0.439 -12.421 1.00 0.00 133 GLY A N 11
ATOM 20636 C CA . GLY A 1 115 ? -3.865 1.397 -12.945 1.00 0.00 133 GLY A CA 11
ATOM 20637 C C . GLY A 1 115 ? -2.452 1.032 -12.507 1.00 0.00 133 GLY A C 11
ATOM 20638 O O . GLY A 1 115 ? -1.487 1.385 -13.180 1.00 0.00 133 GLY A O 11
ATOM 20642 N N . LEU A 1 116 ? -2.298 0.351 -11.368 1.00 0.00 134 LEU A N 11
ATOM 20643 C CA . LEU A 1 116 ? -1.000 -0.129 -10.918 1.00 0.00 134 LEU A CA 11
ATOM 20644 C C . LEU A 1 116 ? -0.554 -1.319 -11.763 1.00 0.00 134 LEU A C 11
ATOM 20645 O O . LEU A 1 116 ? -1.359 -2.145 -12.203 1.00 0.00 134 LEU A O 11
ATOM 20661 N N . ARG A 1 117 ? 0.758 -1.417 -11.949 1.00 0.00 135 ARG A N 11
ATOM 20662 C CA . ARG A 1 117 ? 1.425 -2.432 -12.757 1.00 0.00 135 ARG A CA 11
ATOM 20663 C C . ARG A 1 117 ? 2.087 -3.425 -11.805 1.00 0.00 135 ARG A C 11
ATOM 20664 O O . ARG A 1 117 ? 2.202 -3.133 -10.619 1.00 0.00 135 ARG A O 11
ATOM 20685 N N . THR A 1 118 ? 2.539 -4.584 -12.279 1.00 0.00 136 THR A N 11
ATOM 20686 C CA . THR A 1 118 ? 3.265 -5.553 -11.446 1.00 0.00 136 THR A CA 11
ATOM 20687 C C . THR A 1 118 ? 4.615 -5.938 -12.078 1.00 0.00 136 THR A C 11
ATOM 20688 O O . THR A 1 118 ? 5.362 -6.758 -11.545 1.00 0.00 136 THR A O 11
ATOM 20699 N N . GLU A 1 119 ? 4.965 -5.328 -13.206 1.00 0.00 137 GLU A N 11
ATOM 20700 C CA . GLU A 1 119 ? 6.171 -5.548 -13.998 1.00 0.00 137 GLU A CA 11
ATOM 20701 C C . GLU A 1 119 ? 6.314 -4.357 -14.942 1.00 0.00 137 GLU A C 11
ATOM 20702 O O . GLU A 1 119 ? 5.516 -3.398 -14.852 1.00 0.00 137 GLU A O 11
ATOM 20714 N N . GLY A 1 1 ? -5.424 -20.639 -1.157 1.00 0.00 19 GLY A N 12
ATOM 20715 C CA . GLY A 1 1 ? -4.715 -19.446 -0.685 1.00 0.00 19 GLY A CA 12
ATOM 20716 C C . GLY A 1 1 ? -5.611 -18.220 -0.707 1.00 0.00 19 GLY A C 12
ATOM 20717 O O . GLY A 1 1 ? -6.053 -17.782 0.357 1.00 0.00 19 GLY A O 12
ATOM 20721 N N . HIS A 1 2 ? -5.834 -17.625 -1.885 1.00 0.00 20 HIS A N 12
ATOM 20722 C CA . HIS A 1 2 ? -6.490 -16.329 -2.075 1.00 0.00 20 HIS A CA 12
ATOM 20723 C C . HIS A 1 2 ? -7.952 -16.355 -1.596 1.00 0.00 20 HIS A C 12
ATOM 20724 O O . HIS A 1 2 ? -8.811 -16.832 -2.339 1.00 0.00 20 HIS A O 12
ATOM 20738 N N . MET A 1 3 ? -8.275 -15.883 -0.386 1.00 0.00 21 MET A N 12
ATOM 20739 C CA . MET A 1 3 ? -9.671 -15.792 0.052 1.00 0.00 21 MET A CA 12
ATOM 20740 C C . MET A 1 3 ? -9.824 -14.722 1.136 1.00 0.00 21 MET A C 12
ATOM 20741 O O . MET A 1 3 ? -9.005 -14.658 2.059 1.00 0.00 21 MET A O 12
ATOM 20755 N N . LYS A 1 4 ? -10.904 -13.933 1.036 1.00 0.00 22 LYS A N 12
ATOM 20756 C CA . LYS A 1 4 ? -11.212 -12.688 1.748 1.00 0.00 22 LYS A CA 12
ATOM 20757 C C . LYS A 1 4 ? -10.361 -11.568 1.169 1.00 0.00 22 LYS A C 12
ATOM 20758 O O . LYS A 1 4 ? -9.181 -11.453 1.514 1.00 0.00 22 LYS A O 12
ATOM 20777 N N . PHE A 1 5 ? -10.969 -10.732 0.323 1.00 0.00 23 PHE A N 12
ATOM 20778 C CA . PHE A 1 5 ? -10.314 -9.618 -0.365 1.00 0.00 23 PHE A CA 12
ATOM 20779 C C . PHE A 1 5 ? -9.107 -10.135 -1.176 1.00 0.00 23 PHE A C 12
ATOM 20780 O O . PHE A 1 5 ? -8.923 -11.351 -1.298 1.00 0.00 23 PHE A O 12
ATOM 20797 N N . THR A 1 6 ? -8.309 -9.264 -1.798 1.00 0.00 24 THR A N 12
ATOM 20798 C CA . THR A 1 6 ? -7.177 -9.683 -2.625 1.00 0.00 24 THR A CA 12
ATOM 20799 C C . THR A 1 6 ? -5.985 -8.753 -2.441 1.00 0.00 24 THR A C 12
ATOM 20800 O O . THR A 1 6 ? -6.155 -7.589 -2.086 1.00 0.00 24 THR A O 12
ATOM 20811 N N . ASP A 1 7 ? -4.774 -9.273 -2.668 1.00 0.00 25 ASP A N 12
ATOM 20812 C CA . ASP A 1 7 ? -3.525 -8.606 -2.294 1.00 0.00 25 ASP A CA 12
ATOM 20813 C C . ASP A 1 7 ? -3.387 -7.267 -3.015 1.00 0.00 25 ASP A C 12
ATOM 20814 O O . ASP A 1 7 ? -2.941 -6.288 -2.419 1.00 0.00 25 ASP A O 12
ATOM 20823 N N . GLN A 1 8 ? -3.789 -7.199 -4.292 1.00 0.00 26 GLN A N 12
ATOM 20824 C CA . GLN A 1 8 ? -3.654 -5.978 -5.085 1.00 0.00 26 GLN A CA 12
ATOM 20825 C C . GLN A 1 8 ? -4.522 -4.879 -4.474 1.00 0.00 26 GLN A C 12
ATOM 20826 O O . GLN A 1 8 ? -4.044 -3.772 -4.232 1.00 0.00 26 GLN A O 12
ATOM 20840 N N . GLN A 1 9 ? -5.789 -5.218 -4.215 1.00 0.00 27 GLN A N 12
ATOM 20841 C CA . GLN A 1 9 ? -6.803 -4.317 -3.690 1.00 0.00 27 GLN A CA 12
ATOM 20842 C C . GLN A 1 9 ? -6.357 -3.797 -2.315 1.00 0.00 27 GLN A C 12
ATOM 20843 O O . GLN A 1 9 ? -6.374 -2.590 -2.070 1.00 0.00 27 GLN A O 12
ATOM 20857 N N . ILE A 1 10 ? -5.904 -4.695 -1.434 1.00 0.00 28 ILE A N 12
ATOM 20858 C CA . ILE A 1 10 ? -5.457 -4.347 -0.088 1.00 0.00 28 ILE A CA 12
ATOM 20859 C C . ILE A 1 10 ? -4.262 -3.390 -0.157 1.00 0.00 28 ILE A C 12
ATOM 20860 O O . ILE A 1 10 ? -4.179 -2.464 0.650 1.00 0.00 28 ILE A O 12
ATOM 20876 N N . GLY A 1 11 ? -3.343 -3.582 -1.106 1.00 0.00 29 GLY A N 12
ATOM 20877 C CA . GLY A 1 11 ? -2.163 -2.736 -1.215 1.00 0.00 29 GLY A CA 12
ATOM 20878 C C . GLY A 1 11 ? -2.473 -1.307 -1.650 1.00 0.00 29 GLY A C 12
ATOM 20879 O O . GLY A 1 11 ? -1.662 -0.413 -1.397 1.00 0.00 29 GLY A O 12
ATOM 20883 N N . VAL A 1 12 ? -3.637 -1.061 -2.258 1.00 0.00 30 VAL A N 12
ATOM 20884 C CA . VAL A 1 12 ? -4.091 0.297 -2.521 1.00 0.00 30 VAL A CA 12
ATOM 20885 C C . VAL A 1 12 ? -4.461 0.924 -1.185 1.00 0.00 30 VAL A C 12
ATOM 20886 O O . VAL A 1 12 ? -3.962 1.993 -0.841 1.00 0.00 30 VAL A O 12
ATOM 20899 N N . LEU A 1 13 ? -5.314 0.252 -0.408 1.00 0.00 31 LEU A N 12
ATOM 20900 C CA . LEU A 1 13 ? -5.795 0.807 0.848 1.00 0.00 31 LEU A CA 12
ATOM 20901 C C . LEU A 1 13 ? -4.640 0.993 1.837 1.00 0.00 31 LEU A C 12
ATOM 20902 O O . LEU A 1 13 ? -4.614 1.978 2.572 1.00 0.00 31 LEU A O 12
ATOM 20918 N N . ALA A 1 14 ? -3.663 0.081 1.844 1.00 0.00 32 ALA A N 12
ATOM 20919 C CA . ALA A 1 14 ? -2.421 0.238 2.597 1.00 0.00 32 ALA A CA 12
ATOM 20920 C C . ALA A 1 14 ? -1.711 1.548 2.247 1.00 0.00 32 ALA A C 12
ATOM 20921 O O . ALA A 1 14 ? -1.342 2.293 3.154 1.00 0.00 32 ALA A O 12
ATOM 20928 N N . GLY A 1 15 ? -1.526 1.839 0.958 1.00 0.00 33 GLY A N 12
ATOM 20929 C CA . GLY A 1 15 ? -0.914 3.088 0.540 1.00 0.00 33 GLY A CA 12
ATOM 20930 C C . GLY A 1 15 ? -1.789 4.292 0.890 1.00 0.00 33 GLY A C 12
ATOM 20931 O O . GLY A 1 15 ? -1.262 5.338 1.250 1.00 0.00 33 GLY A O 12
ATOM 20935 N N . LEU A 1 16 ? -3.120 4.172 0.844 1.00 0.00 34 LEU A N 12
ATOM 20936 C CA . LEU A 1 16 ? -3.993 5.291 1.198 1.00 0.00 34 LEU A CA 12
ATOM 20937 C C . LEU A 1 16 ? -3.865 5.675 2.676 1.00 0.00 34 LEU A C 12
ATOM 20938 O O . LEU A 1 16 ? -4.063 6.837 3.024 1.00 0.00 34 LEU A O 12
ATOM 20954 N N . ALA A 1 17 ? -3.503 4.742 3.561 1.00 0.00 35 ALA A N 12
ATOM 20955 C CA . ALA A 1 17 ? -3.209 5.081 4.949 1.00 0.00 35 ALA A CA 12
ATOM 20956 C C . ALA A 1 17 ? -1.832 5.741 5.118 1.00 0.00 35 ALA A C 12
ATOM 20957 O O . ALA A 1 17 ? -1.556 6.274 6.194 1.00 0.00 35 ALA A O 12
ATOM 20964 N N . ILE A 1 18 ? -0.941 5.683 4.125 1.00 0.00 36 ILE A N 12
ATOM 20965 C CA . ILE A 1 18 ? 0.471 6.024 4.249 1.00 0.00 36 ILE A CA 12
ATOM 20966 C C . ILE A 1 18 ? 0.856 6.859 3.020 1.00 0.00 36 ILE A C 12
ATOM 20967 O O . ILE A 1 18 ? 1.331 6.329 2.019 1.00 0.00 36 ILE A O 12
ATOM 20983 N N . SER A 1 19 ? 0.710 8.181 3.116 1.00 0.00 37 SER A N 12
ATOM 20984 C CA . SER A 1 19 ? 1.009 9.128 2.048 1.00 0.00 37 SER A CA 12
ATOM 20985 C C . SER A 1 19 ? 0.059 8.904 0.848 1.00 0.00 37 SER A C 12
ATOM 20986 O O . SER A 1 19 ? 0.528 8.678 -0.269 1.00 0.00 37 SER A O 12
ATOM 20994 N N . PRO A 1 20 ? -1.272 9.041 1.026 1.00 0.00 38 PRO A N 12
ATOM 20995 C CA . PRO A 1 20 ? -2.250 8.827 -0.039 1.00 0.00 38 PRO A CA 12
ATOM 20996 C C . PRO A 1 20 ? -2.014 9.737 -1.240 1.00 0.00 38 PRO A C 12
ATOM 20997 O O . PRO A 1 20 ? -2.271 9.328 -2.365 1.00 0.00 38 PRO A O 12
ATOM 21008 N N . GLU A 1 21 ? -1.537 10.962 -1.017 1.00 0.00 39 GLU A N 12
ATOM 21009 C CA . GLU A 1 21 ? -1.254 11.917 -2.090 1.00 0.00 39 GLU A CA 12
ATOM 21010 C C . GLU A 1 21 ? -0.130 11.427 -3.003 1.00 0.00 39 GLU A C 12
ATOM 21011 O O . GLU A 1 21 ? -0.193 11.666 -4.208 1.00 0.00 39 GLU A O 12
ATOM 21023 N N . TRP A 1 22 ? 0.869 10.725 -2.452 1.00 0.00 40 TRP A N 12
ATOM 21024 C CA . TRP A 1 22 ? 1.930 10.125 -3.251 1.00 0.00 40 TRP A CA 12
ATOM 21025 C C . TRP A 1 22 ? 1.289 9.056 -4.129 1.00 0.00 40 TRP A C 12
ATOM 21026 O O . TRP A 1 22 ? 1.345 9.157 -5.350 1.00 0.00 40 TRP A O 12
ATOM 21047 N N . LEU A 1 23 ? 0.587 8.095 -3.523 1.00 0.00 41 LEU A N 12
ATOM 21048 C CA . LEU A 1 23 ? -0.105 7.035 -4.255 1.00 0.00 41 LEU A CA 12
ATOM 21049 C C . LEU A 1 23 ? -0.946 7.639 -5.384 1.00 0.00 41 LEU A C 12
ATOM 21050 O O . LEU A 1 23 ? -0.804 7.250 -6.543 1.00 0.00 41 LEU A O 12
ATOM 21066 N N . LYS A 1 24 ? -1.764 8.646 -5.071 1.00 0.00 42 LYS A N 12
ATOM 21067 C CA . LYS A 1 24 ? -2.591 9.363 -6.030 1.00 0.00 42 LYS A CA 12
ATOM 21068 C C . LYS A 1 24 ? -1.766 9.944 -7.177 1.00 0.00 42 LYS A C 12
ATOM 21069 O O . LYS A 1 24 ? -2.072 9.649 -8.340 1.00 0.00 42 LYS A O 12
ATOM 21088 N N . GLN A 1 25 ? -0.725 10.734 -6.884 1.00 0.00 43 GLN A N 12
ATOM 21089 C CA . GLN A 1 25 ? 0.124 11.334 -7.911 1.00 0.00 43 GLN A CA 12
ATOM 21090 C C . GLN A 1 25 ? 0.737 10.274 -8.828 1.00 0.00 43 GLN A C 12
ATOM 21091 O O . GLN A 1 25 ? 0.799 10.452 -10.043 1.00 0.00 43 GLN A O 12
ATOM 21105 N N . ASN A 1 26 ? 1.191 9.178 -8.232 1.00 0.00 44 ASN A N 12
ATOM 21106 C CA . ASN A 1 26 ? 1.839 8.078 -8.924 1.00 0.00 44 ASN A CA 12
ATOM 21107 C C . ASN A 1 26 ? 0.848 7.401 -9.874 1.00 0.00 44 ASN A C 12
ATOM 21108 O O . ASN A 1 26 ? 1.156 7.227 -11.053 1.00 0.00 44 ASN A O 12
ATOM 21119 N N . ILE A 1 27 ? -0.327 6.992 -9.373 1.00 0.00 45 ILE A N 12
ATOM 21120 C CA . ILE A 1 27 ? -1.366 6.309 -10.145 1.00 0.00 45 ILE A CA 12
ATOM 21121 C C . ILE A 1 27 ? -1.802 7.188 -11.316 1.00 0.00 45 ILE A C 12
ATOM 21122 O O . ILE A 1 27 ? -1.984 6.680 -12.425 1.00 0.00 45 ILE A O 12
ATOM 21138 N N . ALA A 1 28 ? -1.940 8.498 -11.090 1.00 0.00 46 ALA A N 12
ATOM 21139 C CA . ALA A 1 28 ? -2.346 9.456 -12.112 1.00 0.00 46 ALA A CA 12
ATOM 21140 C C . ALA A 1 28 ? -1.318 9.591 -13.242 1.00 0.00 46 ALA A C 12
ATOM 21141 O O . ALA A 1 28 ? -1.592 10.239 -14.249 1.00 0.00 46 ALA A O 12
ATOM 21148 N N . ALA A 1 29 ? -0.138 8.987 -13.095 1.00 0.00 47 ALA A N 12
ATOM 21149 C CA . ALA A 1 29 ? 0.915 8.919 -14.090 1.00 0.00 47 ALA A CA 12
ATOM 21150 C C . ALA A 1 29 ? 1.276 7.464 -14.445 1.00 0.00 47 ALA A C 12
ATOM 21151 O O . ALA A 1 29 ? 2.245 7.229 -15.169 1.00 0.00 47 ALA A O 12
ATOM 21158 N N . ASN A 1 30 ? 0.532 6.481 -13.918 1.00 0.00 48 ASN A N 12
ATOM 21159 C CA . ASN A 1 30 ? 0.842 5.047 -13.934 1.00 0.00 48 ASN A CA 12
ATOM 21160 C C . ASN A 1 30 ? 2.313 4.775 -13.567 1.00 0.00 48 ASN A C 12
ATOM 21161 O O . ASN A 1 30 ? 2.958 3.853 -14.081 1.00 0.00 48 ASN A O 12
ATOM 21172 N N . GLN A 1 31 ? 2.864 5.612 -12.688 1.00 0.00 49 GLN A N 12
ATOM 21173 C CA . GLN A 1 31 ? 4.209 5.487 -12.157 1.00 0.00 49 GLN A CA 12
ATOM 21174 C C . GLN A 1 31 ? 4.065 4.829 -10.790 1.00 0.00 49 GLN A C 12
ATOM 21175 O O . GLN A 1 31 ? 4.641 5.321 -9.831 1.00 0.00 49 GLN A O 12
ATOM 21189 N N . LEU A 1 32 ? 3.235 3.796 -10.641 1.00 0.00 50 LEU A N 12
ATOM 21190 C CA . LEU A 1 32 ? 3.183 3.044 -9.397 1.00 0.00 50 LEU A CA 12
ATOM 21191 C C . LEU A 1 32 ? 3.179 1.555 -9.737 1.00 0.00 50 LEU A C 12
ATOM 21192 O O . LEU A 1 32 ? 2.536 1.154 -10.708 1.00 0.00 50 LEU A O 12
ATOM 21208 N N . VAL A 1 33 ? 3.865 0.744 -8.931 1.00 0.00 51 VAL A N 12
ATOM 21209 C CA . VAL A 1 33 ? 3.934 -0.711 -9.013 1.00 0.00 51 VAL A CA 12
ATOM 21210 C C . VAL A 1 33 ? 3.565 -1.339 -7.680 1.00 0.00 51 VAL A C 12
ATOM 21211 O O . VAL A 1 33 ? 3.473 -0.665 -6.653 1.00 0.00 51 VAL A O 12
ATOM 21224 N N . TYR A 1 34 ? 3.312 -2.637 -7.722 1.00 0.00 52 TYR A N 12
ATOM 21225 C CA . TYR A 1 34 ? 3.016 -3.529 -6.634 1.00 0.00 52 TYR A CA 12
ATOM 21226 C C . TYR A 1 34 ? 3.946 -4.708 -6.887 1.00 0.00 52 TYR A C 12
ATOM 21227 O O . TYR A 1 34 ? 3.886 -5.308 -7.960 1.00 0.00 52 TYR A O 12
ATOM 21245 N N . GLY A 1 35 ? 4.834 -5.011 -5.946 1.00 0.00 53 GLY A N 12
ATOM 21246 C CA . GLY A 1 35 ? 5.759 -6.128 -6.031 1.00 0.00 53 GLY A CA 12
ATOM 21247 C C . GLY A 1 35 ? 5.804 -6.878 -4.706 1.00 0.00 53 GLY A C 12
ATOM 21248 O O . GLY A 1 35 ? 5.072 -6.529 -3.781 1.00 0.00 53 GLY A O 12
ATOM 21252 N N . ILE A 1 36 ? 6.629 -7.924 -4.619 1.00 0.00 54 ILE A N 12
ATOM 21253 C CA . ILE A 1 36 ? 6.925 -8.677 -3.400 1.00 0.00 54 ILE A CA 12
ATOM 21254 C C . ILE A 1 36 ? 8.437 -8.619 -3.178 1.00 0.00 54 ILE A C 12
ATOM 21255 O O . ILE A 1 36 ? 9.197 -8.679 -4.147 1.00 0.00 54 ILE A O 12
ATOM 21271 N N . VAL A 1 37 ? 8.850 -8.556 -1.912 1.00 0.00 55 VAL A N 12
ATOM 21272 C CA . VAL A 1 37 ? 10.207 -8.602 -1.402 1.00 0.00 55 VAL A CA 12
ATOM 21273 C C . VAL A 1 37 ? 11.025 -9.718 -2.053 1.00 0.00 55 VAL A C 12
ATOM 21274 O O . VAL A 1 37 ? 11.864 -9.392 -2.895 1.00 0.00 55 VAL A O 12
ATOM 21287 N N . LYS A 1 38 ? 10.813 -10.995 -1.688 1.00 0.00 56 LYS A N 12
ATOM 21288 C CA . LYS A 1 38 ? 11.709 -12.109 -2.030 1.00 0.00 56 LYS A CA 12
ATOM 21289 C C . LYS A 1 38 ? 13.149 -11.853 -1.515 1.00 0.00 56 LYS A C 12
ATOM 21290 O O . LYS A 1 38 ? 13.446 -10.782 -0.978 1.00 0.00 56 LYS A O 12
ATOM 21309 N N . PRO A 1 39 ? 14.045 -12.859 -1.488 1.00 0.00 57 PRO A N 12
ATOM 21310 C CA . PRO A 1 39 ? 15.411 -12.678 -0.987 1.00 0.00 57 PRO A CA 12
ATOM 21311 C C . PRO A 1 39 ? 16.327 -12.002 -2.021 1.00 0.00 57 PRO A C 12
ATOM 21312 O O . PRO A 1 39 ? 17.512 -11.795 -1.765 1.00 0.00 57 PRO A O 12
ATOM 21323 N N . SER A 1 40 ? 15.797 -11.760 -3.219 1.00 0.00 58 SER A N 12
ATOM 21324 C CA . SER A 1 40 ? 16.455 -11.308 -4.422 1.00 0.00 58 SER A CA 12
ATOM 21325 C C . SER A 1 40 ? 17.164 -9.971 -4.213 1.00 0.00 58 SER A C 12
ATOM 21326 O O . SER A 1 40 ? 18.391 -9.912 -4.068 1.00 0.00 58 SER A O 12
ATOM 21334 N N . ASP A 1 41 ? 16.387 -8.891 -4.234 1.00 0.00 59 ASP A N 12
ATOM 21335 C CA . ASP A 1 41 ? 16.893 -7.544 -4.055 1.00 0.00 59 ASP A CA 12
ATOM 21336 C C . ASP A 1 41 ? 17.091 -7.286 -2.563 1.00 0.00 59 ASP A C 12
ATOM 21337 O O . ASP A 1 41 ? 16.446 -7.907 -1.718 1.00 0.00 59 ASP A O 12
ATOM 21346 N N . THR A 1 42 ? 18.014 -6.385 -2.241 1.00 0.00 60 THR A N 12
ATOM 21347 C CA . THR A 1 42 ? 18.511 -6.142 -0.895 1.00 0.00 60 THR A CA 12
ATOM 21348 C C . THR A 1 42 ? 17.403 -5.498 -0.063 1.00 0.00 60 THR A C 12
ATOM 21349 O O . THR A 1 42 ? 16.911 -4.419 -0.408 1.00 0.00 60 THR A O 12
ATOM 21360 N N . VAL A 1 43 ? 17.017 -6.142 1.034 1.00 0.00 61 VAL A N 12
ATOM 21361 C CA . VAL A 1 43 ? 15.905 -5.722 1.875 1.00 0.00 61 VAL A CA 12
ATOM 21362 C C . VAL A 1 43 ? 16.299 -5.802 3.354 1.00 0.00 61 VAL A C 12
ATOM 21363 O O . VAL A 1 43 ? 17.261 -6.504 3.701 1.00 0.00 61 VAL A O 12
ATOM 21376 N N . PRO A 1 44 ? 15.574 -5.105 4.246 1.00 0.00 62 PRO A N 12
ATOM 21377 C CA . PRO A 1 44 ? 15.741 -5.268 5.681 1.00 0.00 62 PRO A CA 12
ATOM 21378 C C . PRO A 1 44 ? 15.252 -6.649 6.127 1.00 0.00 62 PRO A C 12
ATOM 21379 O O . PRO A 1 44 ? 14.638 -7.397 5.358 1.00 0.00 62 PRO A O 12
ATOM 21390 N N . ALA A 1 45 ? 15.515 -6.987 7.387 1.00 0.00 63 ALA A N 12
ATOM 21391 C CA . ALA A 1 45 ? 14.960 -8.173 8.016 1.00 0.00 63 ALA A CA 12
ATOM 21392 C C . ALA A 1 45 ? 13.504 -7.935 8.411 1.00 0.00 63 ALA A C 12
ATOM 21393 O O . ALA A 1 45 ? 13.135 -6.822 8.796 1.00 0.00 63 ALA A O 12
ATOM 21400 N N . GLY A 1 46 ? 12.701 -8.995 8.442 1.00 0.00 64 GLY A N 12
ATOM 21401 C CA . GLY A 1 46 ? 11.324 -8.976 8.910 1.00 0.00 64 GLY A CA 12
ATOM 21402 C C . GLY A 1 46 ? 10.402 -8.342 7.877 1.00 0.00 64 GLY A C 12
ATOM 21403 O O . GLY A 1 46 ? 9.654 -7.426 8.226 1.00 0.00 64 GLY A O 12
ATOM 21407 N N . VAL A 1 47 ? 10.520 -8.760 6.614 1.00 0.00 65 VAL A N 12
ATOM 21408 C CA . VAL A 1 47 ? 9.610 -8.430 5.513 1.00 0.00 65 VAL A CA 12
ATOM 21409 C C . VAL A 1 47 ? 9.605 -9.567 4.468 1.00 0.00 65 VAL A C 12
ATOM 21410 O O . VAL A 1 47 ? 9.388 -9.306 3.294 1.00 0.00 65 VAL A O 12
ATOM 21423 N N . ASP A 1 48 ? 9.904 -10.820 4.841 1.00 0.00 66 ASP A N 12
ATOM 21424 C CA . ASP A 1 48 ? 10.505 -11.816 3.930 1.00 0.00 66 ASP A CA 12
ATOM 21425 C C . ASP A 1 48 ? 9.684 -12.201 2.701 1.00 0.00 66 ASP A C 12
ATOM 21426 O O . ASP A 1 48 ? 10.199 -12.621 1.668 1.00 0.00 66 ASP A O 12
ATOM 21435 N N . ASP A 1 49 ? 8.412 -11.875 2.774 1.00 0.00 67 ASP A N 12
ATOM 21436 C CA . ASP A 1 49 ? 7.345 -12.232 1.863 1.00 0.00 67 ASP A CA 12
ATOM 21437 C C . ASP A 1 49 ? 6.325 -11.101 1.726 1.00 0.00 67 ASP A C 12
ATOM 21438 O O . ASP A 1 49 ? 5.229 -11.316 1.198 1.00 0.00 67 ASP A O 12
ATOM 21447 N N . TYR A 1 50 ? 6.694 -9.901 2.189 1.00 0.00 68 TYR A N 12
ATOM 21448 C CA . TYR A 1 50 ? 5.870 -8.705 2.165 1.00 0.00 68 TYR A CA 12
ATOM 21449 C C . TYR A 1 50 ? 5.726 -8.211 0.733 1.00 0.00 68 TYR A C 12
ATOM 21450 O O . TYR A 1 50 ? 6.642 -8.334 -0.086 1.00 0.00 68 TYR A O 12
ATOM 21468 N N . SER A 1 51 ? 4.592 -7.587 0.449 1.00 0.00 69 SER A N 12
ATOM 21469 C CA . SER A 1 51 ? 4.420 -6.763 -0.725 1.00 0.00 69 SER A CA 12
ATOM 21470 C C . SER A 1 51 ? 5.178 -5.443 -0.551 1.00 0.00 69 SER A C 12
ATOM 21471 O O . SER A 1 51 ? 5.524 -5.051 0.568 1.00 0.00 69 SER A O 12
ATOM 21479 N N . TYR A 1 52 ? 5.389 -4.719 -1.648 1.00 0.00 70 TYR A N 12
ATOM 21480 C CA . TYR A 1 52 ? 5.832 -3.332 -1.641 1.00 0.00 70 TYR A CA 12
ATOM 21481 C C . TYR A 1 52 ? 5.137 -2.559 -2.754 1.00 0.00 70 TYR A C 12
ATOM 21482 O O . TYR A 1 52 ? 4.712 -3.162 -3.741 1.00 0.00 70 TYR A O 12
ATOM 21500 N N . LEU A 1 53 ? 5.076 -1.233 -2.622 1.00 0.00 71 LEU A N 12
ATOM 21501 C CA . LEU A 1 53 ? 4.638 -0.303 -3.644 1.00 0.00 71 LEU A CA 12
ATOM 21502 C C . LEU A 1 53 ? 5.794 0.643 -3.945 1.00 0.00 71 LEU A C 12
ATOM 21503 O O . LEU A 1 53 ? 6.423 1.113 -2.991 1.00 0.00 71 LEU A O 12
ATOM 21519 N N . VAL A 1 54 ? 6.082 0.947 -5.217 1.00 0.00 72 VAL A N 12
ATOM 21520 C CA . VAL A 1 54 ? 7.162 1.888 -5.564 1.00 0.00 72 VAL A CA 12
ATOM 21521 C C . VAL A 1 54 ? 6.845 2.560 -6.907 1.00 0.00 72 VAL A C 12
ATOM 21522 O O . VAL A 1 54 ? 6.103 1.973 -7.696 1.00 0.00 72 VAL A O 12
ATOM 21535 N N . ALA A 1 55 ? 7.372 3.760 -7.201 1.00 0.00 73 ALA A N 12
ATOM 21536 C CA . ALA A 1 55 ? 7.161 4.384 -8.494 1.00 0.00 73 ALA A CA 12
ATOM 21537 C C . ALA A 1 55 ? 8.276 3.957 -9.445 1.00 0.00 73 ALA A C 12
ATOM 21538 O O . ALA A 1 55 ? 9.451 4.152 -9.146 1.00 0.00 73 ALA A O 12
ATOM 21545 N N . ALA A 1 56 ? 7.922 3.337 -10.577 1.00 0.00 74 ALA A N 12
ATOM 21546 C CA . ALA A 1 56 ? 8.878 2.616 -11.435 1.00 0.00 74 ALA A CA 12
ATOM 21547 C C . ALA A 1 56 ? 9.934 3.489 -12.122 1.00 0.00 74 ALA A C 12
ATOM 21548 O O . ALA A 1 56 ? 10.862 2.957 -12.731 1.00 0.00 74 ALA A O 12
ATOM 21555 N N . ASP A 1 57 ? 9.778 4.807 -12.060 1.00 0.00 75 ASP A N 12
ATOM 21556 C CA . ASP A 1 57 ? 10.665 5.784 -12.691 1.00 0.00 75 ASP A CA 12
ATOM 21557 C C . ASP A 1 57 ? 11.332 6.669 -11.644 1.00 0.00 75 ASP A C 12
ATOM 21558 O O . ASP A 1 57 ? 12.131 7.549 -11.960 1.00 0.00 75 ASP A O 12
ATOM 21567 N N . ASP A 1 58 ? 11.053 6.374 -10.378 1.00 0.00 76 ASP A N 12
ATOM 21568 C CA . ASP A 1 58 ? 11.513 7.030 -9.167 1.00 0.00 76 ASP A CA 12
ATOM 21569 C C . ASP A 1 58 ? 11.916 5.924 -8.187 1.00 0.00 76 ASP A C 12
ATOM 21570 O O . ASP A 1 58 ? 11.566 5.942 -7.005 1.00 0.00 76 ASP A O 12
ATOM 21579 N N . GLN A 1 59 ? 12.534 4.852 -8.700 1.00 0.00 77 GLN A N 12
ATOM 21580 C CA . GLN A 1 59 ? 12.635 3.621 -7.916 1.00 0.00 77 GLN A CA 12
ATOM 21581 C C . GLN A 1 59 ? 13.484 3.777 -6.652 1.00 0.00 77 GLN A C 12
ATOM 21582 O O . GLN A 1 59 ? 13.452 2.869 -5.828 1.00 0.00 77 GLN A O 12
ATOM 21596 N N . ASP A 1 60 ? 14.246 4.862 -6.498 1.00 0.00 78 ASP A N 12
ATOM 21597 C CA . ASP A 1 60 ? 15.091 5.215 -5.353 1.00 0.00 78 ASP A CA 12
ATOM 21598 C C . ASP A 1 60 ? 14.505 6.375 -4.529 1.00 0.00 78 ASP A C 12
ATOM 21599 O O . ASP A 1 60 ? 15.141 6.819 -3.569 1.00 0.00 78 ASP A O 12
ATOM 21608 N N . GLY A 1 61 ? 13.311 6.869 -4.867 1.00 0.00 79 GLY A N 12
ATOM 21609 C CA . GLY A 1 61 ? 12.634 7.938 -4.148 1.00 0.00 79 GLY A CA 12
ATOM 21610 C C . GLY A 1 61 ? 11.924 7.381 -2.923 1.00 0.00 79 GLY A C 12
ATOM 21611 O O . GLY A 1 61 ? 12.437 7.479 -1.807 1.00 0.00 79 GLY A O 12
ATOM 21615 N N . THR A 1 62 ? 10.763 6.760 -3.112 1.00 0.00 80 THR A N 12
ATOM 21616 C CA . THR A 1 62 ? 9.901 6.281 -2.041 1.00 0.00 80 THR A CA 12
ATOM 21617 C C . THR A 1 62 ? 9.681 4.772 -2.187 1.00 0.00 80 THR A C 12
ATOM 21618 O O . THR A 1 62 ? 9.773 4.213 -3.277 1.00 0.00 80 THR A O 12
ATOM 21629 N N . ILE A 1 63 ? 9.339 4.091 -1.093 1.00 0.00 81 ILE A N 12
ATOM 21630 C CA . ILE A 1 63 ? 8.775 2.752 -1.135 1.00 0.00 81 ILE A CA 12
ATOM 21631 C C . ILE A 1 63 ? 7.906 2.572 0.106 1.00 0.00 81 ILE A C 12
ATOM 21632 O O . ILE A 1 63 ? 8.197 3.151 1.162 1.00 0.00 81 ILE A O 12
ATOM 21648 N N . ILE A 1 64 ? 6.892 1.711 0.035 1.00 0.00 82 ILE A N 12
ATOM 21649 C CA . ILE A 1 64 ? 6.071 1.310 1.174 1.00 0.00 82 ILE A CA 12
ATOM 21650 C C . ILE A 1 64 ? 5.945 -0.209 1.116 1.00 0.00 82 ILE A C 12
ATOM 21651 O O . ILE A 1 64 ? 5.415 -0.730 0.141 1.00 0.00 82 ILE A O 12
ATOM 21667 N N . PHE A 1 65 ? 6.437 -0.931 2.124 1.00 0.00 83 PHE A N 12
ATOM 21668 C CA . PHE A 1 65 ? 6.194 -2.369 2.275 1.00 0.00 83 PHE A CA 12
ATOM 21669 C C . PHE A 1 65 ? 4.850 -2.574 2.981 1.00 0.00 83 PHE A C 12
ATOM 21670 O O . PHE A 1 65 ? 4.442 -1.730 3.785 1.00 0.00 83 PHE A O 12
ATOM 21687 N N . PHE A 1 66 ? 4.174 -3.707 2.773 1.00 0.00 84 PHE A N 12
ATOM 21688 C CA . PHE A 1 66 ? 3.056 -4.136 3.614 1.00 0.00 84 PHE A CA 12
ATOM 21689 C C . PHE A 1 66 ? 2.894 -5.651 3.545 1.00 0.00 84 PHE A C 12
ATOM 21690 O O . PHE A 1 66 ? 3.353 -6.268 2.586 1.00 0.00 84 PHE A O 12
ATOM 21707 N N . LYS A 1 67 ? 2.171 -6.247 4.495 1.00 0.00 85 LYS A N 12
ATOM 21708 C CA . LYS A 1 67 ? 1.632 -7.591 4.335 1.00 0.00 85 LYS A CA 12
ATOM 21709 C C . LYS A 1 67 ? 0.285 -7.720 5.012 1.00 0.00 85 LYS A C 12
ATOM 21710 O O . LYS A 1 67 ? 0.147 -7.355 6.180 1.00 0.00 85 LYS A O 12
ATOM 21729 N N . ALA A 1 68 ? -0.700 -8.228 4.276 1.00 0.00 86 ALA A N 12
ATOM 21730 C CA . ALA A 1 68 ? -1.941 -8.730 4.830 1.00 0.00 86 ALA A CA 12
ATOM 21731 C C . ALA A 1 68 ? -1.687 -10.041 5.566 1.00 0.00 86 ALA A C 12
ATOM 21732 O O . ALA A 1 68 ? -1.300 -11.036 4.949 1.00 0.00 86 ALA A O 12
ATOM 21739 N N . GLU A 1 69 ? -1.967 -10.039 6.864 1.00 0.00 87 GLU A N 12
ATOM 21740 C CA . GLU A 1 69 ? -1.813 -11.132 7.809 1.00 0.00 87 GLU A CA 12
ATOM 21741 C C . GLU A 1 69 ? -3.144 -11.223 8.579 1.00 0.00 87 GLU A C 12
ATOM 21742 O O . GLU A 1 69 ? -3.263 -10.767 9.722 1.00 0.00 87 GLU A O 12
ATOM 21754 N N . GLY A 1 70 ? -4.171 -11.781 7.927 1.00 0.00 88 GLY A N 12
ATOM 21755 C CA . GLY A 1 70 ? -5.476 -12.067 8.520 1.00 0.00 88 GLY A CA 12
ATOM 21756 C C . GLY A 1 70 ? -6.436 -10.891 8.390 1.00 0.00 88 GLY A C 12
ATOM 21757 O O . GLY A 1 70 ? -6.625 -10.386 7.284 1.00 0.00 88 GLY A O 12
ATOM 21761 N N . GLN A 1 71 ? -7.081 -10.457 9.474 1.00 0.00 89 GLN A N 12
ATOM 21762 C CA . GLN A 1 71 ? -7.872 -9.221 9.532 1.00 0.00 89 GLN A CA 12
ATOM 21763 C C . GLN A 1 71 ? -7.021 -8.010 9.916 1.00 0.00 89 GLN A C 12
ATOM 21764 O O . GLN A 1 71 ? -7.576 -7.009 10.359 1.00 0.00 89 GLN A O 12
ATOM 21778 N N . THR A 1 72 ? -5.707 -8.062 9.713 1.00 0.00 90 THR A N 12
ATOM 21779 C CA . THR A 1 72 ? -4.765 -6.980 9.943 1.00 0.00 90 THR A CA 12
ATOM 21780 C C . THR A 1 72 ? -3.790 -6.942 8.767 1.00 0.00 90 THR A C 12
ATOM 21781 O O . THR A 1 72 ? -3.467 -7.980 8.186 1.00 0.00 90 THR A O 12
ATOM 21792 N N . VAL A 1 73 ? -3.309 -5.747 8.431 1.00 0.00 91 VAL A N 12
ATOM 21793 C CA . VAL A 1 73 ? -2.195 -5.530 7.522 1.00 0.00 91 VAL A CA 12
ATOM 21794 C C . VAL A 1 73 ? -1.135 -4.824 8.352 1.00 0.00 91 VAL A C 12
ATOM 21795 O O . VAL A 1 73 ? -1.435 -3.823 9.012 1.00 0.00 91 VAL A O 12
ATOM 21808 N N . ILE A 1 74 ? 0.088 -5.342 8.323 1.00 0.00 92 ILE A N 12
ATOM 21809 C CA . ILE A 1 74 ? 1.253 -4.678 8.876 1.00 0.00 92 ILE A CA 12
ATOM 21810 C C . ILE A 1 74 ? 1.834 -3.876 7.722 1.00 0.00 92 ILE A C 12
ATOM 21811 O O . ILE A 1 74 ? 2.338 -4.448 6.756 1.00 0.00 92 ILE A O 12
ATOM 21827 N N . ILE A 1 75 ? 1.702 -2.553 7.768 1.00 0.00 93 ILE A N 12
ATOM 21828 C CA . ILE A 1 75 ? 2.343 -1.678 6.798 1.00 0.00 93 ILE A CA 12
ATOM 21829 C C . ILE A 1 75 ? 3.716 -1.343 7.385 1.00 0.00 93 ILE A C 12
ATOM 21830 O O . ILE A 1 75 ? 3.851 -1.141 8.595 1.00 0.00 93 ILE A O 12
ATOM 21846 N N . LYS A 1 76 ? 4.750 -1.262 6.551 1.00 0.00 94 LYS A N 12
ATOM 21847 C CA . LYS A 1 76 ? 6.124 -0.964 6.934 1.00 0.00 94 LYS A CA 12
ATOM 21848 C C . LYS A 1 76 ? 6.689 0.032 5.935 1.00 0.00 94 LYS A C 12
ATOM 21849 O O . LYS A 1 76 ? 7.053 -0.346 4.831 1.00 0.00 94 LYS A O 12
ATOM 21868 N N . TYR A 1 77 ? 6.731 1.312 6.293 1.00 0.00 95 TYR A N 12
ATOM 21869 C CA . TYR A 1 77 ? 7.140 2.376 5.378 1.00 0.00 95 TYR A CA 12
ATOM 21870 C C . TYR A 1 77 ? 8.422 3.044 5.855 1.00 0.00 95 TYR A C 12
ATOM 21871 O O . TYR A 1 77 ? 8.817 2.888 7.010 1.00 0.00 95 TYR A O 12
ATOM 21889 N N . THR A 1 78 ? 9.054 3.819 4.981 1.00 0.00 96 THR A N 12
ATOM 21890 C CA . THR A 1 78 ? 10.202 4.658 5.266 1.00 0.00 96 THR A CA 12
ATOM 21891 C C . THR A 1 78 ? 10.095 5.905 4.381 1.00 0.00 96 THR A C 12
ATOM 21892 O O . THR A 1 78 ? 9.215 6.005 3.515 1.00 0.00 96 THR A O 12
ATOM 21903 N N . SER A 1 79 ? 10.978 6.865 4.636 1.00 0.00 97 SER A N 12
ATOM 21904 C CA . SER A 1 79 ? 11.208 8.034 3.812 1.00 0.00 97 SER A CA 12
ATOM 21905 C C . SER A 1 79 ? 12.531 7.899 3.060 1.00 0.00 97 SER A C 12
ATOM 21906 O O . SER A 1 79 ? 13.111 8.892 2.636 1.00 0.00 97 SER A O 12
ATOM 21914 N N . GLN A 1 80 ? 13.034 6.669 2.932 1.00 0.00 98 GLN A N 12
ATOM 21915 C CA . GLN A 1 80 ? 14.130 6.329 2.025 1.00 0.00 98 GLN A CA 12
ATOM 21916 C C . GLN A 1 80 ? 13.713 5.147 1.154 1.00 0.00 98 GLN A C 12
ATOM 21917 O O . GLN A 1 80 ? 12.585 4.670 1.247 1.00 0.00 98 GLN A O 12
ATOM 21931 N N . ARG A 1 81 ? 14.655 4.595 0.392 1.00 0.00 99 ARG A N 12
ATOM 21932 C CA . ARG A 1 81 ? 14.469 3.330 -0.314 1.00 0.00 99 ARG A CA 12
ATOM 21933 C C . ARG A 1 81 ? 14.832 2.112 0.523 1.00 0.00 99 ARG A C 12
ATOM 21934 O O . ARG A 1 81 ? 14.329 1.019 0.270 1.00 0.00 99 ARG A O 12
ATOM 21955 N N . ASN A 1 82 ? 15.714 2.277 1.504 1.00 0.00 100 ASN A N 12
ATOM 21956 C CA . ASN A 1 82 ? 16.612 1.207 1.935 1.00 0.00 100 ASN A CA 12
ATOM 21957 C C . ASN A 1 82 ? 16.853 1.174 3.441 1.00 0.00 100 ASN A C 12
ATOM 21958 O O . ASN A 1 82 ? 17.827 0.557 3.868 1.00 0.00 100 ASN A O 12
ATOM 21969 N N . THR A 1 83 ? 16.041 1.848 4.256 1.00 0.00 101 THR A N 12
ATOM 21970 C CA . THR A 1 83 ? 16.349 2.023 5.690 1.00 0.00 101 THR A CA 12
ATOM 21971 C C . THR A 1 83 ? 15.300 1.415 6.625 1.00 0.00 101 THR A C 12
ATOM 21972 O O . THR A 1 83 ? 14.304 0.845 6.178 1.00 0.00 101 THR A O 12
ATOM 21983 N N . LYS A 1 84 ? 15.523 1.543 7.945 1.00 0.00 102 LYS A N 12
ATOM 21984 C CA . LYS A 1 84 ? 14.625 1.026 8.970 1.00 0.00 102 LYS A CA 12
ATOM 21985 C C . LYS A 1 84 ? 13.212 1.532 8.730 1.00 0.00 102 LYS A C 12
ATOM 21986 O O . LYS A 1 84 ? 12.974 2.742 8.669 1.00 0.00 102 LYS A O 12
ATOM 22005 N N . LEU A 1 85 ? 12.286 0.590 8.645 1.00 0.00 103 LEU A N 12
ATOM 22006 C CA . LEU A 1 85 ? 10.874 0.814 8.401 1.00 0.00 103 LEU A CA 12
ATOM 22007 C C . LEU A 1 85 ? 10.205 1.244 9.705 1.00 0.00 103 LEU A C 12
ATOM 22008 O O . LEU A 1 85 ? 10.746 1.057 10.798 1.00 0.00 103 LEU A O 12
ATOM 22024 N N . LYS A 1 86 ? 9.045 1.883 9.610 1.00 0.00 104 LYS A N 12
ATOM 22025 C CA . LYS A 1 86 ? 8.180 2.220 10.730 1.00 0.00 104 LYS A CA 12
ATOM 22026 C C . LYS A 1 86 ? 7.321 1.013 11.115 1.00 0.00 104 LYS A C 12
ATOM 22027 O O . LYS A 1 86 ? 7.309 0.011 10.392 1.00 0.00 104 LYS A O 12
ATOM 22046 N N . ALA A 1 87 ? 6.504 1.133 12.163 1.00 0.00 105 ALA A N 12
ATOM 22047 C CA . ALA A 1 87 ? 5.494 0.153 12.563 1.00 0.00 105 ALA A CA 12
ATOM 22048 C C . ALA A 1 87 ? 4.097 0.785 12.499 1.00 0.00 105 ALA A C 12
ATOM 22049 O O . ALA A 1 87 ? 3.835 1.770 13.195 1.00 0.00 105 ALA A O 12
ATOM 22056 N N . LYS A 1 88 ? 3.190 0.241 11.679 1.00 0.00 106 LYS A N 12
ATOM 22057 C CA . LYS A 1 88 ? 1.769 0.586 11.640 1.00 0.00 106 LYS A CA 12
ATOM 22058 C C . LYS A 1 88 ? 1.011 -0.705 11.325 1.00 0.00 106 LYS A C 12
ATOM 22059 O O . LYS A 1 88 ? 1.432 -1.454 10.441 1.00 0.00 106 LYS A O 12
ATOM 22078 N N . ALA A 1 89 ? -0.049 -1.008 12.063 1.00 0.00 107 ALA A N 12
ATOM 22079 C CA . ALA A 1 89 ? -0.776 -2.268 12.013 1.00 0.00 107 ALA A CA 12
ATOM 22080 C C . ALA A 1 89 ? -2.259 -1.908 12.095 1.00 0.00 107 ALA A C 12
ATOM 22081 O O . ALA A 1 89 ? -2.714 -1.497 13.162 1.00 0.00 107 ALA A O 12
ATOM 22088 N N . LEU A 1 90 ? -2.979 -1.997 10.974 1.00 0.00 108 LEU A N 12
ATOM 22089 C CA . LEU A 1 90 ? -4.377 -1.574 10.864 1.00 0.00 108 LEU A CA 12
ATOM 22090 C C . LEU A 1 90 ? -5.223 -2.787 10.508 1.00 0.00 108 LEU A C 12
ATOM 22091 O O . LEU A 1 90 ? -4.769 -3.644 9.741 1.00 0.00 108 LEU A O 12
ATOM 22107 N N . THR A 1 91 ? -6.456 -2.866 11.006 1.00 0.00 109 THR A N 12
ATOM 22108 C CA . THR A 1 91 ? -7.357 -3.953 10.649 1.00 0.00 109 THR A CA 12
ATOM 22109 C C . THR A 1 91 ? -7.926 -3.784 9.234 1.00 0.00 109 THR A C 12
ATOM 22110 O O . THR A 1 91 ? -8.128 -2.660 8.764 1.00 0.00 109 THR A O 12
ATOM 22121 N N . LEU A 1 92 ? -8.287 -4.899 8.581 1.00 0.00 110 LEU A N 12
ATOM 22122 C CA . LEU A 1 92 ? -9.059 -4.852 7.338 1.00 0.00 110 LEU A CA 12
ATOM 22123 C C . LEU A 1 92 ? -10.410 -4.171 7.571 1.00 0.00 110 LEU A C 12
ATOM 22124 O O . LEU A 1 92 ? -11.038 -3.693 6.625 1.00 0.00 110 LEU A O 12
ATOM 22140 N N . SER A 1 93 ? -10.908 -4.173 8.808 1.00 0.00 111 SER A N 12
ATOM 22141 C CA . SER A 1 93 ? -12.103 -3.424 9.155 1.00 0.00 111 SER A CA 12
ATOM 22142 C C . SER A 1 93 ? -11.854 -1.913 9.084 1.00 0.00 111 SER A C 12
ATOM 22143 O O . SER A 1 93 ? -12.669 -1.224 8.469 1.00 0.00 111 SER A O 12
ATOM 22151 N N . GLN A 1 94 ? -10.745 -1.412 9.649 1.00 0.00 112 GLN A N 12
ATOM 22152 C CA . GLN A 1 94 ? -10.347 -0.007 9.586 1.00 0.00 112 GLN A CA 12
ATOM 22153 C C . GLN A 1 94 ? -10.360 0.483 8.140 1.00 0.00 112 GLN A C 12
ATOM 22154 O O . GLN A 1 94 ? -11.196 1.312 7.782 1.00 0.00 112 GLN A O 12
ATOM 22168 N N . LEU A 1 95 ? -9.479 -0.066 7.302 1.00 0.00 113 LEU A N 12
ATOM 22169 C CA . LEU A 1 95 ? -9.249 0.442 5.952 1.00 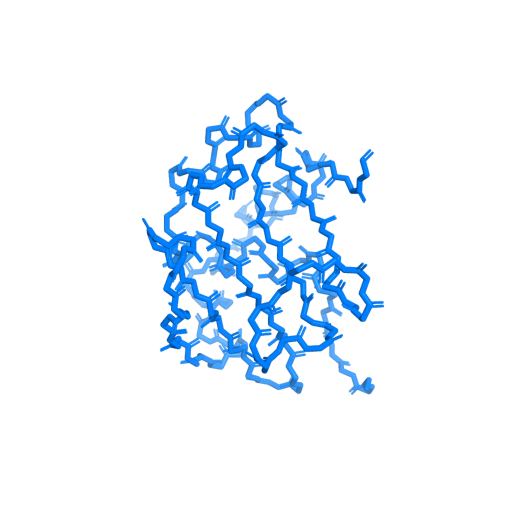0.00 113 LEU A CA 12
ATOM 22170 C C . LEU A 1 95 ? -10.515 0.405 5.109 1.00 0.00 113 LEU A C 12
ATOM 22171 O O . LEU A 1 95 ? -10.734 1.278 4.274 1.00 0.00 113 LEU A O 12
ATOM 22187 N N . LYS A 1 96 ? -11.359 -0.605 5.309 1.00 0.00 114 LYS A N 12
ATOM 22188 C CA . LYS A 1 96 ? -12.579 -0.764 4.537 1.00 0.00 114 LYS A CA 12
ATOM 22189 C C . LYS A 1 96 ? -13.574 0.329 4.911 1.00 0.00 114 LYS A C 12
ATOM 22190 O O . LYS A 1 96 ? -14.354 0.767 4.065 1.00 0.00 114 LYS A O 12
ATOM 22209 N N . LYS A 1 97 ? -13.591 0.758 6.173 1.00 0.00 115 LYS A N 12
ATOM 22210 C CA . LYS A 1 97 ? -14.409 1.869 6.602 1.00 0.00 115 LYS A CA 12
ATOM 22211 C C . LYS A 1 97 ? -13.825 3.157 6.045 1.00 0.00 115 LYS A C 12
ATOM 22212 O O . LYS A 1 97 ? -14.545 3.853 5.334 1.00 0.00 115 LYS A O 12
ATOM 22231 N N . GLU A 1 98 ? -12.545 3.429 6.284 1.00 0.00 116 GLU A N 12
ATOM 22232 C CA . GLU A 1 98 ? -11.869 4.644 5.840 1.00 0.00 116 GLU A CA 12
ATOM 22233 C C . GLU A 1 98 ? -12.048 4.843 4.333 1.00 0.00 116 GLU A C 12
ATOM 22234 O O . GLU A 1 98 ? -12.582 5.865 3.895 1.00 0.00 116 GLU A O 12
ATOM 22246 N N . PHE A 1 99 ? -11.642 3.852 3.538 1.00 0.00 117 PHE A N 12
ATOM 22247 C CA . PHE A 1 99 ? -11.356 4.007 2.121 1.00 0.00 117 PHE A CA 12
ATOM 22248 C C . PHE A 1 99 ? -12.163 3.052 1.235 1.00 0.00 117 PHE A C 12
ATOM 22249 O O . PHE A 1 99 ? -11.871 2.943 0.046 1.00 0.00 117 PHE A O 12
ATOM 22266 N N . TYR A 1 100 ? -13.188 2.356 1.752 1.00 0.00 118 TYR A N 12
ATOM 22267 C CA . TYR A 1 100 ? -14.030 1.509 0.901 1.00 0.00 118 TYR A CA 12
ATOM 22268 C C . TYR A 1 100 ? -15.515 1.486 1.296 1.00 0.00 118 TYR A C 12
ATOM 22269 O O . TYR A 1 100 ? -16.229 0.546 0.948 1.00 0.00 118 TYR A O 12
ATOM 22287 N N . GLN A 1 101 ? -16.034 2.507 1.993 1.00 0.00 119 GLN A N 12
ATOM 22288 C CA . GLN A 1 101 ? -17.387 2.456 2.553 1.00 0.00 119 GLN A CA 12
ATOM 22289 C C . GLN A 1 101 ? -18.506 2.497 1.509 1.00 0.00 119 GLN A C 12
ATOM 22290 O O . GLN A 1 101 ? -19.510 1.797 1.632 1.00 0.00 119 GLN A O 12
ATOM 22304 N N . THR A 1 102 ? -18.335 3.322 0.489 1.00 0.00 120 THR A N 12
ATOM 22305 C CA . THR A 1 102 ? -19.369 3.781 -0.438 1.00 0.00 120 THR A CA 12
ATOM 22306 C C . THR A 1 102 ? -19.169 3.088 -1.796 1.00 0.00 120 THR A C 12
ATOM 22307 O O . THR A 1 102 ? -18.189 2.358 -1.970 1.00 0.00 120 THR A O 12
ATOM 22318 N N . ARG A 1 103 ? -20.090 3.270 -2.751 1.00 0.00 121 ARG A N 12
ATOM 22319 C CA . ARG A 1 103 ? -19.999 2.701 -4.102 1.00 0.00 121 ARG A CA 12
ATOM 22320 C C . ARG A 1 103 ? -19.079 3.491 -5.004 1.00 0.00 121 ARG A C 12
ATOM 22321 O O . ARG A 1 103 ? -18.240 2.893 -5.678 1.00 0.00 121 ARG A O 12
ATOM 22342 N N . SER A 1 104 ? -19.239 4.806 -5.026 1.00 0.00 122 SER A N 12
ATOM 22343 C CA . SER A 1 104 ? -18.478 5.683 -5.893 1.00 0.00 122 SER A CA 12
ATOM 22344 C C . SER A 1 104 ? -16.972 5.514 -5.642 1.00 0.00 122 SER A C 12
ATOM 22345 O O . SER A 1 104 ? -16.203 5.393 -6.591 1.00 0.00 122 SER A O 12
ATOM 22353 N N . GLN A 1 105 ? -16.563 5.319 -4.382 1.00 0.00 123 GLN A N 12
ATOM 22354 C CA . GLN A 1 105 ? -15.153 5.136 -4.029 1.00 0.00 123 GLN A CA 12
ATOM 22355 C C . GLN A 1 105 ? -14.564 3.887 -4.678 1.00 0.00 123 GLN A C 12
ATOM 22356 O O . GLN A 1 105 ? -13.372 3.846 -4.963 1.00 0.00 123 GLN A O 12
ATOM 22370 N N . LYS A 1 106 ? -15.385 2.860 -4.917 1.00 0.00 124 LYS A N 12
ATOM 22371 C CA . LYS A 1 106 ? -14.927 1.611 -5.509 1.00 0.00 124 LYS A CA 12
ATOM 22372 C C . LYS A 1 106 ? -14.463 1.857 -6.936 1.00 0.00 124 LYS A C 12
ATOM 22373 O O . LYS A 1 106 ? -13.537 1.186 -7.362 1.00 0.00 124 LYS A O 12
ATOM 22392 N N . ARG A 1 107 ? -15.087 2.794 -7.663 1.00 0.00 125 ARG A N 12
ATOM 22393 C CA . ARG A 1 107 ? -14.658 3.137 -9.014 1.00 0.00 125 ARG A CA 12
ATOM 22394 C C . ARG A 1 107 ? -13.229 3.615 -8.966 1.00 0.00 125 ARG A C 12
ATOM 22395 O O . ARG A 1 107 ? -12.438 3.194 -9.796 1.00 0.00 125 ARG A O 12
ATOM 22416 N N . GLU A 1 108 ? -12.911 4.540 -8.069 1.00 0.00 126 GLU A N 12
ATOM 22417 C CA . GLU A 1 108 ? -11.574 5.093 -8.012 1.00 0.00 126 GLU A CA 12
ATOM 22418 C C . GLU A 1 108 ? -10.597 4.049 -7.512 1.00 0.00 126 GLU A C 12
ATOM 22419 O O . GLU A 1 108 ? -9.646 3.755 -8.215 1.00 0.00 126 GLU A O 12
ATOM 22431 N N . VAL A 1 109 ? -10.832 3.486 -6.331 1.00 0.00 127 VAL A N 12
ATOM 22432 C CA . VAL A 1 109 ? -9.967 2.473 -5.723 1.00 0.00 127 VAL A CA 12
ATOM 22433 C C . VAL A 1 109 ? -9.650 1.356 -6.723 1.00 0.00 127 VAL A C 12
ATOM 22434 O O . VAL A 1 109 ? -8.480 1.057 -6.941 1.00 0.00 127 VAL A O 12
ATOM 22447 N N . ASP A 1 110 ? -10.661 0.739 -7.337 1.00 0.00 128 ASP A N 12
ATOM 22448 C CA . ASP A 1 110 ? -10.445 -0.368 -8.271 1.00 0.00 128 ASP A CA 12
ATOM 22449 C C . ASP A 1 110 ? -9.831 0.108 -9.598 1.00 0.00 128 ASP A C 12
ATOM 22450 O O . ASP A 1 110 ? -9.251 -0.687 -10.343 1.00 0.00 128 ASP A O 12
ATOM 22459 N N . ASP A 1 111 ? -9.903 1.413 -9.895 1.00 0.00 129 ASP A N 12
ATOM 22460 C CA . ASP A 1 111 ? -9.193 2.030 -11.018 1.00 0.00 129 ASP A CA 12
ATOM 22461 C C . ASP A 1 111 ? -7.734 2.308 -10.661 1.00 0.00 129 ASP A C 12
ATOM 22462 O O . ASP A 1 111 ? -6.870 2.214 -11.536 1.00 0.00 129 ASP A O 12
ATOM 22471 N N . TYR A 1 112 ? -7.420 2.568 -9.389 1.00 0.00 130 TYR A N 12
ATOM 22472 C CA . TYR A 1 112 ? -6.051 2.584 -8.888 1.00 0.00 130 TYR A CA 12
ATOM 22473 C C . TYR A 1 112 ? -5.467 1.168 -9.012 1.00 0.00 130 TYR A C 12
ATOM 22474 O O . TYR A 1 112 ? -4.307 1.016 -9.394 1.00 0.00 130 TYR A O 12
ATOM 22492 N N . VAL A 1 113 ? -6.266 0.113 -8.789 1.00 0.00 131 VAL A N 12
ATOM 22493 C CA . VAL A 1 113 ? -5.812 -1.264 -9.000 1.00 0.00 131 VAL A CA 12
ATOM 22494 C C . VAL A 1 113 ? -5.505 -1.513 -10.490 1.00 0.00 131 VAL A C 12
ATOM 22495 O O . VAL A 1 113 ? -4.692 -2.377 -10.810 1.00 0.00 131 VAL A O 12
ATOM 22508 N N . ALA A 1 114 ? -6.087 -0.745 -11.416 1.00 0.00 132 ALA A N 12
ATOM 22509 C CA . ALA A 1 114 ? -5.774 -0.811 -12.840 1.00 0.00 132 ALA A CA 12
ATOM 22510 C C . ALA A 1 114 ? -4.626 0.144 -13.231 1.00 0.00 132 ALA A C 12
ATOM 22511 O O . ALA A 1 114 ? -4.479 0.487 -14.412 1.00 0.00 132 ALA A O 12
ATOM 22518 N N . GLY A 1 115 ? -3.857 0.661 -12.264 1.00 0.00 133 GLY A N 12
ATOM 22519 C CA . GLY A 1 115 ? -2.808 1.656 -12.478 1.00 0.00 133 GLY A CA 12
ATOM 22520 C C . GLY A 1 115 ? -1.514 1.376 -11.719 1.00 0.00 133 GLY A C 12
ATOM 22521 O O . GLY A 1 115 ? -0.649 2.251 -11.666 1.00 0.00 133 GLY A O 12
ATOM 22525 N N . LEU A 1 116 ? -1.391 0.193 -11.108 1.00 0.00 134 LEU A N 12
ATOM 22526 C CA . LEU A 1 116 ? -0.430 -0.089 -10.038 1.00 0.00 134 LEU A CA 12
ATOM 22527 C C . LEU A 1 116 ? 0.597 -1.171 -10.362 1.00 0.00 134 LEU A C 12
ATOM 22528 O O . LEU A 1 116 ? 1.144 -1.807 -9.465 1.00 0.00 134 LEU A O 12
ATOM 22544 N N . ARG A 1 117 ? 0.808 -1.374 -11.651 1.00 0.00 135 ARG A N 12
ATOM 22545 C CA . ARG A 1 117 ? 1.711 -2.299 -12.335 1.00 0.00 135 ARG A CA 12
ATOM 22546 C C . ARG A 1 117 ? 1.657 -3.678 -11.695 1.00 0.00 135 ARG A C 12
ATOM 22547 O O . ARG A 1 117 ? 0.698 -4.036 -11.013 1.00 0.00 135 ARG A O 12
ATOM 22568 N N . THR A 1 118 ? 2.636 -4.514 -11.987 1.00 0.00 136 THR A N 12
ATOM 22569 C CA . THR A 1 118 ? 2.897 -5.629 -11.093 1.00 0.00 136 THR A CA 12
ATOM 22570 C C . THR A 1 118 ? 4.370 -6.038 -11.075 1.00 0.00 136 THR A C 12
ATOM 22571 O O . THR A 1 118 ? 4.772 -6.943 -10.350 1.00 0.00 136 THR A O 12
ATOM 22582 N N . GLU A 1 119 ? 5.168 -5.415 -11.928 1.00 0.00 137 GLU A N 12
ATOM 22583 C CA . GLU A 1 119 ? 6.553 -5.745 -12.175 1.00 0.00 137 GLU A CA 12
ATOM 22584 C C . GLU A 1 119 ? 7.135 -4.574 -12.941 1.00 0.00 137 GLU A C 12
ATOM 22585 O O . GLU A 1 119 ? 6.624 -4.288 -14.050 1.00 0.00 137 GLU A O 12
ATOM 22597 N N . GLY A 1 1 ? -21.040 -11.437 -3.960 1.00 0.00 19 GLY A N 13
ATOM 22598 C CA . GLY A 1 1 ? -20.400 -11.912 -5.199 1.00 0.00 19 GLY A CA 13
ATOM 22599 C C . GLY A 1 1 ? -18.942 -12.298 -4.971 1.00 0.00 19 GLY A C 13
ATOM 22600 O O . GLY A 1 1 ? -18.367 -11.974 -3.935 1.00 0.00 19 GLY A O 13
ATOM 22604 N N . HIS A 1 2 ? -18.295 -12.956 -5.942 1.00 0.00 20 HIS A N 13
ATOM 22605 C CA . HIS A 1 2 ? -16.922 -13.480 -5.825 1.00 0.00 20 HIS A CA 13
ATOM 22606 C C . HIS A 1 2 ? -15.814 -12.409 -5.708 1.00 0.00 20 HIS A C 13
ATOM 22607 O O . HIS A 1 2 ? -14.632 -12.751 -5.729 1.00 0.00 20 HIS A O 13
ATOM 22621 N N . MET A 1 3 ? -16.172 -11.127 -5.617 1.00 0.00 21 MET A N 13
ATOM 22622 C CA . MET A 1 3 ? -15.280 -9.973 -5.669 1.00 0.00 21 MET A CA 13
ATOM 22623 C C . MET A 1 3 ? -14.237 -9.941 -4.533 1.00 0.00 21 MET A C 13
ATOM 22624 O O . MET A 1 3 ? -13.128 -9.465 -4.768 1.00 0.00 21 MET A O 13
ATOM 22638 N N . LYS A 1 4 ? -14.564 -10.449 -3.331 1.00 0.00 22 LYS A N 13
ATOM 22639 C CA . LYS A 1 4 ? -13.602 -10.677 -2.243 1.00 0.00 22 LYS A CA 13
ATOM 22640 C C . LYS A 1 4 ? -12.813 -9.407 -1.885 1.00 0.00 22 LYS A C 13
ATOM 22641 O O . LYS A 1 4 ? -13.354 -8.305 -1.990 1.00 0.00 22 LYS A O 13
ATOM 22660 N N . PHE A 1 5 ? -11.688 -9.555 -1.194 1.00 0.00 23 PHE A N 13
ATOM 22661 C CA . PHE A 1 5 ? -10.547 -8.661 -1.347 1.00 0.00 23 PHE A CA 13
ATOM 22662 C C . PHE A 1 5 ? -9.512 -9.408 -2.197 1.00 0.00 23 PHE A C 13
ATOM 22663 O O . PHE A 1 5 ? -9.526 -10.643 -2.213 1.00 0.00 23 PHE A O 13
ATOM 22680 N N . THR A 1 6 ? -8.561 -8.703 -2.809 1.00 0.00 24 THR A N 13
ATOM 22681 C CA . THR A 1 6 ? -7.354 -9.297 -3.384 1.00 0.00 24 THR A CA 13
ATOM 22682 C C . THR A 1 6 ? -6.141 -8.679 -2.689 1.00 0.00 24 THR A C 13
ATOM 22683 O O . THR A 1 6 ? -6.265 -7.701 -1.949 1.00 0.00 24 THR A O 13
ATOM 22694 N N . ASP A 1 7 ? -4.952 -9.224 -2.936 1.00 0.00 25 ASP A N 13
ATOM 22695 C CA . ASP A 1 7 ? -3.723 -8.724 -2.327 1.00 0.00 25 ASP A CA 13
ATOM 22696 C C . ASP A 1 7 ? -3.466 -7.287 -2.770 1.00 0.00 25 ASP A C 13
ATOM 22697 O O . ASP A 1 7 ? -3.128 -6.436 -1.944 1.00 0.00 25 ASP A O 13
ATOM 22706 N N . GLN A 1 8 ? -3.657 -7.016 -4.066 1.00 0.00 26 GLN A N 13
ATOM 22707 C CA . GLN A 1 8 ? -3.459 -5.698 -4.662 1.00 0.00 26 GLN A CA 13
ATOM 22708 C C . GLN A 1 8 ? -4.393 -4.683 -4.006 1.00 0.00 26 GLN A C 13
ATOM 22709 O O . GLN A 1 8 ? -3.956 -3.612 -3.590 1.00 0.00 26 GLN A O 13
ATOM 22723 N N . GLN A 1 9 ? -5.673 -5.047 -3.906 1.00 0.00 27 GLN A N 13
ATOM 22724 C CA . GLN A 1 9 ? -6.751 -4.212 -3.402 1.00 0.00 27 GLN A CA 13
ATOM 22725 C C . GLN A 1 9 ? -6.421 -3.706 -2.003 1.00 0.00 27 GLN A C 13
ATOM 22726 O O . GLN A 1 9 ? -6.577 -2.518 -1.704 1.00 0.00 27 GLN A O 13
ATOM 22740 N N . ILE A 1 10 ? -5.973 -4.608 -1.128 1.00 0.00 28 ILE A N 13
ATOM 22741 C CA . ILE A 1 10 ? -5.651 -4.265 0.250 1.00 0.00 28 ILE A CA 13
ATOM 22742 C C . ILE A 1 10 ? -4.473 -3.277 0.266 1.00 0.00 28 ILE A C 13
ATOM 22743 O O . ILE A 1 10 ? -4.424 -2.382 1.108 1.00 0.00 28 ILE A O 13
ATOM 22759 N N . GLY A 1 11 ? -3.545 -3.398 -0.685 1.00 0.00 29 GLY A N 13
ATOM 22760 C CA . GLY A 1 11 ? -2.395 -2.520 -0.803 1.00 0.00 29 GLY A CA 13
ATOM 22761 C C . GLY A 1 11 ? -2.751 -1.083 -1.148 1.00 0.00 29 GLY A C 13
ATOM 22762 O O . GLY A 1 11 ? -2.031 -0.171 -0.728 1.00 0.00 29 GLY A O 13
ATOM 22766 N N . VAL A 1 12 ? -3.837 -0.863 -1.889 1.00 0.00 30 VAL A N 13
ATOM 22767 C CA . VAL A 1 12 ? -4.248 0.482 -2.267 1.00 0.00 30 VAL A CA 13
ATOM 22768 C C . VAL A 1 12 ? -4.880 1.134 -1.046 1.00 0.00 30 VAL A C 13
ATOM 22769 O O . VAL A 1 12 ? -4.529 2.258 -0.700 1.00 0.00 30 VAL A O 13
ATOM 22782 N N . LEU A 1 13 ? -5.744 0.402 -0.339 1.00 0.00 31 LEU A N 13
ATOM 22783 C CA . LEU A 1 13 ? -6.310 0.846 0.925 1.00 0.00 31 LEU A CA 13
ATOM 22784 C C . LEU A 1 13 ? -5.197 1.201 1.914 1.00 0.00 31 LEU A C 13
ATOM 22785 O O . LEU A 1 13 ? -5.265 2.247 2.556 1.00 0.00 31 LEU A O 13
ATOM 22801 N N . ALA A 1 14 ? -4.167 0.359 2.035 1.00 0.00 32 ALA A N 13
ATOM 22802 C CA . ALA A 1 14 ? -3.026 0.622 2.903 1.00 0.00 32 ALA A CA 13
ATOM 22803 C C . ALA A 1 14 ? -2.293 1.908 2.501 1.00 0.00 32 ALA A C 13
ATOM 22804 O O . ALA A 1 14 ? -1.932 2.704 3.368 1.00 0.00 32 ALA A O 13
ATOM 22811 N N . GLY A 1 15 ? -2.093 2.135 1.202 1.00 0.00 33 GLY A N 13
ATOM 22812 C CA . GLY A 1 15 ? -1.392 3.315 0.716 1.00 0.00 33 GLY A CA 13
ATOM 22813 C C . GLY A 1 15 ? -2.248 4.576 0.820 1.00 0.00 33 GLY A C 13
ATOM 22814 O O . GLY A 1 15 ? -1.716 5.678 0.876 1.00 0.00 33 GLY A O 13
ATOM 22818 N N . LEU A 1 16 ? -3.571 4.448 0.907 1.00 0.00 34 LEU A N 13
ATOM 22819 C CA . LEU A 1 16 ? -4.434 5.593 1.156 1.00 0.00 34 LEU A CA 13
ATOM 22820 C C . LEU A 1 16 ? -4.271 6.129 2.582 1.00 0.00 34 LEU A C 13
ATOM 22821 O O . LEU A 1 16 ? -4.485 7.317 2.818 1.00 0.00 34 LEU A O 13
ATOM 22837 N N . ALA A 1 17 ? -3.874 5.280 3.533 1.00 0.00 35 ALA A N 13
ATOM 22838 C CA . ALA A 1 17 ? -3.510 5.714 4.883 1.00 0.00 35 ALA A CA 13
ATOM 22839 C C . ALA A 1 17 ? -2.081 6.261 4.953 1.00 0.00 35 ALA A C 13
ATOM 22840 O O . ALA A 1 17 ? -1.794 7.080 5.828 1.00 0.00 35 ALA A O 13
ATOM 22847 N N . ILE A 1 18 ? -1.176 5.816 4.080 1.00 0.00 36 ILE A N 13
ATOM 22848 C CA . ILE A 1 18 ? 0.240 6.148 4.102 1.00 0.00 36 ILE A CA 13
ATOM 22849 C C . ILE A 1 18 ? 0.574 6.669 2.703 1.00 0.00 36 ILE A C 13
ATOM 22850 O O . ILE A 1 18 ? 0.912 5.889 1.813 1.00 0.00 36 ILE A O 13
ATOM 22866 N N . SER A 1 19 ? 0.541 7.993 2.540 1.00 0.00 37 SER A N 13
ATOM 22867 C CA . SER A 1 19 ? 0.843 8.700 1.299 1.00 0.00 37 SER A CA 13
ATOM 22868 C C . SER A 1 19 ? -0.204 8.442 0.184 1.00 0.00 37 SER A C 13
ATOM 22869 O O . SER A 1 19 ? 0.145 7.973 -0.904 1.00 0.00 37 SER A O 13
ATOM 22877 N N . PRO A 1 20 ? -1.475 8.856 0.393 1.00 0.00 38 PRO A N 13
ATOM 22878 C CA . PRO A 1 20 ? -2.532 8.735 -0.609 1.00 0.00 38 PRO A CA 13
ATOM 22879 C C . PRO A 1 20 ? -2.201 9.520 -1.878 1.00 0.00 38 PRO A C 13
ATOM 22880 O O . PRO A 1 20 ? -2.442 9.038 -2.981 1.00 0.00 38 PRO A O 13
ATOM 22891 N N . GLU A 1 21 ? -1.672 10.740 -1.752 1.00 0.00 39 GLU A N 13
ATOM 22892 C CA . GLU A 1 21 ? -1.456 11.596 -2.914 1.00 0.00 39 GLU A CA 13
ATOM 22893 C C . GLU A 1 21 ? -0.342 11.032 -3.797 1.00 0.00 39 GLU A C 13
ATOM 22894 O O . GLU A 1 21 ? -0.525 10.951 -5.014 1.00 0.00 39 GLU A O 13
ATOM 22906 N N . TRP A 1 22 ? 0.756 10.560 -3.196 1.00 0.00 40 TRP A N 13
ATOM 22907 C CA . TRP A 1 22 ? 1.841 9.901 -3.920 1.00 0.00 40 TRP A CA 13
ATOM 22908 C C . TRP A 1 22 ? 1.352 8.649 -4.650 1.00 0.00 40 TRP A C 13
ATOM 22909 O O . TRP A 1 22 ? 1.816 8.341 -5.750 1.00 0.00 40 TRP A O 13
ATOM 22930 N N . LEU A 1 23 ? 0.437 7.897 -4.042 1.00 0.00 41 LEU A N 13
ATOM 22931 C CA . LEU A 1 23 ? -0.225 6.776 -4.690 1.00 0.00 41 LEU A CA 13
ATOM 22932 C C . LEU A 1 23 ? -0.974 7.305 -5.913 1.00 0.00 41 LEU A C 13
ATOM 22933 O O . LEU A 1 23 ? -0.610 6.971 -7.043 1.00 0.00 41 LEU A O 13
ATOM 22949 N N . LYS A 1 24 ? -1.968 8.173 -5.721 1.00 0.00 42 LYS A N 13
ATOM 22950 C CA . LYS A 1 24 ? -2.846 8.649 -6.792 1.00 0.00 42 LYS A CA 13
ATOM 22951 C C . LYS A 1 24 ? -2.062 9.261 -7.957 1.00 0.00 42 LYS A C 13
ATOM 22952 O O . LYS A 1 24 ? -2.436 9.047 -9.115 1.00 0.00 42 LYS A O 13
ATOM 22971 N N . GLN A 1 25 ? -0.960 9.973 -7.675 1.00 0.00 43 GLN A N 13
ATOM 22972 C CA . GLN A 1 25 ? -0.206 10.651 -8.715 1.00 0.00 43 GLN A CA 13
ATOM 22973 C C . GLN A 1 25 ? 0.407 9.652 -9.691 1.00 0.00 43 GLN A C 13
ATOM 22974 O O . GLN A 1 25 ? 0.308 9.811 -10.902 1.00 0.00 43 GLN A O 13
ATOM 22988 N N . ASN A 1 26 ? 1.002 8.593 -9.161 1.00 0.00 44 ASN A N 13
ATOM 22989 C CA . ASN A 1 26 ? 1.702 7.581 -9.931 1.00 0.00 44 ASN A CA 13
ATOM 22990 C C . ASN A 1 26 ? 0.722 6.766 -10.760 1.00 0.00 44 ASN A C 13
ATOM 22991 O O . ASN A 1 26 ? 1.043 6.455 -11.906 1.00 0.00 44 ASN A O 13
ATOM 23002 N N . ILE A 1 27 ? -0.498 6.521 -10.263 1.00 0.00 45 ILE A N 13
ATOM 23003 C CA . ILE A 1 27 ? -1.580 6.005 -11.098 1.00 0.00 45 ILE A CA 13
ATOM 23004 C C . ILE A 1 27 ? -1.863 6.960 -12.258 1.00 0.00 45 ILE A C 13
ATOM 23005 O O . ILE A 1 27 ? -1.963 6.490 -13.385 1.00 0.00 45 ILE A O 13
ATOM 23021 N N . ALA A 1 28 ? -1.944 8.274 -12.026 1.00 0.00 46 ALA A N 13
ATOM 23022 C CA . ALA A 1 28 ? -2.273 9.250 -13.065 1.00 0.00 46 ALA A CA 13
ATOM 23023 C C . ALA A 1 28 ? -1.229 9.364 -14.187 1.00 0.00 46 ALA A C 13
ATOM 23024 O O . ALA A 1 28 ? -1.449 10.114 -15.136 1.00 0.00 46 ALA A O 13
ATOM 23031 N N . ALA A 1 29 ? -0.096 8.662 -14.099 1.00 0.00 47 ALA A N 13
ATOM 23032 C CA . ALA A 1 29 ? 0.872 8.522 -15.185 1.00 0.00 47 ALA A CA 13
ATOM 23033 C C . ALA A 1 29 ? 1.186 7.047 -15.478 1.00 0.00 47 ALA A C 13
ATOM 23034 O O . ALA A 1 29 ? 2.117 6.727 -16.221 1.00 0.00 47 ALA A O 13
ATOM 23041 N N . ASN A 1 30 ? 0.417 6.131 -14.886 1.00 0.00 48 ASN A N 13
ATOM 23042 C CA . ASN A 1 30 ? 0.595 4.683 -14.896 1.00 0.00 48 ASN A CA 13
ATOM 23043 C C . ASN A 1 30 ? 2.037 4.245 -14.536 1.00 0.00 48 ASN A C 13
ATOM 23044 O O . ASN A 1 30 ? 2.527 3.249 -15.071 1.00 0.00 48 ASN A O 13
ATOM 23055 N N . GLN A 1 31 ? 2.741 5.010 -13.687 1.00 0.00 49 GLN A N 13
ATOM 23056 C CA . GLN A 1 31 ? 4.159 4.828 -13.321 1.00 0.00 49 GLN A CA 13
ATOM 23057 C C . GLN A 1 31 ? 4.421 3.946 -12.086 1.00 0.00 49 GLN A C 13
ATOM 23058 O O . GLN A 1 31 ? 5.576 3.813 -11.679 1.00 0.00 49 GLN A O 13
ATOM 23072 N N . LEU A 1 32 ? 3.408 3.351 -11.465 1.00 0.00 50 LEU A N 13
ATOM 23073 C CA . LEU A 1 32 ? 3.568 2.530 -10.255 1.00 0.00 50 LEU A CA 13
ATOM 23074 C C . LEU A 1 32 ? 3.873 1.078 -10.622 1.00 0.00 50 LEU A C 13
ATOM 23075 O O . LEU A 1 32 ? 3.183 0.531 -11.476 1.00 0.00 50 LEU A O 13
ATOM 23091 N N . VAL A 1 33 ? 4.783 0.416 -9.901 1.00 0.00 51 VAL A N 13
ATOM 23092 C CA . VAL A 1 33 ? 4.977 -1.035 -9.927 1.00 0.00 51 VAL A CA 13
ATOM 23093 C C . VAL A 1 33 ? 4.602 -1.579 -8.547 1.00 0.00 51 VAL A C 13
ATOM 23094 O O . VAL A 1 33 ? 5.126 -1.150 -7.516 1.00 0.00 51 VAL A O 13
ATOM 23107 N N . TYR A 1 34 ? 3.661 -2.520 -8.538 1.00 0.00 52 TYR A N 13
ATOM 23108 C CA . TYR A 1 34 ? 3.475 -3.511 -7.491 1.00 0.00 52 TYR A CA 13
ATOM 23109 C C . TYR A 1 34 ? 4.621 -4.518 -7.592 1.00 0.00 52 TYR A C 13
ATOM 23110 O O . TYR A 1 34 ? 4.931 -4.974 -8.695 1.00 0.00 52 TYR A O 13
ATOM 23128 N N . GLY A 1 35 ? 5.239 -4.897 -6.473 1.00 0.00 53 GLY A N 13
ATOM 23129 C CA . GLY A 1 35 ? 6.274 -5.921 -6.470 1.00 0.00 53 GLY A CA 13
ATOM 23130 C C . GLY A 1 35 ? 6.274 -6.735 -5.190 1.00 0.00 53 GLY A C 13
ATOM 23131 O O . GLY A 1 35 ? 5.628 -6.373 -4.204 1.00 0.00 53 GLY A O 13
ATOM 23135 N N . ILE A 1 36 ? 7.013 -7.841 -5.227 1.00 0.00 54 ILE A N 13
ATOM 23136 C CA . ILE A 1 36 ? 7.292 -8.714 -4.104 1.00 0.00 54 ILE A CA 13
ATOM 23137 C C . ILE A 1 36 ? 8.806 -8.670 -3.897 1.00 0.00 54 ILE A C 13
ATOM 23138 O O . ILE A 1 36 ? 9.554 -8.749 -4.872 1.00 0.00 54 ILE A O 13
ATOM 23154 N N . VAL A 1 37 ? 9.225 -8.525 -2.640 1.00 0.00 55 VAL A N 13
ATOM 23155 C CA . VAL A 1 37 ? 10.592 -8.461 -2.150 1.00 0.00 55 VAL A CA 13
ATOM 23156 C C . VAL A 1 37 ? 11.420 -9.597 -2.753 1.00 0.00 55 VAL A C 13
ATOM 23157 O O . VAL A 1 37 ? 12.256 -9.327 -3.615 1.00 0.00 55 VAL A O 13
ATOM 23170 N N . LYS A 1 38 ? 11.153 -10.836 -2.311 1.00 0.00 56 LYS A N 13
ATOM 23171 C CA . LYS A 1 38 ? 11.963 -12.037 -2.509 1.00 0.00 56 LYS A CA 13
ATOM 23172 C C . LYS A 1 38 ? 13.390 -11.907 -1.949 1.00 0.00 56 LYS A C 13
ATOM 23173 O O . LYS A 1 38 ? 13.907 -10.803 -1.781 1.00 0.00 56 LYS A O 13
ATOM 23192 N N . PRO A 1 39 ? 14.077 -13.033 -1.679 1.00 0.00 57 PRO A N 13
ATOM 23193 C CA . PRO A 1 39 ? 15.442 -12.998 -1.159 1.00 0.00 57 PRO A CA 13
ATOM 23194 C C . PRO A 1 39 ? 16.437 -12.525 -2.215 1.00 0.00 57 PRO A C 13
ATOM 23195 O O . PRO A 1 39 ? 17.582 -12.216 -1.899 1.00 0.00 57 PRO A O 13
ATOM 23206 N N . SER A 1 40 ? 16.004 -12.463 -3.471 1.00 0.00 58 SER A N 13
ATOM 23207 C CA . SER A 1 40 ? 16.763 -11.949 -4.591 1.00 0.00 58 SER A CA 13
ATOM 23208 C C . SER A 1 40 ? 17.149 -10.470 -4.412 1.00 0.00 58 SER A C 13
ATOM 23209 O O . SER A 1 40 ? 18.004 -9.999 -5.160 1.00 0.00 58 SER A O 13
ATOM 23217 N N . ASP A 1 41 ? 16.557 -9.728 -3.467 1.00 0.00 59 ASP A N 13
ATOM 23218 C CA . ASP A 1 41 ? 16.765 -8.287 -3.331 1.00 0.00 59 ASP A CA 13
ATOM 23219 C C . ASP A 1 41 ? 17.083 -7.881 -1.892 1.00 0.00 59 ASP A C 13
ATOM 23220 O O . ASP A 1 41 ? 17.411 -8.731 -1.057 1.00 0.00 59 ASP A O 13
ATOM 23229 N N . THR A 1 42 ? 17.161 -6.579 -1.626 1.00 0.00 60 THR A N 13
ATOM 23230 C CA . THR A 1 42 ? 18.013 -5.991 -0.603 1.00 0.00 60 THR A CA 13
ATOM 23231 C C . THR A 1 42 ? 17.143 -5.066 0.257 1.00 0.00 60 THR A C 13
ATOM 23232 O O . THR A 1 42 ? 16.743 -3.969 -0.152 1.00 0.00 60 THR A O 13
ATOM 23243 N N . VAL A 1 43 ? 16.771 -5.567 1.432 1.00 0.00 61 VAL A N 13
ATOM 23244 C CA . VAL A 1 43 ? 15.583 -5.168 2.170 1.00 0.00 61 VAL A CA 13
ATOM 23245 C C . VAL A 1 43 ? 15.856 -5.153 3.674 1.00 0.00 61 VAL A C 13
ATOM 23246 O O . VAL A 1 43 ? 16.779 -5.824 4.152 1.00 0.00 61 VAL A O 13
ATOM 23259 N N . PRO A 1 44 ? 15.065 -4.388 4.442 1.00 0.00 62 PRO A N 13
ATOM 23260 C CA . PRO A 1 44 ? 15.178 -4.364 5.889 1.00 0.00 62 PRO A CA 13
ATOM 23261 C C . PRO A 1 44 ? 14.764 -5.706 6.510 1.00 0.00 62 PRO A C 13
ATOM 23262 O O . PRO A 1 44 ? 14.216 -6.592 5.851 1.00 0.00 62 PRO A O 13
ATOM 23273 N N . ALA A 1 45 ? 14.987 -5.842 7.814 1.00 0.00 63 ALA A N 13
ATOM 23274 C CA . ALA A 1 45 ? 14.595 -7.011 8.583 1.00 0.00 63 ALA A CA 13
ATOM 23275 C C . ALA A 1 45 ? 13.068 -7.140 8.665 1.00 0.00 63 ALA A C 13
ATOM 23276 O O . ALA A 1 45 ? 12.368 -6.137 8.859 1.00 0.00 63 ALA A O 13
ATOM 23283 N N . GLY A 1 46 ? 12.558 -8.372 8.585 1.00 0.00 64 GLY A N 13
ATOM 23284 C CA . GLY A 1 46 ? 11.139 -8.686 8.727 1.00 0.00 64 GLY A CA 13
ATOM 23285 C C . GLY A 1 46 ? 10.326 -8.266 7.557 1.00 0.00 64 GLY A C 13
ATOM 23286 O O . GLY A 1 46 ? 9.224 -7.735 7.695 1.00 0.00 64 GLY A O 13
ATOM 23290 N N . VAL A 1 47 ? 10.894 -8.542 6.401 1.00 0.00 65 VAL A N 13
ATOM 23291 C CA . VAL A 1 47 ? 10.296 -8.276 5.145 1.00 0.00 65 VAL A CA 13
ATOM 23292 C C . VAL A 1 47 ? 11.182 -8.968 4.135 1.00 0.00 65 VAL A C 13
ATOM 23293 O O . VAL A 1 47 ? 12.061 -8.378 3.520 1.00 0.00 65 VAL A O 13
ATOM 23306 N N . ASP A 1 48 ? 10.958 -10.268 4.023 1.00 0.00 66 ASP A N 13
ATOM 23307 C CA . ASP A 1 48 ? 11.411 -11.057 2.877 1.00 0.00 66 ASP A CA 13
ATOM 23308 C C . ASP A 1 48 ? 10.296 -11.283 1.852 1.00 0.00 66 ASP A C 13
ATOM 23309 O O . ASP A 1 48 ? 10.513 -11.802 0.757 1.00 0.00 66 ASP A O 13
ATOM 23318 N N . ASP A 1 49 ? 9.083 -10.862 2.213 1.00 0.00 67 ASP A N 13
ATOM 23319 C CA . ASP A 1 49 ? 7.864 -11.200 1.480 1.00 0.00 67 ASP A CA 13
ATOM 23320 C C . ASP A 1 49 ? 6.749 -10.153 1.614 1.00 0.00 67 ASP A C 13
ATOM 23321 O O . ASP A 1 49 ? 5.703 -10.300 0.981 1.00 0.00 67 ASP A O 13
ATOM 23330 N N . TYR A 1 50 ? 6.943 -9.074 2.380 1.00 0.00 68 TYR A N 13
ATOM 23331 C CA . TYR A 1 50 ? 5.929 -8.022 2.515 1.00 0.00 68 TYR A CA 13
ATOM 23332 C C . TYR A 1 50 ? 5.801 -7.303 1.174 1.00 0.00 68 TYR A C 13
ATOM 23333 O O . TYR A 1 50 ? 6.798 -6.746 0.710 1.00 0.00 68 TYR A O 13
ATOM 23351 N N . SER A 1 51 ? 4.656 -7.371 0.504 1.00 0.00 69 SER A N 13
ATOM 23352 C CA . SER A 1 51 ? 4.426 -6.785 -0.806 1.00 0.00 69 SER A CA 13
ATOM 23353 C C . SER A 1 51 ? 4.789 -5.298 -0.784 1.00 0.00 69 SER A C 13
ATOM 23354 O O . SER A 1 51 ? 4.490 -4.633 0.210 1.00 0.00 69 SER A O 13
ATOM 23362 N N . TYR A 1 52 ? 5.436 -4.782 -1.838 1.00 0.00 70 TYR A N 13
ATOM 23363 C CA . TYR A 1 52 ? 5.885 -3.392 -1.904 1.00 0.00 70 TYR A CA 13
ATOM 23364 C C . TYR A 1 52 ? 5.309 -2.644 -3.104 1.00 0.00 70 TYR A C 13
ATOM 23365 O O . TYR A 1 52 ? 4.709 -3.241 -4.005 1.00 0.00 70 TYR A O 13
ATOM 23383 N N . LEU A 1 53 ? 5.459 -1.319 -3.077 1.00 0.00 71 LEU A N 13
ATOM 23384 C CA . LEU A 1 53 ? 4.922 -0.350 -4.022 1.00 0.00 71 LEU A CA 13
ATOM 23385 C C . LEU A 1 53 ? 5.984 0.736 -4.179 1.00 0.00 71 LEU A C 13
ATOM 23386 O O . LEU A 1 53 ? 6.417 1.297 -3.167 1.00 0.00 71 LEU A O 13
ATOM 23402 N N . VAL A 1 54 ? 6.403 1.023 -5.412 1.00 0.00 72 VAL A N 13
ATOM 23403 C CA . VAL A 1 54 ? 7.434 2.009 -5.744 1.00 0.00 72 VAL A CA 13
ATOM 23404 C C . VAL A 1 54 ? 7.232 2.450 -7.205 1.00 0.00 72 VAL A C 13
ATOM 23405 O O . VAL A 1 54 ? 6.636 1.695 -7.985 1.00 0.00 72 VAL A O 13
ATOM 23418 N N . ALA A 1 55 ? 7.686 3.643 -7.599 1.00 0.00 73 ALA A N 13
ATOM 23419 C CA . ALA A 1 55 ? 7.512 4.171 -8.951 1.00 0.00 73 ALA A CA 13
ATOM 23420 C C . ALA A 1 55 ? 8.802 3.997 -9.764 1.00 0.00 73 ALA A C 13
ATOM 23421 O O . ALA A 1 55 ? 9.890 3.838 -9.206 1.00 0.00 73 ALA A O 13
ATOM 23428 N N . ALA A 1 56 ? 8.669 3.985 -11.095 1.00 0.00 74 ALA A N 13
ATOM 23429 C CA . ALA A 1 56 ? 9.729 3.541 -11.999 1.00 0.00 74 ALA A CA 13
ATOM 23430 C C . ALA A 1 56 ? 11.033 4.327 -11.882 1.00 0.00 74 ALA A C 13
ATOM 23431 O O . ALA A 1 56 ? 12.099 3.795 -12.210 1.00 0.00 74 ALA A O 13
ATOM 23438 N N . ASP A 1 57 ? 10.950 5.568 -11.431 1.00 0.00 75 ASP A N 13
ATOM 23439 C CA . ASP A 1 57 ? 12.073 6.500 -11.358 1.00 0.00 75 ASP A CA 13
ATOM 23440 C C . ASP A 1 57 ? 12.549 6.717 -9.938 1.00 0.00 75 ASP A C 13
ATOM 23441 O O . ASP A 1 57 ? 13.569 7.378 -9.733 1.00 0.00 75 ASP A O 13
ATOM 23450 N N . ASP A 1 58 ? 11.810 6.205 -8.965 1.00 0.00 76 ASP A N 13
ATOM 23451 C CA . ASP A 1 58 ? 12.057 6.435 -7.556 1.00 0.00 76 ASP A CA 13
ATOM 23452 C C . ASP A 1 58 ? 12.230 5.096 -6.852 1.00 0.00 76 ASP A C 13
ATOM 23453 O O . ASP A 1 58 ? 11.945 4.953 -5.664 1.00 0.00 76 ASP A O 13
ATOM 23462 N N . GLN A 1 59 ? 12.793 4.124 -7.588 1.00 0.00 77 GLN A N 13
ATOM 23463 C CA . GLN A 1 59 ? 13.176 2.810 -7.063 1.00 0.00 77 GLN A CA 13
ATOM 23464 C C . GLN A 1 59 ? 14.055 2.884 -5.799 1.00 0.00 77 GLN A C 13
ATOM 23465 O O . GLN A 1 59 ? 14.091 1.919 -5.034 1.00 0.00 77 GLN A O 13
ATOM 23479 N N . ASP A 1 60 ? 14.755 3.992 -5.547 1.00 0.00 78 ASP A N 13
ATOM 23480 C CA . ASP A 1 60 ? 15.552 4.249 -4.338 1.00 0.00 78 ASP A CA 13
ATOM 23481 C C . ASP A 1 60 ? 15.022 5.435 -3.513 1.00 0.00 78 ASP A C 13
ATOM 23482 O O . ASP A 1 60 ? 15.633 5.811 -2.511 1.00 0.00 78 ASP A O 13
ATOM 23491 N N . GLY A 1 61 ? 13.870 5.993 -3.890 1.00 0.00 79 GLY A N 13
ATOM 23492 C CA . GLY A 1 61 ? 13.198 7.109 -3.241 1.00 0.00 79 GLY A CA 13
ATOM 23493 C C . GLY A 1 61 ? 12.313 6.612 -2.101 1.00 0.00 79 GLY A C 13
ATOM 23494 O O . GLY A 1 61 ? 12.791 5.898 -1.214 1.00 0.00 79 GLY A O 13
ATOM 23498 N N . THR A 1 62 ? 11.024 6.977 -2.104 1.00 0.00 80 THR A N 13
ATOM 23499 C CA . THR A 1 62 ? 10.038 6.400 -1.183 1.00 0.00 80 THR A CA 13
ATOM 23500 C C . THR A 1 62 ? 9.902 4.899 -1.501 1.00 0.00 80 THR A C 13
ATOM 23501 O O . THR A 1 62 ? 10.235 4.446 -2.594 1.00 0.00 80 THR A O 13
ATOM 23512 N N . ILE A 1 63 ? 9.390 4.101 -0.568 1.00 0.00 81 ILE A N 13
ATOM 23513 C CA . ILE A 1 63 ? 8.826 2.788 -0.843 1.00 0.00 81 ILE A CA 13
ATOM 23514 C C . ILE A 1 63 ? 7.886 2.496 0.321 1.00 0.00 81 ILE A C 13
ATOM 23515 O O . ILE A 1 63 ? 8.117 2.938 1.456 1.00 0.00 81 ILE A O 13
ATOM 23531 N N . ILE A 1 64 ? 6.813 1.766 0.045 1.00 0.00 82 ILE A N 13
ATOM 23532 C CA . ILE A 1 64 ? 5.872 1.322 1.051 1.00 0.00 82 ILE A CA 13
ATOM 23533 C C . ILE A 1 64 ? 5.750 -0.178 0.873 1.00 0.00 82 ILE A C 13
ATOM 23534 O O . ILE A 1 64 ? 5.647 -0.670 -0.249 1.00 0.00 82 ILE A O 13
ATOM 23550 N N . PHE A 1 65 ? 5.779 -0.891 1.993 1.00 0.00 83 PHE A N 13
ATOM 23551 C CA . PHE A 1 65 ? 5.614 -2.323 2.093 1.00 0.00 83 PHE A CA 13
ATOM 23552 C C . PHE A 1 65 ? 4.382 -2.572 2.975 1.00 0.00 83 PHE A C 13
ATOM 23553 O O . PHE A 1 65 ? 4.020 -1.732 3.809 1.00 0.00 83 PHE A O 13
ATOM 23570 N N . PHE A 1 66 ? 3.740 -3.730 2.864 1.00 0.00 84 PHE A N 13
ATOM 23571 C CA . PHE A 1 66 ? 2.658 -4.134 3.758 1.00 0.00 84 PHE A CA 13
ATOM 23572 C C . PHE A 1 66 ? 2.500 -5.645 3.689 1.00 0.00 84 PHE A C 13
ATOM 23573 O O . PHE A 1 66 ? 2.771 -6.257 2.651 1.00 0.00 84 PHE A O 13
ATOM 23590 N N . LYS A 1 67 ? 1.984 -6.237 4.764 1.00 0.00 85 LYS A N 13
ATOM 23591 C CA . LYS A 1 67 ? 1.508 -7.608 4.762 1.00 0.00 85 LYS A CA 13
ATOM 23592 C C . LYS A 1 67 ? 0.097 -7.574 5.292 1.00 0.00 85 LYS A C 13
ATOM 23593 O O . LYS A 1 67 ? -0.111 -7.221 6.453 1.00 0.00 85 LYS A O 13
ATOM 23612 N N . ALA A 1 68 ? -0.864 -7.844 4.411 1.00 0.00 86 ALA A N 13
ATOM 23613 C CA . ALA A 1 68 ? -2.195 -8.230 4.818 1.00 0.00 86 ALA A CA 13
ATOM 23614 C C . ALA A 1 68 ? -2.082 -9.647 5.369 1.00 0.00 86 ALA A C 13
ATOM 23615 O O . ALA A 1 68 ? -2.230 -10.614 4.623 1.00 0.00 86 ALA A O 13
ATOM 23622 N N . GLU A 1 69 ? -1.720 -9.761 6.637 1.00 0.00 87 GLU A N 13
ATOM 23623 C CA . GLU A 1 69 ? -1.775 -11.005 7.377 1.00 0.00 87 GLU A CA 13
ATOM 23624 C C . GLU A 1 69 ? -3.244 -11.283 7.740 1.00 0.00 87 GLU A C 13
ATOM 23625 O O . GLU A 1 69 ? -4.173 -10.630 7.243 1.00 0.00 87 GLU A O 13
ATOM 23637 N N . GLY A 1 70 ? -3.475 -12.268 8.603 1.00 0.00 88 GLY A N 13
ATOM 23638 C CA . GLY A 1 70 ? -4.790 -12.646 9.072 1.00 0.00 88 GLY A CA 13
ATOM 23639 C C . GLY A 1 70 ? -5.504 -11.461 9.709 1.00 0.00 88 GLY A C 13
ATOM 23640 O O . GLY A 1 70 ? -5.190 -11.056 10.831 1.00 0.00 88 GLY A O 13
ATOM 23644 N N . GLN A 1 71 ? -6.471 -10.895 8.974 1.00 0.00 89 GLN A N 13
ATOM 23645 C CA . GLN A 1 71 ? -7.437 -9.913 9.461 1.00 0.00 89 GLN A CA 13
ATOM 23646 C C . GLN A 1 71 ? -6.746 -8.623 9.928 1.00 0.00 89 GLN A C 13
ATOM 23647 O O . GLN A 1 71 ? -7.405 -7.771 10.530 1.00 0.00 89 GLN A O 13
ATOM 23661 N N . THR A 1 72 ? -5.472 -8.432 9.568 1.00 0.00 90 THR A N 13
ATOM 23662 C CA . THR A 1 72 ? -4.596 -7.365 10.019 1.00 0.00 90 THR A CA 13
ATOM 23663 C C . THR A 1 72 ? -3.690 -6.969 8.847 1.00 0.00 90 THR A C 13
ATOM 23664 O O . THR A 1 72 ? -3.184 -7.839 8.143 1.00 0.00 90 THR A O 13
ATOM 23675 N N . VAL A 1 73 ? -3.442 -5.677 8.643 1.00 0.00 91 VAL A N 13
ATOM 23676 C CA . VAL A 1 73 ? -2.443 -5.171 7.714 1.00 0.00 91 VAL A CA 13
ATOM 23677 C C . VAL A 1 73 ? -1.390 -4.454 8.550 1.00 0.00 91 VAL A C 13
ATOM 23678 O O . VAL A 1 73 ? -1.682 -3.423 9.158 1.00 0.00 91 VAL A O 13
ATOM 23691 N N . ILE A 1 74 ? -0.178 -5.004 8.612 1.00 0.00 92 ILE A N 13
ATOM 23692 C CA . ILE A 1 74 ? 0.990 -4.316 9.119 1.00 0.00 92 ILE A CA 13
ATOM 23693 C C . ILE A 1 74 ? 1.570 -3.554 7.930 1.00 0.00 92 ILE A C 13
ATOM 23694 O O . ILE A 1 74 ? 2.150 -4.149 7.018 1.00 0.00 92 ILE A O 13
ATOM 23710 N N . ILE A 1 75 ? 1.353 -2.243 7.906 1.00 0.00 93 ILE A N 13
ATOM 23711 C CA . ILE A 1 75 ? 1.862 -1.334 6.893 1.00 0.00 93 ILE A CA 13
ATOM 23712 C C . ILE A 1 75 ? 3.264 -0.917 7.353 1.00 0.00 93 ILE A C 13
ATOM 23713 O O . ILE A 1 75 ? 3.439 -0.279 8.400 1.00 0.00 93 ILE A O 13
ATOM 23729 N N . LYS A 1 76 ? 4.275 -1.329 6.592 1.00 0.00 94 LYS A N 13
ATOM 23730 C CA . LYS A 1 76 ? 5.691 -1.108 6.846 1.00 0.00 94 LYS A CA 13
ATOM 23731 C C . LYS A 1 76 ? 6.215 -0.084 5.836 1.00 0.00 94 LYS A C 13
ATOM 23732 O O . LYS A 1 76 ? 6.520 -0.416 4.697 1.00 0.00 94 LYS A O 13
ATOM 23751 N N . TYR A 1 77 ? 6.332 1.185 6.210 1.00 0.00 95 TYR A N 13
ATOM 23752 C CA . TYR A 1 77 ? 6.734 2.259 5.294 1.00 0.00 95 TYR A CA 13
ATOM 23753 C C . TYR A 1 77 ? 7.948 2.994 5.835 1.00 0.00 95 TYR A C 13
ATOM 23754 O O . TYR A 1 77 ? 8.300 2.838 7.006 1.00 0.00 95 TYR A O 13
ATOM 23772 N N . THR A 1 78 ? 8.582 3.786 4.977 1.00 0.00 96 THR A N 13
ATOM 23773 C CA . THR A 1 78 ? 9.788 4.539 5.256 1.00 0.00 96 THR A CA 13
ATOM 23774 C C . THR A 1 78 ? 9.836 5.748 4.331 1.00 0.00 96 THR A C 13
ATOM 23775 O O . THR A 1 78 ? 8.997 5.895 3.434 1.00 0.00 96 THR A O 13
ATOM 23786 N N . SER A 1 79 ? 10.798 6.619 4.608 1.00 0.00 97 SER A N 13
ATOM 23787 C CA . SER A 1 79 ? 11.132 7.788 3.819 1.00 0.00 97 SER A CA 13
ATOM 23788 C C . SER A 1 79 ? 12.365 7.541 2.959 1.00 0.00 97 SER A C 13
ATOM 23789 O O . SER A 1 79 ? 12.649 8.356 2.087 1.00 0.00 97 SER A O 13
ATOM 23797 N N . GLN A 1 80 ? 13.096 6.447 3.199 1.00 0.00 98 GLN A N 13
ATOM 23798 C CA . GLN A 1 80 ? 14.247 6.122 2.342 1.00 0.00 98 GLN A CA 13
ATOM 23799 C C . GLN A 1 80 ? 14.434 4.615 2.221 1.00 0.00 98 GLN A C 13
ATOM 23800 O O . GLN A 1 80 ? 14.289 3.880 3.207 1.00 0.00 98 GLN A O 13
ATOM 23814 N N . ARG A 1 81 ? 14.883 4.169 1.040 1.00 0.00 99 ARG A N 13
ATOM 23815 C CA . ARG A 1 81 ? 15.253 2.778 0.774 1.00 0.00 99 ARG A CA 13
ATOM 23816 C C . ARG A 1 81 ? 16.274 2.308 1.807 1.00 0.00 99 ARG A C 13
ATOM 23817 O O . ARG A 1 81 ? 16.139 1.224 2.372 1.00 0.00 99 ARG A O 13
ATOM 23838 N N . ASN A 1 82 ? 17.233 3.171 2.136 1.00 0.00 100 ASN A N 13
ATOM 23839 C CA . ASN A 1 82 ? 18.262 2.951 3.155 1.00 0.00 100 ASN A CA 13
ATOM 23840 C C . ASN A 1 82 ? 17.791 3.154 4.609 1.00 0.00 100 ASN A C 13
ATOM 23841 O O . ASN A 1 82 ? 18.596 3.540 5.458 1.00 0.00 100 ASN A O 13
ATOM 23852 N N . THR A 1 83 ? 16.509 2.979 4.942 1.00 0.00 101 THR A N 13
ATOM 23853 C CA . THR A 1 83 ? 16.070 3.004 6.341 1.00 0.00 101 THR A CA 13
ATOM 23854 C C . THR A 1 83 ? 15.107 1.861 6.663 1.00 0.00 101 THR A C 13
ATOM 23855 O O . THR A 1 83 ? 14.444 1.302 5.780 1.00 0.00 101 THR A O 13
ATOM 23866 N N . LYS A 1 84 ? 15.007 1.534 7.956 1.00 0.00 102 LYS A N 13
ATOM 23867 C CA . LYS A 1 84 ? 14.004 0.627 8.501 1.00 0.00 102 LYS A CA 13
ATOM 23868 C C . LYS A 1 84 ? 12.610 1.217 8.290 1.00 0.00 102 LYS A C 13
ATOM 23869 O O . LYS A 1 84 ? 12.434 2.395 7.947 1.00 0.00 102 LYS A O 13
ATOM 23888 N N . LEU A 1 85 ? 11.618 0.360 8.493 1.00 0.00 103 LEU A N 13
ATOM 23889 C CA . LEU A 1 85 ? 10.220 0.605 8.222 1.00 0.00 103 LEU A CA 13
ATOM 23890 C C . LEU A 1 85 ? 9.495 0.819 9.552 1.00 0.00 103 LEU A C 13
ATOM 23891 O O . LEU A 1 85 ? 9.957 0.355 10.602 1.00 0.00 103 LEU A O 13
ATOM 23907 N N . LYS A 1 86 ? 8.357 1.510 9.525 1.00 0.00 104 LYS A N 13
ATOM 23908 C CA . LYS A 1 86 ? 7.385 1.551 10.613 1.00 0.00 104 LYS A CA 13
ATOM 23909 C C . LYS A 1 86 ? 6.658 0.204 10.703 1.00 0.00 104 LYS A C 13
ATOM 23910 O O . LYS A 1 86 ? 6.925 -0.697 9.908 1.00 0.00 104 LYS A O 13
ATOM 23929 N N . ALA A 1 87 ? 5.718 0.065 11.638 1.00 0.00 105 ALA A N 13
ATOM 23930 C CA . ALA A 1 87 ? 4.770 -1.041 11.688 1.00 0.00 105 ALA A CA 13
ATOM 23931 C C . ALA A 1 87 ? 3.414 -0.504 12.168 1.00 0.00 105 ALA A C 13
ATOM 23932 O O . ALA A 1 87 ? 2.981 -0.770 13.291 1.00 0.00 105 ALA A O 13
ATOM 23939 N N . LYS A 1 88 ? 2.731 0.274 11.320 1.00 0.00 106 LYS A N 13
ATOM 23940 C CA . LYS A 1 88 ? 1.344 0.688 11.544 1.00 0.00 106 LYS A CA 13
ATOM 23941 C C . LYS A 1 88 ? 0.503 -0.566 11.352 1.00 0.00 106 LYS A C 13
ATOM 23942 O O . LYS A 1 88 ? 0.322 -0.986 10.211 1.00 0.00 106 LYS A O 13
ATOM 23961 N N . ALA A 1 89 ? 0.071 -1.216 12.430 1.00 0.00 107 ALA A N 13
ATOM 23962 C CA . ALA A 1 89 ? -0.821 -2.361 12.325 1.00 0.00 107 ALA A CA 13
ATOM 23963 C C . ALA A 1 89 ? -2.248 -1.867 12.498 1.00 0.00 107 ALA A C 13
ATOM 23964 O O . ALA A 1 89 ? -2.518 -1.032 13.369 1.00 0.00 107 ALA A O 13
ATOM 23971 N N . LEU A 1 90 ? -3.145 -2.362 11.655 1.00 0.00 108 LEU A N 13
ATOM 23972 C CA . LEU A 1 90 ? -4.548 -1.981 11.564 1.00 0.00 108 LEU A CA 13
ATOM 23973 C C . LEU A 1 90 ? -5.308 -3.238 11.159 1.00 0.00 108 LEU A C 13
ATOM 23974 O O . LEU A 1 90 ? -4.740 -4.110 10.504 1.00 0.00 108 LEU A O 13
ATOM 23990 N N . THR A 1 91 ? -6.585 -3.346 11.495 1.00 0.00 109 THR A N 13
ATOM 23991 C CA . THR A 1 91 ? -7.395 -4.484 11.079 1.00 0.00 109 THR A CA 13
ATOM 23992 C C . THR A 1 91 ? -7.801 -4.366 9.610 1.00 0.00 109 THR A C 13
ATOM 23993 O O . THR A 1 91 ? -7.959 -3.264 9.086 1.00 0.00 109 THR A O 13
ATOM 24004 N N . LEU A 1 92 ? -8.077 -5.494 8.947 1.00 0.00 110 LEU A N 13
ATOM 24005 C CA . LEU A 1 92 ? -8.695 -5.474 7.621 1.00 0.00 110 LEU A CA 13
ATOM 24006 C C . LEU A 1 92 ? -10.061 -4.781 7.675 1.00 0.00 110 LEU A C 13
ATOM 24007 O O . LEU A 1 92 ? -10.519 -4.236 6.670 1.00 0.00 110 LEU A O 13
ATOM 24023 N N . SER A 1 93 ? -10.723 -4.776 8.837 1.00 0.00 111 SER A N 13
ATOM 24024 C CA . SER A 1 93 ? -11.925 -3.969 9.019 1.00 0.00 111 SER A CA 13
ATOM 24025 C C . SER A 1 93 ? -11.630 -2.460 9.015 1.00 0.00 111 SER A C 13
ATOM 24026 O O . SER A 1 93 ? -12.345 -1.747 8.309 1.00 0.00 111 SER A O 13
ATOM 24034 N N . GLN A 1 94 ? -10.605 -1.978 9.739 1.00 0.00 112 GLN A N 13
ATOM 24035 C CA . GLN A 1 94 ? -10.189 -0.574 9.778 1.00 0.00 112 GLN A CA 13
ATOM 24036 C C . GLN A 1 94 ? -10.132 -0.002 8.356 1.00 0.00 112 GLN A C 13
ATOM 24037 O O . GLN A 1 94 ? -10.866 0.925 8.019 1.00 0.00 112 GLN A O 13
ATOM 24051 N N . LEU A 1 95 ? -9.287 -0.603 7.515 1.00 0.00 113 LEU A N 13
ATOM 24052 C CA . LEU A 1 95 ? -9.011 -0.176 6.146 1.00 0.00 113 LEU A CA 13
ATOM 24053 C C . LEU A 1 95 ? -10.302 -0.153 5.319 1.00 0.00 113 LEU A C 13
ATOM 24054 O O . LEU A 1 95 ? -10.539 0.797 4.569 1.00 0.00 113 LEU A O 13
ATOM 24070 N N . LYS A 1 96 ? -11.170 -1.166 5.462 1.00 0.00 114 LYS A N 13
ATOM 24071 C CA . LYS A 1 96 ? -12.406 -1.263 4.704 1.00 0.00 114 LYS A CA 13
ATOM 24072 C C . LYS A 1 96 ? -13.355 -0.141 5.098 1.00 0.00 114 LYS A C 13
ATOM 24073 O O . LYS A 1 96 ? -14.214 0.261 4.313 1.00 0.00 114 LYS A O 13
ATOM 24092 N N . LYS A 1 97 ? -13.341 0.267 6.361 1.00 0.00 115 LYS A N 13
ATOM 24093 C CA . LYS A 1 97 ? -14.143 1.382 6.802 1.00 0.00 115 LYS A CA 13
ATOM 24094 C C . LYS A 1 97 ? -13.560 2.609 6.118 1.00 0.00 115 LYS A C 13
ATOM 24095 O O . LYS A 1 97 ? -14.184 3.128 5.194 1.00 0.00 115 LYS A O 13
ATOM 24114 N N . GLU A 1 98 ? -12.336 2.960 6.490 1.00 0.00 116 GLU A N 13
ATOM 24115 C CA . GLU A 1 98 ? -11.670 4.219 6.200 1.00 0.00 116 GLU A CA 13
ATOM 24116 C C . GLU A 1 98 ? -11.718 4.631 4.736 1.00 0.00 116 GLU A C 13
ATOM 24117 O O . GLU A 1 98 ? -11.952 5.803 4.449 1.00 0.00 116 GLU A O 13
ATOM 24129 N N . PHE A 1 99 ? -11.514 3.693 3.811 1.00 0.00 117 PHE A N 13
ATOM 24130 C CA . PHE A 1 99 ? -11.410 4.015 2.394 1.00 0.00 117 PHE A CA 13
ATOM 24131 C C . PHE A 1 99 ? -12.352 3.163 1.554 1.00 0.00 117 PHE A C 13
ATOM 24132 O O . PHE A 1 99 ? -12.165 3.034 0.349 1.00 0.00 117 PHE A O 13
ATOM 24149 N N . TYR A 1 100 ? -13.368 2.557 2.174 1.00 0.00 118 TYR A N 13
ATOM 24150 C CA . TYR A 1 100 ? -14.358 1.759 1.461 1.00 0.00 118 TYR A CA 13
ATOM 24151 C C . TYR A 1 100 ? -15.766 1.945 2.060 1.00 0.00 118 TYR A C 13
ATOM 24152 O O . TYR A 1 100 ? -16.651 1.132 1.771 1.00 0.00 118 TYR A O 13
ATOM 24170 N N . GLN A 1 101 ? -16.009 3.005 2.862 1.00 0.00 119 GLN A N 13
ATOM 24171 C CA . GLN A 1 101 ? -17.353 3.450 3.241 1.00 0.00 119 GLN A CA 13
ATOM 24172 C C . GLN A 1 101 ? -18.260 3.623 2.020 1.00 0.00 119 GLN A C 13
ATOM 24173 O O . GLN A 1 101 ? -19.133 2.781 1.792 1.00 0.00 119 GLN A O 13
ATOM 24187 N N . THR A 1 102 ? -18.072 4.678 1.223 1.00 0.00 120 THR A N 13
ATOM 24188 C CA . THR A 1 102 ? -19.052 5.005 0.179 1.00 0.00 120 THR A CA 13
ATOM 24189 C C . THR A 1 102 ? -18.767 4.114 -1.024 1.00 0.00 120 THR A C 13
ATOM 24190 O O . THR A 1 102 ? -17.614 3.744 -1.256 1.00 0.00 120 THR A O 13
ATOM 24201 N N . ARG A 1 103 ? -19.794 3.789 -1.817 1.00 0.00 121 ARG A N 13
ATOM 24202 C CA . ARG A 1 103 ? -19.615 3.063 -3.071 1.00 0.00 121 ARG A CA 13
ATOM 24203 C C . ARG A 1 103 ? -19.064 3.951 -4.183 1.00 0.00 121 ARG A C 13
ATOM 24204 O O . ARG A 1 103 ? -18.452 3.408 -5.095 1.00 0.00 121 ARG A O 13
ATOM 24225 N N . SER A 1 104 ? -19.200 5.275 -4.106 1.00 0.00 122 SER A N 13
ATOM 24226 C CA . SER A 1 104 ? -18.606 6.160 -5.101 1.00 0.00 122 SER A CA 13
ATOM 24227 C C . SER A 1 104 ? -17.098 5.936 -5.097 1.00 0.00 122 SER A C 13
ATOM 24228 O O . SER A 1 104 ? -16.536 5.612 -6.135 1.00 0.00 122 SER A O 13
ATOM 24236 N N . GLN A 1 105 ? -16.456 5.970 -3.923 1.00 0.00 123 GLN A N 13
ATOM 24237 C CA . GLN A 1 105 ? -15.005 5.815 -3.837 1.00 0.00 123 GLN A CA 13
ATOM 24238 C C . GLN A 1 105 ? -14.543 4.451 -4.363 1.00 0.00 123 GLN A C 13
ATOM 24239 O O . GLN A 1 105 ? -13.408 4.312 -4.798 1.00 0.00 123 GLN A O 13
ATOM 24253 N N . LYS A 1 106 ? -15.416 3.439 -4.339 1.00 0.00 124 LYS A N 13
ATOM 24254 C CA . LYS A 1 106 ? -15.130 2.112 -4.885 1.00 0.00 124 LYS A CA 13
ATOM 24255 C C . LYS A 1 106 ? -15.048 2.108 -6.405 1.00 0.00 124 LYS A C 13
ATOM 24256 O O . LYS A 1 106 ? -14.782 1.048 -6.966 1.00 0.00 124 LYS A O 13
ATOM 24275 N N . ARG A 1 107 ? -15.330 3.209 -7.096 1.00 0.00 125 ARG A N 13
ATOM 24276 C CA . ARG A 1 107 ? -14.768 3.397 -8.420 1.00 0.00 125 ARG A CA 13
ATOM 24277 C C . ARG A 1 107 ? -13.299 3.657 -8.187 1.00 0.00 125 ARG A C 13
ATOM 24278 O O . ARG A 1 107 ? -12.510 2.741 -8.335 1.00 0.00 125 ARG A O 13
ATOM 24299 N N . GLU A 1 108 ? -12.941 4.853 -7.732 1.00 0.00 126 GLU A N 13
ATOM 24300 C CA . GLU A 1 108 ? -11.577 5.356 -7.813 1.00 0.00 126 GLU A CA 13
ATOM 24301 C C . GLU A 1 108 ? -10.541 4.445 -7.172 1.00 0.00 126 GLU A C 13
ATOM 24302 O O . GLU A 1 108 ? -9.497 4.192 -7.762 1.00 0.00 126 GLU A O 13
ATOM 24314 N N . VAL A 1 109 ? -10.839 3.992 -5.963 1.00 0.00 127 VAL A N 13
ATOM 24315 C CA . VAL A 1 109 ? -10.022 3.065 -5.191 1.00 0.00 127 VAL A CA 13
ATOM 24316 C C . VAL A 1 109 ? -9.751 1.796 -6.004 1.00 0.00 127 VAL A C 13
ATOM 24317 O O . VAL A 1 109 ? -8.613 1.351 -6.104 1.00 0.00 127 VAL A O 13
ATOM 24330 N N . ASP A 1 110 ? -10.801 1.180 -6.543 1.00 0.00 12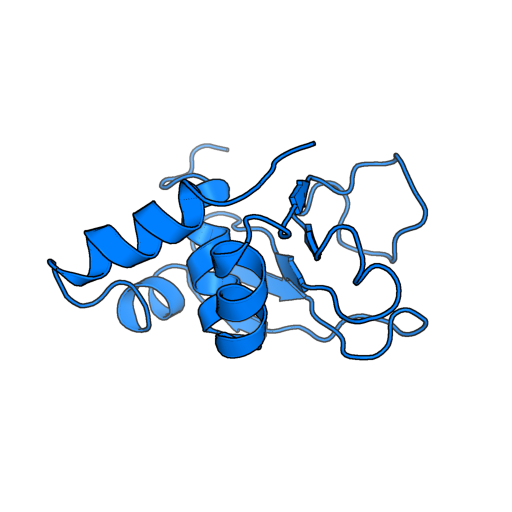8 ASP A N 13
ATOM 24331 C CA . ASP A 1 110 ? -10.716 -0.071 -7.294 1.00 0.00 128 ASP A CA 13
ATOM 24332 C C . ASP A 1 110 ? -10.115 0.166 -8.690 1.00 0.00 128 ASP A C 13
ATOM 24333 O O . ASP A 1 110 ? -9.462 -0.711 -9.250 1.00 0.00 128 ASP A O 13
ATOM 24342 N N . ASP A 1 111 ? -10.284 1.374 -9.234 1.00 0.00 129 ASP A N 13
ATOM 24343 C CA . ASP A 1 111 ? -9.645 1.907 -10.436 1.00 0.00 129 ASP A CA 13
ATOM 24344 C C . ASP A 1 111 ? -8.129 1.898 -10.226 1.00 0.00 129 ASP A C 13
ATOM 24345 O O . ASP A 1 111 ? -7.407 1.345 -11.051 1.00 0.00 129 ASP A O 13
ATOM 24354 N N . TYR A 1 112 ? -7.632 2.458 -9.110 1.00 0.00 130 TYR A N 13
ATOM 24355 C CA . TYR A 1 112 ? -6.199 2.536 -8.811 1.00 0.00 130 TYR A CA 13
ATOM 24356 C C . TYR A 1 112 ? -5.550 1.139 -8.802 1.00 0.00 130 TYR A C 13
ATOM 24357 O O . TYR A 1 112 ? -4.363 0.999 -9.097 1.00 0.00 130 TYR A O 13
ATOM 24375 N N . VAL A 1 113 ? -6.313 0.089 -8.485 1.00 0.00 131 VAL A N 13
ATOM 24376 C CA . VAL A 1 113 ? -5.833 -1.293 -8.486 1.00 0.00 131 VAL A CA 13
ATOM 24377 C C . VAL A 1 113 ? -5.689 -1.856 -9.909 1.00 0.00 131 VAL A C 13
ATOM 24378 O O . VAL A 1 113 ? -4.883 -2.765 -10.128 1.00 0.00 131 VAL A O 13
ATOM 24391 N N . ALA A 1 114 ? -6.439 -1.340 -10.885 1.00 0.00 132 ALA A N 13
ATOM 24392 C CA . ALA A 1 114 ? -6.277 -1.702 -12.288 1.00 0.00 132 ALA A CA 13
ATOM 24393 C C . ALA A 1 114 ? -5.285 -0.765 -12.991 1.00 0.00 132 ALA A C 13
ATOM 24394 O O . ALA A 1 114 ? -4.745 -1.117 -14.042 1.00 0.00 132 ALA A O 13
ATOM 24401 N N . GLY A 1 115 ? -5.006 0.404 -12.415 1.00 0.00 133 GLY A N 13
ATOM 24402 C CA . GLY A 1 115 ? -4.160 1.438 -12.990 1.00 0.00 133 GLY A CA 13
ATOM 24403 C C . GLY A 1 115 ? -2.673 1.301 -12.662 1.00 0.00 133 GLY A C 13
ATOM 24404 O O . GLY A 1 115 ? -1.921 2.254 -12.898 1.00 0.00 133 GLY A O 13
ATOM 24408 N N . LEU A 1 116 ? -2.246 0.179 -12.073 1.00 0.00 134 LEU A N 13
ATOM 24409 C CA . LEU A 1 116 ? -0.863 -0.084 -11.672 1.00 0.00 134 LEU A CA 13
ATOM 24410 C C . LEU A 1 116 ? -0.174 -1.060 -12.627 1.00 0.00 134 LEU A C 13
ATOM 24411 O O . LEU A 1 116 ? -0.813 -1.690 -13.474 1.00 0.00 134 LEU A O 13
ATOM 24427 N N . ARG A 1 117 ? 1.148 -1.173 -12.509 1.00 0.00 135 ARG A N 13
ATOM 24428 C CA . ARG A 1 117 ? 1.980 -2.153 -13.202 1.00 0.00 135 ARG A CA 13
ATOM 24429 C C . ARG A 1 117 ? 2.482 -3.168 -12.189 1.00 0.00 135 ARG A C 13
ATOM 24430 O O . ARG A 1 117 ? 2.263 -3.016 -10.989 1.00 0.00 135 ARG A O 13
ATOM 24451 N N . THR A 1 118 ? 3.204 -4.176 -12.664 1.00 0.00 136 THR A N 13
ATOM 24452 C CA . THR A 1 118 ? 3.567 -5.334 -11.858 1.00 0.00 136 THR A CA 13
ATOM 24453 C C . THR A 1 118 ? 5.007 -5.792 -12.157 1.00 0.00 136 THR A C 13
ATOM 24454 O O . THR A 1 118 ? 5.476 -6.794 -11.617 1.00 0.00 136 THR A O 13
ATOM 24465 N N . GLU A 1 119 ? 5.694 -5.036 -13.009 1.00 0.00 137 GLU A N 13
ATOM 24466 C CA . GLU A 1 119 ? 6.862 -5.379 -13.803 1.00 0.00 137 GLU A CA 13
ATOM 24467 C C . GLU A 1 119 ? 6.526 -6.518 -14.748 1.00 0.00 137 GLU A C 13
ATOM 24468 O O . GLU A 1 119 ? 6.194 -6.213 -15.910 1.00 0.00 137 GLU A O 13
ATOM 24480 N N . GLY A 1 1 ? -12.337 -18.484 0.730 1.00 0.00 19 GLY A N 14
ATOM 24481 C CA . GLY A 1 1 ? -13.430 -17.572 1.089 1.00 0.00 19 GLY A CA 14
ATOM 24482 C C . GLY A 1 1 ? -13.204 -17.001 2.475 1.00 0.00 19 GLY A C 14
ATOM 24483 O O . GLY A 1 1 ? -12.055 -16.797 2.864 1.00 0.00 19 GLY A O 14
ATOM 24487 N N . HIS A 1 2 ? -14.290 -16.770 3.224 1.00 0.00 20 HIS A N 14
ATOM 24488 C CA . HIS A 1 2 ? -14.343 -15.960 4.444 1.00 0.00 20 HIS A CA 14
ATOM 24489 C C . HIS A 1 2 ? -13.816 -14.528 4.248 1.00 0.00 20 HIS A C 14
ATOM 24490 O O . HIS A 1 2 ? -13.405 -14.129 3.153 1.00 0.00 20 HIS A O 14
ATOM 24504 N N . MET A 1 3 ? -13.881 -13.743 5.328 1.00 0.00 21 MET A N 14
ATOM 24505 C CA . MET A 1 3 ? -13.263 -12.437 5.498 1.00 0.00 21 MET A CA 14
ATOM 24506 C C . MET A 1 3 ? -11.802 -12.526 5.071 1.00 0.00 21 MET A C 14
ATOM 24507 O O . MET A 1 3 ? -10.973 -13.064 5.807 1.00 0.00 21 MET A O 14
ATOM 24521 N N . LYS A 1 4 ? -11.481 -12.006 3.891 1.00 0.00 22 LYS A N 14
ATOM 24522 C CA . LYS A 1 4 ? -10.134 -11.896 3.356 1.00 0.00 22 LYS A CA 14
ATOM 24523 C C . LYS A 1 4 ? -10.126 -10.669 2.442 1.00 0.00 22 LYS A C 14
ATOM 24524 O O . LYS A 1 4 ? -11.114 -9.931 2.396 1.00 0.00 22 LYS A O 14
ATOM 24543 N N . PHE A 1 5 ? -9.035 -10.446 1.718 1.00 0.00 23 PHE A N 14
ATOM 24544 C CA . PHE A 1 5 ? -8.931 -9.438 0.675 1.00 0.00 23 PHE A CA 14
ATOM 24545 C C . PHE A 1 5 ? -8.033 -10.003 -0.436 1.00 0.00 23 PHE A C 14
ATOM 24546 O O . PHE A 1 5 ? -7.792 -11.218 -0.495 1.00 0.00 23 PHE A O 14
ATOM 24563 N N . THR A 1 6 ? -7.574 -9.160 -1.352 1.00 0.00 24 THR A N 14
ATOM 24564 C CA . THR A 1 6 ? -6.640 -9.492 -2.408 1.00 0.00 24 THR A CA 14
ATOM 24565 C C . THR A 1 6 ? -5.435 -8.561 -2.281 1.00 0.00 24 THR A C 14
ATOM 24566 O O . THR A 1 6 ? -5.600 -7.385 -1.984 1.00 0.00 24 THR A O 14
ATOM 24577 N N . ASP A 1 7 ? -4.220 -9.079 -2.441 1.00 0.00 25 ASP A N 14
ATOM 24578 C CA . ASP A 1 7 ? -2.990 -8.375 -2.058 1.00 0.00 25 ASP A CA 14
ATOM 24579 C C . ASP A 1 7 ? -2.748 -7.190 -2.987 1.00 0.00 25 ASP A C 14
ATOM 24580 O O . ASP A 1 7 ? -2.432 -6.091 -2.533 1.00 0.00 25 ASP A O 14
ATOM 24589 N N . GLN A 1 8 ? -3.013 -7.393 -4.281 1.00 0.00 26 GLN A N 14
ATOM 24590 C CA . GLN A 1 8 ? -3.148 -6.348 -5.289 1.00 0.00 26 GLN A CA 14
ATOM 24591 C C . GLN A 1 8 ? -4.026 -5.208 -4.757 1.00 0.00 26 GLN A C 14
ATOM 24592 O O . GLN A 1 8 ? -3.618 -4.047 -4.803 1.00 0.00 26 GLN A O 14
ATOM 24606 N N . GLN A 1 9 ? -5.207 -5.531 -4.236 1.00 0.00 27 GLN A N 14
ATOM 24607 C CA . GLN A 1 9 ? -6.174 -4.572 -3.727 1.00 0.00 27 GLN A CA 14
ATOM 24608 C C . GLN A 1 9 ? -5.693 -3.900 -2.429 1.00 0.00 27 GLN A C 14
ATOM 24609 O O . GLN A 1 9 ? -5.989 -2.719 -2.231 1.00 0.00 27 GLN A O 14
ATOM 24623 N N . ILE A 1 10 ? -5.010 -4.602 -1.511 1.00 0.00 28 ILE A N 14
ATOM 24624 C CA . ILE A 1 10 ? -4.606 -4.014 -0.234 1.00 0.00 28 ILE A CA 14
ATOM 24625 C C . ILE A 1 10 ? -3.648 -2.846 -0.451 1.00 0.00 28 ILE A C 14
ATOM 24626 O O . ILE A 1 10 ? -3.771 -1.869 0.283 1.00 0.00 28 ILE A O 14
ATOM 24642 N N . GLY A 1 11 ? -2.749 -2.903 -1.438 1.00 0.00 29 GLY A N 14
ATOM 24643 C CA . GLY A 1 11 ? -1.734 -1.871 -1.625 1.00 0.00 29 GLY A CA 14
ATOM 24644 C C . GLY A 1 11 ? -2.321 -0.467 -1.673 1.00 0.00 29 GLY A C 14
ATOM 24645 O O . GLY A 1 11 ? -1.869 0.420 -0.947 1.00 0.00 29 GLY A O 14
ATOM 24649 N N . VAL A 1 12 ? -3.372 -0.273 -2.467 1.00 0.00 30 VAL A N 14
ATOM 24650 C CA . VAL A 1 12 ? -3.997 1.028 -2.632 1.00 0.00 30 VAL A CA 14
ATOM 24651 C C . VAL A 1 12 ? -4.562 1.514 -1.293 1.00 0.00 30 VAL A C 14
ATOM 24652 O O . VAL A 1 12 ? -4.354 2.669 -0.914 1.00 0.00 30 VAL A O 14
ATOM 24665 N N . LEU A 1 13 ? -5.270 0.644 -0.569 1.00 0.00 31 LEU A N 14
ATOM 24666 C CA . LEU A 1 13 ? -5.933 0.995 0.684 1.00 0.00 31 LEU A CA 14
ATOM 24667 C C . LEU A 1 13 ? -4.921 1.235 1.803 1.00 0.00 31 LEU A C 14
ATOM 24668 O O . LEU A 1 13 ? -5.139 2.099 2.650 1.00 0.00 31 LEU A O 14
ATOM 24684 N N . ALA A 1 14 ? -3.812 0.498 1.796 1.00 0.00 32 ALA A N 14
ATOM 24685 C CA . ALA A 1 14 ? -2.681 0.721 2.682 1.00 0.00 32 ALA A CA 14
ATOM 24686 C C . ALA A 1 14 ? -2.069 2.096 2.399 1.00 0.00 32 ALA A C 14
ATOM 24687 O O . ALA A 1 14 ? -1.865 2.874 3.330 1.00 0.00 32 ALA A O 14
ATOM 24694 N N . GLY A 1 15 ? -1.813 2.420 1.128 1.00 0.00 33 GLY A N 14
ATOM 24695 C CA . GLY A 1 15 ? -1.312 3.727 0.723 1.00 0.00 33 GLY A CA 14
ATOM 24696 C C . GLY A 1 15 ? -2.258 4.845 1.140 1.00 0.00 33 GLY A C 14
ATOM 24697 O O . GLY A 1 15 ? -1.814 5.933 1.483 1.00 0.00 33 GLY A O 14
ATOM 24701 N N . LEU A 1 16 ? -3.578 4.619 1.132 1.00 0.00 34 LEU A N 14
ATOM 24702 C CA . LEU A 1 16 ? -4.504 5.679 1.524 1.00 0.00 34 LEU A CA 14
ATOM 24703 C C . LEU A 1 16 ? -4.299 6.065 2.995 1.00 0.00 34 LEU A C 14
ATOM 24704 O O . LEU A 1 16 ? -4.451 7.239 3.339 1.00 0.00 34 LEU A O 14
ATOM 24720 N N . ALA A 1 17 ? -3.887 5.121 3.850 1.00 0.00 35 ALA A N 14
ATOM 24721 C CA . ALA A 1 17 ? -3.514 5.413 5.229 1.00 0.00 35 ALA A CA 14
ATOM 24722 C C . ALA A 1 17 ? -2.122 6.047 5.359 1.00 0.00 35 ALA A C 14
ATOM 24723 O O . ALA A 1 17 ? -1.840 6.590 6.428 1.00 0.00 35 ALA A O 14
ATOM 24730 N N . ILE A 1 18 ? -1.250 5.924 4.350 1.00 0.00 36 ILE A N 14
ATOM 24731 C CA . ILE A 1 18 ? 0.190 6.161 4.428 1.00 0.00 36 ILE A CA 14
ATOM 24732 C C . ILE A 1 18 ? 0.645 6.781 3.095 1.00 0.00 36 ILE A C 14
ATOM 24733 O O . ILE A 1 18 ? 1.003 6.075 2.155 1.00 0.00 36 ILE A O 14
ATOM 24749 N N . SER A 1 19 ? 0.676 8.110 3.040 1.00 0.00 37 SER A N 14
ATOM 24750 C CA . SER A 1 19 ? 0.894 8.924 1.850 1.00 0.00 37 SER A CA 14
ATOM 24751 C C . SER A 1 19 ? -0.131 8.600 0.744 1.00 0.00 37 SER A C 14
ATOM 24752 O O . SER A 1 19 ? 0.221 8.056 -0.308 1.00 0.00 37 SER A O 14
ATOM 24760 N N . PRO A 1 20 ? -1.406 9.005 0.934 1.00 0.00 38 PRO A N 14
ATOM 24761 C CA . PRO A 1 20 ? -2.419 8.913 -0.109 1.00 0.00 38 PRO A CA 14
ATOM 24762 C C . PRO A 1 20 ? -1.984 9.751 -1.306 1.00 0.00 38 PRO A C 14
ATOM 24763 O O . PRO A 1 20 ? -2.088 9.297 -2.440 1.00 0.00 38 PRO A O 14
ATOM 24774 N N . GLU A 1 21 ? -1.462 10.954 -1.043 1.00 0.00 39 GLU A N 14
ATOM 24775 C CA . GLU A 1 21 ? -0.936 11.872 -2.035 1.00 0.00 39 GLU A CA 14
ATOM 24776 C C . GLU A 1 21 ? 0.062 11.173 -2.951 1.00 0.00 39 GLU A C 14
ATOM 24777 O O . GLU A 1 21 ? -0.148 11.174 -4.161 1.00 0.00 39 GLU A O 14
ATOM 24789 N N . TRP A 1 22 ? 1.118 10.562 -2.399 1.00 0.00 40 TRP A N 14
ATOM 24790 C CA . TRP A 1 22 ? 2.132 9.885 -3.198 1.00 0.00 40 TRP A CA 14
ATOM 24791 C C . TRP A 1 22 ? 1.477 8.879 -4.138 1.00 0.00 40 TRP A C 14
ATOM 24792 O O . TRP A 1 22 ? 1.696 8.962 -5.345 1.00 0.00 40 TRP A O 14
ATOM 24813 N N . LEU A 1 23 ? 0.645 7.969 -3.618 1.00 0.00 41 LEU A N 14
ATOM 24814 C CA . LEU A 1 23 ? 0.016 6.952 -4.454 1.00 0.00 41 LEU A CA 14
ATOM 24815 C C . LEU A 1 23 ? -0.823 7.601 -5.554 1.00 0.00 41 LEU A C 14
ATOM 24816 O O . LEU A 1 23 ? -0.670 7.240 -6.717 1.00 0.00 41 LEU A O 14
ATOM 24832 N N . LYS A 1 24 ? -1.673 8.575 -5.221 1.00 0.00 42 LYS A N 14
ATOM 24833 C CA . LYS A 1 24 ? -2.512 9.276 -6.197 1.00 0.00 42 LYS A CA 14
ATOM 24834 C C . LYS A 1 24 ? -1.656 9.887 -7.298 1.00 0.00 42 LYS A C 14
ATOM 24835 O O . LYS A 1 24 ? -1.991 9.757 -8.477 1.00 0.00 42 LYS A O 14
ATOM 24854 N N . GLN A 1 25 ? -0.561 10.544 -6.922 1.00 0.00 43 GLN A N 14
ATOM 24855 C CA . GLN A 1 25 ? 0.305 11.269 -7.835 1.00 0.00 43 GLN A CA 14
ATOM 24856 C C . GLN A 1 25 ? 1.029 10.244 -8.722 1.00 0.00 43 GLN A C 14
ATOM 24857 O O . GLN A 1 25 ? 1.079 10.412 -9.937 1.00 0.00 43 GLN A O 14
ATOM 24871 N N . ASN A 1 26 ? 1.456 9.108 -8.157 1.00 0.00 44 ASN A N 14
ATOM 24872 C CA . ASN A 1 26 ? 2.109 8.043 -8.915 1.00 0.00 44 ASN A CA 14
ATOM 24873 C C . ASN A 1 26 ? 1.150 7.415 -9.928 1.00 0.00 44 ASN A C 14
ATOM 24874 O O . ASN A 1 26 ? 1.524 7.183 -11.079 1.00 0.00 44 ASN A O 14
ATOM 24885 N N . ILE A 1 27 ? -0.076 7.088 -9.504 1.00 0.00 45 ILE A N 14
ATOM 24886 C CA . ILE A 1 27 ? -1.097 6.480 -10.354 1.00 0.00 45 ILE A CA 14
ATOM 24887 C C . ILE A 1 27 ? -1.440 7.405 -11.519 1.00 0.00 45 ILE A C 14
ATOM 24888 O O . ILE A 1 27 ? -1.666 6.911 -12.619 1.00 0.00 45 ILE A O 14
ATOM 24904 N N . ALA A 1 28 ? -1.437 8.729 -11.320 1.00 0.00 46 ALA A N 14
ATOM 24905 C CA . ALA A 1 28 ? -1.758 9.685 -12.375 1.00 0.00 46 ALA A CA 14
ATOM 24906 C C . ALA A 1 28 ? -0.927 9.419 -13.643 1.00 0.00 46 ALA A C 14
ATOM 24907 O O . ALA A 1 28 ? -1.451 9.453 -14.760 1.00 0.00 46 ALA A O 14
ATOM 24914 N N . ALA A 1 29 ? 0.350 9.077 -13.460 1.00 0.00 47 ALA A N 14
ATOM 24915 C CA . ALA A 1 29 ? 1.310 8.755 -14.509 1.00 0.00 47 ALA A CA 14
ATOM 24916 C C . ALA A 1 29 ? 1.533 7.238 -14.688 1.00 0.00 47 ALA A C 14
ATOM 24917 O O . ALA A 1 29 ? 2.386 6.840 -15.474 1.00 0.00 47 ALA A O 14
ATOM 24924 N N . ASN A 1 30 ? 0.779 6.366 -14.002 1.00 0.00 48 ASN A N 14
ATOM 24925 C CA . ASN A 1 30 ? 0.984 4.904 -13.928 1.00 0.00 48 ASN A CA 14
ATOM 24926 C C . ASN A 1 30 ? 2.412 4.539 -13.468 1.00 0.00 48 ASN A C 14
ATOM 24927 O O . ASN A 1 30 ? 2.875 3.418 -13.666 1.00 0.00 48 ASN A O 14
ATOM 24938 N N . GLN A 1 31 ? 3.140 5.458 -12.833 1.00 0.00 49 GLN A N 14
ATOM 24939 C CA . GLN A 1 31 ? 4.518 5.258 -12.382 1.00 0.00 49 GLN A CA 14
ATOM 24940 C C . GLN A 1 31 ? 4.584 4.547 -11.032 1.00 0.00 49 GLN A C 14
ATOM 24941 O O . GLN A 1 31 ? 5.634 4.553 -10.405 1.00 0.00 49 GLN A O 14
ATOM 24955 N N . LEU A 1 32 ? 3.468 4.024 -10.535 1.00 0.00 50 LEU A N 14
ATOM 24956 C CA . LEU A 1 32 ? 3.438 3.184 -9.351 1.00 0.00 50 LEU A CA 14
ATOM 24957 C C . LEU A 1 32 ? 3.741 1.768 -9.819 1.00 0.00 50 LEU A C 14
ATOM 24958 O O . LEU A 1 32 ? 3.291 1.382 -10.899 1.00 0.00 50 LEU A O 14
ATOM 24974 N N . VAL A 1 33 ? 4.428 0.983 -9.001 1.00 0.00 51 VAL A N 14
ATOM 24975 C CA . VAL A 1 33 ? 4.583 -0.451 -9.155 1.00 0.00 51 VAL A CA 14
ATOM 24976 C C . VAL A 1 33 ? 4.209 -1.128 -7.850 1.00 0.00 51 VAL A C 14
ATOM 24977 O O . VAL A 1 33 ? 4.081 -0.479 -6.812 1.00 0.00 51 VAL A O 14
ATOM 24990 N N . TYR A 1 34 ? 4.016 -2.433 -7.934 1.00 0.00 52 TYR A N 14
ATOM 24991 C CA . TYR A 1 34 ? 3.705 -3.375 -6.880 1.00 0.00 52 TYR A CA 14
ATOM 24992 C C . TYR A 1 34 ? 4.634 -4.572 -7.103 1.00 0.00 52 TYR A C 14
ATOM 24993 O O . TYR A 1 34 ? 5.124 -4.750 -8.220 1.00 0.00 52 TYR A O 14
ATOM 25011 N N . GLY A 1 35 ? 4.877 -5.394 -6.087 1.00 0.00 53 GLY A N 14
ATOM 25012 C CA . GLY A 1 35 ? 5.697 -6.586 -6.230 1.00 0.00 53 GLY A CA 14
ATOM 25013 C C . GLY A 1 35 ? 5.871 -7.285 -4.895 1.00 0.00 53 GLY A C 14
ATOM 25014 O O . GLY A 1 35 ? 5.423 -6.794 -3.859 1.00 0.00 53 GLY A O 14
ATOM 25018 N N . ILE A 1 36 ? 6.527 -8.441 -4.916 1.00 0.00 54 ILE A N 14
ATOM 25019 C CA . ILE A 1 36 ? 6.848 -9.276 -3.765 1.00 0.00 54 ILE A CA 14
ATOM 25020 C C . ILE A 1 36 ? 8.348 -9.260 -3.627 1.00 0.00 54 ILE A C 14
ATOM 25021 O O . ILE A 1 36 ? 9.125 -9.439 -4.561 1.00 0.00 54 ILE A O 14
ATOM 25037 N N . VAL A 1 37 ? 8.674 -9.074 -2.362 1.00 0.00 55 VAL A N 14
ATOM 25038 C CA . VAL A 1 37 ? 9.912 -9.178 -1.673 1.00 0.00 55 VAL A CA 14
ATOM 25039 C C . VAL A 1 37 ? 10.682 -10.444 -2.076 1.00 0.00 55 VAL A C 14
ATOM 25040 O O . VAL A 1 37 ? 11.554 -10.369 -2.945 1.00 0.00 55 VAL A O 14
ATOM 25053 N N . LYS A 1 38 ? 10.364 -11.593 -1.474 1.00 0.00 56 LYS A N 14
ATOM 25054 C CA . LYS A 1 38 ? 11.085 -12.851 -1.644 1.00 0.00 56 LYS A CA 14
ATOM 25055 C C . LYS A 1 38 ? 12.555 -12.751 -1.209 1.00 0.00 56 LYS A C 14
ATOM 25056 O O . LYS A 1 38 ? 13.065 -11.665 -0.938 1.00 0.00 56 LYS A O 14
ATOM 25075 N N . PRO A 1 39 ? 13.242 -13.889 -1.050 1.00 0.00 57 PRO A N 14
ATOM 25076 C CA . PRO A 1 39 ? 14.690 -13.910 -0.898 1.00 0.00 57 PRO A CA 14
ATOM 25077 C C . PRO A 1 39 ? 15.488 -13.430 -2.128 1.00 0.00 57 PRO A C 14
ATOM 25078 O O . PRO A 1 39 ? 16.712 -13.398 -2.046 1.00 0.00 57 PRO A O 14
ATOM 25089 N N . SER A 1 40 ? 14.853 -13.164 -3.280 1.00 0.00 58 SER A N 14
ATOM 25090 C CA . SER A 1 40 ? 15.552 -12.981 -4.553 1.00 0.00 58 SER A CA 14
ATOM 25091 C C . SER A 1 40 ? 15.916 -11.523 -4.857 1.00 0.00 58 SER A C 14
ATOM 25092 O O . SER A 1 40 ? 17.051 -11.271 -5.271 1.00 0.00 58 SER A O 14
ATOM 25100 N N . ASP A 1 41 ? 14.984 -10.573 -4.726 1.00 0.00 59 ASP A N 14
ATOM 25101 C CA . ASP A 1 41 ? 15.303 -9.160 -4.960 1.00 0.00 59 ASP A CA 14
ATOM 25102 C C . ASP A 1 41 ? 15.958 -8.580 -3.697 1.00 0.00 59 ASP A C 14
ATOM 25103 O O . ASP A 1 41 ? 15.995 -9.215 -2.640 1.00 0.00 59 ASP A O 14
ATOM 25112 N N . THR A 1 42 ? 16.501 -7.367 -3.800 1.00 0.00 60 THR A N 14
ATOM 25113 C CA . THR A 1 42 ? 17.057 -6.656 -2.660 1.00 0.00 60 THR A CA 14
ATOM 25114 C C . THR A 1 42 ? 15.915 -6.013 -1.872 1.00 0.00 60 THR A C 14
ATOM 25115 O O . THR A 1 42 ? 15.364 -4.999 -2.317 1.00 0.00 60 THR A O 14
ATOM 25126 N N . VAL A 1 43 ? 15.617 -6.546 -0.689 1.00 0.00 61 VAL A N 14
ATOM 25127 C CA . VAL A 1 43 ? 14.756 -5.935 0.318 1.00 0.00 61 VAL A CA 14
ATOM 25128 C C . VAL A 1 43 ? 15.458 -5.999 1.679 1.00 0.00 61 VAL A C 14
ATOM 25129 O O . VAL A 1 43 ? 16.448 -6.728 1.824 1.00 0.00 61 VAL A O 14
ATOM 25142 N N . PRO A 1 44 ? 15.009 -5.203 2.666 1.00 0.00 62 PRO A N 14
ATOM 25143 C CA . PRO A 1 44 ? 15.632 -5.192 3.975 1.00 0.00 62 PRO A CA 14
ATOM 25144 C C . PRO A 1 44 ? 15.253 -6.426 4.791 1.00 0.00 62 PRO A C 14
ATOM 25145 O O . PRO A 1 44 ? 14.238 -7.080 4.545 1.00 0.00 62 PRO A O 14
ATOM 25156 N N . ALA A 1 45 ? 16.023 -6.665 5.851 1.00 0.00 63 ALA A N 14
ATOM 25157 C CA . ALA A 1 45 ? 15.707 -7.643 6.872 1.00 0.00 63 ALA A CA 14
ATOM 25158 C C . ALA A 1 45 ? 14.330 -7.320 7.478 1.00 0.00 63 ALA A C 14
ATOM 25159 O O . ALA A 1 45 ? 14.122 -6.209 7.990 1.00 0.00 63 ALA A O 14
ATOM 25166 N N . GLY A 1 46 ? 13.393 -8.269 7.442 1.00 0.00 64 GLY A N 14
ATOM 25167 C CA . GLY A 1 46 ? 12.101 -8.175 8.106 1.00 0.00 64 GLY A CA 14
ATOM 25168 C C . GLY A 1 46 ? 10.932 -7.908 7.158 1.00 0.00 64 GLY A C 14
ATOM 25169 O O . GLY A 1 46 ? 9.952 -7.308 7.613 1.00 0.00 64 GLY A O 14
ATOM 25173 N N . VAL A 1 47 ? 11.030 -8.311 5.886 1.00 0.00 65 VAL A N 14
ATOM 25174 C CA . VAL A 1 47 ? 9.950 -8.282 4.900 1.00 0.00 65 VAL A CA 14
ATOM 25175 C C . VAL A 1 47 ? 10.088 -9.520 3.986 1.00 0.00 65 VAL A C 14
ATOM 25176 O O . VAL A 1 47 ? 10.652 -9.473 2.894 1.00 0.00 65 VAL A O 14
ATOM 25189 N N . ASP A 1 48 ? 9.591 -10.662 4.460 1.00 0.00 66 ASP A N 14
ATOM 25190 C CA . ASP A 1 48 ? 9.746 -11.996 3.848 1.00 0.00 66 ASP A CA 14
ATOM 25191 C C . ASP A 1 48 ? 8.672 -12.404 2.843 1.00 0.00 66 ASP A C 14
ATOM 25192 O O . ASP A 1 48 ? 8.832 -13.370 2.095 1.00 0.00 66 ASP A O 14
ATOM 25201 N N . ASP A 1 49 ? 7.581 -11.660 2.854 1.00 0.00 67 ASP A N 14
ATOM 25202 C CA . ASP A 1 49 ? 6.365 -11.867 2.056 1.00 0.00 67 ASP A CA 14
ATOM 25203 C C . ASP A 1 49 ? 5.482 -10.607 2.078 1.00 0.00 67 ASP A C 14
ATOM 25204 O O . ASP A 1 49 ? 4.296 -10.654 1.759 1.00 0.00 67 ASP A O 14
ATOM 25213 N N . TYR A 1 50 ? 6.041 -9.470 2.512 1.00 0.00 68 TYR A N 14
ATOM 25214 C CA . TYR A 1 50 ? 5.364 -8.184 2.507 1.00 0.00 68 TYR A CA 14
ATOM 25215 C C . TYR A 1 50 ? 5.370 -7.645 1.083 1.00 0.00 68 TYR A C 14
ATOM 25216 O O . TYR A 1 50 ? 6.425 -7.261 0.578 1.00 0.00 68 TYR A O 14
ATOM 25234 N N . SER A 1 51 ? 4.216 -7.603 0.434 1.00 0.00 69 SER A N 14
ATOM 25235 C CA . SER A 1 51 ? 4.031 -6.897 -0.815 1.00 0.00 69 SER A CA 14
ATOM 25236 C C . SER A 1 51 ? 4.578 -5.465 -0.681 1.00 0.00 69 SER A C 14
ATOM 25237 O O . SER A 1 51 ? 4.376 -4.832 0.358 1.00 0.00 69 SER A O 14
ATOM 25245 N N . TYR A 1 52 ? 5.264 -4.935 -1.695 1.00 0.00 70 TYR A N 14
ATOM 25246 C CA . TYR A 1 52 ? 5.718 -3.548 -1.709 1.00 0.00 70 TYR A CA 14
ATOM 25247 C C . TYR A 1 52 ? 4.980 -2.752 -2.772 1.00 0.00 70 TYR A C 14
ATOM 25248 O O . TYR A 1 52 ? 4.281 -3.313 -3.617 1.00 0.00 70 TYR A O 14
ATOM 25266 N N . LEU A 1 53 ? 5.179 -1.436 -2.728 1.00 0.00 71 LEU A N 14
ATOM 25267 C CA . LEU A 1 53 ? 4.792 -0.461 -3.729 1.00 0.00 71 LEU A CA 14
ATOM 25268 C C . LEU A 1 53 ? 5.986 0.461 -3.908 1.00 0.00 71 LEU A C 14
ATOM 25269 O O . LEU A 1 53 ? 6.555 0.877 -2.892 1.00 0.00 71 LEU A O 14
ATOM 25285 N N . VAL A 1 54 ? 6.364 0.812 -5.139 1.00 0.00 72 VAL A N 14
ATOM 25286 C CA . VAL A 1 54 ? 7.443 1.769 -5.340 1.00 0.00 72 VAL A CA 14
ATOM 25287 C C . VAL A 1 54 ? 7.120 2.621 -6.561 1.00 0.00 72 VAL A C 14
ATOM 25288 O O . VAL A 1 54 ? 6.235 2.275 -7.344 1.00 0.00 72 VAL A O 14
ATOM 25301 N N . ALA A 1 55 ? 7.785 3.765 -6.690 1.00 0.00 73 ALA A N 14
ATOM 25302 C CA . ALA A 1 55 ? 7.702 4.597 -7.869 1.00 0.00 73 ALA A CA 14
ATOM 25303 C C . ALA A 1 55 ? 8.673 4.024 -8.900 1.00 0.00 73 ALA A C 14
ATOM 25304 O O . ALA A 1 55 ? 9.864 3.925 -8.614 1.00 0.00 73 ALA A O 14
ATOM 25311 N N . ALA A 1 56 ? 8.209 3.664 -10.098 1.00 0.00 74 ALA A N 14
ATOM 25312 C CA . ALA A 1 56 ? 9.091 3.176 -11.153 1.00 0.00 74 ALA A CA 14
ATOM 25313 C C . ALA A 1 56 ? 10.038 4.278 -11.625 1.00 0.00 74 ALA A C 14
ATOM 25314 O O . ALA A 1 56 ? 11.178 4.024 -12.017 1.00 0.00 74 ALA A O 14
ATOM 25321 N N . ASP A 1 57 ? 9.560 5.512 -11.548 1.00 0.00 75 ASP A N 14
ATOM 25322 C CA . ASP A 1 57 ? 10.269 6.699 -12.009 1.00 0.00 75 ASP A CA 14
ATOM 25323 C C . ASP A 1 57 ? 11.016 7.393 -10.887 1.00 0.00 75 ASP A C 14
ATOM 25324 O O . ASP A 1 57 ? 11.882 8.227 -11.155 1.00 0.00 75 ASP A O 14
ATOM 25333 N N . ASP A 1 58 ? 10.775 6.986 -9.646 1.00 0.00 76 ASP A N 14
ATOM 25334 C CA . ASP A 1 58 ? 11.450 7.487 -8.466 1.00 0.00 76 ASP A CA 14
ATOM 25335 C C . ASP A 1 58 ? 11.881 6.237 -7.695 1.00 0.00 76 ASP A C 14
ATOM 25336 O O . ASP A 1 58 ? 11.552 6.074 -6.521 1.00 0.00 76 ASP A O 14
ATOM 25345 N N . GLN A 1 59 ? 12.605 5.321 -8.365 1.00 0.00 77 GLN A N 14
ATOM 25346 C CA . GLN A 1 59 ? 13.089 4.090 -7.699 1.00 0.00 77 GLN A CA 14
ATOM 25347 C C . GLN A 1 59 ? 13.754 4.384 -6.340 1.00 0.00 77 GLN A C 14
ATOM 25348 O O . GLN A 1 59 ? 13.467 3.721 -5.344 1.00 0.00 77 GLN A O 14
ATOM 25362 N N . ASP A 1 60 ? 14.635 5.385 -6.284 1.00 0.00 78 ASP A N 14
ATOM 25363 C CA . ASP A 1 60 ? 15.362 5.799 -5.077 1.00 0.00 78 ASP A CA 14
ATOM 25364 C C . ASP A 1 60 ? 14.544 6.797 -4.222 1.00 0.00 78 ASP A C 14
ATOM 25365 O O . ASP A 1 60 ? 15.038 7.287 -3.205 1.00 0.00 78 ASP A O 14
ATOM 25374 N N . GLY A 1 61 ? 13.305 7.125 -4.610 1.00 0.00 79 GLY A N 14
ATOM 25375 C CA . GLY A 1 61 ? 12.515 8.254 -4.119 1.00 0.00 79 GLY A CA 14
ATOM 25376 C C . GLY A 1 61 ? 11.733 7.953 -2.837 1.00 0.00 79 GLY A C 14
ATOM 25377 O O . GLY A 1 61 ? 12.070 8.511 -1.783 1.00 0.00 79 GLY A O 14
ATOM 25381 N N . THR A 1 62 ? 10.705 7.098 -2.913 1.00 0.00 80 THR A N 14
ATOM 25382 C CA . THR A 1 62 ? 9.842 6.699 -1.790 1.00 0.00 80 THR A CA 14
ATOM 25383 C C . THR A 1 62 ? 9.466 5.214 -1.943 1.00 0.00 80 THR A C 14
ATOM 25384 O O . THR A 1 62 ? 9.530 4.689 -3.062 1.00 0.00 80 THR A O 14
ATOM 25395 N N . ILE A 1 63 ? 9.064 4.523 -0.864 1.00 0.00 81 ILE A N 14
ATOM 25396 C CA . ILE A 1 63 ? 8.636 3.131 -0.955 1.00 0.00 81 ILE A CA 14
ATOM 25397 C C . ILE A 1 63 ? 7.700 2.816 0.217 1.00 0.00 81 ILE A C 14
ATOM 25398 O O . ILE A 1 63 ? 7.791 3.437 1.286 1.00 0.00 81 ILE A O 14
ATOM 25414 N N . ILE A 1 64 ? 6.828 1.820 0.054 1.00 0.00 82 ILE A N 14
ATOM 25415 C CA . ILE A 1 64 ? 5.932 1.314 1.091 1.00 0.00 82 ILE A CA 14
ATOM 25416 C C . ILE A 1 64 ? 5.924 -0.213 0.962 1.00 0.00 82 ILE A C 14
ATOM 25417 O O . ILE A 1 64 ? 6.094 -0.749 -0.131 1.00 0.00 82 ILE A O 14
ATOM 25433 N N . PHE A 1 65 ? 5.709 -0.919 2.071 1.00 0.00 83 PHE A N 14
ATOM 25434 C CA . PHE A 1 65 ? 5.485 -2.357 2.146 1.00 0.00 83 PHE A CA 14
ATOM 25435 C C . PHE A 1 65 ? 4.216 -2.585 2.970 1.00 0.00 83 PHE A C 14
ATOM 25436 O O . PHE A 1 65 ? 3.892 -1.762 3.833 1.00 0.00 83 PHE A O 14
ATOM 25453 N N . PHE A 1 66 ? 3.512 -3.696 2.757 1.00 0.00 84 PHE A N 14
ATOM 25454 C CA . PHE A 1 66 ? 2.343 -4.100 3.526 1.00 0.00 84 PHE A CA 14
ATOM 25455 C C . PHE A 1 66 ? 2.217 -5.628 3.515 1.00 0.00 84 PHE A C 14
ATOM 25456 O O . PHE A 1 66 ? 2.749 -6.286 2.624 1.00 0.00 84 PHE A O 14
ATOM 25473 N N . LYS A 1 67 ? 1.505 -6.200 4.486 1.00 0.00 85 LYS A N 14
ATOM 25474 C CA . LYS A 1 67 ? 1.239 -7.637 4.568 1.00 0.00 85 LYS A CA 14
ATOM 25475 C C . LYS A 1 67 ? -0.025 -7.857 5.375 1.00 0.00 85 LYS A C 14
ATOM 25476 O O . LYS A 1 67 ? -0.111 -7.339 6.489 1.00 0.00 85 LYS A O 14
ATOM 25495 N N . ALA A 1 68 ? -1.005 -8.572 4.825 1.00 0.00 86 ALA A N 14
ATOM 25496 C CA . ALA A 1 68 ? -2.134 -9.069 5.601 1.00 0.00 86 ALA A CA 14
ATOM 25497 C C . ALA A 1 68 ? -1.674 -10.132 6.604 1.00 0.00 86 ALA A C 14
ATOM 25498 O O . ALA A 1 68 ? -0.649 -10.776 6.404 1.00 0.00 86 ALA A O 14
ATOM 25505 N N . GLU A 1 69 ? -2.461 -10.351 7.659 1.00 0.00 87 GLU A N 14
ATOM 25506 C CA . GLU A 1 69 ? -2.187 -11.364 8.678 1.00 0.00 87 GLU A CA 14
ATOM 25507 C C . GLU A 1 69 ? -3.436 -12.141 9.108 1.00 0.00 87 GLU A C 14
ATOM 25508 O O . GLU A 1 69 ? -3.312 -13.064 9.917 1.00 0.00 87 GLU A O 14
ATOM 25520 N N . GLY A 1 70 ? -4.624 -11.795 8.600 1.00 0.00 88 GLY A N 14
ATOM 25521 C CA . GLY A 1 70 ? -5.877 -12.433 8.975 1.00 0.00 88 GLY A CA 14
ATOM 25522 C C . GLY A 1 70 ? -6.773 -11.460 9.723 1.00 0.00 88 GLY A C 14
ATOM 25523 O O . GLY A 1 70 ? -6.848 -11.509 10.952 1.00 0.00 88 GLY A O 14
ATOM 25527 N N . GLN A 1 71 ? -7.478 -10.613 8.975 1.00 0.00 89 GLN A N 14
ATOM 25528 C CA . GLN A 1 71 ? -8.311 -9.496 9.416 1.00 0.00 89 GLN A CA 14
ATOM 25529 C C . GLN A 1 71 ? -7.529 -8.260 9.869 1.00 0.00 89 GLN A C 14
ATOM 25530 O O . GLN A 1 71 ? -8.158 -7.284 10.274 1.00 0.00 89 GLN A O 14
ATOM 25544 N N . THR A 1 72 ? -6.212 -8.234 9.688 1.00 0.00 90 THR A N 14
ATOM 25545 C CA . THR A 1 72 ? -5.339 -7.100 9.958 1.00 0.00 90 THR A CA 14
ATOM 25546 C C . THR A 1 72 ? -4.283 -7.037 8.846 1.00 0.00 90 THR A C 14
ATOM 25547 O O . THR A 1 72 ? -4.069 -8.026 8.136 1.00 0.00 90 THR A O 14
ATOM 25558 N N . VAL A 1 73 ? -3.646 -5.879 8.671 1.00 0.00 91 VAL A N 14
ATOM 25559 C CA . VAL A 1 73 ? -2.543 -5.632 7.755 1.00 0.00 91 VAL A CA 14
ATOM 25560 C C . VAL A 1 73 ? -1.498 -4.848 8.542 1.00 0.00 91 VAL A C 14
ATOM 25561 O O . VAL A 1 73 ? -1.844 -3.954 9.318 1.00 0.00 91 VAL A O 14
ATOM 25574 N N . ILE A 1 74 ? -0.224 -5.169 8.342 1.00 0.00 92 ILE A N 14
ATOM 25575 C CA . ILE A 1 74 ? 0.916 -4.451 8.883 1.00 0.00 92 ILE A CA 14
ATOM 25576 C C . ILE A 1 74 ? 1.478 -3.629 7.731 1.00 0.00 92 ILE A C 14
ATOM 25577 O O . ILE A 1 74 ? 1.943 -4.207 6.751 1.00 0.00 92 ILE A O 14
ATOM 25593 N N . ILE A 1 75 ? 1.427 -2.299 7.812 1.00 0.00 93 ILE A N 14
ATOM 25594 C CA . ILE A 1 75 ? 2.056 -1.425 6.827 1.00 0.00 93 ILE A CA 14
ATOM 25595 C C . ILE A 1 75 ? 3.447 -1.075 7.367 1.00 0.00 93 ILE A C 14
ATOM 25596 O O . ILE A 1 75 ? 3.609 -0.686 8.530 1.00 0.00 93 ILE A O 14
ATOM 25612 N N . LYS A 1 76 ? 4.461 -1.228 6.515 1.00 0.00 94 LYS A N 14
ATOM 25613 C CA . LYS A 1 76 ? 5.877 -1.045 6.797 1.00 0.00 94 LYS A CA 14
ATOM 25614 C C . LYS A 1 76 ? 6.414 -0.035 5.780 1.00 0.00 94 LYS A C 14
ATOM 25615 O O . LYS A 1 76 ? 6.694 -0.384 4.643 1.00 0.00 94 LYS A O 14
ATOM 25634 N N . TYR A 1 77 ? 6.525 1.238 6.141 1.00 0.00 95 TYR A N 14
ATOM 25635 C CA . TYR A 1 77 ? 6.858 2.344 5.232 1.00 0.00 95 TYR A CA 14
ATOM 25636 C C . TYR A 1 77 ? 8.074 3.101 5.752 1.00 0.00 95 TYR A C 14
ATOM 25637 O O . TYR A 1 77 ? 8.500 2.880 6.885 1.00 0.00 95 TYR A O 14
ATOM 25655 N N . THR A 1 78 ? 8.637 4.000 4.950 1.00 0.00 96 THR A N 14
ATOM 25656 C CA . THR A 1 78 ? 9.759 4.834 5.349 1.00 0.00 96 THR A CA 14
ATOM 25657 C C . THR A 1 78 ? 9.755 6.126 4.524 1.00 0.00 96 THR A C 14
ATOM 25658 O O . THR A 1 78 ? 9.009 6.248 3.547 1.00 0.00 96 THR A O 14
ATOM 25669 N N . SER A 1 79 ? 10.576 7.090 4.940 1.00 0.00 97 SER A N 14
ATOM 25670 C CA . SER A 1 79 ? 10.891 8.309 4.215 1.00 0.00 97 SER A CA 14
ATOM 25671 C C . SER A 1 79 ? 12.121 8.148 3.317 1.00 0.00 97 SER A C 14
ATOM 25672 O O . SER A 1 79 ? 12.402 9.032 2.510 1.00 0.00 97 SER A O 14
ATOM 25680 N N . GLN A 1 80 ? 12.857 7.044 3.464 1.00 0.00 98 GLN A N 14
ATOM 25681 C CA . GLN A 1 80 ? 14.157 6.828 2.831 1.00 0.00 98 GLN A CA 14
ATOM 25682 C C . GLN A 1 80 ? 14.346 5.348 2.504 1.00 0.00 98 GLN A C 14
ATOM 25683 O O . GLN A 1 80 ? 14.362 4.504 3.404 1.00 0.00 98 GLN A O 14
ATOM 25697 N N . ARG A 1 81 ? 14.598 5.030 1.234 1.00 0.00 99 ARG A N 14
ATOM 25698 C CA . ARG A 1 81 ? 14.786 3.669 0.728 1.00 0.00 99 ARG A CA 14
ATOM 25699 C C . ARG A 1 81 ? 15.830 2.908 1.534 1.00 0.00 99 ARG A C 14
ATOM 25700 O O . ARG A 1 81 ? 15.684 1.707 1.757 1.00 0.00 99 ARG A O 14
ATOM 25721 N N . ASN A 1 82 ? 16.866 3.610 1.977 1.00 0.00 100 ASN A N 14
ATOM 25722 C CA . ASN A 1 82 ? 18.046 3.068 2.646 1.00 0.00 100 ASN A CA 14
ATOM 25723 C C . ASN A 1 82 ? 17.826 2.645 4.095 1.00 0.00 100 ASN A C 14
ATOM 25724 O O . ASN A 1 82 ? 18.746 2.104 4.710 1.00 0.00 100 ASN A O 14
ATOM 25735 N N . THR A 1 83 ? 16.636 2.863 4.639 1.00 0.00 101 THR A N 14
ATOM 25736 C CA . THR A 1 83 ? 16.410 2.854 6.086 1.00 0.00 101 THR A CA 14
ATOM 25737 C C . THR A 1 83 ? 15.396 1.796 6.542 1.00 0.00 101 THR A C 14
ATOM 25738 O O . THR A 1 83 ? 14.787 1.091 5.728 1.00 0.00 101 THR A O 14
ATOM 25749 N N . LYS A 1 84 ? 15.259 1.612 7.859 1.00 0.00 102 LYS A N 14
ATOM 25750 C CA . LYS A 1 84 ? 14.299 0.681 8.456 1.00 0.00 102 LYS A CA 14
ATOM 25751 C C . LYS A 1 84 ? 12.877 1.140 8.124 1.00 0.00 102 LYS A C 14
ATOM 25752 O O . LYS A 1 84 ? 12.619 2.334 7.959 1.00 0.00 102 LYS A O 14
ATOM 25771 N N . LEU A 1 85 ? 11.944 0.192 8.063 1.00 0.00 103 LEU A N 14
ATOM 25772 C CA . LEU A 1 85 ? 10.531 0.495 7.912 1.00 0.00 103 LEU A CA 14
ATOM 25773 C C . LEU A 1 85 ? 9.934 0.756 9.294 1.00 0.00 103 LEU A C 14
ATOM 25774 O O . L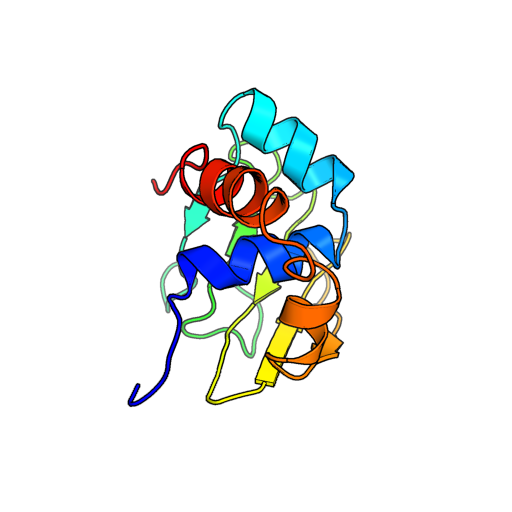EU A 1 85 ? 10.146 -0.027 10.228 1.00 0.00 103 LEU A O 14
ATOM 25790 N N . LYS A 1 86 ? 9.125 1.815 9.390 1.00 0.00 104 LYS A N 14
ATOM 25791 C CA . LYS A 1 86 ? 8.169 2.052 10.471 1.00 0.00 104 LYS A CA 14
ATOM 25792 C C . LYS A 1 86 ? 7.144 0.907 10.506 1.00 0.00 104 LYS A C 14
ATOM 25793 O O . LYS A 1 86 ? 7.166 0.024 9.646 1.00 0.00 104 LYS A O 14
ATOM 25812 N N . ALA A 1 87 ? 6.232 0.905 11.480 1.00 0.00 105 ALA A N 14
ATOM 25813 C CA . ALA A 1 87 ? 5.262 -0.166 11.674 1.00 0.00 105 ALA A CA 14
ATOM 25814 C C . ALA A 1 87 ? 3.932 0.426 12.133 1.00 0.00 105 ALA A C 14
ATOM 25815 O O . ALA A 1 87 ? 3.813 0.822 13.294 1.00 0.00 105 ALA A O 14
ATOM 25822 N N . LYS A 1 88 ? 2.931 0.470 11.248 1.00 0.00 106 LYS A N 14
ATOM 25823 C CA . LYS A 1 88 ? 1.556 0.836 11.588 1.00 0.00 106 LYS A CA 14
ATOM 25824 C C . LYS A 1 88 ? 0.685 -0.350 11.190 1.00 0.00 106 LYS A C 14
ATOM 25825 O O . LYS A 1 88 ? 0.565 -0.640 10.000 1.00 0.00 106 LYS A O 14
ATOM 25844 N N . ALA A 1 89 ? 0.168 -1.096 12.164 1.00 0.00 107 ALA A N 14
ATOM 25845 C CA . ALA A 1 89 ? -0.845 -2.112 11.906 1.00 0.00 107 ALA A CA 14
ATOM 25846 C C . ALA A 1 89 ? -2.202 -1.418 11.808 1.00 0.00 107 ALA A C 14
ATOM 25847 O O . ALA A 1 89 ? -2.451 -0.503 12.596 1.00 0.00 107 ALA A O 14
ATOM 25854 N N . LEU A 1 90 ? -3.061 -1.851 10.883 1.00 0.00 108 LEU A N 14
ATOM 25855 C CA . LEU A 1 90 ? -4.453 -1.424 10.760 1.00 0.00 108 LEU A CA 14
ATOM 25856 C C . LEU A 1 90 ? -5.282 -2.683 10.529 1.00 0.00 108 LEU A C 14
ATOM 25857 O O . LEU A 1 90 ? -4.913 -3.520 9.698 1.00 0.00 108 LEU A O 14
ATOM 25873 N N . THR A 1 91 ? -6.420 -2.819 11.202 1.00 0.00 109 THR A N 14
ATOM 25874 C CA . THR A 1 91 ? -7.383 -3.885 10.956 1.00 0.00 109 THR A CA 14
ATOM 25875 C C . THR A 1 91 ? -7.948 -3.754 9.526 1.00 0.00 109 THR A C 14
ATOM 25876 O O . THR A 1 91 ? -8.003 -2.653 8.964 1.00 0.00 109 THR A O 14
ATOM 25887 N N . LEU A 1 92 ? -8.406 -4.853 8.907 1.00 0.00 110 LEU A N 14
ATOM 25888 C CA . LEU A 1 92 ? -9.211 -4.808 7.680 1.00 0.00 110 LEU A CA 14
ATOM 25889 C C . LEU A 1 92 ? -10.428 -3.936 7.935 1.00 0.00 110 LEU A C 14
ATOM 25890 O O . LEU A 1 92 ? -10.798 -3.135 7.090 1.00 0.00 110 LEU A O 14
ATOM 25906 N N . SER A 1 93 ? -11.064 -4.099 9.099 1.00 0.00 111 SER A N 14
ATOM 25907 C CA . SER A 1 93 ? -12.209 -3.292 9.492 1.00 0.00 111 SER A CA 14
ATOM 25908 C C . SER A 1 93 ? -11.874 -1.802 9.347 1.00 0.00 111 SER A C 14
ATOM 25909 O O . SER A 1 93 ? -12.559 -1.108 8.593 1.00 0.00 111 SER A O 14
ATOM 25917 N N . GLN A 1 94 ? -10.788 -1.356 9.991 1.00 0.00 112 GLN A N 14
ATOM 25918 C CA . GLN A 1 94 ? -10.220 -0.029 9.945 1.00 0.00 112 GLN A CA 14
ATOM 25919 C C . GLN A 1 94 ? -10.172 0.482 8.507 1.00 0.00 112 GLN A C 14
ATOM 25920 O O . GLN A 1 94 ? -10.900 1.410 8.160 1.00 0.00 112 GLN A O 14
ATOM 25934 N N . LEU A 1 95 ? -9.358 -0.143 7.652 1.00 0.00 113 LEU A N 14
ATOM 25935 C CA . LEU A 1 95 ? -9.164 0.330 6.285 1.00 0.00 113 LEU A CA 14
ATOM 25936 C C . LEU A 1 95 ? -10.455 0.248 5.471 1.00 0.00 113 LEU A C 14
ATOM 25937 O O . LEU A 1 95 ? -10.628 1.027 4.532 1.00 0.00 113 LEU A O 14
ATOM 25953 N N . LYS A 1 96 ? -11.341 -0.722 5.734 1.00 0.00 114 LYS A N 14
ATOM 25954 C CA . LYS A 1 96 ? -12.557 -0.893 4.948 1.00 0.00 114 LYS A CA 14
ATOM 25955 C C . LYS A 1 96 ? -13.495 0.271 5.260 1.00 0.00 114 LYS A C 14
ATOM 25956 O O . LYS A 1 96 ? -14.133 0.804 4.354 1.00 0.00 114 LYS A O 14
ATOM 25975 N N . LYS A 1 97 ? -13.569 0.686 6.529 1.00 0.00 115 LYS A N 14
ATOM 25976 C CA . LYS A 1 97 ? -14.323 1.847 6.941 1.00 0.00 115 LYS A CA 14
ATOM 25977 C C . LYS A 1 97 ? -13.666 3.092 6.346 1.00 0.00 115 LYS A C 14
ATOM 25978 O O . LYS A 1 97 ? -14.372 3.858 5.691 1.00 0.00 115 LYS A O 14
ATOM 25997 N N . GLU A 1 98 ? -12.351 3.271 6.518 1.00 0.00 116 GLU A N 14
ATOM 25998 C CA . GLU A 1 98 ? -11.641 4.477 6.095 1.00 0.00 116 GLU A CA 14
ATOM 25999 C C . GLU A 1 98 ? -11.849 4.763 4.610 1.00 0.00 116 GLU A C 14
ATOM 26000 O O . GLU A 1 98 ? -12.080 5.915 4.226 1.00 0.00 116 GLU A O 14
ATOM 26012 N N . PHE A 1 99 ? -11.742 3.724 3.778 1.00 0.00 117 PHE A N 14
ATOM 26013 C CA . PHE A 1 99 ? -11.448 3.889 2.362 1.00 0.00 117 PHE A CA 14
ATOM 26014 C C . PHE A 1 99 ? -12.211 2.911 1.463 1.00 0.00 117 PHE A C 14
ATOM 26015 O O . PHE A 1 99 ? -11.824 2.674 0.318 1.00 0.00 117 PHE A O 14
ATOM 26032 N N . TYR A 1 100 ? -13.268 2.265 1.958 1.00 0.00 118 TYR A N 14
ATOM 26033 C CA . TYR A 1 100 ? -14.081 1.410 1.097 1.00 0.00 118 TYR A CA 14
ATOM 26034 C C . TYR A 1 100 ? -15.547 1.398 1.541 1.00 0.00 118 TYR A C 14
ATOM 26035 O O . TYR A 1 100 ? -16.198 0.346 1.575 1.00 0.00 118 TYR A O 14
ATOM 26053 N N . GLN A 1 101 ? -16.073 2.575 1.901 1.00 0.00 119 GLN A N 14
ATOM 26054 C CA . GLN A 1 101 ? -17.383 2.732 2.533 1.00 0.00 119 GLN A CA 14
ATOM 26055 C C . GLN A 1 101 ? -18.486 3.217 1.583 1.00 0.00 119 GLN A C 14
ATOM 26056 O O . GLN A 1 101 ? -19.659 2.916 1.808 1.00 0.00 119 GLN A O 14
ATOM 26070 N N . THR A 1 102 ? -18.135 3.938 0.520 1.00 0.00 120 THR A N 14
ATOM 26071 C CA . THR A 1 102 ? -19.068 4.506 -0.463 1.00 0.00 120 THR A CA 14
ATOM 26072 C C . THR A 1 102 ? -19.255 3.523 -1.631 1.00 0.00 120 THR A C 14
ATOM 26073 O O . THR A 1 102 ? -18.774 2.390 -1.561 1.00 0.00 120 THR A O 14
ATOM 26084 N N . ARG A 1 103 ? -19.988 3.886 -2.689 1.00 0.00 121 ARG A N 14
ATOM 26085 C CA . ARG A 1 103 ? -20.275 2.989 -3.812 1.00 0.00 121 ARG A CA 14
ATOM 26086 C C . ARG A 1 103 ? -19.375 3.302 -4.995 1.00 0.00 121 ARG A C 14
ATOM 26087 O O . ARG A 1 103 ? -18.795 2.383 -5.565 1.00 0.00 121 ARG A O 14
ATOM 26108 N N . SER A 1 104 ? -19.218 4.570 -5.373 1.00 0.00 122 SER A N 14
ATOM 26109 C CA . SER A 1 104 ? -18.304 4.927 -6.456 1.00 0.00 122 SER A CA 14
ATOM 26110 C C . SER A 1 104 ? -16.856 4.572 -6.102 1.00 0.00 122 SER A C 14
ATOM 26111 O O . SER A 1 104 ? -16.111 4.150 -6.975 1.00 0.00 122 SER A O 14
ATOM 26119 N N . GLN A 1 105 ? -16.460 4.611 -4.825 1.00 0.00 123 GLN A N 14
ATOM 26120 C CA . GLN A 1 105 ? -15.108 4.241 -4.396 1.00 0.00 123 GLN A CA 14
ATOM 26121 C C . GLN A 1 105 ? -14.767 2.779 -4.696 1.00 0.00 123 GLN A C 14
ATOM 26122 O O . GLN A 1 105 ? -13.599 2.405 -4.664 1.00 0.00 123 GLN A O 14
ATOM 26136 N N . LYS A 1 106 ? -15.764 1.928 -4.968 1.00 0.00 124 LYS A N 14
ATOM 26137 C CA . LYS A 1 106 ? -15.523 0.559 -5.422 1.00 0.00 124 LYS A CA 14
ATOM 26138 C C . LYS A 1 106 ? -14.857 0.547 -6.797 1.00 0.00 124 LYS A C 14
ATOM 26139 O O . LYS A 1 106 ? -14.198 -0.437 -7.125 1.00 0.00 124 LYS A O 14
ATOM 26158 N N . ARG A 1 107 ? -15.049 1.607 -7.585 1.00 0.00 125 ARG A N 14
ATOM 26159 C CA . ARG A 1 107 ? -14.314 1.868 -8.807 1.00 0.00 125 ARG A CA 14
ATOM 26160 C C . ARG A 1 107 ? -12.974 2.396 -8.385 1.00 0.00 125 ARG A C 14
ATOM 26161 O O . ARG A 1 107 ? -12.005 1.680 -8.565 1.00 0.00 125 ARG A O 14
ATOM 26182 N N . GLU A 1 108 ? -12.929 3.595 -7.799 1.00 0.00 126 GLU A N 14
ATOM 26183 C CA . GLU A 1 108 ? -11.714 4.389 -7.799 1.00 0.00 126 GLU A CA 14
ATOM 26184 C C . GLU A 1 108 ? -10.515 3.623 -7.255 1.00 0.00 126 GLU A C 14
ATOM 26185 O O . GLU A 1 108 ? -9.466 3.578 -7.884 1.00 0.00 126 GLU A O 14
ATOM 26197 N N . VAL A 1 109 ? -10.692 3.043 -6.069 1.00 0.00 127 VAL A N 14
ATOM 26198 C CA . VAL A 1 109 ? -9.679 2.245 -5.394 1.00 0.00 127 VAL A CA 14
ATOM 26199 C C . VAL A 1 109 ? -9.185 1.157 -6.340 1.00 0.00 127 VAL A C 14
ATOM 26200 O O . VAL A 1 109 ? -7.985 1.034 -6.551 1.00 0.00 127 VAL A O 14
ATOM 26213 N N . ASP A 1 110 ? -10.092 0.336 -6.870 1.00 0.00 128 ASP A N 14
ATOM 26214 C CA . ASP A 1 110 ? -9.698 -0.774 -7.722 1.00 0.00 128 ASP A CA 14
ATOM 26215 C C . ASP A 1 110 ? -9.114 -0.298 -9.046 1.00 0.00 128 ASP A C 14
ATOM 26216 O O . ASP A 1 110 ? -8.308 -0.992 -9.658 1.00 0.00 128 ASP A O 14
ATOM 26225 N N . ASP A 1 111 ? -9.526 0.872 -9.520 1.00 0.00 129 ASP A N 14
ATOM 26226 C CA . ASP A 1 111 ? -9.025 1.492 -10.738 1.00 0.00 129 ASP A CA 14
ATOM 26227 C C . ASP A 1 111 ? -7.551 1.853 -10.565 1.00 0.00 129 ASP A C 14
ATOM 26228 O O . ASP A 1 111 ? -6.753 1.607 -11.461 1.00 0.00 129 ASP A O 14
ATOM 26237 N N . TYR A 1 112 ? -7.159 2.319 -9.374 1.00 0.00 130 TYR A N 14
ATOM 26238 C CA . TYR A 1 112 ? -5.759 2.503 -8.996 1.00 0.00 130 TYR A CA 14
ATOM 26239 C C . TYR A 1 112 ? -5.003 1.161 -8.994 1.00 0.00 130 TYR A C 14
ATOM 26240 O O . TYR A 1 112 ? -3.825 1.116 -9.346 1.00 0.00 130 TYR A O 14
ATOM 26258 N N . VAL A 1 113 ? -5.652 0.044 -8.644 1.00 0.00 131 VAL A N 14
ATOM 26259 C CA . VAL A 1 113 ? -5.038 -1.288 -8.741 1.00 0.00 131 VAL A CA 14
ATOM 26260 C C . VAL A 1 113 ? -4.865 -1.716 -10.207 1.00 0.00 131 VAL A C 14
ATOM 26261 O O . VAL A 1 113 ? -4.099 -2.640 -10.485 1.00 0.00 131 VAL A O 14
ATOM 26274 N N . ALA A 1 114 ? -5.539 -1.062 -11.150 1.00 0.00 132 ALA A N 14
ATOM 26275 C CA . ALA A 1 114 ? -5.375 -1.257 -12.584 1.00 0.00 132 ALA A CA 14
ATOM 26276 C C . ALA A 1 114 ? -4.652 -0.055 -13.219 1.00 0.00 132 ALA A C 14
ATOM 26277 O O . ALA A 1 114 ? -4.741 0.142 -14.431 1.00 0.00 132 ALA A O 14
ATOM 26284 N N . GLY A 1 115 ? -3.972 0.764 -12.411 1.00 0.00 133 GLY A N 14
ATOM 26285 C CA . GLY A 1 115 ? -3.151 1.890 -12.838 1.00 0.00 133 GLY A CA 14
ATOM 26286 C C . GLY A 1 115 ? -1.715 1.746 -12.344 1.00 0.00 133 GLY A C 14
ATOM 26287 O O . GLY A 1 115 ? -1.000 2.746 -12.235 1.00 0.00 133 GLY A O 14
ATOM 26291 N N . LEU A 1 116 ? -1.296 0.532 -11.970 1.00 0.00 134 LEU A N 14
ATOM 26292 C CA . LEU A 1 116 ? 0.028 0.250 -11.441 1.00 0.00 134 LEU A CA 14
ATOM 26293 C C . LEU A 1 116 ? 0.722 -0.853 -12.238 1.00 0.00 134 LEU A C 14
ATOM 26294 O O . LEU A 1 116 ? 0.091 -1.721 -12.839 1.00 0.00 134 LEU A O 14
ATOM 26310 N N . ARG A 1 117 ? 2.048 -0.778 -12.255 1.00 0.00 135 ARG A N 14
ATOM 26311 C CA . ARG A 1 117 ? 2.978 -1.786 -12.754 1.00 0.00 135 ARG A CA 14
ATOM 26312 C C . ARG A 1 117 ? 3.005 -2.966 -11.776 1.00 0.00 135 ARG A C 14
ATOM 26313 O O . ARG A 1 117 ? 2.418 -2.886 -10.695 1.00 0.00 135 ARG A O 14
ATOM 26334 N N . THR A 1 118 ? 3.777 -4.009 -12.073 1.00 0.00 136 THR A N 14
ATOM 26335 C CA . THR A 1 118 ? 3.807 -5.235 -11.268 1.00 0.00 136 THR A CA 14
ATOM 26336 C C . THR A 1 118 ? 5.214 -5.799 -11.049 1.00 0.00 136 THR A C 14
ATOM 26337 O O . THR A 1 118 ? 5.384 -6.821 -10.385 1.00 0.00 136 THR A O 14
ATOM 26348 N N . GLU A 1 119 ? 6.223 -5.149 -11.609 1.00 0.00 137 GLU A N 14
ATOM 26349 C CA . GLU A 1 119 ? 7.633 -5.495 -11.516 1.00 0.00 137 GLU A CA 14
ATOM 26350 C C . GLU A 1 119 ? 8.445 -4.276 -11.908 1.00 0.00 137 GLU A C 14
ATOM 26351 O O . GLU A 1 119 ? 8.110 -3.629 -12.931 1.00 0.00 137 GLU A O 14
ATOM 26363 N N . GLY A 1 1 ? -5.097 -14.276 2.692 1.00 0.00 19 GLY A N 15
ATOM 26364 C CA . GLY A 1 1 ? -6.420 -14.880 2.492 1.00 0.00 19 GLY A CA 15
ATOM 26365 C C . GLY A 1 1 ? -6.630 -15.270 1.038 1.00 0.00 19 GLY A C 15
ATOM 26366 O O . GLY A 1 1 ? -5.652 -15.533 0.338 1.00 0.00 19 GLY A O 15
ATOM 26370 N N . HIS A 1 2 ? -7.895 -15.325 0.599 1.00 0.00 20 HIS A N 15
ATOM 26371 C CA . HIS A 1 2 ? -8.310 -15.773 -0.732 1.00 0.00 20 HIS A CA 15
ATOM 26372 C C . HIS A 1 2 ? -9.338 -14.830 -1.353 1.00 0.00 20 HIS A C 15
ATOM 26373 O O . HIS A 1 2 ? -9.156 -14.354 -2.476 1.00 0.00 20 HIS A O 15
ATOM 26387 N N . MET A 1 3 ? -10.449 -14.583 -0.652 1.00 0.00 21 MET A N 15
ATOM 26388 C CA . MET A 1 3 ? -11.570 -13.792 -1.164 1.00 0.00 21 MET A CA 15
ATOM 26389 C C . MET A 1 3 ? -11.883 -12.597 -0.267 1.00 0.00 21 MET A C 15
ATOM 26390 O O . MET A 1 3 ? -12.492 -11.628 -0.729 1.00 0.00 21 MET A O 15
ATOM 26404 N N . LYS A 1 4 ? -11.490 -12.630 1.010 1.00 0.00 22 LYS A N 15
ATOM 26405 C CA . LYS A 1 4 ? -11.524 -11.459 1.870 1.00 0.00 22 LYS A CA 15
ATOM 26406 C C . LYS A 1 4 ? -10.299 -10.627 1.530 1.00 0.00 22 LYS A C 15
ATOM 26407 O O . LYS A 1 4 ? -9.196 -10.944 1.976 1.00 0.00 22 LYS A O 15
ATOM 26426 N N . PHE A 1 5 ? -10.526 -9.573 0.746 1.00 0.00 23 PHE A N 15
ATOM 26427 C CA . PHE A 1 5 ? -9.525 -8.743 0.094 1.00 0.00 23 PHE A CA 15
ATOM 26428 C C . PHE A 1 5 ? -8.657 -9.528 -0.892 1.00 0.00 23 PHE A C 15
ATOM 26429 O O . PHE A 1 5 ? -8.677 -10.757 -0.940 1.00 0.00 23 PHE A O 15
ATOM 26446 N N . THR A 1 6 ? -7.881 -8.781 -1.674 1.00 0.00 24 THR A N 15
ATOM 26447 C CA . THR A 1 6 ? -6.733 -9.248 -2.427 1.00 0.00 24 THR A CA 15
ATOM 26448 C C . THR A 1 6 ? -5.614 -8.273 -2.072 1.00 0.00 24 THR A C 15
ATOM 26449 O O . THR A 1 6 ? -5.893 -7.125 -1.700 1.00 0.00 24 THR A O 15
ATOM 26460 N N . ASP A 1 7 ? -4.361 -8.704 -2.176 1.00 0.00 25 ASP A N 15
ATOM 26461 C CA . ASP A 1 7 ? -3.236 -7.925 -1.668 1.00 0.00 25 ASP A CA 15
ATOM 26462 C C . ASP A 1 7 ? -3.118 -6.602 -2.426 1.00 0.00 25 ASP A C 15
ATOM 26463 O O . ASP A 1 7 ? -2.821 -5.575 -1.821 1.00 0.00 25 ASP A O 15
ATOM 26472 N N . GLN A 1 8 ? -3.476 -6.588 -3.716 1.00 0.00 26 GLN A N 15
ATOM 26473 C CA . GLN A 1 8 ? -3.510 -5.379 -4.546 1.00 0.00 26 GLN A CA 15
ATOM 26474 C C . GLN A 1 8 ? -4.458 -4.323 -3.954 1.00 0.00 26 GLN A C 15
ATOM 26475 O O . GLN A 1 8 ? -4.112 -3.150 -3.831 1.00 0.00 26 GLN A O 15
ATOM 26489 N N . GLN A 1 9 ? -5.670 -4.749 -3.582 1.00 0.00 27 GLN A N 15
ATOM 26490 C CA . GLN A 1 9 ? -6.732 -3.880 -3.085 1.00 0.00 27 GLN A CA 15
ATOM 26491 C C . GLN A 1 9 ? -6.276 -3.219 -1.780 1.00 0.00 27 GLN A C 15
ATOM 26492 O O . GLN A 1 9 ? -6.448 -2.017 -1.593 1.00 0.00 27 GLN A O 15
ATOM 26506 N N . ILE A 1 10 ? -5.698 -4.020 -0.884 1.00 0.00 28 ILE A N 15
ATOM 26507 C CA . ILE A 1 10 ? -5.180 -3.587 0.407 1.00 0.00 28 ILE A CA 15
ATOM 26508 C C . ILE A 1 10 ? -4.068 -2.571 0.162 1.00 0.00 28 ILE A C 15
ATOM 26509 O O . ILE A 1 10 ? -4.061 -1.543 0.831 1.00 0.00 28 ILE A O 15
ATOM 26525 N N . GLY A 1 11 ? -3.162 -2.839 -0.782 1.00 0.00 29 GLY A N 15
ATOM 26526 C CA . GLY A 1 11 ? -2.062 -1.961 -1.127 1.00 0.00 29 GLY A CA 15
ATOM 26527 C C . GLY A 1 11 ? -2.541 -0.553 -1.455 1.00 0.00 29 GLY A C 15
ATOM 26528 O O . GLY A 1 11 ? -1.861 0.410 -1.096 1.00 0.00 29 GLY A O 15
ATOM 26532 N N . VAL A 1 12 ? -3.692 -0.410 -2.124 1.00 0.00 30 VAL A N 15
ATOM 26533 C CA . VAL A 1 12 ? -4.295 0.896 -2.359 1.00 0.00 30 VAL A CA 15
ATOM 26534 C C . VAL A 1 12 ? -4.699 1.506 -1.020 1.00 0.00 30 VAL A C 15
ATOM 26535 O O . VAL A 1 12 ? -4.203 2.581 -0.700 1.00 0.00 30 VAL A O 15
ATOM 26548 N N . LEU A 1 13 ? -5.578 0.860 -0.240 1.00 0.00 31 LEU A N 15
ATOM 26549 C CA . LEU A 1 13 ? -6.130 1.475 0.975 1.00 0.00 31 LEU A CA 15
ATOM 26550 C C . LEU A 1 13 ? -5.009 1.859 1.948 1.00 0.00 31 LEU A C 15
ATOM 26551 O O . LEU A 1 13 ? -5.027 2.947 2.519 1.00 0.00 31 LEU A O 15
ATOM 26567 N N . ALA A 1 14 ? -4.025 0.976 2.108 1.00 0.00 32 ALA A N 15
ATOM 26568 C CA . ALA A 1 14 ? -2.846 1.193 2.929 1.00 0.00 32 ALA A CA 15
ATOM 26569 C C . ALA A 1 14 ? -2.024 2.387 2.426 1.00 0.00 32 ALA A C 15
ATOM 26570 O O . ALA A 1 14 ? -1.552 3.185 3.235 1.00 0.00 32 ALA A O 15
ATOM 26577 N N . GLY A 1 15 ? -1.881 2.543 1.108 1.00 0.00 33 GLY A N 15
ATOM 26578 C CA . GLY A 1 15 ? -1.199 3.686 0.518 1.00 0.00 33 GLY A CA 15
ATOM 26579 C C . GLY A 1 15 ? -1.992 4.985 0.682 1.00 0.00 33 GLY A C 15
ATOM 26580 O O . GLY A 1 15 ? -1.407 6.065 0.721 1.00 0.00 33 GLY A O 15
ATOM 26584 N N . LEU A 1 16 ? -3.316 4.928 0.829 1.00 0.00 34 LEU A N 15
ATOM 26585 C CA . LEU A 1 16 ? -4.088 6.133 1.118 1.00 0.00 34 LEU A CA 15
ATOM 26586 C C . LEU A 1 16 ? -3.796 6.612 2.535 1.00 0.00 34 LEU A C 15
ATOM 26587 O O . LEU A 1 16 ? -3.614 7.810 2.754 1.00 0.00 34 LEU A O 15
ATOM 26603 N N . ALA A 1 17 ? -3.698 5.682 3.490 1.00 0.00 35 ALA A N 15
ATOM 26604 C CA . ALA A 1 17 ? -3.295 6.017 4.848 1.00 0.00 35 ALA A CA 15
ATOM 26605 C C . ALA A 1 17 ? -1.865 6.567 4.885 1.00 0.00 35 ALA A C 15
ATOM 26606 O O . ALA A 1 17 ? -1.565 7.409 5.737 1.00 0.00 35 ALA A O 15
ATOM 26613 N N . ILE A 1 18 ? -0.980 6.112 3.992 1.00 0.00 36 ILE A N 15
ATOM 26614 C CA . ILE A 1 18 ? 0.447 6.369 4.002 1.00 0.00 36 ILE A CA 15
ATOM 26615 C C . ILE A 1 18 ? 0.833 6.927 2.633 1.00 0.00 36 ILE A C 15
ATOM 26616 O O . ILE A 1 18 ? 1.153 6.180 1.709 1.00 0.00 36 ILE A O 15
ATOM 26632 N N . SER A 1 19 ? 0.931 8.247 2.556 1.00 0.00 37 SER A N 15
ATOM 26633 C CA . SER A 1 19 ? 1.419 9.009 1.406 1.00 0.00 37 SER A CA 15
ATOM 26634 C C . SER A 1 19 ? 0.493 8.882 0.174 1.00 0.00 37 SER A C 15
ATOM 26635 O O . SER A 1 19 ? 0.894 8.319 -0.847 1.00 0.00 37 SER A O 15
ATOM 26643 N N . PRO A 1 20 ? -0.736 9.438 0.243 1.00 0.00 38 PRO A N 15
ATOM 26644 C CA . PRO A 1 20 ? -1.726 9.331 -0.828 1.00 0.00 38 PRO A CA 15
ATOM 26645 C C . PRO A 1 20 ? -1.364 10.152 -2.073 1.00 0.00 38 PRO A C 15
ATOM 26646 O O . PRO A 1 20 ? -1.668 9.721 -3.180 1.00 0.00 38 PRO A O 15
ATOM 26657 N N . GLU A 1 21 ? -0.749 11.332 -1.912 1.00 0.00 39 GLU A N 15
ATOM 26658 C CA . GLU A 1 21 ? -0.393 12.236 -3.013 1.00 0.00 39 GLU A CA 15
ATOM 26659 C C . GLU A 1 21 ? 0.540 11.525 -3.997 1.00 0.00 39 GLU A C 15
ATOM 26660 O O . GLU A 1 21 ? 0.177 11.353 -5.158 1.00 0.00 39 GLU A O 15
ATOM 26672 N N . TRP A 1 22 ? 1.699 11.060 -3.517 1.00 0.00 40 TRP A N 15
ATOM 26673 C CA . TRP A 1 22 ? 2.672 10.269 -4.268 1.00 0.00 40 TRP A CA 15
ATOM 26674 C C . TRP A 1 22 ? 1.990 9.120 -5.021 1.00 0.00 40 TRP A C 15
ATOM 26675 O O . TRP A 1 22 ? 2.192 8.955 -6.226 1.00 0.00 40 TRP A O 15
ATOM 26696 N N . LEU A 1 23 ? 1.148 8.335 -4.336 1.00 0.00 41 LEU A N 15
ATOM 26697 C CA . LEU A 1 23 ? 0.441 7.220 -4.963 1.00 0.00 41 LEU A CA 15
ATOM 26698 C C . LEU A 1 23 ? -0.418 7.720 -6.119 1.00 0.00 41 LEU A C 15
ATOM 26699 O O . LEU A 1 23 ? -0.362 7.147 -7.204 1.00 0.00 41 LEU A O 15
ATOM 26715 N N . LYS A 1 24 ? -1.196 8.784 -5.916 1.00 0.00 42 LYS A N 15
ATOM 26716 C CA . LYS A 1 24 ? -2.037 9.351 -6.965 1.00 0.00 42 LYS A CA 15
ATOM 26717 C C . LYS A 1 24 ? -1.203 9.885 -8.127 1.00 0.00 42 LYS A C 15
ATOM 26718 O O . LYS A 1 24 ? -1.603 9.665 -9.271 1.00 0.00 42 LYS A O 15
ATOM 26737 N N . GLN A 1 25 ? -0.043 10.511 -7.878 1.00 0.00 43 GLN A N 15
ATOM 26738 C CA . GLN A 1 25 ? 0.833 10.970 -8.954 1.00 0.00 43 GLN A CA 15
ATOM 26739 C C . GLN A 1 25 ? 1.297 9.776 -9.788 1.00 0.00 43 GLN A C 15
ATOM 26740 O O . GLN A 1 25 ? 1.392 9.871 -11.014 1.00 0.00 43 GLN A O 15
ATOM 26754 N N . ASN A 1 26 ? 1.608 8.660 -9.124 1.00 0.00 44 ASN A N 15
ATOM 26755 C CA . ASN A 1 26 ? 2.149 7.477 -9.772 1.00 0.00 44 ASN A CA 15
ATOM 26756 C C . ASN A 1 26 ? 1.071 6.728 -10.533 1.00 0.00 44 ASN A C 15
ATOM 26757 O O . ASN A 1 26 ? 1.322 6.342 -11.671 1.00 0.00 44 ASN A O 15
ATOM 26768 N N . ILE A 1 27 ? -0.114 6.511 -9.953 1.00 0.00 45 ILE A N 15
ATOM 26769 C CA . ILE A 1 27 ? -1.215 5.866 -10.659 1.00 0.00 45 ILE A CA 15
ATOM 26770 C C . ILE A 1 27 ? -1.603 6.702 -11.878 1.00 0.00 45 ILE A C 15
ATOM 26771 O O . ILE A 1 27 ? -1.764 6.135 -12.956 1.00 0.00 45 ILE A O 15
ATOM 26787 N N . ALA A 1 28 ? -1.727 8.029 -11.738 1.00 0.00 46 ALA A N 15
ATOM 26788 C CA . ALA A 1 28 ? -2.106 8.885 -12.858 1.00 0.00 46 ALA A CA 15
ATOM 26789 C C . ALA A 1 28 ? -1.131 8.695 -14.027 1.00 0.00 46 ALA A C 15
ATOM 26790 O O . ALA A 1 28 ? -1.555 8.614 -15.180 1.00 0.00 46 ALA A O 15
ATOM 26797 N N . ALA A 1 29 ? 0.161 8.552 -13.721 1.00 0.00 47 ALA A N 15
ATOM 26798 C CA . ALA A 1 29 ? 1.214 8.304 -14.697 1.00 0.00 47 ALA A CA 15
ATOM 26799 C C . ALA A 1 29 ? 1.388 6.832 -15.085 1.00 0.00 47 ALA A C 15
ATOM 26800 O O . ALA A 1 29 ? 2.300 6.538 -15.864 1.00 0.00 47 ALA A O 15
ATOM 26807 N N . ASN A 1 30 ? 0.594 5.905 -14.547 1.00 0.00 48 ASN A N 15
ATOM 26808 C CA . ASN A 1 30 ? 0.776 4.450 -14.622 1.00 0.00 48 ASN A CA 15
ATOM 26809 C C . ASN A 1 30 ? 2.239 4.064 -14.359 1.00 0.00 48 ASN A C 15
ATOM 26810 O O . ASN A 1 30 ? 2.837 3.280 -15.098 1.00 0.00 48 ASN A O 15
ATOM 26821 N N . GLN A 1 31 ? 2.832 4.657 -13.325 1.00 0.00 49 GLN A N 15
ATOM 26822 C CA . GLN A 1 31 ? 4.207 4.377 -12.885 1.00 0.00 49 GLN A CA 15
ATOM 26823 C C . GLN A 1 31 ? 4.292 3.524 -11.610 1.00 0.00 49 GLN A C 15
ATOM 26824 O O . GLN A 1 31 ? 5.403 3.235 -11.174 1.00 0.00 49 GLN A O 15
ATOM 26838 N N . LEU A 1 32 ? 3.174 3.145 -10.978 1.00 0.00 50 LEU A N 15
ATOM 26839 C CA . LEU A 1 32 ? 3.208 2.483 -9.671 1.00 0.00 50 LEU A CA 15
ATOM 26840 C C . LEU A 1 32 ? 3.399 0.971 -9.836 1.00 0.00 50 LEU A C 15
ATOM 26841 O O . LEU A 1 32 ? 2.531 0.309 -10.408 1.00 0.00 50 LEU A O 15
ATOM 26857 N N . VAL A 1 33 ? 4.485 0.420 -9.295 1.00 0.00 51 VAL A N 15
ATOM 26858 C CA . VAL A 1 33 ? 4.853 -0.989 -9.380 1.00 0.00 51 VAL A CA 15
ATOM 26859 C C . VAL A 1 33 ? 4.628 -1.647 -8.016 1.00 0.00 51 VAL A C 15
ATOM 26860 O O . VAL A 1 33 ? 5.187 -1.247 -6.990 1.00 0.00 51 VAL A O 15
ATOM 26873 N N . TYR A 1 34 ? 3.769 -2.658 -8.016 1.00 0.00 52 TYR A N 15
ATOM 26874 C CA . TYR A 1 34 ? 3.559 -3.655 -6.983 1.00 0.00 52 TYR A CA 15
ATOM 26875 C C . TYR A 1 34 ? 4.488 -4.839 -7.250 1.00 0.00 52 TYR A C 15
ATOM 26876 O O . TYR A 1 34 ? 4.815 -5.120 -8.400 1.00 0.00 52 TYR A O 15
ATOM 26894 N N . GLY A 1 35 ? 4.866 -5.583 -6.211 1.00 0.00 53 GLY A N 15
ATOM 26895 C CA . GLY A 1 35 ? 5.681 -6.771 -6.383 1.00 0.00 53 GLY A CA 15
ATOM 26896 C C . GLY A 1 35 ? 5.951 -7.451 -5.054 1.00 0.00 53 GLY A C 15
ATOM 26897 O O . GLY A 1 35 ? 5.563 -6.944 -3.995 1.00 0.00 53 GLY A O 15
ATOM 26901 N N . ILE A 1 36 ? 6.611 -8.610 -5.128 1.00 0.00 54 ILE A N 15
ATOM 26902 C CA . ILE A 1 36 ? 6.947 -9.443 -3.985 1.00 0.00 54 ILE A CA 15
ATOM 26903 C C . ILE A 1 36 ? 8.467 -9.483 -3.852 1.00 0.00 54 ILE A C 15
ATOM 26904 O O . ILE A 1 36 ? 9.180 -9.626 -4.847 1.00 0.00 54 ILE A O 15
ATOM 26920 N N . VAL A 1 37 ? 8.923 -9.347 -2.612 1.00 0.00 55 VAL A N 15
ATOM 26921 C CA . VAL A 1 37 ? 10.289 -9.251 -2.126 1.00 0.00 55 VAL A CA 15
ATOM 26922 C C . VAL A 1 37 ? 11.139 -10.415 -2.625 1.00 0.00 55 VAL A C 15
ATOM 26923 O O . VAL A 1 37 ? 11.935 -10.197 -3.542 1.00 0.00 55 VAL A O 15
ATOM 26936 N N . LYS A 1 38 ? 10.989 -11.624 -2.056 1.00 0.00 56 LYS A N 15
ATOM 26937 C CA . LYS A 1 38 ? 11.849 -12.777 -2.342 1.00 0.00 56 LYS A CA 15
ATOM 26938 C C . LYS A 1 38 ? 13.336 -12.494 -2.012 1.00 0.00 56 LYS A C 15
ATOM 26939 O O . LYS A 1 38 ? 13.700 -11.353 -1.724 1.00 0.00 56 LYS A O 15
ATOM 26958 N N . PRO A 1 39 ? 14.238 -13.489 -1.964 1.00 0.00 57 PRO A N 15
ATOM 26959 C CA . PRO A 1 39 ? 15.677 -13.205 -1.868 1.00 0.00 57 PRO A CA 15
ATOM 26960 C C . PRO A 1 39 ? 16.230 -12.483 -3.122 1.00 0.00 57 PRO A C 15
ATOM 26961 O O . PRO A 1 39 ? 17.416 -12.158 -3.185 1.00 0.00 57 PRO A O 15
ATOM 26972 N N . SER A 1 40 ? 15.405 -12.286 -4.153 1.00 0.00 58 SER A N 15
ATOM 26973 C CA . SER A 1 40 ? 15.781 -11.856 -5.490 1.00 0.00 58 SER A CA 15
ATOM 26974 C C . SER A 1 40 ? 15.998 -10.345 -5.648 1.00 0.00 58 SER A C 15
ATOM 26975 O O . SER A 1 40 ? 16.291 -9.903 -6.766 1.00 0.00 58 SER A O 15
ATOM 26983 N N . ASP A 1 41 ? 15.916 -9.543 -4.582 1.00 0.00 59 ASP A N 15
ATOM 26984 C CA . ASP A 1 41 ? 16.291 -8.128 -4.611 1.00 0.00 59 ASP A CA 15
ATOM 26985 C C . ASP A 1 41 ? 17.064 -7.733 -3.357 1.00 0.00 59 ASP A C 15
ATOM 26986 O O . ASP A 1 41 ? 17.454 -8.590 -2.553 1.00 0.00 59 ASP A O 15
ATOM 26995 N N . THR A 1 42 ? 17.382 -6.445 -3.219 1.00 0.00 60 THR A N 15
ATOM 26996 C CA . THR A 1 42 ? 17.772 -5.867 -1.941 1.00 0.00 60 THR A CA 15
ATOM 26997 C C . THR A 1 42 ? 16.499 -5.706 -1.102 1.00 0.00 60 THR A C 15
ATOM 26998 O O . THR A 1 42 ? 15.455 -5.350 -1.652 1.00 0.00 60 THR A O 15
ATOM 27009 N N . VAL A 1 43 ? 16.596 -5.917 0.214 1.00 0.00 61 VAL A N 15
ATOM 27010 C CA . VAL A 1 43 ? 15.579 -5.521 1.191 1.00 0.00 61 VAL A CA 15
ATOM 27011 C C . VAL A 1 43 ? 16.190 -5.464 2.606 1.00 0.00 61 VAL A C 15
ATOM 27012 O O . VAL A 1 43 ? 17.179 -6.154 2.884 1.00 0.00 61 VAL A O 15
ATOM 27025 N N . PRO A 1 44 ? 15.582 -4.707 3.539 1.00 0.00 62 PRO A N 15
ATOM 27026 C CA . PRO A 1 44 ? 15.985 -4.664 4.942 1.00 0.00 62 PRO A CA 15
ATOM 27027 C C . PRO A 1 44 ? 15.558 -5.939 5.687 1.00 0.00 62 PRO A C 15
ATOM 27028 O O . PRO A 1 44 ? 15.004 -6.871 5.095 1.00 0.00 62 PRO A O 15
ATOM 27039 N N . ALA A 1 45 ? 15.838 -5.994 6.992 1.00 0.00 63 ALA A N 15
ATOM 27040 C CA . ALA A 1 45 ? 15.544 -7.146 7.832 1.00 0.00 63 ALA A CA 15
ATOM 27041 C C . ALA A 1 45 ? 14.067 -7.253 8.180 1.00 0.00 63 ALA A C 15
ATOM 27042 O O . ALA A 1 45 ? 13.427 -6.278 8.600 1.00 0.00 63 ALA A O 15
ATOM 27049 N N . GLY A 1 46 ? 13.569 -8.481 8.106 1.00 0.00 64 GLY A N 15
ATOM 27050 C CA . GLY A 1 46 ? 12.239 -8.863 8.512 1.00 0.00 64 GLY A CA 15
ATOM 27051 C C . GLY A 1 46 ? 11.214 -8.166 7.640 1.00 0.00 64 GLY A C 15
ATOM 27052 O O . GLY A 1 46 ? 10.441 -7.374 8.159 1.00 0.00 64 GLY A O 15
ATOM 27056 N N . VAL A 1 47 ? 11.258 -8.423 6.332 1.00 0.00 65 VAL A N 15
ATOM 27057 C CA . VAL A 1 47 ? 10.197 -8.113 5.365 1.00 0.00 65 VAL A CA 15
ATOM 27058 C C . VAL A 1 47 ? 10.126 -9.221 4.295 1.00 0.00 65 VAL A C 15
ATOM 27059 O O . VAL A 1 47 ? 9.787 -8.946 3.149 1.00 0.00 65 VAL A O 15
ATOM 27072 N N . ASP A 1 48 ? 10.465 -10.469 4.651 1.00 0.00 66 ASP A N 15
ATOM 27073 C CA . ASP A 1 48 ? 10.850 -11.557 3.730 1.00 0.00 66 ASP A CA 15
ATOM 27074 C C . ASP A 1 48 ? 9.882 -11.914 2.615 1.00 0.00 66 ASP A C 15
ATOM 27075 O O . ASP A 1 48 ? 10.285 -12.539 1.636 1.00 0.00 66 ASP A O 15
ATOM 27084 N N . ASP A 1 49 ? 8.647 -11.467 2.725 1.00 0.00 67 ASP A N 15
ATOM 27085 C CA . ASP A 1 49 ? 7.619 -11.557 1.689 1.00 0.00 67 ASP A CA 15
ATOM 27086 C C . ASP A 1 49 ? 6.577 -10.449 1.870 1.00 0.00 67 ASP A C 15
ATOM 27087 O O . ASP A 1 49 ? 5.429 -10.587 1.454 1.00 0.00 67 ASP A O 15
ATOM 27096 N N . TYR A 1 50 ? 6.966 -9.322 2.477 1.00 0.00 68 TYR A N 15
ATOM 27097 C CA . TYR A 1 50 ? 6.107 -8.147 2.616 1.00 0.00 68 TYR A CA 15
ATOM 27098 C C . TYR A 1 50 ? 5.959 -7.487 1.256 1.00 0.00 68 TYR A C 15
ATOM 27099 O O . TYR A 1 50 ? 6.943 -6.979 0.724 1.00 0.00 68 TYR A O 15
ATOM 27117 N N . SER A 1 51 ? 4.788 -7.573 0.637 1.00 0.00 69 SER A N 15
ATOM 27118 C CA . SER A 1 51 ? 4.472 -6.969 -0.641 1.00 0.00 69 SER A CA 15
ATOM 27119 C C . SER A 1 51 ? 4.871 -5.489 -0.630 1.00 0.00 69 SER A C 15
ATOM 27120 O O . SER A 1 51 ? 4.632 -4.801 0.365 1.00 0.00 69 SER A O 15
ATOM 27128 N N . TYR A 1 52 ? 5.472 -4.979 -1.707 1.00 0.00 70 TYR A N 15
ATOM 27129 C CA . TYR A 1 52 ? 5.940 -3.595 -1.753 1.00 0.00 70 TYR A CA 15
ATOM 27130 C C . TYR A 1 52 ? 5.242 -2.810 -2.858 1.00 0.00 70 TYR A C 15
ATOM 27131 O O . TYR A 1 52 ? 4.647 -3.384 -3.774 1.00 0.00 70 TYR A O 15
ATOM 27149 N N . LEU A 1 53 ? 5.293 -1.485 -2.729 1.00 0.00 71 LEU A N 15
ATOM 27150 C CA . LEU A 1 53 ? 4.786 -0.484 -3.654 1.00 0.00 71 LEU A CA 15
ATOM 27151 C C . LEU A 1 53 ? 5.859 0.578 -3.766 1.00 0.00 71 LEU A C 15
ATOM 27152 O O . LEU A 1 53 ? 6.420 1.019 -2.758 1.00 0.00 71 LEU A O 15
ATOM 27168 N N . VAL A 1 54 ? 6.142 0.968 -4.996 1.00 0.00 72 VAL A N 15
ATOM 27169 C CA . VAL A 1 54 ? 7.267 1.796 -5.386 1.00 0.00 72 VAL A CA 15
ATOM 27170 C C . VAL A 1 54 ? 6.902 2.341 -6.781 1.00 0.00 72 VAL A C 15
ATOM 27171 O O . VAL A 1 54 ? 5.907 1.897 -7.369 1.00 0.00 72 VAL A O 15
ATOM 27184 N N . ALA A 1 55 ? 7.625 3.327 -7.306 1.00 0.00 73 ALA A N 15
ATOM 27185 C CA . ALA A 1 55 ? 7.467 3.734 -8.699 1.00 0.00 73 ALA A CA 15
ATOM 27186 C C . ALA A 1 55 ? 8.220 2.738 -9.590 1.00 0.00 73 ALA A C 15
ATOM 27187 O O . ALA A 1 55 ? 8.836 1.792 -9.092 1.00 0.00 73 ALA A O 15
ATOM 27194 N N . ALA A 1 56 ? 8.263 2.988 -10.898 1.00 0.00 74 ALA A N 15
ATOM 27195 C CA . ALA A 1 56 ? 9.241 2.366 -11.787 1.00 0.00 74 ALA A CA 15
ATOM 27196 C C . ALA A 1 56 ? 10.498 3.220 -11.975 1.00 0.00 74 ALA A C 15
ATOM 27197 O O . ALA A 1 56 ? 11.484 2.724 -12.521 1.00 0.00 74 ALA A O 15
ATOM 27204 N N . ASP A 1 57 ? 10.450 4.495 -11.588 1.00 0.00 75 ASP A N 15
ATOM 27205 C CA . ASP A 1 57 ? 11.396 5.523 -12.036 1.00 0.00 75 ASP A CA 15
ATOM 27206 C C . ASP A 1 57 ? 11.809 6.466 -10.897 1.00 0.00 75 ASP A C 15
ATOM 27207 O O . ASP A 1 57 ? 12.279 7.584 -11.119 1.00 0.00 75 ASP A O 15
ATOM 27216 N N . ASP A 1 58 ? 11.672 6.015 -9.652 1.00 0.00 76 ASP A N 15
ATOM 27217 C CA . ASP A 1 58 ? 12.047 6.737 -8.432 1.00 0.00 76 ASP A CA 15
ATOM 27218 C C . ASP A 1 58 ? 12.725 5.732 -7.474 1.00 0.00 76 ASP A C 15
ATOM 27219 O O . ASP A 1 58 ? 12.450 5.769 -6.271 1.00 0.00 76 ASP A O 15
ATOM 27228 N N . GLN A 1 59 ? 13.488 4.732 -7.952 1.00 0.00 77 GLN A N 15
ATOM 27229 C CA . GLN A 1 59 ? 13.790 3.533 -7.140 1.00 0.00 77 GLN A CA 15
ATOM 27230 C C . GLN A 1 59 ? 14.555 3.849 -5.839 1.00 0.00 77 GLN A C 15
ATOM 27231 O O . GLN A 1 59 ? 14.533 3.045 -4.910 1.00 0.00 77 GLN A O 15
ATOM 27245 N N . ASP A 1 60 ? 15.194 5.015 -5.732 1.00 0.00 78 ASP A N 15
ATOM 27246 C CA . ASP A 1 60 ? 15.924 5.486 -4.554 1.00 0.00 78 ASP A CA 15
ATOM 27247 C C . ASP A 1 60 ? 15.121 6.458 -3.675 1.00 0.00 78 ASP A C 15
ATOM 27248 O O . ASP A 1 60 ? 15.670 6.972 -2.697 1.00 0.00 78 ASP A O 15
ATOM 27257 N N . GLY A 1 61 ? 13.854 6.727 -4.000 1.00 0.00 79 GLY A N 15
ATOM 27258 C CA . GLY A 1 61 ? 13.009 7.745 -3.383 1.00 0.00 79 GLY A CA 15
ATOM 27259 C C . GLY A 1 61 ? 12.144 7.160 -2.266 1.00 0.00 79 GLY A C 15
ATOM 27260 O O . GLY A 1 61 ? 12.660 6.518 -1.343 1.00 0.00 79 GLY A O 15
ATOM 27264 N N . THR A 1 62 ? 10.831 7.408 -2.298 1.00 0.00 80 THR A N 15
ATOM 27265 C CA . THR A 1 62 ? 9.895 6.778 -1.368 1.00 0.00 80 THR A CA 15
ATOM 27266 C C . THR A 1 62 ? 9.762 5.292 -1.721 1.00 0.00 80 THR A C 15
ATOM 27267 O O . THR A 1 62 ? 9.926 4.903 -2.876 1.00 0.00 80 THR A O 15
ATOM 27278 N N . ILE A 1 63 ? 9.368 4.464 -0.754 1.00 0.00 81 ILE A N 15
ATOM 27279 C CA . ILE A 1 63 ? 8.894 3.106 -0.988 1.00 0.00 81 ILE A CA 15
ATOM 27280 C C . ILE A 1 63 ? 7.912 2.795 0.145 1.00 0.00 81 ILE A C 15
ATOM 27281 O O . ILE A 1 63 ? 7.991 3.403 1.224 1.00 0.00 81 ILE A O 15
ATOM 27297 N N . ILE A 1 64 ? 7.018 1.823 -0.026 1.00 0.00 82 ILE A N 15
ATOM 27298 C CA . ILE A 1 64 ? 6.101 1.353 1.009 1.00 0.00 82 ILE A CA 15
ATOM 27299 C C . ILE A 1 64 ? 6.120 -0.177 0.929 1.00 0.00 82 ILE A C 15
ATOM 27300 O O . ILE A 1 64 ? 6.224 -0.744 -0.153 1.00 0.00 82 ILE A O 15
ATOM 27316 N N . PHE A 1 65 ? 6.041 -0.848 2.076 1.00 0.00 83 PHE A N 15
ATOM 27317 C CA . PHE A 1 65 ? 5.887 -2.293 2.199 1.00 0.00 83 PHE A CA 15
ATOM 27318 C C . PHE A 1 65 ? 4.611 -2.536 3.005 1.00 0.00 83 PHE A C 15
ATOM 27319 O O . PHE A 1 65 ? 4.230 -1.704 3.835 1.00 0.00 83 PHE A O 15
ATOM 27336 N N . PHE A 1 66 ? 3.973 -3.689 2.843 1.00 0.00 84 PHE A N 15
ATOM 27337 C CA . PHE A 1 66 ? 2.886 -4.135 3.696 1.00 0.00 84 PHE A CA 15
ATOM 27338 C C . PHE A 1 66 ? 2.788 -5.654 3.618 1.00 0.00 84 PHE A C 15
ATOM 27339 O O . PHE A 1 66 ? 3.194 -6.255 2.629 1.00 0.00 84 PHE A O 15
ATOM 27356 N N . LYS A 1 67 ? 2.174 -6.286 4.614 1.00 0.00 85 LYS A N 15
ATOM 27357 C CA . LYS A 1 67 ? 1.662 -7.639 4.457 1.00 0.00 85 LYS A CA 15
ATOM 27358 C C . LYS A 1 67 ? 0.363 -7.713 5.211 1.00 0.00 85 LYS A C 15
ATOM 27359 O O . LYS A 1 67 ? 0.365 -7.574 6.435 1.00 0.00 85 LYS A O 15
ATOM 27378 N N . ALA A 1 68 ? -0.743 -7.803 4.477 1.00 0.00 86 ALA A N 15
ATOM 27379 C CA . ALA A 1 68 ? -1.998 -8.181 5.090 1.00 0.00 86 ALA A CA 15
ATOM 27380 C C . ALA A 1 68 ? -1.996 -9.704 5.171 1.00 0.00 86 ALA A C 15
ATOM 27381 O O . ALA A 1 68 ? -1.406 -10.395 4.334 1.00 0.00 86 ALA A O 15
ATOM 27388 N N . GLU A 1 69 ? -2.677 -10.200 6.184 1.00 0.00 87 GLU A N 15
ATOM 27389 C CA . GLU A 1 69 ? -2.739 -11.575 6.639 1.00 0.00 87 GLU A CA 15
ATOM 27390 C C . GLU A 1 69 ? -4.191 -11.844 7.074 1.00 0.00 87 GLU A C 15
ATOM 27391 O O . GLU A 1 69 ? -5.132 -11.254 6.526 1.00 0.00 87 GLU A O 15
ATOM 27403 N N . GLY A 1 70 ? -4.417 -12.793 7.983 1.00 0.00 88 GLY A N 15
ATOM 27404 C CA . GLY A 1 70 ? -5.732 -13.218 8.439 1.00 0.00 88 GLY A CA 15
ATOM 27405 C C . GLY A 1 70 ? -6.381 -12.115 9.253 1.00 0.00 88 GLY A C 15
ATOM 27406 O O . GLY A 1 70 ? -6.223 -12.054 10.473 1.00 0.00 88 GLY A O 15
ATOM 27410 N N . GLN A 1 71 ? -7.105 -11.244 8.551 1.00 0.00 89 GLN A N 15
ATOM 27411 C CA . GLN A 1 71 ? -7.827 -10.092 9.065 1.00 0.00 89 GLN A CA 15
ATOM 27412 C C . GLN A 1 71 ? -6.933 -9.035 9.727 1.00 0.00 89 GLN A C 15
ATOM 27413 O O . GLN A 1 71 ? -7.497 -8.107 10.298 1.00 0.00 89 GLN A O 15
ATOM 27427 N N . THR A 1 72 ? -5.605 -9.099 9.607 1.00 0.00 90 THR A N 15
ATOM 27428 C CA . THR A 1 72 ? -4.664 -8.091 10.104 1.00 0.00 90 THR A CA 15
ATOM 27429 C C . THR A 1 72 ? -3.746 -7.662 8.959 1.00 0.00 90 THR A C 15
ATOM 27430 O O . THR A 1 72 ? -3.633 -8.376 7.969 1.00 0.00 90 THR A O 15
ATOM 27441 N N . VAL A 1 73 ? -3.058 -6.528 9.089 1.00 0.00 91 VAL A N 15
ATOM 27442 C CA . VAL A 1 73 ? -1.976 -6.104 8.206 1.00 0.00 91 VAL A CA 15
ATOM 27443 C C . VAL A 1 73 ? -0.983 -5.341 9.023 1.00 0.00 91 VAL A C 15
ATOM 27444 O O . VAL A 1 73 ? -1.383 -4.703 9.989 1.00 0.00 91 VAL A O 15
ATOM 27457 N N . ILE A 1 74 ? 0.271 -5.370 8.602 1.00 0.00 92 ILE A N 15
ATOM 27458 C CA . ILE A 1 74 ? 1.328 -4.513 9.040 1.00 0.00 92 ILE A CA 15
ATOM 27459 C C . ILE A 1 74 ? 1.737 -3.722 7.795 1.00 0.00 92 ILE A C 15
ATOM 27460 O O . ILE A 1 74 ? 2.302 -4.291 6.862 1.00 0.00 92 ILE A O 15
ATOM 27476 N N . ILE A 1 75 ? 1.433 -2.425 7.753 1.00 0.00 93 ILE A N 15
ATOM 27477 C CA . ILE A 1 75 ? 2.020 -1.506 6.784 1.00 0.00 93 ILE A CA 15
ATOM 27478 C C . ILE A 1 75 ? 3.378 -1.088 7.367 1.00 0.00 93 ILE A C 15
ATOM 27479 O O . ILE A 1 75 ? 3.462 -0.642 8.517 1.00 0.00 93 ILE A O 15
ATOM 27495 N N . LYS A 1 76 ? 4.441 -1.232 6.577 1.00 0.00 94 LYS A N 15
ATOM 27496 C CA . LYS A 1 76 ? 5.816 -0.878 6.904 1.00 0.00 94 LYS A CA 15
ATOM 27497 C C . LYS A 1 76 ? 6.315 0.164 5.900 1.00 0.00 94 LYS A C 15
ATOM 27498 O O . LYS A 1 76 ? 6.605 -0.157 4.753 1.00 0.00 94 LYS A O 15
ATOM 27517 N N . TYR A 1 77 ? 6.421 1.426 6.302 1.00 0.00 95 TYR A N 15
ATOM 27518 C CA . TYR A 1 77 ? 6.813 2.535 5.425 1.00 0.00 95 TYR A CA 15
ATOM 27519 C C . TYR A 1 77 ? 7.994 3.293 6.020 1.00 0.00 95 TYR A C 15
ATOM 27520 O O . TYR A 1 77 ? 8.327 3.077 7.180 1.00 0.00 95 TYR A O 15
ATOM 27538 N N . THR A 1 78 ? 8.637 4.165 5.253 1.00 0.00 96 THR A N 15
ATOM 27539 C CA . THR A 1 78 ? 9.760 4.996 5.671 1.00 0.00 96 THR A CA 15
ATOM 27540 C C . THR A 1 78 ? 9.804 6.202 4.738 1.00 0.00 96 THR A C 15
ATOM 27541 O O . THR A 1 78 ? 9.202 6.169 3.656 1.00 0.00 96 THR A O 15
ATOM 27552 N N . SER A 1 79 ? 10.528 7.246 5.137 1.00 0.00 97 SER A N 15
ATOM 27553 C CA . SER A 1 79 ? 10.834 8.365 4.260 1.00 0.00 97 SER A CA 15
ATOM 27554 C C . SER A 1 79 ? 12.020 8.086 3.349 1.00 0.00 97 SER A C 15
ATOM 27555 O O . SER A 1 79 ? 12.187 8.772 2.347 1.00 0.00 97 SER A O 15
ATOM 27563 N N . GLN A 1 80 ? 12.828 7.077 3.679 1.00 0.00 98 GLN A N 15
ATOM 27564 C CA . GLN A 1 80 ? 13.989 6.719 2.873 1.00 0.00 98 GLN A CA 15
ATOM 27565 C C . GLN A 1 80 ? 14.264 5.228 2.853 1.00 0.00 98 GLN A C 15
ATOM 27566 O O . GLN A 1 80 ? 14.359 4.588 3.903 1.00 0.00 98 GLN A O 15
ATOM 27580 N N . ARG A 1 81 ? 14.499 4.724 1.641 1.00 0.00 99 ARG A N 15
ATOM 27581 C CA . ARG A 1 81 ? 14.792 3.345 1.250 1.00 0.00 99 ARG A CA 15
ATOM 27582 C C . ARG A 1 81 ? 15.839 2.719 2.167 1.00 0.00 99 ARG A C 15
ATOM 27583 O O . ARG A 1 81 ? 15.672 1.592 2.632 1.00 0.00 99 ARG A O 15
ATOM 27604 N N . ASN A 1 82 ? 16.866 3.501 2.505 1.00 0.00 100 ASN A N 15
ATOM 27605 C CA . ASN A 1 82 ? 18.014 3.065 3.302 1.00 0.00 100 ASN A CA 15
ATOM 27606 C C . ASN A 1 82 ? 17.769 3.060 4.824 1.00 0.00 100 ASN A C 15
ATOM 27607 O O . ASN A 1 82 ? 18.711 2.917 5.605 1.00 0.00 100 ASN A O 15
ATOM 27618 N N . THR A 1 83 ? 16.544 3.296 5.293 1.00 0.00 101 THR A N 15
ATOM 27619 C CA . THR A 1 83 ? 16.271 3.541 6.718 1.00 0.00 101 THR A CA 15
ATOM 27620 C C . THR A 1 83 ? 15.026 2.787 7.200 1.00 0.00 101 THR A C 15
ATOM 27621 O O . THR A 1 83 ? 13.981 2.824 6.546 1.00 0.00 101 THR A O 15
ATOM 27632 N N . LYS A 1 84 ? 15.138 2.102 8.351 1.00 0.00 102 LYS A N 15
ATOM 27633 C CA . LYS A 1 84 ? 14.173 1.098 8.817 1.00 0.00 102 LYS A CA 15
ATOM 27634 C C . LYS A 1 84 ? 12.742 1.630 8.858 1.00 0.00 102 LYS A C 15
ATOM 27635 O O . LYS A 1 84 ? 12.492 2.800 9.164 1.00 0.00 102 LYS A O 15
ATOM 27654 N N . LEU A 1 85 ? 11.809 0.721 8.595 1.00 0.00 103 LEU A N 15
ATOM 27655 C CA . LEU A 1 85 ? 10.390 0.991 8.419 1.00 0.00 103 LEU A CA 15
ATOM 27656 C C . LEU A 1 85 ? 9.713 1.367 9.744 1.00 0.00 103 LEU A C 15
ATOM 27657 O O . LEU A 1 85 ? 10.265 1.150 10.824 1.00 0.00 103 LEU A O 15
ATOM 27673 N N . LYS A 1 86 ? 8.519 1.954 9.658 1.00 0.00 104 LYS A N 15
ATOM 27674 C CA . LYS A 1 86 ? 7.560 2.184 10.740 1.00 0.00 104 LYS A CA 15
ATOM 27675 C C . LYS A 1 86 ? 6.713 0.926 10.942 1.00 0.00 104 LYS A C 15
ATOM 27676 O O . LYS A 1 86 ? 6.809 -0.026 10.165 1.00 0.00 104 LYS A O 15
ATOM 27695 N N . ALA A 1 87 ? 5.826 0.968 11.937 1.00 0.00 105 ALA A N 15
ATOM 27696 C CA . ALA A 1 87 ? 4.797 -0.020 12.212 1.00 0.00 105 ALA A CA 15
ATOM 27697 C C . ALA A 1 87 ? 3.443 0.700 12.230 1.00 0.00 105 ALA A C 15
ATOM 27698 O O . ALA A 1 87 ? 3.235 1.597 13.046 1.00 0.00 105 ALA A O 15
ATOM 27705 N N . LYS A 1 88 ? 2.524 0.332 11.338 1.00 0.00 106 LYS A N 15
ATOM 27706 C CA . LYS A 1 88 ? 1.086 0.635 11.372 1.00 0.00 106 LYS A CA 15
ATOM 27707 C C . LYS A 1 88 ? 0.420 -0.725 11.213 1.00 0.00 106 LYS A C 15
ATOM 27708 O O . LYS A 1 88 ? 0.859 -1.468 10.333 1.00 0.00 106 LYS A O 15
ATOM 27727 N N . ALA A 1 89 ? -0.492 -1.148 12.089 1.00 0.00 107 ALA A N 15
ATOM 27728 C CA . ALA A 1 89 ? -1.161 -2.446 11.964 1.00 0.00 107 ALA A CA 15
ATOM 27729 C C . ALA A 1 89 ? -2.663 -2.225 11.937 1.00 0.00 107 ALA A C 15
ATOM 27730 O O . ALA A 1 89 ? -3.132 -1.490 12.805 1.00 0.00 107 ALA A O 15
ATOM 27737 N N . LEU A 1 90 ? -3.413 -2.798 10.976 1.00 0.00 108 LEU A N 15
ATOM 27738 C CA . LEU A 1 90 ? -4.839 -2.464 10.861 1.00 0.00 108 LEU A CA 15
ATOM 27739 C C . LEU A 1 90 ? -5.606 -3.780 10.677 1.00 0.00 108 LEU A C 15
ATOM 27740 O O . LEU A 1 90 ? -4.985 -4.754 10.242 1.00 0.00 108 LEU A O 15
ATOM 27756 N N . THR A 1 91 ? -6.898 -3.884 11.011 1.00 0.00 109 THR A N 15
ATOM 27757 C CA . THR A 1 91 ? -7.670 -5.071 10.631 1.00 0.00 109 THR A CA 15
ATOM 27758 C C . THR A 1 91 ? -8.245 -4.866 9.237 1.00 0.00 109 THR A C 15
ATOM 27759 O O . THR A 1 91 ? -8.501 -3.724 8.830 1.00 0.00 109 THR A O 15
ATOM 27770 N N . LEU A 1 92 ? -8.454 -5.944 8.474 1.00 0.00 110 LEU A N 15
ATOM 27771 C CA . LEU A 1 92 ? -8.935 -5.828 7.100 1.00 0.00 110 LEU A CA 15
ATOM 27772 C C . LEU A 1 92 ? -10.274 -5.104 7.083 1.00 0.00 110 LEU A C 15
ATOM 27773 O O . LEU A 1 92 ? -10.534 -4.244 6.244 1.00 0.00 110 LEU A O 15
ATOM 27789 N N . SER A 1 93 ? -11.106 -5.440 8.060 1.00 0.00 111 SER A N 15
ATOM 27790 C CA . SER A 1 93 ? -12.395 -4.834 8.276 1.00 0.00 111 SER A CA 15
ATOM 27791 C C . SER A 1 93 ? -12.253 -3.326 8.563 1.00 0.00 111 SER A C 15
ATOM 27792 O O . SER A 1 93 ? -13.052 -2.537 8.058 1.00 0.00 111 SER A O 15
ATOM 27800 N N . GLN A 1 94 ? -11.211 -2.908 9.298 1.00 0.00 112 GLN A N 15
ATOM 27801 C CA . GLN A 1 94 ? -10.853 -1.525 9.560 1.00 0.00 112 GLN A CA 15
ATOM 27802 C C . GLN A 1 94 ? -10.631 -0.732 8.275 1.00 0.00 112 GLN A C 15
ATOM 27803 O O . GLN A 1 94 ? -11.314 0.267 8.095 1.00 0.00 112 GLN A O 15
ATOM 27817 N N . LEU A 1 95 ? -9.709 -1.143 7.391 1.00 0.00 113 LEU A N 15
ATOM 27818 C CA . LEU A 1 95 ? -9.438 -0.430 6.135 1.00 0.00 113 LEU A CA 15
ATOM 27819 C C . LEU A 1 95 ? -10.727 -0.298 5.314 1.00 0.00 113 LEU A C 15
ATOM 27820 O O . LEU A 1 95 ? -10.935 0.709 4.639 1.00 0.00 113 LEU A O 15
ATOM 27836 N N . LYS A 1 96 ? -11.625 -1.286 5.397 1.00 0.00 114 LYS A N 15
ATOM 27837 C CA . LYS A 1 96 ? -12.941 -1.282 4.761 1.00 0.00 114 LYS A CA 15
ATOM 27838 C C . LYS A 1 96 ? -13.946 -0.328 5.426 1.00 0.00 114 LYS A C 15
ATOM 27839 O O . LYS A 1 96 ? -15.152 -0.464 5.238 1.00 0.00 114 LYS A O 15
ATOM 27858 N N . LYS A 1 97 ? -13.511 0.552 6.306 1.00 0.00 115 LYS A N 15
ATOM 27859 C CA . LYS A 1 97 ? -14.335 1.473 7.070 1.00 0.00 115 LYS A CA 15
ATOM 27860 C C . LYS A 1 97 ? -13.751 2.881 7.035 1.00 0.00 115 LYS A C 15
ATOM 27861 O O . LYS A 1 97 ? -14.524 3.832 6.987 1.00 0.00 115 LYS A O 15
ATOM 27880 N N . GLU A 1 98 ? -12.422 2.997 7.024 1.00 0.00 116 GLU A N 15
ATOM 27881 C CA . GLU A 1 98 ? -11.725 4.145 6.473 1.00 0.00 116 GLU A CA 15
ATOM 27882 C C . GLU A 1 98 ? -11.970 4.344 4.996 1.00 0.00 116 GLU A C 15
ATOM 27883 O O . GLU A 1 98 ? -12.900 5.029 4.591 1.00 0.00 116 GLU A O 15
ATOM 27895 N N . PHE A 1 99 ? -11.184 3.683 4.166 1.00 0.00 117 PHE A N 15
ATOM 27896 C CA . PHE A 1 99 ? -11.060 4.043 2.771 1.00 0.00 117 PHE A CA 15
ATOM 27897 C C . PHE A 1 99 ? -12.083 3.279 1.936 1.00 0.00 117 PHE A C 15
ATOM 27898 O O . PHE A 1 99 ? -11.953 3.142 0.717 1.00 0.00 117 PHE A O 15
ATOM 27915 N N . TYR A 1 100 ? -13.117 2.754 2.605 1.00 0.00 118 TYR A N 15
ATOM 27916 C CA . TYR A 1 100 ? -14.227 2.111 1.934 1.00 0.00 118 TYR A CA 15
ATOM 27917 C C . TYR A 1 100 ? -15.510 2.349 2.734 1.00 0.00 118 TYR A C 15
ATOM 27918 O O . TYR A 1 100 ? -15.769 1.688 3.729 1.00 0.00 118 TYR A O 15
ATOM 27936 N N . GLN A 1 101 ? -16.331 3.304 2.313 1.00 0.00 119 GLN A N 15
ATOM 27937 C CA . GLN A 1 101 ? -17.606 3.678 2.920 1.00 0.00 119 GLN A CA 15
ATOM 27938 C C . GLN A 1 101 ? -18.797 3.831 1.960 1.00 0.00 119 GLN A C 15
ATOM 27939 O O . GLN A 1 101 ? -19.911 3.505 2.361 1.00 0.00 119 GLN A O 15
ATOM 27953 N N . THR A 1 102 ? -18.620 4.286 0.717 1.00 0.00 120 THR A N 15
ATOM 27954 C CA . THR A 1 102 ? -19.714 4.694 -0.174 1.00 0.00 120 THR A CA 15
ATOM 27955 C C . THR A 1 102 ? -19.555 4.038 -1.554 1.00 0.00 120 THR A C 15
ATOM 27956 O O . THR A 1 102 ? -18.451 3.857 -2.062 1.00 0.00 120 THR A O 15
ATOM 27967 N N . ARG A 1 103 ? -20.654 3.648 -2.202 1.00 0.00 121 ARG A N 15
ATOM 27968 C CA . ARG A 1 103 ? -20.624 2.850 -3.434 1.00 0.00 121 ARG A CA 15
ATOM 27969 C C . ARG A 1 103 ? -19.928 3.574 -4.574 1.00 0.00 121 ARG A C 15
ATOM 27970 O O . ARG A 1 103 ? -19.169 2.928 -5.288 1.00 0.00 121 ARG A O 15
ATOM 27991 N N . SER A 1 104 ? -20.082 4.891 -4.694 1.00 0.00 122 SER A N 15
ATOM 27992 C CA . SER A 1 104 ? -19.388 5.642 -5.726 1.00 0.00 122 SER A CA 15
ATOM 27993 C C . SER A 1 104 ? -17.865 5.585 -5.583 1.00 0.00 122 SER A C 15
ATOM 27994 O O . SER A 1 104 ? -17.197 5.823 -6.586 1.00 0.00 122 SER A O 15
ATOM 28002 N N . GLN A 1 105 ? -17.292 5.259 -4.416 1.00 0.00 123 GLN A N 15
ATOM 28003 C CA . GLN A 1 105 ? -15.835 5.185 -4.281 1.00 0.00 123 GLN A CA 15
ATOM 28004 C C . GLN A 1 105 ? -15.253 4.045 -5.113 1.00 0.00 123 GLN A C 15
ATOM 28005 O O . GLN A 1 105 ? -14.083 4.082 -5.469 1.00 0.00 123 GLN A O 15
ATOM 28019 N N . LYS A 1 106 ? -16.064 3.031 -5.426 1.00 0.00 124 LYS A N 15
ATOM 28020 C CA . LYS A 1 106 ? -15.686 1.802 -6.129 1.00 0.00 124 LYS A CA 15
ATOM 28021 C C . LYS A 1 106 ? -15.135 2.052 -7.531 1.00 0.00 124 LYS A C 15
ATOM 28022 O O . LYS A 1 106 ? -14.710 1.122 -8.200 1.00 0.00 124 LYS A O 15
ATOM 28041 N N . ARG A 1 107 ? -15.177 3.289 -8.001 1.00 0.00 125 ARG A N 15
ATOM 28042 C CA . ARG A 1 107 ? -14.750 3.674 -9.342 1.00 0.00 125 ARG A CA 15
ATOM 28043 C C . ARG A 1 107 ? -13.411 4.384 -9.386 1.00 0.00 125 ARG A C 15
ATOM 28044 O O . ARG A 1 107 ? -12.905 4.790 -10.429 1.00 0.00 125 ARG A O 15
ATOM 28065 N N . GLU A 1 108 ? -12.967 4.686 -8.188 1.00 0.00 126 GLU A N 15
ATOM 28066 C CA . GLU A 1 108 ? -11.701 5.298 -7.852 1.00 0.00 126 GLU A CA 15
ATOM 28067 C C . GLU A 1 108 ? -10.878 4.312 -7.030 1.00 0.00 126 GLU A C 15
ATOM 28068 O O . GLU A 1 108 ? -9.825 3.868 -7.460 1.00 0.00 126 GLU A O 15
ATOM 28080 N N . VAL A 1 109 ? -11.361 3.934 -5.854 1.00 0.00 127 VAL A N 15
ATOM 28081 C CA . VAL A 1 109 ? -10.684 3.023 -4.940 1.00 0.00 127 VAL A CA 15
ATOM 28082 C C . VAL A 1 109 ? -10.393 1.674 -5.606 1.00 0.00 127 VAL A C 15
ATOM 28083 O O . VAL A 1 109 ? -9.309 1.130 -5.426 1.00 0.00 127 VAL A O 15
ATOM 28096 N N . ASP A 1 110 ? -11.336 1.112 -6.363 1.00 0.00 128 ASP A N 15
ATOM 28097 C CA . ASP A 1 110 ? -11.086 -0.076 -7.191 1.00 0.00 128 ASP A CA 15
ATOM 28098 C C . ASP A 1 110 ? -10.305 0.228 -8.476 1.00 0.00 128 ASP A C 15
ATOM 28099 O O . ASP A 1 110 ? -9.825 -0.683 -9.148 1.00 0.00 128 ASP A O 15
ATOM 28108 N N . ASP A 1 111 ? -10.183 1.501 -8.856 1.00 0.00 129 ASP A N 15
ATOM 28109 C CA . ASP A 1 111 ? -9.488 1.955 -10.059 1.00 0.00 129 ASP A CA 15
ATOM 28110 C C . ASP A 1 111 ? -7.978 1.997 -9.888 1.00 0.00 129 ASP A C 15
ATOM 28111 O O . ASP A 1 111 ? -7.244 1.576 -10.782 1.00 0.00 129 ASP A O 15
ATOM 28120 N N . TYR A 1 112 ? -7.500 2.472 -8.733 1.00 0.00 130 TYR A N 15
ATOM 28121 C CA . TYR A 1 112 ? -6.075 2.492 -8.412 1.00 0.00 130 TYR A CA 15
ATOM 28122 C C . TYR A 1 112 ? -5.500 1.067 -8.450 1.00 0.00 130 TYR A C 15
ATOM 28123 O O . TYR A 1 112 ? -4.340 0.879 -8.806 1.00 0.00 130 TYR A O 15
ATOM 28141 N N . VAL A 1 113 ? -6.320 0.051 -8.157 1.00 0.00 131 VAL A N 15
ATOM 28142 C CA . VAL A 1 113 ? -5.922 -1.352 -8.190 1.00 0.00 131 VAL A CA 15
ATOM 28143 C C . VAL A 1 113 ? -5.615 -1.816 -9.625 1.00 0.00 131 VAL A C 15
ATOM 28144 O O . VAL A 1 113 ? -4.810 -2.726 -9.807 1.00 0.00 131 VAL A O 15
ATOM 28157 N N . ALA A 1 114 ? -6.216 -1.196 -10.645 1.00 0.00 132 ALA A N 15
ATOM 28158 C CA . ALA A 1 114 ? -5.927 -1.502 -12.042 1.00 0.00 132 ALA A CA 15
ATOM 28159 C C . ALA A 1 114 ? -4.913 -0.525 -12.641 1.00 0.00 132 ALA A C 15
ATOM 28160 O O . ALA A 1 114 ? -4.343 -0.821 -13.686 1.00 0.00 132 ALA A O 15
ATOM 28167 N N . GLY A 1 115 ? -4.677 0.626 -12.004 1.00 0.00 133 GLY A N 15
ATOM 28168 C CA . GLY A 1 115 ? -3.743 1.641 -12.483 1.00 0.00 133 GLY A CA 15
ATOM 28169 C C . GLY A 1 115 ? -2.309 1.404 -12.003 1.00 0.00 133 GLY A C 15
ATOM 28170 O O . GLY A 1 115 ? -1.399 2.125 -12.418 1.00 0.00 133 GLY A O 15
ATOM 28174 N N . LEU A 1 116 ? -2.107 0.430 -11.112 1.00 0.00 134 LEU A N 15
ATOM 28175 C CA . LEU A 1 116 ? -0.803 -0.107 -10.745 1.00 0.00 134 LEU A CA 15
ATOM 28176 C C . LEU A 1 116 ? -0.391 -1.194 -11.743 1.00 0.00 134 LEU A C 15
ATOM 28177 O O . LEU A 1 116 ? -1.133 -1.532 -12.670 1.00 0.00 134 LEU A O 15
ATOM 28193 N N . ARG A 1 117 ? 0.822 -1.712 -11.564 1.00 0.00 135 ARG A N 15
ATOM 28194 C CA . ARG A 1 117 ? 1.499 -2.683 -12.417 1.00 0.00 135 ARG A CA 15
ATOM 28195 C C . ARG A 1 117 ? 2.208 -3.690 -11.527 1.00 0.00 135 ARG A C 15
ATOM 28196 O O . ARG A 1 117 ? 2.448 -3.384 -10.362 1.00 0.00 135 ARG A O 15
ATOM 28217 N N . THR A 1 118 ? 2.647 -4.818 -12.076 1.00 0.00 136 THR A N 15
ATOM 28218 C CA . THR A 1 118 ? 3.377 -5.858 -11.337 1.00 0.00 136 THR A CA 15
ATOM 28219 C C . THR A 1 118 ? 4.688 -6.220 -12.068 1.00 0.00 136 THR A C 15
ATOM 28220 O O . THR A 1 118 ? 5.226 -7.313 -11.915 1.00 0.00 136 THR A O 15
ATOM 28231 N N . GLU A 1 119 ? 5.140 -5.286 -12.908 1.00 0.00 137 GLU A N 15
ATOM 28232 C CA . GLU A 1 119 ? 6.076 -5.403 -14.016 1.00 0.00 137 GLU A CA 15
ATOM 28233 C C . GLU A 1 119 ? 5.402 -6.064 -15.206 1.00 0.00 137 GLU A C 15
ATOM 28234 O O . GLU A 1 119 ? 5.406 -5.445 -16.293 1.00 0.00 137 GLU A O 15
ATOM 28246 N N . GLY A 1 1 ? -12.770 -18.904 2.114 1.00 0.00 19 GLY A N 16
ATOM 28247 C CA . GLY A 1 1 ? -11.586 -19.629 2.589 1.00 0.00 19 GLY A CA 16
ATOM 28248 C C . GLY A 1 1 ? -10.909 -18.880 3.726 1.00 0.00 19 GLY A C 16
ATOM 28249 O O . GLY A 1 1 ? -11.568 -18.098 4.410 1.00 0.00 19 GLY A O 16
ATOM 28253 N N . HIS A 1 2 ? -9.609 -19.116 3.949 1.00 0.00 20 HIS A N 16
ATOM 28254 C CA . HIS A 1 2 ? -8.855 -18.561 5.078 1.00 0.00 20 HIS A CA 16
ATOM 28255 C C . HIS A 1 2 ? -8.975 -17.036 5.159 1.00 0.00 20 HIS A C 16
ATOM 28256 O O . HIS A 1 2 ? -9.635 -16.522 6.063 1.00 0.00 20 HIS A O 16
ATOM 28270 N N . MET A 1 3 ? -8.326 -16.298 4.257 1.00 0.00 21 MET A N 16
ATOM 28271 C CA . MET A 1 3 ? -8.289 -14.839 4.325 1.00 0.00 21 MET A CA 16
ATOM 28272 C C . MET A 1 3 ? -9.564 -14.220 3.739 1.00 0.00 21 MET A C 16
ATOM 28273 O O . MET A 1 3 ? -10.418 -14.924 3.188 1.00 0.00 21 MET A O 16
ATOM 28287 N N . LYS A 1 4 ? -9.694 -12.896 3.816 1.00 0.00 22 LYS A N 16
ATOM 28288 C CA . LYS A 1 4 ? -10.599 -12.090 2.999 1.00 0.00 22 LYS A CA 16
ATOM 28289 C C . LYS A 1 4 ? -9.765 -11.068 2.240 1.00 0.00 22 LYS A C 16
ATOM 28290 O O . LYS A 1 4 ? -8.598 -10.856 2.580 1.00 0.00 22 LYS A O 16
ATOM 28309 N N . PHE A 1 5 ? -10.398 -10.412 1.263 1.00 0.00 23 PHE A N 16
ATOM 28310 C CA . PHE A 1 5 ? -9.768 -9.490 0.327 1.00 0.00 23 PHE A CA 16
ATOM 28311 C C . PHE A 1 5 ? -8.635 -10.216 -0.427 1.00 0.00 23 PHE A C 16
ATOM 28312 O O . PHE A 1 5 ? -8.549 -11.452 -0.424 1.00 0.00 23 PHE A O 16
ATOM 28329 N N . THR A 1 6 ? -7.816 -9.459 -1.142 1.00 0.00 24 THR A N 16
ATOM 28330 C CA . THR A 1 6 ? -6.589 -9.851 -1.809 1.00 0.00 24 THR A CA 16
ATOM 28331 C C . THR A 1 6 ? -5.568 -8.758 -1.497 1.00 0.00 24 THR A C 16
ATOM 28332 O O . THR A 1 6 ? -5.950 -7.595 -1.351 1.00 0.00 24 THR A O 16
ATOM 28343 N N . ASP A 1 7 ? -4.288 -9.111 -1.367 1.00 0.00 25 ASP A N 16
ATOM 28344 C CA . ASP A 1 7 ? -3.252 -8.187 -0.898 1.00 0.00 25 ASP A CA 16
ATOM 28345 C C . ASP A 1 7 ? -3.219 -6.932 -1.773 1.00 0.00 25 ASP A C 16
ATOM 28346 O O . ASP A 1 7 ? -3.127 -5.832 -1.241 1.00 0.00 25 ASP A O 16
ATOM 28355 N N . GLN A 1 8 ? -3.376 -7.055 -3.096 1.00 0.00 26 GLN A N 16
ATOM 28356 C CA . GLN A 1 8 ? -3.272 -5.903 -3.997 1.00 0.00 26 GLN A CA 16
ATOM 28357 C C . GLN A 1 8 ? -4.343 -4.854 -3.656 1.00 0.00 26 GLN A C 16
ATOM 28358 O O . GLN A 1 8 ? -4.050 -3.664 -3.539 1.00 0.00 26 GLN A O 16
ATOM 28372 N N . GLN A 1 9 ? -5.580 -5.325 -3.448 1.00 0.00 27 GLN A N 16
ATOM 28373 C CA . GLN A 1 9 ? -6.725 -4.513 -3.056 1.00 0.00 27 GLN A CA 16
ATOM 28374 C C . GLN A 1 9 ? -6.476 -3.838 -1.708 1.00 0.00 27 GLN A C 16
ATOM 28375 O O . GLN A 1 9 ? -6.951 -2.728 -1.474 1.00 0.00 27 GLN A O 16
ATOM 28389 N N . ILE A 1 10 ? -5.771 -4.519 -0.807 1.00 0.00 28 ILE A N 16
ATOM 28390 C CA . ILE A 1 10 ? -5.440 -4.030 0.519 1.00 0.00 28 ILE A CA 16
ATOM 28391 C C . ILE A 1 10 ? -4.345 -2.964 0.419 1.00 0.00 28 ILE A C 16
ATOM 28392 O O . ILE A 1 10 ? -4.430 -1.963 1.127 1.00 0.00 28 ILE A O 16
ATOM 28408 N N . GLY A 1 11 ? -3.337 -3.163 -0.433 1.00 0.00 29 GLY A N 16
ATOM 28409 C CA . GLY A 1 11 ? -2.180 -2.292 -0.574 1.00 0.00 29 GLY A CA 16
ATOM 28410 C C . GLY A 1 11 ? -2.585 -0.864 -0.896 1.00 0.00 29 GLY A C 16
ATOM 28411 O O . GLY A 1 11 ? -2.059 0.078 -0.307 1.00 0.00 29 GLY A O 16
ATOM 28415 N N . VAL A 1 12 ? -3.558 -0.696 -1.790 1.00 0.00 30 VAL A N 16
ATOM 28416 C CA . VAL A 1 12 ? -4.092 0.616 -2.119 1.00 0.00 30 VAL A CA 16
ATOM 28417 C C . VAL A 1 12 ? -4.704 1.280 -0.879 1.00 0.00 30 VAL A C 16
ATOM 28418 O O . VAL A 1 12 ? -4.444 2.455 -0.636 1.00 0.00 30 VAL A O 16
ATOM 28431 N N . LEU A 1 13 ? -5.502 0.557 -0.085 1.00 0.00 31 LEU A N 16
ATOM 28432 C CA . LEU A 1 13 ? -6.131 1.113 1.115 1.00 0.00 31 LEU A CA 16
ATOM 28433 C C . LEU A 1 13 ? -5.054 1.514 2.118 1.00 0.00 31 LEU A C 16
ATOM 28434 O O . LEU A 1 13 ? -5.112 2.591 2.705 1.00 0.00 31 LEU A O 16
ATOM 28450 N N . ALA A 1 14 ? -4.077 0.633 2.315 1.00 0.00 32 ALA A N 16
ATOM 28451 C CA . ALA A 1 14 ? -2.925 0.863 3.169 1.00 0.00 32 ALA A CA 16
ATOM 28452 C C . ALA A 1 14 ? -2.209 2.151 2.757 1.00 0.00 32 ALA A C 16
ATOM 28453 O O . ALA A 1 14 ? -1.875 2.975 3.611 1.00 0.00 32 ALA A O 16
ATOM 28460 N N . GLY A 1 15 ? -1.954 2.341 1.464 1.00 0.00 33 GLY A N 16
ATOM 28461 C CA . GLY A 1 15 ? -1.307 3.542 0.964 1.00 0.00 33 GLY A CA 16
ATOM 28462 C C . GLY A 1 15 ? -2.222 4.759 1.009 1.00 0.00 33 GLY A C 16
ATOM 28463 O O . GLY A 1 15 ? -1.738 5.882 1.088 1.00 0.00 33 GLY A O 16
ATOM 28467 N N . LEU A 1 16 ? -3.545 4.599 1.028 1.00 0.00 34 LEU A N 16
ATOM 28468 C CA . LEU A 1 16 ? -4.409 5.753 1.184 1.00 0.00 34 LEU A CA 16
ATOM 28469 C C . LEU A 1 16 ? -4.320 6.358 2.591 1.00 0.00 34 LEU A C 16
ATOM 28470 O O . LEU A 1 16 ? -4.685 7.521 2.771 1.00 0.00 34 LEU A O 16
ATOM 28486 N N . ALA A 1 17 ? -3.800 5.605 3.572 1.00 0.00 35 ALA A N 16
ATOM 28487 C CA . ALA A 1 17 ? -3.464 6.113 4.897 1.00 0.00 35 ALA A CA 16
ATOM 28488 C C . ALA A 1 17 ? -2.020 6.605 5.002 1.00 0.00 35 ALA A C 16
ATOM 28489 O O . ALA A 1 17 ? -1.755 7.371 5.933 1.00 0.00 35 ALA A O 16
ATOM 28496 N N . ILE A 1 18 ? -1.099 6.186 4.130 1.00 0.00 36 ILE A N 16
ATOM 28497 C CA . ILE A 1 18 ? 0.316 6.526 4.178 1.00 0.00 36 ILE A CA 16
ATOM 28498 C C . ILE A 1 18 ? 0.700 6.906 2.751 1.00 0.00 36 ILE A C 16
ATOM 28499 O O . ILE A 1 18 ? 0.841 6.027 1.897 1.00 0.00 36 ILE A O 16
ATOM 28515 N N . SER A 1 19 ? 0.873 8.206 2.538 1.00 0.00 37 SER A N 16
ATOM 28516 C CA . SER A 1 19 ? 1.229 8.841 1.276 1.00 0.00 37 SER A CA 16
ATOM 28517 C C . SER A 1 19 ? 0.218 8.513 0.153 1.00 0.00 37 SER A C 16
ATOM 28518 O O . SER A 1 19 ? 0.587 7.961 -0.888 1.00 0.00 37 SER A O 16
ATOM 28526 N N . PRO A 1 20 ? -1.062 8.916 0.320 1.00 0.00 38 PRO A N 16
ATOM 28527 C CA . PRO A 1 20 ? -2.110 8.746 -0.688 1.00 0.00 38 PRO A CA 16
ATOM 28528 C C . PRO A 1 20 ? -1.839 9.615 -1.910 1.00 0.00 38 PRO A C 16
ATOM 28529 O O . PRO A 1 20 ? -2.061 9.180 -3.030 1.00 0.00 38 PRO A O 16
ATOM 28540 N N . GLU A 1 21 ? -1.410 10.860 -1.706 1.00 0.00 39 GLU A N 16
ATOM 28541 C CA . GLU A 1 21 ? -1.264 11.837 -2.775 1.00 0.00 39 GLU A CA 16
ATOM 28542 C C . GLU A 1 21 ? -0.185 11.354 -3.735 1.00 0.00 39 GLU A C 16
ATOM 28543 O O . GLU A 1 21 ? -0.473 11.163 -4.911 1.00 0.00 39 GLU A O 16
ATOM 28555 N N . TRP A 1 22 ? 0.994 11.001 -3.214 1.00 0.00 40 TRP A N 16
ATOM 28556 C CA . TRP A 1 22 ? 2.033 10.295 -3.957 1.00 0.00 40 TRP A CA 16
ATOM 28557 C C . TRP A 1 22 ? 1.446 9.127 -4.756 1.00 0.00 40 TRP A C 16
ATOM 28558 O O . TRP A 1 22 ? 1.734 8.990 -5.946 1.00 0.00 40 TRP A O 16
ATOM 28579 N N . LEU A 1 23 ? 0.613 8.287 -4.128 1.00 0.00 41 LEU A N 16
ATOM 28580 C CA . LEU A 1 23 ? 0.083 7.098 -4.789 1.00 0.00 41 LEU A CA 16
ATOM 28581 C C . LEU A 1 23 ? -0.739 7.564 -5.993 1.00 0.00 41 LEU A C 16
ATOM 28582 O O . LEU A 1 23 ? -0.489 7.155 -7.124 1.00 0.00 41 LEU A O 16
ATOM 28598 N N . LYS A 1 24 ? -1.683 8.475 -5.772 1.00 0.00 42 LYS A N 16
ATOM 28599 C CA . LYS A 1 24 ? -2.613 8.950 -6.786 1.00 0.00 42 LYS A CA 16
ATOM 28600 C C . LYS A 1 24 ? -1.907 9.693 -7.918 1.00 0.00 42 LYS A C 16
ATOM 28601 O O . LYS A 1 24 ? -2.361 9.585 -9.060 1.00 0.00 42 LYS A O 16
ATOM 28620 N N . GLN A 1 25 ? -0.811 10.410 -7.661 1.00 0.00 43 GLN A N 16
ATOM 28621 C CA . GLN A 1 25 ? -0.059 11.075 -8.715 1.00 0.00 43 GLN A CA 16
ATOM 28622 C C . GLN A 1 25 ? 0.477 10.011 -9.664 1.00 0.00 43 GLN A C 16
ATOM 28623 O O . GLN A 1 25 ? 0.247 10.067 -10.873 1.00 0.00 43 GLN A O 16
ATOM 28637 N N . ASN A 1 26 ? 1.154 9.012 -9.098 1.00 0.00 44 ASN A N 16
ATOM 28638 C CA . ASN A 1 26 ? 1.798 7.966 -9.869 1.00 0.00 44 ASN A CA 16
ATOM 28639 C C . ASN A 1 26 ? 0.782 7.088 -10.597 1.00 0.00 44 ASN A C 16
ATOM 28640 O O . ASN A 1 26 ? 1.056 6.711 -11.734 1.00 0.00 44 ASN A O 16
ATOM 28651 N N . ILE A 1 27 ? -0.380 6.779 -10.001 1.00 0.00 45 ILE A N 16
ATOM 28652 C CA . ILE A 1 27 ? -1.458 6.072 -10.694 1.00 0.00 45 ILE A CA 16
ATOM 28653 C C . ILE A 1 27 ? -1.897 6.883 -11.913 1.00 0.00 45 ILE A C 16
ATOM 28654 O O . ILE A 1 27 ? -1.954 6.335 -13.013 1.00 0.00 45 ILE A O 16
ATOM 28670 N N . ALA A 1 28 ? -2.197 8.176 -11.757 1.00 0.00 46 ALA A N 16
ATOM 28671 C CA . ALA A 1 28 ? -2.626 8.999 -12.884 1.00 0.00 46 ALA A CA 16
ATOM 28672 C C . ALA A 1 28 ? -1.553 9.034 -13.982 1.00 0.00 46 ALA A C 16
ATOM 28673 O O . ALA A 1 28 ? -1.881 8.965 -15.169 1.00 0.00 46 ALA A O 16
ATOM 28680 N N . ALA A 1 29 ? -0.276 9.081 -13.591 1.00 0.00 47 ALA A N 16
ATOM 28681 C CA . ALA A 1 29 ? 0.863 9.050 -14.500 1.00 0.00 47 ALA A CA 16
ATOM 28682 C C . ALA A 1 29 ? 1.103 7.669 -15.117 1.00 0.00 47 ALA A C 16
ATOM 28683 O O . ALA A 1 29 ? 1.927 7.541 -16.021 1.00 0.00 47 ALA A O 16
ATOM 28690 N N . ASN A 1 30 ? 0.398 6.631 -14.660 1.00 0.00 48 ASN A N 16
ATOM 28691 C CA . ASN A 1 30 ? 0.682 5.223 -14.932 1.00 0.00 48 ASN A CA 16
ATOM 28692 C C . ASN A 1 30 ? 2.160 4.881 -14.708 1.00 0.00 48 ASN A C 16
ATOM 28693 O O . ASN A 1 30 ? 2.754 4.104 -15.447 1.00 0.00 48 ASN A O 16
ATOM 28704 N N . GLN A 1 31 ? 2.754 5.490 -13.678 1.00 0.00 49 GLN A N 16
ATOM 28705 C CA . GLN A 1 31 ? 4.160 5.350 -13.307 1.00 0.00 49 GLN A CA 16
ATOM 28706 C C . GLN A 1 31 ? 4.352 4.438 -12.092 1.00 0.00 49 GLN A C 16
ATOM 28707 O O . GLN A 1 31 ? 5.490 4.160 -11.707 1.00 0.00 49 GLN A O 16
ATOM 28721 N N . LEU A 1 32 ? 3.270 4.004 -11.447 1.00 0.00 50 LEU A N 16
ATOM 28722 C CA . LEU A 1 32 ? 3.328 3.250 -10.206 1.00 0.00 50 LEU A CA 16
ATOM 28723 C C . LEU A 1 32 ? 3.413 1.762 -10.530 1.00 0.00 50 LEU A C 16
ATOM 28724 O O . LEU A 1 32 ? 2.572 1.247 -11.272 1.00 0.00 50 LEU A O 16
ATOM 28740 N N . VAL A 1 33 ? 4.384 1.068 -9.943 1.00 0.00 51 VAL A N 16
ATOM 28741 C CA . VAL A 1 33 ? 4.553 -0.376 -10.045 1.00 0.00 51 VAL A CA 16
ATOM 28742 C C . VAL A 1 33 ? 4.323 -0.958 -8.647 1.00 0.00 51 VAL A C 16
ATOM 28743 O O . VAL A 1 33 ? 4.461 -0.297 -7.613 1.00 0.00 51 VAL A O 16
ATOM 28756 N N . TYR A 1 34 ? 3.958 -2.228 -8.628 1.00 0.00 52 TYR A N 16
ATOM 28757 C CA . TYR A 1 34 ? 3.735 -3.058 -7.471 1.00 0.00 52 TYR A CA 16
ATOM 28758 C C . TYR A 1 34 ? 4.658 -4.269 -7.612 1.00 0.00 52 TYR A C 16
ATOM 28759 O O . TYR A 1 34 ? 4.867 -4.745 -8.732 1.00 0.00 52 TYR A O 16
ATOM 28777 N N . GLY A 1 35 ? 5.192 -4.794 -6.507 1.00 0.00 53 GLY A N 16
ATOM 28778 C CA . GLY A 1 35 ? 6.101 -5.929 -6.566 1.00 0.00 53 GLY A CA 16
ATOM 28779 C C . GLY A 1 35 ? 6.185 -6.707 -5.259 1.00 0.00 53 GLY A C 16
ATOM 28780 O O . GLY A 1 35 ? 5.609 -6.326 -4.240 1.00 0.00 53 GLY A O 16
ATOM 28784 N N . ILE A 1 36 ? 6.926 -7.811 -5.299 1.00 0.00 54 ILE A N 16
ATOM 28785 C CA . ILE A 1 36 ? 7.223 -8.710 -4.195 1.00 0.00 54 ILE A CA 16
ATOM 28786 C C . ILE A 1 36 ? 8.725 -8.789 -4.068 1.00 0.00 54 ILE A C 16
ATOM 28787 O O . ILE A 1 36 ? 9.508 -8.821 -5.014 1.00 0.00 54 ILE A O 16
ATOM 28803 N N . VAL A 1 37 ? 9.062 -8.707 -2.800 1.00 0.00 55 VAL A N 16
ATOM 28804 C CA . VAL A 1 37 ? 10.336 -8.682 -2.167 1.00 0.00 55 VAL A CA 16
ATOM 28805 C C . VAL A 1 37 ? 11.021 -10.041 -2.326 1.00 0.00 55 VAL A C 16
ATOM 28806 O O . VAL A 1 37 ? 12.065 -10.092 -2.980 1.00 0.00 55 VAL A O 16
ATOM 28819 N N . LYS A 1 38 ? 10.393 -11.122 -1.830 1.00 0.00 56 LYS A N 16
ATOM 28820 C CA . LYS A 1 38 ? 10.923 -12.482 -1.693 1.00 0.00 56 LYS A CA 16
ATOM 28821 C C . LYS A 1 38 ? 12.219 -12.551 -0.865 1.00 0.00 56 LYS A C 16
ATOM 28822 O O . LYS A 1 38 ? 12.909 -11.546 -0.677 1.00 0.00 56 LYS A O 16
ATOM 28841 N N . PRO A 1 39 ? 12.622 -13.756 -0.423 1.00 0.00 57 PRO A N 16
ATOM 28842 C CA . PRO A 1 39 ? 14.009 -14.027 -0.108 1.00 0.00 57 PRO A CA 16
ATOM 28843 C C . PRO A 1 39 ? 14.785 -14.054 -1.428 1.00 0.00 57 PRO A C 16
ATOM 28844 O O . PRO A 1 39 ? 15.000 -15.116 -2.012 1.00 0.00 57 PRO A O 16
ATOM 28855 N N . SER A 1 40 ? 15.128 -12.881 -1.949 1.00 0.00 58 SER A N 16
ATOM 28856 C CA . SER A 1 40 ? 16.141 -12.698 -2.970 1.00 0.00 58 SER A CA 16
ATOM 28857 C C . SER A 1 40 ? 16.572 -11.241 -2.888 1.00 0.00 58 SER A C 16
ATOM 28858 O O . SER A 1 40 ? 17.656 -10.964 -2.370 1.00 0.00 58 SER A O 16
ATOM 28866 N N . ASP A 1 41 ? 15.715 -10.323 -3.338 1.00 0.00 59 ASP A N 16
ATOM 28867 C CA . ASP A 1 41 ? 16.089 -8.942 -3.621 1.00 0.00 59 ASP A CA 16
ATOM 28868 C C . ASP A 1 41 ? 16.630 -8.221 -2.398 1.00 0.00 59 ASP A C 16
ATOM 28869 O O . ASP A 1 41 ? 16.362 -8.621 -1.265 1.00 0.00 59 ASP A O 16
ATOM 28878 N N . THR A 1 42 ? 17.352 -7.121 -2.605 1.00 0.00 60 THR A N 16
ATOM 28879 C CA . THR A 1 42 ? 17.780 -6.269 -1.509 1.00 0.00 60 THR A CA 16
ATOM 28880 C C . THR A 1 42 ? 16.541 -5.625 -0.881 1.00 0.00 60 THR A C 16
ATOM 28881 O O . THR A 1 42 ? 15.887 -4.795 -1.522 1.00 0.00 60 THR A O 16
ATOM 28892 N N . VAL A 1 43 ? 16.221 -6.007 0.356 1.00 0.00 61 VAL A N 16
ATOM 28893 C CA . VAL A 1 43 ? 15.100 -5.462 1.108 1.00 0.00 61 VAL A CA 16
ATOM 28894 C C . VAL A 1 43 ? 15.559 -5.288 2.563 1.00 0.00 61 VAL A C 16
ATOM 28895 O O . VAL A 1 43 ? 16.569 -5.885 2.959 1.00 0.00 61 VAL A O 16
ATOM 28908 N N . PRO A 1 44 ? 14.875 -4.457 3.365 1.00 0.00 62 PRO A N 16
ATOM 28909 C CA . PRO A 1 44 ? 15.134 -4.365 4.798 1.00 0.00 62 PRO A CA 16
ATOM 28910 C C . PRO A 1 44 ? 14.734 -5.664 5.508 1.00 0.00 62 PRO A C 16
ATOM 28911 O O . PRO A 1 44 ? 14.039 -6.509 4.949 1.00 0.00 62 PRO A O 16
ATOM 28922 N N . ALA A 1 45 ? 15.141 -5.809 6.768 1.00 0.00 63 ALA A N 16
ATOM 28923 C CA . ALA A 1 45 ? 14.698 -6.901 7.618 1.00 0.00 63 ALA A CA 16
ATOM 28924 C C . ALA A 1 45 ? 13.199 -6.759 7.892 1.00 0.00 63 ALA A C 16
ATOM 28925 O O . ALA A 1 45 ? 12.735 -5.686 8.299 1.00 0.00 63 ALA A O 16
ATOM 28932 N N . GLY A 1 46 ? 12.448 -7.848 7.746 1.00 0.00 64 GLY A N 16
ATOM 28933 C CA . GLY A 1 46 ? 11.054 -7.942 8.147 1.00 0.00 64 GLY A CA 16
ATOM 28934 C C . GLY A 1 46 ? 10.083 -7.775 7.027 1.00 0.00 64 GLY A C 16
ATOM 28935 O O . GLY A 1 46 ? 9.062 -7.116 7.230 1.00 0.00 64 GLY A O 16
ATOM 28939 N N . VAL A 1 47 ? 10.429 -8.304 5.863 1.00 0.00 65 VAL A N 16
ATOM 28940 C CA . VAL A 1 47 ? 9.758 -8.047 4.620 1.00 0.00 65 VAL A CA 16
ATOM 28941 C C . VAL A 1 47 ? 10.374 -8.959 3.563 1.00 0.00 65 VAL A C 16
ATOM 28942 O O . VAL A 1 47 ? 10.834 -8.542 2.509 1.00 0.00 65 VAL A O 16
ATOM 28955 N N . ASP A 1 48 ? 10.333 -10.254 3.871 1.00 0.00 66 ASP A N 16
ATOM 28956 C CA . ASP A 1 48 ? 10.793 -11.348 3.020 1.00 0.00 66 ASP A CA 16
ATOM 28957 C C . ASP A 1 48 ? 9.703 -11.821 2.054 1.00 0.00 66 ASP A C 16
ATOM 28958 O O . ASP A 1 48 ? 9.937 -12.680 1.218 1.00 0.00 66 ASP A O 16
ATOM 28967 N N . ASP A 1 49 ? 8.495 -11.263 2.174 1.00 0.00 67 ASP A N 16
ATOM 28968 C CA . ASP A 1 49 ? 7.308 -11.518 1.329 1.00 0.00 67 ASP A CA 16
ATOM 28969 C C . ASP A 1 49 ? 6.244 -10.419 1.536 1.00 0.00 67 ASP A C 16
ATOM 28970 O O . ASP A 1 49 ? 5.052 -10.602 1.307 1.00 0.00 67 ASP A O 16
ATOM 28979 N N . TYR A 1 50 ? 6.676 -9.264 2.048 1.00 0.00 68 TYR A N 16
ATOM 28980 C CA . TYR A 1 50 ? 5.882 -8.057 2.235 1.00 0.00 68 TYR A CA 16
ATOM 28981 C C . TYR A 1 50 ? 5.848 -7.273 0.933 1.00 0.00 68 TYR A C 16
ATOM 28982 O O . TYR A 1 50 ? 6.795 -6.558 0.609 1.00 0.00 68 TYR A O 16
ATOM 29000 N N . SER A 1 51 ? 4.751 -7.415 0.209 1.00 0.00 69 SER A N 16
ATOM 29001 C CA . SER A 1 51 ? 4.416 -6.717 -1.021 1.00 0.00 69 SER A CA 16
ATOM 29002 C C . SER A 1 51 ? 4.728 -5.217 -0.930 1.00 0.00 69 SER A C 16
ATOM 29003 O O . SER A 1 51 ? 4.464 -4.610 0.107 1.00 0.00 69 SER A O 16
ATOM 29011 N N . TYR A 1 52 ? 5.258 -4.614 -2.000 1.00 0.00 70 TYR A N 16
ATOM 29012 C CA . TYR A 1 52 ? 5.688 -3.214 -2.035 1.00 0.00 70 TYR A CA 16
ATOM 29013 C C . TYR A 1 52 ? 5.073 -2.438 -3.193 1.00 0.00 70 TYR A C 16
ATOM 29014 O O . TYR A 1 52 ? 4.506 -3.018 -4.120 1.00 0.00 70 TYR A O 16
ATOM 29032 N N . LEU A 1 53 ? 5.204 -1.112 -3.125 1.00 0.00 71 LEU A N 16
ATOM 29033 C CA . LEU A 1 53 ? 4.692 -0.122 -4.066 1.00 0.00 71 LEU A CA 16
ATOM 29034 C C . LEU A 1 53 ? 5.792 0.928 -4.227 1.00 0.00 71 LEU A C 16
ATOM 29035 O O . LEU A 1 53 ? 6.256 1.461 -3.214 1.00 0.00 71 LEU A O 16
ATOM 29051 N N . VAL A 1 54 ? 6.231 1.198 -5.457 1.00 0.00 72 VAL A N 16
ATOM 29052 C CA . VAL A 1 54 ? 7.275 2.167 -5.810 1.00 0.00 72 VAL A CA 16
ATOM 29053 C C . VAL A 1 54 ? 6.940 2.673 -7.217 1.00 0.00 72 VAL A C 16
ATOM 29054 O O . VAL A 1 54 ? 6.419 1.911 -8.033 1.00 0.00 72 VAL A O 16
ATOM 29067 N N . ALA A 1 55 ? 7.174 3.953 -7.515 1.00 0.00 73 ALA A N 16
ATOM 29068 C CA . ALA A 1 55 ? 7.078 4.409 -8.897 1.00 0.00 73 ALA A CA 16
ATOM 29069 C C . ALA A 1 55 ? 8.323 3.945 -9.648 1.00 0.00 73 ALA A C 16
ATOM 29070 O O . ALA A 1 55 ? 9.374 3.773 -9.030 1.00 0.00 73 ALA A O 16
ATOM 29077 N N . ALA A 1 56 ? 8.243 3.815 -10.973 1.00 0.00 74 ALA A N 16
ATOM 29078 C CA . ALA A 1 56 ? 9.343 3.268 -11.767 1.00 0.00 74 ALA A CA 16
ATOM 29079 C C . ALA A 1 56 ? 10.635 4.074 -11.617 1.00 0.00 74 ALA A C 16
ATOM 29080 O O . ALA A 1 56 ? 11.729 3.531 -11.779 1.00 0.00 74 ALA A O 16
ATOM 29087 N N . ASP A 1 57 ? 10.503 5.346 -11.255 1.00 0.00 75 ASP A N 16
ATOM 29088 C CA . ASP A 1 57 ? 11.570 6.334 -11.160 1.00 0.00 75 ASP A CA 16
ATOM 29089 C C . ASP A 1 57 ? 11.827 6.727 -9.695 1.00 0.00 75 ASP A C 16
ATOM 29090 O O . ASP A 1 57 ? 12.658 7.598 -9.443 1.00 0.00 75 ASP A O 16
ATOM 29099 N N . ASP A 1 58 ? 11.147 6.105 -8.722 1.00 0.00 76 ASP A N 16
ATOM 29100 C CA . ASP A 1 58 ? 11.239 6.388 -7.275 1.00 0.00 76 ASP A CA 16
ATOM 29101 C C . ASP A 1 58 ? 12.117 5.352 -6.561 1.00 0.00 76 ASP A C 16
ATOM 29102 O O . ASP A 1 58 ? 12.037 5.186 -5.345 1.00 0.00 76 ASP A O 16
ATOM 29111 N N . GLN A 1 59 ? 12.965 4.645 -7.310 1.00 0.00 77 GLN A N 16
ATOM 29112 C CA . GLN A 1 59 ? 13.729 3.471 -6.888 1.00 0.00 77 GLN A CA 16
ATOM 29113 C C . GLN A 1 59 ? 14.392 3.629 -5.521 1.00 0.00 77 GLN A C 16
ATOM 29114 O O . GLN A 1 59 ? 14.305 2.709 -4.706 1.00 0.00 77 GLN A O 16
ATOM 29128 N N . ASP A 1 60 ? 15.000 4.780 -5.241 1.00 0.00 78 ASP A N 16
ATOM 29129 C CA . ASP A 1 60 ? 15.510 5.153 -3.919 1.00 0.00 78 ASP A CA 16
ATOM 29130 C C . ASP A 1 60 ? 14.930 6.494 -3.451 1.00 0.00 78 ASP A C 16
ATOM 29131 O O . ASP A 1 60 ? 15.391 7.054 -2.455 1.00 0.00 78 ASP A O 16
ATOM 29140 N N . GLY A 1 61 ? 13.880 6.978 -4.119 1.00 0.00 79 GLY A N 16
ATOM 29141 C CA . GLY A 1 61 ? 13.097 8.147 -3.757 1.00 0.00 79 GLY A CA 16
ATOM 29142 C C . GLY A 1 61 ? 12.191 7.828 -2.576 1.00 0.00 79 GLY A C 16
ATOM 29143 O O . GLY A 1 61 ? 12.437 8.315 -1.469 1.00 0.00 79 GLY A O 16
ATOM 29147 N N . THR A 1 62 ? 11.181 6.980 -2.778 1.00 0.00 80 THR A N 16
ATOM 29148 C CA . THR A 1 62 ? 10.243 6.568 -1.736 1.00 0.00 80 THR A CA 16
ATOM 29149 C C . THR A 1 62 ? 9.776 5.139 -2.029 1.00 0.00 80 THR A C 16
ATOM 29150 O O . THR A 1 62 ? 9.812 4.707 -3.182 1.00 0.00 80 THR A O 16
ATOM 29161 N N . ILE A 1 63 ? 9.311 4.407 -1.012 1.00 0.00 81 ILE A N 16
ATOM 29162 C CA . ILE A 1 63 ? 8.686 3.101 -1.176 1.00 0.00 81 ILE A CA 16
ATOM 29163 C C . ILE A 1 63 ? 7.772 2.847 0.027 1.00 0.00 81 ILE A C 16
ATOM 29164 O O . ILE A 1 63 ? 7.954 3.447 1.095 1.00 0.00 81 ILE A O 16
ATOM 29180 N N . ILE A 1 64 ? 6.812 1.931 -0.112 1.00 0.00 82 ILE A N 16
ATOM 29181 C CA . ILE A 1 64 ? 6.052 1.376 1.002 1.00 0.00 82 ILE A CA 16
ATOM 29182 C C . ILE A 1 64 ? 5.981 -0.140 0.801 1.00 0.00 82 ILE A C 16
ATOM 29183 O O . ILE A 1 64 ? 6.093 -0.619 -0.326 1.00 0.00 82 ILE A O 16
ATOM 29199 N N . PHE A 1 65 ? 5.763 -0.877 1.889 1.00 0.00 83 PHE A N 16
ATOM 29200 C CA . PHE A 1 65 ? 5.653 -2.323 1.986 1.00 0.00 83 PHE A CA 16
ATOM 29201 C C . PHE A 1 65 ? 4.412 -2.640 2.842 1.00 0.00 83 PHE A C 16
ATOM 29202 O O . PHE A 1 65 ? 4.016 -1.822 3.678 1.00 0.00 83 PHE A O 16
ATOM 29219 N N . PHE A 1 66 ? 3.801 -3.818 2.706 1.00 0.00 84 PHE A N 16
ATOM 29220 C CA . PHE A 1 66 ? 2.670 -4.275 3.519 1.00 0.00 84 PHE A CA 16
ATOM 29221 C C . PHE A 1 66 ? 2.493 -5.781 3.336 1.00 0.00 84 PHE A C 16
ATOM 29222 O O . PHE A 1 66 ? 2.904 -6.351 2.322 1.00 0.00 84 PHE A O 16
ATOM 29239 N N . LYS A 1 67 ? 1.799 -6.420 4.276 1.00 0.00 85 LYS A N 16
ATOM 29240 C CA . LYS A 1 67 ? 1.360 -7.802 4.141 1.00 0.00 85 LYS A CA 16
ATOM 29241 C C . LYS A 1 67 ? 0.061 -7.938 4.912 1.00 0.00 85 LYS A C 16
ATOM 29242 O O . LYS A 1 67 ? 0.020 -7.539 6.078 1.00 0.00 85 LYS A O 16
ATOM 29261 N N . ALA A 1 68 ? -0.998 -8.457 4.288 1.00 0.00 86 ALA A N 16
ATOM 29262 C CA . ALA A 1 68 ? -2.150 -8.920 5.035 1.00 0.00 86 ALA A CA 16
ATOM 29263 C C . ALA A 1 68 ? -1.819 -10.291 5.618 1.00 0.00 86 ALA A C 16
ATOM 29264 O O . ALA A 1 68 ? -1.592 -11.247 4.876 1.00 0.00 86 ALA A O 16
ATOM 29271 N N . GLU A 1 69 ? -1.813 -10.389 6.941 1.00 0.00 87 GLU A N 16
ATOM 29272 C CA . GLU A 1 69 ? -1.499 -11.598 7.704 1.00 0.00 87 GLU A CA 16
ATOM 29273 C C . GLU A 1 69 ? -2.808 -12.271 8.176 1.00 0.00 87 GLU A C 16
ATOM 29274 O O . GLU A 1 69 ? -2.843 -12.999 9.172 1.00 0.00 87 GLU A O 16
ATOM 29286 N N . GLY A 1 70 ? -3.919 -11.979 7.486 1.00 0.00 88 GLY A N 16
ATOM 29287 C CA . GLY A 1 70 ? -5.255 -12.467 7.796 1.00 0.00 88 GLY A CA 16
ATOM 29288 C C . GLY A 1 70 ? -5.933 -11.553 8.812 1.00 0.00 88 GLY A C 16
ATOM 29289 O O . GLY A 1 70 ? -5.407 -11.317 9.900 1.00 0.00 88 GLY A O 16
ATOM 29293 N N . GLN A 1 71 ? -7.084 -10.993 8.426 1.00 0.00 89 GLN A N 16
ATOM 29294 C CA . GLN A 1 71 ? -7.850 -9.947 9.118 1.00 0.00 89 GLN A CA 16
ATOM 29295 C C . GLN A 1 71 ? -7.069 -8.697 9.540 1.00 0.00 89 GLN A C 16
ATOM 29296 O O . GLN A 1 71 ? -7.680 -7.775 10.074 1.00 0.00 89 GLN A O 16
ATOM 29310 N N . THR A 1 72 ? -5.778 -8.608 9.252 1.00 0.00 90 THR A N 16
ATOM 29311 C CA . THR A 1 72 ? -4.828 -7.700 9.865 1.00 0.00 90 THR A CA 16
ATOM 29312 C C . THR A 1 72 ? -3.741 -7.419 8.828 1.00 0.00 90 THR A C 16
ATOM 29313 O O . THR A 1 72 ? -3.412 -8.308 8.040 1.00 0.00 90 THR A O 16
ATOM 29324 N N . VAL A 1 73 ? -3.202 -6.203 8.810 1.00 0.00 91 VAL A N 16
ATOM 29325 C CA . VAL A 1 73 ? -2.220 -5.734 7.837 1.00 0.00 91 VAL A CA 16
ATOM 29326 C C . VAL A 1 73 ? -1.169 -4.925 8.580 1.00 0.00 91 VAL A C 16
ATOM 29327 O O . VAL A 1 73 ? -1.482 -3.820 9.022 1.00 0.00 91 VAL A O 16
ATOM 29340 N N . ILE A 1 74 ? 0.052 -5.438 8.733 1.00 0.00 92 ILE A N 16
ATOM 29341 C CA . ILE A 1 74 ? 1.202 -4.624 9.078 1.00 0.00 92 ILE A CA 16
ATOM 29342 C C . ILE A 1 74 ? 1.646 -3.907 7.806 1.00 0.00 92 ILE A C 16
ATOM 29343 O O . ILE A 1 74 ? 2.247 -4.498 6.908 1.00 0.00 92 ILE A O 16
ATOM 29359 N N . ILE A 1 75 ? 1.337 -2.620 7.729 1.00 0.00 93 ILE A N 16
ATOM 29360 C CA . ILE A 1 75 ? 1.926 -1.707 6.772 1.00 0.00 93 ILE A CA 16
ATOM 29361 C C . ILE A 1 75 ? 3.323 -1.379 7.299 1.00 0.00 93 ILE A C 16
ATOM 29362 O O . ILE A 1 75 ? 3.499 -1.083 8.488 1.00 0.00 93 ILE A O 16
ATOM 29378 N N . LYS A 1 76 ? 4.312 -1.401 6.410 1.00 0.00 94 LYS A N 16
ATOM 29379 C CA . LYS A 1 76 ? 5.703 -1.097 6.686 1.00 0.00 94 LYS A CA 16
ATOM 29380 C C . LYS A 1 76 ? 6.202 -0.025 5.716 1.00 0.00 94 LYS A C 16
ATOM 29381 O O . LYS A 1 76 ? 6.451 -0.316 4.555 1.00 0.00 94 LYS A O 16
ATOM 29400 N N . TYR A 1 77 ? 6.335 1.234 6.132 1.00 0.00 95 TYR A N 16
ATOM 29401 C CA . TYR A 1 77 ? 6.698 2.338 5.230 1.00 0.00 95 TYR A CA 16
ATOM 29402 C C . TYR A 1 77 ? 7.999 3.001 5.662 1.00 0.00 95 TYR A C 16
ATOM 29403 O O . TYR A 1 77 ? 8.452 2.800 6.789 1.00 0.00 95 TYR A O 16
ATOM 29421 N N . THR A 1 78 ? 8.586 3.805 4.778 1.00 0.00 96 THR A N 16
ATOM 29422 C CA . THR A 1 78 ? 9.729 4.665 5.044 1.00 0.00 96 THR A CA 16
ATOM 29423 C C . THR A 1 78 ? 9.721 5.794 4.014 1.00 0.00 96 THR A C 16
ATOM 29424 O O . THR A 1 78 ? 8.985 5.740 3.026 1.00 0.00 96 THR A O 16
ATOM 29435 N N . SER A 1 79 ? 10.578 6.785 4.240 1.00 0.00 97 SER A N 16
ATOM 29436 C CA . SER A 1 79 ? 10.851 7.882 3.325 1.00 0.00 97 SER A CA 16
ATOM 29437 C C . SER A 1 79 ? 12.259 7.763 2.723 1.00 0.00 97 SER A C 16
ATOM 29438 O O . SER A 1 79 ? 12.579 8.472 1.770 1.00 0.00 97 SER A O 16
ATOM 29446 N N . GLN A 1 80 ? 13.070 6.830 3.240 1.00 0.00 98 GLN A N 16
ATOM 29447 C CA . GLN A 1 80 ? 14.396 6.487 2.737 1.00 0.00 98 GLN A CA 16
ATOM 29448 C C . GLN A 1 80 ? 14.529 4.966 2.713 1.00 0.00 98 GLN A C 16
ATOM 29449 O O . GLN A 1 80 ? 14.600 4.330 3.769 1.00 0.00 98 GLN A O 16
ATOM 29463 N N . ARG A 1 81 ? 14.618 4.380 1.518 1.00 0.00 99 ARG A N 16
ATOM 29464 C CA . ARG A 1 81 ? 14.842 2.957 1.269 1.00 0.00 99 ARG A CA 16
ATOM 29465 C C . ARG A 1 81 ? 15.999 2.395 2.086 1.00 0.00 99 ARG A C 16
ATOM 29466 O O . ARG A 1 81 ? 15.936 1.236 2.505 1.00 0.00 99 ARG A O 16
ATOM 29487 N N . ASN A 1 82 ? 17.035 3.181 2.363 1.00 0.00 100 ASN A N 16
ATOM 29488 C CA . ASN A 1 82 ? 18.177 2.738 3.180 1.00 0.00 100 ASN A CA 16
ATOM 29489 C C . ASN A 1 82 ? 17.963 2.741 4.696 1.00 0.00 100 ASN A C 16
ATOM 29490 O O . ASN A 1 82 ? 18.893 2.414 5.429 1.00 0.00 100 ASN A O 16
ATOM 29501 N N . THR A 1 83 ? 16.766 3.060 5.179 1.00 0.00 101 THR A N 16
ATOM 29502 C CA . THR A 1 83 ? 16.470 3.119 6.614 1.00 0.00 101 THR A CA 16
ATOM 29503 C C . THR A 1 83 ? 15.355 2.140 6.989 1.00 0.00 101 THR A C 16
ATOM 29504 O O . THR A 1 83 ? 14.669 1.609 6.105 1.00 0.00 101 THR A O 16
ATOM 29515 N N . LYS A 1 84 ? 15.183 1.874 8.291 1.00 0.00 102 LYS A N 16
ATOM 29516 C CA . LYS A 1 84 ? 14.238 0.866 8.763 1.00 0.00 102 LYS A CA 16
ATOM 29517 C C . LYS A 1 84 ? 12.804 1.297 8.450 1.00 0.00 102 LYS A C 16
ATOM 29518 O O . LYS A 1 84 ? 12.519 2.481 8.248 1.00 0.00 102 LYS A O 16
ATOM 29537 N N . LEU A 1 85 ? 11.894 0.326 8.399 1.00 0.00 103 LEU A N 16
ATOM 29538 C CA . LEU A 1 85 ? 10.489 0.558 8.103 1.00 0.00 103 LEU A CA 16
ATOM 29539 C C . LEU A 1 85 ? 9.726 0.781 9.404 1.00 0.00 103 LEU A C 16
ATOM 29540 O O . LEU A 1 85 ? 9.979 0.090 10.390 1.00 0.00 103 LEU A O 16
ATOM 29556 N N . LYS A 1 86 ? 8.745 1.689 9.390 1.00 0.00 104 LYS A N 16
ATOM 29557 C CA . LYS A 1 86 ? 7.722 1.786 10.435 1.00 0.00 104 LYS A CA 16
ATOM 29558 C C . LYS A 1 86 ? 6.921 0.476 10.493 1.00 0.00 104 LYS A C 16
ATOM 29559 O O . LYS A 1 86 ? 7.023 -0.362 9.594 1.00 0.00 104 LYS A O 16
ATOM 29578 N N . ALA A 1 87 ? 6.040 0.341 11.487 1.00 0.00 105 ALA A N 16
ATOM 29579 C CA . ALA A 1 87 ? 5.066 -0.738 11.587 1.00 0.00 105 ALA A CA 16
ATOM 29580 C C . ALA A 1 87 ? 3.735 -0.139 12.038 1.00 0.00 105 ALA A C 16
ATOM 29581 O O . ALA A 1 87 ? 3.621 0.355 13.165 1.00 0.00 105 ALA A O 16
ATOM 29588 N N . LYS A 1 88 ? 2.736 -0.160 11.157 1.00 0.00 106 LYS A N 16
ATOM 29589 C CA . LYS A 1 88 ? 1.378 0.333 11.383 1.00 0.00 106 LYS A CA 16
ATOM 29590 C C . LYS A 1 88 ? 0.469 -0.854 11.108 1.00 0.00 106 LYS A C 16
ATOM 29591 O O . LYS A 1 88 ? 0.264 -1.199 9.948 1.00 0.00 106 LYS A O 16
ATOM 29610 N N . ALA A 1 89 ? 0.045 -1.564 12.152 1.00 0.00 107 ALA A N 16
ATOM 29611 C CA . ALA A 1 89 ? -0.849 -2.704 12.008 1.00 0.00 107 ALA A CA 16
ATOM 29612 C C . ALA A 1 89 ? -2.287 -2.188 12.069 1.00 0.00 107 ALA A C 16
ATOM 29613 O O . ALA A 1 89 ? -2.616 -1.469 13.017 1.00 0.00 107 ALA A O 16
ATOM 29620 N N . LEU A 1 90 ? -3.119 -2.510 11.077 1.00 0.00 108 LEU A N 16
ATOM 29621 C CA . LEU A 1 90 ? -4.552 -2.200 11.050 1.00 0.00 108 LEU A CA 16
ATOM 29622 C C . LEU A 1 90 ? -5.319 -3.508 10.873 1.00 0.00 108 LEU A C 16
ATOM 29623 O O . LEU A 1 90 ? -4.773 -4.460 10.314 1.00 0.00 108 LEU A O 16
ATOM 29639 N N . THR A 1 91 ? -6.596 -3.566 11.253 1.00 0.00 109 THR A N 16
ATOM 29640 C CA . THR A 1 91 ? -7.483 -4.632 10.788 1.00 0.00 109 THR A CA 16
ATOM 29641 C C . THR A 1 91 ? -7.871 -4.395 9.321 1.00 0.00 109 THR A C 16
ATOM 29642 O O . THR A 1 91 ? -7.885 -3.254 8.849 1.00 0.00 109 THR A O 16
ATOM 29653 N N . LEU A 1 92 ? -8.300 -5.460 8.625 1.00 0.00 110 LEU A N 16
ATOM 29654 C CA . LEU A 1 92 ? -9.036 -5.375 7.365 1.00 0.00 110 LEU A CA 16
ATOM 29655 C C . LEU A 1 92 ? -10.161 -4.350 7.495 1.00 0.00 110 LEU A C 16
ATOM 29656 O O . LEU A 1 92 ? -10.252 -3.411 6.706 1.00 0.00 110 LEU A O 16
ATOM 29672 N N . SER A 1 93 ? -11.013 -4.531 8.510 1.00 0.00 111 SER A N 16
ATOM 29673 C CA . SER A 1 93 ? -12.196 -3.707 8.671 1.00 0.00 111 SER A CA 16
ATOM 29674 C C . SER A 1 93 ? -11.847 -2.229 8.864 1.00 0.00 111 SER A C 16
ATOM 29675 O O . SER A 1 93 ? -12.629 -1.404 8.401 1.00 0.00 111 SER A O 16
ATOM 29683 N N . GLN A 1 94 ? -10.700 -1.882 9.470 1.00 0.00 112 GLN A N 16
ATOM 29684 C CA . GLN A 1 94 ? -10.274 -0.491 9.556 1.00 0.00 112 GLN A CA 16
ATOM 29685 C C . GLN A 1 94 ? -10.042 0.063 8.166 1.00 0.00 112 GLN A C 16
ATOM 29686 O O . GLN A 1 94 ? -10.704 1.021 7.792 1.00 0.00 112 GLN A O 16
ATOM 29700 N N . LEU A 1 95 ? -9.157 -0.548 7.378 1.00 0.00 113 LEU A N 16
ATOM 29701 C CA . LEU A 1 95 ? -8.846 -0.064 6.033 1.00 0.00 113 LEU A CA 16
ATOM 29702 C C . LEU A 1 95 ? -10.109 0.050 5.175 1.00 0.00 113 LEU A C 16
ATOM 29703 O O . LEU A 1 95 ? -10.207 0.942 4.333 1.00 0.00 113 LEU A O 16
ATOM 29719 N N . LYS A 1 96 ? -11.094 -0.823 5.401 1.00 0.00 114 LYS A N 16
ATOM 29720 C CA . LYS A 1 96 ? -12.391 -0.729 4.756 1.00 0.00 114 LYS A CA 16
ATOM 29721 C C . LYS A 1 96 ? -13.202 0.463 5.286 1.00 0.00 114 LYS A C 16
ATOM 29722 O O . LYS A 1 96 ? -13.815 1.163 4.483 1.00 0.00 114 LYS A O 16
ATOM 29741 N N . LYS A 1 97 ? -13.285 0.659 6.606 1.00 0.00 115 LYS A N 16
ATOM 29742 C CA . LYS A 1 97 ? -14.021 1.766 7.218 1.00 0.00 115 LYS A CA 16
ATOM 29743 C C . LYS A 1 97 ? -13.467 3.077 6.683 1.00 0.00 115 LYS A C 16
ATOM 29744 O O . LYS A 1 97 ? -14.229 3.912 6.207 1.00 0.00 115 LYS A O 16
ATOM 29763 N N . GLU A 1 98 ? -12.145 3.214 6.752 1.00 0.00 116 GLU A N 16
ATOM 29764 C CA . GLU A 1 98 ? -11.410 4.372 6.300 1.00 0.00 116 GLU A CA 16
ATOM 29765 C C . GLU A 1 98 ? -11.714 4.609 4.822 1.00 0.00 116 GLU A C 16
ATOM 29766 O O . GLU A 1 98 ? -12.293 5.637 4.480 1.00 0.00 116 GLU A O 16
ATOM 29778 N N . PHE A 1 99 ? -11.369 3.662 3.945 1.00 0.00 117 PHE A N 16
ATOM 29779 C CA . PHE A 1 99 ? -11.162 3.959 2.531 1.00 0.00 117 PHE A CA 16
ATOM 29780 C C . PHE A 1 99 ? -11.949 3.058 1.596 1.00 0.00 117 PHE A C 16
ATOM 29781 O O . PHE A 1 99 ? -11.726 3.085 0.390 1.00 0.00 117 PHE A O 16
ATOM 29798 N N . TYR A 1 100 ? -12.927 2.292 2.070 1.00 0.00 118 TYR A N 16
ATOM 29799 C CA . TYR A 1 100 ? -13.787 1.532 1.171 1.00 0.00 118 TYR A CA 16
ATOM 29800 C C . TYR A 1 100 ? -15.212 1.502 1.717 1.00 0.00 118 TYR A C 16
ATOM 29801 O O . TYR A 1 100 ? -15.788 0.439 1.993 1.00 0.00 118 TYR A O 16
ATOM 29819 N N . GLN A 1 101 ? -15.772 2.705 1.904 1.00 0.00 119 GLN A N 16
ATOM 29820 C CA . GLN A 1 101 ? -17.005 2.884 2.634 1.00 0.00 119 GLN A CA 16
ATOM 29821 C C . GLN A 1 101 ? -18.166 3.251 1.708 1.00 0.00 119 GLN A C 16
ATOM 29822 O O . GLN A 1 101 ? -19.290 2.798 1.930 1.00 0.00 119 GLN A O 16
ATOM 29836 N N . THR A 1 102 ? -17.888 4.015 0.652 1.00 0.00 120 THR A N 16
ATOM 29837 C CA . THR A 1 102 ? -18.875 4.575 -0.268 1.00 0.00 120 THR A CA 16
ATOM 29838 C C . THR A 1 102 ? -18.820 3.847 -1.613 1.00 0.00 120 THR A C 16
ATOM 29839 O O . THR A 1 102 ? -17.748 3.393 -2.026 1.00 0.00 120 THR A O 16
ATOM 29850 N N . ARG A 1 103 ? -19.944 3.708 -2.331 1.00 0.00 121 ARG A N 16
ATOM 29851 C CA . ARG A 1 103 ? -19.934 3.097 -3.669 1.00 0.00 121 ARG A CA 16
ATOM 29852 C C . ARG A 1 103 ? -19.053 3.902 -4.626 1.00 0.00 121 ARG A C 16
ATOM 29853 O O . ARG A 1 103 ? -18.463 3.306 -5.525 1.00 0.00 121 ARG A O 16
ATOM 29874 N N . SER A 1 104 ? -18.903 5.217 -4.437 1.00 0.00 122 SER A N 16
ATOM 29875 C CA . SER A 1 104 ? -18.018 6.019 -5.279 1.00 0.00 122 SER A CA 16
ATOM 29876 C C . SER A 1 104 ? -16.588 5.477 -5.254 1.00 0.00 122 SER A C 16
ATOM 29877 O O . SER A 1 104 ? -15.966 5.349 -6.302 1.00 0.00 122 SER A O 16
ATOM 29885 N N . GLN A 1 105 ? -16.103 5.029 -4.094 1.00 0.00 123 GLN A N 16
ATOM 29886 C CA . GLN A 1 105 ? -14.758 4.485 -3.961 1.00 0.00 123 GLN A CA 16
ATOM 29887 C C . GLN A 1 105 ? -14.531 3.231 -4.808 1.00 0.00 123 GLN A C 16
ATOM 29888 O O . GLN A 1 105 ? -13.385 2.852 -5.026 1.00 0.00 123 GLN A O 16
ATOM 29902 N N . LYS A 1 106 ? -15.595 2.557 -5.251 1.00 0.00 124 LYS A N 16
ATOM 29903 C CA . LYS A 1 106 ? -15.490 1.369 -6.086 1.00 0.00 124 LYS A CA 16
ATOM 29904 C C . LYS A 1 106 ? -15.194 1.727 -7.541 1.00 0.00 124 LYS A C 16
ATOM 29905 O O . LYS A 1 106 ? -15.085 0.814 -8.353 1.00 0.00 124 LYS A O 16
ATOM 29924 N N . ARG A 1 107 ? -15.116 3.008 -7.901 1.00 0.00 125 ARG A N 16
ATOM 29925 C CA . ARG A 1 107 ? -14.321 3.425 -9.041 1.00 0.00 125 ARG A CA 16
ATOM 29926 C C . ARG A 1 107 ? -12.908 3.568 -8.525 1.00 0.00 125 ARG A C 16
ATOM 29927 O O . ARG A 1 107 ? -12.131 2.644 -8.691 1.00 0.00 125 ARG A O 16
ATOM 29948 N N . GLU A 1 108 ? -12.586 4.671 -7.860 1.00 0.00 126 GLU A N 16
ATOM 29949 C CA . GLU A 1 108 ? -11.212 5.115 -7.679 1.00 0.00 126 GLU A CA 16
ATOM 29950 C C . GLU A 1 108 ? -10.282 4.055 -7.115 1.00 0.00 126 GLU A C 16
ATOM 29951 O O . GLU A 1 108 ? -9.326 3.682 -7.775 1.00 0.00 126 GLU A O 16
ATOM 29963 N N . VAL A 1 109 ? -10.537 3.565 -5.908 1.00 0.00 127 VAL A N 16
ATOM 29964 C CA . VAL A 1 109 ? -9.651 2.592 -5.264 1.00 0.00 127 VAL A CA 16
ATOM 29965 C C . VAL A 1 109 ? -9.456 1.361 -6.164 1.00 0.00 127 VAL A C 16
ATOM 29966 O O . VAL A 1 109 ? -8.369 0.795 -6.217 1.00 0.00 127 VAL A O 16
ATOM 29979 N N . ASP A 1 110 ? -10.505 0.947 -6.869 1.00 0.00 128 ASP A N 16
ATOM 29980 C CA . ASP A 1 110 ? -10.524 -0.232 -7.725 1.00 0.00 128 ASP A CA 16
ATOM 29981 C C . ASP A 1 110 ? -9.816 0.021 -9.064 1.00 0.00 128 ASP A C 16
ATOM 29982 O O . ASP A 1 110 ? -9.212 -0.896 -9.625 1.00 0.00 128 ASP A O 16
ATOM 29991 N N . ASP A 1 111 ? -9.849 1.270 -9.543 1.00 0.00 129 ASP A N 16
ATOM 29992 C CA . ASP A 1 111 ? -8.999 1.806 -10.604 1.00 0.00 129 ASP A CA 16
ATOM 29993 C C . ASP A 1 111 ? -7.543 1.757 -10.159 1.00 0.00 129 ASP A C 16
ATOM 29994 O O . ASP A 1 111 ? -6.712 1.217 -10.879 1.00 0.00 129 ASP A O 16
ATOM 30003 N N . TYR A 1 112 ? -7.220 2.252 -8.962 1.00 0.00 130 TYR A N 16
ATOM 30004 C CA . TYR A 1 112 ? -5.848 2.312 -8.477 1.00 0.00 130 TYR A CA 16
ATOM 30005 C C . TYR A 1 112 ? -5.232 0.904 -8.425 1.00 0.00 130 TYR A C 16
ATOM 30006 O O . TYR A 1 112 ? -4.062 0.742 -8.776 1.00 0.00 130 TYR A O 16
ATOM 30024 N N . VAL A 1 113 ? -5.995 -0.125 -8.027 1.00 0.00 131 VAL A N 16
ATOM 30025 C CA . VAL A 1 113 ? -5.522 -1.515 -8.042 1.00 0.00 131 VAL A CA 16
ATOM 30026 C C . VAL A 1 113 ? -5.239 -1.986 -9.474 1.00 0.00 131 VAL A C 16
ATOM 30027 O O . VAL A 1 113 ? -4.341 -2.800 -9.680 1.00 0.00 131 VAL A O 16
ATOM 30040 N N . ALA A 1 114 ? -5.992 -1.514 -10.467 1.00 0.00 132 ALA A N 16
ATOM 30041 C CA . ALA A 1 114 ? -5.800 -1.925 -11.848 1.00 0.00 132 ALA A CA 16
ATOM 30042 C C . ALA A 1 114 ? -4.742 -1.084 -12.569 1.00 0.00 132 ALA A C 16
ATOM 30043 O O . ALA A 1 114 ? -4.189 -1.551 -13.563 1.00 0.00 132 ALA A O 16
ATOM 30050 N N . GLY A 1 115 ? -4.479 0.138 -12.105 1.00 0.00 133 GLY A N 16
ATOM 30051 C CA . GLY A 1 115 ? -3.559 1.083 -12.718 1.00 0.00 133 GLY A CA 16
ATOM 30052 C C . GLY A 1 115 ? -2.133 0.893 -12.215 1.00 0.00 133 GLY A C 16
ATOM 30053 O O . GLY A 1 115 ? -1.184 1.112 -12.970 1.00 0.00 133 GLY A O 16
ATOM 30057 N N . LEU A 1 116 ? -1.952 0.473 -10.954 1.00 0.00 134 LEU A N 16
ATOM 30058 C CA . LEU A 1 116 ? -0.643 0.001 -10.513 1.00 0.00 134 LEU A CA 16
ATOM 30059 C C . LEU A 1 116 ? -0.232 -1.136 -11.442 1.00 0.00 134 LEU A C 16
ATOM 30060 O O . LEU A 1 116 ? -0.990 -2.076 -11.686 1.00 0.00 134 LEU A O 16
ATOM 30076 N N . ARG A 1 117 ? 0.947 -0.986 -12.026 1.00 0.00 135 ARG A N 16
ATOM 30077 C CA . ARG A 1 117 ? 1.548 -1.970 -12.916 1.00 0.00 135 ARG A CA 16
ATOM 30078 C C . ARG A 1 117 ? 2.157 -3.046 -12.025 1.00 0.00 135 ARG A C 16
ATOM 30079 O O . ARG A 1 117 ? 2.255 -2.870 -10.810 1.00 0.00 135 ARG A O 16
ATOM 30100 N N . THR A 1 118 ? 2.548 -4.187 -12.569 1.00 0.00 136 THR A N 16
ATOM 30101 C CA . THR A 1 118 ? 3.145 -5.285 -11.803 1.00 0.00 136 THR A CA 16
ATOM 30102 C C . THR A 1 118 ? 4.383 -5.848 -12.506 1.00 0.00 136 THR A C 16
ATOM 30103 O O . THR A 1 118 ? 4.974 -6.839 -12.067 1.00 0.00 136 THR A O 16
ATOM 30114 N N . GLU A 1 119 ? 4.799 -5.194 -13.588 1.00 0.00 137 GLU A N 16
ATOM 30115 C CA . GLU A 1 119 ? 6.086 -5.297 -14.246 1.00 0.00 137 GLU A CA 16
ATOM 30116 C C . GLU A 1 119 ? 6.101 -4.154 -15.250 1.00 0.00 137 GLU A C 16
ATOM 30117 O O . GLU A 1 119 ? 6.663 -4.300 -16.353 1.00 0.00 137 GLU A O 16
ATOM 30129 N N . GLY A 1 1 ? -12.310 -19.969 1.421 1.00 0.00 19 GLY A N 17
ATOM 30130 C CA . GLY A 1 1 ? -12.174 -18.725 2.192 1.00 0.00 19 GLY A CA 17
ATOM 30131 C C . GLY A 1 1 ? -11.804 -19.003 3.638 1.00 0.00 19 GLY A C 17
ATOM 30132 O O . GLY A 1 1 ? -12.663 -18.966 4.521 1.00 0.00 19 GLY A O 17
ATOM 30136 N N . HIS A 1 2 ? -10.528 -19.299 3.893 1.00 0.00 20 HIS A N 17
ATOM 30137 C CA . HIS A 1 2 ? -9.922 -19.168 5.215 1.00 0.00 20 HIS A CA 17
ATOM 30138 C C . HIS A 1 2 ? -9.620 -17.672 5.415 1.00 0.00 20 HIS A C 17
ATOM 30139 O O . HIS A 1 2 ? -9.994 -17.086 6.431 1.00 0.00 20 HIS A O 17
ATOM 30153 N N . MET A 1 3 ? -9.074 -17.038 4.372 1.00 0.00 21 MET A N 17
ATOM 30154 C CA . MET A 1 3 ? -8.948 -15.595 4.184 1.00 0.00 21 MET A CA 17
ATOM 30155 C C . MET A 1 3 ? -9.870 -15.152 3.036 1.00 0.00 21 MET A C 17
ATOM 30156 O O . MET A 1 3 ? -10.534 -15.985 2.400 1.00 0.00 21 MET A O 17
ATOM 30170 N N . LYS A 1 4 ? -9.954 -13.845 2.775 1.00 0.00 22 LYS A N 17
ATOM 30171 C CA . LYS A 1 4 ? -10.709 -13.222 1.682 1.00 0.00 22 LYS A CA 17
ATOM 30172 C C . LYS A 1 4 ? -9.856 -12.088 1.098 1.00 0.00 22 LYS A C 17
ATOM 30173 O O . LYS A 1 4 ? -8.659 -12.046 1.375 1.00 0.00 22 LYS A O 17
ATOM 30192 N N . PHE A 1 5 ? -10.447 -11.200 0.285 1.00 0.00 23 PHE A N 17
ATOM 30193 C CA . PHE A 1 5 ? -9.750 -10.146 -0.460 1.00 0.00 23 PHE A CA 17
ATOM 30194 C C . PHE A 1 5 ? -8.611 -10.739 -1.325 1.00 0.00 23 PHE A C 17
ATOM 30195 O O . PHE A 1 5 ? -8.517 -11.962 -1.510 1.00 0.00 23 PHE A O 17
ATOM 30212 N N . THR A 1 6 ? -7.804 -9.878 -1.938 1.00 0.00 24 THR A N 17
ATOM 30213 C CA . THR A 1 6 ? -6.578 -10.192 -2.654 1.00 0.00 24 THR A CA 17
ATOM 30214 C C . THR A 1 6 ? -5.547 -9.118 -2.287 1.00 0.00 24 THR A C 17
ATOM 30215 O O . THR A 1 6 ? -5.927 -7.980 -2.000 1.00 0.00 24 THR A O 17
ATOM 30226 N N . ASP A 1 7 ? -4.252 -9.452 -2.288 1.00 0.00 25 ASP A N 17
ATOM 30227 C CA . ASP A 1 7 ? -3.193 -8.541 -1.830 1.00 0.00 25 ASP A CA 17
ATOM 30228 C C . ASP A 1 7 ? -3.203 -7.264 -2.664 1.00 0.00 25 ASP A C 17
ATOM 30229 O O . ASP A 1 7 ? -3.136 -6.163 -2.119 1.00 0.00 25 ASP A O 17
ATOM 30238 N N . GLN A 1 8 ? -3.386 -7.421 -3.978 1.00 0.00 26 GLN A N 17
ATOM 30239 C CA . GLN A 1 8 ? -3.649 -6.366 -4.945 1.00 0.00 26 GLN A CA 17
ATOM 30240 C C . GLN A 1 8 ? -4.696 -5.373 -4.421 1.00 0.00 26 GLN A C 17
ATOM 30241 O O . GLN A 1 8 ? -4.433 -4.173 -4.374 1.00 0.00 26 GLN A O 17
ATOM 30255 N N . GLN A 1 9 ? -5.875 -5.874 -4.051 1.00 0.00 27 GLN A N 17
ATOM 30256 C CA . GLN A 1 9 ? -7.028 -5.079 -3.637 1.00 0.00 27 GLN A CA 17
ATOM 30257 C C . GLN A 1 9 ? -6.815 -4.393 -2.284 1.00 0.00 27 GLN A C 17
ATOM 30258 O O . GLN A 1 9 ? -7.396 -3.336 -2.036 1.00 0.00 27 GLN A O 17
ATOM 30272 N N . ILE A 1 10 ? -6.036 -5.000 -1.385 1.00 0.00 28 ILE A N 17
ATOM 30273 C CA . ILE A 1 10 ? -5.775 -4.456 -0.056 1.00 0.00 28 ILE A CA 17
ATOM 30274 C C . ILE A 1 10 ? -4.698 -3.374 -0.141 1.00 0.00 28 ILE A C 17
ATOM 30275 O O . ILE A 1 10 ? -4.764 -2.391 0.601 1.00 0.00 28 ILE A O 17
ATOM 30291 N N . GLY A 1 11 ? -3.726 -3.549 -1.036 1.00 0.00 29 GLY A N 17
ATOM 30292 C CA . GLY A 1 11 ? -2.566 -2.688 -1.153 1.00 0.00 29 GLY A CA 17
ATOM 30293 C C . GLY A 1 11 ? -2.952 -1.239 -1.355 1.00 0.00 29 GLY A C 17
ATOM 30294 O O . GLY A 1 11 ? -2.429 -0.376 -0.652 1.00 0.00 29 GLY A O 17
ATOM 30298 N N . VAL A 1 12 ? -3.917 -0.957 -2.236 1.00 0.00 30 VAL A N 17
ATOM 30299 C CA . VAL A 1 12 ? -4.423 0.394 -2.448 1.00 0.00 30 VAL A CA 17
ATOM 30300 C C . VAL A 1 12 ? -4.913 0.967 -1.114 1.00 0.00 30 VAL A C 17
ATOM 30301 O O . VAL A 1 12 ? -4.479 2.048 -0.736 1.00 0.00 30 VAL A O 17
ATOM 30314 N N . LEU A 1 13 ? -5.752 0.250 -0.363 1.00 0.00 31 LEU A N 17
ATOM 30315 C CA . LEU A 1 13 ? -6.288 0.734 0.907 1.00 0.00 31 LEU A CA 17
ATOM 30316 C C . LEU A 1 13 ? -5.157 1.064 1.885 1.00 0.00 31 LEU A C 17
ATOM 30317 O O . LEU A 1 13 ? -5.243 2.053 2.605 1.00 0.00 31 LEU A O 17
ATOM 30333 N N . ALA A 1 14 ? -4.105 0.243 1.908 1.00 0.00 32 ALA A N 17
ATOM 30334 C CA . ALA A 1 14 ? -2.931 0.478 2.745 1.00 0.00 32 ALA A CA 17
ATOM 30335 C C . ALA A 1 14 ? -2.190 1.759 2.341 1.00 0.00 32 ALA A C 17
ATOM 30336 O O . ALA A 1 14 ? -1.866 2.558 3.216 1.00 0.00 32 ALA A O 17
ATOM 30343 N N . GLY A 1 15 ? -1.927 1.975 1.047 1.00 0.00 33 GLY A N 17
ATOM 30344 C CA . GLY A 1 15 ? -1.230 3.171 0.575 1.00 0.00 33 GLY A CA 17
ATOM 30345 C C . GLY A 1 15 ? -2.091 4.424 0.750 1.00 0.00 33 GLY A C 17
ATOM 30346 O O . GLY A 1 15 ? -1.563 5.493 1.030 1.00 0.00 33 GLY A O 17
ATOM 30350 N N . LEU A 1 16 ? -3.425 4.320 0.703 1.00 0.00 34 LEU A N 17
ATOM 30351 C CA . LEU A 1 16 ? -4.269 5.468 1.039 1.00 0.00 34 LEU A CA 17
ATOM 30352 C C . LEU A 1 16 ? -4.046 5.894 2.492 1.00 0.00 34 LEU A C 17
ATOM 30353 O O . LEU A 1 16 ? -4.175 7.078 2.818 1.00 0.00 34 LEU A O 17
ATOM 30369 N N . ALA A 1 17 ? -3.665 4.956 3.363 1.00 0.00 35 ALA A N 17
ATOM 30370 C CA . ALA A 1 17 ? -3.371 5.226 4.755 1.00 0.00 35 ALA A CA 17
ATOM 30371 C C . ALA A 1 17 ? -1.974 5.830 4.970 1.00 0.00 35 ALA A C 17
ATOM 30372 O O . ALA A 1 17 ? -1.721 6.275 6.091 1.00 0.00 35 ALA A O 17
ATOM 30379 N N . ILE A 1 18 ? -1.072 5.817 3.979 1.00 0.00 36 ILE A N 17
ATOM 30380 C CA . ILE A 1 18 ? 0.327 6.238 4.088 1.00 0.00 36 ILE A CA 17
ATOM 30381 C C . ILE A 1 18 ? 0.703 6.921 2.765 1.00 0.00 36 ILE A C 17
ATOM 30382 O O . ILE A 1 18 ? 1.036 6.250 1.796 1.00 0.00 36 ILE A O 17
ATOM 30398 N N . SER A 1 19 ? 0.680 8.253 2.733 1.00 0.00 37 SER A N 17
ATOM 30399 C CA . SER A 1 19 ? 0.926 9.064 1.542 1.00 0.00 37 SER A CA 17
ATOM 30400 C C . SER A 1 19 ? -0.034 8.707 0.389 1.00 0.00 37 SER A C 17
ATOM 30401 O O . SER A 1 19 ? 0.380 8.212 -0.664 1.00 0.00 37 SER A O 17
ATOM 30409 N N . PRO A 1 20 ? -1.335 9.024 0.547 1.00 0.00 38 PRO A N 17
ATOM 30410 C CA . PRO A 1 20 ? -2.323 8.802 -0.499 1.00 0.00 38 PRO A CA 17
ATOM 30411 C C . PRO A 1 20 ? -1.977 9.609 -1.749 1.00 0.00 38 PRO A C 17
ATOM 30412 O O . PRO A 1 20 ? -2.194 9.137 -2.859 1.00 0.00 38 PRO A O 17
ATOM 30423 N N . GLU A 1 21 ? -1.471 10.832 -1.581 1.00 0.00 39 GLU A N 17
ATOM 30424 C CA . GLU A 1 21 ? -1.217 11.762 -2.670 1.00 0.00 39 GLU A CA 17
ATOM 30425 C C . GLU A 1 21 ? -0.127 11.257 -3.614 1.00 0.00 39 GLU A C 17
ATOM 30426 O O . GLU A 1 21 ? -0.368 11.233 -4.819 1.00 0.00 39 GLU A O 17
ATOM 30438 N N . TRP A 1 22 ? 1.008 10.780 -3.085 1.00 0.00 40 TRP A N 17
ATOM 30439 C CA . TRP A 1 22 ? 2.068 10.167 -3.880 1.00 0.00 40 TRP A CA 17
ATOM 30440 C C . TRP A 1 22 ? 1.470 9.058 -4.740 1.00 0.00 40 TRP A C 17
ATOM 30441 O O . TRP A 1 22 ? 1.623 9.062 -5.962 1.00 0.00 40 TRP A O 17
ATOM 30462 N N . LEU A 1 23 ? 0.740 8.119 -4.132 1.00 0.00 41 LEU A N 17
ATOM 30463 C CA . LEU A 1 23 ? 0.131 7.033 -4.886 1.00 0.00 41 LEU A CA 17
ATOM 30464 C C . LEU A 1 23 ? -0.803 7.575 -5.965 1.00 0.00 41 LEU A C 17
ATOM 30465 O O . LEU A 1 23 ? -0.684 7.192 -7.126 1.00 0.00 41 LEU A O 17
ATOM 30481 N N . LYS A 1 24 ? -1.734 8.452 -5.595 1.00 0.00 42 LYS A N 17
ATOM 30482 C CA . LYS A 1 24 ? -2.746 8.974 -6.509 1.00 0.00 42 LYS A CA 17
ATOM 30483 C C . LYS A 1 24 ? -2.100 9.659 -7.713 1.00 0.00 42 LYS A C 17
ATOM 30484 O O . LYS A 1 24 ? -2.625 9.521 -8.824 1.00 0.00 42 LYS A O 17
ATOM 30503 N N . GLN A 1 25 ? -0.958 10.335 -7.542 1.00 0.00 43 GLN A N 17
ATOM 30504 C CA . GLN A 1 25 ? -0.246 10.984 -8.629 1.00 0.00 43 GLN A CA 17
ATOM 30505 C C . GLN A 1 25 ? 0.336 9.897 -9.517 1.00 0.00 43 GLN A C 17
ATOM 30506 O O . GLN A 1 25 ? 0.105 9.884 -10.722 1.00 0.00 43 GLN A O 17
ATOM 30520 N N . ASN A 1 26 ? 1.042 8.938 -8.917 1.00 0.00 44 ASN A N 17
ATOM 30521 C CA . ASN A 1 26 ? 1.699 7.867 -9.648 1.00 0.00 44 ASN A CA 17
ATOM 30522 C C . ASN A 1 26 ? 0.714 7.036 -10.469 1.00 0.00 44 ASN A C 17
ATOM 30523 O O . ASN A 1 26 ? 1.067 6.639 -11.576 1.00 0.00 44 ASN A O 17
ATOM 30534 N N . ILE A 1 27 ? -0.495 6.759 -9.960 1.00 0.00 45 ILE A N 17
ATOM 30535 C CA . ILE A 1 27 ? -1.549 6.083 -10.716 1.00 0.00 45 ILE A CA 17
ATOM 30536 C C . ILE A 1 27 ? -1.909 6.921 -11.945 1.00 0.00 45 ILE A C 17
ATOM 30537 O O . ILE A 1 27 ? -1.890 6.401 -13.060 1.00 0.00 45 ILE A O 17
ATOM 30553 N N . ALA A 1 28 ? -2.230 8.206 -11.753 1.00 0.00 46 ALA A N 17
ATOM 30554 C CA . ALA A 1 28 ? -2.600 9.091 -12.851 1.00 0.00 46 ALA A CA 17
ATOM 30555 C C . ALA A 1 28 ? -1.484 9.155 -13.895 1.00 0.00 46 ALA A C 17
ATOM 30556 O O . ALA A 1 28 ? -1.754 9.109 -15.095 1.00 0.00 46 ALA A O 17
ATOM 30563 N N . ALA A 1 29 ? -0.234 9.219 -13.432 1.00 0.00 47 ALA A N 17
ATOM 30564 C CA . ALA A 1 29 ? 0.969 9.216 -14.247 1.00 0.00 47 ALA A CA 17
ATOM 30565 C C . ALA A 1 29 ? 1.234 7.868 -14.924 1.00 0.00 47 ALA A C 17
ATOM 30566 O O . ALA A 1 29 ? 1.962 7.825 -15.911 1.00 0.00 47 ALA A O 17
ATOM 30573 N N . ASN A 1 30 ? 0.621 6.774 -14.468 1.00 0.00 48 ASN A N 17
ATOM 30574 C CA . ASN A 1 30 ? 0.928 5.396 -14.862 1.00 0.00 48 ASN A CA 17
ATOM 30575 C C . ASN A 1 30 ? 2.396 5.050 -14.547 1.00 0.00 48 ASN A C 17
ATOM 30576 O O . ASN A 1 30 ? 3.029 4.271 -15.260 1.00 0.00 48 ASN A O 17
ATOM 30587 N N . GLN A 1 31 ? 2.960 5.673 -13.501 1.00 0.00 49 GLN A N 17
ATOM 30588 C CA . GLN A 1 31 ? 4.361 5.520 -13.088 1.00 0.00 49 GLN A CA 17
ATOM 30589 C C . GLN A 1 31 ? 4.545 4.452 -12.009 1.00 0.00 49 GLN A C 17
ATOM 30590 O O . GLN A 1 31 ? 5.670 4.015 -11.750 1.00 0.00 49 GLN A O 17
ATOM 30604 N N . LEU A 1 32 ? 3.460 4.058 -11.350 1.00 0.00 50 LEU A N 17
ATOM 30605 C CA . LEU A 1 32 ? 3.453 3.218 -10.164 1.00 0.00 50 LEU A CA 17
ATOM 30606 C C . LEU A 1 32 ? 3.583 1.755 -10.573 1.00 0.00 50 LEU A C 17
ATOM 30607 O O . LEU A 1 32 ? 2.835 1.298 -11.445 1.00 0.00 50 LEU A O 17
ATOM 30623 N N . VAL A 1 33 ? 4.427 0.999 -9.876 1.00 0.00 51 VAL A N 17
ATOM 30624 C CA . VAL A 1 33 ? 4.529 -0.447 -9.986 1.00 0.00 51 VAL A CA 17
ATOM 30625 C C . VAL A 1 33 ? 4.275 -1.049 -8.593 1.00 0.00 51 VAL A C 17
ATOM 30626 O O . VAL A 1 33 ? 4.623 -0.478 -7.553 1.00 0.00 51 VAL A O 17
ATOM 30639 N N . TYR A 1 34 ? 3.645 -2.219 -8.595 1.00 0.00 52 TYR A N 17
ATOM 30640 C CA . TYR A 1 34 ? 3.384 -3.097 -7.468 1.00 0.00 52 TYR A CA 17
ATOM 30641 C C . TYR A 1 34 ? 4.335 -4.283 -7.607 1.00 0.00 52 TYR A C 17
ATOM 30642 O O . TYR A 1 34 ? 4.460 -4.811 -8.714 1.00 0.00 52 TYR A O 17
ATOM 30660 N N . GLY A 1 35 ? 4.977 -4.727 -6.524 1.00 0.00 53 GLY A N 17
ATOM 30661 C CA . GLY A 1 35 ? 5.902 -5.844 -6.590 1.00 0.00 53 GLY A CA 17
ATOM 30662 C C . GLY A 1 35 ? 6.037 -6.610 -5.271 1.00 0.00 53 GLY A C 17
ATOM 30663 O O . GLY A 1 35 ? 5.408 -6.308 -4.253 1.00 0.00 53 GLY A O 17
ATOM 30667 N N . ILE A 1 36 ? 6.860 -7.651 -5.330 1.00 0.00 54 ILE A N 17
ATOM 30668 C CA . ILE A 1 36 ? 7.077 -8.677 -4.325 1.00 0.00 54 ILE A CA 17
ATOM 30669 C C . ILE A 1 36 ? 8.556 -8.818 -4.113 1.00 0.00 54 ILE A C 17
ATOM 30670 O O . ILE A 1 36 ? 9.379 -8.788 -5.026 1.00 0.00 54 ILE A O 17
ATOM 30686 N N . VAL A 1 37 ? 8.791 -8.934 -2.823 1.00 0.00 55 VAL A N 17
ATOM 30687 C CA . VAL A 1 37 ? 10.003 -9.100 -2.124 1.00 0.00 55 VAL A CA 17
ATOM 30688 C C . VAL A 1 37 ? 10.538 -10.511 -2.397 1.00 0.00 55 VAL A C 17
ATOM 30689 O O . VAL A 1 37 ? 11.428 -10.645 -3.242 1.00 0.00 55 VAL A O 17
ATOM 30702 N N . LYS A 1 38 ? 9.954 -11.560 -1.783 1.00 0.00 56 LYS A N 17
ATOM 30703 C CA . LYS A 1 38 ? 10.435 -12.947 -1.831 1.00 0.00 56 LYS A CA 17
ATOM 30704 C C . LYS A 1 38 ? 11.894 -13.055 -1.365 1.00 0.00 56 LYS A C 17
ATOM 30705 O O . LYS A 1 38 ? 12.560 -12.038 -1.169 1.00 0.00 56 LYS A O 17
ATOM 30724 N N . PRO A 1 39 ? 12.428 -14.259 -1.098 1.00 0.00 57 PRO A N 17
ATOM 30725 C CA . PRO A 1 39 ? 13.870 -14.448 -0.971 1.00 0.00 57 PRO A CA 17
ATOM 30726 C C . PRO A 1 39 ? 14.563 -14.217 -2.328 1.00 0.00 57 PRO A C 17
ATOM 30727 O O . PRO A 1 39 ? 14.962 -15.168 -3.011 1.00 0.00 57 PRO A O 17
ATOM 30738 N N . SER A 1 40 ? 14.653 -12.958 -2.755 1.00 0.00 58 SER A N 17
ATOM 30739 C CA . SER A 1 40 ? 15.347 -12.538 -3.962 1.00 0.00 58 SER A CA 17
ATOM 30740 C C . SER A 1 40 ? 15.853 -11.089 -3.880 1.00 0.00 58 SER A C 17
ATOM 30741 O O . SER A 1 40 ? 17.067 -10.894 -3.980 1.00 0.00 58 SER A O 17
ATOM 30749 N N . ASP A 1 41 ? 14.985 -10.066 -3.769 1.00 0.00 59 ASP A N 17
ATOM 30750 C CA . ASP A 1 41 ? 15.448 -8.664 -3.850 1.00 0.00 59 ASP A CA 17
ATOM 30751 C C . ASP A 1 41 ? 16.121 -8.236 -2.549 1.00 0.00 59 ASP A C 17
ATOM 30752 O O . ASP A 1 41 ? 16.113 -8.964 -1.556 1.00 0.00 59 ASP A O 17
ATOM 30761 N N . THR A 1 42 ? 16.662 -7.024 -2.517 1.00 0.00 60 THR A N 17
ATOM 30762 C CA . THR A 1 42 ? 17.342 -6.482 -1.362 1.00 0.00 60 THR A CA 17
ATOM 30763 C C . THR A 1 42 ? 16.297 -5.681 -0.567 1.00 0.00 60 THR A C 17
ATOM 30764 O O . THR A 1 42 ? 15.657 -4.766 -1.101 1.00 0.00 60 THR A O 17
ATOM 30775 N N . VAL A 1 43 ? 16.068 -6.043 0.689 1.00 0.00 61 VAL A N 17
ATOM 30776 C CA . VAL A 1 43 ? 15.062 -5.425 1.544 1.00 0.00 61 VAL A CA 17
ATOM 30777 C C . VAL A 1 43 ? 15.527 -5.512 3.009 1.00 0.00 61 VAL A C 17
ATOM 30778 O O . VAL A 1 43 ? 16.430 -6.296 3.323 1.00 0.00 61 VAL A O 17
ATOM 30791 N N . PRO A 1 44 ? 14.976 -4.688 3.917 1.00 0.00 62 PRO A N 17
ATOM 30792 C CA . PRO A 1 44 ? 15.347 -4.734 5.324 1.00 0.00 62 PRO A CA 17
ATOM 30793 C C . PRO A 1 44 ? 14.799 -5.994 5.997 1.00 0.00 62 PRO A C 17
ATOM 30794 O O . PRO A 1 44 ? 13.784 -6.545 5.570 1.00 0.00 62 PRO A O 17
ATOM 30805 N N . ALA A 1 45 ? 15.402 -6.383 7.124 1.00 0.00 63 ALA A N 17
ATOM 30806 C CA . ALA A 1 45 ? 14.902 -7.478 7.946 1.00 0.00 63 ALA A CA 17
ATOM 30807 C C . ALA A 1 45 ? 13.449 -7.193 8.344 1.00 0.00 63 ALA A C 17
ATOM 30808 O O . ALA A 1 45 ? 13.145 -6.093 8.837 1.00 0.00 63 ALA A O 17
ATOM 30815 N N . GLY A 1 46 ? 12.564 -8.166 8.130 1.00 0.00 64 GLY A N 17
ATOM 30816 C CA . GLY A 1 46 ? 11.163 -8.150 8.529 1.00 0.00 64 GLY A CA 17
ATOM 30817 C C . GLY A 1 46 ? 10.175 -7.832 7.399 1.00 0.00 64 GLY A C 17
ATOM 30818 O O . GLY A 1 46 ? 9.112 -7.293 7.709 1.00 0.00 64 GLY A O 17
ATOM 30822 N N . VAL A 1 47 ? 10.529 -8.047 6.125 1.00 0.00 65 VAL A N 17
ATOM 30823 C CA . VAL A 1 47 ? 9.609 -7.932 4.978 1.00 0.00 65 VAL A CA 17
ATOM 30824 C C . VAL A 1 47 ? 9.900 -9.048 3.950 1.00 0.00 65 VAL A C 17
ATOM 30825 O O . VAL A 1 47 ? 10.397 -8.803 2.853 1.00 0.00 65 VAL A O 17
ATOM 30838 N N . ASP A 1 48 ? 9.582 -10.295 4.303 1.00 0.00 66 ASP A N 17
ATOM 30839 C CA . ASP A 1 48 ? 9.915 -11.522 3.548 1.00 0.00 66 ASP A CA 17
ATOM 30840 C C . ASP A 1 48 ? 8.922 -11.880 2.449 1.00 0.00 66 ASP A C 17
ATOM 30841 O O . ASP A 1 48 ? 9.162 -12.721 1.584 1.00 0.00 66 ASP A O 17
ATOM 30850 N N . ASP A 1 49 ? 7.793 -11.194 2.477 1.00 0.00 67 ASP A N 17
ATOM 30851 C CA . ASP A 1 49 ? 6.575 -11.509 1.743 1.00 0.00 67 ASP A CA 17
ATOM 30852 C C . ASP A 1 49 ? 5.588 -10.343 1.865 1.00 0.00 67 ASP A C 17
ATOM 30853 O O . ASP A 1 49 ? 4.382 -10.516 1.732 1.00 0.00 67 ASP A O 17
ATOM 30862 N N . TYR A 1 50 ? 6.109 -9.132 2.093 1.00 0.00 68 TYR A N 17
ATOM 30863 C CA . TYR A 1 50 ? 5.358 -7.885 2.177 1.00 0.00 68 TYR A CA 17
ATOM 30864 C C . TYR A 1 50 ? 5.397 -7.235 0.799 1.00 0.00 68 TYR A C 17
ATOM 30865 O O . TYR A 1 50 ? 6.458 -6.755 0.399 1.00 0.00 68 TYR A O 17
ATOM 30883 N N . SER A 1 51 ? 4.305 -7.264 0.042 1.00 0.00 69 SER A N 17
ATOM 30884 C CA . SER A 1 51 ? 4.192 -6.539 -1.214 1.00 0.00 69 SER A CA 17
ATOM 30885 C C . SER A 1 51 ? 4.560 -5.066 -1.023 1.00 0.00 69 SER A C 17
ATOM 30886 O O . SER A 1 51 ? 4.335 -4.493 0.048 1.00 0.00 69 SER A O 17
ATOM 30894 N N . TYR A 1 52 ? 5.090 -4.444 -2.073 1.00 0.00 70 TYR A N 17
ATOM 30895 C CA . TYR A 1 52 ? 5.557 -3.070 -2.030 1.00 0.00 70 TYR A CA 17
ATOM 30896 C C . TYR A 1 52 ? 5.001 -2.268 -3.196 1.00 0.00 70 TYR A C 17
ATOM 30897 O O . TYR A 1 52 ? 4.628 -2.832 -4.229 1.00 0.00 70 TYR A O 17
ATOM 30915 N N . LEU A 1 53 ? 4.986 -0.946 -3.020 1.00 0.00 71 LEU A N 17
ATOM 30916 C CA . LEU A 1 53 ? 4.613 0.064 -3.996 1.00 0.00 71 LEU A CA 17
ATOM 30917 C C . LEU A 1 53 ? 5.826 0.973 -4.183 1.00 0.00 71 LEU A C 17
ATOM 30918 O O . LEU A 1 53 ? 6.346 1.469 -3.182 1.00 0.00 71 LEU A O 17
ATOM 30934 N N . VAL A 1 54 ? 6.269 1.214 -5.418 1.00 0.00 72 VAL A N 17
ATOM 30935 C CA . VAL A 1 54 ? 7.328 2.178 -5.745 1.00 0.00 72 VAL A CA 17
ATOM 30936 C C . VAL A 1 54 ? 7.102 2.665 -7.185 1.00 0.00 72 VAL A C 17
ATOM 30937 O O . VAL A 1 54 ? 6.384 2.010 -7.945 1.00 0.00 72 VAL A O 17
ATOM 30950 N N . ALA A 1 55 ? 7.662 3.818 -7.563 1.00 0.00 73 ALA A N 17
ATOM 30951 C CA . ALA A 1 55 ? 7.565 4.320 -8.927 1.00 0.00 73 ALA A CA 17
ATOM 30952 C C . ALA A 1 55 ? 8.731 3.802 -9.770 1.00 0.00 73 ALA A C 17
ATOM 30953 O O . ALA A 1 55 ? 9.815 3.496 -9.253 1.00 0.00 73 ALA A O 17
ATOM 30960 N N . ALA A 1 56 ? 8.555 3.865 -11.090 1.00 0.00 74 ALA A N 17
ATOM 30961 C CA . ALA A 1 56 ? 9.600 3.581 -12.070 1.00 0.00 74 ALA A CA 17
ATOM 30962 C C . ALA A 1 56 ? 10.779 4.559 -12.008 1.00 0.00 74 ALA A C 17
ATOM 30963 O O . ALA A 1 56 ? 11.751 4.390 -12.748 1.00 0.00 74 ALA A O 17
ATOM 30970 N N . ASP A 1 57 ? 10.689 5.598 -11.184 1.00 0.00 75 ASP A N 17
ATOM 30971 C CA . ASP A 1 57 ? 11.687 6.653 -11.105 1.00 0.00 75 ASP A CA 17
ATOM 30972 C C . ASP A 1 57 ? 11.919 7.084 -9.645 1.00 0.00 75 ASP A C 17
ATOM 30973 O O . ASP A 1 57 ? 12.337 8.211 -9.382 1.00 0.00 75 ASP A O 17
ATOM 30982 N N . ASP A 1 58 ? 11.591 6.190 -8.696 1.00 0.00 76 ASP A N 17
ATOM 30983 C CA . ASP A 1 58 ? 11.737 6.366 -7.243 1.00 0.00 76 ASP A CA 17
ATOM 30984 C C . ASP A 1 58 ? 12.531 5.174 -6.658 1.00 0.00 76 ASP A C 17
ATOM 30985 O O . ASP A 1 58 ? 12.304 4.793 -5.508 1.00 0.00 76 ASP A O 17
ATOM 30994 N N . GLN A 1 59 ? 13.444 4.519 -7.400 1.00 0.00 77 GLN A N 17
ATOM 30995 C CA . GLN A 1 59 ? 14.170 3.338 -6.889 1.00 0.00 77 GLN A CA 17
ATOM 30996 C C . GLN A 1 59 ? 15.078 3.626 -5.679 1.00 0.00 77 GLN A C 17
ATOM 30997 O O . GLN A 1 59 ? 15.637 2.691 -5.097 1.00 0.00 77 GLN A O 17
ATOM 31011 N N . ASP A 1 60 ? 15.223 4.883 -5.269 1.00 0.00 78 ASP A N 17
ATOM 31012 C CA . ASP A 1 60 ? 15.692 5.286 -3.945 1.00 0.00 78 ASP A CA 17
ATOM 31013 C C . ASP A 1 60 ? 14.960 6.541 -3.446 1.00 0.00 78 ASP A C 17
ATOM 31014 O O . ASP A 1 60 ? 15.458 7.243 -2.564 1.00 0.00 78 ASP A O 17
ATOM 31023 N N . GLY A 1 61 ? 13.763 6.823 -3.973 1.00 0.00 79 GLY A N 17
ATOM 31024 C CA . GLY A 1 61 ? 12.956 7.999 -3.668 1.00 0.00 79 GLY A CA 17
ATOM 31025 C C . GLY A 1 61 ? 12.105 7.776 -2.421 1.00 0.00 79 GLY A C 17
ATOM 31026 O O . GLY A 1 61 ? 12.406 8.323 -1.351 1.00 0.00 79 GLY A O 17
ATOM 31030 N N . THR A 1 62 ? 11.072 6.939 -2.536 1.00 0.00 80 THR A N 17
ATOM 31031 C CA . THR A 1 62 ? 10.165 6.535 -1.464 1.00 0.00 80 THR A CA 17
ATOM 31032 C C . THR A 1 62 ? 9.769 5.071 -1.718 1.00 0.00 80 THR A C 17
ATOM 31033 O O . THR A 1 62 ? 9.915 4.590 -2.844 1.00 0.00 80 THR A O 17
ATOM 31044 N N . ILE A 1 63 ? 9.274 4.347 -0.711 1.00 0.00 81 ILE A N 17
ATOM 31045 C CA . ILE A 1 63 ? 8.636 3.044 -0.886 1.00 0.00 81 ILE A CA 17
ATOM 31046 C C . ILE A 1 63 ? 7.631 2.839 0.246 1.00 0.00 81 ILE A C 17
ATOM 31047 O O . ILE A 1 63 ? 7.829 3.378 1.342 1.00 0.00 81 ILE A O 17
ATOM 31063 N N . ILE A 1 64 ? 6.602 2.010 0.043 1.00 0.00 82 ILE A N 17
ATOM 31064 C CA . ILE A 1 64 ? 5.747 1.519 1.120 1.00 0.00 82 ILE A CA 17
ATOM 31065 C C . ILE A 1 64 ? 5.641 0.006 0.961 1.00 0.00 82 ILE A C 17
ATOM 31066 O O . ILE A 1 64 ? 5.505 -0.503 -0.152 1.00 0.00 82 ILE A O 17
ATOM 31082 N N . PHE A 1 65 ? 5.665 -0.703 2.087 1.00 0.00 83 PHE A N 17
ATOM 31083 C CA . PHE A 1 65 ? 5.503 -2.151 2.202 1.00 0.00 83 PHE A CA 17
ATOM 31084 C C . PHE A 1 65 ? 4.209 -2.455 2.972 1.00 0.00 83 PHE A C 17
ATOM 31085 O O . PHE A 1 65 ? 3.863 -1.722 3.905 1.00 0.00 83 PHE A O 17
ATOM 31102 N N . PHE A 1 66 ? 3.509 -3.550 2.657 1.00 0.00 84 PHE A N 17
ATOM 31103 C CA . PHE A 1 66 ? 2.351 -4.017 3.423 1.00 0.00 84 PHE A CA 17
ATOM 31104 C C . PHE A 1 66 ? 2.197 -5.543 3.310 1.00 0.00 84 PHE A C 17
ATOM 31105 O O . PHE A 1 66 ? 2.649 -6.149 2.340 1.00 0.00 84 PHE A O 17
ATOM 31122 N N . LYS A 1 67 ? 1.525 -6.159 4.288 1.00 0.00 85 LYS A N 17
ATOM 31123 C CA . LYS A 1 67 ? 1.230 -7.597 4.386 1.00 0.00 85 LYS A CA 17
ATOM 31124 C C . LYS A 1 67 ? -0.093 -7.815 5.102 1.00 0.00 85 LYS A C 17
ATOM 31125 O O . LYS A 1 67 ? -0.118 -7.927 6.329 1.00 0.00 85 LYS A O 17
ATOM 31144 N N . ALA A 1 68 ? -1.194 -7.866 4.385 1.00 0.00 86 ALA A N 17
ATOM 31145 C CA . ALA A 1 68 ? -2.433 -8.237 5.021 1.00 0.00 86 ALA A CA 17
ATOM 31146 C C . ALA A 1 68 ? -2.403 -9.732 5.335 1.00 0.00 86 ALA A C 17
ATOM 31147 O O . ALA A 1 68 ? -2.526 -10.553 4.424 1.00 0.00 86 ALA A O 17
ATOM 31154 N N . GLU A 1 69 ? -2.202 -10.080 6.601 1.00 0.00 87 GLU A N 17
ATOM 31155 C CA . GLU A 1 69 ? -2.259 -11.423 7.123 1.00 0.00 87 GLU A CA 17
ATOM 31156 C C . GLU A 1 69 ? -3.509 -11.548 7.983 1.00 0.00 87 GLU A C 17
ATOM 31157 O O . GLU A 1 69 ? -3.719 -10.732 8.883 1.00 0.00 87 GLU A O 17
ATOM 31169 N N . GLY A 1 70 ? -4.322 -12.575 7.731 1.00 0.00 88 GLY A N 17
ATOM 31170 C CA . GLY A 1 70 ? -5.557 -12.856 8.444 1.00 0.00 88 GLY A CA 17
ATOM 31171 C C . GLY A 1 70 ? -6.527 -11.677 8.382 1.00 0.00 88 GLY A C 17
ATOM 31172 O O . GLY A 1 70 ? -7.372 -11.629 7.484 1.00 0.00 88 GLY A O 17
ATOM 31176 N N . GLN A 1 71 ? -6.418 -10.763 9.351 1.00 0.00 89 GLN A N 17
ATOM 31177 C CA . GLN A 1 71 ? -7.272 -9.613 9.610 1.00 0.00 89 GLN A CA 17
ATOM 31178 C C . GLN A 1 71 ? -6.455 -8.356 9.974 1.00 0.00 89 GLN A C 17
ATOM 31179 O O . GLN A 1 71 ? -7.034 -7.400 10.490 1.00 0.00 89 GLN A O 17
ATOM 31193 N N . THR A 1 72 ? -5.152 -8.307 9.693 1.00 0.00 90 THR A N 17
ATOM 31194 C CA . THR A 1 72 ? -4.223 -7.255 10.105 1.00 0.00 90 THR A CA 17
ATOM 31195 C C . THR A 1 72 ? -3.294 -6.886 8.943 1.00 0.00 90 THR A C 17
ATOM 31196 O O . THR A 1 72 ? -2.842 -7.761 8.213 1.00 0.00 90 THR A O 17
ATOM 31207 N N . VAL A 1 73 ? -2.965 -5.601 8.795 1.00 0.00 91 VAL A N 17
ATOM 31208 C CA . VAL A 1 73 ? -2.037 -5.050 7.817 1.00 0.00 91 VAL A CA 17
ATOM 31209 C C . VAL A 1 73 ? -1.038 -4.182 8.586 1.00 0.00 91 VAL A C 17
ATOM 31210 O O . VAL A 1 73 ? -1.340 -3.066 8.998 1.00 0.00 91 VAL A O 17
ATOM 31223 N N . ILE A 1 74 ? 0.136 -4.749 8.818 1.00 0.00 92 ILE A N 17
ATOM 31224 C CA . ILE A 1 74 ? 1.397 -4.156 9.260 1.00 0.00 92 ILE A CA 17
ATOM 31225 C C . ILE A 1 74 ? 2.009 -3.341 8.100 1.00 0.00 92 ILE A C 17
ATOM 31226 O O . ILE A 1 74 ? 2.961 -3.735 7.425 1.00 0.00 92 ILE A O 17
ATOM 31242 N N . ILE A 1 75 ? 1.476 -2.153 7.872 1.00 0.00 93 ILE A N 17
ATOM 31243 C CA . ILE A 1 75 ? 2.012 -1.202 6.910 1.00 0.00 93 ILE A CA 17
ATOM 31244 C C . ILE A 1 75 ? 3.389 -0.796 7.440 1.00 0.00 93 ILE A C 17
ATOM 31245 O O . ILE A 1 75 ? 3.544 -0.463 8.623 1.00 0.00 93 ILE A O 17
ATOM 31261 N N . LYS A 1 76 ? 4.394 -0.868 6.572 1.00 0.00 94 LYS A N 17
ATOM 31262 C CA . LYS A 1 76 ? 5.782 -0.600 6.897 1.00 0.00 94 LYS A CA 17
ATOM 31263 C C . LYS A 1 76 ? 6.318 0.406 5.887 1.00 0.00 94 LYS A C 17
ATOM 31264 O O . LYS A 1 76 ? 6.252 0.167 4.685 1.00 0.00 94 LYS A O 17
ATOM 31283 N N . TYR A 1 77 ? 6.799 1.562 6.332 1.00 0.00 95 TYR A N 17
ATOM 31284 C CA . TYR A 1 77 ? 7.102 2.689 5.447 1.00 0.00 95 TYR A CA 17
ATOM 31285 C C . TYR A 1 77 ? 8.321 3.457 5.949 1.00 0.00 95 TYR A C 17
ATOM 31286 O O . TYR A 1 77 ? 8.804 3.187 7.053 1.00 0.00 95 TYR A O 17
ATOM 31304 N N . THR A 1 78 ? 8.843 4.375 5.134 1.00 0.00 96 THR A N 17
ATOM 31305 C CA . THR A 1 78 ? 10.107 5.059 5.403 1.00 0.00 96 THR A CA 17
ATOM 31306 C C . THR A 1 78 ? 10.184 6.401 4.660 1.00 0.00 96 THR A C 17
ATOM 31307 O O . THR A 1 78 ? 9.321 6.742 3.855 1.00 0.00 96 THR A O 17
ATOM 31318 N N . SER A 1 79 ? 11.244 7.167 4.920 1.00 0.00 97 SER A N 17
ATOM 31319 C CA . SER A 1 79 ? 11.660 8.308 4.112 1.00 0.00 97 SER A CA 17
ATOM 31320 C C . SER A 1 79 ? 12.914 8.002 3.287 1.00 0.00 97 SER A C 17
ATOM 31321 O O . SER A 1 79 ? 13.288 8.803 2.433 1.00 0.00 97 SER A O 17
ATOM 31329 N N . GLN A 1 80 ? 13.558 6.858 3.533 1.00 0.00 98 GLN A N 17
ATOM 31330 C CA . GLN A 1 80 ? 14.815 6.483 2.893 1.00 0.00 98 GLN A CA 17
ATOM 31331 C C . GLN A 1 80 ? 14.891 4.983 2.628 1.00 0.00 98 GLN A C 17
ATOM 31332 O O . GLN A 1 80 ? 14.449 4.173 3.449 1.00 0.00 98 GLN A O 17
ATOM 31346 N N . ARG A 1 81 ? 15.572 4.610 1.539 1.00 0.00 99 ARG A N 17
ATOM 31347 C CA . ARG A 1 81 ? 15.883 3.218 1.186 1.00 0.00 99 ARG A CA 17
ATOM 31348 C C . ARG A 1 81 ? 17.113 2.690 1.944 1.00 0.00 99 ARG A C 17
ATOM 31349 O O . ARG A 1 81 ? 17.644 1.631 1.590 1.00 0.00 99 ARG A O 17
ATOM 31370 N N . ASN A 1 82 ? 17.592 3.432 2.954 1.00 0.00 100 ASN A N 17
ATOM 31371 C CA . ASN A 1 82 ? 18.803 3.136 3.726 1.00 0.00 100 ASN A CA 17
ATOM 31372 C C . ASN A 1 82 ? 18.546 2.866 5.208 1.00 0.00 100 ASN A C 17
ATOM 31373 O O . ASN A 1 82 ? 19.487 2.670 5.976 1.00 0.00 100 ASN A O 17
ATOM 31384 N N . THR A 1 83 ? 17.284 2.849 5.623 1.00 0.00 101 THR A N 17
ATOM 31385 C CA . THR A 1 83 ? 16.891 2.886 7.032 1.00 0.00 101 THR A CA 17
ATOM 31386 C C . THR A 1 83 ? 15.874 1.789 7.394 1.00 0.00 101 THR A C 17
ATOM 31387 O O . THR A 1 83 ? 15.438 1.010 6.537 1.00 0.00 101 THR A O 17
ATOM 31398 N N . LYS A 1 84 ? 15.519 1.698 8.686 1.00 0.00 102 LYS A N 17
ATOM 31399 C CA . LYS A 1 84 ? 14.457 0.835 9.207 1.00 0.00 102 LYS A CA 17
ATOM 31400 C C . LYS A 1 84 ? 13.101 1.416 8.808 1.00 0.00 102 LYS A C 17
ATOM 31401 O O . LYS A 1 84 ? 12.946 2.641 8.743 1.00 0.00 102 LYS A O 17
ATOM 31420 N N . LEU A 1 85 ? 12.126 0.532 8.605 1.00 0.00 103 LEU A N 17
ATOM 31421 C CA . LEU A 1 85 ? 10.734 0.834 8.303 1.00 0.00 103 LEU A CA 17
ATOM 31422 C C . LEU A 1 85 ? 9.976 1.036 9.615 1.00 0.00 103 LEU A C 17
ATOM 31423 O O . LEU A 1 85 ? 10.190 0.284 10.569 1.00 0.00 103 LEU A O 17
ATOM 31439 N N . LYS A 1 86 ? 9.039 1.988 9.658 1.00 0.00 104 LYS A N 17
ATOM 31440 C CA . LYS A 1 86 ? 8.065 2.134 10.734 1.00 0.00 104 LYS A CA 17
ATOM 31441 C C . LYS A 1 86 ? 7.145 0.916 10.769 1.00 0.00 104 LYS A C 17
ATOM 31442 O O . LYS A 1 86 ? 7.100 0.159 9.801 1.00 0.00 104 LYS A O 17
ATOM 31461 N N . ALA A 1 87 ? 6.352 0.788 11.832 1.00 0.00 105 ALA A N 17
ATOM 31462 C CA . ALA A 1 87 ? 5.420 -0.308 12.059 1.00 0.00 105 ALA A CA 17
ATOM 31463 C C . ALA A 1 87 ? 4.039 0.257 12.406 1.00 0.00 105 ALA A C 17
ATOM 31464 O O . ALA A 1 87 ? 3.812 0.699 13.536 1.00 0.00 105 ALA A O 17
ATOM 31471 N N . LYS A 1 88 ? 3.101 0.231 11.457 1.00 0.00 106 LYS A N 17
ATOM 31472 C CA . LYS A 1 88 ? 1.725 0.704 11.620 1.00 0.00 106 LYS A CA 17
ATOM 31473 C C . LYS A 1 88 ? 0.815 -0.473 11.301 1.00 0.00 106 LYS A C 17
ATOM 31474 O O . LYS A 1 88 ? 0.520 -0.719 10.135 1.00 0.00 106 LYS A O 17
ATOM 31493 N N . ALA A 1 89 ? 0.433 -1.249 12.311 1.00 0.00 107 ALA A N 17
ATOM 31494 C CA . ALA A 1 89 ? -0.573 -2.286 12.157 1.00 0.00 107 ALA A CA 17
ATOM 31495 C C . ALA A 1 89 ? -1.959 -1.646 12.248 1.00 0.00 107 ALA A C 17
ATOM 31496 O O . ALA A 1 89 ? -2.280 -1.034 13.271 1.00 0.00 107 ALA A O 17
ATOM 31503 N N . LEU A 1 90 ? -2.754 -1.783 11.188 1.00 0.00 108 LEU A N 17
ATOM 31504 C CA . LEU A 1 90 ? -4.181 -1.482 11.122 1.00 0.00 108 LEU A CA 17
ATOM 31505 C C . LEU A 1 90 ? -4.887 -2.786 10.777 1.00 0.00 108 LEU A C 17
ATOM 31506 O O . LEU A 1 90 ? -4.366 -3.587 10.005 1.00 0.00 108 LEU A O 17
ATOM 31522 N N . THR A 1 91 ? -6.085 -3.006 11.300 1.00 0.00 109 THR A N 17
ATOM 31523 C CA . THR A 1 91 ? -6.896 -4.156 10.932 1.00 0.00 109 THR A CA 17
ATOM 31524 C C . THR A 1 91 ? -7.365 -4.061 9.472 1.00 0.00 109 THR A C 17
ATOM 31525 O O . THR A 1 91 ? -7.486 -2.967 8.906 1.00 0.00 109 THR A O 17
ATOM 31536 N N . LEU A 1 92 ? -7.705 -5.210 8.870 1.00 0.00 110 LEU A N 17
ATOM 31537 C CA . LEU A 1 92 ? -8.439 -5.255 7.610 1.00 0.00 110 LEU A CA 17
ATOM 31538 C C . LEU A 1 92 ? -9.700 -4.398 7.695 1.00 0.00 110 LEU A C 17
ATOM 31539 O O . LEU A 1 92 ? -9.995 -3.649 6.760 1.00 0.00 110 LEU A O 17
ATOM 31555 N N . SER A 1 93 ? -10.468 -4.519 8.780 1.00 0.00 111 SER A N 17
ATOM 31556 C CA . SER A 1 93 ? -11.688 -3.752 8.947 1.00 0.00 111 SER A CA 17
ATOM 31557 C C . SER A 1 93 ? -11.390 -2.249 9.013 1.00 0.00 111 SER A C 17
ATOM 31558 O O . SER A 1 93 ? -12.113 -1.503 8.354 1.00 0.00 111 SER A O 17
ATOM 31566 N N . GLN A 1 94 ? -10.324 -1.817 9.711 1.00 0.00 112 GLN A N 17
ATOM 31567 C CA . GLN A 1 94 ? -9.886 -0.418 9.734 1.00 0.00 112 GLN A CA 17
ATOM 31568 C C . GLN A 1 94 ? -9.763 0.097 8.305 1.00 0.00 112 GLN A C 17
ATOM 31569 O O . GLN A 1 94 ? -10.488 1.013 7.934 1.00 0.00 112 GLN A O 17
ATOM 31583 N N . LEU A 1 95 ? -8.872 -0.494 7.506 1.00 0.00 113 LEU A N 17
ATOM 31584 C CA . LEU A 1 95 ? -8.583 -0.005 6.160 1.00 0.00 113 LEU A CA 17
ATOM 31585 C C . LEU A 1 95 ? -9.819 -0.036 5.264 1.00 0.00 113 LEU A C 17
ATOM 31586 O O . LEU A 1 95 ? -10.013 0.873 4.460 1.00 0.00 113 LEU A O 17
ATOM 31602 N N . LYS A 1 96 ? -10.657 -1.070 5.387 1.00 0.00 114 LYS A N 17
ATOM 31603 C CA . LYS A 1 96 ? -11.898 -1.144 4.628 1.00 0.00 114 LYS A CA 17
ATOM 31604 C C . LYS A 1 96 ? -12.814 0.012 5.022 1.00 0.00 114 LYS A C 17
ATOM 31605 O O . LYS A 1 96 ? -13.473 0.563 4.155 1.00 0.00 114 LYS A O 17
ATOM 31624 N N . LYS A 1 97 ? -12.945 0.337 6.310 1.00 0.00 115 LYS A N 17
ATOM 31625 C CA . LYS A 1 97 ? -13.822 1.420 6.727 1.00 0.00 115 LYS A CA 17
ATOM 31626 C C . LYS A 1 97 ? -13.273 2.727 6.163 1.00 0.00 115 LYS A C 17
ATOM 31627 O O . LYS A 1 97 ? -13.975 3.392 5.402 1.00 0.00 115 LYS A O 17
ATOM 31646 N N . GLU A 1 98 ? -12.013 3.034 6.483 1.00 0.00 116 GLU A N 17
ATOM 31647 C CA . GLU A 1 98 ? -11.349 4.289 6.150 1.00 0.00 116 GLU A CA 17
ATOM 31648 C C . GLU A 1 98 ? -11.470 4.620 4.668 1.00 0.00 116 GLU A C 17
ATOM 31649 O O . GLU A 1 98 ? -11.694 5.776 4.311 1.00 0.00 116 GLU A O 17
ATOM 31661 N N . PHE A 1 99 ? -11.303 3.618 3.804 1.00 0.00 117 PHE A N 17
ATOM 31662 C CA . PHE A 1 99 ? -11.083 3.832 2.382 1.00 0.00 117 PHE A CA 17
ATOM 31663 C C . PHE A 1 99 ? -11.986 2.949 1.520 1.00 0.00 117 PHE A C 17
ATOM 31664 O O . PHE A 1 99 ? -11.673 2.688 0.359 1.00 0.00 117 PHE A O 17
ATOM 31681 N N . TYR A 1 100 ? -13.095 2.439 2.071 1.00 0.00 118 TYR A N 17
ATOM 31682 C CA . TYR A 1 100 ? -14.063 1.654 1.311 1.00 0.00 118 TYR A CA 17
ATOM 31683 C C . TYR A 1 100 ? -15.408 1.581 2.041 1.00 0.00 118 TYR A C 17
ATOM 31684 O O . TYR A 1 100 ? -15.917 0.503 2.378 1.00 0.00 118 TYR A O 17
ATOM 31702 N N . GLN A 1 101 ? -16.029 2.744 2.250 1.00 0.00 119 GLN A N 17
ATOM 31703 C CA . GLN A 1 101 ? -17.312 2.871 2.916 1.00 0.00 119 GLN A CA 17
ATOM 31704 C C . GLN A 1 101 ? -18.450 3.120 1.914 1.00 0.00 119 GLN A C 17
ATOM 31705 O O . GLN A 1 101 ? -19.459 2.415 1.938 1.00 0.00 119 GLN A O 17
ATOM 31719 N N . THR A 1 102 ? -18.283 4.054 0.982 1.00 0.00 120 THR A N 17
ATOM 31720 C CA . THR A 1 102 ? -19.297 4.358 -0.026 1.00 0.00 120 THR A CA 17
ATOM 31721 C C . THR A 1 102 ? -19.107 3.466 -1.247 1.00 0.00 120 THR A C 17
ATOM 31722 O O . THR A 1 102 ? -18.018 2.923 -1.471 1.00 0.00 120 THR A O 17
ATOM 31733 N N . ARG A 1 103 ? -20.140 3.340 -2.081 1.00 0.00 121 ARG A N 17
ATOM 31734 C CA . ARG A 1 103 ? -20.055 2.531 -3.293 1.00 0.00 121 ARG A CA 17
ATOM 31735 C C . ARG A 1 103 ? -19.413 3.327 -4.426 1.00 0.00 121 ARG A C 17
ATOM 31736 O O . ARG A 1 103 ? -18.684 2.760 -5.236 1.00 0.00 121 ARG A O 17
ATOM 31757 N N . SER A 1 104 ? -19.620 4.644 -4.462 1.00 0.00 122 SER A N 17
ATOM 31758 C CA . SER A 1 104 ? -19.035 5.505 -5.480 1.00 0.00 122 SER A CA 17
ATOM 31759 C C . SER A 1 104 ? -17.500 5.454 -5.428 1.00 0.00 122 SER A C 17
ATOM 31760 O O . SER A 1 104 ? -16.886 5.419 -6.493 1.00 0.00 122 SER A O 17
ATOM 31768 N N . GLN A 1 105 ? -16.870 5.367 -4.242 1.00 0.00 123 GLN A N 17
ATOM 31769 C CA . GLN A 1 105 ? -15.404 5.307 -4.155 1.00 0.00 123 GLN A CA 17
ATOM 31770 C C . GLN A 1 105 ? -14.850 4.017 -4.769 1.00 0.00 123 GLN A C 17
ATOM 31771 O O . GLN A 1 105 ? -13.723 4.012 -5.255 1.00 0.00 123 GLN A O 17
ATOM 31785 N N . LYS A 1 106 ? -15.626 2.922 -4.740 1.00 0.00 124 LYS A N 17
ATOM 31786 C CA . LYS A 1 106 ? -15.152 1.590 -5.141 1.00 0.00 124 LYS A CA 17
ATOM 31787 C C . LYS A 1 106 ? -14.602 1.575 -6.560 1.00 0.00 124 LYS A C 17
ATOM 31788 O O . LYS A 1 106 ? -13.687 0.809 -6.828 1.00 0.00 124 LYS A O 17
ATOM 31807 N N . ARG A 1 107 ? -15.190 2.381 -7.449 1.00 0.00 125 ARG A N 17
ATOM 31808 C CA . ARG A 1 107 ? -14.753 2.590 -8.819 1.00 0.00 125 ARG A CA 17
ATOM 31809 C C . ARG A 1 107 ? -13.282 3.016 -8.791 1.00 0.00 125 ARG A C 17
ATOM 31810 O O . ARG A 1 107 ? -12.432 2.222 -9.142 1.00 0.00 125 ARG A O 17
ATOM 31831 N N . GLU A 1 108 ? -13.004 4.232 -8.336 1.00 0.00 126 GLU A N 17
ATOM 31832 C CA . GLU A 1 108 ? -11.650 4.776 -8.218 1.00 0.00 126 GLU A CA 17
ATOM 31833 C C . GLU A 1 108 ? -10.693 3.814 -7.543 1.00 0.00 126 GLU A C 17
ATOM 31834 O O . GLU A 1 108 ? -9.661 3.489 -8.112 1.00 0.00 126 GLU A O 17
ATOM 31846 N N . VAL A 1 109 ?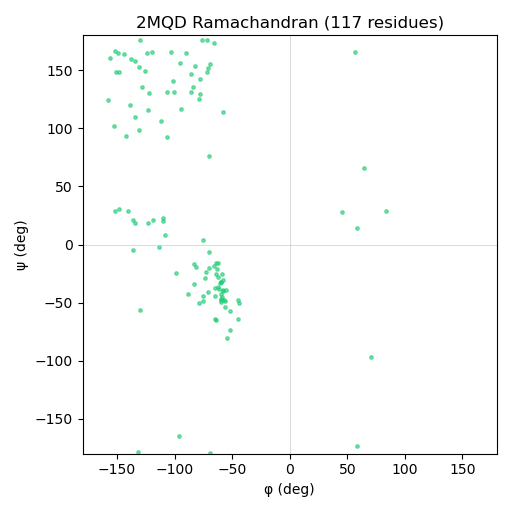 -11.008 3.398 -6.319 1.00 0.00 127 VAL A N 17
ATOM 31847 C CA . VAL A 1 109 ? -10.115 2.568 -5.522 1.00 0.00 127 VAL A CA 17
ATOM 31848 C C . VAL A 1 109 ? -9.743 1.291 -6.282 1.00 0.00 127 VAL A C 17
ATOM 31849 O O . VAL A 1 109 ? -8.591 0.875 -6.226 1.00 0.00 127 VAL A O 17
ATOM 31862 N N . ASP A 1 110 ? -10.693 0.648 -6.960 1.00 0.00 128 ASP A N 17
ATOM 31863 C CA . ASP A 1 110 ? -10.437 -0.567 -7.722 1.00 0.00 128 ASP A CA 17
ATOM 31864 C C . ASP A 1 110 ? -9.764 -0.274 -9.061 1.00 0.00 128 ASP A C 17
ATOM 31865 O O . ASP A 1 110 ? -8.982 -1.089 -9.548 1.00 0.00 128 ASP A O 17
ATOM 31874 N N . ASP A 1 111 ? -9.996 0.898 -9.652 1.00 0.00 129 ASP A N 17
ATOM 31875 C CA . ASP A 1 111 ? -9.241 1.359 -10.817 1.00 0.00 129 ASP A CA 17
ATOM 31876 C C . ASP A 1 111 ? -7.769 1.421 -10.437 1.00 0.00 129 ASP A C 17
ATOM 31877 O O . ASP A 1 111 ? -6.925 0.926 -11.175 1.00 0.00 129 ASP A O 17
ATOM 31886 N N . TYR A 1 112 ? -7.443 1.965 -9.258 1.00 0.00 130 TYR A N 17
ATOM 31887 C CA . TYR A 1 112 ? -6.067 2.078 -8.782 1.00 0.00 130 TYR A CA 17
ATOM 31888 C C . TYR A 1 112 ? -5.398 0.696 -8.693 1.00 0.00 130 TYR A C 17
ATOM 31889 O O . TYR A 1 112 ? -4.185 0.592 -8.873 1.00 0.00 130 TYR A O 17
ATOM 31907 N N . VAL A 1 113 ? -6.167 -0.377 -8.465 1.00 0.00 131 VAL A N 17
ATOM 31908 C CA . VAL A 1 113 ? -5.654 -1.749 -8.426 1.00 0.00 131 VAL A CA 17
ATOM 31909 C C . VAL A 1 113 ? -5.219 -2.234 -9.826 1.00 0.00 131 VAL A C 17
ATOM 31910 O O . VAL A 1 113 ? -4.525 -3.247 -9.913 1.00 0.00 131 VAL A O 17
ATOM 31923 N N . ALA A 1 114 ? -5.588 -1.556 -10.916 1.00 0.00 132 ALA A N 17
ATOM 31924 C CA . ALA A 1 114 ? -5.209 -1.903 -12.288 1.00 0.00 132 ALA A CA 17
ATOM 31925 C C . ALA A 1 114 ? -4.484 -0.757 -13.016 1.00 0.00 132 ALA A C 17
ATOM 31926 O O . ALA A 1 114 ? -3.892 -0.975 -14.074 1.00 0.00 132 ALA A O 17
ATOM 31933 N N . GLY A 1 115 ? -4.499 0.457 -12.464 1.00 0.00 133 GLY A N 17
ATOM 31934 C CA . GLY A 1 115 ? -3.659 1.560 -12.909 1.00 0.00 133 GLY A CA 17
ATOM 31935 C C . GLY A 1 115 ? -2.244 1.436 -12.355 1.00 0.00 133 GLY A C 17
ATOM 31936 O O . GLY A 1 115 ? -1.315 2.027 -12.902 1.00 0.00 133 GLY A O 17
ATOM 31940 N N . LEU A 1 116 ? -2.051 0.681 -11.268 1.00 0.00 134 LEU A N 17
ATOM 31941 C CA . LEU A 1 116 ? -0.730 0.200 -10.893 1.00 0.00 134 LEU A CA 17
ATOM 31942 C C . LEU A 1 116 ? -0.285 -0.828 -11.934 1.00 0.00 134 LEU A C 17
ATOM 31943 O O . LEU A 1 116 ? -1.092 -1.625 -12.411 1.00 0.00 134 LEU A O 17
ATOM 31959 N N . ARG A 1 117 ? 0.997 -0.801 -12.287 1.00 0.00 135 ARG A N 17
ATOM 31960 C CA . ARG A 1 117 ? 1.637 -1.836 -13.095 1.00 0.00 135 ARG A CA 17
ATOM 31961 C C . ARG A 1 117 ? 2.168 -2.922 -12.164 1.00 0.00 135 ARG A C 17
ATOM 31962 O O . ARG A 1 117 ? 2.226 -2.725 -10.951 1.00 0.00 135 ARG A O 17
ATOM 31983 N N . THR A 1 118 ? 2.614 -4.053 -12.690 1.00 0.00 136 THR A N 17
ATOM 31984 C CA . THR A 1 118 ? 3.299 -5.104 -11.927 1.00 0.00 136 THR A CA 17
ATOM 31985 C C . THR A 1 118 ? 4.596 -5.527 -12.648 1.00 0.00 136 THR A C 17
ATOM 31986 O O . THR A 1 118 ? 5.270 -6.485 -12.272 1.00 0.00 136 THR A O 17
ATOM 31997 N N . GLU A 1 119 ? 4.973 -4.781 -13.680 1.00 0.00 137 GLU A N 17
ATOM 31998 C CA . GLU A 1 119 ? 6.208 -4.858 -14.442 1.00 0.00 137 GLU A CA 17
ATOM 31999 C C . GLU A 1 119 ? 6.330 -3.499 -15.105 1.00 0.00 137 GLU A C 17
ATOM 32000 O O . GLU A 1 119 ? 5.353 -3.028 -15.698 1.00 0.00 137 GLU A O 17
ATOM 32012 N N . GLY A 1 1 ? -14.129 -19.427 0.138 1.00 0.00 19 GLY A N 18
ATOM 32013 C CA . GLY A 1 1 ? -13.538 -19.643 -1.187 1.00 0.00 19 GLY A CA 18
ATOM 32014 C C . GLY A 1 1 ? -12.658 -18.478 -1.610 1.00 0.00 19 GLY A C 18
ATOM 32015 O O . GLY A 1 1 ? -12.008 -17.848 -0.777 1.00 0.00 19 GLY A O 18
ATOM 32019 N N . HIS A 1 2 ? -12.607 -18.185 -2.910 1.00 0.00 20 HIS A N 18
ATOM 32020 C CA . HIS A 1 2 ? -11.776 -17.127 -3.484 1.00 0.00 20 HIS A CA 18
ATOM 32021 C C . HIS A 1 2 ? -12.215 -15.713 -3.086 1.00 0.00 20 HIS A C 18
ATOM 32022 O O . HIS A 1 2 ? -11.423 -14.785 -3.257 1.00 0.00 20 HIS A O 18
ATOM 32036 N N . MET A 1 3 ? -13.451 -15.533 -2.599 1.00 0.00 21 MET A N 18
ATOM 32037 C CA . MET A 1 3 ? -14.066 -14.228 -2.349 1.00 0.00 21 MET A CA 18
ATOM 32038 C C . MET A 1 3 ? -13.532 -13.583 -1.057 1.00 0.00 21 MET A C 18
ATOM 32039 O O . MET A 1 3 ? -14.277 -13.337 -0.100 1.00 0.00 21 MET A O 18
ATOM 32053 N N . LYS A 1 4 ? -12.237 -13.291 -1.037 1.00 0.00 22 LYS A N 18
ATOM 32054 C CA . LYS A 1 4 ? -11.514 -12.535 -0.023 1.00 0.00 22 LYS A CA 18
ATOM 32055 C C . LYS A 1 4 ? -10.836 -11.367 -0.735 1.00 0.00 22 LYS A C 18
ATOM 32056 O O . LYS A 1 4 ? -10.755 -11.354 -1.966 1.00 0.00 22 LYS A O 18
ATOM 32075 N N . PHE A 1 5 ? -10.343 -10.397 0.033 1.00 0.00 23 PHE A N 18
ATOM 32076 C CA . PHE A 1 5 ? -9.418 -9.406 -0.500 1.00 0.00 23 PHE A CA 18
ATOM 32077 C C . PHE A 1 5 ? -8.086 -10.084 -0.828 1.00 0.00 23 PHE A C 18
ATOM 32078 O O . PHE A 1 5 ? -7.838 -11.247 -0.499 1.00 0.00 23 PHE A O 18
ATOM 32095 N N . THR A 1 6 ? -7.223 -9.319 -1.476 1.00 0.00 24 THR A N 18
ATOM 32096 C CA . THR A 1 6 ? -5.977 -9.734 -2.079 1.00 0.00 24 THR A CA 18
ATOM 32097 C C . THR A 1 6 ? -4.936 -8.676 -1.738 1.00 0.00 24 THR A C 18
ATOM 32098 O O . THR A 1 6 ? -5.281 -7.524 -1.474 1.00 0.00 24 THR A O 18
ATOM 32109 N N . ASP A 1 7 ? -3.658 -9.054 -1.748 1.00 0.00 25 ASP A N 18
ATOM 32110 C CA . ASP A 1 7 ? -2.525 -8.149 -1.544 1.00 0.00 25 ASP A CA 18
ATOM 32111 C C . ASP A 1 7 ? -2.645 -6.922 -2.444 1.00 0.00 25 ASP A C 18
ATOM 32112 O O . ASP A 1 7 ? -2.618 -5.804 -1.941 1.00 0.00 25 ASP A O 18
ATOM 32121 N N . GLN A 1 8 ? -2.899 -7.126 -3.736 1.00 0.00 26 GLN A N 18
ATOM 32122 C CA . GLN A 1 8 ? -3.190 -6.081 -4.715 1.00 0.00 26 GLN A CA 18
ATOM 32123 C C . GLN A 1 8 ? -4.190 -5.044 -4.182 1.00 0.00 26 GLN A C 18
ATOM 32124 O O . GLN A 1 8 ? -3.920 -3.845 -4.139 1.00 0.00 26 GLN A O 18
ATOM 32138 N N . GLN A 1 9 ? -5.361 -5.524 -3.773 1.00 0.00 27 GLN A N 18
ATOM 32139 C CA . GLN A 1 9 ? -6.497 -4.699 -3.394 1.00 0.00 27 GLN A CA 18
ATOM 32140 C C . GLN A 1 9 ? -6.228 -3.990 -2.064 1.00 0.00 27 GLN A C 18
ATOM 32141 O O . GLN A 1 9 ? -6.592 -2.824 -1.889 1.00 0.00 27 GLN A O 18
ATOM 32155 N N . ILE A 1 10 ? -5.592 -4.682 -1.118 1.00 0.00 28 ILE A N 18
ATOM 32156 C CA . ILE A 1 10 ? -5.179 -4.128 0.167 1.00 0.00 28 ILE A CA 18
ATOM 32157 C C . ILE A 1 10 ? -4.121 -3.044 -0.067 1.00 0.00 28 ILE A C 18
ATOM 32158 O O . ILE A 1 10 ? -4.072 -2.068 0.684 1.00 0.00 28 ILE A O 18
ATOM 32174 N N . GLY A 1 11 ? -3.304 -3.192 -1.114 1.00 0.00 29 GLY A N 18
ATOM 32175 C CA . GLY A 1 11 ? -2.242 -2.286 -1.492 1.00 0.00 29 GLY A CA 18
ATOM 32176 C C . GLY A 1 11 ? -2.718 -0.848 -1.540 1.00 0.00 29 GLY A C 18
ATOM 32177 O O . GLY A 1 11 ? -2.139 0.007 -0.866 1.00 0.00 29 GLY A O 18
ATOM 32181 N N . VAL A 1 12 ? -3.768 -0.583 -2.315 1.00 0.00 30 VAL A N 18
ATOM 32182 C CA . VAL A 1 12 ? -4.232 0.777 -2.544 1.00 0.00 30 VAL A CA 18
ATOM 32183 C C . VAL A 1 12 ? -4.817 1.347 -1.247 1.00 0.00 30 VAL A C 18
ATOM 32184 O O . VAL A 1 12 ? -4.557 2.505 -0.935 1.00 0.00 30 VAL A O 18
ATOM 32197 N N . LEU A 1 13 ? -5.551 0.549 -0.463 1.00 0.00 31 LEU A N 18
ATOM 32198 C CA . LEU A 1 13 ? -6.110 0.981 0.819 1.00 0.00 31 LEU A CA 18
ATOM 32199 C C . LEU A 1 13 ? -5.004 1.362 1.798 1.00 0.00 31 LEU A C 18
ATOM 32200 O O . LEU A 1 13 ? -5.053 2.450 2.367 1.00 0.00 31 LEU A O 18
ATOM 32216 N N . ALA A 1 14 ? -4.024 0.486 2.026 1.00 0.00 32 ALA A N 18
ATOM 32217 C CA . ALA A 1 14 ? -2.938 0.790 2.951 1.00 0.00 32 ALA A CA 18
ATOM 32218 C C . ALA A 1 14 ? -2.115 1.989 2.460 1.00 0.00 32 ALA A C 18
ATOM 32219 O O . ALA A 1 14 ? -1.661 2.776 3.289 1.00 0.00 32 ALA A O 18
ATOM 32226 N N . GLY A 1 15 ? -1.995 2.188 1.142 1.00 0.00 33 GLY A N 18
ATOM 32227 C CA . GLY A 1 15 ? -1.372 3.381 0.578 1.00 0.00 33 GLY A CA 18
ATOM 32228 C C . GLY A 1 15 ? -2.132 4.667 0.912 1.00 0.00 33 GLY A C 18
ATOM 32229 O O . GLY A 1 15 ? -1.518 5.725 1.008 1.00 0.00 33 GLY A O 18
ATOM 32233 N N . LEU A 1 16 ? -3.447 4.624 1.145 1.00 0.00 34 LEU A N 18
ATOM 32234 C CA . LEU A 1 16 ? -4.187 5.834 1.509 1.00 0.00 34 LEU A CA 18
ATOM 32235 C C . LEU A 1 16 ? -3.912 6.264 2.945 1.00 0.00 34 LEU A C 18
ATOM 32236 O O . LEU A 1 16 ? -3.993 7.455 3.261 1.00 0.00 34 LEU A O 18
ATOM 32252 N N . ALA A 1 17 ? -3.568 5.313 3.817 1.00 0.00 35 ALA A N 18
ATOM 32253 C CA . ALA A 1 17 ? -3.087 5.651 5.147 1.00 0.00 35 ALA A CA 18
ATOM 32254 C C . ALA A 1 17 ? -1.704 6.313 5.077 1.00 0.00 35 ALA A C 18
ATOM 32255 O O . ALA A 1 17 ? -1.361 7.060 5.994 1.00 0.00 35 ALA A O 18
ATOM 32262 N N . ILE A 1 18 ? -0.907 6.046 4.036 1.00 0.00 36 ILE A N 18
ATOM 32263 C CA . ILE A 1 18 ? 0.509 6.379 3.972 1.00 0.00 36 ILE A CA 18
ATOM 32264 C C . ILE A 1 18 ? 0.788 7.087 2.638 1.00 0.00 36 ILE A C 18
ATOM 32265 O O . ILE A 1 18 ? 1.212 6.470 1.665 1.00 0.00 36 ILE A O 18
ATOM 32281 N N . SER A 1 19 ? 0.621 8.408 2.618 1.00 0.00 37 SER A N 18
ATOM 32282 C CA . SER A 1 19 ? 0.972 9.279 1.502 1.00 0.00 37 SER A CA 18
ATOM 32283 C C . SER A 1 19 ? 0.047 9.046 0.288 1.00 0.00 37 SER A C 18
ATOM 32284 O O . SER A 1 19 ? 0.538 8.768 -0.810 1.00 0.00 37 SER A O 18
ATOM 32292 N N . PRO A 1 20 ? -1.281 9.253 0.435 1.00 0.00 38 PRO A N 18
ATOM 32293 C CA . PRO A 1 20 ? -2.246 9.053 -0.642 1.00 0.00 38 PRO A CA 18
ATOM 32294 C C . PRO A 1 20 ? -1.918 9.916 -1.858 1.00 0.00 38 PRO A C 18
ATOM 32295 O O . PRO A 1 20 ? -2.093 9.466 -2.982 1.00 0.00 38 PRO A O 18
ATOM 32306 N N . GLU A 1 21 ? -1.445 11.147 -1.646 1.00 0.00 39 GLU A N 18
ATOM 32307 C CA . GLU A 1 21 ? -1.115 12.076 -2.721 1.00 0.00 39 GLU A CA 18
ATOM 32308 C C . GLU A 1 21 ? -0.032 11.508 -3.637 1.00 0.00 39 GLU A C 18
ATOM 32309 O O . GLU A 1 21 ? -0.175 11.607 -4.851 1.00 0.00 39 GLU A O 18
ATOM 32321 N N . TRP A 1 22 ? 1.002 10.866 -3.080 1.00 0.00 40 TRP A N 18
ATOM 32322 C CA . TRP A 1 22 ? 2.050 10.220 -3.865 1.00 0.00 40 TRP A CA 18
ATOM 32323 C C . TRP A 1 22 ? 1.408 9.128 -4.716 1.00 0.00 40 TRP A C 18
ATOM 32324 O O . TRP A 1 22 ? 1.458 9.212 -5.939 1.00 0.00 40 TRP A O 18
ATOM 32345 N N . LEU A 1 23 ? 0.722 8.164 -4.089 1.00 0.00 41 LEU A N 18
ATOM 32346 C CA . LEU A 1 23 ? 0.055 7.061 -4.786 1.00 0.00 41 LEU A CA 18
ATOM 32347 C C . LEU A 1 23 ? -0.818 7.599 -5.918 1.00 0.00 41 LEU A C 18
ATOM 32348 O O . LEU A 1 23 ? -0.739 7.119 -7.047 1.00 0.00 41 LEU A O 18
ATOM 32364 N N . LYS A 1 24 ? -1.635 8.612 -5.630 1.00 0.00 42 LYS A N 18
ATOM 32365 C CA . LYS A 1 24 ? -2.569 9.195 -6.581 1.00 0.00 42 LYS A CA 18
ATOM 32366 C C . LYS A 1 24 ? -1.838 9.843 -7.752 1.00 0.00 42 LYS A C 18
ATOM 32367 O O . LYS A 1 24 ? -2.213 9.583 -8.897 1.00 0.00 42 LYS A O 18
ATOM 32386 N N . GLN A 1 25 ? -0.781 10.622 -7.503 1.00 0.00 43 GLN A N 18
ATOM 32387 C CA . GLN A 1 25 ? 0.065 11.169 -8.560 1.00 0.00 43 GLN A CA 18
ATOM 32388 C C . GLN A 1 25 ? 0.702 10.053 -9.393 1.00 0.00 43 GLN A C 18
ATOM 32389 O O . GLN A 1 25 ? 0.813 10.193 -10.613 1.00 0.00 43 GLN A O 18
ATOM 32403 N N . ASN A 1 26 ? 1.150 8.968 -8.751 1.00 0.00 44 ASN A N 18
ATOM 32404 C CA . ASN A 1 26 ? 1.801 7.863 -9.439 1.00 0.00 44 ASN A CA 18
ATOM 32405 C C . ASN A 1 26 ? 0.794 7.228 -10.394 1.00 0.00 44 ASN A C 18
ATOM 32406 O O . ASN A 1 26 ? 1.076 7.105 -11.582 1.00 0.00 44 ASN A O 18
ATOM 32417 N N . ILE A 1 27 ? -0.380 6.823 -9.891 1.00 0.00 45 ILE A N 18
ATOM 32418 C CA . ILE A 1 27 ? -1.457 6.228 -10.682 1.00 0.00 45 ILE A CA 18
ATOM 32419 C C . ILE A 1 27 ? -1.837 7.171 -11.829 1.00 0.00 45 ILE A C 18
ATOM 32420 O O . ILE A 1 27 ? -2.029 6.718 -12.953 1.00 0.00 45 ILE A O 18
ATOM 32436 N N . ALA A 1 28 ? -1.914 8.480 -11.569 1.00 0.00 46 ALA A N 18
ATOM 32437 C CA . ALA A 1 28 ? -2.278 9.489 -12.559 1.00 0.00 46 ALA A CA 18
ATOM 32438 C C . ALA A 1 28 ? -1.193 9.746 -13.610 1.00 0.00 46 ALA A C 18
ATOM 32439 O O . ALA A 1 28 ? -1.298 10.708 -14.378 1.00 0.00 46 ALA A O 18
ATOM 32446 N N . ALA A 1 29 ? -0.119 8.960 -13.627 1.00 0.00 47 ALA A N 18
ATOM 32447 C CA . ALA A 1 29 ? 0.746 8.820 -14.785 1.00 0.00 47 ALA A CA 18
ATOM 32448 C C . ALA A 1 29 ? 1.131 7.347 -15.002 1.00 0.00 47 ALA A C 18
ATOM 32449 O O . ALA A 1 29 ? 2.163 7.056 -15.612 1.00 0.00 47 ALA A O 18
ATOM 32456 N N . ASN A 1 30 ? 0.340 6.408 -14.467 1.00 0.00 48 ASN A N 18
ATOM 32457 C CA . ASN A 1 30 ? 0.556 4.954 -14.466 1.00 0.00 48 ASN A CA 18
ATOM 32458 C C . ASN A 1 30 ? 1.955 4.555 -13.962 1.00 0.00 48 ASN A C 18
ATOM 32459 O O . ASN A 1 30 ? 2.499 3.526 -14.335 1.00 0.00 48 ASN A O 18
ATOM 32470 N N . GLN A 1 31 ? 2.599 5.389 -13.144 1.00 0.00 49 GLN A N 18
ATOM 32471 C CA . GLN A 1 31 ? 3.977 5.182 -12.696 1.00 0.00 49 GLN A CA 18
ATOM 32472 C C . GLN A 1 31 ? 4.077 4.202 -11.535 1.00 0.00 49 GLN A C 18
ATOM 32473 O O . GLN A 1 31 ? 5.181 3.773 -11.221 1.00 0.00 49 GLN A O 18
ATOM 32487 N N . LEU A 1 32 ? 2.980 3.881 -10.853 1.00 0.00 50 LEU A N 18
ATOM 32488 C CA . LEU A 1 32 ? 3.050 3.022 -9.675 1.00 0.00 50 LEU A CA 18
ATOM 32489 C C . LEU A 1 32 ? 3.408 1.601 -10.114 1.00 0.00 50 LEU A C 18
ATOM 32490 O O . LEU A 1 32 ? 2.802 1.094 -11.055 1.00 0.00 50 LEU A O 18
ATOM 32506 N N . VAL A 1 33 ? 4.355 0.955 -9.440 1.00 0.00 51 VAL A N 18
ATOM 32507 C CA . VAL A 1 33 ? 4.672 -0.459 -9.581 1.00 0.00 51 VAL A CA 18
ATOM 32508 C C . VAL A 1 33 ? 4.280 -1.123 -8.250 1.00 0.00 51 VAL A C 18
ATOM 32509 O O . VAL A 1 33 ? 4.219 -0.470 -7.203 1.00 0.00 51 VAL A O 18
ATOM 32522 N N . TYR A 1 34 ? 3.990 -2.418 -8.311 1.00 0.00 52 TYR A N 18
ATOM 32523 C CA . TYR A 1 34 ? 3.723 -3.335 -7.217 1.00 0.00 52 TYR A CA 18
ATOM 32524 C C . TYR A 1 34 ? 4.727 -4.482 -7.333 1.00 0.00 52 TYR A C 18
ATOM 32525 O O . TYR A 1 34 ? 5.065 -4.887 -8.447 1.00 0.00 52 TYR A O 18
ATOM 32543 N N . GLY A 1 35 ? 5.189 -5.054 -6.222 1.00 0.00 53 GLY A N 18
ATOM 32544 C CA . GLY A 1 35 ? 6.159 -6.136 -6.302 1.00 0.00 53 GLY A CA 18
ATOM 32545 C C . GLY A 1 35 ? 6.276 -6.944 -5.026 1.00 0.00 53 GLY A C 18
ATOM 32546 O O . GLY A 1 35 ? 5.754 -6.582 -3.970 1.00 0.00 53 GLY A O 18
ATOM 32550 N N . ILE A 1 36 ? 7.015 -8.043 -5.139 1.00 0.00 54 ILE A N 18
ATOM 32551 C CA . ILE A 1 36 ? 7.329 -8.991 -4.087 1.00 0.00 54 ILE A CA 18
ATOM 32552 C C . ILE A 1 36 ? 8.821 -8.911 -3.872 1.00 0.00 54 ILE A C 18
ATOM 32553 O O . ILE A 1 36 ? 9.652 -8.913 -4.776 1.00 0.00 54 ILE A O 18
ATOM 32569 N N . VAL A 1 37 ? 9.076 -8.837 -2.587 1.00 0.00 55 VAL A N 18
ATOM 32570 C CA . VAL A 1 37 ? 10.276 -8.938 -1.821 1.00 0.00 55 VAL A CA 18
ATOM 32571 C C . VAL A 1 37 ? 11.156 -10.103 -2.274 1.00 0.00 55 VAL A C 18
ATOM 32572 O O . VAL A 1 37 ? 12.292 -9.838 -2.660 1.00 0.00 55 VAL A O 18
ATOM 32585 N N . LYS A 1 38 ? 10.631 -11.333 -2.332 1.00 0.00 56 LYS A N 18
ATOM 32586 C CA . LYS A 1 38 ? 11.313 -12.554 -2.757 1.00 0.00 56 LYS A CA 18
ATOM 32587 C C . LYS A 1 38 ? 12.494 -12.928 -1.849 1.00 0.00 56 LYS A C 18
ATOM 32588 O O . LYS A 1 38 ? 13.025 -12.083 -1.133 1.00 0.00 56 LYS A O 18
ATOM 32607 N N . PRO A 1 39 ? 12.939 -14.200 -1.859 1.00 0.00 57 PRO A N 18
ATOM 32608 C CA . PRO A 1 39 ? 14.029 -14.678 -1.005 1.00 0.00 57 PRO A CA 18
ATOM 32609 C C . PRO A 1 39 ? 15.397 -14.138 -1.414 1.00 0.00 57 PRO A C 18
ATOM 32610 O O . PRO A 1 39 ? 16.387 -14.322 -0.698 1.00 0.00 57 PRO A O 18
ATOM 32621 N N . SER A 1 40 ? 15.480 -13.536 -2.594 1.00 0.00 58 SER A N 18
ATOM 32622 C CA . SER A 1 40 ? 16.629 -12.796 -3.080 1.00 0.00 58 SER A CA 18
ATOM 32623 C C . SER A 1 40 ? 16.117 -11.696 -4.010 1.00 0.00 58 SER A C 18
ATOM 32624 O O . SER A 1 40 ? 15.936 -11.919 -5.211 1.00 0.00 58 SER A O 18
ATOM 32632 N N . ASP A 1 41 ? 15.846 -10.522 -3.442 1.00 0.00 59 ASP A N 18
ATOM 32633 C CA . ASP A 1 41 ? 15.837 -9.243 -4.158 1.00 0.00 59 ASP A CA 18
ATOM 32634 C C . ASP A 1 41 ? 16.500 -8.196 -3.252 1.00 0.00 59 ASP A C 18
ATOM 32635 O O . ASP A 1 41 ? 17.200 -8.578 -2.310 1.00 0.00 59 ASP A O 18
ATOM 32644 N N . THR A 1 42 ? 16.360 -6.900 -3.528 1.00 0.00 60 THR A N 18
ATOM 32645 C CA . THR A 1 42 ? 17.089 -5.812 -2.875 1.00 0.00 60 THR A CA 18
ATOM 32646 C C . THR A 1 42 ? 16.332 -5.233 -1.677 1.00 0.00 60 THR A C 18
ATOM 32647 O O . THR A 1 42 ? 16.313 -4.024 -1.424 1.00 0.00 60 THR A O 18
ATOM 32658 N N . VAL A 1 43 ? 15.655 -6.106 -0.948 1.00 0.00 61 VAL A N 18
ATOM 32659 C CA . VAL A 1 43 ? 14.675 -5.724 0.049 1.00 0.00 61 VAL A CA 18
ATOM 32660 C C . VAL A 1 43 ? 15.268 -5.935 1.448 1.00 0.00 61 VAL A C 18
ATOM 32661 O O . VAL A 1 43 ? 16.144 -6.792 1.606 1.00 0.00 61 VAL A O 18
ATOM 32674 N N . PRO A 1 44 ? 14.812 -5.184 2.468 1.00 0.00 62 PRO A N 18
ATOM 32675 C CA . PRO A 1 44 ? 15.384 -5.233 3.807 1.00 0.00 62 PRO A CA 18
ATOM 32676 C C . PRO A 1 44 ? 15.085 -6.569 4.491 1.00 0.00 62 PRO A C 18
ATOM 32677 O O . PRO A 1 44 ? 14.422 -7.445 3.931 1.00 0.00 62 PRO A O 18
ATOM 32688 N N . ALA A 1 45 ? 15.588 -6.758 5.709 1.00 0.00 63 ALA A N 18
ATOM 32689 C CA . ALA A 1 45 ? 15.204 -7.902 6.515 1.00 0.00 63 ALA A CA 18
ATOM 32690 C C . ALA A 1 45 ? 13.861 -7.619 7.189 1.00 0.00 63 ALA A C 18
ATOM 32691 O O . ALA A 1 45 ? 13.488 -6.457 7.398 1.00 0.00 63 ALA A O 18
ATOM 32698 N N . GLY A 1 46 ? 13.166 -8.670 7.622 1.00 0.00 64 GLY A N 18
ATOM 32699 C CA . GLY A 1 46 ? 11.904 -8.532 8.338 1.00 0.00 64 GLY A CA 18
ATOM 32700 C C . GLY A 1 46 ? 10.773 -8.056 7.425 1.00 0.00 64 GLY A C 18
ATOM 32701 O O . GLY A 1 46 ? 9.925 -7.270 7.862 1.00 0.00 64 GLY A O 18
ATOM 32705 N N . VAL A 1 47 ? 10.799 -8.469 6.155 1.00 0.00 65 VAL A N 18
ATOM 32706 C CA . VAL A 1 47 ? 9.780 -8.194 5.142 1.00 0.00 65 VAL A CA 18
ATOM 32707 C C . VAL A 1 47 ? 9.653 -9.385 4.170 1.00 0.00 65 VAL A C 18
ATOM 32708 O O . VAL A 1 47 ? 9.239 -9.187 3.039 1.00 0.00 65 VAL A O 18
ATOM 32721 N N . ASP A 1 48 ? 9.995 -10.619 4.559 1.00 0.00 66 ASP A N 18
ATOM 32722 C CA . ASP A 1 48 ? 10.239 -11.808 3.703 1.00 0.00 66 ASP A CA 18
ATOM 32723 C C . ASP A 1 48 ? 9.090 -12.242 2.783 1.00 0.00 66 ASP A C 18
ATOM 32724 O O . ASP A 1 48 ? 9.226 -13.171 1.995 1.00 0.00 66 ASP A O 18
ATOM 32733 N N . ASP A 1 49 ? 7.942 -11.595 2.896 1.00 0.00 67 ASP A N 18
ATOM 32734 C CA . ASP A 1 49 ? 6.711 -11.836 2.138 1.00 0.00 67 ASP A CA 18
ATOM 32735 C C . ASP A 1 49 ? 5.832 -10.573 2.152 1.00 0.00 67 ASP A C 18
ATOM 32736 O O . ASP A 1 49 ? 4.634 -10.633 1.890 1.00 0.00 67 ASP A O 18
ATOM 32745 N N . TYR A 1 50 ? 6.397 -9.415 2.515 1.00 0.00 68 TYR A N 18
ATOM 32746 C CA . TYR A 1 50 ? 5.665 -8.162 2.601 1.00 0.00 68 TYR A CA 18
ATOM 32747 C C . TYR A 1 50 ? 5.698 -7.539 1.213 1.00 0.00 68 TYR A C 18
ATOM 32748 O O . 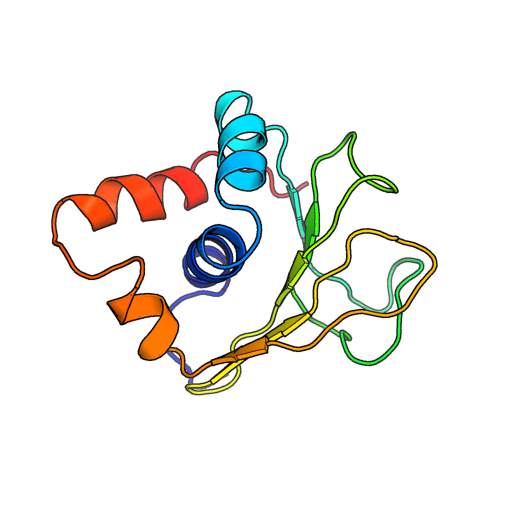TYR A 1 50 ? 6.715 -6.964 0.834 1.00 0.00 68 TYR A O 18
ATOM 32766 N N . SER A 1 51 ? 4.629 -7.655 0.438 1.00 0.00 69 SER A N 18
ATOM 32767 C CA . SER A 1 51 ? 4.532 -6.994 -0.852 1.00 0.00 69 SER A CA 18
ATOM 32768 C C . SER A 1 51 ? 4.815 -5.488 -0.697 1.00 0.00 69 SER A C 18
ATOM 32769 O O . SER A 1 51 ? 4.509 -4.896 0.345 1.00 0.00 69 SER A O 18
ATOM 32777 N N . TYR A 1 52 ? 5.389 -4.860 -1.726 1.00 0.00 70 TYR A N 18
ATOM 32778 C CA . TYR A 1 52 ? 5.735 -3.444 -1.738 1.00 0.00 70 TYR A CA 18
ATOM 32779 C C . TYR A 1 52 ? 5.076 -2.725 -2.907 1.00 0.00 70 TYR A C 18
ATOM 32780 O O . TYR A 1 52 ? 4.553 -3.347 -3.834 1.00 0.00 70 TYR A O 18
ATOM 32798 N N . LEU A 1 53 ? 5.113 -1.398 -2.835 1.00 0.00 71 LEU A N 18
ATOM 32799 C CA . LEU A 1 53 ? 4.635 -0.446 -3.818 1.00 0.00 71 LEU A CA 18
ATOM 32800 C C . LEU A 1 53 ? 5.721 0.616 -3.909 1.00 0.00 71 LEU A C 18
ATOM 32801 O O . LEU A 1 53 ? 6.171 1.112 -2.870 1.00 0.00 71 LEU A O 18
ATOM 32817 N N . VAL A 1 54 ? 6.154 0.953 -5.119 1.00 0.00 72 VAL A N 18
ATOM 32818 C CA . VAL A 1 54 ? 7.131 2.006 -5.370 1.00 0.00 72 VAL A CA 18
ATOM 32819 C C . VAL A 1 54 ? 6.807 2.614 -6.738 1.00 0.00 72 VAL A C 18
ATOM 32820 O O . VAL A 1 54 ? 6.233 1.925 -7.585 1.00 0.00 72 VAL A O 18
ATOM 32833 N N . ALA A 1 55 ? 7.122 3.889 -6.984 1.00 0.00 73 ALA A N 18
ATOM 32834 C CA . ALA A 1 55 ? 6.893 4.466 -8.303 1.00 0.00 73 ALA A CA 18
ATOM 32835 C C . ALA A 1 55 ? 8.106 4.180 -9.189 1.00 0.00 73 ALA A C 18
ATOM 32836 O O . ALA A 1 55 ? 9.248 4.224 -8.731 1.00 0.00 73 ALA A O 18
ATOM 32843 N N . ALA A 1 56 ? 7.849 3.934 -10.474 1.00 0.00 74 ALA A N 18
ATOM 32844 C CA . ALA A 1 56 ? 8.771 3.471 -11.508 1.00 0.00 74 ALA A CA 18
ATOM 32845 C C . ALA A 1 56 ? 9.955 4.403 -11.769 1.00 0.00 74 ALA A C 18
ATOM 32846 O O . ALA A 1 56 ? 10.862 4.019 -12.507 1.00 0.00 74 ALA A O 18
ATOM 32853 N N . ASP A 1 57 ? 9.932 5.610 -11.210 1.00 0.00 75 ASP A N 18
ATOM 32854 C CA . ASP A 1 57 ? 10.929 6.653 -11.437 1.00 0.00 75 ASP A CA 18
ATOM 32855 C C . ASP A 1 57 ? 11.413 7.266 -10.121 1.00 0.00 75 ASP A C 18
ATOM 32856 O O . ASP A 1 57 ? 12.133 8.256 -10.120 1.00 0.00 75 ASP A O 18
ATOM 32865 N N . ASP A 1 58 ? 11.001 6.701 -8.987 1.00 0.00 76 ASP A N 18
ATOM 32866 C CA . ASP A 1 58 ? 11.316 7.155 -7.630 1.00 0.00 76 ASP A CA 18
ATOM 32867 C C . ASP A 1 58 ? 11.708 5.911 -6.813 1.00 0.00 76 ASP A C 18
ATOM 32868 O O . ASP A 1 58 ? 11.415 5.794 -5.624 1.00 0.00 76 ASP A O 18
ATOM 32877 N N . GLN A 1 59 ? 12.316 4.927 -7.493 1.00 0.00 77 GLN A N 18
ATOM 32878 C CA . GLN A 1 59 ? 12.521 3.560 -7.008 1.00 0.00 77 GLN A CA 18
ATOM 32879 C C . GLN A 1 59 ? 13.509 3.478 -5.841 1.00 0.00 77 GLN A C 18
ATOM 32880 O O . GLN A 1 59 ? 13.511 2.485 -5.117 1.00 0.00 77 GLN A O 18
ATOM 32894 N N . ASP A 1 60 ? 14.329 4.511 -5.656 1.00 0.00 78 ASP A N 18
ATOM 32895 C CA . ASP A 1 60 ? 15.273 4.689 -4.551 1.00 0.00 78 ASP A CA 18
ATOM 32896 C C . ASP A 1 60 ? 14.920 5.968 -3.777 1.00 0.00 78 ASP A C 18
ATOM 32897 O O . ASP A 1 60 ? 15.771 6.555 -3.104 1.00 0.00 78 ASP A O 18
ATOM 32906 N N . GLY A 1 61 ? 13.677 6.446 -3.905 1.00 0.00 79 GLY A N 18
ATOM 32907 C CA . GLY A 1 61 ? 13.148 7.657 -3.297 1.00 0.00 79 GLY A CA 18
ATOM 32908 C C . GLY A 1 61 ? 12.195 7.284 -2.167 1.00 0.00 79 GLY A C 18
ATOM 32909 O O . GLY A 1 61 ? 12.654 6.977 -1.061 1.00 0.00 79 GLY A O 18
ATOM 32913 N N . THR A 1 62 ? 10.887 7.287 -2.426 1.00 0.00 80 THR A N 18
ATOM 32914 C CA . THR A 1 62 ? 9.860 6.741 -1.533 1.00 0.00 80 THR A CA 18
ATOM 32915 C C . THR A 1 62 ? 9.913 5.200 -1.607 1.00 0.00 80 THR A C 18
ATOM 32916 O O . THR A 1 62 ? 10.462 4.656 -2.563 1.00 0.00 80 THR A O 18
ATOM 32927 N N . ILE A 1 63 ? 9.335 4.475 -0.638 1.00 0.00 81 ILE A N 18
ATOM 32928 C CA . ILE A 1 63 ? 8.823 3.115 -0.833 1.00 0.00 81 ILE A CA 18
ATOM 32929 C C . ILE A 1 63 ? 7.849 2.790 0.299 1.00 0.00 81 ILE A C 18
ATOM 32930 O O . ILE A 1 63 ? 7.972 3.343 1.401 1.00 0.00 81 ILE A O 18
ATOM 32946 N N . ILE A 1 64 ? 6.912 1.868 0.059 1.00 0.00 82 ILE A N 18
ATOM 32947 C CA . ILE A 1 64 ? 5.977 1.400 1.068 1.00 0.00 82 ILE A CA 18
ATOM 32948 C C . ILE A 1 64 ? 5.830 -0.126 0.931 1.00 0.00 82 ILE A C 18
ATOM 32949 O O . ILE A 1 64 ? 5.946 -0.673 -0.162 1.00 0.00 82 ILE A O 18
ATOM 32965 N N . PHE A 1 65 ? 5.601 -0.823 2.047 1.00 0.00 83 PHE A N 18
ATOM 32966 C CA . PHE A 1 65 ? 5.528 -2.278 2.200 1.00 0.00 83 PHE A CA 18
ATOM 32967 C C . PHE A 1 65 ? 4.286 -2.620 3.035 1.00 0.00 83 PHE A C 18
ATOM 32968 O O . PHE A 1 65 ? 3.823 -1.793 3.828 1.00 0.00 83 PHE A O 18
ATOM 32985 N N . PHE A 1 66 ? 3.739 -3.834 2.928 1.00 0.00 84 PHE A N 18
ATOM 32986 C CA . PHE A 1 66 ? 2.621 -4.281 3.764 1.00 0.00 84 PHE A CA 18
ATOM 32987 C C . PHE A 1 66 ? 2.482 -5.809 3.733 1.00 0.00 84 PHE A C 18
ATOM 32988 O O . PHE A 1 66 ? 2.943 -6.447 2.786 1.00 0.00 84 PHE A O 18
ATOM 33005 N N . LYS A 1 67 ? 1.810 -6.398 4.732 1.00 0.00 85 LYS A N 18
ATOM 33006 C CA . LYS A 1 67 ? 1.518 -7.835 4.817 1.00 0.00 85 LYS A CA 18
ATOM 33007 C C . LYS A 1 67 ? 0.200 -8.052 5.538 1.00 0.00 85 LYS A C 18
ATOM 33008 O O . LYS A 1 67 ? 0.098 -7.713 6.719 1.00 0.00 85 LYS A O 18
ATOM 33027 N N . ALA A 1 68 ? -0.801 -8.600 4.849 1.00 0.00 86 ALA A N 18
ATOM 33028 C CA . ALA A 1 68 ? -2.015 -9.111 5.460 1.00 0.00 86 ALA A CA 18
ATOM 33029 C C . ALA A 1 68 ? -1.696 -10.379 6.240 1.00 0.00 86 ALA A C 18
ATOM 33030 O O . ALA A 1 68 ? -1.680 -11.472 5.673 1.00 0.00 86 ALA A O 18
ATOM 33037 N N . GLU A 1 69 ? -1.494 -10.239 7.548 1.00 0.00 87 GLU A N 18
ATOM 33038 C CA . GLU A 1 69 ? -1.531 -11.380 8.453 1.00 0.00 87 GLU A CA 18
ATOM 33039 C C . GLU A 1 69 ? -2.930 -12.009 8.490 1.00 0.00 87 GLU A C 18
ATOM 33040 O O . GLU A 1 69 ? -3.050 -13.167 8.886 1.00 0.00 87 GLU A O 18
ATOM 33052 N N . GLY A 1 70 ? -3.965 -11.295 8.031 1.00 0.00 88 GLY A N 18
ATOM 33053 C CA . GLY A 1 70 ? -5.333 -11.778 7.920 1.00 0.00 88 GLY A CA 18
ATOM 33054 C C . GLY A 1 70 ? -6.128 -11.242 9.098 1.00 0.00 88 GLY A C 18
ATOM 33055 O O . GLY A 1 70 ? -5.717 -11.420 10.241 1.00 0.00 88 GLY A O 18
ATOM 33059 N N . GLN A 1 71 ? -7.216 -10.513 8.830 1.00 0.00 89 GLN A N 18
ATOM 33060 C CA . GLN A 1 71 ? -7.896 -9.597 9.760 1.00 0.00 89 GLN A CA 18
ATOM 33061 C C . GLN A 1 71 ? -7.001 -8.447 10.258 1.00 0.00 89 GLN A C 18
ATOM 33062 O O . GLN A 1 71 ? -7.522 -7.526 10.884 1.00 0.00 89 GLN A O 18
ATOM 33076 N N . THR A 1 72 ? -5.706 -8.449 9.948 1.00 0.00 90 THR A N 18
ATOM 33077 C CA . THR A 1 72 ? -4.700 -7.455 10.286 1.00 0.00 90 THR A CA 18
ATOM 33078 C C . THR A 1 72 ? -3.774 -7.294 9.077 1.00 0.00 90 THR A C 18
ATOM 33079 O O . THR A 1 72 ? -3.491 -8.279 8.384 1.00 0.00 90 THR A O 18
ATOM 33090 N N . VAL A 1 73 ? -3.266 -6.082 8.845 1.00 0.00 91 VAL A N 18
ATOM 33091 C CA . VAL A 1 73 ? -2.255 -5.764 7.846 1.00 0.00 91 VAL A CA 18
ATOM 33092 C C . VAL A 1 73 ? -1.225 -4.903 8.564 1.00 0.00 91 VAL A C 18
ATOM 33093 O O . VAL A 1 73 ? -1.524 -3.789 9.013 1.00 0.00 91 VAL A O 18
ATOM 33106 N N . ILE A 1 74 ? -0.016 -5.434 8.700 1.00 0.00 92 ILE A N 18
ATOM 33107 C CA . ILE A 1 74 ? 1.127 -4.702 9.190 1.00 0.00 92 ILE A CA 18
ATOM 33108 C C . ILE A 1 74 ? 1.609 -3.893 7.987 1.00 0.00 92 ILE A C 18
ATOM 33109 O O . ILE A 1 74 ? 2.160 -4.450 7.038 1.00 0.00 92 ILE A O 18
ATOM 33125 N N . ILE A 1 75 ? 1.346 -2.590 7.989 1.00 0.00 93 ILE A N 18
ATOM 33126 C CA . ILE A 1 75 ? 1.933 -1.661 7.038 1.00 0.00 93 ILE A CA 18
ATOM 33127 C C . ILE A 1 75 ? 3.372 -1.407 7.513 1.00 0.00 93 ILE A C 18
ATOM 33128 O O . ILE A 1 75 ? 3.610 -1.276 8.720 1.00 0.00 93 ILE A O 18
ATOM 33144 N N . LYS A 1 76 ? 4.339 -1.283 6.600 1.00 0.00 94 LYS A N 18
ATOM 33145 C CA . LYS A 1 76 ? 5.715 -0.869 6.887 1.00 0.00 94 LYS A CA 18
ATOM 33146 C C . LYS A 1 76 ? 6.118 0.215 5.885 1.00 0.00 94 LYS A C 18
ATOM 33147 O O . LYS A 1 76 ? 6.022 -0.009 4.685 1.00 0.00 94 LYS A O 18
ATOM 33166 N N . TYR A 1 77 ? 6.539 1.400 6.329 1.00 0.00 95 TYR A N 18
ATOM 33167 C CA . TYR A 1 77 ? 6.863 2.520 5.434 1.00 0.00 95 TYR A CA 18
ATOM 33168 C C . TYR A 1 77 ? 8.070 3.297 5.942 1.00 0.00 95 TYR A C 18
ATOM 33169 O O . TYR A 1 77 ? 8.498 3.076 7.073 1.00 0.00 95 TYR A O 18
ATOM 33187 N N . THR A 1 78 ? 8.646 4.164 5.111 1.00 0.00 96 THR A N 18
ATOM 33188 C CA . THR A 1 78 ? 9.898 4.866 5.384 1.00 0.00 96 THR A CA 18
ATOM 33189 C C . THR A 1 78 ? 9.925 6.180 4.591 1.00 0.00 96 THR A C 18
ATOM 33190 O O . THR A 1 78 ? 8.993 6.479 3.835 1.00 0.00 96 THR A O 18
ATOM 33201 N N . SER A 1 79 ? 10.969 6.984 4.797 1.00 0.00 97 SER A N 18
ATOM 33202 C CA . SER A 1 79 ? 11.317 8.109 3.944 1.00 0.00 97 SER A CA 18
ATOM 33203 C C . SER A 1 79 ? 12.715 7.951 3.335 1.00 0.00 97 SER A C 18
ATOM 33204 O O . SER A 1 79 ? 13.168 8.862 2.644 1.00 0.00 97 SER A O 18
ATOM 33212 N N . GLN A 1 80 ? 13.394 6.822 3.573 1.00 0.00 98 GLN A N 18
ATOM 33213 C CA . GLN A 1 80 ? 14.473 6.365 2.693 1.00 0.00 98 GLN A CA 18
ATOM 33214 C C . GLN A 1 80 ? 14.343 4.856 2.493 1.00 0.00 98 GLN A C 18
ATOM 33215 O O . GLN A 1 80 ? 14.067 4.130 3.451 1.00 0.00 98 GLN A O 18
ATOM 33229 N N . ARG A 1 81 ? 14.611 4.363 1.277 1.00 0.00 99 ARG A N 18
ATOM 33230 C CA . ARG A 1 81 ? 14.641 2.928 0.945 1.00 0.00 99 ARG A CA 18
ATOM 33231 C C . ARG A 1 81 ? 15.525 2.180 1.942 1.00 0.00 99 ARG A C 18
ATOM 33232 O O . ARG A 1 81 ? 15.179 1.114 2.455 1.00 0.00 99 ARG A O 18
ATOM 33253 N N . ASN A 1 82 ? 16.653 2.812 2.235 1.00 0.00 100 ASN A N 18
ATOM 33254 C CA . ASN A 1 82 ? 17.774 2.357 3.032 1.00 0.00 100 ASN A CA 18
ATOM 33255 C C . ASN A 1 82 ? 17.705 2.812 4.506 1.00 0.00 100 ASN A C 18
ATOM 33256 O O . ASN A 1 82 ? 18.758 2.954 5.136 1.00 0.00 100 ASN A O 18
ATOM 33267 N N . THR A 1 83 ? 16.531 3.103 5.079 1.00 0.00 101 THR A N 18
ATOM 33268 C CA . THR A 1 83 ? 16.398 3.330 6.527 1.00 0.00 101 THR A CA 18
ATOM 33269 C C . THR A 1 83 ? 15.303 2.418 7.085 1.00 0.00 101 THR A C 18
ATOM 33270 O O . THR A 1 83 ? 14.463 1.907 6.338 1.00 0.00 101 THR A O 18
ATOM 33281 N N . LYS A 1 84 ? 15.317 2.159 8.399 1.00 0.00 102 LYS A N 18
ATOM 33282 C CA . LYS A 1 84 ? 14.392 1.217 9.026 1.00 0.00 102 LYS A CA 18
ATOM 33283 C C . LYS A 1 84 ? 12.960 1.733 8.907 1.00 0.00 102 LYS A C 18
ATOM 33284 O O . LYS A 1 84 ? 12.670 2.874 9.289 1.00 0.00 102 LYS A O 18
ATOM 33303 N N . LEU A 1 85 ? 12.072 0.857 8.440 1.00 0.00 103 LEU A N 18
ATOM 33304 C CA . LEU A 1 85 ? 10.638 1.080 8.288 1.00 0.00 103 LEU A CA 18
ATOM 33305 C C . LEU A 1 85 ? 9.980 1.345 9.649 1.00 0.00 103 LEU A C 18
ATOM 33306 O O . LEU A 1 85 ? 10.457 0.894 10.693 1.00 0.00 103 LEU A O 18
ATOM 33322 N N . LYS A 1 86 ? 8.877 2.092 9.648 1.00 0.00 104 LYS A N 18
ATOM 33323 C CA . LYS A 1 86 ? 7.960 2.271 10.775 1.00 0.00 104 LYS A CA 18
ATOM 33324 C C . LYS A 1 86 ? 7.129 1.005 10.972 1.00 0.00 104 LYS A C 18
ATOM 33325 O O . LYS A 1 86 ? 7.095 0.128 10.099 1.00 0.00 104 LYS A O 18
ATOM 33344 N N . ALA A 1 87 ? 6.324 0.991 12.034 1.00 0.00 105 ALA A N 18
ATOM 33345 C CA . ALA A 1 87 ? 5.288 -0.001 12.285 1.00 0.00 105 ALA A CA 18
ATOM 33346 C C . ALA A 1 87 ? 3.926 0.700 12.351 1.00 0.00 105 ALA A C 18
ATOM 33347 O O . ALA A 1 87 ? 3.778 1.710 13.045 1.00 0.00 105 ALA A O 18
ATOM 33354 N N . LYS A 1 88 ? 2.922 0.169 11.650 1.00 0.00 106 LYS A N 18
ATOM 33355 C CA . LYS A 1 88 ? 1.512 0.522 11.771 1.00 0.00 106 LYS A CA 18
ATOM 33356 C C . LYS A 1 88 ? 0.736 -0.767 11.517 1.00 0.00 106 LYS A C 18
ATOM 33357 O O . LYS A 1 88 ? 1.080 -1.474 10.567 1.00 0.00 106 LYS A O 18
ATOM 33376 N N . ALA A 1 89 ? -0.218 -1.144 12.366 1.00 0.00 107 ALA A N 18
ATOM 33377 C CA . ALA A 1 89 ? -0.819 -2.476 12.337 1.00 0.00 107 ALA A CA 18
ATOM 33378 C C . ALA A 1 89 ? -2.312 -2.367 12.598 1.00 0.00 107 ALA A C 18
ATOM 33379 O O . ALA A 1 89 ? -2.738 -2.374 13.751 1.00 0.00 107 ALA A O 18
ATOM 33386 N N . LEU A 1 90 ? -3.099 -2.255 11.531 1.00 0.00 108 LEU A N 18
ATOM 33387 C CA . LEU A 1 90 ? -4.537 -2.021 11.598 1.00 0.00 108 LEU A CA 18
ATOM 33388 C C . LEU A 1 90 ? -5.271 -3.262 11.100 1.00 0.00 108 LEU A C 18
ATOM 33389 O O . LEU A 1 90 ? -4.662 -4.130 10.469 1.00 0.00 108 LEU A O 18
ATOM 33405 N N . THR A 1 91 ? -6.578 -3.334 11.348 1.00 0.00 109 THR A N 18
ATOM 33406 C CA . THR A 1 91 ? -7.415 -4.439 10.894 1.00 0.00 109 THR A CA 18
ATOM 33407 C C . THR A 1 91 ? -7.908 -4.234 9.469 1.00 0.00 109 THR A C 18
ATOM 33408 O O . THR A 1 91 ? -7.983 -3.094 8.992 1.00 0.00 109 THR A O 18
ATOM 33419 N N . LEU A 1 92 ? -8.359 -5.319 8.824 1.00 0.00 110 LEU A N 18
ATOM 33420 C CA . LEU A 1 92 ? -8.972 -5.230 7.505 1.00 0.00 110 LEU A CA 18
ATOM 33421 C C . LEU A 1 92 ? -10.168 -4.292 7.584 1.00 0.00 110 LEU A C 18
ATOM 33422 O O . LEU A 1 92 ? -10.396 -3.469 6.696 1.00 0.00 110 LEU A O 18
ATOM 33438 N N . SER A 1 93 ? -10.914 -4.404 8.680 1.00 0.00 111 SER A N 18
ATOM 33439 C CA . SER A 1 93 ? -12.096 -3.621 8.915 1.00 0.00 111 SER A CA 18
ATOM 33440 C C . SER A 1 93 ? -11.758 -2.135 9.118 1.00 0.00 111 SER A C 18
ATOM 33441 O O . SER A 1 93 ? -12.516 -1.330 8.590 1.00 0.00 111 SER A O 18
ATOM 33449 N N . GLN A 1 94 ? -10.649 -1.746 9.777 1.00 0.00 112 GLN A N 18
ATOM 33450 C CA . GLN A 1 94 ? -10.150 -0.366 9.813 1.00 0.00 112 GLN A CA 18
ATOM 33451 C C . GLN A 1 94 ? -10.062 0.214 8.404 1.00 0.00 112 GLN A C 18
ATOM 33452 O O . GLN A 1 94 ? -10.806 1.138 8.085 1.00 0.00 112 GLN A O 18
ATOM 33466 N N . LEU A 1 95 ? -9.206 -0.359 7.547 1.00 0.00 113 LEU A N 18
ATOM 33467 C CA . LEU A 1 95 ? -8.963 0.168 6.202 1.00 0.00 113 LEU A CA 18
ATOM 33468 C C . LEU A 1 95 ? -10.271 0.282 5.416 1.00 0.00 113 LEU A C 18
ATOM 33469 O O . LEU A 1 95 ? -10.466 1.211 4.635 1.00 0.00 113 LEU A O 18
ATOM 33485 N N . LYS A 1 96 ? -11.198 -0.649 5.649 1.00 0.00 114 LYS A N 18
ATOM 33486 C CA . LYS A 1 96 ? -12.497 -0.656 5.000 1.00 0.00 114 LYS A CA 18
ATOM 33487 C C . LYS A 1 96 ? -13.383 0.477 5.524 1.00 0.00 114 LYS A C 18
ATOM 33488 O O . LYS A 1 96 ? -14.109 1.090 4.746 1.00 0.00 114 LYS A O 18
ATOM 33507 N N . LYS A 1 97 ? -13.366 0.751 6.828 1.00 0.00 115 LYS A N 18
ATOM 33508 C CA . LYS A 1 97 ? -14.106 1.842 7.457 1.00 0.00 115 LYS A CA 18
ATOM 33509 C C . LYS A 1 97 ? -13.498 3.207 7.146 1.00 0.00 115 LYS A C 18
ATOM 33510 O O . LYS A 1 97 ? -14.130 4.220 7.439 1.00 0.00 115 LYS A O 18
ATOM 33529 N N . GLU A 1 98 ? -12.272 3.245 6.637 1.00 0.00 116 GLU A N 18
ATOM 33530 C CA . GLU A 1 98 ? -11.529 4.480 6.423 1.00 0.00 116 GLU A CA 18
ATOM 33531 C C . GLU A 1 98 ? -11.588 4.882 4.957 1.00 0.00 116 GLU A C 18
ATOM 33532 O O . GLU A 1 98 ? -11.792 6.054 4.648 1.00 0.00 116 GLU A O 18
ATOM 33544 N N . PHE A 1 99 ? -11.451 3.917 4.049 1.00 0.00 117 PHE A N 18
ATOM 33545 C CA . PHE A 1 99 ? -11.245 4.199 2.636 1.00 0.00 117 PHE A CA 18
ATOM 33546 C C . PHE A 1 99 ? -12.182 3.405 1.730 1.00 0.00 117 PHE A C 18
ATOM 33547 O O . PHE A 1 99 ? -12.115 3.546 0.510 1.00 0.00 117 PHE A O 18
ATOM 33564 N N . TYR A 1 100 ? -13.052 2.560 2.296 1.00 0.00 118 TYR A N 18
ATOM 33565 C CA . TYR A 1 100 ? -13.930 1.707 1.511 1.00 0.00 118 TYR A CA 18
ATOM 33566 C C . TYR A 1 100 ? -15.352 1.715 2.091 1.00 0.00 118 TYR A C 18
ATOM 33567 O O . TYR A 1 100 ? -15.976 0.683 2.350 1.00 0.00 118 TYR A O 18
ATOM 33585 N N . GLN A 1 101 ? -15.905 2.920 2.232 1.00 0.00 119 GLN A N 18
ATOM 33586 C CA . GLN A 1 101 ? -17.269 3.230 2.652 1.00 0.00 119 GLN A CA 18
ATOM 33587 C C . GLN A 1 101 ? -18.301 3.289 1.504 1.00 0.00 119 GLN A C 18
ATOM 33588 O O . GLN A 1 101 ? -19.301 2.573 1.563 1.00 0.00 119 GLN A O 18
ATOM 33602 N N . THR A 1 102 ? -18.112 4.163 0.510 1.00 0.00 120 THR A N 18
ATOM 33603 C CA . THR A 1 102 ? -19.114 4.575 -0.470 1.00 0.00 120 THR A CA 18
ATOM 33604 C C . THR A 1 102 ? -19.320 3.509 -1.564 1.00 0.00 120 THR A C 18
ATOM 33605 O O . THR A 1 102 ? -18.890 2.361 -1.440 1.00 0.00 120 THR A O 18
ATOM 33616 N N . ARG A 1 103 ? -20.003 3.876 -2.651 1.00 0.00 121 ARG A N 18
ATOM 33617 C CA . ARG A 1 103 ? -20.313 2.997 -3.773 1.00 0.00 121 ARG A CA 18
ATOM 33618 C C . ARG A 1 103 ? -19.425 3.379 -4.949 1.00 0.00 121 ARG A C 18
ATOM 33619 O O . ARG A 1 103 ? -18.715 2.525 -5.478 1.00 0.00 121 ARG A O 18
ATOM 33640 N N . SER A 1 104 ? -19.409 4.667 -5.288 1.00 0.00 122 SER A N 18
ATOM 33641 C CA . SER A 1 104 ? -18.580 5.276 -6.318 1.00 0.00 122 SER A CA 18
ATOM 33642 C C . SER A 1 104 ? -17.084 5.041 -6.067 1.00 0.00 122 SER A C 18
ATOM 33643 O O . SER A 1 104 ? -16.358 4.886 -7.044 1.00 0.00 122 SER A O 18
ATOM 33651 N N . GLN A 1 105 ? -16.610 4.919 -4.816 1.00 0.00 123 GLN A N 18
ATOM 33652 C CA . GLN A 1 105 ? -15.184 4.692 -4.544 1.00 0.00 123 GLN A CA 18
ATOM 33653 C C . GLN A 1 105 ? -14.650 3.480 -5.314 1.00 0.00 123 GLN A C 18
ATOM 33654 O O . GLN A 1 105 ? -13.492 3.461 -5.707 1.00 0.00 123 GLN A O 18
ATOM 33668 N N . LYS A 1 106 ? -15.485 2.461 -5.541 1.00 0.00 124 LYS A N 18
ATOM 33669 C CA . LYS A 1 106 ? -15.131 1.221 -6.232 1.00 0.00 124 LYS A CA 18
ATOM 33670 C C . LYS A 1 106 ? -14.851 1.443 -7.718 1.00 0.00 124 LYS A C 18
ATOM 33671 O O . LYS A 1 106 ? -14.565 0.493 -8.432 1.00 0.00 124 LYS A O 18
ATOM 33690 N N . ARG A 1 107 ? -14.947 2.680 -8.192 1.00 0.00 125 ARG A N 18
ATOM 33691 C CA . ARG A 1 107 ? -14.626 3.092 -9.544 1.00 0.00 125 ARG A CA 18
ATOM 33692 C C . ARG A 1 107 ? -13.345 3.924 -9.582 1.00 0.00 125 ARG A C 18
ATOM 33693 O O . ARG A 1 107 ? -12.936 4.385 -10.645 1.00 0.00 125 ARG A O 18
ATOM 33714 N N . GLU A 1 108 ? -12.725 4.144 -8.426 1.00 0.00 126 GLU A N 18
ATOM 33715 C CA . GLU A 1 108 ? -11.436 4.785 -8.271 1.00 0.00 126 GLU A CA 18
ATOM 33716 C C . GLU A 1 108 ? -10.519 3.801 -7.563 1.00 0.00 126 GLU A C 18
ATOM 33717 O O . GLU A 1 108 ? -9.581 3.311 -8.163 1.00 0.00 126 GLU A O 18
ATOM 33729 N N . VAL A 1 109 ? -10.819 3.450 -6.318 1.00 0.00 127 VAL A N 18
ATOM 33730 C CA . VAL A 1 109 ? -10.036 2.548 -5.481 1.00 0.00 127 VAL A CA 18
ATOM 33731 C C . VAL A 1 109 ? -9.756 1.224 -6.208 1.00 0.00 127 VAL A C 18
ATOM 33732 O O . VAL A 1 109 ? -8.620 0.761 -6.206 1.00 0.00 127 VAL A O 18
ATOM 33745 N N . ASP A 1 110 ? -10.772 0.605 -6.822 1.00 0.00 128 ASP A N 18
ATOM 33746 C CA . ASP A 1 110 ? -10.585 -0.612 -7.626 1.00 0.00 128 ASP A CA 18
ATOM 33747 C C . ASP A 1 110 ? -9.794 -0.372 -8.916 1.00 0.00 128 ASP A C 18
ATOM 33748 O O . ASP A 1 110 ? -9.077 -1.247 -9.401 1.00 0.00 128 ASP A O 18
ATOM 33757 N N . ASP A 1 111 ? -9.957 0.822 -9.478 1.00 0.00 129 ASP A N 18
ATOM 33758 C CA . ASP A 1 111 ? -9.447 1.251 -10.775 1.00 0.00 129 ASP A CA 18
ATOM 33759 C C . ASP A 1 111 ? -7.945 1.542 -10.694 1.00 0.00 129 ASP A C 18
ATOM 33760 O O . ASP A 1 111 ? -7.191 1.220 -11.611 1.00 0.00 129 ASP A O 18
ATOM 33769 N N . TYR A 1 112 ? -7.493 2.069 -9.556 1.00 0.00 130 TYR A N 18
ATOM 33770 C CA . TYR A 1 112 ? -6.104 2.277 -9.159 1.00 0.00 130 TYR A CA 18
ATOM 33771 C C . TYR A 1 112 ? -5.343 0.951 -9.095 1.00 0.00 130 TYR A C 18
ATOM 33772 O O . TYR A 1 112 ? -4.173 0.907 -9.458 1.00 0.00 130 TYR A O 18
ATOM 33790 N N . VAL A 1 113 ? -5.992 -0.151 -8.708 1.00 0.00 131 VAL A N 18
ATOM 33791 C CA . VAL A 1 113 ? -5.344 -1.465 -8.675 1.00 0.00 131 VAL A CA 18
ATOM 33792 C C . VAL A 1 113 ? -4.987 -1.933 -10.102 1.00 0.00 131 VAL A C 18
ATOM 33793 O O . VAL A 1 113 ? -4.057 -2.726 -10.248 1.00 0.00 131 VAL A O 18
ATOM 33806 N N . ALA A 1 114 ? -5.654 -1.408 -11.143 1.00 0.00 132 ALA A N 18
ATOM 33807 C CA . ALA A 1 114 ? -5.302 -1.620 -12.549 1.00 0.00 132 ALA A CA 18
ATOM 33808 C C . ALA A 1 114 ? -4.480 -0.456 -13.130 1.00 0.00 132 ALA A C 18
ATOM 33809 O O . ALA A 1 114 ? -3.913 -0.589 -14.213 1.00 0.00 132 ALA A O 18
ATOM 33816 N N . GLY A 1 115 ? -4.393 0.678 -12.432 1.00 0.00 133 GLY A N 18
ATOM 33817 C CA . GLY A 1 115 ? -3.630 1.859 -12.828 1.00 0.00 133 GLY A CA 18
ATOM 33818 C C . GLY A 1 115 ? -2.184 1.810 -12.337 1.00 0.00 133 GLY A C 18
ATOM 33819 O O . GLY A 1 115 ? -1.494 2.832 -12.341 1.00 0.00 133 GLY A O 18
ATOM 33823 N N . LEU A 1 116 ? -1.740 0.647 -11.857 1.00 0.00 134 LEU A N 18
ATOM 33824 C CA . LEU A 1 116 ? -0.380 0.359 -11.455 1.00 0.00 134 LEU A CA 18
ATOM 33825 C C . LEU A 1 116 ? 0.172 -0.780 -12.311 1.00 0.00 134 LEU A C 18
ATOM 33826 O O . LEU A 1 116 ? -0.510 -1.286 -13.203 1.00 0.00 134 LEU A O 18
ATOM 33842 N N . ARG A 1 117 ? 1.437 -1.122 -12.096 1.00 0.00 135 ARG A N 18
ATOM 33843 C CA . ARG A 1 117 ? 2.263 -2.002 -12.920 1.00 0.00 135 ARG A CA 18
ATOM 33844 C C . ARG A 1 117 ? 2.927 -3.034 -12.020 1.00 0.00 135 ARG A C 18
ATOM 33845 O O . ARG A 1 117 ? 2.824 -2.917 -10.801 1.00 0.00 135 ARG A O 18
ATOM 33866 N N . THR A 1 118 ? 3.669 -3.996 -12.566 1.00 0.00 136 THR A N 18
ATOM 33867 C CA . THR A 1 118 ? 4.235 -5.055 -11.728 1.00 0.00 136 THR A CA 18
ATOM 33868 C C . THR A 1 118 ? 5.716 -5.331 -12.025 1.00 0.00 136 THR A C 18
ATOM 33869 O O . THR A 1 118 ? 6.322 -6.185 -11.383 1.00 0.00 136 THR A O 18
ATOM 33880 N N . GLU A 1 119 ? 6.278 -4.603 -12.989 1.00 0.00 137 GLU A N 18
ATOM 33881 C CA . GLU A 1 119 ? 7.437 -4.947 -13.810 1.00 0.00 137 GLU A CA 18
ATOM 33882 C C . GLU A 1 119 ? 7.058 -6.163 -14.628 1.00 0.00 137 GLU A C 18
ATOM 33883 O O . GLU A 1 119 ? 6.300 -5.979 -15.607 1.00 0.00 137 GLU A O 18
ATOM 33895 N N . GLY A 1 1 ? -6.956 -17.558 -4.550 1.00 0.00 19 GLY A N 19
ATOM 33896 C CA . GLY A 1 1 ? -7.442 -16.213 -4.205 1.00 0.00 19 GLY A CA 19
ATOM 33897 C C . GLY A 1 1 ? -8.951 -16.212 -4.030 1.00 0.00 19 GLY A C 19
ATOM 33898 O O . GLY A 1 1 ? -9.472 -17.018 -3.264 1.00 0.00 19 GLY A O 19
ATOM 33902 N N . HIS A 1 2 ? -9.650 -15.317 -4.736 1.00 0.00 20 HIS A N 19
ATOM 33903 C CA . HIS A 1 2 ? -11.109 -15.181 -4.850 1.00 0.00 20 HIS A CA 19
ATOM 33904 C C . HIS A 1 2 ? -11.913 -15.273 -3.534 1.00 0.00 20 HIS A C 19
ATOM 33905 O O . HIS A 1 2 ? -13.081 -15.663 -3.539 1.00 0.00 20 HIS A O 19
ATOM 33919 N N . MET A 1 3 ? -11.306 -14.900 -2.408 1.00 0.00 21 MET A N 19
ATOM 33920 C CA . MET A 1 3 ? -11.911 -14.711 -1.089 1.00 0.00 21 MET A CA 19
ATOM 33921 C C . MET A 1 3 ? -10.995 -13.739 -0.335 1.00 0.00 21 MET A C 19
ATOM 33922 O O . MET A 1 3 ? -9.909 -13.442 -0.832 1.00 0.00 21 MET A O 19
ATOM 33936 N N . LYS A 1 4 ? -11.368 -13.293 0.869 1.00 0.00 22 LYS A N 19
ATOM 33937 C CA . LYS A 1 4 ? -10.533 -12.562 1.835 1.00 0.00 22 LYS A CA 19
ATOM 33938 C C . LYS A 1 4 ? -9.789 -11.337 1.276 1.00 0.00 22 LYS A C 19
ATOM 33939 O O . LYS A 1 4 ? -8.781 -10.930 1.856 1.00 0.00 22 LYS A O 19
ATOM 33958 N N . PHE A 1 5 ? -10.347 -10.681 0.248 1.00 0.00 23 PHE A N 19
ATOM 33959 C CA . PHE A 1 5 ? -9.768 -9.622 -0.589 1.00 0.00 23 PHE A CA 19
ATOM 33960 C C . PHE A 1 5 ? -8.522 -10.124 -1.335 1.00 0.00 23 PHE A C 19
ATOM 33961 O O . PHE A 1 5 ? -8.044 -11.235 -1.103 1.00 0.00 23 PHE A O 19
ATOM 33978 N N . THR A 1 6 ? -7.979 -9.322 -2.249 1.00 0.00 24 THR A N 19
ATOM 33979 C CA . THR A 1 6 ? -6.755 -9.634 -2.975 1.00 0.00 24 THR A CA 19
ATOM 33980 C C . THR A 1 6 ? -5.642 -8.693 -2.523 1.00 0.00 24 THR A C 19
ATOM 33981 O O . THR A 1 6 ? -5.911 -7.534 -2.200 1.00 0.00 24 THR A O 19
ATOM 33992 N N . ASP A 1 7 ? -4.392 -9.166 -2.563 1.00 0.00 25 ASP A N 19
ATOM 33993 C CA . ASP A 1 7 ? -3.198 -8.450 -2.102 1.00 0.00 25 ASP A CA 19
ATOM 33994 C C . ASP A 1 7 ? -3.075 -7.082 -2.775 1.00 0.00 25 ASP A C 19
ATOM 33995 O O . ASP A 1 7 ? -2.574 -6.131 -2.175 1.00 0.00 25 ASP A O 19
ATOM 34004 N N . GLN A 1 8 ? -3.573 -7.017 -4.015 1.00 0.00 26 GLN A N 19
ATOM 34005 C CA . GLN A 1 8 ? -3.720 -5.864 -4.892 1.00 0.00 26 GLN A CA 19
ATOM 34006 C C . GLN A 1 8 ? -4.621 -4.799 -4.245 1.00 0.00 26 GLN A C 19
ATOM 34007 O O . GLN A 1 8 ? -4.219 -3.659 -4.020 1.00 0.00 26 GLN A O 19
ATOM 34021 N N . GLN A 1 9 ? -5.867 -5.191 -3.959 1.00 0.00 27 GLN A N 19
ATOM 34022 C CA . GLN A 1 9 ? -6.940 -4.328 -3.486 1.00 0.00 27 GLN A CA 19
ATOM 34023 C C . GLN A 1 9 ? -6.635 -3.871 -2.055 1.00 0.00 27 GLN A C 19
ATOM 34024 O O . GLN A 1 9 ? -6.913 -2.728 -1.691 1.00 0.00 27 GLN A O 19
ATOM 34038 N N . ILE A 1 10 ? -6.041 -4.749 -1.243 1.00 0.00 28 ILE A N 19
ATOM 34039 C CA . ILE A 1 10 ? -5.514 -4.405 0.071 1.00 0.00 28 ILE A CA 19
ATOM 34040 C C . ILE A 1 10 ? -4.393 -3.369 -0.092 1.00 0.00 28 ILE A C 19
ATOM 34041 O O . ILE A 1 10 ? -4.304 -2.444 0.712 1.00 0.00 28 ILE A O 19
ATOM 34057 N N . GLY A 1 11 ? -3.553 -3.521 -1.122 1.00 0.00 29 GLY A N 19
ATOM 34058 C CA . GLY A 1 11 ? -2.451 -2.630 -1.428 1.00 0.00 29 GLY A CA 19
ATOM 34059 C C . GLY A 1 11 ? -2.904 -1.183 -1.529 1.00 0.00 29 GLY A C 19
ATOM 34060 O O . GLY A 1 11 ? -2.363 -0.343 -0.812 1.00 0.00 29 GLY A O 19
ATOM 34064 N N . VAL A 1 12 ? -3.887 -0.887 -2.376 1.00 0.00 30 VAL A N 19
ATOM 34065 C CA . VAL A 1 12 ? -4.385 0.479 -2.533 1.00 0.00 30 VAL A CA 19
ATOM 34066 C C . VAL A 1 12 ? -4.963 0.995 -1.211 1.00 0.00 30 VAL A C 19
ATOM 34067 O O . VAL A 1 12 ? -4.705 2.136 -0.842 1.00 0.00 30 VAL A O 19
ATOM 34080 N N . LEU A 1 13 ? -5.715 0.173 -0.472 1.00 0.00 31 LEU A N 19
ATOM 34081 C CA . LEU A 1 13 ? -6.339 0.601 0.780 1.00 0.00 31 LEU A CA 19
ATOM 34082 C C . LEU A 1 13 ? -5.286 1.002 1.808 1.00 0.00 31 LEU A C 19
ATOM 34083 O O . LEU A 1 13 ? -5.399 2.063 2.416 1.00 0.00 31 LEU A O 19
ATOM 34099 N N . ALA A 1 14 ? -4.277 0.157 2.017 1.00 0.00 32 ALA A N 19
ATOM 34100 C CA . ALA A 1 14 ? -3.159 0.476 2.899 1.00 0.00 32 ALA A CA 19
ATOM 34101 C C . ALA A 1 14 ? -2.387 1.693 2.386 1.00 0.00 32 ALA A C 19
ATOM 34102 O O . ALA A 1 14 ? -1.987 2.541 3.182 1.00 0.00 32 ALA A O 19
ATOM 34109 N N . GLY A 1 15 ? -2.200 1.797 1.069 1.00 0.00 33 GLY A N 19
ATOM 34110 C CA . GLY A 1 15 ? -1.488 2.903 0.459 1.00 0.00 33 GLY A CA 19
ATOM 34111 C C . GLY A 1 15 ? -2.206 4.222 0.682 1.00 0.00 33 GLY A C 19
ATOM 34112 O O . GLY A 1 15 ? -1.546 5.234 0.862 1.00 0.00 33 GLY A O 19
ATOM 34116 N N . LEU A 1 16 ? -3.538 4.262 0.745 1.00 0.00 34 LEU A N 19
ATOM 34117 C CA . LEU A 1 16 ? -4.179 5.541 1.021 1.00 0.00 34 LEU A CA 19
ATOM 34118 C C . LEU A 1 16 ? -3.860 6.065 2.421 1.00 0.00 34 LEU A C 19
ATOM 34119 O O . LEU A 1 16 ? -3.822 7.275 2.638 1.00 0.00 34 LEU A O 19
ATOM 34135 N N . ALA A 1 17 ? -3.638 5.167 3.379 1.00 0.00 35 ALA A N 19
ATOM 34136 C CA . ALA A 1 17 ? -3.228 5.570 4.717 1.00 0.00 35 ALA A CA 19
ATOM 34137 C C . ALA A 1 17 ? -1.853 6.247 4.700 1.00 0.00 35 ALA A C 19
ATOM 34138 O O . ALA A 1 17 ? -1.567 7.041 5.602 1.00 0.00 35 ALA A O 19
ATOM 34145 N N . ILE A 1 18 ? -0.996 5.944 3.722 1.00 0.00 36 ILE A N 19
ATOM 34146 C CA . ILE A 1 18 ? 0.419 6.253 3.698 1.00 0.00 36 ILE A CA 19
ATOM 34147 C C . ILE A 1 18 ? 0.710 6.886 2.343 1.00 0.00 36 ILE A C 19
ATOM 34148 O O . ILE A 1 18 ? 0.913 6.195 1.349 1.00 0.00 36 ILE A O 19
ATOM 34164 N N . SER A 1 19 ? 0.791 8.209 2.345 1.00 0.00 37 SER A N 19
ATOM 34165 C CA . SER A 1 19 ? 1.182 8.991 1.185 1.00 0.00 37 SER A CA 19
ATOM 34166 C C . SER A 1 19 ? 0.261 8.718 -0.030 1.00 0.00 37 SER A C 19
ATOM 34167 O O . SER A 1 19 ? 0.748 8.429 -1.125 1.00 0.00 37 SER A O 19
ATOM 34175 N N . PRO A 1 20 ? -1.075 8.908 0.118 1.00 0.00 38 PRO A N 19
ATOM 34176 C CA . PRO A 1 20 ? -2.053 8.695 -0.953 1.00 0.00 38 PRO A CA 19
ATOM 34177 C C . PRO A 1 20 ? -1.733 9.599 -2.149 1.00 0.00 38 PRO A C 19
ATOM 34178 O O . PRO A 1 20 ? -1.889 9.183 -3.289 1.00 0.00 38 PRO A O 19
ATOM 34189 N N . GLU A 1 21 ? -1.297 10.839 -1.899 1.00 0.00 39 GLU A N 19
ATOM 34190 C CA . GLU A 1 21 ? -1.024 11.833 -2.934 1.00 0.00 39 GLU A CA 19
ATOM 34191 C C . GLU A 1 21 ? 0.109 11.371 -3.848 1.00 0.00 39 GLU A C 19
ATOM 34192 O O . GLU A 1 21 ? -0.060 11.397 -5.065 1.00 0.00 39 GLU A O 19
ATOM 34204 N N . TRP A 1 22 ? 1.208 10.867 -3.281 1.00 0.00 40 TRP A N 19
ATOM 34205 C CA . TRP A 1 22 ? 2.283 10.248 -4.048 1.00 0.00 40 TRP A CA 19
ATOM 34206 C C . TRP A 1 22 ? 1.719 9.095 -4.872 1.00 0.00 40 TRP A C 19
ATOM 34207 O O . TRP A 1 22 ? 2.020 8.979 -6.064 1.00 0.00 40 TRP A O 19
ATOM 34228 N N . LEU A 1 23 ? 0.893 8.244 -4.252 1.00 0.00 41 LEU A N 19
ATOM 34229 C CA . LEU A 1 23 ? 0.437 7.019 -4.895 1.00 0.00 41 LEU A CA 19
ATOM 34230 C C . LEU A 1 23 ? -0.379 7.449 -6.120 1.00 0.00 41 LEU A C 19
ATOM 34231 O O . LEU A 1 23 ? -0.104 7.022 -7.240 1.00 0.00 41 LEU A O 19
ATOM 34247 N N . LYS A 1 24 ? -1.333 8.361 -5.927 1.00 0.00 42 LYS A N 19
ATOM 34248 C CA . LYS A 1 24 ? -2.234 8.868 -6.952 1.00 0.00 42 LYS A CA 19
ATOM 34249 C C . LYS A 1 24 ? -1.474 9.615 -8.049 1.00 0.00 42 LYS A C 19
ATOM 34250 O O . LYS A 1 24 ? -1.774 9.391 -9.218 1.00 0.00 42 LYS A O 19
ATOM 34269 N N . GLN A 1 25 ? -0.453 10.424 -7.725 1.00 0.00 43 GLN A N 19
ATOM 34270 C CA . GLN A 1 25 ? 0.376 11.098 -8.727 1.00 0.00 43 GLN A CA 19
ATOM 34271 C C . GLN A 1 25 ? 1.005 10.085 -9.670 1.00 0.00 43 GLN A C 19
ATOM 34272 O O . GLN A 1 25 ? 1.078 10.333 -10.874 1.00 0.00 43 GLN A O 19
ATOM 34286 N N . ASN A 1 26 ? 1.460 8.956 -9.128 1.00 0.00 44 ASN A N 19
ATOM 34287 C CA . ASN A 1 26 ? 2.147 7.962 -9.921 1.00 0.00 44 ASN A CA 19
ATOM 34288 C C . ASN A 1 26 ? 1.157 7.083 -10.680 1.00 0.00 44 ASN A C 19
ATOM 34289 O O . ASN A 1 26 ? 1.440 6.790 -11.838 1.00 0.00 44 ASN A O 19
ATOM 34300 N N . ILE A 1 27 ? 0.006 6.680 -10.113 1.00 0.00 45 ILE A N 19
ATOM 34301 C CA . ILE A 1 27 ? -1.010 5.950 -10.888 1.00 0.00 45 ILE A CA 19
ATOM 34302 C C . ILE A 1 27 ? -1.419 6.805 -12.091 1.00 0.00 45 ILE A C 19
ATOM 34303 O O . ILE A 1 27 ? -1.473 6.310 -13.217 1.00 0.00 45 ILE A O 19
ATOM 34319 N N . ALA A 1 28 ? -1.694 8.094 -11.870 1.00 0.00 46 ALA A N 19
ATOM 34320 C CA . ALA A 1 28 ? -2.170 8.998 -12.908 1.00 0.00 46 ALA A CA 19
ATOM 34321 C C . ALA A 1 28 ? -1.129 9.245 -14.012 1.00 0.00 46 ALA A C 19
ATOM 34322 O O . ALA A 1 28 ? -1.441 9.894 -15.010 1.00 0.00 46 ALA A O 19
ATOM 34329 N N . ALA A 1 29 ? 0.095 8.730 -13.854 1.00 0.00 47 ALA A N 19
ATOM 34330 C CA . ALA A 1 29 ? 1.155 8.758 -14.849 1.00 0.00 47 ALA A CA 19
ATOM 34331 C C . ALA A 1 29 ? 1.695 7.365 -15.167 1.00 0.00 47 ALA A C 19
ATOM 34332 O O . ALA A 1 29 ? 2.747 7.261 -15.794 1.00 0.00 47 ALA A O 19
ATOM 34339 N N . ASN A 1 30 ? 0.979 6.299 -14.790 1.00 0.00 48 ASN A N 19
ATOM 34340 C CA . ASN A 1 30 ? 1.328 4.890 -15.036 1.00 0.00 48 ASN A CA 19
ATOM 34341 C C . ASN A 1 30 ? 2.583 4.419 -14.290 1.00 0.00 48 ASN A C 19
ATOM 34342 O O . ASN A 1 30 ? 3.061 3.308 -14.482 1.00 0.00 48 ASN A O 19
ATOM 34353 N N . GLN A 1 31 ? 3.138 5.247 -13.417 1.00 0.00 49 GLN A N 19
ATOM 34354 C CA . GLN A 1 31 ? 4.513 5.152 -12.961 1.00 0.00 49 GLN A CA 19
ATOM 34355 C C . GLN A 1 31 ? 4.679 4.136 -11.837 1.00 0.00 49 GLN A C 19
ATOM 34356 O O . GLN A 1 31 ? 5.808 3.819 -11.487 1.00 0.00 49 GLN A O 19
ATOM 34370 N N . LEU A 1 32 ? 3.593 3.680 -11.224 1.00 0.00 50 LEU A N 19
ATOM 34371 C CA . LEU A 1 32 ? 3.615 3.091 -9.893 1.00 0.00 50 LEU A CA 19
ATOM 34372 C C . LEU A 1 32 ? 3.619 1.561 -9.977 1.00 0.00 50 LEU A C 19
ATOM 34373 O O . LEU A 1 32 ? 2.638 0.965 -10.435 1.00 0.00 50 LEU A O 19
ATOM 34389 N N . VAL A 1 33 ? 4.699 0.921 -9.529 1.00 0.00 51 VAL A N 19
ATOM 34390 C CA . VAL A 1 33 ? 4.897 -0.532 -9.570 1.00 0.00 51 VAL A CA 19
ATOM 34391 C C . VAL A 1 33 ? 4.484 -1.123 -8.208 1.00 0.00 51 VAL A C 19
ATOM 34392 O O . VAL A 1 33 ? 4.246 -0.391 -7.245 1.00 0.00 51 VAL A O 19
ATOM 34405 N N . TYR A 1 34 ? 4.290 -2.436 -8.149 1.00 0.00 52 TYR A N 19
ATOM 34406 C CA . TYR A 1 34 ? 3.833 -3.244 -7.029 1.00 0.00 52 TYR A CA 19
ATOM 34407 C C . TYR A 1 34 ? 4.613 -4.550 -7.129 1.00 0.00 52 TYR A C 19
ATOM 34408 O O . TYR A 1 34 ? 4.774 -5.070 -8.234 1.00 0.00 52 TYR A O 19
ATOM 34426 N N . GLY A 1 35 ? 5.092 -5.088 -6.007 1.00 0.00 53 GLY A N 19
ATOM 34427 C CA . GLY A 1 35 ? 5.720 -6.399 -5.988 1.00 0.00 53 GLY A CA 19
ATOM 34428 C C . GLY A 1 35 ? 5.695 -7.031 -4.608 1.00 0.00 53 GLY A C 19
ATOM 34429 O O . GLY A 1 35 ? 5.221 -6.408 -3.658 1.00 0.00 53 GLY A O 19
ATOM 34433 N N . ILE A 1 36 ? 6.206 -8.259 -4.507 1.00 0.00 54 ILE A N 19
ATOM 34434 C CA . ILE A 1 36 ? 6.570 -8.926 -3.265 1.00 0.00 54 ILE A CA 19
ATOM 34435 C C . ILE A 1 36 ? 8.085 -8.811 -3.147 1.00 0.00 54 ILE A C 19
ATOM 34436 O O . ILE A 1 36 ? 8.795 -8.976 -4.138 1.00 0.00 54 ILE A O 19
ATOM 34452 N N . VAL A 1 37 ? 8.557 -8.564 -1.926 1.00 0.00 55 VAL A N 19
ATOM 34453 C CA . VAL A 1 37 ? 9.943 -8.477 -1.526 1.00 0.00 55 VAL A CA 19
ATOM 34454 C C . VAL A 1 37 ? 10.774 -9.613 -2.132 1.00 0.00 55 VAL A C 19
ATOM 34455 O O . VAL A 1 37 ? 11.661 -9.327 -2.937 1.00 0.00 55 VAL A O 19
ATOM 34468 N N . LYS A 1 38 ? 10.505 -10.873 -1.769 1.00 0.00 56 LYS A N 19
ATOM 34469 C CA . LYS A 1 38 ? 11.316 -12.052 -2.081 1.00 0.00 56 LYS A CA 19
ATOM 34470 C C . LYS A 1 38 ? 12.764 -11.914 -1.560 1.00 0.00 56 LYS A C 19
ATOM 34471 O O . LYS A 1 38 ? 13.180 -10.835 -1.142 1.00 0.00 56 LYS A O 19
ATOM 34490 N N . PRO A 1 39 ? 13.550 -13.002 -1.499 1.00 0.00 57 PRO A N 19
ATOM 34491 C CA . PRO A 1 39 ? 14.954 -12.916 -1.088 1.00 0.00 57 PRO A CA 19
ATOM 34492 C C . PRO A 1 39 ? 15.867 -12.363 -2.195 1.00 0.00 57 PRO A C 19
ATOM 34493 O O . PRO A 1 39 ? 17.042 -12.082 -1.971 1.00 0.00 57 PRO A O 19
ATOM 34504 N N . SER A 1 40 ? 15.344 -12.262 -3.412 1.00 0.00 58 SER A N 19
ATOM 34505 C CA . SER A 1 40 ? 16.104 -12.104 -4.650 1.00 0.00 58 SER A CA 19
ATOM 34506 C C . SER A 1 40 ? 16.204 -10.640 -5.104 1.00 0.00 58 SER A C 19
ATOM 34507 O O . SER A 1 40 ? 16.415 -10.361 -6.289 1.00 0.00 58 SER A O 19
ATOM 34515 N N . ASP A 1 41 ? 16.066 -9.707 -4.166 1.00 0.00 59 ASP A N 19
ATOM 34516 C CA . ASP A 1 41 ? 16.181 -8.260 -4.336 1.00 0.00 59 ASP A CA 19
ATOM 34517 C C . ASP A 1 41 ? 16.930 -7.729 -3.101 1.00 0.00 59 ASP A C 19
ATOM 34518 O O . ASP A 1 41 ? 17.614 -8.503 -2.414 1.00 0.00 59 ASP A O 19
ATOM 34527 N N . THR A 1 42 ? 16.915 -6.422 -2.835 1.00 0.00 60 THR A N 19
ATOM 34528 C CA . THR A 1 42 ? 17.807 -5.772 -1.876 1.00 0.00 60 THR A CA 19
ATOM 34529 C C . THR A 1 42 ? 16.976 -4.988 -0.853 1.00 0.00 60 THR A C 19
ATOM 34530 O O . THR A 1 42 ? 16.531 -3.876 -1.140 1.00 0.00 60 THR A O 19
ATOM 34541 N N . VAL A 1 43 ? 16.729 -5.569 0.325 1.00 0.00 61 VAL A N 19
ATOM 34542 C CA . VAL A 1 43 ? 15.737 -5.085 1.283 1.00 0.00 61 VAL A CA 19
ATOM 34543 C C . VAL A 1 43 ? 16.237 -5.117 2.734 1.00 0.00 61 VAL A C 19
ATOM 34544 O O . VAL A 1 43 ? 17.095 -5.942 3.086 1.00 0.00 61 VAL A O 19
ATOM 34557 N N . PRO A 1 44 ? 15.622 -4.296 3.608 1.00 0.00 62 PRO A N 19
ATOM 34558 C CA . PRO A 1 44 ? 15.850 -4.332 5.044 1.00 0.00 62 PRO A CA 19
ATOM 34559 C C . PRO A 1 44 ? 15.338 -5.644 5.637 1.00 0.00 62 PRO A C 19
ATOM 34560 O O . PRO A 1 44 ? 14.659 -6.435 4.976 1.00 0.00 62 PRO A O 19
ATOM 34571 N N . ALA A 1 45 ? 15.645 -5.883 6.909 1.00 0.00 63 ALA A N 19
ATOM 34572 C CA . ALA A 1 45 ? 15.212 -7.094 7.584 1.00 0.00 63 ALA A CA 19
ATOM 34573 C C . ALA A 1 45 ? 13.718 -7.052 7.922 1.00 0.00 63 ALA A C 19
ATOM 34574 O O . ALA A 1 45 ? 13.129 -5.975 8.098 1.00 0.00 63 ALA A O 19
ATOM 34581 N N . GLY A 1 46 ? 13.124 -8.226 8.117 1.00 0.00 64 GLY A N 19
ATOM 34582 C CA . GLY A 1 46 ? 11.800 -8.381 8.697 1.00 0.00 64 GLY A CA 19
ATOM 34583 C C . GLY A 1 46 ? 10.681 -7.953 7.752 1.00 0.00 64 GLY A C 19
ATOM 34584 O O . GLY A 1 46 ? 9.663 -7.449 8.219 1.00 0.00 64 GLY A O 19
ATOM 34588 N N . VAL A 1 47 ? 10.867 -8.108 6.439 1.00 0.00 65 VAL A N 19
ATOM 34589 C CA . VAL A 1 47 ? 9.846 -7.850 5.418 1.00 0.00 65 VAL A CA 19
ATOM 34590 C C . VAL A 1 47 ? 9.786 -9.018 4.414 1.00 0.00 65 VAL A C 19
ATOM 34591 O O . VAL A 1 47 ? 9.386 -8.850 3.269 1.00 0.00 65 VAL A O 19
ATOM 34604 N N . ASP A 1 48 ? 10.178 -10.227 4.828 1.00 0.00 66 ASP A N 19
ATOM 34605 C CA . ASP A 1 48 ? 10.695 -11.291 3.946 1.00 0.00 66 ASP A CA 19
ATOM 34606 C C . ASP A 1 48 ? 9.741 -11.862 2.898 1.00 0.00 66 ASP A C 19
ATOM 34607 O O . ASP A 1 48 ? 10.181 -12.632 2.046 1.00 0.00 66 ASP A O 19
ATOM 34616 N N . ASP A 1 49 ? 8.461 -11.524 2.995 1.00 0.00 67 ASP A N 19
ATOM 34617 C CA . ASP A 1 49 ? 7.386 -11.860 2.050 1.00 0.00 67 ASP A CA 19
ATOM 34618 C C . ASP A 1 49 ? 6.316 -10.759 2.114 1.00 0.00 67 ASP A C 19
ATOM 34619 O O . ASP A 1 49 ? 5.116 -11.015 2.045 1.00 0.00 67 ASP A O 19
ATOM 34628 N N . TYR A 1 50 ? 6.740 -9.520 2.389 1.00 0.00 68 TYR A N 19
ATOM 34629 C CA . TYR A 1 50 ? 5.848 -8.369 2.330 1.00 0.00 68 TYR A CA 19
ATOM 34630 C C . TYR A 1 50 ? 5.600 -8.023 0.863 1.00 0.00 68 TYR A C 19
ATOM 34631 O O . TYR A 1 50 ? 6.460 -8.251 0.011 1.00 0.00 68 TYR A O 19
ATOM 34649 N N . SER A 1 51 ? 4.455 -7.412 0.570 1.00 0.00 69 SER A N 19
ATOM 34650 C CA . SER A 1 51 ? 4.261 -6.600 -0.599 1.00 0.00 69 SER A CA 19
ATOM 34651 C C . SER A 1 51 ? 5.012 -5.277 -0.418 1.00 0.00 69 SER A C 19
ATOM 34652 O O . SER A 1 51 ? 5.206 -4.817 0.710 1.00 0.00 69 SER A O 19
ATOM 34660 N N . TYR A 1 52 ? 5.392 -4.638 -1.520 1.00 0.00 70 TYR A N 19
ATOM 34661 C CA . TYR A 1 52 ? 5.868 -3.269 -1.555 1.00 0.00 70 TYR A CA 19
ATOM 34662 C C . TYR A 1 52 ? 5.277 -2.547 -2.760 1.00 0.00 70 TYR A C 19
ATOM 34663 O O . TYR A 1 52 ? 4.701 -3.168 -3.660 1.00 0.00 70 TYR A O 19
ATOM 34681 N N . LEU A 1 53 ? 5.403 -1.223 -2.737 1.00 0.00 71 LEU A N 19
ATOM 34682 C CA . LEU A 1 53 ? 4.986 -0.281 -3.762 1.00 0.00 71 LEU A CA 19
ATOM 34683 C C . LEU A 1 53 ? 6.087 0.766 -3.824 1.00 0.00 71 LEU A C 19
ATOM 34684 O O . LEU A 1 53 ? 6.433 1.347 -2.793 1.00 0.00 71 LEU A O 19
ATOM 34700 N N . VAL A 1 54 ? 6.635 0.994 -5.008 1.00 0.00 72 VAL A N 19
ATOM 34701 C CA . VAL A 1 54 ? 7.621 2.018 -5.323 1.00 0.00 72 VAL A CA 19
ATOM 34702 C C . VAL A 1 54 ? 7.330 2.405 -6.768 1.00 0.00 72 VAL A C 19
ATOM 34703 O O . VAL A 1 54 ? 6.781 1.604 -7.535 1.00 0.00 72 VAL A O 19
ATOM 34716 N N . ALA A 1 55 ? 7.620 3.641 -7.150 1.00 0.00 73 ALA A N 19
ATOM 34717 C CA . ALA A 1 55 ? 7.395 4.049 -8.522 1.00 0.00 73 ALA A CA 19
ATOM 34718 C C . ALA A 1 55 ? 8.642 3.770 -9.361 1.00 0.00 73 ALA A C 19
ATOM 34719 O O . ALA A 1 55 ? 9.750 3.615 -8.845 1.00 0.00 73 ALA A O 19
ATOM 34726 N N . ALA A 1 56 ? 8.445 3.688 -10.674 1.00 0.00 74 ALA A N 19
ATOM 34727 C CA . ALA A 1 56 ? 9.431 3.192 -11.618 1.00 0.00 74 ALA A CA 19
ATOM 34728 C C . ALA A 1 56 ? 10.626 4.117 -11.779 1.00 0.00 74 ALA A C 19
ATOM 34729 O O . ALA A 1 56 ? 11.664 3.674 -12.269 1.00 0.00 74 ALA A O 19
ATOM 34736 N N . ASP A 1 57 ? 10.483 5.375 -11.371 1.00 0.00 75 ASP A N 19
ATOM 34737 C CA . ASP A 1 57 ? 11.565 6.352 -11.394 1.00 0.00 75 ASP A CA 19
ATOM 34738 C C . ASP A 1 57 ? 12.150 6.574 -10.000 1.00 0.00 75 ASP A C 19
ATOM 34739 O O . ASP A 1 57 ? 13.357 6.733 -9.865 1.00 0.00 75 ASP A O 19
ATOM 34748 N N . ASP A 1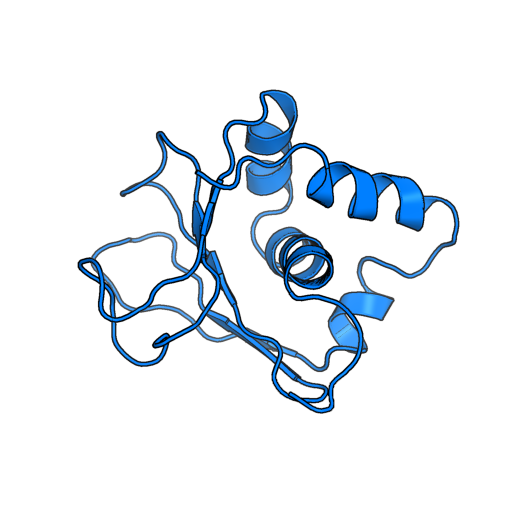 58 ? 11.316 6.462 -8.963 1.00 0.00 76 ASP A N 19
ATOM 34749 C CA . ASP A 1 58 ? 11.580 6.679 -7.541 1.00 0.00 76 ASP A CA 19
ATOM 34750 C C . ASP A 1 58 ? 12.485 5.597 -6.936 1.00 0.00 76 ASP A C 19
ATOM 34751 O O . ASP A 1 58 ? 12.563 5.503 -5.716 1.00 0.00 76 ASP A O 19
ATOM 34760 N N . GLN A 1 59 ? 13.099 4.706 -7.721 1.00 0.00 77 GLN A N 19
ATOM 34761 C CA . GLN A 1 59 ? 13.581 3.415 -7.223 1.00 0.00 77 GLN A CA 19
ATOM 34762 C C . GLN A 1 59 ? 14.557 3.536 -6.045 1.00 0.00 77 GLN A C 19
ATOM 34763 O O . GLN A 1 59 ? 14.639 2.597 -5.259 1.00 0.00 77 GLN A O 19
ATOM 34777 N N . ASP A 1 60 ? 15.297 4.640 -5.881 1.00 0.00 78 ASP A N 19
ATOM 34778 C CA . ASP A 1 60 ? 16.163 4.871 -4.714 1.00 0.00 78 ASP A CA 19
ATOM 34779 C C . ASP A 1 60 ? 15.601 5.901 -3.724 1.00 0.00 78 ASP A C 19
ATOM 34780 O O . ASP A 1 60 ? 16.149 6.040 -2.627 1.00 0.00 78 ASP A O 19
ATOM 34789 N N . GLY A 1 61 ? 14.486 6.557 -4.059 1.00 0.00 79 GLY A N 19
ATOM 34790 C CA . GLY A 1 61 ? 13.833 7.557 -3.235 1.00 0.00 79 GLY A CA 19
ATOM 34791 C C . GLY A 1 61 ? 12.860 6.925 -2.243 1.00 0.00 79 GLY A C 19
ATOM 34792 O O . GLY A 1 61 ? 13.249 6.596 -1.115 1.00 0.00 79 GLY A O 19
ATOM 34796 N N . THR A 1 62 ? 11.581 6.830 -2.620 1.00 0.00 80 THR A N 19
ATOM 34797 C CA . THR A 1 62 ? 10.502 6.435 -1.720 1.00 0.00 80 THR A CA 19
ATOM 34798 C C . THR A 1 62 ? 10.303 4.910 -1.769 1.00 0.00 80 THR A C 19
ATOM 34799 O O . THR A 1 62 ? 10.897 4.235 -2.604 1.00 0.00 80 THR A O 19
ATOM 34810 N N . ILE A 1 63 ? 9.479 4.353 -0.872 1.00 0.00 81 ILE A N 19
ATOM 34811 C CA . ILE A 1 63 ? 8.875 3.020 -0.953 1.00 0.00 81 ILE A CA 19
ATOM 34812 C C . ILE A 1 63 ? 7.895 2.904 0.212 1.00 0.00 81 ILE A C 19
ATOM 34813 O O . ILE A 1 63 ? 8.050 3.577 1.240 1.00 0.00 81 ILE A O 19
ATOM 34829 N N . ILE A 1 64 ? 6.935 1.992 0.100 1.00 0.00 82 ILE A N 19
ATOM 34830 C CA . ILE A 1 64 ? 6.106 1.563 1.210 1.00 0.00 82 ILE A CA 19
ATOM 34831 C C . ILE A 1 64 ? 6.036 0.034 1.140 1.00 0.00 82 ILE A C 19
ATOM 34832 O O . ILE A 1 64 ? 5.965 -0.532 0.049 1.00 0.00 82 ILE A O 19
ATOM 34848 N N . PHE A 1 65 ? 6.044 -0.642 2.292 1.00 0.00 83 PHE A N 19
ATOM 34849 C CA . PHE A 1 65 ? 5.862 -2.089 2.417 1.00 0.00 83 PHE A CA 19
ATOM 34850 C C . PHE A 1 65 ? 4.564 -2.352 3.187 1.00 0.00 83 PHE A C 19
ATOM 34851 O O . PHE A 1 65 ? 4.125 -1.511 3.978 1.00 0.00 83 PHE A O 19
ATOM 34868 N N . PHE A 1 66 ? 3.939 -3.510 2.978 1.00 0.00 84 PHE A N 19
ATOM 34869 C CA . PHE A 1 66 ? 2.702 -3.933 3.631 1.00 0.00 84 PHE A CA 19
ATOM 34870 C C . PHE A 1 66 ? 2.612 -5.457 3.545 1.00 0.00 84 PHE A C 19
ATOM 34871 O O . PHE A 1 66 ? 3.082 -6.037 2.567 1.00 0.00 84 PHE A O 19
ATOM 34888 N N . LYS A 1 67 ? 2.010 -6.123 4.530 1.00 0.00 85 LYS A N 19
ATOM 34889 C CA . LYS A 1 67 ? 1.662 -7.539 4.431 1.00 0.00 85 LYS A CA 19
ATOM 34890 C C . LYS A 1 67 ? 0.309 -7.744 5.074 1.00 0.00 85 LYS A C 19
ATOM 34891 O O . LYS A 1 67 ? 0.068 -7.190 6.145 1.00 0.00 85 LYS A O 19
ATOM 34910 N N . ALA A 1 68 ? -0.542 -8.553 4.448 1.00 0.00 86 ALA A N 19
ATOM 34911 C CA . ALA A 1 68 ? -1.811 -8.962 5.025 1.00 0.00 86 ALA A CA 19
ATOM 34912 C C . ALA A 1 68 ? -1.569 -10.235 5.826 1.00 0.00 86 ALA A C 19
ATOM 34913 O O . ALA A 1 68 ? -0.925 -11.163 5.327 1.00 0.00 86 ALA A O 19
ATOM 34920 N N . GLU A 1 69 ? -2.130 -10.279 7.026 1.00 0.00 87 GLU A N 19
ATOM 34921 C CA . GLU A 1 69 ? -2.159 -11.402 7.939 1.00 0.00 87 GLU A CA 19
ATOM 34922 C C . GLU A 1 69 ? -3.596 -11.613 8.408 1.00 0.00 87 GLU A C 19
ATOM 34923 O O . GLU A 1 69 ? -4.020 -11.052 9.418 1.00 0.00 87 GLU A O 19
ATOM 34935 N N . GLY A 1 70 ? -4.352 -12.408 7.646 1.00 0.00 88 GLY A N 19
ATOM 34936 C CA . GLY A 1 70 ? -5.676 -12.905 8.003 1.00 0.00 88 GLY A CA 19
ATOM 34937 C C . GLY A 1 70 ? -6.738 -11.817 8.014 1.00 0.00 88 GLY A C 19
ATOM 34938 O O . GLY A 1 70 ? -7.474 -11.664 7.035 1.00 0.00 88 GLY A O 19
ATOM 34942 N N . GLN A 1 71 ? -6.822 -11.075 9.111 1.00 0.00 89 GLN A N 19
ATOM 34943 C CA . GLN A 1 71 ? -7.730 -9.959 9.343 1.00 0.00 89 GLN A CA 19
ATOM 34944 C C . GLN A 1 71 ? -6.954 -8.688 9.712 1.00 0.00 89 GLN A C 19
ATOM 34945 O O . GLN A 1 71 ? -7.586 -7.700 10.071 1.00 0.00 89 GLN A O 19
ATOM 34959 N N . THR A 1 72 ? -5.629 -8.678 9.584 1.00 0.00 90 THR A N 19
ATOM 34960 C CA . THR A 1 72 ? -4.719 -7.583 9.897 1.00 0.00 90 THR A CA 19
ATOM 34961 C C . THR A 1 72 ? -3.892 -7.262 8.642 1.00 0.00 90 THR A C 19
ATOM 34962 O O . THR A 1 72 ? -3.731 -8.110 7.762 1.00 0.00 90 THR A O 19
ATOM 34973 N N . VAL A 1 73 ? -3.359 -6.047 8.548 1.00 0.00 91 VAL A N 19
ATOM 34974 C CA . VAL A 1 73 ? -2.361 -5.608 7.588 1.00 0.00 91 VAL A CA 19
ATOM 34975 C C . VAL A 1 73 ? -1.303 -4.871 8.395 1.00 0.00 91 VAL A C 19
ATOM 34976 O O . VAL A 1 73 ? -1.631 -3.984 9.188 1.00 0.00 91 VAL A O 19
ATOM 34989 N N . ILE A 1 74 ? -0.043 -5.249 8.209 1.00 0.00 92 ILE A N 19
ATOM 34990 C CA . ILE A 1 74 ? 1.108 -4.651 8.855 1.00 0.00 92 ILE A CA 19
ATOM 34991 C C . ILE A 1 74 ? 1.735 -3.752 7.803 1.00 0.00 92 ILE A C 19
ATOM 34992 O O . ILE A 1 74 ? 2.406 -4.217 6.886 1.00 0.00 92 ILE A O 19
ATOM 35008 N N . ILE A 1 75 ? 1.434 -2.466 7.890 1.00 0.00 93 ILE A N 19
ATOM 35009 C CA . ILE A 1 75 ? 1.945 -1.427 7.028 1.00 0.00 93 ILE A CA 19
ATOM 35010 C C . ILE A 1 75 ? 3.316 -1.026 7.595 1.00 0.00 93 ILE A C 19
ATOM 35011 O O . ILE A 1 75 ? 3.464 -0.762 8.796 1.00 0.00 93 ILE A O 19
ATOM 35027 N N . LYS A 1 76 ? 4.329 -0.972 6.729 1.00 0.00 94 LYS A N 19
ATOM 35028 C CA . LYS A 1 76 ? 5.725 -0.716 7.062 1.00 0.00 94 LYS A CA 19
ATOM 35029 C C . LYS A 1 76 ? 6.284 0.306 6.070 1.00 0.00 94 LYS A C 19
ATOM 35030 O O . LYS A 1 76 ? 6.765 -0.055 5.001 1.00 0.00 94 LYS A O 19
ATOM 35049 N N . TYR A 1 77 ? 6.209 1.597 6.382 1.00 0.00 95 TYR A N 19
ATOM 35050 C CA . TYR A 1 77 ? 6.586 2.680 5.465 1.00 0.00 95 TYR A CA 19
ATOM 35051 C C . TYR A 1 77 ? 7.881 3.357 5.897 1.00 0.00 95 TYR A C 19
ATOM 35052 O O . TYR A 1 77 ? 8.382 3.082 6.993 1.00 0.00 95 TYR A O 19
ATOM 35070 N N . THR A 1 78 ? 8.419 4.220 5.028 1.00 0.00 96 THR A N 19
ATOM 35071 C CA . THR A 1 78 ? 9.666 4.934 5.231 1.00 0.00 96 THR A CA 19
ATOM 35072 C C . THR A 1 78 ? 9.716 6.185 4.327 1.00 0.00 96 THR A C 19
ATOM 35073 O O . THR A 1 78 ? 8.853 6.374 3.465 1.00 0.00 96 THR A O 19
ATOM 35084 N N . SER A 1 79 ? 10.756 7.002 4.512 1.00 0.00 97 SER A N 19
ATOM 35085 C CA . SER A 1 79 ? 11.207 8.098 3.653 1.00 0.00 97 SER A CA 19
ATOM 35086 C C . SER A 1 79 ? 12.659 7.890 3.190 1.00 0.00 97 SER A C 19
ATOM 35087 O O . SER A 1 79 ? 13.280 8.799 2.649 1.00 0.00 97 SER A O 19
ATOM 35095 N N . GLN A 1 80 ? 13.208 6.687 3.380 1.00 0.00 98 GLN A N 19
ATOM 35096 C CA . GLN A 1 80 ? 14.375 6.213 2.647 1.00 0.00 98 GLN A CA 19
ATOM 35097 C C . GLN A 1 80 ? 14.180 4.722 2.419 1.00 0.00 98 GLN A C 19
ATOM 35098 O O . GLN A 1 80 ? 13.995 3.981 3.389 1.00 0.00 98 GLN A O 19
ATOM 35112 N N . ARG A 1 81 ? 14.286 4.259 1.171 1.00 0.00 99 ARG A N 19
ATOM 35113 C CA . ARG A 1 81 ? 14.330 2.832 0.836 1.00 0.00 99 ARG A CA 19
ATOM 35114 C C . ARG A 1 81 ? 15.352 2.106 1.703 1.00 0.00 99 ARG A C 19
ATOM 35115 O O . ARG A 1 81 ? 15.084 1.014 2.199 1.00 0.00 99 ARG A O 19
ATOM 35136 N N . ASN A 1 82 ? 16.484 2.764 1.941 1.00 0.00 100 ASN A N 19
ATOM 35137 C CA . ASN A 1 82 ? 17.630 2.262 2.692 1.00 0.00 100 ASN A CA 19
ATOM 35138 C C . ASN A 1 82 ? 17.481 2.412 4.224 1.00 0.00 100 ASN A C 19
ATOM 35139 O O . ASN A 1 82 ? 18.473 2.660 4.920 1.00 0.00 100 ASN A O 19
ATOM 35150 N N . THR A 1 83 ? 16.271 2.346 4.798 1.00 0.00 101 THR A N 19
ATOM 35151 C CA . THR A 1 83 ? 16.120 2.449 6.256 1.00 0.00 101 THR A CA 19
ATOM 35152 C C . THR A 1 83 ? 15.084 1.468 6.815 1.00 0.00 101 THR A C 19
ATOM 35153 O O . THR A 1 83 ? 14.234 0.947 6.089 1.00 0.00 101 THR A O 19
ATOM 35164 N N . LYS A 1 84 ? 15.129 1.250 8.134 1.00 0.00 102 LYS A N 19
ATOM 35165 C CA . LYS A 1 84 ? 14.106 0.534 8.892 1.00 0.00 102 LYS A CA 19
ATOM 35166 C C . LYS A 1 84 ? 12.748 1.227 8.726 1.00 0.00 102 LYS A C 19
ATOM 35167 O O . LYS A 1 84 ? 12.679 2.436 8.490 1.00 0.00 102 LYS A O 19
ATOM 35186 N N . LEU A 1 85 ? 11.670 0.461 8.877 1.00 0.00 103 LEU A N 19
ATOM 35187 C CA . LEU A 1 85 ? 10.306 0.859 8.563 1.00 0.00 103 LEU A CA 19
ATOM 35188 C C . LEU A 1 85 ? 9.516 1.137 9.838 1.00 0.00 103 LEU A C 19
ATOM 35189 O O . LEU A 1 85 ? 9.804 0.569 10.893 1.00 0.00 103 LEU A O 19
ATOM 35205 N N . LYS A 1 86 ? 8.465 1.952 9.721 1.00 0.00 104 LYS A N 19
ATOM 35206 C CA . LYS A 1 86 ? 7.507 2.238 10.788 1.00 0.00 104 LYS A CA 19
ATOM 35207 C C . LYS A 1 86 ? 6.654 1.015 11.136 1.00 0.00 104 LYS A C 19
ATOM 35208 O O . LYS A 1 86 ? 6.761 -0.045 10.511 1.00 0.00 104 LYS A O 19
ATOM 35227 N N . ALA A 1 87 ? 5.765 1.181 12.115 1.00 0.00 105 ALA A N 19
ATOM 35228 C CA . ALA A 1 87 ? 4.713 0.238 12.444 1.00 0.00 105 ALA A CA 19
ATOM 35229 C C . ALA A 1 87 ? 3.367 0.937 12.369 1.00 0.00 105 ALA A C 19
ATOM 35230 O O . ALA A 1 87 ? 3.157 1.967 13.012 1.00 0.00 105 ALA A O 19
ATOM 35237 N N . LYS A 1 88 ? 2.456 0.387 11.575 1.00 0.00 106 LYS A N 19
ATOM 35238 C CA . LYS A 1 88 ? 1.049 0.743 11.534 1.00 0.00 106 LYS A CA 19
ATOM 35239 C C . LYS A 1 88 ? 0.342 -0.584 11.257 1.00 0.00 106 LYS A C 19
ATOM 35240 O O . LYS A 1 88 ? 0.536 -1.135 10.178 1.00 0.00 106 LYS A O 19
ATOM 35259 N N . ALA A 1 89 ? -0.320 -1.184 12.246 1.00 0.00 107 ALA A N 19
ATOM 35260 C CA . ALA A 1 89 ? -0.905 -2.522 12.139 1.00 0.00 107 ALA A CA 19
ATOM 35261 C C . ALA A 1 89 ? -2.405 -2.368 12.327 1.00 0.00 107 ALA A C 19
ATOM 35262 O O . ALA A 1 89 ? -2.848 -2.050 13.432 1.00 0.00 107 ALA A O 19
ATOM 35269 N N . LEU A 1 90 ? -3.164 -2.553 11.252 1.00 0.00 108 LEU A N 19
ATOM 35270 C CA . LEU A 1 90 ? -4.570 -2.180 11.156 1.00 0.00 108 LEU A CA 19
ATOM 35271 C C . LEU A 1 90 ? -5.344 -3.420 10.748 1.00 0.00 108 LEU A C 19
ATOM 35272 O O . LEU A 1 90 ? -4.842 -4.204 9.944 1.00 0.00 108 LEU A O 19
ATOM 35288 N N . THR A 1 91 ? -6.564 -3.607 11.239 1.00 0.00 109 THR A N 19
ATOM 35289 C CA . THR A 1 91 ? -7.393 -4.691 10.740 1.00 0.00 109 THR A CA 19
ATOM 35290 C C . THR A 1 91 ? -7.807 -4.405 9.291 1.00 0.00 109 THR A C 19
ATOM 35291 O O . THR A 1 91 ? -7.979 -3.250 8.888 1.00 0.00 109 THR A O 19
ATOM 35302 N N . LEU A 1 92 ? -8.044 -5.460 8.505 1.00 0.00 110 LEU A N 19
ATOM 35303 C CA . LEU A 1 92 ? -8.670 -5.357 7.193 1.00 0.00 110 LEU A CA 19
ATOM 35304 C C . LEU A 1 92 ? -10.023 -4.654 7.280 1.00 0.00 110 LEU A C 19
ATOM 35305 O O . LEU A 1 92 ? -10.388 -3.899 6.381 1.00 0.00 110 LEU A O 19
ATOM 35321 N N . SER A 1 93 ? -10.764 -4.889 8.363 1.00 0.00 111 SER A N 19
ATOM 35322 C CA . SER A 1 93 ? -12.006 -4.191 8.632 1.00 0.00 111 SER A CA 19
ATOM 35323 C C . SER A 1 93 ? -11.743 -2.692 8.778 1.00 0.00 111 SER A C 19
ATOM 35324 O O . SER A 1 93 ? -12.487 -1.907 8.195 1.00 0.00 111 SER A O 19
ATOM 35332 N N . GLN A 1 94 ? -10.696 -2.297 9.513 1.00 0.00 112 GLN A N 19
ATOM 35333 C CA . GLN A 1 94 ? -10.308 -0.911 9.711 1.00 0.00 112 GLN A CA 19
ATOM 35334 C C . GLN A 1 94 ? -10.115 -0.231 8.366 1.00 0.00 112 GLN A C 19
ATOM 35335 O O . GLN A 1 94 ? -10.861 0.688 8.056 1.00 0.00 112 GLN A O 19
ATOM 35349 N N . LEU A 1 95 ? -9.181 -0.717 7.543 1.00 0.00 113 LEU A N 19
ATOM 35350 C CA . LEU A 1 95 ? -8.862 -0.110 6.249 1.00 0.00 113 LEU A CA 19
ATOM 35351 C C . LEU A 1 95 ? -10.097 0.009 5.353 1.00 0.00 113 LEU A C 19
ATOM 35352 O O . LEU A 1 95 ? -10.221 0.965 4.590 1.00 0.00 113 LEU A O 19
ATOM 35368 N N . LYS A 1 96 ? -11.031 -0.941 5.444 1.00 0.00 114 LYS A N 19
ATOM 35369 C CA . LYS A 1 96 ? -12.281 -0.899 4.692 1.00 0.00 114 LYS A CA 19
ATOM 35370 C C . LYS A 1 96 ? -13.147 0.251 5.214 1.00 0.00 114 LYS A C 19
ATOM 35371 O O . LYS A 1 96 ? -13.783 0.955 4.432 1.00 0.00 114 LYS A O 19
ATOM 35390 N N . LYS A 1 97 ? -13.241 0.412 6.532 1.00 0.00 115 LYS A N 19
ATOM 35391 C CA . LYS A 1 97 ? -14.031 1.454 7.164 1.00 0.00 115 LYS A CA 19
ATOM 35392 C C . LYS A 1 97 ? -13.387 2.830 6.997 1.00 0.00 115 LYS A C 19
ATOM 35393 O O . LYS A 1 97 ? -14.119 3.813 7.023 1.00 0.00 115 LYS A O 19
ATOM 35412 N N . GLU A 1 98 ? -12.072 2.912 6.810 1.00 0.00 116 GLU A N 19
ATOM 35413 C CA . GLU A 1 98 ? -11.403 4.144 6.428 1.00 0.00 116 GLU A CA 19
ATOM 35414 C C . GLU A 1 98 ? -11.748 4.452 4.972 1.00 0.00 116 GLU A C 19
ATOM 35415 O O . GLU A 1 98 ? -12.468 5.404 4.704 1.00 0.00 116 GLU A O 19
ATOM 35427 N N . PHE A 1 99 ? -11.303 3.639 4.012 1.00 0.00 117 PHE A N 19
ATOM 35428 C CA . PHE A 1 99 ? -11.176 4.070 2.617 1.00 0.00 117 PHE A CA 19
ATOM 35429 C C . PHE A 1 99 ? -12.083 3.278 1.666 1.00 0.00 117 PHE A C 19
ATOM 35430 O O . PHE A 1 99 ? -11.792 3.153 0.473 1.00 0.00 117 PHE A O 19
ATOM 35447 N N . TYR A 1 100 ? -13.166 2.676 2.173 1.00 0.00 118 TYR A N 19
ATOM 35448 C CA . TYR A 1 100 ? -14.086 1.893 1.346 1.00 0.00 118 TYR A CA 19
ATOM 35449 C C . TYR A 1 100 ? -15.525 1.901 1.891 1.00 0.00 118 TYR A C 19
ATOM 35450 O O . TYR A 1 100 ? -16.280 0.936 1.705 1.00 0.00 118 TYR A O 19
ATOM 35468 N N . GLN A 1 101 ? -15.913 2.949 2.629 1.00 0.00 119 GLN A N 19
ATOM 35469 C CA . GLN A 1 101 ? -17.179 3.016 3.332 1.00 0.00 119 GLN A CA 19
ATOM 35470 C C . GLN A 1 101 ? -18.306 3.076 2.285 1.00 0.00 119 GLN A C 19
ATOM 35471 O O . GLN A 1 101 ? -19.198 2.221 2.268 1.00 0.00 119 GLN A O 19
ATOM 35485 N N . THR A 1 102 ? -18.265 4.115 1.441 1.00 0.00 120 THR A N 19
ATOM 35486 C CA . THR A 1 102 ? -19.327 4.472 0.492 1.00 0.00 120 THR A CA 19
ATOM 35487 C C . THR A 1 102 ? -19.290 3.555 -0.738 1.00 0.00 120 THR A C 19
ATOM 35488 O O . THR A 1 102 ? -18.344 2.785 -0.907 1.00 0.00 120 THR A O 19
ATOM 35499 N N . ARG A 1 103 ? -20.296 3.645 -1.623 1.00 0.00 121 ARG A N 19
ATOM 35500 C CA . ARG A 1 103 ? -20.266 2.944 -2.912 1.00 0.00 121 ARG A CA 19
ATOM 35501 C C . ARG A 1 103 ? -19.504 3.713 -3.977 1.00 0.00 121 ARG A C 19
ATOM 35502 O O . ARG A 1 103 ? -18.674 3.120 -4.656 1.00 0.00 121 ARG A O 19
ATOM 35523 N N . SER A 1 104 ? -19.805 4.989 -4.167 1.00 0.00 122 SER A N 19
ATOM 35524 C CA . SER A 1 104 ? -19.219 5.830 -5.202 1.00 0.00 122 SER A CA 19
ATOM 35525 C C . SER A 1 104 ? -17.695 5.777 -5.149 1.00 0.00 122 SER A C 19
ATOM 35526 O O . SER A 1 104 ? -17.073 5.557 -6.182 1.00 0.00 122 SER A O 19
ATOM 35534 N N . GLN A 1 105 ? -17.124 5.798 -3.939 1.00 0.00 123 GLN A N 19
ATOM 35535 C CA . GLN A 1 105 ? -15.685 5.723 -3.696 1.00 0.00 123 GLN A CA 19
ATOM 35536 C C . GLN A 1 105 ? -15.044 4.590 -4.486 1.00 0.00 123 GLN A C 19
ATOM 35537 O O . GLN A 1 105 ? -14.005 4.776 -5.114 1.00 0.00 123 GLN A O 19
ATOM 35551 N N . LYS A 1 106 ? -15.685 3.420 -4.457 1.00 0.00 124 LYS A N 19
ATOM 35552 C CA . LYS A 1 106 ? -15.163 2.152 -4.941 1.00 0.00 124 LYS A CA 19
ATOM 35553 C C . LYS A 1 106 ? -14.800 2.170 -6.417 1.00 0.00 124 LYS A C 19
ATOM 35554 O O . LYS A 1 106 ? -14.039 1.298 -6.829 1.00 0.00 124 LYS A O 19
ATOM 35573 N N . ARG A 1 107 ? -15.343 3.110 -7.198 1.00 0.00 125 ARG A N 19
ATOM 35574 C CA . ARG A 1 107 ? -14.928 3.344 -8.573 1.00 0.00 125 ARG A CA 19
ATOM 35575 C C . ARG A 1 107 ? -13.431 3.589 -8.576 1.00 0.00 125 ARG A C 19
ATOM 35576 O O . ARG A 1 107 ? -12.686 2.708 -8.983 1.00 0.00 125 ARG A O 19
ATOM 35597 N N . GLU A 1 108 ? -13.004 4.737 -8.056 1.00 0.00 126 GLU A N 19
ATOM 35598 C CA . GLU A 1 108 ? -11.615 5.159 -8.097 1.00 0.00 126 GLU A CA 19
ATOM 35599 C C . GLU A 1 108 ? -10.706 4.140 -7.439 1.00 0.00 126 GLU A C 19
ATOM 35600 O O . GLU A 1 108 ? -9.623 3.877 -7.940 1.00 0.00 126 GLU A O 19
ATOM 35612 N N . VAL A 1 109 ? -11.150 3.603 -6.302 1.00 0.00 127 VAL A N 19
ATOM 35613 C CA . VAL A 1 109 ? -10.385 2.613 -5.550 1.00 0.00 127 VAL A CA 19
ATOM 35614 C C . VAL A 1 109 ? -10.013 1.443 -6.463 1.00 0.00 127 VAL A C 19
ATOM 35615 O O . VAL A 1 109 ? -8.829 1.160 -6.636 1.00 0.00 127 VAL A O 19
ATOM 35628 N N . ASP A 1 110 ? -11.018 0.773 -7.040 1.00 0.00 128 ASP A N 19
ATOM 35629 C CA . ASP A 1 110 ? -10.768 -0.316 -7.992 1.00 0.00 128 ASP A CA 19
ATOM 35630 C C . ASP A 1 110 ? -9.924 0.165 -9.176 1.00 0.00 128 ASP A C 19
ATOM 35631 O O . ASP A 1 110 ? -9.103 -0.586 -9.692 1.00 0.00 128 ASP A O 19
ATOM 35640 N N . ASP A 1 111 ? -10.107 1.421 -9.593 1.00 0.00 129 ASP A N 19
ATOM 35641 C CA . ASP A 1 111 ? -9.414 2.038 -10.723 1.00 0.00 129 ASP A CA 19
ATOM 35642 C C . ASP A 1 111 ? -7.908 2.145 -10.451 1.00 0.00 129 ASP A C 19
ATOM 35643 O O . ASP A 1 111 ? -7.109 1.808 -11.323 1.00 0.00 129 ASP A O 19
ATOM 35652 N N . TYR A 1 112 ? -7.486 2.530 -9.239 1.00 0.00 130 TYR A N 19
ATOM 35653 C CA . TYR A 1 112 ? -6.081 2.493 -8.817 1.00 0.00 130 TYR A CA 19
ATOM 35654 C C . TYR A 1 112 ? -5.546 1.062 -8.917 1.00 0.00 130 TYR A C 19
ATOM 35655 O O . TYR A 1 112 ? -4.465 0.839 -9.466 1.00 0.00 130 TYR A O 19
ATOM 35673 N N . VAL A 1 113 ? -6.308 0.075 -8.431 1.00 0.00 131 VAL A N 19
ATOM 35674 C CA . VAL A 1 113 ? -5.903 -1.329 -8.492 1.00 0.00 131 VAL A CA 19
ATOM 35675 C C . VAL A 1 113 ? -5.814 -1.811 -9.949 1.00 0.00 131 VAL A C 19
ATOM 35676 O O . VAL A 1 113 ? -5.021 -2.699 -10.260 1.00 0.00 131 VAL A O 19
ATOM 35689 N N . ALA A 1 114 ? -6.638 -1.262 -10.844 1.00 0.00 132 ALA A N 19
ATOM 35690 C CA . ALA A 1 114 ? -6.674 -1.615 -12.254 1.00 0.00 132 ALA A CA 19
ATOM 35691 C C . ALA A 1 114 ? -5.640 -0.855 -13.093 1.00 0.00 132 ALA A C 19
ATOM 35692 O O . ALA A 1 114 ? -5.393 -1.238 -14.239 1.00 0.00 132 ALA A O 19
ATOM 35699 N N . GLY A 1 115 ? -5.058 0.220 -12.560 1.00 0.00 133 GLY A N 19
ATOM 35700 C CA . GLY A 1 115 ? -4.079 1.045 -13.251 1.00 0.00 133 GLY A CA 19
ATOM 35701 C C . GLY A 1 115 ? -2.656 0.660 -12.883 1.00 0.00 133 GLY A C 19
ATOM 35702 O O . GLY A 1 115 ? -1.754 0.811 -13.710 1.00 0.00 133 GLY A O 19
ATOM 35706 N N . LEU A 1 116 ? -2.426 0.209 -11.646 1.00 0.00 134 LEU A N 19
ATOM 35707 C CA . LEU A 1 116 ? -1.082 -0.062 -11.150 1.00 0.00 134 LEU A CA 19
ATOM 35708 C C . LEU A 1 116 ? -0.351 -1.097 -12.002 1.00 0.00 134 LEU A C 19
ATOM 35709 O O . LEU A 1 116 ? -0.972 -1.957 -12.626 1.00 0.00 134 LEU A O 19
ATOM 35725 N N . ARG A 1 117 ? 0.977 -0.993 -12.030 1.00 0.00 135 ARG A N 19
ATOM 35726 C CA . ARG A 1 117 ? 1.850 -1.959 -12.684 1.00 0.00 135 ARG A CA 19
ATOM 35727 C C . ARG A 1 117 ? 2.268 -2.997 -11.654 1.00 0.00 135 ARG A C 19
ATOM 35728 O O . ARG A 1 117 ? 2.443 -2.646 -10.489 1.00 0.00 135 ARG A O 19
ATOM 35749 N N . THR A 1 118 ? 2.582 -4.205 -12.101 1.00 0.00 136 THR A N 19
ATOM 35750 C CA . THR A 1 118 ? 3.143 -5.285 -11.278 1.00 0.00 136 THR A CA 19
ATOM 35751 C C . THR A 1 118 ? 4.372 -5.890 -11.985 1.00 0.00 136 THR A C 19
ATOM 35752 O O . THR A 1 118 ? 4.698 -7.067 -11.835 1.00 0.00 136 THR A O 19
ATOM 35763 N N . GLU A 1 119 ? 4.990 -5.062 -12.831 1.00 0.00 137 GLU A N 19
ATOM 35764 C CA . GLU A 1 119 ? 5.959 -5.375 -13.877 1.00 0.00 137 GLU A CA 19
ATOM 35765 C C . GLU A 1 119 ? 5.472 -6.533 -14.743 1.00 0.00 137 GLU A C 19
ATOM 35766 O O . GLU A 1 119 ? 4.242 -6.622 -14.961 1.00 0.00 137 GLU A O 19
ATOM 35778 N N . GLY A 1 1 ? -10.125 -18.535 5.225 1.00 0.00 19 GLY A N 20
ATOM 35779 C CA . GLY A 1 1 ? -9.556 -19.125 4.010 1.00 0.00 19 GLY A CA 20
ATOM 35780 C C . GLY A 1 1 ? -8.901 -18.078 3.138 1.00 0.00 19 GLY A C 20
ATOM 35781 O O . GLY A 1 1 ? -7.729 -17.762 3.349 1.00 0.00 19 GLY A O 20
ATOM 35785 N N . HIS A 1 2 ? -9.614 -17.581 2.129 1.00 0.00 20 HIS A N 20
ATOM 35786 C CA . HIS A 1 2 ? -9.110 -16.646 1.127 1.00 0.00 20 HIS A CA 20
ATOM 35787 C C . HIS A 1 2 ? -10.244 -15.787 0.545 1.00 0.00 20 HIS A C 20
ATOM 35788 O O . HIS A 1 2 ? -10.184 -15.355 -0.612 1.00 0.00 20 HIS A O 20
ATOM 35802 N N . MET A 1 3 ? -11.285 -15.528 1.345 1.00 0.00 21 MET A N 20
ATOM 35803 C CA . MET A 1 3 ? -12.307 -14.529 1.061 1.00 0.00 21 MET A CA 20
ATOM 35804 C C . MET A 1 3 ? -11.986 -13.295 1.919 1.00 0.00 21 MET A C 20
ATOM 35805 O O . MET A 1 3 ? -12.721 -12.966 2.853 1.00 0.00 21 MET A O 20
ATOM 35819 N N . LYS A 1 4 ? -10.869 -12.613 1.650 1.00 0.00 22 LYS A N 20
ATOM 35820 C CA . LYS A 1 4 ? -10.378 -11.519 2.495 1.00 0.00 22 LYS A CA 20
ATOM 35821 C C . LYS A 1 4 ? -9.801 -10.369 1.669 1.00 0.00 22 LYS A C 20
ATOM 35822 O O . LYS A 1 4 ? -8.804 -9.779 2.075 1.00 0.00 22 LYS A O 20
ATOM 35841 N N . PHE A 1 5 ? -10.408 -10.069 0.519 1.00 0.00 23 PHE A N 20
ATOM 35842 C CA . PHE A 1 5 ? -9.826 -9.285 -0.562 1.00 0.00 23 PHE A CA 20
ATOM 35843 C C . PHE A 1 5 ? -8.491 -9.908 -1.021 1.00 0.00 23 PHE A C 20
ATOM 35844 O O . PHE A 1 5 ? -8.137 -11.037 -0.649 1.00 0.00 23 PHE A O 20
ATOM 35861 N N . THR A 1 6 ? -7.769 -9.203 -1.887 1.00 0.00 24 THR A N 20
ATOM 35862 C CA . THR A 1 6 ? -6.536 -9.645 -2.516 1.00 0.00 24 THR A CA 20
ATOM 35863 C C . THR A 1 6 ? -5.423 -8.662 -2.198 1.00 0.00 24 THR A C 20
ATOM 35864 O O . THR A 1 6 ? -5.683 -7.477 -2.020 1.00 0.00 24 THR A O 20
ATOM 35875 N N . ASP A 1 7 ? -4.183 -9.152 -2.191 1.00 0.00 25 ASP A N 20
ATOM 35876 C CA . ASP A 1 7 ? -2.961 -8.379 -1.972 1.00 0.00 25 ASP A CA 20
ATOM 35877 C C . ASP A 1 7 ? -2.977 -7.075 -2.769 1.00 0.00 25 ASP A C 20
ATOM 35878 O O . ASP A 1 7 ? -2.888 -6.002 -2.176 1.00 0.00 25 ASP A O 20
ATOM 35887 N N . GLN A 1 8 ? -3.163 -7.165 -4.088 1.00 0.00 26 GLN A N 20
ATOM 35888 C CA . GLN A 1 8 ? -3.319 -6.044 -5.000 1.00 0.00 26 GLN A CA 20
ATOM 35889 C C . GLN A 1 8 ? -4.281 -5.012 -4.414 1.00 0.00 26 GLN A C 20
ATOM 35890 O O . GLN A 1 8 ? -3.876 -3.880 -4.129 1.00 0.00 26 GLN A O 20
ATOM 35904 N N . GLN A 1 9 ? -5.540 -5.413 -4.218 1.00 0.00 27 GLN A N 20
ATOM 35905 C CA . GLN A 1 9 ? -6.608 -4.546 -3.744 1.00 0.00 27 GLN A CA 20
ATOM 35906 C C . GLN A 1 9 ? -6.178 -3.888 -2.429 1.00 0.00 27 GLN A C 20
ATOM 35907 O O . GLN A 1 9 ? -6.108 -2.659 -2.353 1.00 0.00 27 GLN A O 20
ATOM 35921 N N . ILE A 1 10 ? -5.884 -4.699 -1.407 1.00 0.00 28 ILE A N 20
ATOM 35922 C CA . ILE A 1 10 ? -5.656 -4.274 -0.024 1.00 0.00 28 ILE A CA 20
ATOM 35923 C C . ILE A 1 10 ? -4.525 -3.243 0.038 1.00 0.00 28 ILE A C 20
ATOM 35924 O O . ILE A 1 10 ? -4.578 -2.321 0.853 1.00 0.00 28 ILE A O 20
ATOM 35940 N N . GLY A 1 11 ? -3.514 -3.376 -0.822 1.00 0.00 29 GLY A N 20
ATOM 35941 C CA . GLY A 1 11 ? -2.374 -2.482 -0.822 1.00 0.00 29 GLY A CA 20
ATOM 35942 C C . GLY A 1 11 ? -2.721 -1.036 -1.130 1.00 0.00 29 GLY A C 20
ATOM 35943 O O . GLY A 1 11 ? -2.023 -0.157 -0.630 1.00 0.00 29 GLY A O 20
ATOM 35947 N N . VAL A 1 12 ? -3.785 -0.773 -1.897 1.00 0.00 30 VAL A N 20
ATOM 35948 C CA . VAL A 1 12 ? -4.213 0.594 -2.192 1.00 0.00 30 VAL A CA 20
ATOM 35949 C C . VAL A 1 12 ? -4.823 1.197 -0.930 1.00 0.00 30 VAL A C 20
ATOM 35950 O O . VAL A 1 12 ? -4.550 2.350 -0.617 1.00 0.00 30 VAL A O 20
ATOM 35963 N N . LEU A 1 13 ? -5.611 0.424 -0.178 1.00 0.00 31 LEU A N 20
ATOM 35964 C CA . LEU A 1 13 ? -6.197 0.867 1.085 1.00 0.00 31 LEU A CA 20
ATOM 35965 C C . LEU A 1 13 ? -5.086 1.172 2.090 1.00 0.00 31 LEU A C 20
ATOM 35966 O O . LEU A 1 13 ? -5.153 2.178 2.788 1.00 0.00 31 LEU A O 20
ATOM 35982 N N . ALA A 1 14 ? -4.070 0.312 2.182 1.00 0.00 32 ALA A N 20
ATOM 35983 C CA . ALA A 1 14 ? -2.907 0.563 3.019 1.00 0.00 32 ALA A CA 20
ATOM 35984 C C . ALA A 1 14 ? -2.134 1.792 2.528 1.00 0.00 32 ALA A C 20
ATOM 35985 O O . ALA A 1 14 ? -1.735 2.619 3.343 1.00 0.00 32 ALA A O 20
ATOM 35992 N N . GLY A 1 15 ? -1.932 1.928 1.216 1.00 0.00 33 GLY A N 20
ATOM 35993 C CA . GLY A 1 15 ? -1.162 3.014 0.629 1.00 0.00 33 GLY A CA 20
ATOM 35994 C C . GLY A 1 15 ? -1.879 4.344 0.819 1.00 0.00 33 GLY A C 20
ATOM 35995 O O . GLY A 1 15 ? -1.237 5.374 0.964 1.00 0.00 33 GLY A O 20
ATOM 35999 N N . LEU A 1 16 ? -3.210 4.364 0.872 1.00 0.00 34 LEU A N 20
ATOM 36000 C CA . LEU A 1 16 ? -3.943 5.611 1.029 1.00 0.00 34 LEU A CA 20
ATOM 36001 C C . LEU A 1 16 ? -3.750 6.217 2.415 1.00 0.00 34 LEU A C 20
ATOM 36002 O O . LEU A 1 16 ? -3.870 7.428 2.584 1.00 0.00 34 LEU A O 20
ATOM 36018 N N . ALA A 1 17 ? -3.411 5.391 3.408 1.00 0.00 35 ALA A N 20
ATOM 36019 C CA . ALA A 1 17 ? -3.013 5.881 4.715 1.00 0.00 35 ALA A CA 20
ATOM 36020 C C . ALA A 1 17 ? -1.634 6.552 4.676 1.00 0.00 35 ALA A C 20
ATOM 36021 O O . ALA A 1 17 ? -1.314 7.308 5.596 1.00 0.00 35 ALA A O 20
ATOM 36028 N N . ILE A 1 18 ? -0.805 6.247 3.674 1.00 0.00 36 ILE A N 20
ATOM 36029 C CA . ILE A 1 18 ? 0.637 6.413 3.672 1.00 0.00 36 ILE A CA 20
ATOM 36030 C C . ILE A 1 18 ? 1.029 7.028 2.325 1.00 0.00 36 ILE A C 20
ATOM 36031 O O . ILE A 1 18 ? 1.308 6.307 1.372 1.00 0.00 36 ILE A O 20
ATOM 36047 N N . SER A 1 19 ? 1.124 8.353 2.242 1.00 0.00 37 SER A N 20
ATOM 36048 C CA . SER A 1 19 ? 1.483 9.035 0.998 1.00 0.00 37 SER A CA 20
ATOM 36049 C C . SER A 1 19 ? 0.471 8.744 -0.143 1.00 0.00 37 SER A C 20
ATOM 36050 O O . SER A 1 19 ? 0.871 8.380 -1.251 1.00 0.00 37 SER A O 20
ATOM 36058 N N . PRO A 1 20 ? -0.840 8.995 0.067 1.00 0.00 38 PRO A N 20
ATOM 36059 C CA . PRO A 1 20 ? -1.888 8.780 -0.939 1.00 0.00 38 PRO A CA 20
ATOM 36060 C C . PRO A 1 20 ? -1.649 9.620 -2.198 1.00 0.00 38 PRO A C 20
ATOM 36061 O O . PRO A 1 20 ? -1.886 9.142 -3.301 1.00 0.00 38 PRO A O 20
ATOM 36072 N N . GLU A 1 21 ? -1.169 10.859 -2.047 1.00 0.00 39 GLU A N 20
ATOM 36073 C CA . GLU A 1 21 ? -0.897 11.787 -3.146 1.00 0.00 39 GLU A CA 20
ATOM 36074 C C . GLU A 1 21 ? 0.059 11.135 -4.146 1.00 0.00 39 GLU A C 20
ATOM 36075 O O . GLU A 1 21 ? -0.232 11.034 -5.338 1.00 0.00 39 GLU A O 20
ATOM 36087 N N . TRP A 1 22 ? 1.184 10.640 -3.630 1.00 0.00 40 TRP A N 20
ATOM 36088 C CA . TRP A 1 22 ? 2.199 9.935 -4.388 1.00 0.00 40 TRP A CA 20
ATOM 36089 C C . TRP A 1 22 ? 1.632 8.663 -5.013 1.00 0.00 40 TRP A C 20
ATOM 36090 O O . TRP A 1 22 ? 1.975 8.333 -6.147 1.00 0.00 40 TRP A O 20
ATOM 36111 N N . LEU A 1 23 ? 0.757 7.939 -4.313 1.00 0.00 41 LEU A N 20
ATOM 36112 C CA . LEU A 1 23 ? 0.192 6.715 -4.876 1.00 0.00 41 LEU A CA 20
ATOM 36113 C C . LEU A 1 23 ? -0.629 7.110 -6.109 1.00 0.00 41 LEU A C 20
ATOM 36114 O O . LEU A 1 23 ? -0.383 6.617 -7.211 1.00 0.00 41 LEU A O 20
ATOM 36130 N N . LYS A 1 24 ? -1.553 8.059 -5.944 1.00 0.00 42 LYS A N 20
ATOM 36131 C CA . LYS A 1 24 ? -2.472 8.488 -6.990 1.00 0.00 42 LYS A CA 20
ATOM 36132 C C . LYS A 1 24 ? -1.732 9.091 -8.180 1.00 0.00 42 LYS A C 20
ATOM 36133 O O . LYS A 1 24 ? -2.083 8.771 -9.313 1.00 0.00 42 LYS A O 20
ATOM 36152 N N . GLN A 1 25 ? -0.716 9.938 -7.959 1.00 0.00 43 GLN A N 20
ATOM 36153 C CA . GLN A 1 25 ? -0.031 10.605 -9.062 1.00 0.00 43 GLN A CA 20
ATOM 36154 C C . GLN A 1 25 ? 0.609 9.576 -9.975 1.00 0.00 43 GLN A C 20
ATOM 36155 O O . GLN A 1 25 ? 0.498 9.661 -11.191 1.00 0.00 43 GLN A O 20
ATOM 36169 N N . ASN A 1 26 ? 1.253 8.583 -9.368 1.00 0.00 44 ASN A N 20
ATOM 36170 C CA . ASN A 1 26 ? 1.975 7.566 -10.102 1.00 0.00 44 ASN A CA 20
ATOM 36171 C C . ASN A 1 26 ? 1.052 6.639 -10.864 1.00 0.00 44 ASN A C 20
ATOM 36172 O O . ASN A 1 26 ? 1.423 6.261 -11.973 1.00 0.00 44 ASN A O 20
ATOM 36183 N N . ILE A 1 27 ? -0.128 6.304 -10.326 1.00 0.00 45 ILE A N 20
ATOM 36184 C CA . ILE A 1 27 ? -1.149 5.616 -11.110 1.00 0.00 45 ILE A CA 20
ATOM 36185 C C . ILE A 1 27 ? -1.478 6.441 -12.354 1.00 0.00 45 ILE A C 20
ATOM 36186 O O . ILE A 1 27 ? -1.380 5.935 -13.467 1.00 0.00 45 ILE A O 20
ATOM 36202 N N . ALA A 1 28 ? -1.825 7.716 -12.178 1.00 0.00 46 ALA A N 20
ATOM 36203 C CA . ALA A 1 28 ? -2.218 8.578 -13.283 1.00 0.00 46 ALA A CA 20
ATOM 36204 C C . ALA A 1 28 ? -1.062 8.874 -14.263 1.00 0.00 46 ALA A C 20
ATOM 36205 O O . ALA A 1 28 ? -1.303 9.212 -15.425 1.00 0.00 46 ALA A O 20
ATOM 36212 N N . ALA A 1 29 ? 0.192 8.727 -13.812 1.00 0.00 47 ALA A N 20
ATOM 36213 C CA . ALA A 1 29 ? 1.416 8.734 -14.612 1.00 0.00 47 ALA A CA 20
ATOM 36214 C C . ALA A 1 29 ? 1.761 7.374 -15.217 1.00 0.00 47 ALA A C 20
ATOM 36215 O O . ALA A 1 29 ? 2.654 7.273 -16.064 1.00 0.00 47 ALA A O 20
ATOM 36222 N N . ASN A 1 30 ? 1.035 6.331 -14.827 1.00 0.00 48 ASN A N 20
ATOM 36223 C CA . ASN A 1 30 ? 1.300 4.928 -15.091 1.00 0.00 48 ASN A CA 20
ATOM 36224 C C . ASN A 1 30 ? 2.787 4.604 -14.849 1.00 0.00 48 ASN A C 20
ATOM 36225 O O . ASN A 1 30 ? 3.431 3.955 -15.679 1.00 0.00 48 ASN A O 20
ATOM 36236 N N . GLN A 1 31 ? 3.341 5.127 -13.746 1.00 0.00 49 GLN A N 20
ATOM 36237 C CA . GLN A 1 31 ? 4.745 5.010 -13.306 1.00 0.00 49 GLN A CA 20
ATOM 36238 C C . GLN A 1 31 ? 4.988 4.012 -12.158 1.00 0.00 49 GLN A C 20
ATOM 36239 O O . GLN A 1 31 ? 6.131 3.840 -11.727 1.00 0.00 49 GLN A O 20
ATOM 36253 N N . LEU A 1 32 ? 3.948 3.378 -11.629 1.00 0.00 50 LEU A N 20
ATOM 36254 C CA . LEU A 1 32 ? 3.934 2.742 -10.311 1.00 0.00 50 LEU A CA 20
ATOM 36255 C C . LEU A 1 32 ? 4.082 1.225 -10.442 1.00 0.00 50 LEU A C 20
ATOM 36256 O O . LEU A 1 32 ? 3.400 0.620 -11.271 1.00 0.00 50 LEU A O 20
ATOM 36272 N N . VAL A 1 33 ? 4.928 0.598 -9.625 1.00 0.00 51 VAL A N 20
ATOM 36273 C CA . VAL A 1 33 ? 5.236 -0.830 -9.690 1.00 0.00 51 VAL A CA 20
ATOM 36274 C C . VAL A 1 33 ? 4.852 -1.461 -8.344 1.00 0.00 51 VAL A C 20
ATOM 36275 O O . VAL A 1 33 ? 5.372 -1.095 -7.286 1.00 0.00 51 VAL A O 20
ATOM 36288 N N . TYR A 1 34 ? 3.897 -2.388 -8.380 1.00 0.00 52 TYR A N 20
ATOM 36289 C CA . TYR A 1 34 ? 3.603 -3.346 -7.320 1.00 0.00 52 TYR A CA 20
ATOM 36290 C C . TYR A 1 34 ? 4.602 -4.502 -7.424 1.00 0.00 52 TYR A C 20
ATOM 36291 O O . TYR A 1 34 ? 5.052 -4.825 -8.522 1.00 0.00 52 TYR A O 20
ATOM 36309 N N . GLY A 1 35 ? 4.897 -5.170 -6.311 1.00 0.00 53 GLY A N 20
ATOM 36310 C CA . GLY A 1 35 ? 5.677 -6.392 -6.306 1.00 0.00 53 GLY A CA 20
ATOM 36311 C C . GLY A 1 35 ? 5.712 -6.992 -4.913 1.00 0.00 53 GLY A C 20
ATOM 36312 O O . GLY A 1 35 ? 5.374 -6.308 -3.948 1.00 0.00 53 GLY A O 20
ATOM 36316 N N . ILE A 1 36 ? 6.127 -8.254 -4.803 1.00 0.00 54 ILE A N 20
ATOM 36317 C CA . ILE A 1 36 ? 6.410 -8.917 -3.534 1.00 0.00 54 ILE A CA 20
ATOM 36318 C C . ILE A 1 36 ? 7.932 -8.985 -3.383 1.00 0.00 54 ILE A C 20
ATOM 36319 O O . ILE A 1 36 ? 8.627 -9.235 -4.366 1.00 0.00 54 ILE A O 20
ATOM 36335 N N . VAL A 1 37 ? 8.419 -8.789 -2.156 1.00 0.00 55 VAL A N 20
ATOM 36336 C CA . VAL A 1 37 ? 9.816 -8.623 -1.776 1.00 0.00 55 VAL A CA 20
ATOM 36337 C C . VAL A 1 37 ? 10.775 -9.609 -2.445 1.00 0.00 55 VAL A C 20
ATOM 36338 O O . VAL A 1 37 ? 11.510 -9.179 -3.327 1.00 0.00 55 VAL A O 20
ATOM 36351 N N . LYS A 1 38 ? 10.758 -10.901 -2.067 1.00 0.00 56 LYS A N 20
ATOM 36352 C CA . LYS A 1 38 ? 11.745 -11.909 -2.457 1.00 0.00 56 LYS A CA 20
ATOM 36353 C C . LYS A 1 38 ? 13.197 -11.525 -2.108 1.00 0.00 56 LYS A C 20
ATOM 36354 O O . LYS A 1 38 ? 13.491 -10.387 -1.737 1.00 0.00 56 LYS A O 20
ATOM 36373 N N . PRO A 1 39 ? 14.139 -12.483 -2.153 1.00 0.00 57 PRO A N 20
ATOM 36374 C CA . PRO A 1 39 ? 15.561 -12.214 -1.953 1.00 0.00 57 PRO A CA 20
ATOM 36375 C C . PRO A 1 39 ? 16.219 -11.441 -3.114 1.00 0.00 57 PRO A C 20
ATOM 36376 O O . PRO A 1 39 ? 17.403 -11.115 -3.032 1.00 0.00 57 PRO A O 20
ATOM 36387 N N . SER A 1 40 ? 15.480 -11.180 -4.194 1.00 0.00 58 SER A N 20
ATOM 36388 C CA . SER A 1 40 ? 15.925 -10.572 -5.433 1.00 0.00 58 SER A CA 20
ATOM 36389 C C . SER A 1 40 ? 16.617 -9.235 -5.207 1.00 0.00 58 SER A C 20
ATOM 36390 O O . SER A 1 40 ? 17.824 -9.107 -5.438 1.00 0.00 58 SER A O 20
ATOM 36398 N N . ASP A 1 41 ? 15.855 -8.218 -4.821 1.00 0.00 59 ASP A N 20
ATOM 36399 C CA . ASP A 1 41 ? 16.353 -6.868 -4.578 1.00 0.00 59 ASP A CA 20
ATOM 36400 C C . ASP A 1 41 ? 16.920 -6.793 -3.159 1.00 0.00 59 ASP A C 20
ATOM 36401 O O . ASP A 1 41 ? 16.747 -7.721 -2.355 1.00 0.00 59 ASP A O 20
ATOM 36410 N N . THR A 1 42 ? 17.579 -5.688 -2.817 1.00 0.00 60 THR A N 20
ATOM 36411 C CA . THR A 1 42 ? 17.889 -5.373 -1.434 1.00 0.00 60 THR A CA 20
ATOM 36412 C C . THR A 1 42 ? 16.578 -5.112 -0.686 1.00 0.00 60 THR A C 20
ATOM 36413 O O . THR A 1 42 ? 15.662 -4.460 -1.212 1.00 0.00 60 THR A O 20
ATOM 36424 N N . VAL A 1 43 ? 16.509 -5.561 0.565 1.00 0.00 61 VAL A N 20
ATOM 36425 C CA . VAL A 1 43 ? 15.444 -5.210 1.489 1.00 0.00 61 VAL A CA 20
ATOM 36426 C C . VAL A 1 43 ? 15.951 -5.284 2.932 1.00 0.00 61 VAL A C 20
ATOM 36427 O O . VAL A 1 43 ? 16.889 -6.045 3.220 1.00 0.00 61 VAL A O 20
ATOM 36440 N N . PRO A 1 44 ? 15.266 -4.579 3.850 1.00 0.00 62 PRO A N 20
ATOM 36441 C CA . PRO A 1 44 ? 15.419 -4.737 5.287 1.00 0.00 62 PRO A CA 20
ATOM 36442 C C . PRO A 1 44 ? 14.874 -6.095 5.758 1.00 0.00 62 PRO A C 20
ATOM 36443 O O . PRO A 1 44 ? 14.394 -6.911 4.966 1.00 0.00 62 PRO A O 20
ATOM 36454 N N . ALA A 1 45 ? 14.980 -6.370 7.057 1.00 0.00 63 ALA A N 20
ATOM 36455 C CA . ALA A 1 45 ? 14.488 -7.605 7.648 1.00 0.00 63 ALA A CA 20
ATOM 36456 C C . ALA A 1 45 ? 12.963 -7.585 7.796 1.00 0.00 63 ALA A C 20
ATOM 36457 O O . ALA A 1 45 ? 12.324 -6.530 7.743 1.00 0.00 63 ALA A O 20
ATOM 36464 N N . GLY A 1 46 ? 12.378 -8.748 8.088 1.00 0.00 64 GLY A N 20
ATOM 36465 C CA . GLY A 1 46 ? 11.002 -8.873 8.554 1.00 0.00 64 GLY A CA 20
ATOM 36466 C C . GLY A 1 46 ? 9.946 -8.593 7.486 1.00 0.00 64 GLY A C 20
ATOM 36467 O O . GLY A 1 46 ? 8.794 -8.327 7.848 1.00 0.00 64 GLY A O 20
ATOM 36471 N N . VAL A 1 47 ? 10.304 -8.642 6.199 1.00 0.00 65 VAL A N 20
ATOM 36472 C CA . VAL A 1 47 ? 9.426 -8.294 5.083 1.00 0.00 65 VAL A CA 20
ATOM 36473 C C . VAL A 1 47 ? 9.412 -9.377 3.987 1.00 0.00 65 VAL A C 20
ATOM 36474 O O . VAL A 1 47 ? 9.039 -9.084 2.861 1.00 0.00 65 VAL A O 20
ATOM 36487 N N . ASP A 1 48 ? 9.773 -10.634 4.289 1.00 0.00 66 ASP A N 20
ATOM 36488 C CA . ASP A 1 48 ? 10.150 -11.674 3.307 1.00 0.00 66 ASP A CA 20
ATOM 36489 C C . ASP A 1 48 ? 9.173 -11.998 2.181 1.00 0.00 66 ASP A C 20
ATOM 36490 O O . ASP A 1 48 ? 9.558 -12.563 1.154 1.00 0.00 66 ASP A O 20
ATOM 36499 N N . ASP A 1 49 ? 7.935 -11.594 2.355 1.00 0.00 67 ASP A N 20
ATOM 36500 C CA . ASP A 1 49 ? 6.787 -11.869 1.496 1.00 0.00 67 ASP A CA 20
ATOM 36501 C C . ASP A 1 49 ? 5.805 -10.699 1.579 1.00 0.00 67 ASP A C 20
ATOM 36502 O O . ASP A 1 49 ? 4.615 -10.831 1.295 1.00 0.00 67 ASP A O 20
ATOM 36511 N N . TYR A 1 50 ? 6.293 -9.545 2.041 1.00 0.00 68 TYR A N 20
ATOM 36512 C CA . TYR A 1 50 ? 5.541 -8.311 2.012 1.00 0.00 68 TYR A CA 20
ATOM 36513 C C . TYR A 1 50 ? 5.432 -7.898 0.554 1.00 0.00 68 TYR A C 20
ATOM 36514 O O . TYR A 1 50 ? 6.333 -8.148 -0.249 1.00 0.00 68 TYR A O 20
ATOM 36532 N N . SER A 1 51 ? 4.335 -7.236 0.223 1.00 0.00 69 SER A N 20
ATOM 36533 C CA . SER A 1 51 ? 4.328 -6.361 -0.920 1.00 0.00 69 SER A CA 20
ATOM 36534 C C . SER A 1 51 ? 5.236 -5.181 -0.631 1.00 0.00 69 SER A C 20
ATOM 36535 O O . SER A 1 51 ? 5.507 -4.839 0.526 1.00 0.00 69 SER A O 20
ATOM 36543 N N . TYR A 1 52 ? 5.618 -4.518 -1.708 1.00 0.00 70 TYR A N 20
ATOM 36544 C CA . TYR A 1 52 ? 6.138 -3.176 -1.681 1.00 0.00 70 TYR A CA 20
ATOM 36545 C C . TYR A 1 52 ? 5.628 -2.402 -2.884 1.00 0.00 70 TYR A C 20
ATOM 36546 O O . TYR A 1 52 ? 5.528 -2.944 -3.990 1.00 0.00 70 TYR A O 20
ATOM 36564 N N . LEU A 1 53 ? 5.322 -1.125 -2.664 1.00 0.00 71 LEU A N 20
ATOM 36565 C CA . LEU A 1 53 ? 4.970 -0.192 -3.717 1.00 0.00 71 LEU A CA 20
ATOM 36566 C C . LEU A 1 53 ? 6.120 0.788 -3.833 1.00 0.00 71 LEU A C 20
ATOM 36567 O O . LEU A 1 53 ? 6.571 1.310 -2.808 1.00 0.00 71 LEU A O 20
ATOM 36583 N N . VAL A 1 54 ? 6.553 1.055 -5.060 1.00 0.00 72 VAL A N 20
ATOM 36584 C CA . VAL A 1 54 ? 7.565 2.046 -5.393 1.00 0.00 72 VAL A CA 20
ATOM 36585 C C . VAL A 1 54 ? 7.342 2.439 -6.862 1.00 0.00 72 VAL A C 20
ATOM 36586 O O . VAL A 1 54 ? 6.820 1.626 -7.634 1.00 0.00 72 VAL A O 20
ATOM 36599 N N . ALA A 1 55 ? 7.661 3.669 -7.274 1.00 0.00 73 ALA A N 20
ATOM 36600 C CA . ALA A 1 55 ? 7.592 4.026 -8.687 1.00 0.00 73 ALA A CA 20
ATOM 36601 C C . ALA A 1 55 ? 8.770 3.390 -9.436 1.00 0.00 73 ALA A C 20
ATOM 36602 O O . ALA A 1 55 ? 9.689 2.829 -8.829 1.00 0.00 73 ALA A O 20
ATOM 36609 N N . ALA A 1 56 ? 8.752 3.450 -10.771 1.00 0.00 74 ALA A N 20
ATOM 36610 C CA . ALA A 1 56 ? 9.848 2.871 -11.553 1.00 0.00 74 ALA A CA 20
ATOM 36611 C C . ALA A 1 56 ? 11.128 3.704 -11.461 1.00 0.00 74 ALA A C 20
ATOM 36612 O O . ALA A 1 56 ? 12.247 3.195 -11.530 1.00 0.00 74 ALA A O 20
ATOM 36619 N N . ASP A 1 57 ? 10.949 4.999 -11.281 1.00 0.00 75 ASP A N 20
ATOM 36620 C CA . ASP A 1 57 ? 11.970 6.022 -11.145 1.00 0.00 75 ASP A CA 20
ATOM 36621 C C . ASP A 1 57 ? 12.358 6.244 -9.697 1.00 0.00 75 ASP A C 20
ATOM 36622 O O . ASP A 1 57 ? 13.551 6.381 -9.422 1.00 0.00 75 ASP A O 20
ATOM 36631 N N . ASP A 1 58 ? 11.417 6.190 -8.752 1.00 0.00 76 ASP A N 20
ATOM 36632 C CA . ASP A 1 58 ? 11.669 6.612 -7.369 1.00 0.00 76 ASP A CA 20
ATOM 36633 C C . ASP A 1 58 ? 12.137 5.443 -6.491 1.00 0.00 76 ASP A C 20
ATOM 36634 O O . ASP A 1 58 ? 11.929 5.452 -5.287 1.00 0.00 76 ASP A O 20
ATOM 36643 N N . GLN A 1 59 ? 12.833 4.466 -7.094 1.00 0.00 77 GLN A N 20
ATOM 36644 C CA . GLN A 1 59 ? 13.365 3.278 -6.410 1.00 0.00 77 GLN A CA 20
ATOM 36645 C C . GLN A 1 59 ? 14.062 3.614 -5.089 1.00 0.00 77 GLN A C 20
ATOM 36646 O O . GLN A 1 59 ? 13.736 3.033 -4.060 1.00 0.00 77 GLN A O 20
ATOM 36660 N N . ASP A 1 60 ? 15.032 4.525 -5.111 1.00 0.00 78 ASP A N 20
ATOM 36661 C CA . ASP A 1 60 ? 15.787 4.972 -3.937 1.00 0.00 78 ASP A CA 20
ATOM 36662 C C . ASP A 1 60 ? 15.091 6.127 -3.192 1.00 0.00 78 ASP A C 20
ATOM 36663 O O . ASP A 1 60 ? 15.652 6.681 -2.241 1.00 0.00 78 ASP A O 20
ATOM 36672 N N . GLY A 1 61 ? 13.870 6.485 -3.600 1.00 0.00 79 GLY A N 20
ATOM 36673 C CA . GLY A 1 61 ? 13.052 7.554 -3.055 1.00 0.00 79 GLY A CA 20
ATOM 36674 C C . GLY A 1 61 ? 12.129 7.029 -1.960 1.00 0.00 79 GLY A C 20
ATOM 36675 O O . GLY A 1 61 ? 12.595 6.759 -0.850 1.00 0.00 79 GLY A O 20
ATOM 36679 N N . THR A 1 62 ? 10.828 6.904 -2.239 1.00 0.00 80 THR A N 20
ATOM 36680 C CA . THR A 1 62 ? 9.806 6.430 -1.306 1.00 0.00 80 THR A CA 20
ATOM 36681 C C . THR A 1 62 ? 9.685 4.902 -1.434 1.00 0.00 80 THR A C 20
ATOM 36682 O O . THR A 1 62 ? 9.975 4.334 -2.480 1.00 0.00 80 THR A O 20
ATOM 36693 N N . ILE A 1 63 ? 9.251 4.195 -0.383 1.00 0.00 81 ILE A N 20
ATOM 36694 C CA . ILE A 1 63 ? 8.757 2.828 -0.520 1.00 0.00 81 ILE A CA 20
ATOM 36695 C C . ILE A 1 63 ? 7.775 2.544 0.615 1.00 0.00 81 ILE A C 20
ATOM 36696 O O . ILE A 1 63 ? 7.951 3.032 1.739 1.00 0.00 81 ILE A O 20
ATOM 36712 N N . ILE A 1 64 ? 6.753 1.734 0.338 1.00 0.00 82 ILE A N 20
ATOM 36713 C CA . ILE A 1 64 ? 5.747 1.336 1.311 1.00 0.00 82 ILE A CA 20
ATOM 36714 C C . ILE A 1 64 ? 5.663 -0.187 1.263 1.00 0.00 82 ILE A C 20
ATOM 36715 O O . ILE A 1 64 ? 5.234 -0.732 0.252 1.00 0.00 82 ILE A O 20
ATOM 36731 N N . PHE A 1 65 ? 6.067 -0.876 2.331 1.00 0.00 83 PHE A N 20
ATOM 36732 C CA . PHE A 1 65 ? 5.915 -2.323 2.469 1.00 0.00 83 PHE A CA 20
ATOM 36733 C C . PHE A 1 65 ? 4.570 -2.612 3.152 1.00 0.00 83 PHE A C 20
ATOM 36734 O O . PHE A 1 65 ? 4.195 -1.890 4.084 1.00 0.00 83 PHE A O 20
ATOM 36751 N N . PHE A 1 66 ? 3.856 -3.681 2.778 1.00 0.00 84 PHE A N 20
ATOM 36752 C CA . PHE A 1 66 ? 2.676 -4.142 3.523 1.00 0.00 84 PHE A CA 20
ATOM 36753 C C . PHE A 1 66 ? 2.509 -5.662 3.431 1.00 0.00 84 PHE A C 20
ATOM 36754 O O . PHE A 1 66 ? 3.008 -6.281 2.494 1.00 0.00 84 PHE A O 20
ATOM 36771 N N . LYS A 1 67 ? 1.753 -6.267 4.355 1.00 0.00 85 LYS A N 20
ATOM 36772 C CA . LYS A 1 67 ? 1.356 -7.680 4.297 1.00 0.00 85 LYS A CA 20
ATOM 36773 C C . LYS A 1 67 ? 0.001 -7.838 4.957 1.00 0.00 85 LYS A C 20
ATOM 36774 O O . LYS A 1 67 ? -0.181 -7.319 6.060 1.00 0.00 85 LYS A O 20
ATOM 36793 N N . ALA A 1 68 ? -0.942 -8.492 4.274 1.00 0.00 86 ALA A N 20
ATOM 36794 C CA . ALA A 1 68 ? -2.323 -8.626 4.715 1.00 0.00 86 ALA A CA 20
ATOM 36795 C C . ALA A 1 68 ? -2.571 -10.038 5.241 1.00 0.00 86 ALA A C 20
ATOM 36796 O O . ALA A 1 68 ? -2.508 -11.014 4.491 1.00 0.00 86 ALA A O 20
ATOM 36803 N N . GLU A 1 69 ? -2.864 -10.143 6.527 1.00 0.00 87 GLU A N 20
ATOM 36804 C CA . GLU A 1 69 ? -2.853 -11.343 7.336 1.00 0.00 87 GLU A CA 20
ATOM 36805 C C . GLU A 1 69 ? -4.217 -11.479 8.024 1.00 0.00 87 GLU A C 20
ATOM 36806 O O . GLU A 1 69 ? -4.491 -10.806 9.020 1.00 0.00 87 GLU A O 20
ATOM 36818 N N . GLY A 1 70 ? -5.098 -12.315 7.465 1.00 0.00 88 GLY A N 20
ATOM 36819 C CA . GLY A 1 70 ? -6.387 -12.683 8.052 1.00 0.00 88 GLY A CA 20
ATOM 36820 C C . GLY A 1 70 ? -7.405 -11.543 8.133 1.00 0.00 88 GLY A C 20
ATOM 36821 O O . GLY A 1 70 ? -8.284 -11.429 7.274 1.00 0.00 88 GLY A O 20
ATOM 36825 N N . GLN A 1 71 ? -7.299 -10.723 9.180 1.00 0.00 89 GLN A N 20
ATOM 36826 C CA . GLN A 1 71 ? -8.092 -9.524 9.449 1.00 0.00 89 GLN A CA 20
ATOM 36827 C C . GLN A 1 71 ? -7.187 -8.356 9.871 1.00 0.00 89 GLN A C 20
ATOM 36828 O O . GLN A 1 71 ? -7.688 -7.420 10.488 1.00 0.00 89 GLN A O 20
ATOM 36842 N N . THR A 1 72 ? -5.892 -8.386 9.554 1.00 0.00 90 THR A N 20
ATOM 36843 C CA . THR A 1 72 ? -4.873 -7.425 9.976 1.00 0.00 90 THR A CA 20
ATOM 36844 C C . THR A 1 72 ? -3.966 -7.094 8.774 1.00 0.00 90 THR A C 20
ATOM 36845 O O . THR A 1 72 ? -3.730 -7.962 7.938 1.00 0.00 90 THR A O 20
ATOM 36856 N N . VAL A 1 73 ? -3.440 -5.871 8.643 1.00 0.00 91 VAL A N 20
ATOM 36857 C CA . VAL A 1 73 ? -2.405 -5.507 7.668 1.00 0.00 91 VAL A CA 20
ATOM 36858 C C . VAL A 1 73 ? -1.337 -4.743 8.428 1.00 0.00 91 VAL A C 20
ATOM 36859 O O . VAL A 1 73 ? -1.625 -3.741 9.088 1.00 0.00 91 VAL A O 20
ATOM 36872 N N . ILE A 1 74 ? -0.107 -5.229 8.326 1.00 0.00 92 ILE A N 20
ATOM 36873 C CA . ILE A 1 74 ? 1.074 -4.646 8.911 1.00 0.00 92 ILE A CA 20
ATOM 36874 C C . ILE A 1 74 ? 1.656 -3.748 7.821 1.00 0.00 92 ILE A C 20
ATOM 36875 O O . ILE A 1 74 ? 2.248 -4.241 6.862 1.00 0.00 92 ILE A O 20
ATOM 36891 N N . ILE A 1 75 ? 1.430 -2.438 7.924 1.00 0.00 93 ILE A N 20
ATOM 36892 C CA . ILE A 1 75 ? 1.952 -1.462 6.974 1.00 0.00 93 ILE A CA 20
ATOM 36893 C C . ILE A 1 75 ? 3.290 -0.976 7.542 1.00 0.00 93 ILE A C 20
ATOM 36894 O O . ILE A 1 75 ? 3.333 -0.455 8.663 1.00 0.00 93 ILE A O 20
ATOM 36910 N N . LYS A 1 76 ? 4.383 -1.148 6.797 1.00 0.00 94 LYS A N 20
ATOM 36911 C CA . LYS A 1 76 ? 5.763 -0.848 7.184 1.00 0.00 94 LYS A CA 20
ATOM 36912 C C . LYS A 1 76 ? 6.310 0.168 6.178 1.00 0.00 94 LYS A C 20
ATOM 36913 O O . LYS A 1 76 ? 6.732 -0.200 5.087 1.00 0.00 94 LYS A O 20
ATOM 36932 N N . TYR A 1 77 ? 6.272 1.462 6.483 1.00 0.00 95 TYR A N 20
ATOM 36933 C CA . TYR A 1 77 ? 6.663 2.510 5.534 1.00 0.00 95 TYR A CA 20
ATOM 36934 C C . TYR A 1 77 ? 7.917 3.233 5.992 1.00 0.00 95 TYR A C 20
ATOM 36935 O O . TYR A 1 77 ? 8.361 3.081 7.129 1.00 0.00 95 TYR A O 20
ATOM 36953 N N . THR A 1 78 ? 8.485 4.025 5.095 1.00 0.00 96 THR A N 20
ATOM 36954 C CA . THR A 1 78 ? 9.653 4.852 5.313 1.00 0.00 96 THR A CA 20
ATOM 36955 C C . THR A 1 78 ? 9.589 6.000 4.304 1.00 0.00 96 THR A C 20
ATOM 36956 O O . THR A 1 78 ? 8.633 6.123 3.531 1.00 0.00 96 THR A O 20
ATOM 36967 N N . SER A 1 79 ? 10.585 6.866 4.375 1.00 0.00 97 SER A N 20
ATOM 36968 C CA . SER A 1 79 ? 10.876 7.940 3.447 1.00 0.00 97 SER A CA 20
ATOM 36969 C C . SER A 1 79 ? 12.290 7.776 2.882 1.00 0.00 97 SER A C 20
ATOM 36970 O O . SER A 1 79 ? 12.724 8.613 2.095 1.00 0.00 97 SER A O 20
ATOM 36978 N N . GLN A 1 80 ? 13.004 6.702 3.257 1.00 0.00 98 GLN A N 20
ATOM 36979 C CA . GLN A 1 80 ? 14.204 6.283 2.541 1.00 0.00 98 GLN A CA 20
ATOM 36980 C C . GLN A 1 80 ? 14.273 4.764 2.413 1.00 0.00 98 GLN A C 20
ATOM 36981 O O . GLN A 1 80 ? 14.207 4.037 3.407 1.00 0.00 98 GLN A O 20
ATOM 36995 N N . ARG A 1 81 ? 14.545 4.294 1.193 1.00 0.00 99 ARG A N 20
ATOM 36996 C CA . ARG A 1 81 ? 14.725 2.902 0.771 1.00 0.00 99 ARG A CA 20
ATOM 36997 C C . ARG A 1 81 ? 15.957 2.241 1.398 1.00 0.00 99 ARG A C 20
ATOM 36998 O O . ARG A 1 81 ? 16.173 1.050 1.194 1.00 0.00 99 ARG A O 20
ATOM 37019 N N . ASN A 1 82 ? 16.744 2.990 2.176 1.00 0.00 100 ASN A N 20
ATOM 37020 C CA . ASN A 1 82 ? 17.978 2.540 2.823 1.00 0.00 100 ASN A CA 20
ATOM 37021 C C . ASN A 1 82 ? 17.884 2.738 4.346 1.00 0.00 100 ASN A C 20
ATOM 37022 O O . ASN A 1 82 ? 18.872 3.108 4.985 1.00 0.00 100 ASN A O 20
ATOM 37033 N N . THR A 1 83 ? 16.694 2.603 4.945 1.00 0.00 101 THR A N 20
ATOM 37034 C CA . THR A 1 83 ? 16.507 2.733 6.402 1.00 0.00 101 THR A CA 20
ATOM 37035 C C . THR A 1 83 ? 15.707 1.557 7.008 1.00 0.00 101 THR A C 20
ATOM 37036 O O . THR A 1 83 ? 15.618 0.474 6.419 1.00 0.00 101 THR A O 20
ATOM 37047 N N . LYS A 1 84 ? 15.206 1.722 8.241 1.00 0.00 102 LYS A N 20
ATOM 37048 C CA . LYS A 1 84 ? 14.254 0.823 8.892 1.00 0.00 102 LYS A CA 20
ATOM 37049 C C . LYS A 1 84 ? 12.855 1.436 8.783 1.00 0.00 102 LYS A C 20
ATOM 37050 O O . LYS A 1 84 ? 12.725 2.654 8.639 1.00 0.00 102 LYS A O 20
ATOM 37069 N N . LEU A 1 85 ? 11.808 0.610 8.819 1.00 0.00 103 LEU A N 20
ATOM 37070 C CA . LEU A 1 85 ? 10.427 1.033 8.579 1.00 0.00 103 LEU A CA 20
ATOM 37071 C C . LEU A 1 85 ? 9.770 1.464 9.885 1.00 0.00 103 LEU A C 20
ATOM 37072 O O . LEU A 1 85 ? 10.155 1.035 10.971 1.00 0.00 103 LEU A O 20
ATOM 37088 N N . LYS A 1 86 ? 8.719 2.270 9.776 1.00 0.00 104 LYS A N 20
ATOM 37089 C CA . LYS A 1 86 ? 7.729 2.471 10.815 1.00 0.00 104 LYS A CA 20
ATOM 37090 C C . LYS A 1 86 ? 6.933 1.170 11.012 1.00 0.00 104 LYS A C 20
ATOM 37091 O O . LYS A 1 86 ? 7.196 0.145 10.371 1.00 0.00 104 LYS A O 20
ATOM 37110 N N . ALA A 1 87 ? 5.960 1.198 11.926 1.00 0.00 105 ALA A N 20
ATOM 37111 C CA . ALA A 1 87 ? 5.118 0.059 12.242 1.00 0.00 105 ALA A CA 20
ATOM 37112 C C . ALA A 1 87 ? 3.693 0.549 12.463 1.00 0.00 105 ALA A C 20
ATOM 37113 O O . ALA A 1 87 ? 3.379 1.005 13.560 1.00 0.00 105 ALA A O 20
ATOM 37120 N N . LYS A 1 88 ? 2.824 0.458 11.455 1.00 0.00 106 LYS A N 20
ATOM 37121 C CA . LYS A 1 88 ? 1.382 0.402 11.693 1.00 0.00 106 LYS A CA 20
ATOM 37122 C C . LYS A 1 88 ? 0.959 -1.068 11.664 1.00 0.00 106 LYS A C 20
ATOM 37123 O O . LYS A 1 88 ? 1.670 -1.903 11.091 1.00 0.00 106 LYS A O 20
ATOM 37142 N N . ALA A 1 89 ? -0.204 -1.388 12.230 1.00 0.00 107 ALA A N 20
ATOM 37143 C CA . ALA A 1 89 ? -0.853 -2.689 12.112 1.00 0.00 107 ALA A CA 20
ATOM 37144 C C . ALA A 1 89 ? -2.351 -2.490 12.355 1.00 0.00 107 ALA A C 20
ATOM 37145 O O . ALA A 1 89 ? -2.777 -2.500 13.508 1.00 0.00 107 ALA A O 20
ATOM 37152 N N . LEU A 1 90 ? -3.126 -2.244 11.297 1.00 0.00 108 LEU A N 20
ATOM 37153 C CA . LEU A 1 90 ? -4.572 -2.002 11.387 1.00 0.00 108 LEU A CA 20
ATOM 37154 C C . LEU A 1 90 ? -5.321 -3.293 11.115 1.00 0.00 108 LEU A C 20
ATOM 37155 O O . LEU A 1 90 ? -4.783 -4.163 10.430 1.00 0.00 108 LEU A O 20
ATOM 37171 N N . THR A 1 91 ? -6.603 -3.361 11.475 1.00 0.00 109 THR A N 20
ATOM 37172 C CA . THR A 1 91 ? -7.483 -4.427 11.002 1.00 0.00 109 THR A CA 20
ATOM 37173 C C . THR A 1 91 ? -8.031 -4.159 9.596 1.00 0.00 109 THR A C 20
ATOM 37174 O O . THR A 1 91 ? -8.038 -3.013 9.127 1.00 0.00 109 THR A O 20
ATOM 37185 N N . LEU A 1 92 ? -8.550 -5.199 8.931 1.00 0.00 110 LEU A N 20
ATOM 37186 C CA . LEU A 1 92 ? -9.304 -5.069 7.689 1.00 0.00 110 LEU A CA 20
ATOM 37187 C C . LEU A 1 92 ? -10.477 -4.130 7.918 1.00 0.00 110 LEU A C 20
ATOM 37188 O O . LEU A 1 92 ? -10.771 -3.283 7.078 1.00 0.00 110 LEU A O 20
ATOM 37204 N N . SER A 1 93 ? -11.154 -4.298 9.055 1.00 0.00 111 SER A N 20
ATOM 37205 C CA . SER A 1 93 ? -12.334 -3.529 9.392 1.00 0.00 111 SER A CA 20
ATOM 37206 C C . SER A 1 93 ? -12.015 -2.033 9.522 1.00 0.00 111 SER A C 20
ATOM 37207 O O . SER A 1 93 ? -12.793 -1.221 9.013 1.00 0.00 111 SER A O 20
ATOM 37215 N N . GLN A 1 94 ? -10.862 -1.672 10.114 1.00 0.00 112 GLN A N 20
ATOM 37216 C CA . GLN A 1 94 ? -10.337 -0.314 10.076 1.00 0.00 112 GLN A CA 20
ATOM 37217 C C . GLN A 1 94 ? -10.316 0.180 8.629 1.00 0.00 112 GLN A C 20
ATOM 37218 O O . GLN A 1 94 ? -11.072 1.093 8.310 1.00 0.00 112 GLN A O 20
ATOM 37232 N N . LEU A 1 95 ? -9.495 -0.424 7.756 1.00 0.00 113 LEU A N 20
ATOM 37233 C CA . LEU A 1 95 ? -9.283 0.027 6.370 1.00 0.00 113 LEU A CA 20
ATOM 37234 C C . LEU A 1 95 ? -10.593 0.146 5.592 1.00 0.00 113 LEU A C 20
ATOM 37235 O O . LEU A 1 95 ? -10.705 1.002 4.718 1.00 0.00 113 LEU A O 20
ATOM 37251 N N . LYS A 1 96 ? -11.599 -0.676 5.904 1.00 0.00 114 LYS A N 20
ATOM 37252 C CA . LYS A 1 96 ? -12.875 -0.635 5.212 1.00 0.00 114 LYS A CA 20
ATOM 37253 C C . LYS A 1 96 ? -13.553 0.698 5.528 1.00 0.00 114 LYS A C 20
ATOM 37254 O O . LYS A 1 96 ? -14.060 1.352 4.628 1.00 0.00 114 LYS A O 20
ATOM 37273 N N . LYS A 1 97 ? -13.589 1.108 6.795 1.00 0.00 115 LYS A N 20
ATOM 37274 C CA . LYS A 1 97 ? -14.177 2.364 7.242 1.00 0.00 115 LYS A CA 20
ATOM 37275 C C . LYS A 1 97 ? -13.212 3.545 7.147 1.00 0.00 115 LYS A C 20
ATOM 37276 O O . LYS A 1 97 ? -13.659 4.666 7.365 1.00 0.00 115 LYS A O 20
ATOM 37295 N N . GLU A 1 98 ? -11.934 3.329 6.837 1.00 0.00 116 GLU A N 20
ATOM 37296 C CA . GLU A 1 98 ? -11.080 4.393 6.340 1.00 0.00 116 GLU A CA 20
ATOM 37297 C C . GLU A 1 98 ? -11.529 4.668 4.900 1.00 0.00 116 GLU A C 20
ATOM 37298 O O . GLU A 1 98 ? -12.105 5.709 4.617 1.00 0.00 116 GLU A O 20
ATOM 37310 N N . PHE A 1 99 ? -11.349 3.717 3.975 1.00 0.00 117 PHE A N 20
ATOM 37311 C CA . PHE A 1 99 ? -11.221 4.025 2.546 1.00 0.00 117 PHE A CA 20
ATOM 37312 C C . PHE A 1 99 ? -12.137 3.186 1.644 1.00 0.00 117 PHE A C 20
ATOM 37313 O O . PHE A 1 99 ? -11.975 3.184 0.426 1.00 0.00 117 PHE A O 20
ATOM 37330 N N . TYR A 1 100 ? -13.102 2.453 2.207 1.00 0.00 118 TYR A N 20
ATOM 37331 C CA . TYR A 1 100 ? -14.046 1.624 1.448 1.00 0.00 118 TYR A CA 20
ATOM 37332 C C . TYR A 1 100 ? -15.461 1.695 2.037 1.00 0.00 118 TYR A C 20
ATOM 37333 O O . TYR A 1 100 ? -16.290 0.794 1.854 1.00 0.00 118 TYR A O 20
ATOM 37351 N N . GLN A 1 101 ? -15.740 2.774 2.778 1.00 0.00 119 GLN A N 20
ATOM 37352 C CA . GLN A 1 101 ? -16.864 2.857 3.687 1.00 0.00 119 GLN A CA 20
ATOM 37353 C C . GLN A 1 101 ? -18.099 3.006 2.784 1.00 0.00 119 GLN A C 20
ATOM 37354 O O . GLN A 1 101 ? -19.098 2.322 3.017 1.00 0.00 119 GLN A O 20
ATOM 37368 N N . THR A 1 102 ? -18.039 3.886 1.760 1.00 0.00 120 THR A N 20
ATOM 37369 C CA . THR A 1 102 ? -19.150 4.039 0.806 1.00 0.00 120 THR A CA 20
ATOM 37370 C C . THR A 1 102 ? -18.924 3.095 -0.383 1.00 0.00 120 THR A C 20
ATOM 37371 O O . THR A 1 102 ? -17.776 2.812 -0.743 1.00 0.00 120 THR A O 20
ATOM 37382 N N . ARG A 1 103 ? -20.011 2.638 -1.014 1.00 0.00 121 ARG A N 20
ATOM 37383 C CA . ARG A 1 103 ? -19.987 1.780 -2.198 1.00 0.00 121 ARG A CA 20
ATOM 37384 C C . ARG A 1 103 ? -19.601 2.545 -3.457 1.00 0.00 121 ARG A C 20
ATOM 37385 O O . ARG A 1 103 ? -19.198 1.891 -4.411 1.00 0.00 121 ARG A O 20
ATOM 37406 N N . SER A 1 104 ? -19.724 3.872 -3.500 1.00 0.00 122 SER A N 20
ATOM 37407 C CA . SER A 1 104 ? -19.384 4.626 -4.703 1.00 0.00 122 SER A CA 20
ATOM 37408 C C . SER A 1 104 ? -17.882 4.860 -4.792 1.00 0.00 122 SER A C 20
ATOM 37409 O O . SER A 1 104 ? -17.357 4.821 -5.897 1.00 0.00 122 SER A O 20
ATOM 37417 N N . GLN A 1 105 ? -17.159 5.011 -3.671 1.00 0.00 123 GLN A N 20
ATOM 37418 C CA . GLN A 1 105 ? -15.724 5.316 -3.756 1.00 0.00 123 GLN A CA 20
ATOM 37419 C C . GLN A 1 105 ? -14.956 4.194 -4.451 1.00 0.00 123 GLN A C 20
ATOM 37420 O O . GLN A 1 105 ? -13.927 4.437 -5.071 1.00 0.00 123 GLN A O 20
ATOM 37434 N N . LYS A 1 106 ? -15.491 2.971 -4.368 1.00 0.00 124 LYS A N 20
ATOM 37435 C CA . LYS A 1 106 ? -14.937 1.754 -4.944 1.00 0.00 124 LYS A CA 20
ATOM 37436 C C . LYS A 1 106 ? -14.513 1.910 -6.401 1.00 0.00 124 LYS A C 20
ATOM 37437 O O . LYS A 1 106 ? -13.620 1.188 -6.832 1.00 0.00 124 LYS A O 20
ATOM 37456 N N . ARG A 1 107 ? -15.183 2.796 -7.139 1.00 0.00 125 ARG A N 20
ATOM 37457 C CA . ARG A 1 107 ? -14.874 3.155 -8.511 1.00 0.00 125 ARG A CA 20
ATOM 37458 C C . ARG A 1 107 ? -13.408 3.559 -8.634 1.00 0.00 125 ARG A C 20
ATOM 37459 O O . ARG A 1 107 ? -12.630 2.942 -9.346 1.00 0.00 125 ARG A O 20
ATOM 37480 N N . GLU A 1 108 ? -13.043 4.589 -7.881 1.00 0.00 126 GLU A N 20
ATOM 37481 C CA . GLU A 1 108 ? -11.720 5.186 -7.854 1.00 0.00 126 GLU A CA 20
ATOM 37482 C C . GLU A 1 108 ? -10.712 4.193 -7.295 1.00 0.00 126 GLU A C 20
ATOM 37483 O O . GLU A 1 108 ? -9.651 3.992 -7.878 1.00 0.00 126 GLU A O 20
ATOM 37495 N N . VAL A 1 109 ? -11.041 3.602 -6.147 1.00 0.00 127 VAL A N 20
ATOM 37496 C CA . VAL A 1 109 ? -10.153 2.654 -5.474 1.00 0.00 127 VAL A CA 20
ATOM 37497 C C . VAL A 1 109 ? -9.753 1.524 -6.431 1.00 0.00 127 VAL A C 20
ATOM 37498 O O . VAL A 1 109 ? -8.565 1.273 -6.607 1.00 0.00 127 VAL A O 20
ATOM 37511 N N . ASP A 1 110 ? -10.723 0.825 -7.033 1.00 0.00 128 ASP A N 20
ATOM 37512 C CA . ASP A 1 110 ? -10.417 -0.244 -7.990 1.00 0.00 128 ASP A CA 20
ATOM 37513 C C . ASP A 1 110 ? -9.731 0.267 -9.259 1.00 0.00 128 ASP A C 20
ATOM 37514 O O . ASP A 1 110 ? -8.987 -0.478 -9.893 1.00 0.00 128 ASP A O 20
ATOM 37523 N N . ASP A 1 111 ? -9.935 1.535 -9.632 1.00 0.00 129 ASP A N 20
ATOM 37524 C CA . ASP A 1 111 ? -9.184 2.141 -10.730 1.00 0.00 129 ASP A CA 20
ATOM 37525 C C . ASP A 1 111 ? -7.701 2.248 -10.376 1.00 0.00 129 ASP A C 20
ATOM 37526 O O . ASP A 1 111 ? -6.872 2.016 -11.255 1.00 0.00 129 ASP A O 20
ATOM 37535 N N . TYR A 1 112 ? -7.331 2.497 -9.113 1.00 0.00 130 TYR A N 20
ATOM 37536 C CA . TYR A 1 112 ? -5.926 2.465 -8.699 1.00 0.00 130 TYR A CA 20
ATOM 37537 C C . TYR A 1 112 ? -5.354 1.050 -8.801 1.00 0.00 130 TYR A C 20
ATOM 37538 O O . TYR A 1 112 ? -4.186 0.880 -9.148 1.00 0.00 130 TYR A O 20
ATOM 37556 N N . VAL A 1 113 ? -6.159 0.020 -8.528 1.00 0.00 131 VAL A N 20
ATOM 37557 C CA . VAL A 1 113 ? -5.724 -1.373 -8.645 1.00 0.00 131 VAL A CA 20
ATOM 37558 C C . VAL A 1 113 ? -5.606 -1.797 -10.125 1.00 0.00 131 VAL A C 20
ATOM 37559 O O . VAL A 1 113 ? -5.007 -2.833 -10.419 1.00 0.00 131 VAL A O 20
ATOM 37572 N N . ALA A 1 114 ? -6.122 -0.996 -11.062 1.00 0.00 132 ALA A N 20
ATOM 37573 C CA . ALA A 1 114 ? -6.169 -1.285 -12.491 1.00 0.00 132 ALA A CA 20
ATOM 37574 C C . ALA A 1 114 ? -5.436 -0.216 -13.318 1.00 0.00 132 ALA A C 20
ATOM 37575 O O . ALA A 1 114 ? -5.763 -0.002 -14.487 1.00 0.00 132 ALA A O 20
ATOM 37582 N N . GLY A 1 115 ? -4.509 0.535 -12.717 1.00 0.00 133 GLY A N 20
ATOM 37583 C CA . GLY A 1 115 ? -3.657 1.506 -13.415 1.00 0.00 133 GLY A CA 20
ATOM 37584 C C . GLY A 1 115 ? -2.183 1.380 -13.031 1.00 0.00 133 GLY A C 20
ATOM 37585 O O . GLY A 1 115 ? -1.332 2.127 -13.518 1.00 0.00 133 GLY A O 20
ATOM 37589 N N . LEU A 1 116 ? -1.875 0.439 -12.141 1.00 0.00 134 LEU A N 20
ATOM 37590 C CA . LEU A 1 116 ? -0.532 0.061 -11.729 1.00 0.00 134 LEU A CA 20
ATOM 37591 C C . LEU A 1 116 ? 0.163 -0.795 -12.789 1.00 0.00 134 LEU A C 20
ATOM 37592 O O . LEU A 1 116 ? -0.391 -1.075 -13.854 1.00 0.00 134 LEU A O 20
ATOM 37608 N N . ARG A 1 117 ? 1.385 -1.221 -12.479 1.00 0.00 135 ARG A N 20
ATOM 37609 C CA . ARG A 1 117 ? 2.124 -2.286 -13.147 1.00 0.00 135 ARG A CA 20
ATOM 37610 C C . ARG A 1 117 ? 2.643 -3.219 -12.059 1.00 0.00 135 ARG A C 20
ATOM 37611 O O . ARG A 1 117 ? 2.646 -2.844 -10.886 1.00 0.00 135 ARG A O 20
ATOM 37632 N N . THR A 1 118 ? 3.110 -4.405 -12.419 1.00 0.00 136 THR A N 20
ATOM 37633 C CA . THR A 1 118 ? 3.694 -5.380 -11.491 1.00 0.00 136 THR A CA 20
ATOM 37634 C C . THR A 1 118 ? 5.123 -5.751 -11.910 1.00 0.00 136 THR A C 20
ATOM 37635 O O . THR A 1 118 ? 5.784 -6.544 -11.245 1.00 0.00 136 THR A O 20
ATOM 37646 N N . GLU A 1 119 ? 5.591 -5.164 -13.012 1.00 0.00 137 GLU A N 20
ATOM 37647 C CA . GLU A 1 119 ? 6.552 -5.729 -13.953 1.00 0.00 137 GLU A CA 20
ATOM 37648 C C . GLU A 1 119 ? 5.879 -6.901 -14.649 1.00 0.00 137 GLU A C 20
ATOM 37649 O O . GLU A 1 119 ? 5.283 -6.619 -15.706 1.00 0.00 137 GLU A O 20
#

InterPro domains:
  IPR054365 Lreu_0056-like [PF22125] (47-157)
  IPR054365 Lreu_0056-like [cd15778] (46-158)

Organism: Limosilactobacillus reuteri (strain DSM 20016) (NCBI:txid557436)

Nearest PDB structures (foldseek):
  2mqd-assembly1_A  TM=9.678E-01  e=1.099E-21  Limosilactobacillus reuteri subsp. reuteri
  2vt8-assembly2_B  TM=3.344E-01  e=1.647E-01  Homo sapiens
  2mqd-assembly1_A  TM=9.453E-01  e=2.004E-21  Limosilactobacillus reuteri subsp. reuteri
  7uct-assembly1_B  TM=6.377E-01  e=5.348E+00  Homo sapiens
  6e51-assembly1_A  TM=5.925E-01  e=5.348E+00  Homo sapiens